Protein 9FN0 (pdb70)

Foldseek 3Di:
DFQCQAEEEFAEALFAQQLVLVSLQLPYAYEYEAALVARNLLQDDDFDPPDRDSQTHPVLFQSQFSYHYWHFHLVDPLRVVLVLLVLLSHQEYEHADQQPPCVVSVNDPCSSCVNPQNYAYEYEYAAKNDDDCSNDHDFLVRLCVLLQNQQQQDDDPDHHDDDPSSVLRVLQSVVSSVQRVVQSVVCVVPVHGDYHMGHSSVSSNVVNPCQVVCCVPPVDGHHYDAQQQQQQHWADAQAAIKTFRQDDALPVVSPVLVLVLCVVVVFPPSVVSVDSLSSDRVQRNDPCNSVVSRVRVRVPRHHDDQVVCVVSCVVSVTPMHGPDDPVCVVVPVVCVVVVQWDWDQDPVVRGIDIHGHDPDDDPPTGGDSHHGRYDHQACNVVVSVVSPDDPVSVVVCCVVSRIPHDD/DDAAAPCAQAEEAQAAADFQRLQLVLQVLLRHYAYEYEAAPVHHRPQLQPDDFQVNDSPDRATHPSVFQSFFNYHFWHFDLVDLVRLVVVLLRLLSHQEYEHEDDPCPCVVSVNPPVNSCVSHQNHEYEYEAQADCDDDCNPPDDFLVVLCVVLPNQQQADAPPDRTDGPVDSPLRNDLVSVVRNVQSVVQVVVCVPVVGYYYDYYNSSVSVNVVVVCQVVCCVVPVDGDGHHHQCDPAWFPFGWAAADDDPKIKTWTHHFQLLLVLVCVLLVVDVVCVDPCNNGSVSSVVCVVVVRVVVNVRRHHHDQVVSCVSSVVSVTDMDIPDDPVCVVVPPVCVVVQQWDWAQDVPSGTDIYGHPPDQDPRNGGDRDHIGDDHRNCNVVCCVPPSPDDPVRSCVCPVVPSID/DFQCLAEEEFAEALFAQQLVLVNLQQPHAYAYEAAPVAGCLLQDDDFQPPDRDSQTHPVLFQSQFSYHYWHFDLVDPVSVVLVLLVLLSHQEYEHADQQPPCVVSVNDPCSSCVNPFNYAYEYEYAAKNDDDCSNDDDALVRLCVLLVNQQQQDDDPDHHDDDPSSVLRVLQSVVSSVQSVVQSVVCVVPVGGDYHMGHSSVSSNVVNPCQVVCCVPPVDHHHYPAQQQQDQHWADAQPGIKGFHQDDDQPPPRPVLVLVLCVVVPQPPSVVSVDCLSNDRVSSNDPVNRVVSRVRVRVPRHHDDQVVCVVSCVVSPTPMHGPDDPVCVVVPVVCVVVVQKDWDQDPVVRGIDIDGHDPDDDPPTGGDSHHGRYDHQACNVVVSVVSVDDPVNVVVCVVVVRIDHDD/DAQAPLAQAEEAQAAAQFQRLQLVQQVLLRHYAYEYAAAPVHHRCQLQDDDFQVNDSPDRPGHPSVFQSFFNYHFWHFPLPPPPRLVVSLLRLLSHQEYEYEDQQPPCVVSVNPPVSSCVSHQNHAYEYEFQADNDDPCRRPDDFLVVLCVVLCNQQQADAPPDRTDGPVDSPLRNDQRSVVRNVQSVVQVVVCVPVVGHDYHYHHSNVSVNVVVVCQVVCCVVPVDGDGHHHQCDPQWFPFGWAAADDDPKIKTWTHHFQQLLVLVCVLLVVDVVCVDPCNNGSVSRVVCVVVVRVVVNVSRHHHDQVVSCVSSVVSVTDMDIPDDPVCVVVPPVCVVVQQWDWAQDVPSGTDIYGHDPDQDPRNGGDRDHIGDDHRNCNVVCCVPSSPDDPVRSVVCVVSVSID

Secondary structure (DSSP, 8-state):
-GGGG-EEEEE-SSSSHHHHHHHHHTT-EEEEEE-TT--GGGG-SSBSTT--STT-BHHHHHHHTT-EEEEE-TTSHHHHHHHHHHHHT-SEEEE-PPTTHHHHTT--HHHHTTT-TT-EEEEEESS-SSSTTTTS---HHHHHHHHTTGGGSS-TTPPP-PPSS-HHHHHHHHHHHHHHHHHHHHHHHHS---EEEEEHHHHHHTT-TTHHHHHHHH------S--STTEEEEEEETTEEEEEES--TT-HHHHHHHHHHHHHTT-TTGGGGSSGGGG-HHHHHSHHHHHHHHHHHHHHHTTS-HHHHHHHHHHTT-EEEE---HHHHHH-HHHHHTT--EEEEETTTTEEEEE---S-EESS------SPPPPTTTTHHHHHHHTT--HHHHHHHHHTTSEE---/-----TTTT-EEEE---STHHHHHHHHHHHTT-EEEEE--TTS--GGGGSS-BGGG---SSS-BHHHHTT-TT-EEE-B-TTSHHHHHHHHHHHHT-SEEE--PPTTHHHHTT-SHHHHHHH-TT-EEEEEESS-SSSTTTT----HHHHHHHTTTGGGSS-TTS---TTSS-GGGTTHHHHHHHHHHHHHHHHHHHHS---EEEEEHHHHHHHT--HHHHHHHHHSS-----TT--SS-SSEEEEE-SSTT-EEEEE--SHHHHHHHHHHTT--GGGGSGGGSSHHHHHHTHHHHHHHHHHHHTTS-HHHHHHHHHTTT--EEE---HHHHHH-HHHHHTT-EEEE--TTT-SEEEE--S-EESSS------PPPPTTTTHHHHHHHTS---HHHHHHHHHTTSB-/--STT-EEEEE-SSSSHHHHHHHHHTT-EEEEEE-TT--GGGG-SSBSTT--STT-BHHHHHHTTT-EEEEE-TTSHHHHHHHHHHHHT-SEEEE-PPTTHHHHTT--HHHHTTT-TT-EEEEEESS-SSSTTTTS---HHHHHHHHTTGGGSS-TTPPP-PPSS-HHHHHHHHHHHHHHHHHHHHHHHHS---EEEEEHHHHHHTT-TTHHHHHHHH------SS-STTEEEEEEETTEEEEEES--TT-GGGHHHHHHHHHHTT-TTGGGGSSGGGG-HHHHTSHHHHHHHHHHHHHHHTTS-HHHHHHHHHHTT-EEEE---HHHHHH-HHHHHTT--EEEEETTTTEEEEE---SEEESS------SPPPPTTTTHHHHHHHTT--HHHHHHHHHTTSEE---/----TTTT-EEEE---SSHHHHHHHHHHHTT-EEEEE--TTS--GGGGSS-BGGG---SSS-BHHHHTT-TT-EEE-B-TTSTTHHHHHHHHHHT-SEEEE-PPTTHHHHTT-SHHHHHHH-TT-EEEEEESS-SSSTTTT----HHHHHHHTTTGGGSS-TTS---TTSS-GGGTTHHHHHHHHHHHHHHHHHHHHS---EEEEEHHHHHHHT--HHHHHHHHHSS-----TT--SS-SSEEEEE-SSTT-EEEEE--SHHHHHHHHHHTT--GGGGSGGGSSHHHHHHTHHHHHHHHHHHHTTS-HHHHHHHHHHTT--EEE---HHHHHH-HHHHHTT-EEEE--TTT-SEEEE--S-EESSS------PPPPTTTTHHHHHHTTT---HHHHHHHHHTTSB-

Nearest PDB structures (foldseek):
  9br6-assembly1_A  TM=9.072E-01  e=2.722E-32  Homo sapiens
  9br7-assembly1_A  TM=9.094E-01  e=4.378E-32  Homo sapiens
  1pt8-assembly1_B  TM=8.802E-01  e=7.436E-28  unclassified
  4ed9-assembly1_A-2  TM=8.774E-01  e=7.007E-28  Brucella suis 1330
  4hl6-assembly3_E  TM=8.865E-01  e=5.944E-27  Escherichia coli K-12

Solvent-accessible surface area: 56634 Å² total; per-residue (Å²): 184,36,0,53,91,5,50,0,0,0,23,10,9,49,19,0,0,4,0,0,14,6,0,4,3,0,16,9,42,4,0,0,4,6,54,52,79,5,3,64,0,4,123,13,9,22,38,30,40,136,91,136,59,55,7,0,0,1,13,0,0,1,0,0,0,13,0,37,0,0,0,4,35,9,121,36,112,14,0,57,64,0,0,104,94,2,0,57,42,0,12,0,0,0,5,29,21,155,25,51,86,10,74,66,45,42,2,25,29,126,34,1,15,161,112,6,65,93,0,0,4,0,2,0,2,25,2,0,71,81,32,64,17,11,66,55,41,21,3,9,0,0,0,9,0,0,0,2,10,5,12,3,6,3,14,93,43,78,44,0,5,20,15,11,15,24,2,0,20,0,0,0,0,0,0,0,0,0,0,0,0,0,0,1,0,8,4,79,120,38,40,106,5,3,15,0,6,0,0,0,0,0,0,0,7,37,0,7,21,3,0,6,10,21,62,42,11,34,44,102,65,30,22,16,66,7,100,20,0,0,6,7,1,37,0,21,13,66,82,26,39,0,0,0,4,2,0,74,47,173,63,95,105,32,6,48,18,0,12,130,0,0,88,68,48,60,10,104,53,44,108,46,0,90,66,88,75,0,5,59,105,63,39,1,53,39,162,96,0,54,58,8,0,17,108,0,0,30,91,12,0,145,92,70,31,18,36,31,0,14,38,12,0,11,123,57,99,3,0,0,0,11,8,2,32,1,125,41,1,49,67,12,26,0,1,56,101,62,44,5,40,56,42,52,27,2,96,48,17,9,19,54,3,27,1,1,2,23,5,5,93,24,52,94,7,128,40,86,13,25,126,33,5,0,82,41,0,52,15,0,98,95,2,0,56,67,29,59,20,56,68,75,78,5,72,78,17,53,179,110,35,0,4,99,16,55,209,190,119,110,58,65,9,0,92,58,3,15,0,0,0,1,0,76,63,15,2,0,2,17,0,0,10,1,0,5,5,2,6,7,38,1,0,0,10,4,9,68,127,94,35,1,88,22,0,130,19,61,0,22,55,94,43,88,20,82,47,49,39,28,3,4,32,5,18,29,26,1,1,25,3,50,0,0,2,2,22,8,88,57,115,44,0,75,81,0,1,35,75,1,0,52,109,2,19,0,0,0,8,44,56,173,119,35,13,6,106,140,25,111,0,4,55,107,40,0,74,148,46,16,76,102,0,0,13,0,39,27,22,22,2,3,72,82,20,78,20,19,196,40,68,26,76,0,16,0,5,2,0,1,0,2,0,3,19,26,0,1,74,79,96,44,95,18,31,3,3,5,2,22,0,0,24,5,0,0,0,0,0,0,0,0,1,0,0,0,0,0,0,1,16,2,68,101,53,34,113,3,6,34,1,41,2,4,28,0,7,0,0,0,0,0,3,1,5,5,1,4,4,32,39,34,54,38,127,62,56,38,38,77,5,39,22,36,59,46,5,5,4,12,0,0,2,43,8,78,58,170,79,48,10,0,0,0,0,1,80,68,81,73,36,5,35,4,0,50,139,21,18,60,70,28,116,55,2,101,83,120,13,6,61,34,21,99,56,1,87,182,42,42,76,81,0,38,126,102,0,47,71,48,0,40,87,59,115,2,80,176,4,14,43,92,0,8,146,29,32,0,5,0,0,11,4,30,26,6,108,45,0,8,80,12,96,2,0,123,178,20,39,0,23,20,108,17,103,17,142,90,16,28,91,8,3,3,25,21,0,0,1,50,4,65,122,3,77,21,31,38,132,77,13,7,2,37,32,12,104,27,5,129,96,0,0,32,73,40,9,58,16,53,147,108,79,14,78,80,22,23,74,131,109,4,0,82,113,48,0,70,99,6,51,1,0,0,24,9,10,48,21,0,0,5,0,0,14,7,0,5,3,0,13,9,40,4,0,0,5,6,58,58,79,5,3,62,1,5,123,14,10,23,40,30,37,139,90,141,60,54,8,0,0,2,13,0,0,2,0,0,1,11,0,38,0,0,0,5,41,7,110,40,132,28,0,50,73,0,0,92,81,1,0,65,53,4,39,0,0,0,4,29,21,155,36,50,68,10,77,67,34,41,2,26,29,126,31,2,14,146,119,24,65,116,0,0,3,0,2,0,2,25,2,0,75,82,29,60,16,10,94,64,42,22,3,8,1,0,0,9,0,0,0,3,9,4,11,2,6,4,17,88,43,80,44,0,4,20,14,11,16,24,2,0,20,0,0,0,0,0,0,0,0,0,0,0,0,0,0,2,0,7,0,53,118,38,23,104,5,3,13,0,6,0,0,0,0,0,0,0,7,32,0,6,10,2,0,5,9,16,63,42,10,32,44,108,66,29,22,15,54,10,106,17,0,0,4,6,0,35,0,41,14,64,82,25,43,0,0,0,5,1,0,36,10,103,11,100,123,33,14,71,24,0,11,141,0,0,76,67,52,53,10,129,67,54,109,46,0,96,69,107,73,0,53,72,74,65,37,0,59,29,150,87,0,39,60,15,0,16,95,0,0,39,97,12,0,138,84,70,26,24,29,34,0,15,50,20,0,13,164,34,97,4,3,0,0,12,8,3,34,2,119,43,0,47,69,13,17,0,0,56,106,69,42,5,42,56,48,53,22,2,89,48,18,18,20,57,3,28,1,0,2,27,5,6,108,16,50,59,9,123,32,79,13,25,119,45,5,0,85,43,1,55,17,0,108,90,2,0,57,69,28,56,21,53,78,76,79,6,74,91,20,51,182,100,37,0,3,80,6,62,201,161,117,57,60,5,0,92,58,4,24,0,0,0,5,0,62,32,7,4,0,0,14,0,0,9,2,0,4,5,3,8,7,44,1,0,3,13,6,14,75,138,152,18,1,42,8,1,74,6,42,0,10,56,93,44,84,19,85,48,45,37,28,4,3,16,4,17,22,16,0,1,23,5,53,0,0,2,1,19,17,116,39,134,51,0,78,86,0,0,39,78,0,0,51,118,2,23,0,1,0,8,26,29,130,30,26,46,6,103,162,36,147,0,10,53,97,60,0,81,158,42,18,79,102,0,0,8,0,40,4,15,25,0,2,78,79,20,75,16,6,136,36,48,30,65,0,14,0,6,1,0,1,0,2,0,3,22,26,0,1,76,78,94,49,93,19,37,4,2,5,2,7,0,0,23,4,0,0,0,0,0,0,0,0,1,0,0,0,1,0,0,1,1,4,70,84,31,36,116,3,5,30,0,30,3,0,20,0,3,0,0,0,1,0,3,1,4,7,2,3,4,32,40,39,61,45,130,61,57,39,35,78,6,40,23,39,61,48,5,5,4,12,0,0,2,42,9,78,60,175,78,47,10,0,0,0,0,1,83,66,77,73,35,4,33,5,0,51,139,27,18,59,75,26,119,46,1,113,82,121,14,6,58,43,32,75,65,1,86,156,42,42,78,82,0,40,125,107,0,46,72,42,0,41,86,54,117,2,78,172,2,15,38,90,0,8,147,34,29,0,4,0,0,11,2,30,26,4,106,47,0,8,83,12,94,2,0,123,178,23,38,0,26,20,108,18,101,16,141,88,17,28,90,8,4,2,22,20,1,0,1,50,4,66,127,4,79,22,33,40,129,77,13,7,3,38,33,13,105,26,1,117,100,0,0,38,49,39,8,54,15,56,129,110,80,13,65,83,16,35,88,108,121,1,1,72

InterPro domains:
  IPR003673 CoA-transferase family III [PF02515] (8-382)
  IPR023606 CoA-transferase family III domain 1 superfamily [G3DSA:3.40.50.10540] (5-410)
  IPR023606 CoA-transferase family III domain 1 superfamily [SSF89796] (6-405)
  IPR044855 CoA-transferase family III domain 3 superfamily [G3DSA:3.30.1540.10] (228-323)
  IPR050483 CoA-transferase III domain-containing protein [PTHR48207] (6-407)

Radius of gyration: 37.23 Å; Cα contacts (8 Å, |Δi|>4): 3859; chains: 4; bounding box: 82×99×105 Å

Structure (mmCIF, N/CA/C/O backbone):
data_9FN0
#
_entry.id   9FN0
#
_cell.length_a   92.400
_cell.length_b   101.300
_cell.length_c   192.600
_cell.angle_alpha   90.00
_cell.angle_beta   90.00
_cell.angle_gamma   90.00
#
_symmetry.space_group_name_H-M   'P 21 21 21'
#
loop_
_entity.id
_entity.type
_entity.pdbx_description
1 polymer 'Subunit of Benzylsuccinate CoA-transferase'
2 polymer 'Subunit of Benzylsuccinate CoA-transferase'
3 non-polymer GLYCEROL
4 non-polymer 2-AMINO-2-HYDROXYMETHYL-PROPANE-1,3-DIOL
5 non-polymer 'COENZYME A'
6 water water
#
loop_
_atom_site.group_PDB
_atom_site.id
_atom_site.type_symbol
_atom_site.label_atom_id
_atom_site.label_alt_id
_atom_site.label_comp_id
_atom_site.label_asym_id
_atom_site.label_entity_id
_atom_site.label_seq_id
_atom_site.pdbx_PDB_ins_code
_atom_site.Cartn_x
_atom_site.Cartn_y
_atom_site.Cartn_z
_atom_site.occupancy
_atom_site.B_iso_or_equiv
_atom_site.auth_seq_id
_atom_site.auth_comp_id
_atom_site.auth_asym_id
_atom_site.auth_atom_id
_atom_site.pdbx_PDB_model_num
ATOM 1 N N . GLN A 1 3 ? 7.946 -23.420 5.233 1.00 83.35 3 GLN A N 1
ATOM 2 C CA . GLN A 1 3 ? 7.403 -22.497 4.235 1.00 83.86 3 GLN A CA 1
ATOM 3 C C . GLN A 1 3 ? 6.152 -21.844 4.816 1.00 80.34 3 GLN A C 1
ATOM 4 O O . GLN A 1 3 ? 5.020 -22.266 4.549 1.00 77.55 3 GLN A O 1
ATOM 17 N N . ASP A 1 4 ? 6.385 -20.795 5.615 1.00 73.12 4 ASP A N 1
ATOM 18 C CA . ASP A 1 4 ? 5.351 -20.250 6.493 1.00 61.57 4 ASP A CA 1
ATOM 19 C C . ASP A 1 4 ? 4.805 -21.406 7.324 1.00 57.70 4 ASP A C 1
ATOM 20 O O . ASP A 1 4 ? 5.581 -22.252 7.773 1.00 56.60 4 ASP A O 1
ATOM 29 N N . PHE A 1 5 ? 3.498 -21.465 7.554 1.00 51.49 5 PHE A N 1
ATOM 30 C CA . PHE A 1 5 ? 2.941 -22.506 8.407 1.00 45.57 5 PHE A CA 1
ATOM 31 C C . PHE A 1 5 ? 2.581 -23.780 7.639 1.00 41.40 5 PHE A C 1
ATOM 32 O O . PHE A 1 5 ? 1.926 -24.654 8.207 1.00 39.55 5 PHE A O 1
ATOM 49 N N . SER A 1 6 ? 3.017 -23.922 6.381 1.00 41.41 6 SER A N 1
ATOM 50 C CA . SER A 1 6 ? 2.567 -25.056 5.571 1.00 43.47 6 SER A CA 1
ATOM 51 C C . SER A 1 6 ? 2.928 -26.397 6.202 1.00 43.45 6 SER A C 1
ATOM 52 O O . SER A 1 6 ? 2.267 -27.404 5.942 1.00 46.81 6 SER A O 1
ATOM 60 N N . ARG A 1 7 ? 3.970 -26.434 7.025 1.00 42.13 7 ARG A N 1
ATOM 61 C CA . ARG A 1 7 ? 4.391 -27.684 7.642 1.00 43.94 7 ARG A CA 1
ATOM 62 C C . ARG A 1 7 ? 3.454 -28.161 8.749 1.00 43.94 7 ARG A C 1
ATOM 63 O O . ARG A 1 7 ? 3.621 -29.298 9.215 1.00 43.97 7 ARG A O 1
ATOM 84 N N . PHE A 1 8 ? 2.493 -27.346 9.183 1.00 41.90 8 PHE A N 1
ATOM 85 C CA . PHE A 1 8 ? 1.586 -27.723 10.264 1.00 38.58 8 PHE A CA 1
ATOM 86 C C . PHE A 1 8 ? 0.236 -28.163 9.707 1.00 39.40 8 PHE A C 1
ATOM 87 O O . PHE A 1 8 ? -0.380 -27.446 8.916 1.00 42.04 8 PHE A O 1
ATOM 104 N N . ARG A 1 9 ? -0.237 -29.316 10.157 1.00 40.03 9 ARG A N 1
ATOM 105 C CA . ARG A 1 9 ? -1.543 -29.834 9.787 1.00 37.52 9 ARG A CA 1
ATOM 106 C C . ARG A 1 9 ? -2.498 -29.628 10.951 1.00 37.33 9 ARG A C 1
ATOM 107 O O . ARG A 1 9 ? -2.216 -30.053 12.071 1.00 40.51 9 ARG A O 1
ATOM 128 N N . VAL A 1 10 ? -3.625 -28.982 10.679 1.00 36.95 10 VAL A N 1
ATOM 129 C CA . VAL A 1 10 ? -4.596 -28.631 11.703 1.00 35.57 10 VAL A CA 1
ATOM 130 C C . VAL A 1 10 ? -5.927 -29.246 11.307 1.00 34.12 10 VAL A C 1
ATOM 131 O O . VAL A 1 10 ? -6.437 -28.970 10.213 1.00 40.68 10 VAL A O 1
ATOM 144 N N . LEU A 1 11 ? -6.486 -30.078 12.183 1.00 34.14 11 LEU A N 1
ATOM 145 C CA . LEU A 1 11 ? -7.847 -30.566 12.019 1.00 35.68 11 LEU A CA 1
ATOM 146 C C . LEU A 1 11 ? -8.765 -29.651 12.800 1.00 30.32 11 LEU A C 1
ATOM 147 O O . LEU A 1 11 ? -8.464 -29.295 13.948 1.00 35.45 11 LEU A O 1
ATOM 163 N N . ASP A 1 12 ? -9.893 -29.279 12.192 1.00 29.57 12 ASP A N 1
ATOM 164 C CA . ASP A 1 12 ? -10.769 -28.236 12.716 1.00 30.74 12 ASP A CA 1
ATOM 165 C C . ASP A 1 12 ? -12.217 -28.709 12.729 1.00 34.86 12 ASP A C 1
ATOM 166 O O . ASP A 1 12 ? -12.955 -28.508 11.757 1.00 33.63 12 ASP A O 1
ATOM 175 N N . MET A 1 13 ? -12.625 -29.302 13.857 1.00 31.39 13 MET A N 1
ATOM 176 C CA . MET A 1 13 ? -13.945 -29.923 13.999 1.00 33.35 13 MET A CA 1
ATOM 177 C C . MET A 1 13 ? -14.826 -28.971 14.807 1.00 31.70 13 MET A C 1
ATOM 178 O O . MET A 1 13 ? -15.097 -29.179 15.997 1.00 33.19 13 MET A O 1
ATOM 192 N N . THR A 1 14 ? -15.274 -27.902 14.142 1.00 28.14 14 THR A N 1
ATOM 193 C CA . THR A 1 14 ? -15.978 -26.811 14.801 1.00 29.87 14 THR A CA 1
ATOM 194 C C . THR A 1 14 ? -17.263 -26.443 14.071 1.00 31.23 14 THR A C 1
ATOM 195 O O . THR A 1 14 ? -17.506 -26.849 12.930 1.00 30.98 14 THR A O 1
ATOM 206 N N . GLY A 1 15 ? -18.088 -25.649 14.761 1.00 30.74 15 GLY A N 1
ATOM 207 C CA . GLY A 1 15 ? -19.393 -25.258 14.264 1.00 31.69 15 GLY A CA 1
ATOM 208 C C . GLY A 1 15 ? -19.642 -23.773 14.420 1.00 30.13 15 GLY A C 1
ATOM 209 O O . GLY A 1 15 ? -18.812 -22.959 13.977 1.00 28.11 15 GLY A O 1
ATOM 213 N N . GLU A 1 16 ? -20.796 -23.393 14.985 1.00 27.84 16 GLU A N 1
ATOM 214 C CA . GLU A 1 16 ? -21.030 -21.983 15.262 1.00 25.74 16 GLU A CA 1
ATOM 215 C C . GLU A 1 16 ? -19.982 -21.458 16.231 1.00 26.54 16 GLU A C 1
ATOM 216 O O . GLU A 1 16 ? -19.605 -20.278 16.177 1.00 26.96 16 GLU A O 1
ATOM 228 N N . LEU A 1 17 ? -19.550 -22.330 17.144 1.00 29.44 17 LEU A N 1
ATOM 229 C CA . LEU A 1 17 ? -18.470 -22.059 18.080 1.00 24.04 17 LEU A CA 1
ATOM 230 C C . LEU A 1 17 ? -17.225 -22.789 17.594 1.00 28.26 17 LEU A C 1
ATOM 231 O O . LEU A 1 17 ? -17.288 -23.978 17.241 1.00 27.65 17 LEU A O 1
ATOM 247 N N . GLY A 1 18 ? -16.098 -22.074 17.599 1.00 25.52 18 GLY A N 1
ATOM 248 C CA . GLY A 1 18 ? -14.816 -22.668 17.309 1.00 25.94 18 GLY A CA 1
ATOM 249 C C . GLY A 1 18 ? -14.001 -22.142 16.138 1.00 29.25 18 GLY A C 1
ATOM 250 O O . GLY A 1 18 ? -12.770 -22.153 16.208 1.00 26.71 18 GLY A O 1
ATOM 254 N N . PRO A 1 19 ? -14.621 -21.732 15.019 1.00 25.32 19 PRO A N 1
ATOM 255 C CA . PRO A 1 19 ? -13.857 -21.764 13.758 1.00 27.14 19 PRO A CA 1
ATOM 256 C C . PRO A 1 19 ? -12.834 -20.666 13.547 1.00 26.20 19 PRO A C 1
ATOM 257 O O . PRO A 1 19 ? -11.925 -20.869 12.713 1.00 27.18 19 PRO A O 1
ATOM 268 N N . TYR A 1 20 ? -12.928 -19.530 14.236 1.00 25.90 20 TYR A N 1
ATOM 269 C CA . TYR A 1 20 ? -11.942 -18.474 14.003 1.00 25.36 20 TYR A CA 1
ATOM 270 C C . TYR A 1 20 ? -10.539 -18.937 14.407 1.00 24.34 20 TYR A C 1
ATOM 271 O O . TYR A 1 20 ? -9.550 -18.460 13.852 1.00 25.84 20 TYR A O 1
ATOM 289 N N . ALA A 1 21 ? -10.433 -19.870 15.351 1.00 24.30 21 ALA A N 1
ATOM 290 C CA . ALA A 1 21 ? -9.117 -20.293 15.821 1.00 24.78 21 ALA A CA 1
ATOM 291 C C . ALA A 1 21 ? -8.325 -20.980 14.710 1.00 26.41 21 ALA A C 1
ATOM 292 O O . ALA A 1 21 ? -7.149 -20.664 14.491 1.00 28.47 21 ALA A O 1
ATOM 299 N N . ALA A 1 22 ? -8.946 -21.953 14.016 1.00 24.68 22 ALA A N 1
ATOM 300 C CA . ALA A 1 22 ? -8.282 -22.598 12.881 1.00 26.71 22 ALA A CA 1
ATOM 301 C C . ALA A 1 22 ? -8.108 -21.641 11.700 1.00 27.19 22 ALA A C 1
ATOM 302 O O . ALA A 1 22 ? -7.150 -21.776 10.923 1.00 30.11 22 ALA A O 1
ATOM 309 N N . LYS A 1 23 ? -9.028 -20.676 11.532 1.00 26.39 23 LYS A N 1
ATOM 310 C CA . LYS A 1 23 ? -8.841 -19.662 10.497 1.00 29.40 23 LYS A CA 1
ATOM 311 C C . LYS A 1 23 ? -7.534 -18.893 10.692 1.00 27.42 23 LYS A C 1
ATOM 312 O O . LYS A 1 23 ? -6.836 -18.601 9.713 1.00 29.29 23 LYS A O 1
ATOM 331 N N . MET A 1 24 ? -7.177 -18.564 11.932 1.00 27.31 24 MET A N 1
ATOM 332 C CA . MET A 1 24 ? -5.928 -17.841 12.176 1.00 26.38 24 MET A CA 1
ATOM 333 C C . MET A 1 24 ? -4.725 -18.657 11.722 1.00 29.06 24 MET A C 1
ATOM 334 O O . MET A 1 24 ? -3.779 -18.115 11.125 1.00 28.67 24 MET A O 1
ATOM 348 N N . PHE A 1 25 ? -4.749 -19.969 11.964 1.00 29.82 25 PHE A N 1
ATOM 349 C CA . PHE A 1 25 ? -3.689 -20.818 11.429 1.00 29.93 25 PHE A CA 1
ATOM 350 C C . PHE A 1 25 ? -3.724 -20.848 9.904 1.00 30.83 25 PHE A C 1
ATOM 351 O O . PHE A 1 25 ? -2.672 -20.816 9.247 1.00 32.81 25 PHE A O 1
ATOM 368 N N . ALA A 1 26 ? -4.922 -20.948 9.318 1.00 31.56 26 ALA A N 1
ATOM 369 C CA . ALA A 1 26 ? -5.018 -20.987 7.868 1.00 29.41 26 ALA A CA 1
ATOM 370 C C . ALA A 1 26 ? -4.463 -19.719 7.240 1.00 30.42 26 ALA A C 1
ATOM 371 O O . ALA A 1 26 ? -3.839 -19.773 6.171 1.00 32.91 26 ALA A O 1
ATOM 378 N N . GLY A 1 27 ? -4.708 -18.567 7.877 1.00 30.99 27 GLY A N 1
ATOM 379 C CA . GLY A 1 27 ? -4.295 -17.292 7.325 1.00 33.45 27 GLY A CA 1
ATOM 380 C C . GLY A 1 27 ? -2.799 -17.139 7.200 1.00 32.57 27 GLY A C 1
ATOM 381 O O . GLY A 1 27 ? -2.339 -16.295 6.434 1.00 36.72 27 GLY A O 1
ATOM 385 N N . LEU A 1 28 ? -2.028 -17.933 7.933 1.00 33.71 28 LEU A N 1
ATOM 386 C CA . LEU A 1 28 ? -0.578 -17.925 7.798 1.00 34.65 28 LEU A CA 1
ATOM 387 C C . LEU A 1 28 ? -0.075 -19.133 7.028 1.00 39.34 28 LEU A C 1
ATOM 388 O O . LEU A 1 28 ? 1.135 -19.393 7.020 1.00 39.78 28 LEU A O 1
ATOM 404 N N . GLY A 1 29 ? -0.979 -19.880 6.390 1.00 37.09 29 GLY A N 1
ATOM 405 C CA . GLY A 1 29 ? -0.609 -20.899 5.427 1.00 39.32 29 GLY A CA 1
ATOM 406 C C . GLY A 1 29 ? -0.634 -22.328 5.917 1.00 35.05 29 GLY A C 1
ATOM 407 O O . GLY A 1 29 ? -0.154 -23.217 5.204 1.00 37.44 29 GLY A O 1
ATOM 411 N N . ALA A 1 30 ? -1.174 -22.583 7.103 1.00 34.03 30 ALA A N 1
ATOM 412 C CA . ALA A 1 30 ? -1.234 -23.955 7.588 1.00 35.74 30 ALA A CA 1
ATOM 413 C C . ALA A 1 30 ? -2.199 -24.788 6.749 1.00 36.49 30 ALA A C 1
ATOM 414 O O . ALA A 1 30 ? -3.131 -24.270 6.130 1.00 38.25 30 ALA A O 1
ATOM 421 N N . ASP A 1 31 ? -1.972 -26.112 6.749 1.00 36.52 31 ASP A N 1
ATOM 422 C CA . ASP A 1 31 ? -2.837 -27.089 6.080 1.00 38.58 31 ASP A CA 1
ATOM 423 C C . ASP A 1 31 ? -3.985 -27.421 7.025 1.00 38.53 31 ASP A C 1
ATOM 424 O O . ASP A 1 31 ? -3.854 -28.282 7.902 1.00 37.88 31 ASP A O 1
ATOM 433 N N . VAL A 1 32 ? -5.117 -26.741 6.844 1.00 37.85 32 VAL A N 1
ATOM 434 C CA . VAL A 1 32 ? -6.246 -26.802 7.762 1.00 33.96 32 VAL A CA 1
ATOM 435 C C . VAL A 1 32 ? -7.380 -27.555 7.089 1.00 36.84 32 VAL A C 1
ATOM 436 O O . VAL A 1 32 ? -7.746 -27.242 5.949 1.00 39.04 32 VAL A O 1
ATOM 449 N N . ILE A 1 33 ? -7.925 -28.542 7.788 1.00 35.57 33 ILE A N 1
ATOM 450 C CA . ILE A 1 33 ? -9.003 -29.394 7.290 1.00 37.28 33 ILE A CA 1
ATOM 451 C C . ILE A 1 33 ? -10.197 -29.245 8.226 1.00 36.94 33 ILE A C 1
ATOM 452 O O . ILE A 1 33 ? -10.139 -29.656 9.390 1.00 37.78 33 ILE A O 1
ATOM 468 N N . HIS A 1 34 ? -11.277 -28.649 7.723 1.00 35.42 34 HIS A N 1
ATOM 469 C CA . HIS A 1 34 ? -12.507 -28.480 8.493 1.00 34.71 34 HIS A CA 1
ATOM 470 C C . HIS A 1 34 ? -13.278 -29.791 8.472 1.00 38.21 34 HIS A C 1
ATOM 471 O O . HIS A 1 34 ? -13.553 -30.329 7.398 1.00 36.21 34 HIS A O 1
ATOM 486 N N . VAL A 1 35 ? -13.579 -30.340 9.652 1.00 35.77 35 VAL A N 1
ATOM 487 C CA . VAL A 1 35 ? -14.230 -31.650 9.762 1.00 35.17 35 VAL A CA 1
ATOM 488 C C . VAL A 1 35 ? -15.686 -31.422 10.150 1.00 35.24 35 VAL A C 1
ATOM 489 O O . VAL A 1 35 ? -15.971 -30.838 11.203 1.00 35.11 35 VAL A O 1
ATOM 502 N N . GLU A 1 36 ? -16.602 -31.857 9.291 1.00 35.51 36 GLU A N 1
ATOM 503 C CA . GLU A 1 36 ? -18.027 -31.782 9.563 1.00 40.24 36 GLU A CA 1
ATOM 504 C C . GLU A 1 36 ? -18.601 -33.189 9.703 1.00 41.67 36 GLU A C 1
ATOM 505 O O . GLU A 1 36 ? -18.023 -34.177 9.233 1.00 40.88 36 GLU A O 1
ATOM 517 N N . SER A 1 37 ? -19.744 -33.278 10.370 1.00 41.57 37 SER A N 1
ATOM 518 C CA . SER A 1 37 ? -20.563 -34.479 10.270 1.00 44.70 37 SER A CA 1
ATOM 519 C C . SER A 1 37 ? -21.302 -34.453 8.940 1.00 45.01 37 SER A C 1
ATOM 520 O O . SER A 1 37 ? -21.384 -33.412 8.287 1.00 42.47 37 SER A O 1
ATOM 528 N N . PRO A 1 38 ? -21.866 -35.590 8.514 1.00 46.99 38 PRO A N 1
ATOM 529 C CA . PRO A 1 38 ? -22.664 -35.590 7.277 1.00 45.92 38 PRO A CA 1
ATOM 530 C C . PRO A 1 38 ? -23.866 -34.657 7.330 1.00 45.82 38 PRO A C 1
ATOM 531 O O . PRO A 1 38 ? -24.384 -34.266 6.281 1.00 46.35 38 PRO A O 1
ATOM 542 N N . ALA A 1 39 ? -24.328 -34.289 8.527 1.00 40.19 39 ALA A N 1
ATOM 543 C CA . ALA A 1 39 ? -25.433 -33.357 8.674 1.00 42.79 39 ALA A CA 1
ATOM 544 C C . ALA A 1 39 ? -25.021 -31.921 8.380 1.00 43.50 39 ALA A C 1
ATOM 545 O O . ALA A 1 39 ? -25.889 -31.048 8.292 1.00 42.60 39 ALA A O 1
ATOM 552 N N . GLY A 1 40 ? -23.723 -31.662 8.265 1.00 38.27 40 GLY A N 1
ATOM 553 C CA . GLY A 1 40 ? -23.227 -30.340 7.948 1.00 36.77 40 GLY A CA 1
ATOM 554 C C . GLY A 1 40 ? -22.977 -29.460 9.168 1.00 36.03 40 GLY A C 1
ATOM 555 O O . GLY A 1 40 ? -23.708 -29.511 10.156 1.00 35.98 40 GLY A O 1
ATOM 559 N N . ASP A 1 41 ? -21.916 -28.671 9.108 1.00 33.70 41 ASP A N 1
ATOM 560 C CA . ASP A 1 41 ? -21.590 -27.647 10.091 1.00 31.58 41 ASP A CA 1
ATOM 561 C C . ASP A 1 41 ? -22.798 -26.740 10.349 1.00 33.48 41 ASP A C 1
ATOM 562 O O . ASP A 1 41 ? -23.319 -26.126 9.404 1.00 32.37 41 ASP A O 1
ATOM 571 N N . PRO A 1 42 ? -23.269 -26.629 11.600 1.00 29.46 42 PRO A N 1
ATOM 572 C CA . PRO A 1 42 ? -24.443 -25.785 11.881 1.00 27.80 42 PRO A CA 1
ATOM 573 C C . PRO A 1 42 ? -24.260 -24.331 11.515 1.00 31.46 42 PRO A C 1
ATOM 574 O O . PRO A 1 42 ? -25.253 -23.602 11.360 1.00 30.16 42 PRO A O 1
ATOM 585 N N . LEU A 1 43 ? -23.021 -23.849 11.440 1.00 26.29 43 LEU A N 1
ATOM 586 C CA . LEU A 1 43 ? -22.803 -22.465 11.036 1.00 28.18 43 LEU A CA 1
ATOM 587 C C . LEU A 1 43 ? -23.283 -22.222 9.612 1.00 29.88 43 LEU A C 1
ATOM 588 O O . LEU A 1 43 ? -23.522 -21.068 9.235 1.00 28.99 43 LEU A O 1
ATOM 604 N N . ARG A 1 44 ? -23.453 -23.279 8.821 1.00 29.09 44 ARG A N 1
ATOM 605 C CA . ARG A 1 44 ? -24.002 -23.131 7.474 1.00 28.61 44 ARG A CA 1
ATOM 606 C C . ARG A 1 44 ? -25.454 -22.662 7.503 1.00 30.76 44 ARG A C 1
ATOM 607 O O . ARG A 1 44 ? -25.978 -22.218 6.474 1.00 31.95 44 ARG A O 1
ATOM 628 N N . ARG A 1 45 ? -26.127 -22.799 8.643 1.00 29.21 45 ARG A N 1
ATOM 629 C CA . ARG A 1 45 ? -27.554 -22.533 8.731 1.00 33.30 45 ARG A CA 1
ATOM 630 C C . ARG A 1 45 ? -27.881 -21.289 9.540 1.00 32.23 45 ARG A C 1
ATOM 631 O O . ARG A 1 45 ? -29.029 -21.110 9.959 1.00 30.88 45 ARG A O 1
ATOM 652 N N . VAL A 1 46 ? -26.927 -20.371 9.708 1.00 29.68 46 VAL A N 1
ATOM 653 C CA . VAL A 1 46 ? -27.201 -19.105 10.381 1.00 26.14 46 VAL A CA 1
ATOM 654 C C . VAL A 1 46 ? -26.745 -17.942 9.507 1.00 32.00 46 VAL A C 1
ATOM 655 O O . VAL A 1 46 ? -25.772 -18.046 8.752 1.00 32.43 46 VAL A O 1
ATOM 668 N N . GLY A 1 47 ? -27.474 -16.832 9.608 1.00 28.59 47 GLY A N 1
ATOM 669 C CA . GLY A 1 47 ? -27.217 -15.655 8.808 1.00 29.49 47 GLY A CA 1
ATOM 670 C C . GLY A 1 47 ? -26.316 -14.681 9.529 1.00 30.95 47 GLY A C 1
ATOM 671 O O . GLY A 1 47 ? -25.942 -14.893 10.684 1.00 29.23 47 GLY A O 1
ATOM 675 N N . PRO A 1 48 ? -25.994 -13.559 8.888 1.00 27.34 48 PRO A N 1
ATOM 676 C CA . PRO A 1 48 ? -26.588 -13.042 7.649 1.00 29.30 48 PRO A CA 1
ATOM 677 C C . PRO A 1 48 ? -26.176 -13.804 6.415 1.00 28.92 48 PRO A C 1
ATOM 678 O O . PRO A 1 48 ? -25.260 -14.628 6.419 1.00 30.32 48 PRO A O 1
ATOM 689 N N . TRP A 1 49 ? -26.876 -13.519 5.308 1.00 30.46 49 TRP A N 1
ATOM 690 C CA . TRP A 1 49 ? -26.870 -14.373 4.139 1.00 30.78 49 TRP A CA 1
ATOM 691 C C . TRP A 1 49 ? -26.437 -13.623 2.884 1.00 35.13 49 TRP A C 1
ATOM 692 O O . TRP A 1 49 ? -26.535 -12.394 2.792 1.00 35.99 49 TRP A O 1
ATOM 713 N N . PHE A 1 50 ? -25.966 -14.390 1.909 1.00 35.69 50 PHE A N 1
ATOM 714 C CA . PHE A 1 50 ? -25.664 -13.862 0.579 1.00 43.73 50 PHE A CA 1
ATOM 715 C C . PHE A 1 50 ? -26.989 -13.719 -0.159 1.00 41.89 50 PHE A C 1
ATOM 716 O O . PHE A 1 50 ? -27.588 -14.708 -0.591 1.00 43.10 50 PHE A O 1
ATOM 733 N N . GLY A 1 51 ? -27.475 -12.484 -0.263 1.00 42.08 51 GLY A N 1
ATOM 734 C CA . GLY A 1 51 ? -28.719 -12.244 -0.980 1.00 42.37 51 GLY A CA 1
ATOM 735 C C . GLY A 1 51 ? -29.899 -12.925 -0.319 1.00 44.18 51 GLY A C 1
ATOM 736 O O . GLY A 1 51 ? -30.057 -12.916 0.910 1.00 40.10 51 GLY A O 1
ATOM 740 N N . ASP A 1 52 ? -30.753 -13.518 -1.143 1.00 46.27 52 ASP A N 1
ATOM 741 C CA . ASP A 1 52 ? -31.897 -14.274 -0.649 1.00 50.17 52 ASP A CA 1
ATOM 742 C C . ASP A 1 52 ? -31.612 -15.767 -0.560 1.00 46.92 52 ASP A C 1
ATOM 743 O O . ASP A 1 52 ? -32.516 -16.540 -0.224 1.00 49.91 52 ASP A O 1
ATOM 752 N N . ARG A 1 53 ? -30.381 -16.191 -0.847 1.00 41.34 53 ARG A N 1
ATOM 753 C CA . ARG A 1 53 ? -30.025 -17.600 -0.724 1.00 43.58 53 ARG A CA 1
ATOM 754 C C . ARG A 1 53 ? -30.047 -18.006 0.742 1.00 41.19 53 ARG A C 1
ATOM 755 O O . ARG A 1 53 ? -29.641 -17.237 1.611 1.00 36.92 53 ARG A O 1
ATOM 776 N N . ARG A 1 54 ? -30.523 -19.228 1.011 1.00 40.12 54 ARG A N 1
ATOM 777 C CA . ARG A 1 54 ? -30.527 -19.773 2.365 1.00 39.43 54 ARG A CA 1
ATOM 778 C C . ARG A 1 54 ? -29.932 -21.175 2.386 1.00 42.67 54 ARG A C 1
ATOM 779 O O . ARG A 1 54 ? -30.125 -21.917 3.354 1.00 46.63 54 ARG A O 1
ATOM 800 N N . ASP A 1 55 ? -29.221 -21.544 1.330 1.00 42.63 55 ASP A N 1
ATOM 801 C CA . ASP A 1 55 ? -28.676 -22.882 1.167 1.00 43.46 55 ASP A CA 1
ATOM 802 C C . ASP A 1 55 ? -27.375 -23.032 1.953 1.00 42.61 55 ASP A C 1
ATOM 803 O O . ASP A 1 55 ? -26.933 -22.116 2.653 1.00 39.41 55 ASP A O 1
ATOM 812 N N . ALA A 1 56 ? -26.709 -24.181 1.770 1.00 43.06 56 ALA A N 1
ATOM 813 C CA . ALA A 1 56 ? -25.600 -24.579 2.636 1.00 42.24 56 ALA A CA 1
ATOM 814 C C . ALA A 1 56 ? -24.322 -23.782 2.397 1.00 38.86 56 ALA A C 1
ATOM 815 O O . ALA A 1 56 ? -23.399 -23.857 3.221 1.00 36.66 56 ALA A O 1
ATOM 822 N N . GLN A 1 57 ? -24.236 -23.019 1.306 1.00 38.51 57 GLN A N 1
ATOM 823 C CA . GLN A 1 57 ? -23.066 -22.203 1.034 1.00 35.70 57 GLN A CA 1
ATOM 824 C C . GLN A 1 57 ? -23.350 -20.708 1.158 1.00 36.92 57 GLN A C 1
ATOM 825 O O . GLN A 1 57 ? -22.499 -19.896 0.782 1.00 40.84 57 GLN A O 1
ATOM 839 N N . ALA A 1 58 ? -24.507 -20.324 1.701 1.00 34.44 58 ALA A N 1
ATOM 840 C CA . ALA A 1 58 ? -24.960 -18.933 1.656 1.00 33.36 58 ALA A CA 1
ATOM 841 C C . ALA A 1 58 ? -24.704 -18.149 2.941 1.00 32.24 58 ALA A C 1
ATOM 842 O O . ALA A 1 58 ? -24.919 -16.926 2.959 1.00 33.19 58 ALA A O 1
ATOM 849 N N . SER A 1 59 ? -24.264 -18.811 4.010 1.00 29.72 59 SER A N 1
ATOM 850 C CA . SER A 1 59 ? -24.017 -18.150 5.287 1.00 30.09 59 SER A CA 1
ATOM 851 C C . SER A 1 59 ? -22.720 -17.348 5.209 1.00 27.36 59 SER A C 1
ATOM 852 O O . SER A 1 59 ? -21.645 -17.920 5.003 1.00 29.97 59 SER A O 1
ATOM 860 N N . LEU A 1 60 ? -22.814 -16.037 5.359 1.00 29.14 60 LEU A N 1
ATOM 861 C CA . LEU A 1 60 ? -21.612 -15.214 5.265 1.00 29.29 60 LEU A CA 1
ATOM 862 C C . LEU A 1 60 ? -20.626 -15.570 6.365 1.00 29.63 60 LEU A C 1
ATOM 863 O O . LEU A 1 60 ? -19.413 -15.531 6.146 1.00 27.34 60 LEU A O 1
ATOM 879 N N . GLN A 1 61 ? -21.121 -15.932 7.549 1.00 26.09 61 GLN A N 1
ATOM 880 C CA . GLN A 1 61 ? -20.219 -16.357 8.605 1.00 26.25 61 GLN A CA 1
ATOM 881 C C . GLN A 1 61 ? -19.500 -17.640 8.231 1.00 26.83 61 GLN A C 1
ATOM 882 O O . GLN A 1 61 ? -18.283 -17.748 8.422 1.00 26.62 61 GLN A O 1
ATOM 896 N N . TYR A 1 62 ? -20.233 -18.635 7.715 1.00 27.56 62 TYR A N 1
ATOM 897 C CA . TYR A 1 62 ? -19.575 -19.853 7.283 1.00 27.26 62 TYR A CA 1
ATOM 898 C C . TYR A 1 62 ? -18.457 -19.527 6.293 1.00 30.39 62 TYR A C 1
ATOM 899 O O . TYR A 1 62 ? -17.312 -19.982 6.434 1.00 29.18 62 TYR A O 1
ATOM 917 N N . LEU A 1 63 ? -18.773 -18.720 5.277 1.00 28.85 63 LEU A N 1
ATOM 918 C CA . LEU A 1 63 ? -17.778 -18.422 4.257 1.00 30.78 63 LEU A CA 1
ATOM 919 C C . LEU A 1 63 ? -16.553 -17.748 4.862 1.00 28.93 63 LEU A C 1
ATOM 920 O O . LEU A 1 63 ? -15.425 -18.041 4.446 1.00 31.46 63 LEU A O 1
ATOM 936 N N . TYR A 1 64 ? -16.758 -16.857 5.851 1.00 29.01 64 TYR A N 1
ATOM 937 C CA . TYR A 1 64 ? -15.648 -16.096 6.432 1.00 25.51 64 TYR A CA 1
ATOM 938 C C . TYR A 1 64 ? -14.788 -16.963 7.338 1.00 27.03 64 TYR A C 1
ATOM 939 O O . TYR A 1 64 ? -13.558 -16.944 7.241 1.00 27.50 64 TYR A O 1
ATOM 957 N N . TYR A 1 65 ? -15.411 -17.663 8.296 1.00 25.57 65 TYR A N 1
ATOM 958 C CA . TYR A 1 65 ? -14.617 -18.376 9.289 1.00 27.60 65 TYR A CA 1
ATOM 959 C C . TYR A 1 65 ? -13.945 -19.610 8.704 1.00 28.34 65 TYR A C 1
ATOM 960 O O . TYR A 1 65 ? -12.992 -20.124 9.297 1.00 27.52 65 TYR A O 1
ATOM 978 N N . ASN A 1 66 ? -14.380 -20.073 7.547 1.00 27.49 66 ASN A N 1
ATOM 979 C CA . ASN A 1 66 ? -13.869 -21.331 7.013 1.00 29.02 66 ASN A CA 1
ATOM 980 C C . ASN A 1 66 ? -13.204 -21.176 5.662 1.00 29.71 66 ASN A C 1
ATOM 981 O O . ASN A 1 66 ? -12.758 -22.175 5.081 1.00 31.19 66 ASN A O 1
ATOM 992 N N . ALA A 1 67 ? -13.000 -19.932 5.221 1.00 30.56 67 ALA A N 1
ATOM 993 C CA . ALA A 1 67 ? -12.047 -19.664 4.160 1.00 30.96 67 ALA A CA 1
ATOM 994 C C . ALA A 1 67 ? -10.657 -20.123 4.590 1.00 31.72 67 ALA A C 1
ATOM 995 O O . ALA A 1 67 ? -10.301 -20.082 5.775 1.00 30.60 67 ALA A O 1
ATOM 1002 N N . GLY A 1 68 ? -9.879 -20.594 3.627 1.00 33.07 68 GLY A N 1
ATOM 1003 C CA . GLY A 1 68 ? -8.549 -21.089 3.902 1.00 34.58 68 GLY A CA 1
ATOM 1004 C C . GLY A 1 68 ? -8.484 -22.522 4.388 1.00 35.36 68 GLY A C 1
ATOM 1005 O O . GLY A 1 68 ? -7.394 -22.992 4.747 1.00 36.37 68 GLY A O 1
ATOM 1009 N N . LYS A 1 69 ? -9.608 -23.237 4.391 1.00 34.43 69 LYS A N 1
ATOM 1010 C CA . LYS A 1 69 ? -9.668 -24.608 4.868 1.00 36.23 69 LYS A CA 1
ATOM 1011 C C . LYS A 1 69 ? -10.196 -25.524 3.779 1.00 37.74 69 LYS A C 1
ATOM 1012 O O . LYS A 1 69 ? -11.040 -25.116 2.975 1.00 34.63 69 LYS A O 1
ATOM 1031 N N . ARG A 1 70 ? -9.708 -26.773 3.781 1.00 38.53 70 ARG A N 1
ATOM 1032 C CA . ARG A 1 70 ? -10.374 -27.861 3.070 1.00 37.20 70 ARG A CA 1
ATOM 1033 C C . ARG A 1 70 ? -11.472 -28.454 3.954 1.00 37.17 70 ARG A C 1
ATOM 1034 O O . ARG A 1 70 ? -11.547 -28.193 5.165 1.00 38.18 70 ARG A O 1
ATOM 1055 N N . GLY A 1 71 ? -12.365 -29.215 3.333 1.00 41.11 71 GLY A N 1
ATOM 1056 C CA . GLY A 1 71 ? -13.511 -29.734 4.055 1.00 38.02 71 GLY A CA 1
ATOM 1057 C C . GLY A 1 71 ? -13.750 -31.204 3.826 1.00 42.81 71 GLY A C 1
ATOM 1058 O O . GLY A 1 71 ? -13.777 -31.661 2.679 1.00 41.72 71 GLY A O 1
ATOM 1062 N N . ILE A 1 72 ? -13.926 -31.956 4.914 1.00 39.91 72 ILE A N 1
ATOM 1063 C CA . ILE A 1 72 ? -14.255 -33.376 4.861 1.00 41.40 72 ILE A CA 1
ATOM 1064 C C . ILE A 1 72 ? -15.481 -33.584 5.747 1.00 41.37 72 ILE A C 1
ATOM 1065 O O . ILE A 1 72 ? -15.769 -32.784 6.634 1.00 36.58 72 ILE A O 1
ATOM 1081 N N . ALA A 1 73 ? -16.211 -34.663 5.488 1.00 41.68 73 ALA A N 1
ATOM 1082 C CA . ALA A 1 73 ? -17.358 -35.059 6.296 1.00 40.79 73 ALA A CA 1
ATOM 1083 C C . ALA A 1 73 ? -17.138 -36.483 6.786 1.00 42.00 73 ALA A C 1
ATOM 1084 O O . ALA A 1 73 ? -16.957 -37.402 5.975 1.00 46.14 73 ALA A O 1
ATOM 1091 N N . VAL A 1 74 ? -17.160 -36.658 8.105 1.00 44.40 74 VAL A N 1
ATOM 1092 C CA . VAL A 1 74 ? -16.940 -37.946 8.754 1.00 46.24 74 VAL A CA 1
ATOM 1093 C C . VAL A 1 74 ? -18.012 -38.122 9.819 1.00 47.05 74 VAL A C 1
ATOM 1094 O O . VAL A 1 74 ? -18.298 -37.187 10.576 1.00 44.90 74 VAL A O 1
ATOM 1107 N N . ASP A 1 75 ? -18.586 -39.319 9.893 1.00 46.94 75 ASP A N 1
ATOM 1108 C CA . ASP A 1 75 ? -19.556 -39.676 10.926 1.00 48.05 75 ASP A CA 1
ATOM 1109 C C . ASP A 1 75 ? -18.827 -40.422 12.042 1.00 48.11 75 ASP A C 1
ATOM 1110 O O . ASP A 1 75 ? -18.504 -41.609 11.907 1.00 47.90 75 ASP A O 1
ATOM 1119 N N . LEU A 1 76 ? -18.571 -39.728 13.152 1.00 45.21 76 LEU A N 1
ATOM 1120 C CA . LEU A 1 76 ? -17.878 -40.340 14.280 1.00 44.16 76 LEU A CA 1
ATOM 1121 C C . LEU A 1 76 ? -18.770 -41.272 15.085 1.00 43.32 76 LEU A C 1
ATOM 1122 O O . LEU A 1 76 ? -18.268 -41.971 15.978 1.00 44.73 76 LEU A O 1
ATOM 1138 N N . GLU A 1 77 ? -20.069 -41.315 14.784 1.00 48.94 77 GLU A N 1
ATOM 1139 C CA . GLU A 1 77 ? -20.965 -42.317 15.344 1.00 46.96 77 GLU A CA 1
ATOM 1140 C C . GLU A 1 77 ? -20.769 -43.685 14.712 1.00 50.10 77 GLU A C 1
ATOM 1141 O O . GLU A 1 77 ? -21.389 -44.654 15.155 1.00 50.89 77 GLU A O 1
ATOM 1153 N N . HIS A 1 78 ? -19.942 -43.773 13.677 1.00 47.52 78 HIS A N 1
ATOM 1154 C CA . HIS A 1 78 ? -19.705 -44.991 12.913 1.00 52.02 78 HIS A CA 1
ATOM 1155 C C . HIS A 1 78 ? -18.293 -45.482 13.210 1.00 52.06 78 HIS A C 1
ATOM 1156 O O . HIS A 1 78 ? -17.335 -44.698 13.123 1.00 47.24 78 HIS A O 1
ATOM 1170 N N . GLU A 1 79 ? -18.172 -46.761 13.580 1.00 53.26 79 GLU A N 1
ATOM 1171 C CA . GLU A 1 79 ? -16.872 -47.323 13.934 1.00 55.25 79 GLU A CA 1
ATOM 1172 C C . GLU A 1 79 ? -15.827 -47.004 12.878 1.00 55.18 79 GLU A C 1
ATOM 1173 O O . GLU A 1 79 ? -14.685 -46.644 13.202 1.00 52.72 79 GLU A O 1
ATOM 1185 N N . ALA A 1 80 ? -16.208 -47.136 11.606 1.00 49.61 80 ALA A N 1
ATOM 1186 C CA . ALA A 1 80 ? -15.285 -46.874 10.514 1.00 50.99 80 ALA A CA 1
ATOM 1187 C C . ALA A 1 80 ? -14.858 -45.420 10.503 1.00 50.13 80 ALA A C 1
ATOM 1188 O O . ALA A 1 80 ? -13.698 -45.108 10.201 1.00 49.10 80 ALA A O 1
ATOM 1195 N N . GLY A 1 81 ? -15.789 -44.513 10.815 1.00 50.69 81 GLY A N 1
ATOM 1196 C CA . GLY A 1 81 ? -15.446 -43.103 10.866 1.00 48.52 81 GLY A CA 1
ATOM 1197 C C . GLY A 1 81 ? -14.429 -42.803 11.948 1.00 50.08 81 GLY A C 1
ATOM 1198 O O . GLY A 1 81 ? -13.462 -42.076 11.719 1.00 51.53 81 GLY A O 1
ATOM 1202 N N . ARG A 1 82 ? -14.622 -43.380 13.136 1.00 47.80 82 ARG A N 1
ATOM 1203 C CA . ARG A 1 82 ? -13.662 -43.195 14.214 1.00 48.61 82 ARG A CA 1
ATOM 1204 C C . ARG A 1 82 ? -12.277 -43.684 13.820 1.00 49.33 82 ARG A C 1
ATOM 1205 O O . ARG A 1 82 ? -11.271 -43.116 14.267 1.00 48.42 82 ARG A O 1
ATOM 1226 N N . THR A 1 83 ? -12.205 -44.724 12.983 1.00 52.45 83 THR A N 1
ATOM 1227 C CA . THR A 1 83 ? -10.915 -45.229 12.527 1.00 46.09 83 THR A CA 1
ATOM 1228 C C . THR A 1 83 ? -10.255 -44.258 11.554 1.00 48.93 83 THR A C 1
ATOM 1229 O O . THR A 1 83 ? -9.051 -43.996 11.645 1.00 47.27 83 THR A O 1
ATOM 1240 N N . ALA A 1 84 ? -11.020 -43.722 10.608 1.00 46.26 84 ALA A N 1
ATOM 1241 C CA . ALA A 1 84 ? -10.472 -42.694 9.728 1.00 47.37 84 ALA A CA 1
ATOM 1242 C C . ALA A 1 84 ? -10.018 -41.477 10.529 1.00 47.01 84 ALA A C 1
ATOM 1243 O O . ALA A 1 84 ? -8.961 -40.896 10.252 1.00 47.14 84 ALA A O 1
ATOM 1250 N N . PHE A 1 85 ? -10.799 -41.090 11.535 1.00 43.51 85 PHE A N 1
ATOM 1251 C CA . PHE A 1 85 ? -10.446 -39.926 12.347 1.00 48.24 85 PHE A CA 1
ATOM 1252 C C . PHE A 1 85 ? -9.160 -40.180 13.125 1.00 49.57 85 PHE A C 1
ATOM 1253 O O . PHE A 1 85 ? -8.309 -39.289 13.246 1.00 44.20 85 PHE A O 1
ATOM 1270 N N . ARG A 1 86 ? -8.999 -41.391 13.651 1.00 51.21 86 ARG A N 1
ATOM 1271 C CA . ARG A 1 86 ? -7.762 -41.726 14.344 1.00 52.95 86 ARG A CA 1
ATOM 1272 C C . ARG A 1 86 ? -6.561 -41.630 13.409 1.00 51.99 86 ARG A C 1
ATOM 1273 O O . ARG A 1 86 ? -5.500 -41.134 13.803 1.00 49.29 86 ARG A O 1
ATOM 1294 N N . ARG A 1 87 ? -6.698 -42.109 12.170 1.00 50.05 87 ARG A N 1
ATOM 1295 C CA . ARG A 1 87 ? -5.586 -42.009 11.231 1.00 48.84 87 ARG A CA 1
ATOM 1296 C C . ARG A 1 87 ? -5.266 -40.553 10.912 1.00 50.71 87 ARG A C 1
ATOM 1297 O O . ARG A 1 87 ? -4.094 -40.170 10.814 1.00 49.07 87 ARG A O 1
ATOM 1318 N N . LEU A 1 88 ? -6.301 -39.727 10.721 1.00 47.14 88 LEU A N 1
ATOM 1319 C CA . LEU A 1 88 ? -6.074 -38.301 10.504 1.00 49.29 88 LEU A CA 1
ATOM 1320 C C . LEU A 1 88 ? -5.316 -37.683 11.666 1.00 47.41 88 LEU A C 1
ATOM 1321 O O . LEU A 1 88 ? -4.384 -36.894 11.464 1.00 47.38 88 LEU A O 1
ATOM 1337 N N . CYS A 1 89 ? -5.700 -38.026 12.896 1.00 45.88 89 CYS A N 1
ATOM 1338 C CA . CYS A 1 89 ? -5.020 -37.450 14.051 1.00 47.14 89 CYS A CA 1
ATOM 1339 C C . CYS A 1 89 ? -3.570 -37.925 14.151 1.00 46.35 89 CYS A C 1
ATOM 1340 O O . CYS A 1 89 ? -2.713 -37.172 14.626 1.00 42.94 89 CYS A O 1
ATOM 1348 N N . ASP A 1 90 ? -3.263 -39.143 13.688 1.00 46.60 90 ASP A N 1
ATOM 1349 C CA . ASP A 1 90 ? -1.883 -39.603 13.743 1.00 46.37 90 ASP A CA 1
ATOM 1350 C C . ASP A 1 90 ? -0.953 -38.684 12.956 1.00 45.68 90 ASP A C 1
ATOM 1351 O O . ASP A 1 90 ? 0.254 -38.641 13.221 1.00 47.87 90 ASP A O 1
ATOM 1360 N N . GLY A 1 91 ? -1.480 -38.007 11.938 1.00 42.58 91 GLY A N 1
ATOM 1361 C CA . GLY A 1 91 ? -0.688 -37.134 11.102 1.00 45.25 91 GLY A CA 1
ATOM 1362 C C . GLY A 1 91 ? -0.923 -35.663 11.346 1.00 42.44 91 GLY A C 1
ATOM 1363 O O . GLY A 1 91 ? -0.468 -34.835 10.542 1.00 45.69 91 GLY A O 1
ATOM 1367 N N . ALA A 1 92 ? -1.624 -35.296 12.416 1.00 43.28 92 ALA A N 1
ATOM 1368 C CA . ALA A 1 92 ? -1.977 -33.912 12.676 1.00 40.82 92 ALA A CA 1
ATOM 1369 C C . ALA A 1 92 ? -1.062 -33.325 13.740 1.00 43.35 92 ALA A C 1
ATOM 1370 O O . ALA A 1 92 ? -0.669 -34.023 14.679 1.00 43.03 92 ALA A O 1
ATOM 1377 N N . ASP A 1 93 ? -0.719 -32.038 13.580 1.00 38.27 93 ASP A N 1
ATOM 1378 C CA . ASP A 1 93 ? -0.026 -31.311 14.641 1.00 40.13 93 ASP A CA 1
ATOM 1379 C C . ASP A 1 93 ? -1.006 -30.805 15.680 1.00 36.32 93 ASP A C 1
ATOM 1380 O O . ASP A 1 93 ? -0.663 -30.649 16.862 1.00 36.73 93 ASP A O 1
ATOM 1389 N N . LEU A 1 94 ? -2.237 -30.568 15.257 1.00 33.95 94 LEU A N 1
ATOM 1390 C CA . LEU A 1 94 ? -3.197 -29.836 16.053 1.00 30.96 94 LEU A CA 1
ATOM 1391 C C . LEU A 1 94 ? -4.594 -30.274 15.675 1.00 35.32 94 LEU A C 1
ATOM 1392 O O . LEU A 1 94 ? -4.925 -30.332 14.491 1.00 35.32 94 LEU A O 1
ATOM 1408 N N . LEU A 1 95 ? -5.401 -30.574 16.693 1.00 32.45 95 LEU A N 1
ATOM 1409 C CA . LEU A 1 95 ? -6.838 -30.800 16.562 1.00 33.16 95 LEU A CA 1
ATOM 1410 C C . LEU A 1 95 ? -7.548 -29.743 17.388 1.00 30.95 95 LEU A C 1
ATOM 1411 O O . LEU A 1 95 ? -7.319 -29.662 18.598 1.00 32.33 95 LEU A O 1
ATOM 1427 N N . ILE A 1 96 ? -8.409 -28.949 16.748 1.00 29.29 96 ILE A N 1
ATOM 1428 C CA . ILE A 1 96 ? -9.252 -27.960 17.422 1.00 30.67 96 ILE A CA 1
ATOM 1429 C C . ILE A 1 96 ? -10.680 -28.441 17.264 1.00 32.37 96 ILE A C 1
ATOM 1430 O O . ILE A 1 96 ? -11.098 -28.788 16.160 1.00 33.76 96 ILE A O 1
ATOM 1446 N N . GLU A 1 97 ? -11.432 -28.471 18.353 1.00 29.54 97 GLU A N 1
ATOM 1447 C CA . GLU A 1 97 ? -12.774 -29.021 18.274 1.00 33.52 97 GLU A CA 1
ATOM 1448 C C . GLU A 1 97 ? -13.620 -28.340 19.321 1.00 29.30 97 GLU A C 1
ATOM 1449 O O . GLU A 1 97 ? -13.112 -27.849 20.320 1.00 31.81 97 GLU A O 1
ATOM 1461 N N . SER A 1 98 ? -14.931 -28.329 19.072 1.00 30.88 98 SER A N 1
ATOM 1462 C CA . SER A 1 98 ? -15.879 -27.690 19.977 1.00 29.84 98 SER A CA 1
ATOM 1463 C C . SER A 1 98 ? -16.975 -28.674 20.362 1.00 32.40 98 SER A C 1
ATOM 1464 O O . SER A 1 98 ? -18.119 -28.299 20.593 1.00 33.82 98 SER A O 1
ATOM 1472 N N . CYS A 1 99 ? -16.620 -29.951 20.458 1.00 34.03 99 CYS A N 1
ATOM 1473 C CA . CYS A 1 99 ? -17.591 -30.961 20.827 1.00 36.87 99 CYS A CA 1
ATOM 1474 C C . CYS A 1 99 ? -18.091 -30.746 22.250 1.00 32.20 99 CYS A C 1
ATOM 1475 O O . CYS A 1 99 ? -17.448 -30.084 23.065 1.00 33.57 99 CYS A O 1
ATOM 1483 N N . ARG A 1 100 ? -19.245 -31.336 22.553 1.00 34.49 100 ARG A N 1
ATOM 1484 C CA . ARG A 1 100 ? -19.734 -31.383 23.924 1.00 31.56 100 ARG A CA 1
ATOM 1485 C C . ARG A 1 100 ? -18.708 -32.076 24.821 1.00 32.68 100 ARG A C 1
ATOM 1486 O O . ARG A 1 100 ? -18.125 -33.105 24.425 1.00 34.87 100 ARG A O 1
ATOM 1507 N N . PRO A 1 101 ? -18.446 -31.545 26.017 1.00 31.49 101 PRO A N 1
ATOM 1508 C CA . PRO A 1 101 ? -17.591 -32.251 26.974 1.00 31.79 101 PRO A CA 1
ATOM 1509 C C . PRO A 1 101 ? -18.031 -33.688 27.171 1.00 36.01 101 PRO A C 1
ATOM 1510 O O . PRO A 1 101 ? -19.217 -33.982 27.359 1.00 36.68 101 PRO A O 1
ATOM 1521 N N . GLY A 1 102 ? -17.063 -34.594 27.110 1.00 37.01 102 GLY A N 1
ATOM 1522 C CA . GLY A 1 102 ? -17.319 -35.994 27.310 1.00 36.02 102 GLY A CA 1
ATOM 1523 C C . GLY A 1 102 ? -17.688 -36.763 26.066 1.00 38.93 102 GLY A C 1
ATOM 1524 O O . GLY A 1 102 ? -17.696 -37.991 26.105 1.00 38.07 102 GLY A O 1
ATOM 1528 N N . TRP A 1 103 ? -18.009 -36.089 24.963 1.00 35.56 103 TRP A N 1
ATOM 1529 C CA . TRP A 1 103 ? -18.511 -36.816 23.808 1.00 40.12 103 TRP A CA 1
ATOM 1530 C C . TRP A 1 103 ? -17.417 -37.659 23.162 1.00 41.74 103 TRP A C 1
ATOM 1531 O O . TRP A 1 103 ? -17.608 -38.855 22.923 1.00 40.59 103 TRP A O 1
ATOM 1552 N N . LEU A 1 104 ? -16.271 -37.046 22.845 1.00 39.98 104 LEU A N 1
ATOM 1553 C CA . LEU A 1 104 ? -15.194 -37.811 22.215 1.00 38.08 104 LEU A CA 1
ATOM 1554 C C . LEU A 1 104 ? -14.685 -38.915 23.136 1.00 41.19 104 LEU A C 1
ATOM 1555 O O . LEU A 1 104 ? -14.388 -40.027 22.674 1.00 43.72 104 LEU A O 1
ATOM 1571 N N . ASP A 1 105 ? -14.536 -38.616 24.433 1.00 41.46 105 ASP A N 1
ATOM 1572 C CA . ASP A 1 105 ? -14.127 -39.650 25.379 1.00 41.13 105 ASP A CA 1
ATOM 1573 C C . ASP A 1 105 ? -15.103 -40.819 25.340 1.00 45.15 105 ASP A C 1
ATOM 1574 O O . ASP A 1 105 ? -14.698 -41.984 25.300 1.00 44.30 105 ASP A O 1
ATOM 1583 N N . GLY A 1 106 ? -16.405 -40.517 25.336 1.00 43.47 106 GLY A N 1
ATOM 1584 C CA . GLY A 1 106 ? -17.408 -41.573 25.291 1.00 46.61 106 GLY A CA 1
ATOM 1585 C C . GLY A 1 106 ? -17.393 -42.396 24.024 1.00 46.31 106 GLY A C 1
ATOM 1586 O O . GLY A 1 106 ? -17.897 -43.530 24.025 1.00 49.46 106 GLY A O 1
ATOM 1590 N N . LEU A 1 107 ? -16.843 -41.868 22.939 1.00 44.19 107 LEU A N 1
ATOM 1591 C CA . LEU A 1 107 ? -16.721 -42.634 21.706 1.00 46.23 107 LEU A CA 1
ATOM 1592 C C . LEU A 1 107 ? -15.412 -43.413 21.642 1.00 46.97 107 LEU A C 1
ATOM 1593 O O . LEU A 1 107 ? -15.136 -44.055 20.628 1.00 48.21 107 LEU A O 1
ATOM 1609 N N . GLY A 1 108 ? -14.622 -43.397 22.713 1.00 48.35 108 GLY A N 1
ATOM 1610 C CA . GLY A 1 108 ? -13.330 -44.040 22.700 1.00 45.14 108 GLY A CA 1
ATOM 1611 C C . GLY A 1 108 ? -12.254 -43.245 22.014 1.00 48.19 108 GLY A C 1
ATOM 1612 O O . GLY A 1 108 ? -11.251 -43.822 21.582 1.00 45.23 108 GLY A O 1
ATOM 1616 N N . LEU A 1 109 ? -12.435 -41.922 21.910 1.00 45.12 109 LEU A N 1
ATOM 1617 C CA . LEU A 1 109 ? -11.539 -41.012 21.213 1.00 43.50 109 LEU A CA 1
ATOM 1618 C C . LEU A 1 109 ? -10.973 -39.977 22.183 1.00 40.66 109 LEU A C 1
ATOM 1619 O O . LEU A 1 109 ? -10.884 -38.791 21.871 1.00 40.92 109 LEU A O 1
ATOM 1635 N N . SER A 1 110 ? -10.588 -40.415 23.381 1.00 41.28 110 SER A N 1
ATOM 1636 C CA . SER A 1 110 ? -9.940 -39.517 24.322 1.00 41.03 110 SER A CA 1
ATOM 1637 C C . SER A 1 110 ? -8.621 -39.002 23.737 1.00 39.06 110 SER A C 1
ATOM 1638 O O . SER A 1 110 ? -8.113 -39.508 22.730 1.00 41.37 110 SER A O 1
ATOM 1646 N N . TYR A 1 111 ? -8.053 -37.994 24.410 1.00 40.30 111 TYR A N 1
ATOM 1647 C CA . TYR A 1 111 ? -6.753 -37.476 24.002 1.00 37.50 111 TYR A CA 1
ATOM 1648 C C . TYR A 1 111 ? -5.701 -38.581 24.023 1.00 40.78 111 TYR A C 1
ATOM 1649 O O . TYR A 1 111 ? -4.870 -38.682 23.110 1.00 40.49 111 TYR A O 1
ATOM 1667 N N . GLU A 1 112 ? -5.717 -39.410 25.070 1.00 43.14 112 GLU A N 1
ATOM 1668 C CA . GLU A 1 112 ? -4.751 -40.504 25.162 1.00 42.55 112 GLU A CA 1
ATOM 1669 C C . GLU A 1 112 ? -4.850 -41.443 23.968 1.00 41.13 112 GLU A C 1
ATOM 1670 O O . GLU A 1 112 ? -3.836 -41.975 23.498 1.00 47.15 112 GLU A O 1
ATOM 1682 N N . VAL A 1 113 ? -6.070 -41.708 23.496 1.00 38.06 113 VAL A N 1
ATOM 1683 C CA . VAL A 1 113 ? -6.227 -42.555 22.316 1.00 42.28 113 VAL A CA 1
ATOM 1684 C C . VAL A 1 113 ? -5.727 -41.817 21.076 1.00 42.65 113 VAL A C 1
ATOM 1685 O O . VAL A 1 113 ? -4.975 -42.373 20.265 1.00 43.90 113 VAL A O 1
ATOM 1698 N N . LEU A 1 114 ? -6.129 -40.546 20.919 1.00 41.15 114 LEU A N 1
ATOM 1699 C CA . LEU A 1 114 ? -5.798 -39.808 19.703 1.00 40.36 114 LEU A CA 1
ATOM 1700 C C . LEU A 1 114 ? -4.296 -39.588 19.561 1.00 42.23 114 LEU A C 1
ATOM 1701 O O . LEU A 1 114 ? -3.784 -39.537 18.440 1.00 45.49 114 LEU A O 1
ATOM 1717 N N . SER A 1 115 ? -3.574 -39.453 20.671 1.00 43.22 115 SER A N 1
ATOM 1718 C CA . SER A 1 115 ? -2.143 -39.196 20.633 1.00 44.21 115 SER A CA 1
ATOM 1719 C C . SER A 1 115 ? -1.295 -40.447 20.849 1.00 46.25 115 SER A C 1
ATOM 1720 O O . SER A 1 115 ? -0.086 -40.334 21.076 1.00 42.98 115 SER A O 1
ATOM 1728 N N . ARG A 1 116 ? -1.890 -41.638 20.772 1.00 44.34 116 ARG A N 1
ATOM 1729 C CA . ARG A 1 116 ? -1.143 -42.849 21.109 1.00 45.74 116 ARG A CA 1
ATOM 1730 C C . ARG A 1 116 ? 0.088 -43.017 20.220 1.00 48.36 116 ARG A C 1
ATOM 1731 O O . ARG A 1 116 ? 1.177 -43.355 20.701 1.00 52.39 116 ARG A O 1
ATOM 1752 N N . ASP A 1 117 ? -0.069 -42.814 18.913 1.00 49.80 117 ASP A N 1
ATOM 1753 C CA . ASP A 1 117 ? 1.044 -42.902 17.976 1.00 50.15 117 ASP A CA 1
ATOM 1754 C C . ASP A 1 117 ? 1.414 -41.521 17.426 1.00 48.02 117 ASP A C 1
ATOM 1755 O O . ASP A 1 117 ? 1.890 -41.400 16.293 1.00 49.37 117 ASP A O 1
ATOM 1764 N N . ASN A 1 118 ? 1.201 -40.475 18.221 1.00 47.04 118 ASN A N 1
ATOM 1765 C CA . ASN A 1 118 ? 1.484 -39.103 17.819 1.00 44.24 118 ASN A CA 1
ATOM 1766 C C . ASN A 1 118 ? 1.679 -38.261 19.071 1.00 43.89 118 ASN A C 1
ATOM 1767 O O . ASN A 1 118 ? 0.825 -37.442 19.408 1.00 42.35 118 ASN A O 1
ATOM 1778 N N . ALA A 1 119 ? 2.792 -38.464 19.776 1.00 44.29 119 ALA A N 1
ATOM 1779 C CA . ALA A 1 119 ? 2.948 -37.861 21.093 1.00 41.28 119 ALA A CA 1
ATOM 1780 C C . ALA A 1 119 ? 2.877 -36.343 21.054 1.00 42.57 119 ALA A C 1
ATOM 1781 O O . ALA A 1 119 ? 2.563 -35.725 22.072 1.00 39.60 119 ALA A O 1
ATOM 1788 N N . ARG A 1 120 ? 3.182 -35.731 19.923 1.00 43.29 120 ARG A N 1
ATOM 1789 C CA . ARG A 1 120 ? 3.231 -34.282 19.887 1.00 36.95 120 ARG A CA 1
ATOM 1790 C C . ARG A 1 120 ? 1.866 -33.652 19.672 1.00 41.94 120 ARG A C 1
ATOM 1791 O O . ARG A 1 120 ? 1.780 -32.424 19.669 1.00 40.57 120 ARG A O 1
ATOM 1812 N N . LEU A 1 121 ? 0.811 -34.447 19.482 1.00 38.82 121 LEU A N 1
ATOM 1813 C CA . LEU A 1 121 ? -0.492 -33.878 19.158 1.00 35.49 121 LEU A CA 1
ATOM 1814 C C . LEU A 1 121 ? -0.947 -32.905 20.225 1.00 37.92 121 LEU A C 1
ATOM 1815 O O . LEU A 1 121 ? -0.959 -33.233 21.417 1.00 39.06 121 LEU A O 1
ATOM 1831 N N . VAL A 1 122 ? -1.366 -31.726 19.783 1.00 34.83 122 VAL A N 1
ATOM 1832 C CA . VAL A 1 122 ? -2.082 -30.778 20.624 1.00 29.84 122 VAL A CA 1
ATOM 1833 C C . VAL A 1 122 ? -3.569 -30.899 20.313 1.00 36.61 122 VAL A C 1
ATOM 1834 O O . VAL A 1 122 ? -3.965 -30.877 19.139 1.00 35.28 122 VAL A O 1
ATOM 1847 N N . GLN A 1 123 ? -4.389 -31.019 21.354 1.00 32.95 123 GLN A N 1
ATOM 1848 C CA . GLN A 1 123 ? -5.833 -31.031 21.210 1.00 30.22 123 GLN A CA 1
ATOM 1849 C C . GLN A 1 123 ? -6.384 -29.844 21.963 1.00 31.44 123 GLN A C 1
ATOM 1850 O O . GLN A 1 123 ? -6.195 -29.734 23.181 1.00 31.06 123 GLN A O 1
ATOM 1864 N N . THR A 1 124 ? -7.068 -28.960 21.245 1.00 28.59 124 THR A N 1
ATOM 1865 C CA . THR A 1 124 ? -7.689 -27.794 21.837 1.00 25.50 124 THR A CA 1
ATOM 1866 C C . THR A 1 124 ? -9.198 -27.935 21.831 1.00 31.12 124 THR A C 1
ATOM 1867 O O . THR A 1 124 ? -9.794 -28.156 20.784 1.00 30.66 124 THR A O 1
ATOM 1878 N N . SER A 1 125 ? -9.810 -27.778 23.003 1.00 27.23 125 SER A N 1
ATOM 1879 C CA . SER A 1 125 ? -11.255 -27.889 23.177 1.00 27.44 125 SER A CA 1
ATOM 1880 C C . SER A 1 125 ? -11.835 -26.513 23.434 1.00 28.19 125 SER A C 1
ATOM 1881 O O . SER A 1 125 ? -11.378 -25.826 24.339 1.00 27.37 125 SER A O 1
ATOM 1889 N N . ILE A 1 126 ? -12.838 -26.123 22.655 1.00 27.17 126 ILE A N 1
ATOM 1890 C CA . ILE A 1 126 ? -13.486 -24.820 22.800 1.00 27.60 126 ILE A CA 1
ATOM 1891 C C . ILE A 1 126 ? -14.939 -25.079 23.148 1.00 24.63 126 ILE A C 1
ATOM 1892 O O . ILE A 1 126 ? -15.674 -25.642 22.331 1.00 27.90 126 ILE A O 1
ATOM 1908 N N . THR A 1 127 ? -15.347 -24.690 24.346 1.00 25.25 127 THR A N 1
ATOM 1909 C CA . THR A 1 127 ? -16.640 -25.076 24.876 1.00 26.24 127 THR A CA 1
ATOM 1910 C C . THR A 1 127 ? -17.206 -23.911 25.649 1.00 24.44 127 THR A C 1
ATOM 1911 O O . THR A 1 127 ? -16.468 -22.988 26.033 1.00 24.02 127 THR A O 1
ATOM 1922 N N . PRO A 1 128 ? -18.509 -23.913 25.932 1.00 22.73 128 PRO A N 1
ATOM 1923 C CA . PRO A 1 128 ? -19.078 -22.756 26.661 1.00 22.63 128 PRO A CA 1
ATOM 1924 C C . PRO A 1 128 ? -18.505 -22.575 28.061 1.00 20.85 128 PRO A C 1
ATOM 1925 O O . PRO A 1 128 ? -18.303 -21.434 28.524 1.00 21.45 128 PRO A O 1
ATOM 1936 N N . PHE A 1 129 ? -18.238 -23.711 28.757 1.00 24.67 129 PHE A N 1
ATOM 1937 C CA . PHE A 1 129 ? -17.885 -23.645 30.165 1.00 22.63 129 PHE A CA 1
ATOM 1938 C C . PHE A 1 129 ? -16.610 -24.394 30.512 1.00 23.08 129 PHE A C 1
ATOM 1939 O O . PHE A 1 129 ? -16.146 -24.267 31.641 1.00 24.20 129 PHE A O 1
ATOM 1956 N N . GLY A 1 130 ? -16.012 -25.104 29.580 1.00 22.53 130 GLY A N 1
ATOM 1957 C CA . GLY A 1 130 ? -14.831 -25.897 29.838 1.00 24.80 130 GLY A CA 1
ATOM 1958 C C . GLY A 1 130 ? -15.124 -27.381 29.760 1.00 25.90 130 GLY A C 1
ATOM 1959 O O . GLY A 1 130 ? -16.270 -27.824 29.676 1.00 26.10 130 GLY A O 1
ATOM 1963 N N . ARG A 1 131 ? -14.044 -28.151 29.744 1.00 27.51 131 ARG A N 1
ATOM 1964 C CA . ARG A 1 131 ? -14.156 -29.612 29.751 1.00 30.79 131 ARG A CA 1
ATOM 1965 C C . ARG A 1 131 ? -14.530 -30.166 31.120 1.00 27.30 131 ARG A C 1
ATOM 1966 O O . ARG A 1 131 ? -14.886 -31.348 31.217 1.00 31.04 131 ARG A O 1
ATOM 1987 N N . THR A 1 132 ? -14.459 -29.333 32.164 1.00 28.18 132 THR A N 1
ATOM 1988 C CA . THR A 1 132 ? -14.592 -29.803 33.535 1.00 25.99 132 THR A CA 1
ATOM 1989 C C . THR A 1 132 ? -15.309 -28.733 34.354 1.00 27.69 132 THR A C 1
ATOM 1990 O O . THR A 1 132 ? -15.481 -27.594 33.905 1.00 26.28 132 THR A O 1
ATOM 2001 N N . GLY A 1 133 ? -15.698 -29.110 35.580 1.00 29.56 133 GLY A N 1
ATOM 2002 C CA . GLY A 1 133 ? -16.370 -28.194 36.480 1.00 28.02 133 GLY A CA 1
ATOM 2003 C C . GLY A 1 133 ? -17.875 -28.379 36.482 1.00 27.35 133 GLY A C 1
ATOM 2004 O O . GLY A 1 133 ? -18.437 -29.090 35.639 1.00 27.15 133 GLY A O 1
ATOM 2008 N N . PRO A 1 134 ? -18.568 -27.711 37.406 1.00 26.41 134 PRO A N 1
ATOM 2009 C CA . PRO A 1 134 ? -20.007 -27.990 37.587 1.00 28.51 134 PRO A CA 1
ATOM 2010 C C . PRO A 1 134 ? -20.912 -27.545 36.452 1.00 22.81 134 PRO A C 1
ATOM 2011 O O . PRO A 1 134 ? -22.022 -28.092 36.332 1.00 25.97 134 PRO A O 1
ATOM 2022 N N . LEU A 1 135 ? -20.480 -26.622 35.589 1.00 22.06 135 LEU A N 1
ATOM 2023 C CA . LEU A 1 135 ? -21.283 -26.264 34.419 1.00 24.82 135 LEU A CA 1
ATOM 2024 C C . LEU A 1 135 ? -20.960 -27.107 33.184 1.00 23.39 135 LEU A C 1
ATOM 2025 O O . LEU A 1 135 ? -21.702 -27.031 32.202 1.00 24.91 135 LEU A O 1
ATOM 2041 N N . ALA A 1 136 ? -19.896 -27.909 33.212 1.00 24.75 136 ALA A N 1
ATOM 2042 C CA . ALA A 1 136 ? -19.504 -28.644 32.012 1.00 26.61 136 ALA A CA 1
ATOM 2043 C C . ALA A 1 136 ? -20.600 -29.534 31.432 1.00 28.47 136 ALA A C 1
ATOM 2044 O O . ALA A 1 136 ? -20.603 -29.729 30.205 1.00 27.80 136 ALA A O 1
ATOM 2051 N N . PRO A 1 137 ? -21.488 -30.144 32.217 1.00 25.63 137 PRO A N 1
ATOM 2052 C CA . PRO A 1 137 ? -22.529 -30.994 31.615 1.00 23.53 137 PRO A CA 1
ATOM 2053 C C . PRO A 1 137 ? -23.556 -30.225 30.804 1.00 24.13 137 PRO A C 1
ATOM 2054 O O . PRO A 1 137 ? -24.317 -30.862 30.072 1.00 25.00 137 PRO A O 1
ATOM 2065 N N . TYR A 1 138 ? -23.608 -28.895 30.921 1.00 22.70 138 TYR A N 1
ATOM 2066 C CA . TYR A 1 138 ? -24.805 -28.134 30.562 1.00 23.21 138 TYR A CA 1
ATOM 2067 C C . TYR A 1 138 ? -24.609 -27.237 29.337 1.00 23.67 138 TYR A C 1
ATOM 2068 O O . TYR A 1 138 ? -23.498 -26.794 29.038 1.00 24.45 138 TYR A O 1
ATOM 2086 N N . PRO A 1 139 ? -25.694 -26.989 28.601 1.00 22.85 139 PRO A N 1
ATOM 2087 C CA . PRO A 1 139 ? -25.591 -26.262 27.333 1.00 26.02 139 PRO A CA 1
ATOM 2088 C C . PRO A 1 139 ? -25.418 -24.780 27.577 1.00 23.42 139 PRO A C 1
ATOM 2089 O O . PRO A 1 139 ? -25.884 -24.222 28.571 1.00 22.97 139 PRO A O 1
ATOM 2100 N N . GLY A 1 140 ? -24.742 -24.131 26.632 1.00 24.24 140 GLY A N 1
ATOM 2101 C CA . GLY A 1 140 ? -24.574 -22.707 26.675 1.00 21.80 140 GLY A CA 1
ATOM 2102 C C . GLY A 1 140 ? -24.649 -22.166 25.265 1.00 23.38 140 GLY A C 1
ATOM 2103 O O . GLY A 1 140 ? -24.435 -22.889 24.297 1.00 26.12 140 GLY A O 1
ATOM 2107 N N . SER A 1 141 ? -24.967 -20.881 25.171 1.00 22.73 141 SER A N 1
ATOM 2108 C CA . SER A 1 141 ? -24.985 -20.184 23.890 1.00 22.24 141 SER A CA 1
ATOM 2109 C C . SER A 1 141 ? -24.265 -18.855 24.048 1.00 22.07 141 SER A C 1
ATOM 2110 O O . SER A 1 141 ? -23.837 -18.472 25.150 1.00 20.93 141 SER A O 1
ATOM 2118 N N . ASP A 1 142 ? -24.174 -18.106 22.953 1.00 19.69 142 ASP A N 1
ATOM 2119 C CA . ASP A 1 142 ? -23.492 -16.817 23.057 1.00 19.58 142 ASP A CA 1
ATOM 2120 C C . ASP A 1 142 ? -24.119 -15.959 24.148 1.00 19.13 142 ASP A C 1
ATOM 2121 O O . ASP A 1 142 ? -23.408 -15.422 25.010 1.00 21.15 142 ASP A O 1
ATOM 2130 N N . LEU A 1 143 ? -25.456 -15.799 24.123 1.00 19.83 143 LEU A N 1
ATOM 2131 C CA . LEU A 1 143 ? -26.127 -14.946 25.106 1.00 18.40 143 LEU A CA 1
ATOM 2132 C C . LEU A 1 143 ? -25.911 -15.471 26.513 1.00 19.33 143 LEU A C 1
ATOM 2133 O O . LEU A 1 143 ? -25.593 -14.700 27.431 1.00 19.47 143 LEU A O 1
ATOM 2149 N N . THR A 1 144 ? -26.064 -16.793 26.713 1.00 19.83 144 THR A N 1
ATOM 2150 C CA . THR A 1 144 ? -26.052 -17.289 28.090 1.00 20.72 144 THR A CA 1
ATOM 2151 C C . THR A 1 144 ? -24.647 -17.317 28.668 1.00 19.60 144 THR A C 1
ATOM 2152 O O . THR A 1 144 ? -24.491 -17.080 29.874 1.00 21.96 144 THR A O 1
ATOM 2163 N N . CYS A 1 145 ? -23.625 -17.625 27.859 1.00 19.96 145 CYS A N 1
ATOM 2164 C CA . CYS A 1 145 ? -22.239 -17.409 28.294 1.00 19.02 145 CYS A CA 1
ATOM 2165 C C . CYS A 1 145 ? -21.982 -15.949 28.644 1.00 20.04 145 CYS A C 1
ATOM 2166 O O . CYS A 1 145 ? -21.309 -15.644 29.635 1.00 20.71 145 CYS A O 1
ATOM 2174 N N . SER A 1 146 ? -22.412 -15.035 27.774 1.00 19.61 146 SER A N 1
ATOM 2175 C CA A SER A 1 146 ? -22.229 -13.610 28.041 0.53 19.29 146 SER A CA 1
ATOM 2176 C CA B SER A 1 146 ? -22.242 -13.608 28.038 0.47 19.21 146 SER A CA 1
ATOM 2177 C C . SER A 1 146 ? -22.871 -13.229 29.368 1.00 19.03 146 SER A C 1
ATOM 2178 O O . SER A 1 146 ? -22.289 -12.471 30.151 1.00 20.76 146 SER A O 1
ATOM 2193 N N . ALA A 1 147 ? -24.056 -13.768 29.641 1.00 18.95 147 ALA A N 1
ATOM 2194 C CA . ALA A 1 147 ? -24.741 -13.528 30.909 1.00 19.21 147 ALA A CA 1
ATOM 2195 C C . ALA A 1 147 ? -23.932 -14.052 32.089 1.00 18.05 147 ALA A C 1
ATOM 2196 O O . ALA A 1 147 ? -23.717 -13.330 33.076 1.00 18.30 147 ALA A O 1
ATOM 2203 N N . LEU A 1 148 ? -23.468 -15.297 32.001 1.00 18.58 148 LEU A N 1
ATOM 2204 C CA . LEU A 1 148 ? -22.841 -15.960 33.147 1.00 19.36 148 LEU A CA 1
ATOM 2205 C C . LEU A 1 148 ? -21.437 -15.443 33.425 1.00 20.50 148 LEU A C 1
ATOM 2206 O O . LEU A 1 148 ? -20.948 -15.558 34.564 1.00 21.54 148 LEU A O 1
ATOM 2222 N N . SER A 1 149 ? -20.782 -14.863 32.413 1.00 18.52 149 SER A N 1
ATOM 2223 C CA . SER A 1 149 ? -19.404 -14.432 32.573 1.00 17.13 149 SER A CA 1
ATOM 2224 C C . SER A 1 149 ? -19.278 -13.100 33.295 1.00 19.15 149 SER A C 1
ATOM 2225 O O . SER A 1 149 ? -18.177 -12.745 33.718 1.00 18.70 149 SER A O 1
ATOM 2233 N N . GLY A 1 150 ? -20.370 -12.325 33.387 1.00 18.56 150 GLY A N 1
ATOM 2234 C CA . GLY A 1 150 ? -20.343 -10.951 33.808 1.00 18.61 150 GLY A CA 1
ATOM 2235 C C . GLY A 1 150 ? -20.324 -9.933 32.680 1.00 18.80 150 GLY A C 1
ATOM 2236 O O . GLY A 1 150 ? -20.498 -8.751 32.933 1.00 20.25 150 GLY A O 1
ATOM 2240 N N . PHE A 1 151 ? -20.006 -10.355 31.453 1.00 19.92 151 PHE A N 1
ATOM 2241 C CA . PHE A 1 151 ? -19.795 -9.401 30.363 1.00 19.42 151 PHE A CA 1
ATOM 2242 C C . PHE A 1 151 ? -21.090 -8.731 29.926 1.00 17.01 151 PHE A C 1
ATOM 2243 O O . PHE A 1 151 ? -21.118 -7.497 29.730 1.00 18.54 151 PHE A O 1
ATOM 2260 N N . LEU A 1 152 ? -22.166 -9.512 29.776 1.00 17.27 152 LEU A N 1
ATOM 2261 C CA . LEU A 1 152 ? -23.406 -8.952 29.249 1.00 18.21 152 LEU A CA 1
ATOM 2262 C C . LEU A 1 152 ? -23.945 -7.842 30.136 1.00 18.02 152 LEU A C 1
ATOM 2263 O O . LEU A 1 152 ? -24.471 -6.858 29.622 1.00 18.75 152 LEU A O 1
ATOM 2279 N N . TYR A 1 153 ? -23.860 -8.006 31.461 1.00 16.57 153 TYR A N 1
ATOM 2280 C CA . TYR A 1 153 ? -24.381 -7.044 32.420 1.00 15.59 153 TYR A CA 1
ATOM 2281 C C . TYR A 1 153 ? -23.794 -5.659 32.211 1.00 17.38 153 TYR A C 1
ATOM 2282 O O . TYR A 1 153 ? -24.428 -4.653 32.551 1.00 17.77 153 TYR A O 1
ATOM 2300 N N . LEU A 1 154 ? -22.584 -5.570 31.689 1.00 17.27 154 LEU A N 1
ATOM 2301 C CA . LEU A 1 154 ? -21.949 -4.259 31.524 1.00 18.49 154 LEU A CA 1
ATOM 2302 C C . LEU A 1 154 ? -22.514 -3.426 30.359 1.00 15.13 154 LEU A C 1
ATOM 2303 O O . LEU A 1 154 ? -22.211 -2.218 30.274 1.00 18.58 154 LEU A O 1
ATOM 2319 N N . ALA A 1 155 ? -23.309 -4.038 29.475 1.00 16.97 155 ALA A N 1
ATOM 2320 C CA . ALA A 1 155 ? -23.812 -3.350 28.287 1.00 18.24 155 ALA A CA 1
ATOM 2321 C C . ALA A 1 155 ? -25.125 -2.624 28.563 1.00 19.36 155 ALA A C 1
ATOM 2322 O O . ALA A 1 155 ? -26.091 -2.693 27.794 1.00 17.97 155 ALA A O 1
ATOM 2329 N N . GLY A 1 156 ? -25.139 -1.914 29.688 1.00 18.02 156 GLY A N 1
ATOM 2330 C CA . GLY A 1 156 ? -26.229 -1.020 30.028 1.00 18.24 156 GLY A CA 1
ATOM 2331 C C . GLY A 1 156 ? -25.872 -0.197 31.240 1.00 16.90 156 GLY A C 1
ATOM 2332 O O . GLY A 1 156 ? -24.797 -0.353 31.816 1.00 18.06 156 GLY A O 1
ATOM 2336 N N . VAL A 1 157 ? -26.772 0.736 31.576 1.00 17.80 157 VAL A N 1
ATOM 2337 C CA . VAL A 1 157 ? -26.649 1.548 32.783 1.00 17.18 157 VAL A CA 1
ATOM 2338 C C . VAL A 1 157 ? -27.897 1.388 33.634 1.00 17.78 157 VAL A C 1
ATOM 2339 O O . VAL A 1 157 ? -28.998 1.071 33.161 1.00 18.60 157 VAL A O 1
ATOM 2352 N N . ASP A 1 158 ? -27.706 1.689 34.920 1.00 19.56 158 ASP A N 1
ATOM 2353 C CA . ASP A 1 158 ? -28.776 1.782 35.905 1.00 19.80 158 ASP A CA 1
ATOM 2354 C C . ASP A 1 158 ? -29.592 0.491 35.854 1.00 17.74 158 ASP A C 1
ATOM 2355 O O . ASP A 1 158 ? -29.017 -0.604 35.938 1.00 19.72 158 ASP A O 1
ATOM 2364 N N . GLY A 1 159 ? -30.913 0.564 35.763 1.00 19.05 159 GLY A N 1
ATOM 2365 C CA . GLY A 1 159 ? -31.758 -0.601 35.725 1.00 19.68 159 GLY A CA 1
ATOM 2366 C C . GLY A 1 159 ? -32.108 -1.077 34.342 1.00 20.45 159 GLY A C 1
ATOM 2367 O O . GLY A 1 159 ? -32.992 -1.939 34.207 1.00 21.03 159 GLY A O 1
ATOM 2371 N N . ASP A 1 160 ? -31.439 -0.557 33.312 1.00 18.44 160 ASP A N 1
ATOM 2372 C CA . ASP A 1 160 ? -31.759 -0.940 31.937 1.00 20.32 160 ASP A CA 1
ATOM 2373 C C . ASP A 1 160 ? -31.268 -2.361 31.609 1.00 18.45 160 ASP A C 1
ATOM 2374 O O . ASP A 1 160 ? -30.124 -2.724 31.926 1.00 19.66 160 ASP A O 1
ATOM 2383 N N . LYS A 1 161 ? -32.079 -3.136 30.902 1.00 18.10 161 LYS A N 1
ATOM 2384 C CA . LYS A 1 161 ? -31.575 -4.405 30.387 1.00 19.06 161 LYS A CA 1
ATOM 2385 C C . LYS A 1 161 ? -30.398 -4.192 29.450 1.00 19.19 161 LYS A C 1
ATOM 2386 O O . LYS A 1 161 ? -30.388 -3.205 28.683 1.00 19.34 161 LYS A O 1
ATOM 2405 N N . PRO A 1 162 ? -29.415 -5.089 29.450 1.00 18.00 162 PRO A N 1
ATOM 2406 C CA . PRO A 1 162 ? -28.246 -4.968 28.577 1.00 18.47 162 PRO A CA 1
ATOM 2407 C C . PRO A 1 162 ? -28.550 -5.406 27.142 1.00 19.39 162 PRO A C 1
ATOM 2408 O O . PRO A 1 162 ? -29.505 -6.138 26.873 1.00 20.25 162 PRO A O 1
ATOM 2419 N N . VAL A 1 163 ? -27.693 -4.939 26.225 1.00 18.70 163 VAL A N 1
ATOM 2420 C CA . VAL A 1 163 ? -27.711 -5.337 24.822 1.00 17.73 163 VAL A CA 1
ATOM 2421 C C . VAL A 1 163 ? -26.554 -6.281 24.544 1.00 18.99 163 VAL A C 1
ATOM 2422 O O . VAL A 1 163 ? -25.528 -6.261 25.229 1.00 19.20 163 VAL A O 1
ATOM 2435 N N . ARG A 1 164 ? -26.709 -7.082 23.481 1.00 18.74 164 ARG A N 1
ATOM 2436 C CA . ARG A 1 164 ? -25.692 -7.996 23.021 1.00 19.67 164 ARG A CA 1
ATOM 2437 C C . ARG A 1 164 ? -24.654 -7.325 22.145 1.00 20.06 164 ARG A C 1
ATOM 2438 O O . ARG A 1 164 ? -24.937 -6.439 21.332 1.00 22.73 164 ARG A O 1
ATOM 2459 N N . ALA A 1 165 ? -23.426 -7.815 22.263 1.00 19.02 165 ALA A N 1
ATOM 2460 C CA . ALA A 1 165 ? -22.443 -7.531 21.255 1.00 20.11 165 ALA A CA 1
ATOM 2461 C C . ALA A 1 165 ? -22.732 -8.364 20.013 1.00 22.21 165 ALA A C 1
ATOM 2462 O O . ALA A 1 165 ? -23.291 -9.460 20.111 1.00 20.04 165 ALA A O 1
ATOM 2469 N N . PRO A 1 166 ? -22.411 -7.846 18.831 1.00 19.66 166 PRO A N 1
ATOM 2470 C CA . PRO A 1 166 ? -22.637 -8.579 17.593 1.00 17.40 166 PRO A CA 1
ATOM 2471 C C . PRO A 1 166 ? -21.597 -9.664 17.358 1.00 20.51 166 PRO A C 1
ATOM 2472 O O . PRO A 1 166 ? -20.518 -9.671 17.958 1.00 20.90 166 PRO A O 1
ATOM 2483 N N . ASP A 1 167 ? -21.945 -10.593 16.454 1.00 20.16 167 ASP A N 1
ATOM 2484 C CA . ASP A 1 167 ? -21.012 -11.594 15.938 1.00 22.70 167 ASP A CA 1
ATOM 2485 C C . ASP A 1 167 ? -20.509 -12.519 17.042 1.00 21.59 167 ASP A C 1
ATOM 2486 O O . ASP A 1 167 ? -19.374 -13.006 17.004 1.00 21.57 167 ASP A O 1
ATOM 2495 N N . ASN A 1 168 ? -21.410 -12.849 17.961 1.00 18.92 168 ASN A N 1
ATOM 2496 C CA . ASN A 1 168 ? -21.185 -13.918 18.940 1.00 18.79 168 ASN A CA 1
ATOM 2497 C C . ASN A 1 168 ? -19.814 -13.753 19.607 1.00 21.23 168 ASN A C 1
ATOM 2498 O O . ASN A 1 168 ? -18.933 -14.614 19.514 1.00 20.54 168 ASN A O 1
ATOM 2509 N N . GLN A 1 169 ? -19.651 -12.638 20.320 1.00 20.51 169 GLN A N 1
ATOM 2510 C CA . GLN A 1 169 ? -18.351 -12.371 20.944 1.00 19.38 169 GLN A CA 1
ATOM 2511 C C . GLN A 1 169 ? -17.968 -13.384 22.037 1.00 20.26 169 GLN A C 1
ATOM 2512 O O . GLN A 1 169 ? -16.770 -13.573 22.292 1.00 19.86 169 GLN A O 1
ATOM 2526 N N . ALA A 1 170 ? -18.915 -14.051 22.687 1.00 19.93 170 ALA A N 1
ATOM 2527 C CA . ALA A 1 170 ? -18.523 -15.152 23.575 1.00 19.81 170 ALA A CA 1
ATOM 2528 C C . ALA A 1 170 ? -17.704 -16.183 22.816 1.00 20.52 170 ALA A C 1
ATOM 2529 O O . ALA A 1 170 ? -16.674 -16.669 23.290 1.00 21.05 170 ALA A O 1
ATOM 2536 N N . TYR A 1 171 ? -18.180 -16.553 21.634 1.00 21.16 171 TYR A N 1
ATOM 2537 C CA . TYR A 1 171 ? -17.493 -17.523 20.801 1.00 22.46 171 TYR A CA 1
ATOM 2538 C C . TYR A 1 171 ? -16.161 -16.966 20.297 1.00 21.80 171 TYR A C 1
ATOM 2539 O O . TYR A 1 171 ? -15.111 -17.634 20.368 1.00 21.25 171 TYR A O 1
ATOM 2557 N N . ARG A 1 172 ? -16.180 -15.729 19.800 1.00 21.76 172 ARG A N 1
ATOM 2558 C CA . ARG A 1 172 ? -14.968 -15.163 19.216 1.00 21.34 172 ARG A CA 1
ATOM 2559 C C . ARG A 1 172 ? -13.879 -14.999 20.266 1.00 20.22 172 ARG A C 1
ATOM 2560 O O . ARG A 1 172 ? -12.704 -15.258 19.972 1.00 22.51 172 ARG A O 1
ATOM 2581 N N . MET A 1 173 ? -14.237 -14.538 21.489 1.00 21.51 173 MET A N 1
ATOM 2582 C CA . MET A 1 173 ? -13.207 -14.403 22.518 1.00 21.06 173 MET A CA 1
ATOM 2583 C C . MET A 1 173 ? -12.594 -15.757 22.864 1.00 22.19 173 MET A C 1
ATOM 2584 O O . MET A 1 173 ? -11.374 -15.893 22.986 1.00 20.81 173 MET A O 1
ATOM 2598 N N . ALA A 1 174 ? -13.415 -16.791 23.018 1.00 21.56 174 ALA A N 1
ATOM 2599 C CA . ALA A 1 174 ? -12.858 -18.121 23.264 1.00 22.59 174 ALA A CA 1
ATOM 2600 C C . ALA A 1 174 ? -11.983 -18.571 22.101 1.00 21.76 174 ALA A C 1
ATOM 2601 O O . ALA A 1 174 ? -10.914 -19.168 22.305 1.00 24.67 174 ALA A O 1
ATOM 2608 N N . GLU A 1 175 ? -12.447 -18.347 20.869 1.00 22.30 175 GLU A N 1
ATOM 2609 C CA . GLU A 1 175 ? -11.685 -18.816 19.718 1.00 24.89 175 GLU A CA 1
ATOM 2610 C C . GLU A 1 175 ? -10.337 -18.112 19.624 1.00 22.45 175 GLU A C 1
ATOM 2611 O O . GLU A 1 175 ? -9.323 -18.749 19.292 1.00 22.58 175 GLU A O 1
ATOM 2623 N N . ALA A 1 176 ? -10.306 -16.801 19.881 1.00 22.33 176 ALA A N 1
ATOM 2624 C CA . ALA A 1 176 ? -9.037 -16.076 19.809 1.00 22.11 176 ALA A CA 1
ATOM 2625 C C . ALA A 1 176 ? -8.059 -16.598 20.861 1.00 23.12 176 ALA A C 1
ATOM 2626 O O . ALA A 1 176 ? -6.884 -16.847 20.577 1.00 25.23 176 ALA A O 1
ATOM 2633 N N . TYR A 1 177 ? -8.531 -16.771 22.095 1.00 20.40 177 TYR A N 1
ATOM 2634 C CA . TYR A 1 177 ? -7.657 -17.348 23.112 1.00 22.51 177 TYR A CA 1
ATOM 2635 C C . TYR A 1 177 ? -7.310 -18.796 22.832 1.00 23.59 177 TYR A C 1
ATOM 2636 O O . TYR A 1 177 ? -6.207 -19.249 23.176 1.00 24.54 177 TYR A O 1
ATOM 2654 N N . ALA A 1 178 ? -8.212 -19.544 22.182 1.00 24.56 178 ALA A N 1
ATOM 2655 C CA . ALA A 1 178 ? -7.884 -20.914 21.796 1.00 22.79 178 ALA A CA 1
ATOM 2656 C C . ALA A 1 178 ? -6.809 -20.971 20.714 1.00 24.26 178 ALA A C 1
ATOM 2657 O O . ALA A 1 178 ? -5.997 -21.896 20.694 1.00 26.36 178 ALA A O 1
ATOM 2664 N N . ALA A 1 179 ? -6.780 -19.997 19.800 1.00 24.32 179 ALA A N 1
ATOM 2665 C CA . ALA A 1 179 ? -5.699 -19.993 18.817 1.00 25.28 179 ALA A CA 1
ATOM 2666 C C . ALA A 1 179 ? -4.375 -19.709 19.520 1.00 23.86 179 ALA A C 1
ATOM 2667 O O . ALA A 1 179 ? -3.359 -20.346 19.247 1.00 26.35 179 ALA A O 1
ATOM 2674 N N . VAL A 1 180 ? -4.400 -18.775 20.474 1.00 25.65 180 VAL A N 1
ATOM 2675 C CA . VAL A 1 180 ? -3.209 -18.458 21.258 1.00 25.44 180 VAL A CA 1
ATOM 2676 C C . VAL A 1 180 ? -2.748 -19.665 22.079 1.00 25.68 180 VAL A C 1
ATOM 2677 O O . VAL A 1 180 ? -1.572 -20.044 22.054 1.00 25.84 180 VAL A O 1
ATOM 2690 N N . GLY A 1 181 ? -3.653 -20.279 22.839 1.00 24.35 181 GLY A N 1
ATOM 2691 C CA . GLY A 1 181 ? -3.266 -21.474 23.582 1.00 23.94 181 GLY A CA 1
ATOM 2692 C C . GLY A 1 181 ? -2.774 -22.595 22.692 1.00 27.22 181 GLY A C 1
ATOM 2693 O O . GLY A 1 181 ? -1.821 -23.301 23.031 1.00 29.52 181 GLY A O 1
ATOM 2697 N N . SER A 1 182 ? -3.415 -22.771 21.536 1.00 25.56 182 SER A N 1
ATOM 2698 C CA . SER A 1 182 ? -2.963 -23.777 20.587 1.00 26.76 182 SER A CA 1
ATOM 2699 C C . SER A 1 182 ? -1.537 -23.491 20.153 1.00 27.00 182 SER A C 1
ATOM 2700 O O . SER A 1 182 ? -0.680 -24.381 20.145 1.00 30.98 182 SER A O 1
ATOM 2708 N N . ALA A 1 183 ? -1.262 -22.244 19.804 1.00 27.13 183 ALA A N 1
ATOM 2709 C CA . ALA A 1 183 ? 0.068 -21.903 19.323 1.00 29.35 183 ALA A CA 1
ATOM 2710 C C . ALA A 1 183 ? 1.107 -22.063 20.430 1.00 29.76 183 ALA A C 1
ATOM 2711 O O . ALA A 1 183 ? 2.223 -22.529 20.174 1.00 30.53 183 ALA A O 1
ATOM 2718 N N . ILE A 1 184 ? 0.749 -21.703 21.665 1.00 28.05 184 ILE A N 1
ATOM 2719 C CA . ILE A 1 184 ? 1.680 -21.867 22.784 1.00 29.59 184 ILE A CA 1
ATOM 2720 C C . ILE A 1 184 ? 1.988 -23.340 23.029 1.00 29.29 184 ILE A C 1
ATOM 2721 O O . ILE A 1 184 ? 3.153 -23.738 23.203 1.00 30.40 184 ILE A O 1
ATOM 2737 N N . ALA A 1 185 ? 0.950 -24.185 23.043 1.00 29.42 185 ALA A N 1
ATOM 2738 C CA . ALA A 1 185 ? 1.185 -25.616 23.213 1.00 29.36 185 ALA A CA 1
ATOM 2739 C C . ALA A 1 185 ? 1.934 -26.224 22.029 1.00 32.89 185 ALA A C 1
ATOM 2740 O O . ALA A 1 185 ? 2.788 -27.097 22.216 1.00 33.68 185 ALA A O 1
ATOM 2747 N N . LEU A 1 186 ? 1.630 -25.783 20.800 1.00 30.54 186 LEU A N 1
ATOM 2748 C CA . LEU A 1 186 ? 2.388 -26.237 19.632 1.00 32.86 186 LEU A CA 1
ATOM 2749 C C . LEU A 1 186 ? 3.870 -25.892 19.764 1.00 31.09 186 LEU A C 1
ATOM 2750 O O . LEU A 1 186 ? 4.747 -26.728 19.505 1.00 34.76 186 LEU A O 1
ATOM 2766 N N . PHE A 1 187 ? 4.157 -24.638 20.143 1.00 34.23 187 PHE A N 1
ATOM 2767 C CA . PHE A 1 187 ? 5.535 -24.220 20.394 1.00 33.32 187 PHE A CA 1
ATOM 2768 C C . PHE A 1 187 ? 6.191 -25.137 21.408 1.00 34.66 187 PHE A C 1
ATOM 2769 O O . PHE A 1 187 ? 7.279 -25.688 21.166 1.00 37.39 187 PHE A O 1
ATOM 2786 N N . SER A 1 188 ? 5.524 -25.326 22.553 1.00 31.36 188 SER A N 1
ATOM 2787 C CA . SER A 1 188 ? 6.060 -26.215 23.581 1.00 35.00 188 SER A CA 1
ATOM 2788 C C . SER A 1 188 ? 6.275 -27.615 23.029 1.00 38.24 188 SER A C 1
ATOM 2789 O O . SER A 1 188 ? 7.276 -28.272 23.337 1.00 37.90 188 SER A O 1
ATOM 2797 N N . ALA A 1 189 ? 5.356 -28.091 22.191 1.00 36.06 189 ALA A N 1
ATOM 2798 C CA . ALA A 1 189 ? 5.525 -29.438 21.643 1.00 38.08 189 ALA A CA 1
ATOM 2799 C C . ALA A 1 189 ? 6.710 -29.509 20.693 1.00 36.26 189 ALA A C 1
ATOM 2800 O O . ALA A 1 189 ? 7.405 -30.531 20.641 1.00 39.99 189 ALA A O 1
ATOM 2807 N N . GLN A 1 190 ? 6.962 -28.436 19.926 1.00 35.46 190 GLN A N 1
ATOM 2808 C CA . GLN A 1 190 ? 8.147 -28.434 19.070 1.00 40.25 190 GLN A CA 1
ATOM 2809 C C . GLN A 1 190 ? 9.398 -28.730 19.886 1.00 39.80 190 GLN A C 1
ATOM 2810 O O . GLN A 1 190 ? 10.330 -29.366 19.406 1.00 42.33 190 GLN A O 1
ATOM 2824 N N . ARG A 1 191 ? 9.440 -28.231 21.127 1.00 40.28 191 ARG A N 1
ATOM 2825 C CA . ARG A 1 191 ? 10.654 -28.350 21.934 1.00 39.37 191 ARG A CA 1
ATOM 2826 C C . ARG A 1 191 ? 10.678 -29.605 22.795 1.00 40.27 191 ARG A C 1
ATOM 2827 O O . ARG A 1 191 ? 11.734 -30.206 22.973 1.00 44.75 191 ARG A O 1
ATOM 2848 N N . SER A 1 192 ? 9.530 -30.042 23.300 1.00 40.00 192 SER A N 1
ATOM 2849 C CA . SER A 1 192 ? 9.493 -31.163 24.223 1.00 41.73 192 SER A CA 1
ATOM 2850 C C . SER A 1 192 ? 9.203 -32.498 23.556 1.00 40.81 192 SER A C 1
ATOM 2851 O O . SER A 1 192 ? 9.499 -33.545 24.143 1.00 48.77 192 SER A O 1
ATOM 2859 N N . GLY A 1 193 ? 8.638 -32.485 22.356 1.00 43.48 193 GLY A N 1
ATOM 2860 C CA . GLY A 1 193 ? 8.098 -33.687 21.754 1.00 41.59 193 GLY A CA 1
ATOM 2861 C C . GLY A 1 193 ? 6.768 -34.139 22.312 1.00 41.82 193 GLY A C 1
ATOM 2862 O O . GLY A 1 193 ? 6.298 -35.224 21.945 1.00 43.76 193 GLY A O 1
ATOM 2866 N N . ARG A 1 194 ? 6.141 -33.352 23.189 1.00 40.80 194 ARG A N 1
ATOM 2867 C CA . ARG A 1 194 ? 4.874 -33.737 23.808 1.00 41.03 194 ARG A CA 1
ATOM 2868 C C . ARG A 1 194 ? 3.856 -32.621 23.665 1.00 39.06 194 ARG A C 1
ATOM 2869 O O . ARG A 1 194 ? 4.112 -31.479 24.072 1.00 37.31 194 ARG A O 1
ATOM 2890 N N . GLY A 1 195 ? 2.699 -32.958 23.088 1.00 37.39 195 GLY A N 1
ATOM 2891 C CA . GLY A 1 195 ? 1.545 -32.089 23.095 1.00 37.51 195 GLY A CA 1
ATOM 2892 C C . GLY A 1 195 ? 0.791 -32.239 24.398 1.00 37.47 195 GLY A C 1
ATOM 2893 O O . GLY A 1 195 ? 1.286 -32.796 25.383 1.00 38.24 195 GLY A O 1
ATOM 2897 N N . GLN A 1 196 ? -0.447 -31.773 24.384 1.00 33.26 196 GLN A N 1
ATOM 2898 C CA . GLN A 1 196 ? -1.278 -31.730 25.580 1.00 31.69 196 GLN A CA 1
ATOM 2899 C C . GLN A 1 196 ? -2.676 -31.312 25.160 1.00 34.37 196 GLN A C 1
ATOM 2900 O O . GLN A 1 196 ? -2.941 -31.062 23.978 1.00 34.26 196 GLN A O 1
ATOM 2914 N N . VAL A 1 197 ? -3.568 -31.204 26.145 1.00 31.15 197 VAL A N 1
ATOM 2915 C CA . VAL A 1 197 ? -4.905 -30.650 25.944 1.00 31.81 197 VAL A CA 1
ATOM 2916 C C . VAL A 1 197 ? -4.904 -29.178 26.319 1.00 31.67 197 VAL A C 1
ATOM 2917 O O . VAL A 1 197 ? -4.286 -28.768 27.315 1.00 30.40 197 VAL A O 1
ATOM 2930 N N . VAL A 1 198 ? -5.595 -28.371 25.512 1.00 29.09 198 VAL A N 1
ATOM 2931 C CA . VAL A 1 198 ? -5.741 -26.933 25.714 1.00 29.15 198 VAL A CA 1
ATOM 2932 C C . VAL A 1 198 ? -7.240 -26.694 25.849 1.00 27.92 198 VAL A C 1
ATOM 2933 O O . VAL A 1 198 ? -7.993 -26.909 24.890 1.00 31.22 198 VAL A O 1
ATOM 2946 N N . ASP A 1 199 ? -7.683 -26.273 27.041 1.00 27.15 199 ASP A N 1
ATOM 2947 C CA . ASP A 1 199 ? -9.098 -26.177 27.384 1.00 26.29 199 ASP A CA 1
ATOM 2948 C C . ASP A 1 199 ? -9.449 -24.697 27.538 1.00 24.95 199 ASP A C 1
ATOM 2949 O O . ASP A 1 199 ? -9.013 -24.050 28.497 1.00 26.11 199 ASP A O 1
ATOM 2958 N N . VAL A 1 200 ? -10.230 -24.166 26.599 1.00 25.63 200 VAL A N 1
ATOM 2959 C CA . VAL A 1 200 ? -10.643 -22.770 26.610 1.00 22.01 200 VAL A CA 1
ATOM 2960 C C . VAL A 1 200 ? -12.165 -22.703 26.658 1.00 25.68 200 VAL A C 1
ATOM 2961 O O . VAL A 1 200 ? -12.848 -23.204 25.757 1.00 25.01 200 VAL A O 1
ATOM 2974 N N . ALA A 1 201 ? -12.681 -22.084 27.711 1.00 21.86 201 ALA A N 1
ATOM 2975 C CA . ALA A 1 201 ? -14.105 -21.955 27.968 1.00 22.13 201 ALA A CA 1
ATOM 2976 C C . ALA A 1 201 ? -14.559 -20.530 27.650 1.00 22.21 201 ALA A C 1
ATOM 2977 O O . ALA A 1 201 ? -13.897 -19.548 28.029 1.00 20.69 201 ALA A O 1
ATOM 2984 N N . CYS A 1 202 ? -15.716 -20.403 26.987 1.00 21.74 202 CYS A N 1
ATOM 2985 C CA . CYS A 1 202 ? -16.269 -19.074 26.728 1.00 21.38 202 CYS A CA 1
ATOM 2986 C C . CYS A 1 202 ? -16.454 -18.262 28.003 1.00 20.41 202 CYS A C 1
ATOM 2987 O O . CYS A 1 202 ? -16.138 -17.073 28.023 1.00 21.94 202 CYS A O 1
ATOM 2995 N N . ILE A 1 203 ? -16.972 -18.877 29.072 1.00 20.69 203 ILE A N 1
ATOM 2996 C CA . ILE A 1 203 ? -17.257 -18.105 30.283 1.00 20.14 203 ILE A CA 1
ATOM 2997 C C . ILE A 1 203 ? -15.982 -17.500 30.863 1.00 19.62 203 ILE A C 1
ATOM 2998 O O . ILE A 1 203 ? -16.008 -16.366 31.370 1.00 20.61 203 ILE A O 1
ATOM 3014 N N . GLU A 1 204 ? -14.836 -18.212 30.760 1.00 20.65 204 GLU A N 1
ATOM 3015 C CA . GLU A 1 204 ? -13.586 -17.636 31.235 1.00 20.02 204 GLU A CA 1
ATOM 3016 C C . GLU A 1 204 ? -13.071 -16.570 30.282 1.00 20.22 204 GLU A C 1
ATOM 3017 O O . GLU A 1 204 ? -12.562 -15.531 30.719 1.00 21.29 204 GLU A O 1
ATOM 3029 N N . ALA A 1 205 ? -13.132 -16.847 28.968 1.00 19.34 205 ALA A N 1
ATOM 3030 C CA . ALA A 1 205 ? -12.618 -15.889 28.006 1.00 21.59 205 ALA A CA 1
ATOM 3031 C C . ALA A 1 205 ? -13.337 -14.554 28.121 1.00 19.48 205 ALA A C 1
ATOM 3032 O O . ALA A 1 205 ? -12.707 -13.503 28.034 1.00 20.83 205 ALA A O 1
ATOM 3039 N N . GLN A 1 206 ? -14.652 -14.579 28.370 1.00 19.04 206 GLN A N 1
ATOM 3040 C CA . GLN A 1 206 ? -15.386 -13.323 28.490 1.00 19.53 206 GLN A CA 1
ATOM 3041 C C . GLN A 1 206 ? -15.117 -12.618 29.812 1.00 19.31 206 GLN A C 1
ATOM 3042 O O . GLN A 1 206 ? -15.252 -11.386 29.888 1.00 22.06 206 GLN A O 1
ATOM 3056 N N . ALA A 1 207 ? -14.816 -13.387 30.878 1.00 20.26 207 ALA A N 1
ATOM 3057 C CA . ALA A 1 207 ? -14.407 -12.767 32.129 1.00 22.92 207 ALA A CA 1
ATOM 3058 C C . ALA A 1 207 ? -13.108 -11.990 31.964 1.00 21.23 207 ALA A C 1
ATOM 3059 O O . ALA A 1 207 ? -12.790 -11.145 32.795 1.00 23.33 207 ALA A O 1
ATOM 3066 N N . MET A 1 208 ? -12.351 -12.240 30.903 1.00 20.11 208 MET A N 1
ATOM 3067 C CA . MET A 1 208 ? -11.216 -11.387 30.564 1.00 19.73 208 MET A CA 1
ATOM 3068 C C . MET A 1 208 ? -11.619 -9.998 30.080 1.00 20.66 208 MET A C 1
ATOM 3069 O O . MET A 1 208 ? -10.735 -9.145 29.863 1.00 22.63 208 MET A O 1
ATOM 3083 N N . ALA A 1 209 ? -12.904 -9.788 29.815 1.00 20.77 209 ALA A N 1
ATOM 3084 C CA . ALA A 1 209 ? -13.381 -8.570 29.204 1.00 20.01 209 ALA A CA 1
ATOM 3085 C C . ALA A 1 209 ? -14.277 -7.781 30.147 1.00 20.61 209 ALA A C 1
ATOM 3086 O O . ALA A 1 209 ? -15.074 -6.949 29.708 1.00 20.14 209 ALA A O 1
ATOM 3093 N N . LEU A 1 210 ? -14.106 -7.972 31.450 1.00 20.61 210 LEU A N 1
ATOM 3094 C CA . LEU A 1 210 ? -14.885 -7.210 32.424 1.00 18.08 210 LEU A CA 1
ATOM 3095 C C . LEU A 1 210 ? -14.265 -5.851 32.730 1.00 18.83 210 LEU A C 1
ATOM 3096 O O . LEU A 1 210 ? -14.821 -5.103 33.539 1.00 18.41 210 LEU A O 1
ATOM 3112 N N . GLU A 1 211 ? -13.182 -5.491 32.042 1.00 20.51 211 GLU A N 1
ATOM 3113 C CA . GLU A 1 211 ? -12.485 -4.224 32.214 1.00 19.00 211 GLU A CA 1
ATOM 3114 C C . GLU A 1 211 ? -11.925 -4.100 33.619 1.00 25.17 211 GLU A C 1
ATOM 3115 O O . GLU A 1 211 ? -10.825 -4.593 33.865 1.00 31.87 211 GLU A O 1
ATOM 3127 N N . ASN A 1 212 ? -12.578 -3.406 34.535 1.00 20.71 212 ASN A N 1
ATOM 3128 C CA . ASN A 1 212 ? -12.116 -3.446 35.917 1.00 20.07 212 ASN A CA 1
ATOM 3129 C C . ASN A 1 212 ? -13.259 -3.808 36.865 1.00 19.29 212 ASN A C 1
ATOM 3130 O O . ASN A 1 212 ? -13.175 -3.544 38.072 1.00 19.45 212 ASN A O 1
ATOM 3141 N N . ALA A 1 213 ? -14.337 -4.416 36.358 1.00 19.18 213 ALA A N 1
ATOM 3142 C CA . ALA A 1 213 ? -15.490 -4.657 37.221 1.00 17.66 213 ALA A CA 1
ATOM 3143 C C . ALA A 1 213 ? -15.157 -5.612 38.363 1.00 18.78 213 ALA A C 1
ATOM 3144 O O . ALA A 1 213 ? -15.664 -5.447 39.480 1.00 18.20 213 ALA A O 1
ATOM 3151 N N . ALA A 1 214 ? -14.327 -6.627 38.127 1.00 18.90 214 ALA A N 1
ATOM 3152 C CA . ALA A 1 214 ? -14.056 -7.571 39.223 1.00 18.89 214 ALA A CA 1
ATOM 3153 C C . ALA A 1 214 ? -13.256 -6.885 40.329 1.00 18.53 214 ALA A C 1
ATOM 3154 O O . ALA A 1 214 ? -13.530 -7.071 41.518 1.00 18.60 214 ALA A O 1
ATOM 3161 N N . GLN A 1 215 ? -12.317 -6.012 39.939 1.00 18.59 215 GLN A N 1
ATOM 3162 C CA . GLN A 1 215 ? -11.525 -5.293 40.938 1.00 18.08 215 GLN A CA 1
ATOM 3163 C C . GLN A 1 215 ? -12.348 -4.247 41.668 1.00 18.05 215 GLN A C 1
ATOM 3164 O O . GLN A 1 215 ? -12.093 -3.994 42.866 1.00 18.74 215 GLN A O 1
ATOM 3178 N N . PHE A 1 216 ? -13.349 -3.654 41.009 1.00 17.31 216 PHE A N 1
ATOM 3179 C CA . PHE A 1 216 ? -14.232 -2.734 41.730 1.00 16.79 216 PHE A CA 1
ATOM 3180 C C . PHE A 1 216 ? -14.909 -3.456 42.888 1.00 17.09 216 PHE A C 1
ATOM 3181 O O . PHE A 1 216 ? -15.080 -2.873 43.959 1.00 17.88 216 PHE A O 1
ATOM 3198 N N . TRP A 1 217 ? -15.312 -4.709 42.688 1.00 17.83 217 TRP A N 1
ATOM 3199 C CA . TRP A 1 217 ? -15.967 -5.457 43.770 1.00 17.53 217 TRP A CA 1
ATOM 3200 C C . TRP A 1 217 ? -14.921 -5.845 44.837 1.00 17.86 217 TRP A C 1
ATOM 3201 O O . TRP A 1 217 ? -15.071 -5.544 46.023 1.00 18.03 217 TRP A O 1
ATOM 3222 N N . ASP A 1 218 ? -13.840 -6.510 44.428 1.00 17.38 218 ASP A N 1
ATOM 3223 C CA . ASP A 1 218 ? -12.851 -6.985 45.401 1.00 18.32 218 ASP A CA 1
ATOM 3224 C C . ASP A 1 218 ? -12.277 -5.858 46.264 1.00 19.09 218 ASP A C 1
ATOM 3225 O O . ASP A 1 218 ? -12.043 -6.030 47.468 1.00 20.15 218 ASP A O 1
ATOM 3234 N N . LEU A 1 219 ? -11.999 -4.704 45.646 1.00 18.44 219 LEU A N 1
ATOM 3235 C CA . LEU A 1 219 ? -11.257 -3.628 46.312 1.00 19.29 219 LEU A CA 1
ATOM 3236 C C . LEU A 1 219 ? -12.167 -2.645 47.022 1.00 17.82 219 LEU A C 1
ATOM 3237 O O . LEU A 1 219 ? -11.785 -2.101 48.080 1.00 19.97 219 LEU A O 1
ATOM 3253 N N . GLU A 1 220 ? -13.362 -2.403 46.492 1.00 19.21 220 GLU A N 1
ATOM 3254 C CA . GLU A 1 220 ? -14.216 -1.323 46.971 1.00 20.65 220 GLU A CA 1
ATOM 3255 C C . GLU A 1 220 ? -15.657 -1.738 47.245 1.00 20.04 220 GLU A C 1
ATOM 3256 O O . GLU A 1 220 ? -16.471 -0.888 47.662 1.00 20.82 220 GLU A O 1
ATOM 3268 N N . GLY A 1 221 ? -16.029 -2.984 47.012 1.00 17.33 221 GLY A N 1
ATOM 3269 C CA . GLY A 1 221 ? -17.419 -3.360 47.242 1.00 17.17 221 GLY A CA 1
ATOM 3270 C C . GLY A 1 221 ? -18.397 -2.618 46.364 1.00 17.02 221 GLY A C 1
ATOM 3271 O O . GLY A 1 221 ? -19.552 -2.378 46.757 1.00 19.83 221 GLY A O 1
ATOM 3275 N N . LYS A 1 222 ? -17.975 -2.307 45.129 1.00 17.32 222 LYS A N 1
ATOM 3276 C CA . LYS A 1 222 ? -18.799 -1.610 44.155 1.00 18.10 222 LYS A CA 1
ATOM 3277 C C . LYS A 1 222 ? -19.136 -2.505 42.973 1.00 15.82 222 LYS A C 1
ATOM 3278 O O . LYS A 1 222 ? -18.263 -3.189 42.424 1.00 19.34 222 LYS A O 1
ATOM 3297 N N . ILE A 1 223 ? -20.402 -2.462 42.569 1.00 18.49 223 ILE A N 1
ATOM 3298 C CA . ILE A 1 223 ? -20.873 -3.094 41.345 1.00 16.76 223 ILE A CA 1
ATOM 3299 C C . ILE A 1 223 ? -20.944 -2.021 40.265 1.00 17.48 223 ILE A C 1
ATOM 3300 O O . ILE A 1 223 ? -21.697 -1.040 40.406 1.00 19.31 223 ILE A O 1
ATOM 3316 N N . ARG A 1 224 ? -20.186 -2.201 39.186 1.00 17.59 224 ARG A N 1
ATOM 3317 C CA . ARG A 1 224 ? -20.266 -1.274 38.062 1.00 17.85 224 ARG A CA 1
ATOM 3318 C C . ARG A 1 224 ? -21.065 -1.892 36.921 1.00 18.58 224 ARG A C 1
ATOM 3319 O O . ARG A 1 224 ? -21.194 -3.120 36.798 1.00 18.23 224 ARG A O 1
ATOM 3340 N N . ARG A 1 225 ? -21.579 -1.012 36.056 1.00 20.34 225 ARG A N 1
ATOM 3341 C CA . ARG A 1 225 ? -22.152 -1.449 34.782 1.00 18.21 225 ARG A CA 1
ATOM 3342 C C . ARG A 1 225 ? -21.360 -0.743 33.671 1.00 18.85 225 ARG A C 1
ATOM 3343 O O . ARG A 1 225 ? -20.124 -0.648 33.730 1.00 18.94 225 ARG A O 1
ATOM 3364 N N . GLY A 1 226 ? -22.040 -0.270 32.644 1.00 17.01 226 GLY A N 1
ATOM 3365 C CA . GLY A 1 226 ? -21.358 0.241 31.469 1.00 16.55 226 GLY A CA 1
ATOM 3366 C C . GLY A 1 226 ? -20.938 1.694 31.550 1.00 18.33 226 GLY A C 1
ATOM 3367 O O . GLY A 1 226 ? -21.571 2.531 32.230 1.00 18.78 226 GLY A O 1
ATOM 3371 N N . ARG A 1 227 ? -19.891 1.992 30.768 1.00 16.81 227 ARG A N 1
ATOM 3372 C CA . ARG A 1 227 ? -19.590 3.389 30.441 1.00 17.72 227 ARG A CA 1
ATOM 3373 C C . ARG A 1 227 ? -20.708 3.973 29.571 1.00 17.50 227 ARG A C 1
ATOM 3374 O O . ARG A 1 227 ? -21.489 3.235 28.949 1.00 18.59 227 ARG A O 1
ATOM 3395 N N . GLY A 1 228 ? -20.751 5.304 29.528 1.00 16.74 228 GLY A N 1
ATOM 3396 C CA . GLY A 1 228 ? -21.677 6.057 28.721 1.00 15.60 228 GLY A CA 1
ATOM 3397 C C . GLY A 1 228 ? -22.335 7.210 29.419 1.00 18.27 228 GLY A C 1
ATOM 3398 O O . GLY A 1 228 ? -22.949 8.027 28.730 1.00 20.17 228 GLY A O 1
ATOM 3402 N N . ARG A 1 229 ? -22.165 7.367 30.741 1.00 18.68 229 ARG A N 1
ATOM 3403 C CA . ARG A 1 229 ? -22.792 8.492 31.433 1.00 18.86 229 ARG A CA 1
ATOM 3404 C C . ARG A 1 229 ? -21.805 9.356 32.214 1.00 18.15 229 ARG A C 1
ATOM 3405 O O . ARG A 1 229 ? -22.224 10.185 33.040 1.00 20.02 229 ARG A O 1
ATOM 3426 N N . GLU A 1 230 ? -20.505 9.262 31.877 1.00 17.19 230 GLU A N 1
ATOM 3427 C CA . GLU A 1 230 ? -19.488 10.172 32.395 1.00 16.97 230 GLU A CA 1
ATOM 3428 C C . GLU A 1 230 ? -19.282 11.237 31.320 1.00 19.37 230 GLU A C 1
ATOM 3429 O O . GLU A 1 230 ? -18.698 10.941 30.275 1.00 19.14 230 GLU A O 1
ATOM 3441 N N . ALA A 1 231 ? -19.718 12.452 31.565 1.00 19.08 231 ALA A N 1
ATOM 3442 C CA . ALA A 1 231 ? -19.664 13.518 30.558 1.00 18.21 231 ALA A CA 1
ATOM 3443 C C . ALA A 1 231 ? -18.328 13.585 29.825 1.00 19.16 231 ALA A C 1
ATOM 3444 O O . ALA A 1 231 ? -17.285 13.770 30.446 1.00 19.88 231 ALA A O 1
ATOM 3451 N N . GLY A 1 232 ? -18.378 13.466 28.503 1.00 19.05 232 GLY A N 1
ATOM 3452 C CA . GLY A 1 232 ? -17.203 13.620 27.668 1.00 22.05 232 GLY A CA 1
ATOM 3453 C C . GLY A 1 232 ? -16.178 12.518 27.763 1.00 19.88 232 GLY A C 1
ATOM 3454 O O . GLY A 1 232 ? -15.071 12.696 27.229 1.00 20.44 232 GLY A O 1
ATOM 3458 N N . SER A 1 233 ? -16.479 11.406 28.410 1.00 17.53 233 SER A N 1
ATOM 3459 C CA . SER A 1 233 ? -15.519 10.337 28.634 1.00 17.63 233 SER A CA 1
ATOM 3460 C C . SER A 1 233 ? -16.165 9.025 28.265 1.00 19.94 233 SER A C 1
ATOM 3461 O O . SER A 1 233 ? -16.872 8.413 29.069 1.00 18.98 233 SER A O 1
ATOM 3469 N N . ALA A 1 234 ? -15.907 8.568 27.042 1.00 18.82 234 ALA A N 1
ATOM 3470 C CA . ALA A 1 234 ? -16.516 7.350 26.507 1.00 18.13 234 ALA A CA 1
ATOM 3471 C C . ALA A 1 234 ? -18.027 7.491 26.398 1.00 17.61 234 ALA A C 1
ATOM 3472 O O . ALA A 1 234 ? -18.785 6.562 26.729 1.00 19.41 234 ALA A O 1
ATOM 3479 N N . THR A 1 235 ? -18.475 8.655 25.927 1.00 18.88 235 THR A N 1
ATOM 3480 C CA . THR A 1 235 ? -19.876 8.951 25.722 1.00 19.44 235 THR A CA 1
ATOM 3481 C C . THR A 1 235 ? -20.184 8.916 24.234 1.00 21.05 235 THR A C 1
ATOM 3482 O O . THR A 1 235 ? -19.323 9.225 23.400 1.00 20.83 235 THR A O 1
ATOM 3493 N N . LEU A 1 236 ? -21.407 8.500 23.911 1.00 18.78 236 LEU A N 1
ATOM 3494 C CA . LEU A 1 236 ? -21.914 8.458 22.550 1.00 18.17 236 LEU A CA 1
ATOM 3495 C C . LEU A 1 236 ? -22.921 9.576 22.338 1.00 20.56 236 LEU A C 1
ATOM 3496 O O . LEU A 1 236 ? -23.761 9.836 23.211 1.00 19.98 236 LEU A O 1
ATOM 3512 N N . HIS A 1 237 ? -22.909 10.173 21.145 1.00 18.29 237 HIS A N 1
ATOM 3513 C CA . HIS A 1 237 ? -23.736 11.350 20.894 1.00 16.29 237 HIS A CA 1
ATOM 3514 C C . HIS A 1 237 ? -24.398 11.279 19.531 1.00 21.38 237 HIS A C 1
ATOM 3515 O O . HIS A 1 237 ? -23.742 10.917 18.545 1.00 22.18 237 HIS A O 1
ATOM 3529 N N . PRO A 1 238 ? -25.682 11.657 19.436 1.00 19.23 238 PRO A N 1
ATOM 3530 C CA . PRO A 1 238 ? -26.355 11.677 18.132 1.00 19.63 238 PRO A CA 1
ATOM 3531 C C . PRO A 1 238 ? -25.824 12.807 17.270 1.00 21.25 238 PRO A C 1
ATOM 3532 O O . PRO A 1 238 ? -25.549 13.909 17.743 1.00 21.05 238 PRO A O 1
ATOM 3543 N N . CYS A 1 239 ? -25.688 12.533 15.969 1.00 21.24 239 CYS A N 1
ATOM 3544 C CA . CYS A 1 239 ? -25.332 13.565 15.011 1.00 21.20 239 CYS A CA 1
ATOM 3545 C C . CYS A 1 239 ? -26.318 13.474 13.843 1.00 25.01 239 CYS A C 1
ATOM 3546 O O . CYS A 1 239 ? -27.324 12.763 13.938 1.00 24.71 239 CYS A O 1
ATOM 3554 N N . ALA A 1 240 ? -26.064 14.193 12.756 1.00 23.82 240 ALA A N 1
ATOM 3555 C CA . ALA A 1 240 ? -27.081 14.341 11.717 1.00 23.61 240 ALA A CA 1
ATOM 3556 C C . ALA A 1 240 ? -27.449 13.012 11.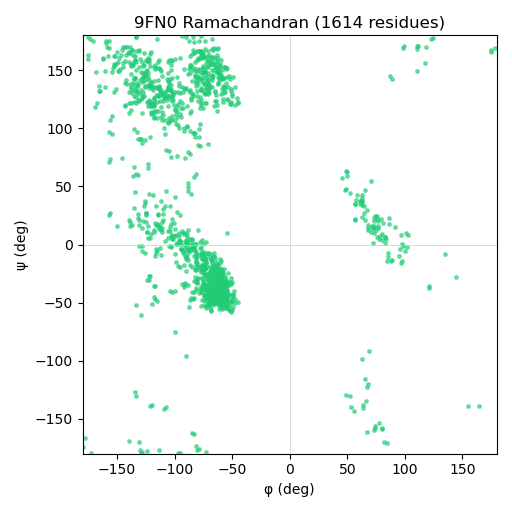071 1.00 29.22 240 ALA A C 1
ATOM 3557 O O . ALA A 1 240 ? -28.610 12.815 10.691 1.00 28.73 240 ALA A O 1
ATOM 3564 N N . ASP A 1 241 ? -26.489 12.081 10.946 1.00 24.16 241 ASP A N 1
ATOM 3565 C CA . ASP A 1 241 ? -26.730 10.844 10.215 1.00 24.41 241 ASP A CA 1
ATOM 3566 C C . ASP A 1 241 ? -26.302 9.595 10.986 1.00 26.82 241 ASP A C 1
ATOM 3567 O O . ASP A 1 241 ? -26.119 8.524 10.395 1.00 28.59 241 ASP A O 1
ATOM 3576 N N . GLY A 1 242 ? -26.177 9.683 12.301 1.00 22.53 242 GLY A N 1
ATOM 3577 C CA . GLY A 1 242 ? -25.812 8.533 13.078 1.00 21.07 242 GLY A CA 1
ATOM 3578 C C . GLY A 1 242 ? -25.363 8.972 14.457 1.00 24.19 242 GLY A C 1
ATOM 3579 O O . GLY A 1 242 ? -26.000 9.845 15.058 1.00 22.85 242 GLY A O 1
ATOM 3583 N N . PHE A 1 243 ? -24.304 8.342 14.972 1.00 20.38 243 PHE A N 1
ATOM 3584 C CA . PHE A 1 243 ? -23.732 8.628 16.286 1.00 19.14 243 PHE A CA 1
ATOM 3585 C C . PHE A 1 243 ? -22.220 8.745 16.168 1.00 19.41 243 PHE A C 1
ATOM 3586 O O . PHE A 1 243 ? -21.610 8.246 15.217 1.00 19.26 243 PHE A O 1
ATOM 3603 N N . ILE A 1 244 ? -21.614 9.448 17.122 1.00 18.87 244 ILE A N 1
ATOM 3604 C CA . ILE A 1 244 ? -20.177 9.477 17.315 1.00 17.13 244 ILE A CA 1
ATOM 3605 C C . ILE A 1 244 ? -19.849 9.035 18.750 1.00 18.56 244 ILE A C 1
ATOM 3606 O O . ILE A 1 244 ? -20.678 9.110 19.658 1.00 18.16 244 ILE A O 1
ATOM 3622 N N . ALA A 1 245 ? -18.602 8.625 18.940 1.00 17.39 245 ALA A N 1
ATOM 3623 C CA . ALA A 1 245 ? -18.005 8.250 20.214 1.00 17.68 245 ALA A CA 1
ATOM 3624 C C . ALA A 1 245 ? -16.925 9.251 20.573 1.00 17.00 245 ALA A C 1
ATOM 3625 O O . ALA A 1 245 ? -16.072 9.572 19.735 1.00 17.25 245 ALA A O 1
ATOM 3632 N N . LEU A 1 246 ? -16.933 9.706 21.831 1.00 17.40 246 LEU A N 1
ATOM 3633 C CA . LEU A 1 246 ? -16.068 10.778 22.271 1.00 16.20 246 LEU A CA 1
ATOM 3634 C C . LEU A 1 246 ? -15.299 10.402 23.527 1.00 17.69 246 LEU A C 1
ATOM 3635 O O . LEU A 1 246 ? -15.904 9.943 24.516 1.00 18.11 246 LEU A O 1
ATOM 3651 N N . VAL A 1 247 ? -14.004 10.666 23.523 1.00 17.87 247 VAL A N 1
ATOM 3652 C CA . VAL A 1 247 ? -13.195 10.656 24.741 1.00 17.09 247 VAL A CA 1
ATOM 3653 C C . VAL A 1 247 ? -12.422 11.977 24.786 1.00 19.42 247 VAL A C 1
ATOM 3654 O O . VAL A 1 247 ? -11.309 12.090 24.246 1.00 19.88 247 VAL A O 1
ATOM 3667 N N . ALA A 1 248 ? -13.021 12.995 25.423 1.00 19.40 248 ALA A N 1
ATOM 3668 C CA . ALA A 1 248 ? -12.422 14.309 25.569 1.00 19.62 248 ALA A CA 1
ATOM 3669 C C . ALA A 1 248 ? -11.624 14.442 26.847 1.00 20.42 248 ALA A C 1
ATOM 3670 O O . ALA A 1 248 ? -10.843 15.398 26.975 1.00 21.93 248 ALA A O 1
ATOM 3677 N N . ILE A 1 249 ? -11.853 13.538 27.807 1.00 21.21 249 ILE A N 1
ATOM 3678 C CA . ILE A 1 249 ? -11.112 13.583 29.064 1.00 22.02 249 ILE A CA 1
ATOM 3679 C C . ILE A 1 249 ? -11.224 12.218 29.703 1.00 23.66 249 ILE A C 1
ATOM 3680 O O . ILE A 1 249 ? -12.218 11.502 29.512 1.00 22.28 249 ILE A O 1
ATOM 3696 N N . MET A 1 250 ? -10.182 11.854 30.454 1.00 25.25 250 MET A N 1
ATOM 3697 C CA . MET A 1 250 ? -10.192 10.756 31.412 1.00 25.52 250 MET A CA 1
ATOM 3698 C C . MET A 1 250 ? -9.452 11.228 32.653 1.00 27.13 250 MET A C 1
ATOM 3699 O O . MET A 1 250 ? -8.505 12.016 32.565 1.00 27.10 250 MET A O 1
ATOM 3713 N N . GLY A 1 251 ? -9.879 10.748 33.815 1.00 25.57 251 GLY A N 1
ATOM 3714 C CA . GLY A 1 251 ? -9.160 11.097 35.048 1.00 24.94 251 GLY A CA 1
ATOM 3715 C C . GLY A 1 251 ? -9.277 12.577 35.348 1.00 27.37 251 GLY A C 1
ATOM 3716 O O . GLY A 1 251 ? -10.363 13.163 35.310 1.00 28.36 251 GLY A O 1
ATOM 3720 N N . ARG A 1 252 ? -8.139 13.184 35.699 1.00 25.46 252 ARG A N 1
ATOM 3721 C CA . ARG A 1 252 ? -8.010 14.625 35.854 1.00 24.79 252 ARG A CA 1
ATOM 3722 C C . ARG A 1 252 ? -7.119 15.195 34.755 1.00 27.29 252 ARG A C 1
ATOM 3723 O O . ARG A 1 252 ? -6.333 16.114 34.993 1.00 30.19 252 ARG A O 1
ATOM 3744 N N . ASN A 1 253 ? -7.226 14.664 33.540 1.00 26.49 253 ASN A N 1
ATOM 3745 C CA . ASN A 1 253 ? -6.299 15.005 32.460 1.00 27.96 253 ASN A CA 1
ATOM 3746 C C . ASN A 1 253 ? -6.783 16.250 31.726 1.00 25.11 253 ASN A C 1
ATOM 3747 O O . ASN A 1 253 ? -7.314 16.185 30.616 1.00 23.54 253 ASN A O 1
ATOM 3758 N N . LYS A 1 254 ? -6.561 17.411 32.334 1.00 26.54 254 LYS A N 1
ATOM 3759 C CA . LYS A 1 254 ? -6.972 18.653 31.688 1.00 24.60 254 LYS A CA 1
ATOM 3760 C C . LYS A 1 254 ? -6.318 18.875 30.325 1.00 23.92 254 LYS A C 1
ATOM 3761 O O . LYS A 1 254 ? -6.989 19.439 29.442 1.00 24.38 254 LYS A O 1
ATOM 3780 N N . PRO A 1 255 ? -5.077 18.464 30.072 1.00 24.98 255 PRO A N 1
ATOM 3781 C CA . PRO A 1 255 ? -4.534 18.621 28.704 1.00 24.88 255 PRO A CA 1
ATOM 3782 C C . PRO A 1 255 ? -5.355 17.907 27.633 1.00 24.87 255 PRO A C 1
ATOM 3783 O O . PRO A 1 255 ? -5.281 18.306 26.466 1.00 26.49 255 PRO A O 1
ATOM 3794 N N . MET A 1 256 ? -6.137 16.873 27.977 1.00 23.07 256 MET A N 1
ATOM 3795 C CA . MET A 1 256 ? -7.043 16.281 26.997 1.00 22.94 256 MET A CA 1
ATOM 3796 C C . MET A 1 256 ? -8.212 17.210 26.726 1.00 22.91 256 MET A C 1
ATOM 3797 O O . MET A 1 256 ? -8.697 17.310 25.593 1.00 22.51 256 MET A O 1
ATOM 3811 N N . TRP A 1 257 ? -8.694 17.872 27.770 1.00 21.21 257 TRP A N 1
ATOM 3812 C CA . TRP A 1 257 ? -9.923 18.648 27.706 1.00 21.73 257 TRP A CA 1
ATOM 3813 C C . TRP A 1 257 ? -9.729 19.960 26.969 1.00 23.10 257 TRP A C 1
ATOM 3814 O O . TRP A 1 257 ? -10.615 20.392 26.222 1.00 21.34 257 TRP A O 1
ATOM 3835 N N . THR A 1 258 ? -8.598 20.610 27.165 1.00 22.17 258 THR A N 1
ATOM 3836 C CA . THR A 1 258 ? -8.397 21.926 26.543 1.00 22.66 258 THR A CA 1
ATOM 3837 C C . THR A 1 258 ? -8.557 21.891 25.034 1.00 23.85 258 THR A C 1
ATOM 3838 O O . THR A 1 258 ? -9.217 22.797 24.490 1.00 25.27 258 THR A O 1
ATOM 3849 N N . PRO A 1 259 ? -7.971 20.935 24.294 1.00 22.28 259 PRO A N 1
ATOM 3850 C CA . PRO A 1 259 ? -8.248 20.867 22.843 1.00 23.70 259 PRO A CA 1
ATOM 3851 C C . PRO A 1 259 ? -9.711 20.741 22.517 1.00 25.05 259 PRO A C 1
ATOM 3852 O O . PRO A 1 259 ? -10.155 21.276 21.488 1.00 23.81 259 PRO A O 1
ATOM 3863 N N . PHE A 1 260 ? -10.472 20.011 23.349 1.00 21.58 260 PHE A N 1
ATOM 3864 C CA . PHE A 1 260 ? -11.903 19.890 23.123 1.00 19.42 260 PHE A CA 1
ATOM 3865 C C . PHE A 1 260 ? -12.598 21.245 23.273 1.00 20.78 260 PHE A C 1
ATOM 3866 O O . PHE A 1 260 ? -13.457 21.611 22.453 1.00 21.26 260 PHE A O 1
ATOM 3883 N N . VAL A 1 261 ? -12.239 22.024 24.307 1.00 20.09 261 VAL A N 1
ATOM 3884 C CA . VAL A 1 261 ? -12.826 23.354 24.458 1.00 22.61 261 VAL A CA 1
ATOM 3885 C C . VAL A 1 261 ? -12.475 24.213 23.243 1.00 21.61 261 VAL A C 1
ATOM 3886 O O . VAL A 1 261 ? -13.314 24.956 22.743 1.00 23.14 261 VAL A O 1
ATOM 3899 N N . ARG A 1 262 ? -11.244 24.087 22.727 1.00 22.47 262 ARG A N 1
ATOM 3900 C CA . ARG A 1 262 ? -10.851 24.904 21.587 1.00 22.45 262 ARG A CA 1
ATOM 3901 C C . ARG A 1 262 ? -11.667 24.543 20.344 1.00 24.79 262 ARG A C 1
ATOM 3902 O O . ARG A 1 262 ? -12.014 25.426 19.545 1.00 24.93 262 ARG A O 1
ATOM 3923 N N . TRP A 1 263 ? -11.926 23.253 20.140 1.00 24.06 263 TRP A N 1
ATOM 3924 C CA . TRP A 1 263 ? -12.806 22.815 19.065 1.00 22.82 263 TRP A CA 1
ATOM 3925 C C . TRP A 1 263 ? -14.161 23.498 19.190 1.00 24.58 263 TRP A C 1
ATOM 3926 O O . TRP A 1 263 ? -14.672 24.092 18.232 1.00 24.15 263 TRP A O 1
ATOM 3947 N N . MET A 1 264 ? -14.765 23.438 20.384 1.00 21.21 264 MET A N 1
ATOM 3948 C CA . MET A 1 264 ? -16.080 24.053 20.572 1.00 22.82 264 MET A CA 1
ATOM 3949 C C . MET A 1 264 ? -16.032 25.558 20.313 1.00 25.78 264 MET A C 1
ATOM 3950 O O . MET A 1 264 ? -16.893 26.116 19.617 1.00 25.19 264 MET A O 1
ATOM 3964 N N . GLU A 1 265 ? -15.019 26.239 20.840 1.00 22.26 265 GLU A N 1
ATOM 3965 C CA . GLU A 1 265 ? -14.886 27.668 20.590 1.00 24.57 265 GLU A CA 1
ATOM 3966 C C . GLU A 1 265 ? -14.730 27.969 19.096 1.00 26.33 265 GLU A C 1
ATOM 3967 O O . GLU A 1 265 ? -15.381 28.876 18.559 1.00 25.33 265 GLU A O 1
ATOM 3979 N N . ALA A 1 266 ? -13.839 27.228 18.420 1.00 25.04 266 ALA A N 1
ATOM 3980 C CA . ALA A 1 266 ? -13.556 27.484 17.015 1.00 26.18 266 ALA A CA 1
ATOM 3981 C C . ALA A 1 266 ? -14.796 27.326 16.147 1.00 27.25 266 ALA A C 1
ATOM 3982 O O . ALA A 1 266 ? -15.000 28.084 15.183 1.00 28.72 266 ALA A O 1
ATOM 3989 N N . GLU A 1 267 ? -15.639 26.359 16.478 1.00 23.68 267 GLU A N 1
ATOM 3990 C CA . GLU A 1 267 ? -16.879 26.131 15.754 1.00 24.55 267 GLU A CA 1
ATOM 3991 C C . GLU A 1 267 ? -18.010 27.051 16.192 1.00 27.19 267 GLU A C 1
ATOM 3992 O O . GLU A 1 267 ? -19.118 26.910 15.670 1.00 27.54 267 GLU A O 1
ATOM 4004 N N . GLY A 1 268 ? -17.784 27.954 17.140 1.00 26.34 268 GLY A N 1
ATOM 4005 C CA . GLY A 1 268 ? -18.844 28.864 17.549 1.00 27.15 268 GLY A CA 1
ATOM 4006 C C . GLY A 1 268 ? -20.016 28.206 18.247 1.00 25.08 268 GLY A C 1
ATOM 4007 O O . GLY A 1 268 ? -21.153 28.719 18.184 1.00 27.61 268 GLY A O 1
ATOM 4011 N N . VAL A 1 269 ? -19.769 27.105 18.946 1.00 24.41 269 VAL A N 1
ATOM 4012 C CA . VAL A 1 269 ? -20.830 26.345 19.594 1.00 23.90 269 VAL A CA 1
ATOM 4013 C C . VAL A 1 269 ? -21.473 27.186 20.690 1.00 23.58 269 VAL A C 1
ATOM 4014 O O . VAL A 1 269 ? -20.791 27.800 21.520 1.00 24.75 269 VAL A O 1
ATOM 4027 N N . GLU A 1 270 ? -22.802 27.240 20.681 1.00 24.26 270 GLU A N 1
ATOM 4028 C CA . GLU A 1 270 ? -23.547 27.968 21.698 1.00 25.64 270 GLU A CA 1
ATOM 4029 C C . GLU A 1 270 ? -23.201 27.451 23.096 1.00 26.49 270 GLU A C 1
ATOM 4030 O O . GLU A 1 270 ? -23.160 26.246 23.347 1.00 23.86 270 GLU A O 1
ATOM 4042 N N . GLU A 1 271 ? -22.930 28.380 24.017 1.00 27.79 271 GLU A N 1
ATOM 4043 C CA . GLU A 1 271 ? -22.569 28.062 25.392 1.00 27.40 271 GLU A CA 1
ATOM 4044 C C . GLU A 1 271 ? -21.239 27.336 25.527 1.00 26.73 271 GLU A C 1
ATOM 4045 O O . GLU A 1 271 ? -21.032 26.637 26.524 1.00 24.86 271 GLU A O 1
ATOM 4057 N N . TRP A 1 272 ? -20.329 27.418 24.549 1.00 24.94 272 TRP A N 1
ATOM 4058 C CA . TRP A 1 272 ? -19.070 26.692 24.702 1.00 24.93 272 TRP A CA 1
ATOM 4059 C C . TRP A 1 272 ? -18.353 27.102 25.986 1.00 23.88 272 TRP A C 1
ATOM 4060 O O . TRP A 1 272 ? -17.620 26.286 26.572 1.00 24.18 272 TRP A O 1
ATOM 4081 N N . GLN A 1 273 ? -18.577 28.340 26.451 1.00 24.90 273 GLN A N 1
ATOM 4082 C CA . GLN A 1 273 ? -17.895 28.815 27.656 1.00 25.28 273 GLN A CA 1
ATOM 4083 C C . GLN A 1 273 ? -18.284 27.993 28.881 1.00 23.90 273 GLN A C 1
ATOM 4084 O O . GLN A 1 273 ? -17.512 27.927 29.846 1.00 26.43 273 GLN A O 1
ATOM 4098 N N . VAL A 1 274 ? -19.464 27.383 28.869 1.00 22.54 274 VAL A N 1
ATOM 4099 C CA . VAL A 1 274 ? -19.849 26.498 29.960 1.00 23.73 274 VAL A CA 1
ATOM 4100 C C . VAL A 1 274 ? -18.818 25.397 30.155 1.00 24.33 274 VAL A C 1
ATOM 4101 O O . VAL A 1 274 ? -18.592 24.943 31.283 1.00 25.80 274 VAL A O 1
ATOM 4114 N N . LEU A 1 275 ? -18.194 24.938 29.070 1.00 22.67 275 LEU A N 1
ATOM 4115 C CA . LEU A 1 275 ? -17.233 23.849 29.107 1.00 23.52 275 LEU A CA 1
ATOM 4116 C C . LEU A 1 275 ? -15.854 24.324 29.538 1.00 26.91 275 LEU A C 1
ATOM 4117 O O . LEU A 1 275 ? -15.013 23.496 29.897 1.00 24.38 275 LEU A O 1
ATOM 4133 N N . ASP A 1 276 ? -15.618 25.640 29.525 1.00 24.74 276 ASP A N 1
ATOM 4134 C CA . ASP A 1 276 ? -14.315 26.221 29.840 1.00 27.11 276 ASP A CA 1
ATOM 4135 C C . ASP A 1 276 ? -14.275 26.509 31.342 1.00 29.90 276 ASP A C 1
ATOM 4136 O O . ASP A 1 276 ? -14.367 27.650 31.792 1.00 29.95 276 ASP A O 1
ATOM 4145 N N . ASP A 1 277 ? -14.137 25.433 32.117 1.00 25.66 277 ASP A N 1
ATOM 4146 C CA . ASP A 1 277 ? -14.333 25.466 33.560 1.00 28.55 277 ASP A CA 1
ATOM 4147 C C . ASP A 1 277 ? -13.638 24.251 34.152 1.00 27.72 277 ASP A C 1
ATOM 4148 O O . ASP A 1 277 ? -13.738 23.145 33.618 1.00 28.60 277 ASP A O 1
ATOM 4157 N N . ASP A 1 278 ? -12.905 24.464 35.247 1.00 28.40 278 ASP A N 1
ATOM 4158 C CA . ASP A 1 278 ? -12.204 23.322 35.815 1.00 27.28 278 ASP A CA 1
ATOM 4159 C C . ASP A 1 278 ? -13.137 22.313 36.482 1.00 27.51 278 ASP A C 1
ATOM 4160 O O . ASP A 1 278 ? -12.671 21.209 36.821 1.00 26.01 278 ASP A O 1
ATOM 4169 N N . LYS A 1 279 ? -14.436 22.610 36.631 1.00 26.68 279 LYS A N 1
ATOM 4170 C CA . LYS A 1 279 ? -15.312 21.607 37.228 1.00 26.55 279 LYS A CA 1
ATOM 4171 C C . LYS A 1 279 ? -15.342 20.336 36.383 1.00 25.05 279 LYS A C 1
ATOM 4172 O O . LYS A 1 279 ? -15.547 19.243 36.922 1.00 25.68 279 LYS A O 1
ATOM 4191 N N . TRP A 1 280 ? -15.103 20.444 35.058 1.00 23.39 280 TRP A N 1
ATOM 4192 C CA . TRP A 1 280 ? -15.167 19.264 34.196 1.00 21.75 280 TRP A CA 1
ATOM 4193 C C . TRP A 1 280 ? -13.995 18.325 34.402 1.00 22.39 280 TRP A C 1
ATOM 4194 O O . TRP A 1 280 ? -14.021 17.187 33.900 1.00 22.88 280 TRP A O 1
ATOM 4215 N N . ILE A 1 281 ? -12.928 18.794 35.058 1.00 24.10 281 ILE A N 1
ATOM 4216 C CA . ILE A 1 281 ? -11.794 17.940 35.362 1.00 25.12 281 ILE A CA 1
ATOM 4217 C C . ILE A 1 281 ? -12.098 16.951 36.490 1.00 24.93 281 ILE A C 1
ATOM 4218 O O . ILE A 1 281 ? -11.359 15.973 36.651 1.00 25.69 281 ILE A O 1
ATOM 4234 N N . ASP A 1 282 ? -13.208 17.146 37.210 1.00 26.95 282 ASP A N 1
ATOM 4235 C CA . ASP A 1 282 ? -13.592 16.287 38.330 1.00 30.33 282 ASP A CA 1
ATOM 4236 C C . ASP A 1 282 ? -14.541 15.171 37.888 1.00 27.22 282 ASP A C 1
ATOM 4237 O O . ASP A 1 282 ? -15.641 15.444 37.396 1.00 24.74 282 ASP A O 1
ATOM 4246 N N . TYR A 1 283 ? -14.133 13.916 38.110 1.00 28.82 283 TYR A N 1
ATOM 4247 C CA . TYR A 1 283 ? -14.965 12.760 37.760 1.00 29.39 283 TYR A CA 1
ATOM 4248 C C . TYR A 1 283 ? -16.342 12.847 38.397 1.00 25.52 283 TYR A C 1
ATOM 4249 O O . TYR A 1 283 ? -17.359 12.550 37.754 1.00 25.43 283 TYR A O 1
ATOM 4267 N N . ALA A 1 284 ? -16.396 13.256 39.667 1.00 28.64 284 ALA A N 1
ATOM 4268 C CA . ALA A 1 284 ? -17.672 13.320 40.372 1.00 29.81 284 ALA A CA 1
ATOM 4269 C C . ALA A 1 284 ? -18.629 14.287 39.703 1.00 26.18 284 ALA A C 1
ATOM 4270 O O . ALA A 1 284 ? -19.844 14.032 39.630 1.00 27.72 284 ALA A O 1
ATOM 4277 N N . TYR A 1 285 ? -18.107 15.396 39.182 1.00 23.53 285 TYR A N 1
ATOM 4278 C CA . TYR A 1 285 ? -18.974 16.305 38.445 1.00 25.31 285 TYR A CA 1
ATOM 4279 C C . TYR A 1 285 ? -19.372 15.715 37.095 1.00 22.61 285 TYR A C 1
ATOM 4280 O O . TYR A 1 285 ? -20.521 15.830 36.681 1.00 22.18 285 TYR A O 1
ATOM 4298 N N . ARG A 1 286 ? -18.442 15.100 36.391 1.00 22.10 286 ARG A N 1
ATOM 4299 C CA . ARG A 1 286 ? -18.775 14.564 35.081 1.00 20.80 286 ARG A CA 1
ATOM 4300 C C . ARG A 1 286 ? -19.859 13.499 35.153 1.00 20.99 286 ARG A C 1
ATOM 4301 O O . ARG A 1 286 ? -20.611 13.334 34.186 1.00 19.98 286 ARG A O 1
ATOM 4322 N N . THR A 1 287 ? -19.940 12.738 36.250 1.00 21.45 287 THR A N 1
ATOM 4323 C CA . THR A 1 287 ? -20.924 11.669 36.404 1.00 23.98 287 THR A CA 1
ATOM 4324 C C . THR A 1 287 ? -22.173 12.120 37.128 1.00 24.70 287 THR A C 1
ATOM 4325 O O . THR A 1 287 ? -23.139 11.351 37.215 1.00 26.44 287 THR A O 1
ATOM 4336 N N . SER A 1 288 ? -22.192 13.365 37.598 1.00 23.21 288 SER A N 1
ATOM 4337 C CA . SER A 1 288 ? -23.381 13.906 38.244 1.00 23.77 288 SER A CA 1
ATOM 4338 C C . SER A 1 288 ? -24.490 14.087 37.212 1.00 25.41 288 SER A C 1
ATOM 4339 O O . SER A 1 288 ? -24.239 14.236 36.006 1.00 24.14 288 SER A O 1
ATOM 4347 N N . GLU A 1 289 ? -25.727 14.070 37.686 1.00 26.80 289 GLU A N 1
ATOM 4348 C CA . GLU A 1 289 ? -26.839 14.180 36.754 1.00 25.37 289 GLU A CA 1
ATOM 4349 C C . GLU A 1 289 ? -26.800 15.514 36.020 1.00 27.06 289 GLU A C 1
ATOM 4350 O O . GLU A 1 289 ? -26.988 15.553 34.797 1.00 26.13 289 GLU A O 1
ATOM 4362 N N . GLU A 1 290 ? -26.480 16.598 36.720 1.00 26.35 290 GLU A N 1
ATOM 4363 C CA . GLU A 1 290 ? -26.446 17.907 36.064 1.00 24.45 290 GLU A CA 1
ATOM 4364 C C . GLU A 1 290 ? -25.232 18.026 35.146 1.00 24.11 290 GLU A C 1
ATOM 4365 O O . GLU A 1 290 ? -25.330 18.630 34.073 1.00 24.69 290 GLU A O 1
ATOM 4377 N N . GLY A 1 291 ? -24.084 17.468 35.538 1.00 23.34 291 GLY A N 1
ATOM 4378 C CA . GLY A 1 291 ? -22.908 17.543 34.681 1.00 23.18 291 GLY A CA 1
ATOM 4379 C C . GLY A 1 291 ? -23.114 16.804 33.375 1.00 21.48 291 GLY A C 1
ATOM 4380 O O . GLY A 1 291 ? -22.831 17.320 32.280 1.00 19.93 291 GLY A O 1
ATOM 4384 N N . TYR A 1 292 ? -23.584 15.570 33.466 1.00 19.87 292 TYR A N 1
ATOM 4385 C CA . TYR A 1 292 ? -23.839 14.804 32.247 1.00 19.58 292 TYR A CA 1
ATOM 4386 C C . TYR A 1 292 ? -24.909 15.482 31.399 1.00 18.98 292 TYR A C 1
ATOM 4387 O O . TYR A 1 292 ? -24.757 15.619 30.174 1.00 19.39 292 TYR A O 1
ATOM 4405 N N . ALA A 1 293 ? -25.982 15.958 32.020 1.00 21.52 293 ALA A N 1
ATOM 4406 C CA . ALA A 1 293 ? -27.045 16.559 31.228 1.00 18.88 293 ALA A CA 1
ATOM 4407 C C . ALA A 1 293 ? -26.574 17.833 30.549 1.00 19.92 293 ALA A C 1
ATOM 4408 O O . ALA A 1 293 ? -26.895 18.072 29.380 1.00 21.01 293 ALA A O 1
ATOM 4415 N N . THR A 1 294 ? -25.796 18.653 31.261 1.00 19.62 294 THR A N 1
ATOM 4416 C CA . THR A 1 294 ? -25.306 19.912 30.699 1.00 18.47 294 THR A CA 1
ATOM 4417 C C . THR A 1 294 ? -24.330 19.644 29.570 1.00 17.67 294 THR A C 1
ATOM 4418 O O . THR A 1 294 ? -24.373 20.299 28.524 1.00 20.48 294 THR A O 1
ATOM 4429 N N . PHE A 1 295 ? -23.438 18.680 29.762 1.00 19.03 295 PHE A N 1
ATOM 4430 C CA . PHE A 1 295 ? -22.499 18.340 28.688 1.00 17.47 295 PHE A CA 1
ATOM 4431 C C . PHE A 1 295 ? -23.254 17.964 27.418 1.00 19.10 295 PHE A C 1
ATOM 4432 O O . PHE A 1 295 ? -22.974 18.491 26.328 1.00 20.12 295 PHE A O 1
ATOM 4449 N N . CYS A 1 296 ? -24.248 17.074 27.547 1.00 19.07 296 CYS A N 1
ATOM 4450 C CA . CYS A 1 296 ? -25.018 16.648 26.391 1.00 17.51 296 CYS A CA 1
ATOM 4451 C C . CYS A 1 296 ? -25.769 17.811 25.771 1.00 19.99 296 CYS A C 1
ATOM 4452 O O . CYS A 1 296 ? -25.862 17.913 24.549 1.00 20.12 296 CYS A O 1
ATOM 4460 N N . ARG A 1 297 ? -26.326 18.687 26.592 1.00 20.03 297 ARG A N 1
ATOM 4461 C CA . ARG A 1 297 ? -27.040 19.840 26.055 1.00 20.49 297 ARG A CA 1
ATOM 4462 C C . ARG A 1 297 ? -26.136 20.676 25.157 1.00 19.99 297 ARG A C 1
ATOM 4463 O O . ARG A 1 297 ? -26.505 21.025 24.027 1.00 22.20 297 ARG A O 1
ATOM 4484 N N . VAL A 1 298 ? -24.944 21.003 25.641 1.00 20.03 298 VAL A N 1
ATOM 4485 C CA . VAL A 1 298 ? -24.073 21.900 24.878 1.00 18.36 298 VAL A CA 1
ATOM 4486 C C . VAL A 1 298 ? -23.534 21.181 23.636 1.00 19.75 298 VAL A C 1
ATOM 4487 O O . VAL A 1 298 ? -23.538 21.723 22.512 1.00 20.13 298 VAL A O 1
ATOM 4500 N N . PHE A 1 299 ? -22.996 19.983 23.831 1.00 18.83 299 PHE A N 1
ATOM 4501 C CA . PHE A 1 299 ? -22.318 19.286 22.732 1.00 17.89 299 PHE A CA 1
ATOM 4502 C C . PHE A 1 299 ? -23.293 18.839 21.654 1.00 19.21 299 PHE A C 1
ATOM 4503 O O . PHE A 1 299 ? -22.978 18.934 20.453 1.00 19.59 299 PHE A O 1
ATOM 4520 N N . GLU A 1 300 ? -24.470 18.355 22.034 1.00 19.67 300 GLU A N 1
ATOM 4521 C CA . GLU A 1 300 ? -25.382 17.784 21.036 1.00 19.80 300 GLU A CA 1
ATOM 4522 C C . GLU A 1 300 ? -26.128 18.836 20.235 1.00 22.99 300 GLU A C 1
ATOM 4523 O O . GLU A 1 300 ? -26.583 18.544 19.126 1.00 21.49 300 GLU A O 1
ATOM 4535 N N . ARG A 1 301 ? -26.267 20.062 20.740 1.00 21.11 301 ARG A N 1
ATOM 4536 C CA . ARG A 1 301 ? -26.763 21.142 19.890 1.00 22.10 301 ARG A CA 1
ATOM 4537 C C . ARG A 1 301 ? -25.881 21.259 18.662 1.00 23.58 301 ARG A C 1
ATOM 4538 O O . ARG A 1 301 ? -26.363 21.497 17.553 1.00 26.71 301 ARG A O 1
ATOM 4559 N N . TYR A 1 302 ? -24.577 21.059 18.851 1.00 21.22 302 TYR A N 1
ATOM 4560 C CA . TYR A 1 302 ? -23.612 21.074 17.756 1.00 22.73 302 TYR A CA 1
ATOM 4561 C C . TYR A 1 302 ? -23.652 19.775 16.946 1.00 23.88 302 TYR A C 1
ATOM 4562 O O . TYR A 1 302 ? -23.783 19.811 15.711 1.00 23.39 302 TYR A O 1
ATOM 4580 N N . THR A 1 303 ? -23.527 18.616 17.604 1.00 20.63 303 THR A N 1
ATOM 4581 C CA . THR A 1 303 ? -23.369 17.387 16.833 1.00 19.40 303 THR A CA 1
ATOM 4582 C C . THR A 1 303 ? -24.585 17.090 15.975 1.00 22.12 303 THR A C 1
ATOM 4583 O O . THR A 1 303 ? -24.428 16.539 14.886 1.00 21.83 303 THR A O 1
ATOM 4594 N N . ARG A 1 304 ? -25.787 17.427 16.440 1.00 21.71 304 ARG A N 1
ATOM 4595 C CA . ARG A 1 304 ? -26.984 17.093 15.674 1.00 22.78 304 ARG A CA 1
ATOM 4596 C C . ARG A 1 304 ? -26.999 17.791 14.327 1.00 24.63 304 ARG A C 1
ATOM 4597 O O . ARG A 1 304 ? -27.760 17.377 13.449 1.00 28.35 304 ARG A O 1
ATOM 4618 N N . THR A 1 305 ? -26.214 18.847 14.150 1.00 25.95 305 THR A N 1
ATOM 4619 C CA . THR A 1 305 ? -26.189 19.585 12.895 1.00 26.22 305 THR A CA 1
ATOM 4620 C C . THR A 1 305 ? -25.132 19.079 11.918 1.00 27.55 305 THR A C 1
ATOM 4621 O O . THR A 1 305 ? -25.046 19.609 10.802 1.00 27.94 305 THR A O 1
ATOM 4632 N N . ARG A 1 306 ? -24.356 18.056 12.282 1.00 25.15 306 ARG A N 1
ATOM 4633 C CA . ARG A 1 306 ? -23.196 17.664 11.485 1.00 24.71 306 ARG A CA 1
ATOM 4634 C C . ARG A 1 306 ? -23.163 16.157 11.270 1.00 27.24 306 ARG A C 1
ATOM 4635 O O . ARG A 1 306 ? -23.567 15.370 12.131 1.00 23.74 306 ARG A O 1
ATOM 4656 N N . SER A 1 307 ? -22.599 15.755 10.143 1.00 25.78 307 SER A N 1
ATOM 4657 C CA . SER A 1 307 ? -22.500 14.343 9.846 1.00 24.39 307 SER A CA 1
ATOM 4658 C C . SER A 1 307 ? -21.360 13.666 10.608 1.00 22.32 307 SER A C 1
ATOM 4659 O O . SER A 1 307 ? -20.425 14.314 11.109 1.00 21.90 307 SER A O 1
ATOM 4667 N N . LYS A 1 308 ? -21.464 12.338 10.707 1.00 22.90 308 LYS A N 1
ATOM 4668 C CA . LYS A 1 308 ? -20.376 11.530 11.252 1.00 23.21 308 LYS A CA 1
ATOM 4669 C C . LYS A 1 308 ? -19.041 11.913 10.624 1.00 21.97 308 LYS A C 1
ATOM 4670 O O . LYS A 1 308 ? -18.024 12.047 11.319 1.00 23.90 308 LYS A O 1
ATOM 4689 N N . ALA A 1 309 ? -18.997 11.970 9.308 1.00 22.84 309 ALA A N 1
ATOM 4690 C CA . ALA A 1 309 ? -17.726 12.193 8.643 1.00 23.64 309 ALA A CA 1
ATOM 4691 C C . ALA A 1 309 ? -17.173 13.565 8.974 1.00 24.84 309 ALA A C 1
ATOM 4692 O O . ALA A 1 309 ? -15.959 13.729 9.126 1.00 24.87 309 ALA A O 1
ATOM 4699 N N . TYR A 1 310 ? -18.046 14.570 9.059 1.00 25.64 310 TYR A N 1
ATOM 4700 C CA . TYR A 1 310 ? -17.594 15.912 9.395 1.00 24.10 310 TYR A CA 1
ATOM 4701 C C . TYR A 1 310 ? -17.010 15.946 10.805 1.00 22.32 310 TYR A C 1
ATOM 4702 O O . TYR A 1 310 ? -15.934 16.501 11.025 1.00 22.84 310 TYR A O 1
ATOM 4720 N N . LEU A 1 311 ? -17.723 15.377 11.769 1.00 21.90 311 LEU A N 1
ATOM 4721 C CA . LEU A 1 311 ? -17.245 15.416 13.158 1.00 20.43 311 LEU A CA 1
ATOM 4722 C C . LEU A 1 311 ? -15.939 14.658 13.337 1.00 22.68 311 LEU A C 1
ATOM 4723 O O . LEU A 1 311 ? -15.060 15.073 14.112 1.00 20.37 311 LEU A O 1
ATOM 4739 N N . TYR A 1 312 ? -15.803 13.520 12.659 1.00 21.93 312 TYR A N 1
ATOM 4740 C CA . TYR A 1 312 ? -14.555 12.754 12.684 1.00 22.10 312 TYR A CA 1
ATOM 4741 C C . TYR A 1 312 ? -13.410 13.598 12.176 1.00 23.04 312 TYR A C 1
ATOM 4742 O O . TYR A 1 312 ? -12.354 13.706 12.820 1.00 21.12 312 TYR A O 1
ATOM 4760 N N . GLU A 1 313 ? -13.596 14.201 11.002 1.00 20.22 313 GLU A N 1
ATOM 4761 C CA . GLU A 1 313 ? -12.552 15.007 10.388 1.00 21.27 313 GLU A CA 1
ATOM 4762 C C . GLU A 1 313 ? -12.168 16.155 11.305 1.00 23.78 313 GLU A C 1
ATOM 4763 O O . GLU A 1 313 ? -10.978 16.391 11.575 1.00 24.31 313 GLU A O 1
ATOM 4775 N N . ILE A 1 314 ? -13.176 16.883 11.799 1.00 22.33 314 ILE A N 1
ATOM 4776 C CA . ILE A 1 314 ? -12.875 18.150 12.460 1.00 23.20 314 ILE A CA 1
ATOM 4777 C C . ILE A 1 314 ? -12.440 17.880 13.885 1.00 22.79 314 ILE A C 1
ATOM 4778 O O . ILE A 1 314 ? -11.491 18.489 14.380 1.00 24.93 314 ILE A O 1
ATOM 4794 N N . GLY A 1 315 ? -13.068 16.923 14.550 1.00 21.55 315 GLY A N 1
ATOM 4795 C CA . GLY A 1 315 ? -12.633 16.597 15.891 1.00 22.74 315 GLY A CA 1
ATOM 4796 C C . GLY A 1 315 ? -11.194 16.124 15.931 1.00 22.69 315 GLY A C 1
ATOM 4797 O O . GLY A 1 315 ? -10.402 16.537 16.784 1.00 20.71 315 GLY A O 1
ATOM 4801 N N . GLN A 1 316 ? -10.813 15.280 14.973 1.00 22.05 316 GLN A N 1
ATOM 4802 C CA . GLN A 1 316 ? -9.436 14.823 14.944 1.00 20.63 316 GLN A CA 1
ATOM 4803 C C . GLN A 1 316 ? -8.495 15.943 14.555 1.00 23.11 316 GLN A C 1
ATOM 4804 O O . GLN A 1 316 ? -7.364 15.977 15.035 1.00 23.33 316 GLN A O 1
ATOM 4818 N N . ARG A 1 317 ? -8.937 16.885 13.696 1.00 22.72 317 ARG A N 1
ATOM 4819 C CA . ARG A 1 317 ? -8.114 18.046 13.367 1.00 25.73 317 ARG A CA 1
ATOM 4820 C C . ARG A 1 317 ? -7.739 18.825 14.628 1.00 25.69 317 ARG A C 1
ATOM 4821 O O . ARG A 1 317 ? -6.639 19.395 14.704 1.00 28.88 317 ARG A O 1
ATOM 4842 N N . PHE A 1 318 ? -8.639 18.848 15.620 1.00 26.22 318 PHE A N 1
ATOM 4843 C CA . PHE A 1 318 ? -8.386 19.522 16.884 1.00 25.44 318 PHE A CA 1
ATOM 4844 C C . PHE A 1 318 ? -7.735 18.630 17.919 1.00 28.74 318 PHE A C 1
ATOM 4845 O O . PHE A 1 318 ? -7.615 19.030 19.083 1.00 29.19 318 PHE A O 1
ATOM 4862 N N . ASN A 1 319 ? -7.323 17.423 17.543 1.00 24.30 319 ASN A N 1
ATOM 4863 C CA . ASN A 1 319 ? -6.617 16.533 18.456 1.00 24.97 319 ASN A CA 1
ATOM 4864 C C . ASN A 1 319 ? -7.520 16.094 19.612 1.00 26.79 319 ASN A C 1
ATOM 4865 O O . ASN A 1 319 ? -7.125 16.085 20.785 1.00 27.69 319 ASN A O 1
ATOM 4876 N N . VAL A 1 320 ? -8.736 15.678 19.258 1.00 20.74 320 VAL A N 1
ATOM 4877 C CA . VAL A 1 320 ? -9.685 15.085 20.181 1.00 20.39 320 VAL A CA 1
ATOM 4878 C C . VAL A 1 320 ? -10.017 13.681 19.686 1.00 20.51 320 VAL A C 1
ATOM 4879 O O . VAL A 1 320 ? -10.223 13.481 18.483 1.00 22.16 320 VAL A O 1
ATOM 4892 N N . ALA A 1 321 ? -10.125 12.733 20.615 1.00 20.44 321 ALA A N 1
ATOM 4893 C CA . ALA A 1 321 ? -10.445 11.341 20.301 1.00 18.66 321 ALA A CA 1
ATOM 4894 C C . ALA A 1 321 ? -11.938 11.185 20.031 1.00 19.93 321 ALA A C 1
ATOM 4895 O O . ALA A 1 321 ? -12.748 10.808 20.890 1.00 19.38 321 ALA A O 1
ATOM 4902 N N . VAL A 1 322 ? -12.308 11.455 18.787 1.00 19.31 322 VAL A N 1
ATOM 4903 C CA . VAL A 1 322 ? -13.663 11.278 18.277 1.00 16.59 322 VAL A CA 1
ATOM 4904 C C . VAL A 1 322 ? -13.631 10.254 17.150 1.00 18.25 322 VAL A C 1
ATOM 4905 O O . VAL A 1 322 ? -12.777 10.340 16.264 1.00 18.76 322 VAL A O 1
ATOM 4918 N N . THR A 1 323 ? -14.575 9.325 17.146 1.00 17.85 323 THR A N 1
ATOM 4919 C CA . THR A 1 323 ? -14.759 8.418 16.008 1.00 17.94 323 THR A CA 1
ATOM 4920 C C . THR A 1 323 ? -16.230 8.252 15.684 1.00 17.81 323 THR A C 1
ATOM 4921 O O . THR A 1 323 ? -17.100 8.387 16.567 1.00 18.66 323 THR A O 1
ATOM 4932 N N . PRO A 1 324 ? -16.551 7.920 14.452 1.00 17.98 324 PRO A N 1
ATOM 4933 C CA . PRO A 1 324 ? -17.922 7.604 14.093 1.00 18.48 324 PRO A CA 1
ATOM 4934 C C . PRO A 1 324 ? -18.319 6.247 14.619 1.00 20.13 324 PRO A C 1
ATOM 4935 O O . PRO A 1 324 ? -17.506 5.317 14.737 1.00 20.46 324 PRO A O 1
ATOM 4946 N N . VAL A 1 325 ? -19.596 6.131 14.937 1.00 20.23 325 VAL A N 1
ATOM 4947 C CA . VAL A 1 325 ? -20.209 4.826 15.158 1.00 19.73 325 VAL A CA 1
ATOM 4948 C C . VAL A 1 325 ? -20.501 4.270 13.764 1.00 20.83 325 VAL A C 1
ATOM 4949 O O . VAL A 1 325 ? -21.563 4.504 13.174 1.00 22.38 325 VAL A O 1
ATOM 4962 N N . SER A 1 326 ? -19.493 3.619 13.175 1.00 19.59 326 SER A N 1
ATOM 4963 C CA . SER A 1 326 ? -19.531 3.236 11.784 1.00 21.50 326 SER A CA 1
ATOM 4964 C C . SER A 1 326 ? -20.548 2.139 11.524 1.00 21.19 326 SER A C 1
ATOM 4965 O O . SER A 1 326 ? -20.636 1.171 12.278 1.00 23.89 326 SER A O 1
ATOM 4973 N N . ASP A 1 327 ? -21.319 2.284 10.455 1.00 21.85 327 ASP A N 1
ATOM 4974 C CA . ASP A 1 327 ? -22.164 1.205 9.968 1.00 24.18 327 ASP A CA 1
ATOM 4975 C C . ASP A 1 327 ? -21.424 0.501 8.830 1.00 26.18 327 ASP A C 1
ATOM 4976 O O . ASP A 1 327 ? -20.287 0.840 8.508 1.00 24.52 327 ASP A O 1
ATOM 4985 N N . GLY A 1 328 ? -22.058 -0.524 8.236 1.00 25.70 328 GLY A N 1
ATOM 4986 C CA . GLY A 1 328 ? -21.368 -1.317 7.237 1.00 27.29 328 GLY A CA 1
ATOM 4987 C C . GLY A 1 328 ? -20.969 -0.509 6.026 1.00 28.25 328 GLY A C 1
ATOM 4988 O O . GLY A 1 328 ? -19.935 -0.773 5.400 1.00 30.26 328 GLY A O 1
ATOM 4992 N N . ARG A 1 329 ? -21.810 0.461 5.647 1.00 28.18 329 ARG A N 1
ATOM 4993 C CA . ARG A 1 329 ? -21.496 1.326 4.519 1.00 27.19 329 ARG A CA 1
ATOM 4994 C C . ARG A 1 329 ? -20.292 2.209 4.830 1.00 27.46 329 ARG A C 1
ATOM 4995 O O . ARG A 1 329 ? -19.393 2.350 3.988 1.00 29.87 329 ARG A O 1
ATOM 5016 N N . ASP A 1 330 ? -20.260 2.814 6.026 1.00 26.51 330 ASP A N 1
ATOM 5017 C CA . ASP A 1 330 ? -19.090 3.569 6.483 1.00 26.46 330 ASP A CA 1
ATOM 5018 C C . ASP A 1 330 ? -17.826 2.717 6.401 1.00 26.51 330 ASP A C 1
ATOM 5019 O O . ASP A 1 330 ? -16.772 3.184 5.951 1.00 27.72 330 ASP A O 1
ATOM 5028 N N . LEU A 1 331 ? -17.911 1.457 6.842 1.00 26.16 331 LEU A N 1
ATOM 5029 C CA . LEU A 1 331 ? -16.728 0.598 6.859 1.00 24.65 331 LEU A CA 1
ATOM 5030 C C . LEU A 1 331 ? -16.183 0.359 5.455 1.00 26.41 331 LEU A C 1
ATOM 5031 O O . LEU A 1 331 ? -14.969 0.439 5.229 1.00 26.49 331 LEU A O 1
ATOM 5047 N N . LEU A 1 332 ? -17.060 0.022 4.495 1.00 26.23 332 LEU A N 1
ATOM 5048 C CA . LEU A 1 332 ? -16.585 -0.236 3.146 1.00 25.93 332 LEU A CA 1
ATOM 5049 C C . LEU A 1 332 ? -16.050 1.031 2.485 1.00 28.42 332 LEU A C 1
ATOM 5050 O O . LEU A 1 332 ? -15.191 0.947 1.597 1.00 30.11 332 LEU A O 1
ATOM 5066 N N . ALA A 1 333 ? -16.549 2.202 2.884 1.00 28.75 333 ALA A N 1
ATOM 5067 C CA . ALA A 1 333 ? -16.099 3.484 2.352 1.00 28.94 333 ALA A CA 1
ATOM 5068 C C . ALA A 1 333 ? -14.897 4.080 3.088 1.00 28.66 333 ALA A C 1
ATOM 5069 O O . ALA A 1 333 ? -14.370 5.111 2.648 1.00 31.88 333 ALA A O 1
ATOM 5076 N N . ASN A 1 334 ? -14.436 3.462 4.156 1.00 27.72 334 ASN A N 1
ATOM 5077 C CA . ASN A 1 334 ? -13.409 4.060 5.017 1.00 26.41 334 ASN A CA 1
ATOM 5078 C C . ASN A 1 334 ? -12.115 4.243 4.227 1.00 26.66 334 ASN A C 1
ATOM 5079 O O . ASN A 1 334 ? -11.575 3.262 3.690 1.00 28.34 334 ASN A O 1
ATOM 5090 N N . PRO A 1 335 ? -11.610 5.475 4.091 1.00 25.89 335 PRO A N 1
ATOM 5091 C CA . PRO A 1 335 ? -10.428 5.686 3.240 1.00 27.88 335 PRO A CA 1
ATOM 5092 C C . PRO A 1 335 ? -9.122 5.177 3.835 1.00 24.68 335 PRO A C 1
ATOM 5093 O O . PRO A 1 335 ? -8.163 4.979 3.057 1.00 30.42 335 PRO A O 1
ATOM 5104 N N . GLN A 1 336 ? -9.057 4.986 5.153 1.00 25.22 336 GLN A N 1
ATOM 5105 C CA . GLN A 1 336 ? -7.874 4.389 5.756 1.00 25.51 336 GLN A CA 1
ATOM 5106 C C . GLN A 1 336 ? -7.813 2.900 5.467 1.00 25.28 336 GLN A C 1
ATOM 5107 O O . GLN A 1 336 ? -6.747 2.364 5.106 1.00 26.74 336 GLN A O 1
ATOM 5121 N N . LEU A 1 337 ? -8.952 2.209 5.595 1.00 27.40 337 LEU A N 1
ATOM 5122 C CA . LEU A 1 337 ? -8.986 0.793 5.241 1.00 24.40 337 LEU A CA 1
ATOM 5123 C C . LEU A 1 337 ? -8.742 0.596 3.757 1.00 28.72 337 LEU A C 1
ATOM 5124 O O . LEU A 1 337 ? -8.161 -0.412 3.359 1.00 29.74 337 LEU A O 1
ATOM 5140 N N . ALA A 1 338 ? -9.184 1.534 2.928 1.00 26.80 338 ALA A N 1
ATOM 5141 C CA . ALA A 1 338 ? -8.893 1.466 1.503 1.00 27.98 338 ALA A CA 1
ATOM 5142 C C . ALA A 1 338 ? -7.395 1.633 1.231 1.00 31.01 338 ALA A C 1
ATOM 5143 O O . ALA A 1 338 ? -6.804 0.905 0.414 1.00 30.91 338 ALA A O 1
ATOM 5150 N N . HIS A 1 339 ? -6.774 2.631 1.874 1.00 31.16 339 HIS A N 1
ATOM 5151 C CA . HIS A 1 339 ? -5.332 2.833 1.756 1.00 29.40 339 HIS A CA 1
ATOM 5152 C C . HIS A 1 339 ? -4.562 1.582 2.154 1.00 30.40 339 HIS A C 1
ATOM 5153 O O . HIS A 1 339 ? -3.546 1.251 1.527 1.00 34.82 339 HIS A O 1
ATOM 5167 N N . ARG A 1 340 ? -5.036 0.873 3.185 1.00 32.39 340 ARG A N 1
ATOM 5168 C CA . ARG A 1 340 ? -4.342 -0.294 3.714 1.00 33.38 340 ARG A CA 1
ATOM 5169 C C . ARG A 1 340 ? -4.642 -1.565 2.932 1.00 35.53 340 ARG A C 1
ATOM 5170 O O . ARG A 1 340 ? -4.055 -2.614 3.230 1.00 38.10 340 ARG A O 1
ATOM 5191 N N . GLY A 1 341 ? -5.543 -1.504 1.957 1.00 33.15 341 GLY A N 1
ATOM 5192 C CA . GLY A 1 341 ? -5.915 -2.725 1.238 1.00 32.66 341 GLY A CA 1
ATOM 5193 C C . GLY A 1 341 ? -6.525 -3.786 2.133 1.00 32.61 341 GLY A C 1
ATOM 5194 O O . GLY A 1 341 ? -6.267 -4.987 1.947 1.00 35.21 341 GLY A O 1
ATOM 5198 N N . PHE A 1 342 ? -7.336 -3.379 3.109 1.00 31.51 342 PHE A N 1
ATOM 5199 C CA . PHE A 1 342 ? -7.812 -4.337 4.100 1.00 30.83 342 PHE A CA 1
ATOM 5200 C C . PHE A 1 342 ? -8.845 -5.293 3.518 1.00 32.36 342 PHE A C 1
ATOM 5201 O O . PHE A 1 342 ? -8.786 -6.499 3.771 1.00 32.06 342 PHE A O 1
ATOM 5218 N N . TRP A 1 343 ? -9.822 -4.773 2.773 1.00 27.23 343 TRP A N 1
ATOM 5219 C CA . TRP A 1 343 ? -10.915 -5.603 2.290 1.00 30.28 343 TRP A CA 1
ATOM 5220 C C . TRP A 1 343 ? -10.399 -6.555 1.218 1.00 34.95 343 TRP A C 1
ATOM 5221 O O . TRP A 1 343 ? -9.708 -6.152 0.276 1.00 32.88 343 TRP A O 1
ATOM 5242 N N . GLN A 1 344 ? -10.747 -7.826 1.358 1.00 31.12 344 GLN A N 1
ATOM 5243 C CA . GLN A 1 344 ? -10.326 -8.877 0.451 1.00 30.01 344 GLN A CA 1
ATOM 5244 C C . GLN A 1 344 ? -11.547 -9.395 -0.294 1.00 32.51 344 GLN A C 1
ATOM 5245 O O . GLN A 1 344 ? -12.511 -9.850 0.330 1.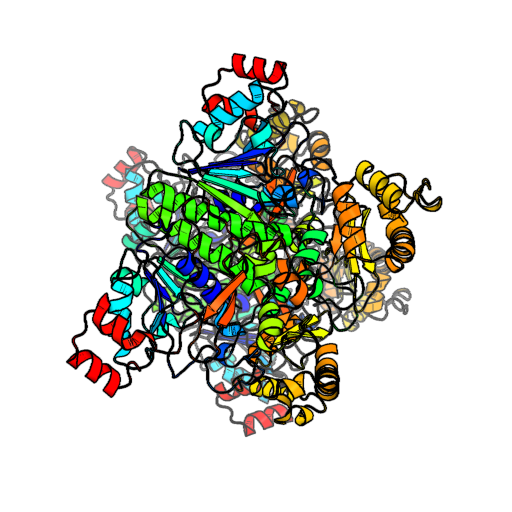00 34.81 344 GLN A O 1
ATOM 5259 N N . THR A 1 345 ? -11.498 -9.348 -1.621 1.00 34.91 345 THR A N 1
ATOM 5260 C CA . THR A 1 345 ? -12.600 -9.833 -2.438 1.00 39.80 345 THR A CA 1
ATOM 5261 C C . THR A 1 345 ? -12.136 -11.043 -3.235 1.00 42.88 345 THR A C 1
ATOM 5262 O O . THR A 1 345 ? -11.103 -10.997 -3.913 1.00 45.72 345 THR A O 1
ATOM 5273 N N . GLN A 1 346 ? -12.892 -12.125 -3.138 1.00 35.97 346 GLN A N 1
ATOM 5274 C CA . GLN A 1 346 ? -12.524 -13.364 -3.797 1.00 37.66 346 GLN A CA 1
ATOM 5275 C C . GLN A 1 346 ? -13.748 -13.948 -4.480 1.00 38.14 346 GLN A C 1
ATOM 5276 O O . GLN A 1 346 ? -14.802 -14.082 -3.849 1.00 39.47 346 GLN A O 1
ATOM 5290 N N . PHE A 1 347 ? -13.619 -14.270 -5.767 1.00 38.21 347 PHE A N 1
ATOM 5291 C CA . PHE A 1 347 ? -14.736 -14.877 -6.471 1.00 44.56 347 PHE A CA 1
ATOM 5292 C C . PHE A 1 347 ? -15.082 -16.217 -5.837 1.00 41.47 347 PHE A C 1
ATOM 5293 O O . PHE A 1 347 ? -14.202 -17.025 -5.528 1.00 41.36 347 PHE A O 1
ATOM 5310 N N . ASN A 1 348 ? -16.378 -16.478 -5.716 1.00 45.01 348 ASN A N 1
ATOM 5311 C CA . ASN A 1 348 ? -16.891 -17.729 -5.167 1.00 41.99 348 ASN A CA 1
ATOM 5312 C C . ASN A 1 348 ? -17.628 -18.479 -6.268 1.00 47.23 348 ASN A C 1
ATOM 5313 O O . ASN A 1 348 ? -18.673 -18.023 -6.744 1.00 47.23 348 ASN A O 1
ATOM 5324 N N . ASP A 1 349 ? -17.099 -19.641 -6.642 1.00 55.65 349 ASP A N 1
ATOM 5325 C CA . ASP A 1 349 ? -17.683 -20.394 -7.749 1.00 64.57 349 ASP A CA 1
ATOM 5326 C C . ASP A 1 349 ? -19.025 -20.997 -7.363 1.00 63.73 349 ASP A C 1
ATOM 5327 O O . ASP A 1 349 ? -19.950 -21.042 -8.180 1.00 62.85 349 ASP A O 1
ATOM 5336 N N . THR A 1 350 ? -19.148 -21.483 -6.127 1.00 50.62 350 THR A N 1
ATOM 5337 C CA . THR A 1 350 ? -20.422 -22.039 -5.701 1.00 51.61 350 THR A CA 1
ATOM 5338 C C . THR A 1 350 ? -21.515 -20.989 -5.799 1.00 53.10 350 THR A C 1
ATOM 5339 O O . THR A 1 350 ? -22.630 -21.278 -6.248 1.00 54.77 350 THR A O 1
ATOM 5350 N N . LEU A 1 351 ? -21.210 -19.758 -5.377 1.00 51.99 351 LEU A N 1
ATOM 5351 C CA . LEU A 1 351 ? -22.170 -18.668 -5.410 1.00 45.90 351 LEU A CA 1
ATOM 5352 C C . LEU A 1 351 ? -22.228 -17.956 -6.760 1.00 49.44 351 LEU A C 1
ATOM 5353 O O . LEU A 1 351 ? -23.214 -17.265 -7.030 1.00 52.91 351 LEU A O 1
ATOM 5369 N N . GLY A 1 352 ? -21.203 -18.096 -7.591 1.00 50.91 352 GLY A N 1
ATOM 5370 C CA . GLY A 1 352 ? -21.163 -17.365 -8.854 1.00 47.48 352 GLY A CA 1
ATOM 5371 C C . GLY A 1 352 ? -21.126 -15.868 -8.643 1.00 53.96 352 GLY A C 1
ATOM 5372 O O . GLY A 1 352 ? -21.821 -15.128 -9.350 1.00 56.23 352 GLY A O 1
ATOM 5376 N N . ALA A 1 353 ? -20.362 -15.406 -7.651 1.00 45.74 353 ALA A N 1
ATOM 5377 C CA . ALA A 1 353 ? -20.278 -13.987 -7.363 1.00 42.54 353 ALA A CA 1
ATOM 5378 C C . ALA A 1 353 ? -19.041 -13.713 -6.524 1.00 46.22 353 ALA A C 1
ATOM 5379 O O . ALA A 1 353 ? -18.484 -14.612 -5.894 1.00 44.03 353 ALA A O 1
ATOM 5386 N N . ASN A 1 354 ? -18.603 -12.464 -6.538 1.00 41.81 354 ASN A N 1
ATOM 5387 C CA . ASN A 1 354 ? -17.518 -12.060 -5.654 1.00 40.03 354 ASN A CA 1
ATOM 5388 C C . ASN A 1 354 ? -18.042 -11.897 -4.243 1.00 43.67 354 ASN A C 1
ATOM 5389 O O . ASN A 1 354 ? -19.178 -11.457 -4.029 1.00 44.18 354 ASN A O 1
ATOM 5400 N N . VAL A 1 355 ? -17.220 -12.284 -3.271 1.00 37.13 355 VAL A N 1
ATOM 5401 C CA . VAL A 1 355 ? -17.517 -12.052 -1.872 1.00 34.30 355 VAL A CA 1
ATOM 5402 C C . VAL A 1 355 ? -16.395 -11.212 -1.268 1.00 34.70 355 VAL A C 1
ATOM 5403 O O . VAL A 1 355 ? -15.208 -11.486 -1.494 1.00 35.39 355 VAL A O 1
ATOM 5416 N N . THR A 1 356 ? -16.773 -10.224 -0.469 1.00 33.60 356 THR A N 1
ATOM 5417 C CA . THR A 1 356 ? -15.828 -9.343 0.210 1.00 30.38 356 THR A CA 1
ATOM 5418 C C . THR A 1 356 ? -15.773 -9.709 1.685 1.00 30.85 356 THR A C 1
ATOM 5419 O O . THR A 1 356 ? -16.816 -9.904 2.327 1.00 30.85 356 THR A O 1
ATOM 5430 N N . TYR A 1 357 ? -14.550 -9.799 2.214 1.00 29.35 357 TYR A N 1
ATOM 5431 C CA . TYR A 1 357 ? -14.248 -10.277 3.548 1.00 28.53 357 TYR A CA 1
ATOM 5432 C C . TYR A 1 357 ? -13.322 -9.295 4.251 1.00 28.48 357 TYR A C 1
ATOM 5433 O O . TYR A 1 357 ? -12.497 -8.641 3.593 1.00 29.91 357 TYR A O 1
ATOM 5451 N N . PRO A 1 358 ? -13.375 -9.232 5.580 1.00 26.84 358 PRO A N 1
ATOM 5452 C CA . PRO A 1 358 ? -12.270 -8.607 6.314 1.00 24.71 358 PRO A CA 1
ATOM 5453 C C . PRO A 1 358 ? -10.954 -9.270 5.925 1.00 26.78 358 PRO A C 1
ATOM 5454 O O . PRO A 1 358 ? -10.919 -10.439 5.549 1.00 28.16 358 PRO A O 1
ATOM 5465 N N . GLY A 1 359 ? -9.869 -8.499 6.016 1.00 27.39 359 GLY A N 1
ATOM 5466 C CA . GLY A 1 359 ? -8.550 -8.985 5.673 1.00 28.63 359 GLY A CA 1
ATOM 5467 C C . GLY A 1 359 ? -7.634 -9.231 6.866 1.00 32.52 359 GLY A C 1
ATOM 5468 O O . GLY A 1 359 ? -8.065 -9.724 7.911 1.00 27.82 359 GLY A O 1
ATOM 5472 N N . ALA A 1 360 ? -6.365 -8.878 6.725 1.00 32.27 360 ALA A N 1
ATOM 5473 C CA . ALA A 1 360 ? -5.355 -9.297 7.696 1.00 34.51 360 ALA A CA 1
ATOM 5474 C C . ALA A 1 360 ? -5.458 -8.536 9.012 1.00 31.24 360 ALA A C 1
ATOM 5475 O O . ALA A 1 360 ? -5.477 -7.304 9.014 1.00 29.80 360 ALA A O 1
ATOM 5482 N N . PRO A 1 361 ? -5.484 -9.230 10.158 1.00 31.53 361 PRO A N 1
ATOM 5483 C CA . PRO A 1 361 ? -5.438 -8.533 11.443 1.00 31.51 361 PRO A CA 1
ATOM 5484 C C . PRO A 1 361 ? -4.043 -8.156 11.917 1.00 31.80 361 PRO A C 1
ATOM 5485 O O . PRO A 1 361 ? -3.914 -7.514 12.970 1.00 38.31 361 PRO A O 1
ATOM 5496 N N . TYR A 1 362 ? -3.005 -8.512 11.175 1.00 30.08 362 TYR A N 1
ATOM 5497 C CA . TYR A 1 362 ? -1.620 -8.273 11.560 1.00 33.33 362 TYR A CA 1
ATOM 5498 C C . TYR A 1 362 ? -0.738 -8.400 10.321 1.00 32.93 362 TYR A C 1
ATOM 5499 O O . TYR A 1 362 ? -1.111 -9.030 9.314 1.00 31.95 362 TYR A O 1
ATOM 5517 N N . GLU A 1 363 ? 0.466 -7.823 10.437 1.00 32.87 363 GLU A N 1
ATOM 5518 C CA . GLU A 1 363 ? 1.499 -7.856 9.409 1.00 34.67 363 GLU A CA 1
ATOM 5519 C C . GLU A 1 363 ? 2.813 -8.370 9.988 1.00 34.79 363 GLU A C 1
ATOM 5520 O O . GLU A 1 363 ? 3.149 -8.061 11.141 1.00 33.37 363 GLU A O 1
ATOM 5532 N N . PHE A 1 364 ? 3.555 -9.121 9.179 1.00 35.35 364 PHE A N 1
ATOM 5533 C CA . PHE A 1 364 ? 4.830 -9.702 9.573 1.00 36.96 364 PHE A CA 1
ATOM 5534 C C . PHE A 1 364 ? 5.929 -9.301 8.596 1.00 39.53 364 PHE A C 1
ATOM 5535 O O . PHE A 1 364 ? 5.697 -9.157 7.390 1.00 41.73 364 PHE A O 1
ATOM 5552 N N . GLY A 1 365 ? 7.151 -9.199 9.118 1.00 36.40 365 GLY A N 1
ATOM 5553 C CA . GLY A 1 365 ? 8.292 -8.964 8.248 1.00 37.92 365 GLY A CA 1
ATOM 5554 C C . GLY A 1 365 ? 8.539 -10.069 7.247 1.00 42.95 365 GLY A C 1
ATOM 5555 O O . GLY A 1 365 ? 9.020 -9.811 6.137 1.00 43.50 365 GLY A O 1
ATOM 5559 N N . GLU A 1 366 ? 8.257 -11.318 7.618 1.00 39.37 366 GLU A N 1
ATOM 5560 C CA . GLU A 1 366 ? 8.588 -12.433 6.738 1.00 41.70 366 GLU A CA 1
ATOM 5561 C C . GLU A 1 366 ? 7.405 -13.311 6.379 1.00 43.90 366 GLU A C 1
ATOM 5562 O O . GLU A 1 366 ? 7.377 -13.853 5.278 1.00 56.94 366 GLU A O 1
ATOM 5574 N N . MET A 1 367 ? 6.416 -13.440 7.245 1.00 42.45 367 MET A N 1
ATOM 5575 C CA . MET A 1 367 ? 5.270 -14.261 6.908 1.00 44.34 367 MET A CA 1
ATOM 5576 C C . MET A 1 367 ? 4.253 -13.422 6.149 1.00 38.71 367 MET A C 1
ATOM 5577 O O . MET A 1 367 ? 4.176 -12.205 6.304 1.00 40.45 367 MET A O 1
ATOM 5591 N N . GLN A 1 368 ? 3.472 -14.096 5.320 1.00 50.41 368 GLN A N 1
ATOM 5592 C CA . GLN A 1 368 ? 2.419 -13.461 4.544 1.00 50.10 368 GLN A CA 1
ATOM 5593 C C . GLN A 1 368 ? 1.072 -13.996 5.006 1.00 44.73 368 GLN A C 1
ATOM 5594 O O . GLN A 1 368 ? 0.842 -15.212 4.978 1.00 41.45 368 GLN A O 1
ATOM 5608 N N . TRP A 1 369 ? 0.201 -13.090 5.430 1.00 42.65 369 TRP A N 1
ATOM 5609 C CA . TRP A 1 369 ? -1.196 -13.414 5.678 1.00 35.88 369 TRP A CA 1
ATOM 5610 C C . TRP A 1 369 ? -1.903 -13.652 4.348 1.00 39.23 369 TRP A C 1
ATOM 5611 O O . TRP A 1 369 ? -1.569 -13.037 3.335 1.00 42.20 369 TRP A O 1
ATOM 5632 N N . ARG A 1 370 ? -2.882 -14.550 4.343 1.00 34.93 370 ARG A N 1
ATOM 5633 C CA . ARG A 1 370 ? -3.718 -14.687 3.156 1.00 35.02 370 ARG A CA 1
ATOM 5634 C C . ARG A 1 370 ? -5.099 -15.196 3.545 1.00 35.87 370 ARG A C 1
ATOM 5635 O O . ARG A 1 370 ? -5.282 -15.839 4.585 1.00 35.80 370 ARG A O 1
ATOM 5656 N N . LEU A 1 371 ? -6.079 -14.859 2.710 1.00 34.57 371 LEU A N 1
ATOM 5657 C CA . LEU A 1 371 ? -7.434 -15.352 2.903 1.00 34.32 371 LEU A CA 1
ATOM 5658 C C . LEU A 1 371 ? -7.493 -16.860 2.724 1.00 34.82 371 LEU A C 1
ATOM 5659 O O . LEU A 1 371 ? -8.139 -17.565 3.511 1.00 35.23 371 LEU A O 1
ATOM 5675 N N . GLY A 1 372 ? -6.833 -17.363 1.672 1.00 34.88 372 GLY A N 1
ATOM 5676 C CA . GLY A 1 372 ? -6.867 -18.766 1.335 1.00 36.78 372 GLY A CA 1
ATOM 5677 C C . GLY A 1 372 ? -8.091 -19.094 0.497 1.00 37.51 372 GLY A C 1
ATOM 5678 O O . GLY A 1 372 ? -8.823 -18.222 0.045 1.00 38.54 372 GLY A O 1
ATOM 5682 N N . ARG A 1 373 ? -8.306 -20.394 0.306 1.00 37.51 373 ARG A N 1
ATOM 5683 C CA . ARG A 1 373 ? -9.329 -20.848 -0.622 1.00 40.39 373 ARG A CA 1
ATOM 5684 C C . ARG A 1 373 ? -10.725 -20.575 -0.077 1.00 40.52 373 ARG A C 1
ATOM 5685 O O . ARG A 1 373 ? -10.946 -20.460 1.137 1.00 36.95 373 ARG A O 1
ATOM 5706 N N . ASN A 1 374 ? -11.687 -20.512 -0.998 1.00 38.89 374 ASN A N 1
ATOM 5707 C CA . ASN A 1 374 ? -13.083 -20.411 -0.602 1.00 37.48 374 ASN A CA 1
ATOM 5708 C C . ASN A 1 374 ? -13.441 -21.545 0.342 1.00 34.61 374 ASN A C 1
ATOM 5709 O O . ASN A 1 374 ? -12.918 -22.661 0.220 1.00 37.13 374 ASN A O 1
ATOM 5720 N N . ALA A 1 375 ? -14.299 -21.239 1.308 1.00 37.12 375 ALA A N 1
ATOM 5721 C CA . ALA A 1 375 ? -14.736 -22.234 2.279 1.00 37.57 375 ALA A CA 1
ATOM 5722 C C . ALA A 1 375 ? -15.257 -23.474 1.569 1.00 36.62 375 ALA A C 1
ATOM 5723 O O . ALA A 1 375 ? -15.862 -23.372 0.492 1.00 39.59 375 ALA A O 1
ATOM 5730 N N . PRO A 1 376 ? -15.040 -24.668 2.116 1.00 36.21 376 PRO A N 1
ATOM 5731 C CA . PRO A 1 376 ? -15.366 -25.886 1.372 1.00 37.39 376 PRO A CA 1
ATOM 5732 C C . PRO A 1 376 ? -16.856 -26.151 1.325 1.00 36.92 376 PRO A C 1
ATOM 5733 O O . PRO A 1 376 ? -17.623 -25.750 2.202 1.00 36.34 376 PRO A O 1
ATOM 5744 N N . ARG A 1 377 ? -17.259 -26.851 0.276 1.00 39.86 377 ARG A N 1
ATOM 5745 C CA . ARG A 1 377 ? -18.577 -27.458 0.264 1.00 41.21 377 ARG A CA 1
ATOM 5746 C C . ARG A 1 377 ? -18.543 -28.708 1.140 1.00 40.05 377 ARG A C 1
ATOM 5747 O O . ARG A 1 377 ? -17.472 -29.221 1.491 1.00 40.91 377 ARG A O 1
ATOM 5768 N N . LEU A 1 378 ? -19.728 -29.220 1.484 1.00 43.32 378 LEU A N 1
ATOM 5769 C CA . LEU A 1 378 ? -19.813 -30.371 2.378 1.00 44.73 378 LEU A CA 1
ATOM 5770 C C . LEU A 1 378 ? -19.162 -31.595 1.743 1.00 49.36 378 LEU A C 1
ATOM 5771 O O . LEU A 1 378 ? -19.634 -32.104 0.715 1.00 45.85 378 LEU A O 1
ATOM 5787 N N . GLY A 1 379 ? -18.068 -32.068 2.340 1.00 44.34 379 GLY A N 1
ATOM 5788 C CA . GLY A 1 379 ? -17.368 -33.213 1.789 1.00 46.42 379 GLY A CA 1
ATOM 5789 C C . GLY A 1 379 ? -16.581 -32.919 0.537 1.00 45.27 379 GLY A C 1
ATOM 5790 O O . GLY A 1 379 ? -16.260 -33.848 -0.220 1.00 49.88 379 GLY A O 1
ATOM 5794 N N . GLU A 1 380 ? -16.251 -31.643 0.296 1.00 44.59 380 GLU A N 1
ATOM 5795 C CA . GLU A 1 380 ? -15.588 -31.291 -0.960 1.00 45.10 380 GLU A CA 1
ATOM 5796 C C . GLU A 1 380 ? -14.270 -32.046 -1.114 1.00 48.16 380 GLU A C 1
ATOM 5797 O O . GLU A 1 380 ? -13.946 -32.518 -2.201 1.00 46.19 380 GLU A O 1
ATOM 5809 N N . HIS A 1 381 ? -13.518 -32.209 -0.026 1.00 43.75 381 HIS A N 1
ATOM 5810 C CA . HIS A 1 381 ? -12.184 -32.792 -0.091 1.00 45.61 381 HIS A CA 1
ATOM 5811 C C . HIS A 1 381 ? -12.077 -34.107 0.677 1.00 46.42 381 HIS A C 1
ATOM 5812 O O . HIS A 1 381 ? -10.964 -34.561 0.972 1.00 45.49 381 HIS A O 1
ATOM 5826 N N . THR A 1 382 ? -13.211 -34.749 0.978 1.00 46.22 382 THR A N 1
ATOM 5827 C CA . THR A 1 382 ? -13.176 -36.023 1.688 1.00 46.79 382 THR A CA 1
ATOM 5828 C C . THR A 1 382 ? -12.295 -37.035 0.957 1.00 49.63 382 THR A C 1
ATOM 5829 O O . THR A 1 382 ? -11.465 -37.715 1.573 1.00 48.93 382 THR A O 1
ATOM 5840 N N . ARG A 1 383 ? -12.459 -37.141 -0.366 1.00 49.89 383 ARG A N 1
ATOM 5841 C CA . ARG A 1 383 ? -11.733 -38.171 -1.111 1.00 53.23 383 ARG A CA 1
ATOM 5842 C C . ARG A 1 383 ? -10.235 -37.896 -1.078 1.00 53.08 383 ARG A C 1
ATOM 5843 O O . ARG A 1 383 ? -9.438 -38.772 -0.721 1.00 54.33 383 ARG A O 1
ATOM 5864 N N . GLU A 1 384 ? -9.838 -36.660 -1.410 1.00 50.65 384 GLU A N 1
ATOM 5865 C CA . GLU A 1 384 ? -8.416 -36.394 -1.584 1.00 51.46 384 GLU A CA 1
ATOM 5866 C C . GLU A 1 384 ? -7.692 -36.436 -0.250 1.00 52.00 384 GLU A C 1
ATOM 5867 O O . GLU A 1 384 ? -6.507 -36.776 -0.202 1.00 51.25 384 GLU A O 1
ATOM 5879 N N . VAL A 1 385 ? -8.389 -36.128 0.849 1.00 51.03 385 VAL A N 1
ATOM 5880 C CA . VAL A 1 385 ? -7.763 -36.150 2.170 1.00 46.66 385 VAL A CA 1
ATOM 5881 C C . VAL A 1 385 ? -7.595 -37.579 2.688 1.00 52.44 385 VAL A C 1
ATOM 5882 O O . VAL A 1 385 ? -6.563 -37.916 3.280 1.00 52.49 385 VAL A O 1
ATOM 5895 N N . LEU A 1 386 ? -8.595 -38.439 2.486 1.00 53.72 386 LEU A N 1
ATOM 5896 C CA . LEU A 1 386 ? -8.445 -39.835 2.890 1.00 53.71 386 LEU A CA 1
ATOM 5897 C C . LEU A 1 386 ? -7.370 -40.535 2.064 1.00 52.81 386 LEU A C 1
ATOM 5898 O O . LEU A 1 386 ? -6.577 -41.312 2.605 1.00 54.37 386 LEU A O 1
ATOM 5914 N N . ALA A 1 387 ? -7.326 -40.268 0.753 1.00 53.29 387 ALA A N 1
ATOM 5915 C CA . ALA A 1 387 ? -6.231 -40.785 -0.067 1.00 55.48 387 ALA A CA 1
ATOM 5916 C C . ALA A 1 387 ? -4.889 -40.356 0.508 1.00 54.55 387 ALA A C 1
ATOM 5917 O O . ALA A 1 387 ? -3.929 -41.139 0.525 1.00 56.68 387 ALA A O 1
ATOM 5924 N N . GLY A 1 388 ? -4.814 -39.117 1.000 1.00 52.05 388 GLY A N 1
ATOM 5925 C CA . GLY A 1 388 ? -3.592 -38.648 1.615 1.00 52.76 388 GLY A CA 1
ATOM 5926 C C . GLY A 1 388 ? -3.190 -39.448 2.837 1.00 57.19 388 GLY A C 1
ATOM 5927 O O . GLY A 1 388 ? -2.000 -39.557 3.143 1.00 61.17 388 GLY A O 1
ATOM 5931 N N . CYS A 1 389 ? -4.160 -40.009 3.554 1.00 56.34 389 CYS A N 1
ATOM 5932 C CA . CYS A 1 389 ? -3.870 -40.814 4.731 1.00 58.32 389 CYS A CA 1
ATOM 5933 C C . CYS A 1 389 ? -3.680 -42.292 4.406 1.00 60.12 389 CYS A C 1
ATOM 5934 O O . CYS A 1 389 ? -3.648 -43.114 5.328 1.00 64.59 389 CYS A O 1
ATOM 5942 N N . GLY A 1 390 ? -3.588 -42.649 3.127 1.00 57.65 390 GLY A N 1
ATOM 5943 C CA . GLY A 1 390 ? -3.266 -44.005 2.727 1.00 59.87 390 GLY A CA 1
ATOM 5944 C C . GLY A 1 390 ? -4.439 -44.889 2.347 1.00 61.48 390 GLY A C 1
ATOM 5945 O O . GLY A 1 390 ? -4.226 -46.052 1.991 1.00 66.30 390 GLY A O 1
ATOM 5949 N N . TYR A 1 391 ? -5.666 -44.383 2.423 1.00 63.62 391 TYR A N 1
ATOM 5950 C CA . TYR A 1 391 ? -6.805 -45.153 1.950 1.00 64.43 391 TYR A CA 1
ATOM 5951 C C . TYR A 1 391 ? -6.782 -45.247 0.432 1.00 63.87 391 TYR A C 1
ATOM 5952 O O . TYR A 1 391 ? -6.429 -44.288 -0.260 1.00 64.36 391 TYR A O 1
ATOM 5970 N N . SER A 1 392 ? -7.152 -46.416 -0.087 1.00 63.94 392 SER A N 1
ATOM 5971 C CA . SER A 1 392 ? -7.344 -46.587 -1.511 1.00 64.52 392 SER A CA 1
ATOM 5972 C C . SER A 1 392 ? -8.769 -46.213 -1.893 1.00 64.11 392 SER A C 1
ATOM 5973 O O . SER A 1 392 ? -9.613 -45.928 -1.044 1.00 70.82 392 SER A O 1
ATOM 5981 N N . ALA A 1 393 ? -9.057 -46.223 -3.191 1.00 71.96 393 ALA A N 1
ATOM 5982 C CA . ALA A 1 393 ? -10.426 -45.989 -3.639 1.00 73.94 393 ALA A CA 1
ATOM 5983 C C . ALA A 1 393 ? -11.403 -46.949 -2.973 1.00 77.62 393 ALA A C 1
ATOM 5984 O O . ALA A 1 393 ? -12.408 -46.524 -2.394 1.00 79.49 393 ALA A O 1
ATOM 5991 N N . SER A 1 394 ? -11.130 -48.258 -3.064 1.00 70.73 394 SER A N 1
ATOM 5992 C CA . SER A 1 394 ? -12.097 -49.251 -2.607 1.00 71.13 394 SER A CA 1
ATOM 5993 C C . SER A 1 394 ? -12.394 -49.104 -1.120 1.00 70.18 394 SER A C 1
ATOM 5994 O O . SER A 1 394 ? -13.543 -49.274 -0.693 1.00 70.11 394 SER A O 1
ATOM 6002 N N . GLU A 1 395 ? -11.378 -48.796 -0.310 1.00 68.80 395 GLU A N 1
ATOM 6003 C CA . GLU A 1 395 ? -11.647 -48.568 1.101 1.00 68.77 395 GLU A CA 1
ATOM 6004 C C . GLU A 1 395 ? -12.509 -47.331 1.281 1.00 63.58 395 GLU A C 1
ATOM 6005 O O . GLU A 1 395 ? -13.437 -47.329 2.101 1.00 66.45 395 GLU A O 1
ATOM 6017 N N . ILE A 1 396 ? -12.239 -46.292 0.479 1.00 62.45 396 ILE A N 1
ATOM 6018 C CA . ILE A 1 396 ? -13.010 -45.046 0.541 1.00 65.62 396 ILE A CA 1
ATOM 6019 C C . ILE A 1 396 ? -14.426 -45.285 0.037 1.00 67.33 396 ILE A C 1
ATOM 6020 O O . ILE A 1 396 ? -15.400 -44.839 0.643 1.00 61.41 396 ILE A O 1
ATOM 6036 N N . ASP A 1 397 ? -14.565 -46.010 -1.080 1.00 63.04 397 ASP A N 1
ATOM 6037 C CA . ASP A 1 397 ? -15.907 -46.324 -1.555 1.00 64.16 397 ASP A CA 1
ATOM 6038 C C . ASP A 1 397 ? -16.672 -47.139 -0.518 1.00 64.61 397 ASP A C 1
ATOM 6039 O O . ASP A 1 397 ? -17.885 -46.959 -0.349 1.00 65.34 397 ASP A O 1
ATOM 6048 N N . ASN A 1 398 ? -15.978 -48.030 0.193 1.00 67.98 398 ASN A N 1
ATOM 6049 C CA . ASN A 1 398 ? -16.591 -48.733 1.319 1.00 69.07 398 ASN A CA 1
ATOM 6050 C C . ASN A 1 398 ? -17.122 -47.737 2.340 1.00 67.03 398 ASN A C 1
ATOM 6051 O O . ASN A 1 398 ? -18.264 -47.839 2.810 1.00 63.90 398 ASN A O 1
ATOM 6062 N N . LEU A 1 399 ? -16.306 -46.747 2.683 1.00 64.12 399 LEU A N 1
ATOM 6063 C CA . LEU A 1 399 ? -16.687 -45.817 3.732 1.00 60.25 399 LEU A CA 1
ATOM 6064 C C . LEU A 1 399 ? -17.889 -44.979 3.321 1.00 60.87 399 LEU A C 1
ATOM 6065 O O . LEU A 1 399 ? -18.759 -44.691 4.151 1.00 61.35 399 LEU A O 1
ATOM 6081 N N . VAL A 1 400 ? -17.951 -44.568 2.052 1.00 58.94 400 VAL A N 1
ATOM 6082 C CA . VAL A 1 400 ? -19.095 -43.792 1.589 1.00 58.62 400 VAL A CA 1
ATOM 6083 C C . VAL A 1 400 ? -20.351 -44.650 1.608 1.00 60.18 400 VAL A C 1
ATOM 6084 O O . VAL A 1 400 ? -21.379 -44.263 2.183 1.00 59.58 400 VAL A O 1
ATOM 6097 N N . ARG A 1 401 ? -20.285 -45.829 0.985 1.00 62.39 401 ARG A N 1
ATOM 6098 C CA . ARG A 1 401 ? -21.471 -46.671 0.884 1.00 64.21 401 ARG A CA 1
ATOM 6099 C C . ARG A 1 401 ? -22.015 -47.028 2.262 1.00 63.92 401 ARG A C 1
ATOM 6100 O O . ARG A 1 401 ? -23.235 -47.095 2.453 1.00 66.41 401 ARG A O 1
ATOM 6121 N N . GLU A 1 402 ? -21.136 -47.246 3.242 1.00 64.48 402 GLU A N 1
ATOM 6122 C CA . GLU A 1 402 ? -21.610 -47.535 4.594 1.00 64.95 402 GLU A CA 1
ATOM 6123 C C . GLU A 1 402 ? -21.959 -46.281 5.393 1.00 67.53 402 GLU A C 1
ATOM 6124 O O . GLU A 1 402 ? -22.413 -46.396 6.539 1.00 66.55 402 GLU A O 1
ATOM 6136 N N . GLY A 1 403 ? -21.773 -45.091 4.831 1.00 61.23 403 GLY A N 1
ATOM 6137 C CA . GLY A 1 403 ? -22.132 -43.881 5.545 1.00 57.12 403 GLY A CA 1
ATOM 6138 C C . GLY A 1 403 ? -21.172 -43.485 6.638 1.00 56.86 403 GLY A C 1
ATOM 6139 O O . GLY A 1 403 ? -21.555 -42.739 7.552 1.00 58.77 403 GLY A O 1
ATOM 6143 N N . ALA A 1 404 ? -19.925 -43.959 6.573 1.00 55.73 404 ALA A N 1
ATOM 6144 C CA . ALA A 1 404 ? -18.918 -43.525 7.541 1.00 54.23 404 ALA A CA 1
ATOM 6145 C C . ALA A 1 404 ? -18.311 -42.184 7.178 1.00 52.31 404 ALA A C 1
ATOM 6146 O O . ALA A 1 404 ? -17.756 -41.509 8.052 1.00 53.35 404 ALA A O 1
ATOM 6153 N N . VAL A 1 405 ? -18.390 -41.801 5.904 1.00 53.39 405 VAL A N 1
ATOM 6154 C CA . VAL A 1 405 ? -17.947 -40.496 5.430 1.00 51.92 405 VAL A CA 1
ATOM 6155 C C . VAL A 1 405 ? -18.879 -40.105 4.293 1.00 53.76 405 VAL A C 1
ATOM 6156 O O . VAL A 1 405 ? -19.564 -40.947 3.708 1.00 53.12 405 VAL A O 1
ATOM 6169 N N . TYR A 1 406 ? -18.878 -38.820 3.959 1.00 50.48 406 TYR A N 1
ATOM 6170 C CA . TYR A 1 406 ? -19.644 -38.297 2.838 1.00 50.54 406 TYR A CA 1
ATOM 6171 C C . TYR A 1 406 ? -18.716 -37.476 1.948 1.00 57.43 406 TYR A C 1
ATOM 6172 O O . TYR A 1 406 ? -18.031 -36.568 2.422 1.00 51.29 406 TYR A O 1
ATOM 6190 N N . ALA A 1 407 ? -18.678 -37.812 0.665 1.00 54.17 407 ALA A N 1
ATOM 6191 C CA . ALA A 1 407 ? -17.914 -37.068 -0.330 1.00 51.73 407 ALA A CA 1
ATOM 6192 C C . ALA A 1 407 ? -18.867 -36.361 -1.283 1.00 58.02 407 ALA A C 1
ATOM 6193 O O . ALA A 1 407 ? -19.894 -36.928 -1.684 1.00 66.35 407 ALA A O 1
ATOM 6200 N N . GLU A 1 408 ? -18.497 -35.184 -1.728 1.00 58.82 408 GLU A N 1
ATOM 6201 C CA . GLU A 1 408 ? -19.452 -34.482 -2.570 1.00 62.20 408 GLU A CA 1
ATOM 6202 C C . GLU A 1 408 ? -19.424 -35.116 -3.958 1.00 66.57 408 GLU A C 1
ATOM 6203 O O . GLU A 1 408 ? -18.439 -35.769 -4.347 1.00 57.91 408 GLU A O 1
ATOM 6215 N N . GLN A 1 409 ? -20.481 -34.830 -4.689 1.00 75.49 409 GLN A N 1
ATOM 6216 C CA . GLN A 1 409 ? -20.646 -35.272 -6.074 1.00 79.03 409 GLN A CA 1
ATOM 6217 C C . GLN A 1 409 ? -19.379 -35.005 -6.881 1.00 82.84 409 GLN A C 1
ATOM 6218 O O . GLN A 1 409 ? -19.430 -34.845 -8.104 1.00 90.35 409 GLN A O 1
ATOM 6232 N N . ASN B 2 3 ? 10.649 -31.850 42.348 1.00 123.16 3 ASN B N 1
ATOM 6233 C CA . ASN B 2 3 ? 9.347 -31.162 42.109 1.00 119.95 3 ASN B CA 1
ATOM 6234 C C . ASN B 2 3 ? 9.577 -30.357 40.824 1.00 119.39 3 ASN B C 1
ATOM 6235 O O . ASN B 2 3 ? 10.057 -29.207 40.928 1.00 120.66 3 ASN B O 1
ATOM 6246 N N . SER B 2 4 ? 9.349 -30.968 39.657 1.00 114.92 4 SER B N 1
ATOM 6247 C CA . SER B 2 4 ? 9.720 -30.364 38.350 1.00 104.54 4 SER B CA 1
ATOM 6248 C C . SER B 2 4 ? 8.489 -29.721 37.699 1.00 92.88 4 SER B C 1
ATOM 6249 O O . SER B 2 4 ? 7.665 -30.481 37.196 1.00 85.81 4 SER B O 1
ATOM 6257 N N . VAL B 2 5 ? 8.381 -28.387 37.667 1.00 86.13 5 VAL B N 1
ATOM 6258 C CA . VAL B 2 5 ? 7.233 -27.676 37.043 1.00 75.03 5 VAL B CA 1
ATOM 6259 C C . VAL B 2 5 ? 7.605 -27.437 35.569 1.00 67.09 5 VAL B C 1
ATOM 6260 O O . VAL B 2 5 ? 8.773 -27.096 35.329 1.00 68.44 5 VAL B O 1
ATOM 6273 N N . GLU B 2 6 ? 6.702 -27.687 34.626 1.00 51.25 6 GLU B N 1
ATOM 6274 C CA . GLU B 2 6 ? 6.903 -27.471 33.197 1.00 46.73 6 GLU B CA 1
ATOM 6275 C C . GLU B 2 6 ? 6.104 -26.248 32.755 1.00 39.55 6 GLU B C 1
ATOM 6276 O O . GLU B 2 6 ? 4.883 -26.202 32.947 1.00 38.76 6 GLU B O 1
ATOM 6288 N N . ARG B 2 7 ? 6.786 -25.276 32.144 1.00 33.04 7 ARG B N 1
ATOM 6289 C CA . ARG B 2 7 ? 6.176 -24.034 31.693 1.00 33.00 7 ARG B CA 1
ATOM 6290 C C . ARG B 2 7 ? 6.389 -23.866 30.194 1.00 31.55 7 ARG B C 1
ATOM 6291 O O . ARG B 2 7 ? 7.504 -24.043 29.700 1.00 35.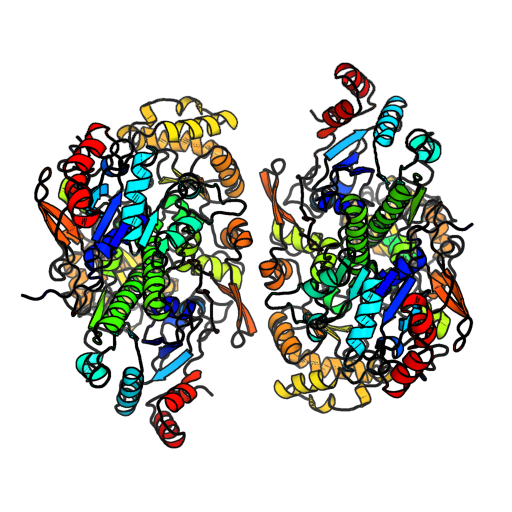03 7 ARG B O 1
ATOM 6312 N N . ALA B 2 8 ? 5.320 -23.481 29.476 1.00 32.85 8 ALA B N 1
ATOM 6313 C CA . ALA B 2 8 ? 5.353 -23.600 28.019 1.00 31.00 8 ALA B CA 1
ATOM 6314 C C . ALA B 2 8 ? 6.371 -22.663 27.396 1.00 32.11 8 ALA B C 1
ATOM 6315 O O . ALA B 2 8 ? 6.992 -23.009 26.382 1.00 32.14 8 ALA B O 1
ATOM 6322 N N . LEU B 2 9 ? 6.542 -21.472 27.975 1.00 30.40 9 LEU B N 1
ATOM 6323 C CA . LEU B 2 9 ? 7.468 -20.462 27.476 1.00 31.70 9 LEU B CA 1
ATOM 6324 C C . LEU B 2 9 ? 8.687 -20.311 28.391 1.00 32.18 9 LEU B C 1
ATOM 6325 O O . LEU B 2 9 ? 9.252 -19.224 28.509 1.00 30.06 9 LEU B O 1
ATOM 6341 N N . GLU B 2 10 ? 9.117 -21.405 29.022 1.00 31.31 10 GLU B N 1
ATOM 6342 C CA . GLU B 2 10 ? 10.324 -21.388 29.838 1.00 32.52 10 GLU B CA 1
ATOM 6343 C C . GLU B 2 10 ? 11.486 -20.784 29.063 1.00 35.62 10 GLU B C 1
ATOM 6344 O O . GLU B 2 10 ? 11.712 -21.129 27.899 1.00 33.20 10 GLU B O 1
ATOM 6356 N N . GLY B 2 11 ? 12.227 -19.873 29.712 1.00 34.05 11 GLY B N 1
ATOM 6357 C CA . GLY B 2 11 ? 13.403 -19.274 29.117 1.00 34.44 11 GLY B CA 1
ATOM 6358 C C . GLY B 2 11 ? 13.150 -18.078 28.225 1.00 33.55 11 GLY B C 1
ATOM 6359 O O . GLY B 2 11 ? 14.106 -17.387 27.861 1.00 35.07 11 GLY B O 1
ATOM 6363 N N . ILE B 2 12 ? 11.900 -17.838 27.824 1.00 32.26 12 ILE B N 1
ATOM 6364 C CA . ILE B 2 12 ? 11.586 -16.714 26.961 1.00 30.05 12 ILE B CA 1
ATOM 6365 C C . ILE B 2 12 ? 11.692 -15.427 27.767 1.00 33.61 12 ILE B C 1
ATOM 6366 O O . ILE B 2 12 ? 11.223 -15.352 28.911 1.00 33.25 12 ILE B O 1
ATOM 6382 N N . VAL B 2 13 ? 12.316 -14.410 27.184 1.00 32.08 13 VAL B N 1
ATOM 6383 C CA . VAL B 2 13 ? 12.525 -13.121 27.839 1.00 29.49 13 VAL B CA 1
ATOM 6384 C C . VAL B 2 13 ? 11.834 -12.047 27.002 1.00 30.66 13 VAL B C 1
ATOM 6385 O O . VAL B 2 13 ? 11.950 -12.037 25.770 1.00 30.39 13 VAL B O 1
ATOM 6398 N N . VAL B 2 14 ? 11.098 -11.158 27.666 1.00 26.68 14 VAL B N 1
ATOM 6399 C CA . VAL B 2 14 ? 10.320 -10.116 27.002 1.00 26.52 14 VAL B CA 1
ATOM 6400 C C . VAL B 2 14 ? 10.813 -8.773 27.514 1.00 30.24 14 VAL B C 1
ATOM 6401 O O . VAL B 2 14 ? 10.752 -8.493 28.723 1.00 28.71 14 VAL B O 1
ATOM 6414 N N . CYS B 2 15 ? 11.297 -7.951 26.602 1.00 32.38 15 CYS B N 1
ATOM 6415 C CA . CYS B 2 15 ? 11.654 -6.558 26.866 1.00 32.04 15 CYS B CA 1
ATOM 6416 C C . CYS B 2 15 ? 10.393 -5.735 26.615 1.00 29.69 15 CYS B C 1
ATOM 6417 O O . CYS B 2 15 ? 10.031 -5.461 25.469 1.00 30.11 15 CYS B O 1
ATOM 6425 N N . ASP B 2 16 ? 9.707 -5.350 27.688 1.00 31.61 16 ASP B N 1
ATOM 6426 C CA . ASP B 2 16 ? 8.352 -4.805 27.605 1.00 29.35 16 ASP B CA 1
ATOM 6427 C C . ASP B 2 16 ? 8.338 -3.303 27.896 1.00 28.50 16 ASP B C 1
ATOM 6428 O O . ASP B 2 16 ? 8.249 -2.867 29.042 1.00 30.44 16 ASP B O 1
ATOM 6437 N N . PHE B 2 17 ? 8.384 -2.508 26.828 1.00 29.84 17 PHE B N 1
ATOM 6438 C CA . PHE B 2 17 ? 8.208 -1.066 26.923 1.00 30.63 17 PHE B CA 1
ATOM 6439 C C . PHE B 2 17 ? 6.734 -0.640 26.951 1.00 35.30 17 PHE B C 1
ATOM 6440 O O . PHE B 2 17 ? 6.450 0.532 27.209 1.00 36.12 17 PHE B O 1
ATOM 6457 N N . SER B 2 18 ? 5.792 -1.555 26.697 1.00 33.29 18 SER B N 1
ATOM 6458 C CA . SER B 2 18 ? 4.389 -1.182 26.570 1.00 38.24 18 SER B CA 1
ATOM 6459 C C . SER B 2 18 ? 3.855 -0.719 27.917 1.00 37.06 18 SER B C 1
ATOM 6460 O O . SER B 2 18 ? 4.270 -1.210 28.967 1.00 37.72 18 SER B O 1
ATOM 6468 N N . TRP B 2 19 ? 2.944 0.268 27.899 1.00 49.50 19 TRP B N 1
ATOM 6469 C CA . TRP B 2 19 ? 2.583 0.861 29.185 1.00 55.83 19 TRP B CA 1
ATOM 6470 C C . TRP B 2 19 ? 1.162 1.403 29.301 1.00 61.44 19 TRP B C 1
ATOM 6471 O O . TRP B 2 19 ? 0.887 2.173 30.231 1.00 63.56 19 TRP B O 1
ATOM 6492 N N . VAL B 2 20 ? 0.260 1.039 28.401 1.00 58.96 20 VAL B N 1
ATOM 6493 C CA . VAL B 2 20 ? -1.176 1.207 28.609 1.00 62.86 20 VAL B CA 1
ATOM 6494 C C . VAL B 2 20 ? -1.796 0.539 27.391 1.00 56.28 20 VAL B C 1
ATOM 6495 O O . VAL B 2 20 ? -1.111 0.281 26.390 1.00 52.54 20 VAL B O 1
ATOM 6508 N N . GLY B 2 21 ? -3.073 0.237 27.475 1.00 45.07 21 GLY B N 1
ATOM 6509 C CA . GLY B 2 21 ? -3.740 -0.416 26.377 1.00 40.58 21 GLY B CA 1
ATOM 6510 C C . GLY B 2 21 ? -3.415 -1.897 26.331 1.00 32.28 21 GLY B C 1
ATOM 6511 O O . GLY B 2 21 ? -3.070 -2.529 27.327 1.00 33.26 21 GLY B O 1
ATOM 6515 N N . ALA B 2 22 ? -3.502 -2.442 25.126 1.00 30.22 22 ALA B N 1
ATOM 6516 C CA . ALA B 2 22 ? -3.468 -3.886 24.943 1.00 30.01 22 ALA B CA 1
ATOM 6517 C C . ALA B 2 22 ? -2.098 -4.506 25.178 1.00 27.51 22 ALA B C 1
ATOM 6518 O O . ALA B 2 22 ? -2.006 -5.699 25.456 1.00 26.28 22 ALA B O 1
ATOM 6525 N N . GLY B 2 23 ? -1.021 -3.751 25.016 1.00 26.58 23 GLY B N 1
ATOM 6526 C CA . GLY B 2 23 ? 0.298 -4.325 25.122 1.00 29.11 23 GLY B CA 1
ATOM 6527 C C . GLY B 2 23 ? 0.527 -5.055 26.434 1.00 24.55 23 GLY B C 1
ATOM 6528 O O . GLY B 2 23 ? 0.906 -6.233 26.474 1.00 24.20 23 GLY B O 1
ATOM 6532 N N . PRO B 2 24 ? 0.298 -4.363 27.543 1.00 26.99 24 PRO B N 1
ATOM 6533 C CA . PRO B 2 24 ? 0.474 -5.019 28.844 1.00 24.58 24 PRO B CA 1
ATOM 6534 C C . PRO B 2 24 ? -0.459 -6.201 29.077 1.00 22.44 24 PRO B C 1
ATOM 6535 O O . PRO B 2 24 ? -0.072 -7.159 29.757 1.00 23.67 24 PRO B O 1
ATOM 6546 N N . ILE B 2 25 ? -1.678 -6.163 28.534 1.00 23.77 25 ILE B N 1
ATOM 6547 C CA . ILE B 2 25 ? -2.555 -7.324 28.640 1.00 23.75 25 ILE B CA 1
ATOM 6548 C C . ILE B 2 25 ? -1.941 -8.526 27.932 1.00 25.63 25 ILE B C 1
ATOM 6549 O O . ILE B 2 25 ? -1.932 -9.643 28.462 1.00 24.51 25 ILE B O 1
ATOM 6565 N N . ALA B 2 26 ? -1.397 -8.320 26.721 1.00 25.14 26 ALA B N 1
ATOM 6566 C CA . ALA B 2 26 ? -0.734 -9.425 26.044 1.00 24.67 26 ALA B CA 1
ATOM 6567 C C . ALA B 2 26 ? 0.430 -9.968 26.864 1.00 26.00 26 ALA B C 1
ATOM 6568 O O . ALA B 2 26 ? 0.554 -11.182 27.057 1.00 26.32 26 ALA B O 1
ATOM 6575 N N . THR B 2 27 ? 1.325 -9.098 27.338 1.00 23.66 27 THR B N 1
ATOM 6576 C CA . THR B 2 27 ? 2.487 -9.637 28.023 1.00 24.70 27 THR B CA 1
ATOM 6577 C C . THR B 2 27 ? 2.121 -10.271 29.367 1.00 24.02 27 THR B C 1
ATOM 6578 O O . THR B 2 27 ? 2.871 -11.136 29.841 1.00 24.55 27 THR B O 1
ATOM 6589 N N . SER B 2 28 ? 0.993 -9.883 29.975 1.00 23.20 28 SER B N 1
ATOM 6590 C CA . SER B 2 28 ? 0.513 -10.586 31.157 1.00 25.15 28 SER B CA 1
ATOM 6591 C C . SER B 2 28 ? 0.364 -12.076 30.891 1.00 23.91 28 SER B C 1
ATOM 6592 O O . SER B 2 28 ? 0.695 -12.915 31.737 1.00 27.01 28 SER B O 1
ATOM 6600 N N . VAL B 2 29 ? -0.194 -12.424 29.726 1.00 25.15 29 VAL B N 1
ATOM 6601 C CA . VAL B 2 29 ? -0.380 -13.832 29.399 1.00 25.63 29 VAL B CA 1
ATOM 6602 C C . VAL B 2 29 ? 0.961 -14.536 29.240 1.00 25.76 29 VAL B C 1
ATOM 6603 O O . VAL B 2 29 ? 1.148 -15.656 29.734 1.00 25.51 29 VAL B O 1
ATOM 6616 N N . LEU B 2 30 ? 1.917 -13.899 28.557 1.00 25.66 30 LEU B N 1
ATOM 6617 C CA . LEU B 2 30 ? 3.246 -14.495 28.410 1.00 24.20 30 LEU B CA 1
ATOM 6618 C C . LEU B 2 30 ? 3.865 -14.793 29.769 1.00 25.17 30 LEU B C 1
ATOM 6619 O O . LEU B 2 30 ? 4.473 -15.838 29.971 1.00 27.57 30 LEU B O 1
ATOM 6635 N N . ALA B 2 31 ? 3.708 -13.867 30.719 1.00 24.77 31 ALA B N 1
ATOM 6636 C CA . ALA B 2 31 ? 4.284 -14.071 32.045 1.00 27.42 31 ALA B CA 1
ATOM 6637 C C . ALA B 2 31 ? 3.668 -15.264 32.758 1.00 27.46 31 ALA B C 1
ATOM 6638 O O . ALA B 2 31 ? 4.351 -15.944 33.519 1.00 30.66 31 ALA B O 1
ATOM 6645 N N . GLN B 2 32 ? 2.391 -15.561 32.512 1.00 23.46 32 GLN B N 1
ATOM 6646 C CA . GLN B 2 32 ? 1.793 -16.727 33.146 1.00 23.56 32 GLN B CA 1
ATOM 6647 C C . GLN B 2 32 ? 2.292 -18.055 32.574 1.00 26.26 32 GLN B C 1
ATOM 6648 O O . GLN B 2 32 ? 2.167 -19.091 33.241 1.00 26.94 32 GLN B O 1
ATOM 6662 N N . CYS B 2 33 ? 2.878 -18.040 31.386 1.00 26.00 33 CYS B N 1
ATOM 6663 C CA . CYS B 2 33 ? 3.433 -19.211 30.726 1.00 27.65 33 CYS B CA 1
ATOM 6664 C C . CYS B 2 33 ? 4.906 -19.428 31.039 1.00 29.86 33 CYS B C 1
ATOM 6665 O O . CYS B 2 33 ? 5.563 -20.259 30.398 1.00 29.28 33 CYS B O 1
ATOM 6673 N N . GLY B 2 34 ? 5.462 -18.681 31.978 1.00 28.91 34 GLY B N 1
ATOM 6674 C CA . GLY B 2 34 ? 6.842 -18.863 32.356 1.00 27.99 34 GLY B CA 1
ATOM 6675 C C . GLY B 2 34 ? 7.819 -17.909 31.700 1.00 29.95 34 GLY B C 1
ATOM 6676 O O . GLY B 2 34 ? 9.022 -17.996 31.976 1.00 32.86 34 GLY B O 1
ATOM 6680 N N . ALA B 2 35 ? 7.349 -17.003 30.860 1.00 27.16 35 ALA B N 1
ATOM 6681 C CA . ALA B 2 35 ? 8.251 -16.019 30.282 1.00 28.82 35 ALA B CA 1
ATOM 6682 C C . ALA B 2 35 ? 8.635 -14.991 31.338 1.00 31.33 35 ALA B C 1
ATOM 6683 O O . ALA B 2 35 ? 7.849 -14.657 32.231 1.00 28.89 35 ALA B O 1
ATOM 6690 N N . ASP B 2 36 ? 9.847 -14.473 31.209 1.00 30.25 36 ASP B N 1
ATOM 6691 C CA . ASP B 2 36 ? 10.368 -13.429 32.093 1.00 28.68 36 ASP B CA 1
ATOM 6692 C C . ASP B 2 36 ? 10.016 -12.107 31.426 1.00 28.67 36 ASP B C 1
ATOM 6693 O O . ASP B 2 36 ? 10.682 -11.674 30.486 1.00 29.44 36 ASP B O 1
ATOM 6702 N N . VAL B 2 37 ? 8.926 -11.501 31.860 1.00 27.90 37 VAL B N 1
ATOM 6703 C CA . VAL B 2 37 ? 8.483 -10.242 31.287 1.00 28.55 37 VAL B CA 1
ATOM 6704 C C . VAL B 2 37 ? 9.050 -9.126 32.143 1.00 29.49 37 VAL B C 1
ATOM 6705 O O . VAL B 2 37 ? 8.735 -9.029 33.334 1.00 30.39 37 VAL B O 1
ATOM 6718 N N . ILE B 2 38 ? 9.892 -8.297 31.542 1.00 28.14 38 ILE B N 1
ATOM 6719 C CA . ILE B 2 38 ? 10.558 -7.202 32.241 1.00 26.37 38 ILE B CA 1
ATOM 6720 C C . ILE B 2 38 ? 9.966 -5.909 31.694 1.00 30.62 38 ILE B C 1
ATOM 6721 O O . ILE B 2 38 ? 10.236 -5.535 30.546 1.00 29.24 38 ILE B O 1
ATOM 6737 N N . ARG B 2 39 ? 9.138 -5.245 32.508 1.00 28.52 39 ARG B N 1
ATOM 6738 C CA . ARG B 2 39 ? 8.568 -3.954 32.171 1.00 29.75 39 ARG B CA 1
ATOM 6739 C C . ARG B 2 39 ? 9.586 -2.848 32.364 1.00 31.72 39 ARG B C 1
ATOM 6740 O O . ARG B 2 39 ? 10.240 -2.779 33.406 1.00 35.01 39 ARG B O 1
ATOM 6761 N N . ILE B 2 40 ? 9.690 -1.970 31.375 1.00 30.71 40 ILE B N 1
ATOM 6762 C CA . ILE B 2 40 ? 10.485 -0.753 31.455 1.00 32.42 40 ILE B CA 1
ATOM 6763 C C . ILE B 2 40 ? 9.522 0.381 31.777 1.00 35.10 40 ILE B C 1
ATOM 6764 O O . ILE B 2 40 ? 8.677 0.738 30.946 1.00 34.59 40 ILE B O 1
ATOM 6780 N N . GLU B 2 41 ? 9.634 0.952 32.978 1.00 33.30 41 GLU B N 1
ATOM 6781 C CA . GLU B 2 41 ? 8.687 1.955 33.439 1.00 35.71 41 GLU B CA 1
ATOM 6782 C C . GLU B 2 41 ? 9.432 3.083 34.128 1.00 41.65 41 GLU B C 1
ATOM 6783 O O . GLU B 2 41 ? 10.028 2.870 35.187 1.00 46.62 41 GLU B O 1
ATOM 6795 N N . SER B 2 42 ? 9.367 4.282 33.566 1.00 42.91 42 SER B N 1
ATOM 6796 C CA . SER B 2 42 ? 10.055 5.410 34.173 1.00 43.72 42 SER B CA 1
ATOM 6797 C C . SER B 2 42 ? 9.250 6.015 35.313 1.00 44.55 42 SER B C 1
ATOM 6798 O O . SER B 2 42 ? 8.035 6.227 35.210 1.00 42.52 42 SER B O 1
ATOM 6806 N N . VAL B 2 43 ? 9.942 6.326 36.410 1.00 48.41 43 VAL B N 1
ATOM 6807 C CA . VAL B 2 43 ? 9.272 6.952 37.542 1.00 48.16 43 VAL B CA 1
ATOM 6808 C C . VAL B 2 43 ? 8.766 8.344 37.178 1.00 48.96 43 VAL B C 1
ATOM 6809 O O . VAL B 2 43 ? 7.860 8.865 37.834 1.00 46.52 43 VAL B O 1
ATOM 6822 N N . LYS B 2 44 ? 9.315 8.957 36.128 1.00 47.75 44 LYS B N 1
ATOM 6823 C CA . LYS B 2 44 ? 8.804 10.237 35.661 1.00 48.08 44 LYS B CA 1
ATOM 6824 C C . LYS B 2 44 ? 7.548 10.090 34.812 1.00 47.84 44 LYS B C 1
ATOM 6825 O O . LYS B 2 44 ? 6.806 11.069 34.655 1.00 44.95 44 LYS B O 1
ATOM 6844 N N . ARG B 2 45 ? 7.296 8.895 34.281 1.00 46.79 45 ARG B N 1
ATOM 6845 C CA . ARG B 2 45 ? 6.224 8.654 33.314 1.00 45.70 45 ARG B CA 1
ATOM 6846 C C . ARG B 2 45 ? 5.497 7.365 33.680 1.00 42.81 45 ARG B C 1
ATOM 6847 O O . ARG B 2 45 ? 5.437 6.423 32.891 1.00 43.63 45 ARG B O 1
ATOM 6868 N N . PRO B 2 46 ? 4.932 7.295 34.882 1.00 37.06 46 PRO B N 1
ATOM 6869 C CA . PRO B 2 46 ? 4.288 6.047 35.311 1.00 40.17 46 PRO B CA 1
ATOM 6870 C C . PRO B 2 46 ? 3.080 5.692 34.456 1.00 39.60 46 PRO B C 1
ATOM 6871 O O . PRO B 2 46 ? 2.371 6.562 33.948 1.00 37.65 46 PRO B O 1
ATOM 6882 N N . ASP B 2 47 ? 2.844 4.391 34.314 1.00 35.87 47 ASP B N 1
ATOM 6883 C CA . ASP B 2 47 ? 1.617 3.899 33.699 1.00 36.50 47 ASP B CA 1
ATOM 6884 C C . ASP B 2 47 ? 0.424 4.651 34.271 1.00 37.25 47 ASP B C 1
ATOM 6885 O O . ASP B 2 47 ? 0.256 4.715 35.489 1.00 33.28 47 ASP B O 1
ATOM 6894 N N . THR B 2 48 ? -0.396 5.243 33.387 1.00 38.27 48 THR B N 1
ATOM 6895 C CA . THR B 2 48 ? -1.517 6.045 33.854 1.00 35.76 48 THR B CA 1
ATOM 6896 C C . THR B 2 48 ? -2.553 5.236 34.633 1.00 32.00 48 THR B C 1
ATOM 6897 O O . THR B 2 48 ? -3.310 5.829 35.411 1.00 32.48 48 THR B O 1
ATOM 6908 N N . LEU B 2 49 ? -2.633 3.915 34.429 1.00 29.07 49 LEU B N 1
ATOM 6909 C CA . LEU B 2 49 ? -3.619 3.133 35.176 1.00 30.39 49 LEU B CA 1
ATOM 6910 C C . LEU B 2 49 ? -3.289 3.084 36.653 1.00 30.34 49 LEU B C 1
ATOM 6911 O O . LEU B 2 49 ? -4.184 2.838 37.472 1.00 29.45 49 LEU B O 1
ATOM 6927 N N . ARG B 2 50 ? -2.021 3.314 37.013 1.00 30.02 50 ARG B N 1
ATOM 6928 C CA . ARG B 2 50 ? -1.646 3.349 38.422 1.00 29.29 50 ARG B CA 1
ATOM 6929 C C . ARG B 2 50 ? -2.432 4.386 39.193 1.00 28.99 50 ARG B C 1
ATOM 6930 O O . ARG B 2 50 ? -2.551 4.265 40.421 1.00 31.72 50 ARG B O 1
ATOM 6951 N N . ARG B 2 51 ? -2.945 5.421 38.517 1.00 28.14 51 ARG B N 1
ATOM 6952 C CA . ARG B 2 51 ? -3.742 6.445 39.153 1.00 31.16 51 ARG B CA 1
ATOM 6953 C C . ARG B 2 51 ? -5.234 6.301 38.854 1.00 29.36 51 ARG B C 1
ATOM 6954 O O . ARG B 2 51 ? -5.987 7.256 39.093 1.00 29.34 51 ARG B O 1
ATOM 6975 N N . GLY B 2 52 ? -5.654 5.143 38.343 1.00 29.05 52 GLY B N 1
ATOM 6976 C CA . GLY B 2 52 ? -7.047 4.906 37.976 1.00 29.29 52 GLY B CA 1
ATOM 6977 C C . GLY B 2 52 ? -7.761 4.000 38.982 1.00 26.11 52 GLY B C 1
ATOM 6978 O O . GLY B 2 52 ? -7.228 2.963 39.369 1.00 25.58 52 GLY B O 1
ATOM 6982 N N . GLU B 2 53 ? -8.965 4.410 39.347 1.00 27.00 53 GLU B N 1
ATOM 6983 C CA . GLU B 2 53 ? -9.788 3.547 40.183 1.00 27.73 53 GLU B CA 1
ATOM 6984 C C . GLU B 2 53 ? -10.168 2.291 39.403 1.00 28.41 53 GLU B C 1
ATOM 6985 O O . GLU B 2 53 ? -10.185 2.280 38.161 1.00 24.99 53 GLU B O 1
ATOM 6997 N N . PRO B 2 54 ? -10.470 1.187 40.115 1.00 24.25 54 PRO B N 1
ATOM 6998 C CA . PRO B 2 54 ? -10.593 1.077 41.581 1.00 24.30 54 PRO B CA 1
ATOM 6999 C C . PRO B 2 54 ? -9.294 0.974 42.340 1.00 24.25 54 PRO B C 1
ATOM 7000 O O . PRO B 2 54 ? -8.326 0.424 41.866 1.00 23.84 54 PRO B O 1
ATOM 7011 N N . PHE B 2 55 ? -9.319 1.468 43.574 1.00 24.88 55 PHE B N 1
ATOM 7012 C CA . PHE B 2 55 ? -8.192 1.377 44.483 1.00 27.29 55 PHE B CA 1
ATOM 7013 C C . PHE B 2 55 ? -8.600 0.542 45.689 1.00 25.39 55 PHE B C 1
ATOM 7014 O O . PHE B 2 55 ? -9.757 0.567 46.095 1.00 25.04 55 PHE B O 1
ATOM 7031 N N . LYS B 2 56 ? -7.627 -0.138 46.299 1.00 25.22 56 LYS B N 1
ATOM 7032 C CA . LYS B 2 56 ? -7.884 -0.776 47.591 1.00 26.23 56 LYS B CA 1
ATOM 7033 C C . LYS B 2 56 ? -8.592 0.190 48.553 1.00 26.40 56 LYS B C 1
ATOM 7034 O O . LYS B 2 56 ? -8.092 1.273 48.879 1.00 26.73 56 LYS B O 1
ATOM 7053 N N . ASP B 2 57 ? -9.795 -0.197 48.991 1.00 26.75 57 ASP B N 1
ATOM 7054 C CA . ASP B 2 57 ? -10.605 0.587 49.925 1.00 28.18 57 ASP B CA 1
ATOM 7055 C C . ASP B 2 57 ? -10.902 2.015 49.440 1.00 28.45 57 ASP B C 1
ATOM 7056 O O . ASP B 2 57 ? -11.247 2.900 50.245 1.00 28.76 57 ASP B O 1
ATOM 7065 N N . GLY B 2 58 ? -10.818 2.225 48.127 1.00 28.18 58 GLY B N 1
ATOM 7066 C CA . GLY B 2 58 ? -11.062 3.519 47.544 1.00 29.83 58 GLY B CA 1
ATOM 7067 C C . GLY B 2 58 ? -10.025 4.572 47.885 1.00 34.51 58 GLY B C 1
ATOM 7068 O O . GLY B 2 58 ? -10.290 5.760 47.711 1.00 34.40 58 GLY B O 1
ATOM 7072 N N . ILE B 2 59 ? -8.852 4.163 48.370 1.00 30.31 59 ILE B N 1
ATOM 7073 C CA . ILE B 2 59 ? -7.782 5.078 48.767 1.00 31.34 59 ILE B CA 1
ATOM 7074 C C . ILE B 2 59 ? -6.742 5.091 47.659 1.00 33.67 59 ILE B C 1
ATOM 7075 O O . ILE B 2 59 ? -6.001 4.117 47.472 1.00 29.42 59 ILE B O 1
ATOM 7091 N N . GLY B 2 60 ? -6.692 6.187 46.911 1.00 31.05 60 GLY B N 1
ATOM 7092 C CA . GLY B 2 60 ? -5.858 6.246 45.724 1.00 35.55 60 GLY B CA 1
ATOM 7093 C C . GLY B 2 60 ? -4.541 6.956 45.936 1.00 40.20 60 GLY B C 1
ATOM 7094 O O . GLY B 2 60 ? -4.082 7.698 45.066 1.00 46.59 60 GLY B O 1
ATOM 7098 N N . THR B 2 61 ? -3.905 6.701 47.074 1.00 38.28 61 THR B N 1
ATOM 7099 C CA . THR B 2 61 ? -2.610 7.288 47.372 1.00 39.07 61 THR B CA 1
ATOM 7100 C C . THR B 2 61 ? -1.495 6.499 46.699 1.00 38.65 61 THR B C 1
ATOM 7101 O O . THR B 2 61 ? -1.549 5.269 46.595 1.00 40.27 61 THR B O 1
ATOM 7112 N N . GLY B 2 62 ? -0.466 7.217 46.250 1.00 37.98 62 GLY B N 1
ATOM 7113 C CA . GLY B 2 62 ? 0.634 6.521 45.644 1.00 32.75 62 GLY B CA 1
ATOM 7114 C C . GLY B 2 62 ? 0.260 5.865 44.323 1.00 34.73 62 GLY B C 1
ATOM 7115 O O . GLY B 2 62 ? -0.745 6.191 43.671 1.00 35.88 62 GLY B O 1
ATOM 7119 N N . LEU B 2 63 ? 1.096 4.902 43.934 1.00 29.91 63 LEU B N 1
ATOM 7120 C CA . LEU B 2 63 ? 1.049 4.316 42.603 1.00 29.36 63 LEU B CA 1
ATOM 7121 C C . LEU B 2 63 ? 0.861 2.802 42.596 1.00 28.87 63 LEU B C 1
ATOM 7122 O O . LEU B 2 63 ? 0.880 2.186 41.524 1.00 27.84 63 LEU B O 1
ATOM 7138 N N . ASP B 2 64 ? 0.646 2.179 43.759 1.00 29.04 64 ASP B N 1
ATOM 7139 C CA . ASP B 2 64 ? 0.597 0.731 43.866 1.00 31.11 64 ASP B CA 1
ATOM 7140 C C . ASP B 2 64 ? -0.696 0.243 44.499 1.00 26.40 64 ASP B C 1
ATOM 7141 O O . ASP B 2 64 ? -0.736 -0.859 45.038 1.00 26.13 64 ASP B O 1
ATOM 7150 N N . ARG B 2 65 ? -1.769 1.011 44.369 1.00 26.02 65 ARG B N 1
ATOM 7151 C CA . ARG B 2 65 ? -3.052 0.637 44.954 1.00 25.63 65 ARG B CA 1
ATOM 7152 C C . ARG B 2 65 ? -4.155 0.379 43.937 1.00 27.17 65 ARG B C 1
ATOM 7153 O O . ARG B 2 65 ? -5.238 -0.066 44.321 1.00 25.61 65 ARG B O 1
ATOM 7174 N N . SER B 2 66 ? -3.899 0.583 42.651 1.00 25.40 66 SER B N 1
ATOM 7175 C CA . SER B 2 66 ? -4.957 0.448 41.652 1.00 25.11 66 SER B CA 1
ATOM 7176 C C . SER B 2 66 ? -5.127 -0.978 41.175 1.00 23.21 66 SER B C 1
ATOM 7177 O O . SER B 2 66 ? -4.188 -1.591 40.636 1.00 22.96 66 SER B O 1
ATOM 7185 N N . GLY B 2 67 ? -6.362 -1.485 41.273 1.00 23.30 67 GLY B N 1
ATOM 7186 C CA . GLY B 2 67 ? -6.667 -2.751 40.643 1.00 24.01 67 GLY B CA 1
ATOM 7187 C C . GLY B 2 67 ? -6.796 -2.662 39.137 1.00 22.08 67 GLY B C 1
ATOM 7188 O O . GLY B 2 67 ? -6.686 -3.687 38.446 1.00 22.87 67 GLY B O 1
ATOM 7192 N N . TYR B 2 68 ? -7.032 -1.450 38.612 1.00 24.79 68 TYR B N 1
ATOM 7193 C CA . TYR B 2 68 ? -7.031 -1.272 37.153 1.00 22.96 68 TYR B CA 1
ATOM 7194 C C . TYR B 2 68 ? -5.648 -1.580 36.593 1.00 25.47 68 TYR B C 1
ATOM 7195 O O . TYR B 2 68 ? -5.486 -2.372 35.647 1.00 24.43 68 TYR B O 1
ATOM 7213 N N . PHE B 2 69 ? -4.613 -1.035 37.225 1.00 24.20 69 PHE B N 1
ATOM 7214 C CA . PHE B 2 69 ? -3.248 -1.380 36.844 1.00 24.27 69 PHE B CA 1
ATOM 7215 C C . PHE B 2 69 ? -2.911 -2.818 37.223 1.00 24.54 69 PHE B C 1
ATOM 7216 O O . PHE B 2 69 ? -2.380 -3.584 36.421 1.00 23.14 69 PHE B O 1
ATOM 7233 N N . ALA B 2 70 ? -3.222 -3.207 38.455 1.00 22.12 70 ALA B N 1
ATOM 7234 C CA . ALA B 2 70 ? -2.657 -4.433 38.987 1.00 22.82 70 ALA B CA 1
ATOM 7235 C C . ALA B 2 70 ? -3.071 -5.651 38.181 1.00 21.60 70 ALA B C 1
ATOM 7236 O O . ALA B 2 70 ? -2.239 -6.522 37.896 1.00 23.81 70 ALA B O 1
ATOM 7243 N N . ALA B 2 71 ? -4.351 -5.724 37.790 1.00 22.81 71 ALA B N 1
ATOM 7244 C CA . ALA B 2 71 ? -4.876 -6.959 37.215 1.00 23.45 71 ALA B CA 1
ATOM 7245 C C . ALA B 2 71 ? -4.216 -7.309 35.894 1.00 21.81 71 ALA B C 1
ATOM 7246 O O . ALA B 2 71 ? -4.267 -8.484 35.484 1.00 24.32 71 ALA B O 1
ATOM 7253 N N . ARG B 2 72 ? -3.602 -6.337 35.222 1.00 22.29 72 ARG B N 1
ATOM 7254 C CA . ARG B 2 72 ? -2.908 -6.565 33.956 1.00 25.93 72 ARG B CA 1
ATOM 7255 C C . ARG B 2 72 ? -1.423 -6.771 34.112 1.00 23.76 72 ARG B C 1
ATOM 7256 O O . ARG B 2 72 ? -0.697 -6.822 33.105 1.00 24.95 72 ARG B O 1
ATOM 7277 N N . ASN B 2 73 ? -0.923 -6.873 35.338 1.00 23.17 73 ASN B N 1
ATOM 7278 C CA . ASN B 2 73 ? 0.522 -6.830 35.520 1.00 24.19 73 ASN B CA 1
ATOM 7279 C C . ASN B 2 73 ? 1.046 -7.830 36.537 1.00 24.39 73 ASN B C 1
ATOM 7280 O O . ASN B 2 73 ? 2.179 -7.684 37.018 1.00 24.39 73 ASN B O 1
ATOM 7291 N N . ALA B 2 74 ? 0.279 -8.866 36.856 1.00 24.28 74 ALA B N 1
ATOM 7292 C CA . ALA B 2 74 ? 0.821 -9.907 37.705 1.00 22.08 74 ALA B CA 1
ATOM 7293 C C . ALA B 2 74 ? 2.021 -10.567 37.035 1.00 24.86 74 ALA B C 1
ATOM 7294 O O . ALA B 2 74 ? 2.136 -10.609 35.800 1.00 24.30 74 ALA B O 1
ATOM 7301 N N . ASN B 2 75 ? 2.922 -11.089 37.866 1.00 25.15 75 ASN B N 1
ATOM 7302 C CA . ASN B 2 75 ? 4.025 -11.958 37.468 1.00 25.19 75 ASN B CA 1
ATOM 7303 C C . ASN B 2 75 ? 5.128 -11.213 36.728 1.00 25.74 75 ASN B C 1
ATOM 7304 O O . ASN B 2 75 ? 6.122 -11.841 36.357 1.00 29.66 75 ASN B O 1
ATOM 7315 N N . LYS B 2 76 ? 5.015 -9.910 36.538 1.00 24.70 76 LYS B N 1
ATOM 7316 C CA . LYS B 2 76 ? 5.996 -9.161 35.778 1.00 24.11 76 LYS B CA 1
ATOM 7317 C C . LYS B 2 76 ? 7.071 -8.604 36.699 1.00 25.97 76 LYS B C 1
ATOM 7318 O O . LYS B 2 76 ? 6.828 -8.346 37.885 1.00 28.73 76 LYS B O 1
ATOM 7337 N N . ARG B 2 77 ? 8.276 -8.450 36.146 1.00 28.89 77 ARG B N 1
ATOM 7338 C CA . ARG B 2 77 ? 9.330 -7.666 36.770 1.00 26.20 77 ARG B CA 1
ATOM 7339 C C . ARG B 2 77 ? 9.299 -6.254 36.196 1.00 26.72 77 ARG B C 1
ATOM 7340 O O . ARG B 2 77 ? 8.717 -6.000 35.139 1.00 28.35 77 ARG B O 1
ATOM 7361 N N . ASP B 2 78 ? 9.906 -5.324 36.924 1.00 29.50 78 ASP B N 1
ATOM 7362 C CA . ASP B 2 78 ? 9.772 -3.904 36.604 1.00 29.25 78 ASP B CA 1
ATOM 7363 C C . ASP B 2 78 ? 11.086 -3.201 36.877 1.00 31.25 78 ASP B C 1
ATOM 7364 O O . ASP B 2 78 ? 11.569 -3.199 38.011 1.00 31.94 78 ASP B O 1
ATOM 7373 N N . ILE B 2 79 ? 11.690 -2.608 35.847 1.00 31.71 79 ILE B N 1
ATOM 7374 C CA . ILE B 2 79 ? 12.901 -1.821 36.034 1.00 30.91 79 ILE B CA 1
ATOM 7375 C C . ILE B 2 79 ? 12.593 -0.389 35.617 1.00 32.99 79 ILE B C 1
ATOM 7376 O O . ILE B 2 79 ? 11.845 -0.159 34.658 1.00 35.34 79 ILE B O 1
ATOM 7392 N N . ALA B 2 80 ? 13.125 0.569 36.372 1.00 33.73 80 ALA B N 1
ATOM 7393 C CA . ALA B 2 80 ? 12.822 1.983 36.167 1.00 38.39 80 ALA B CA 1
ATOM 7394 C C . ALA B 2 80 ? 13.964 2.586 35.354 1.00 43.42 80 ALA B C 1
ATOM 7395 O O . ALA B 2 80 ? 15.042 2.850 35.884 1.00 47.15 80 ALA B O 1
ATOM 7402 N N . LEU B 2 81 ? 13.713 2.803 34.065 1.00 41.50 81 LEU B N 1
ATOM 7403 C CA . LEU B 2 81 ? 14.683 3.374 33.135 1.00 42.50 81 LEU B CA 1
ATOM 7404 C C . LEU B 2 81 ? 14.116 4.670 32.585 1.00 49.59 81 LEU B C 1
ATOM 7405 O O . LEU B 2 81 ? 12.953 4.707 32.159 1.00 45.85 81 LEU B O 1
ATOM 7421 N N . ASP B 2 82 ? 14.927 5.715 32.582 1.00 48.51 82 ASP B N 1
ATOM 7422 C CA . ASP B 2 82 ? 14.595 6.974 31.927 1.00 54.21 82 ASP B CA 1
ATOM 7423 C C . ASP B 2 82 ? 15.249 6.945 30.544 1.00 56.14 82 ASP B C 1
ATOM 7424 O O . ASP B 2 82 ? 16.445 7.204 30.405 1.00 55.54 82 ASP B O 1
ATOM 7433 N N . MET B 2 83 ? 14.456 6.632 29.522 1.00 52.26 83 MET B N 1
ATOM 7434 C CA . MET B 2 83 ? 15.014 6.333 28.209 1.00 54.68 83 MET B CA 1
ATOM 7435 C C . MET B 2 83 ? 15.471 7.564 27.445 1.00 58.34 83 MET B C 1
ATOM 7436 O O . MET B 2 83 ? 16.157 7.420 26.422 1.00 60.97 83 MET B O 1
ATOM 7450 N N . ASN B 2 84 ? 15.129 8.761 27.894 1.00 61.64 84 ASN B N 1
ATOM 7451 C CA . ASN B 2 84 ? 15.675 9.953 27.261 1.00 65.38 84 ASN B CA 1
ATOM 7452 C C . ASN B 2 84 ? 16.977 10.409 27.909 1.00 68.35 84 ASN B C 1
ATOM 7453 O O . ASN B 2 84 ? 17.537 11.427 27.491 1.00 69.10 84 ASN B O 1
ATOM 7464 N N . HIS B 2 85 ? 17.482 9.663 28.910 1.00 66.07 85 HIS B N 1
ATOM 7465 C CA . HIS B 2 85 ? 18.844 9.830 29.416 1.00 68.03 85 HIS B CA 1
ATOM 7466 C C . HIS B 2 85 ? 19.800 8.988 28.574 1.00 68.05 85 HIS B C 1
ATOM 7467 O O . HIS B 2 85 ? 19.508 7.815 28.309 1.00 65.36 85 HIS B O 1
ATOM 7481 N N . PRO B 2 86 ? 20.939 9.535 28.130 1.00 74.05 86 PRO B N 1
ATOM 7482 C CA . PRO B 2 86 ? 21.803 8.751 27.226 1.00 73.19 86 PRO B CA 1
ATOM 7483 C C . PRO B 2 86 ? 22.209 7.401 27.796 1.00 74.58 86 PRO B C 1
ATOM 7484 O O . PRO B 2 86 ? 22.118 6.380 27.100 1.00 73.33 86 PRO B O 1
ATOM 7495 N N . SER B 2 87 ? 22.648 7.362 29.054 1.00 68.52 87 SER B N 1
ATOM 7496 C CA . SER B 2 87 ? 23.143 6.113 29.620 1.00 65.93 87 SER B CA 1
ATOM 7497 C C . SER B 2 87 ? 22.064 5.044 29.689 1.00 61.45 87 SER B C 1
ATOM 7498 O O . SER B 2 87 ? 22.390 3.860 29.829 1.00 62.93 87 SER B O 1
ATOM 7506 N N . ALA B 2 88 ? 20.789 5.430 29.577 1.00 62.93 88 ALA B N 1
ATOM 7507 C CA . ALA B 2 88 ? 19.709 4.452 29.648 1.00 60.24 88 ALA B CA 1
ATOM 7508 C C . ALA B 2 88 ? 19.647 3.584 28.397 1.00 57.20 88 ALA B C 1
ATOM 7509 O O . ALA B 2 88 ? 19.281 2.404 28.475 1.00 58.30 88 ALA B O 1
ATOM 7516 N N . ARG B 2 89 ? 19.966 4.159 27.231 1.00 62.33 89 ARG B N 1
ATOM 7517 C CA . ARG B 2 89 ? 19.980 3.380 25.997 1.00 60.74 89 ARG B CA 1
ATOM 7518 C C . ARG B 2 89 ? 20.896 2.171 26.123 1.00 57.30 89 ARG B C 1
ATOM 7519 O O . ARG B 2 89 ? 20.533 1.058 25.727 1.00 59.16 89 ARG B O 1
ATOM 7540 N N . GLU B 2 90 ? 22.108 2.378 26.638 1.00 57.84 90 GLU B N 1
ATOM 7541 C CA . GLU B 2 90 ? 23.056 1.274 26.743 1.00 56.03 90 GLU B CA 1
ATOM 7542 C C . GLU B 2 90 ? 22.478 0.150 27.588 1.00 53.07 90 GLU B C 1
ATOM 7543 O O . GLU B 2 90 ? 22.712 -1.030 27.308 1.00 52.53 90 GLU B O 1
ATOM 7555 N N . VAL B 2 91 ? 21.710 0.498 28.619 1.00 52.26 91 VAL B N 1
ATOM 7556 C CA . VAL B 2 91 ? 21.068 -0.519 29.440 1.00 48.61 91 VAL B CA 1
ATOM 7557 C C . VAL B 2 91 ? 20.025 -1.276 28.627 1.00 48.71 91 VAL B C 1
ATOM 7558 O O . VAL B 2 91 ? 19.970 -2.513 28.651 1.00 44.38 91 VAL B O 1
ATOM 7571 N N . ALA B 2 92 ? 19.165 -0.544 27.913 1.00 47.19 92 ALA B N 1
ATOM 7572 C CA . ALA B 2 92 ? 18.164 -1.195 27.074 1.00 45.07 92 ALA B CA 1
ATOM 7573 C C . ALA B 2 92 ? 18.824 -2.106 26.045 1.00 43.51 92 ALA B C 1
ATOM 7574 O O . ALA B 2 92 ? 18.311 -3.184 25.727 1.00 41.34 92 ALA B O 1
ATOM 7581 N N . VAL B 2 93 ? 19.958 -1.684 25.502 1.00 42.73 93 VAL B N 1
ATOM 7582 C CA . VAL B 2 93 ? 20.649 -2.499 24.508 1.00 45.07 93 VAL B CA 1
ATOM 7583 C C . VAL B 2 93 ? 21.051 -3.838 25.114 1.00 43.68 93 VAL B C 1
ATOM 7584 O O . VAL B 2 93 ? 20.844 -4.898 24.512 1.00 44.20 93 VAL B O 1
ATOM 7597 N N . ARG B 2 94 ? 21.624 -3.816 26.319 1.00 44.01 94 ARG B N 1
ATOM 7598 C CA . ARG B 2 94 ? 21.970 -5.069 26.983 1.00 44.91 94 ARG B CA 1
ATOM 7599 C C . ARG B 2 94 ? 20.740 -5.949 27.153 1.00 39.36 94 ARG B C 1
ATOM 7600 O O . ARG B 2 94 ? 20.799 -7.173 26.966 1.00 39.26 94 ARG B O 1
ATOM 7621 N N . LEU B 2 95 ? 19.614 -5.341 27.515 1.00 38.37 95 LEU B N 1
ATOM 7622 C CA . LEU B 2 95 ? 18.395 -6.122 27.701 1.00 38.10 95 LEU B CA 1
ATOM 7623 C C . LEU B 2 95 ? 17.891 -6.670 26.367 1.00 39.68 95 LEU B C 1
ATOM 7624 O O . LEU B 2 95 ? 17.528 -7.848 26.265 1.00 35.47 95 LEU B O 1
ATOM 7640 N N . ILE B 2 96 ? 17.897 -5.846 25.321 1.00 37.28 96 ILE B N 1
ATOM 7641 C CA . ILE B 2 96 ? 17.437 -6.323 24.025 1.00 38.73 96 ILE B CA 1
ATOM 7642 C C . ILE B 2 96 ? 18.315 -7.475 23.554 1.00 36.20 96 ILE B C 1
ATOM 7643 O O . ILE B 2 96 ? 17.823 -8.454 22.969 1.00 34.58 96 ILE B O 1
ATOM 7659 N N . ALA B 2 97 ? 19.612 -7.405 23.850 1.00 37.15 97 ALA B N 1
ATOM 7660 C CA . ALA B 2 97 ? 20.529 -8.478 23.481 1.00 39.09 97 ALA B CA 1
ATOM 7661 C C . ALA B 2 97 ? 20.143 -9.809 24.109 1.00 41.69 97 ALA B C 1
ATOM 7662 O O . ALA B 2 97 ? 20.517 -10.860 23.576 1.00 43.42 97 ALA B O 1
ATOM 7669 N N . LYS B 2 98 ? 19.393 -9.786 25.214 1.00 38.66 98 LYS B N 1
ATOM 7670 C CA . LYS B 2 98 ? 18.999 -10.987 25.943 1.00 39.21 98 LYS B CA 1
ATOM 7671 C C . LYS B 2 98 ? 17.528 -11.329 25.794 1.00 38.23 98 LYS B C 1
ATOM 7672 O O . LYS B 2 98 ? 17.059 -12.281 26.434 1.00 37.02 98 LYS B O 1
ATOM 7691 N N . SER B 2 99 ? 16.783 -10.575 24.989 1.00 35.79 99 SER B N 1
ATOM 7692 C CA . SER B 2 99 ? 15.333 -10.679 24.913 1.00 34.01 99 SER B CA 1
ATOM 7693 C C . SER B 2 99 ? 14.907 -11.404 23.644 1.00 32.73 99 SER B C 1
ATOM 7694 O O . SER B 2 99 ? 15.486 -11.199 22.574 1.00 39.13 99 SER B O 1
ATOM 7702 N N . ASP B 2 100 ? 13.900 -12.262 23.775 1.00 33.89 100 ASP B N 1
ATOM 7703 C CA . ASP B 2 100 ? 13.287 -12.882 22.608 1.00 32.09 100 ASP B CA 1
ATOM 7704 C C . ASP B 2 100 ? 12.282 -11.965 21.946 1.00 33.46 100 ASP B C 1
ATOM 7705 O O . ASP B 2 100 ? 12.105 -12.019 20.722 1.00 31.60 100 ASP B O 1
ATOM 7714 N N . ILE B 2 101 ? 11.625 -11.121 22.736 1.00 31.18 101 ILE B N 1
ATOM 7715 C CA . ILE B 2 101 ? 10.533 -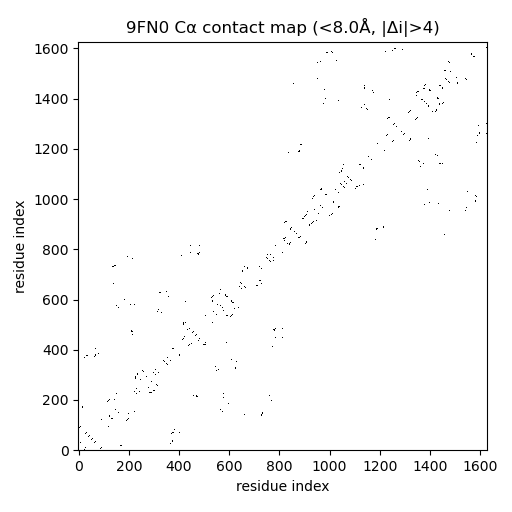10.276 22.280 1.00 29.11 101 ILE B CA 1
ATOM 7716 C C . ILE B 2 101 ? 10.775 -8.866 22.796 1.00 28.87 101 ILE B C 1
ATOM 7717 O O . ILE B 2 101 ? 11.096 -8.681 23.974 1.00 30.55 101 ILE B O 1
ATOM 7733 N N . VAL B 2 102 ? 10.649 -7.896 21.907 1.00 28.22 102 VAL B N 1
ATOM 7734 C CA . VAL B 2 102 ? 10.668 -6.474 22.217 1.00 30.70 102 VAL B CA 1
ATOM 7735 C C . VAL B 2 102 ? 9.309 -5.944 21.795 1.00 31.11 102 VAL B C 1
ATOM 7736 O O . VAL B 2 102 ? 8.886 -6.169 20.660 1.00 29.50 102 VAL B O 1
ATOM 7749 N N . ILE B 2 103 ? 8.609 -5.276 22.701 1.00 29.33 103 ILE B N 1
ATOM 7750 C CA . ILE B 2 103 ? 7.287 -4.738 22.400 1.00 28.58 103 ILE B CA 1
ATOM 7751 C C . ILE B 2 103 ? 7.216 -3.319 22.947 1.00 29.07 103 ILE B C 1
ATOM 7752 O O . ILE B 2 103 ? 7.772 -3.025 24.009 1.00 30.66 103 ILE B O 1
ATOM 7768 N N . ASN B 2 104 ? 6.556 -2.431 22.215 1.00 30.94 104 ASN B N 1
ATOM 7769 C CA . ASN B 2 104 ? 6.501 -1.040 22.659 1.00 35.50 104 ASN B CA 1
ATOM 7770 C C . ASN B 2 104 ? 5.251 -0.356 22.139 1.00 40.65 104 ASN B C 1
ATOM 7771 O O . ASN B 2 104 ? 4.629 -0.819 21.175 1.00 36.10 104 ASN B O 1
ATOM 7782 N N . ASN B 2 105 ? 4.916 0.786 22.797 1.00 44.79 105 ASN B N 1
ATOM 7783 C CA . ASN B 2 105 ? 3.842 1.695 22.398 1.00 46.17 105 ASN B CA 1
ATOM 7784 C C . ASN B 2 105 ? 4.301 3.135 22.170 1.00 47.57 105 ASN B C 1
ATOM 7785 O O . ASN B 2 105 ? 3.470 4.044 22.168 1.00 55.43 105 ASN B O 1
ATOM 7796 N N . PHE B 2 106 ? 5.593 3.393 22.028 1.00 55.40 106 PHE B N 1
ATOM 7797 C CA . PHE B 2 106 ? 6.027 4.782 21.948 1.00 57.41 106 PHE B CA 1
ATOM 7798 C C . PHE B 2 106 ? 5.540 5.430 20.652 1.00 64.90 106 PHE B C 1
ATOM 7799 O O . PHE B 2 106 ? 5.217 4.754 19.672 1.00 62.56 106 PHE B O 1
ATOM 7816 N N . ARG B 2 107 ? 5.464 6.768 20.672 1.00 65.04 107 ARG B N 1
ATOM 7817 C CA . ARG B 2 107 ? 5.029 7.529 19.505 1.00 63.97 107 ARG B CA 1
ATOM 7818 C C . ARG B 2 107 ? 5.844 7.118 18.285 1.00 65.42 107 ARG B C 1
ATOM 7819 O O . ARG B 2 107 ? 7.049 6.868 18.387 1.00 66.46 107 ARG B O 1
ATOM 7840 N N . VAL B 2 108 ? 5.181 7.053 17.123 1.00 63.42 108 VAL B N 1
ATOM 7841 C CA . VAL B 2 108 ? 5.865 6.649 15.899 1.00 63.39 108 VAL B CA 1
ATOM 7842 C C . VAL B 2 108 ? 7.175 7.427 15.782 1.00 65.40 108 VAL B C 1
ATOM 7843 O O . VAL B 2 108 ? 7.228 8.637 16.028 1.00 64.23 108 VAL B O 1
ATOM 7856 N N . GLY B 2 109 ? 8.248 6.718 15.431 1.00 63.89 109 GLY B N 1
ATOM 7857 C CA . GLY B 2 109 ? 9.539 7.333 15.216 1.00 65.21 109 GLY B CA 1
ATOM 7858 C C . GLY B 2 109 ? 10.380 7.524 16.459 1.00 66.45 109 GLY B C 1
ATOM 7859 O O . GLY B 2 109 ? 11.551 7.918 16.340 1.00 68.47 109 GLY B O 1
ATOM 7863 N N . GLN B 2 110 ? 9.831 7.254 17.642 1.00 69.43 110 GLN B N 1
ATOM 7864 C CA . GLN B 2 110 ? 10.585 7.453 18.877 1.00 73.64 110 GLN B CA 1
ATOM 7865 C C . GLN B 2 110 ? 11.695 6.416 19.025 1.00 73.43 110 GLN B C 1
ATOM 7866 O O . GLN B 2 110 ? 12.859 6.770 19.250 1.00 75.15 110 GLN B O 1
ATOM 7880 N N . MET B 2 111 ? 11.360 5.127 18.909 1.00 67.46 111 MET B N 1
ATOM 7881 C CA . MET B 2 111 ? 12.394 4.097 18.961 1.00 60.41 111 MET B CA 1
ATOM 7882 C C . MET B 2 111 ? 13.470 4.357 17.915 1.00 64.83 111 MET B C 1
ATOM 7883 O O . MET B 2 111 ? 14.658 4.104 18.153 1.00 62.36 111 MET B O 1
ATOM 7897 N N . GLU B 2 112 ? 13.072 4.850 16.738 1.00 63.23 112 GLU B N 1
ATOM 7898 C CA . GLU B 2 112 ? 14.048 5.180 15.709 1.00 67.45 112 GLU B CA 1
ATOM 7899 C C . GLU B 2 112 ? 14.936 6.335 16.157 1.00 68.36 112 GLU B C 1
ATOM 7900 O O . GLU B 2 112 ? 16.138 6.354 15.869 1.00 68.77 112 GLU B O 1
ATOM 7912 N N . LYS B 2 113 ? 14.355 7.302 16.868 1.00 76.17 113 LYS B N 1
ATOM 7913 C CA . LYS B 2 113 ? 15.135 8.414 17.401 1.00 81.32 113 LYS B CA 1
ATOM 7914 C C . LYS B 2 113 ? 16.145 7.924 18.431 1.00 78.46 113 LYS B C 1
ATOM 7915 O O . LYS B 2 113 ? 17.267 8.442 18.506 1.00 81.13 113 LYS B O 1
ATOM 7934 N N . TRP B 2 114 ? 15.763 6.931 19.235 1.00 71.66 114 TRP B N 1
ATOM 7935 C CA . TRP B 2 114 ? 16.673 6.301 20.178 1.00 68.64 114 TRP B CA 1
ATOM 7936 C C . TRP B 2 114 ? 17.609 5.307 19.511 1.00 70.50 114 TRP B C 1
ATOM 7937 O O . TRP B 2 114 ? 18.404 4.661 20.207 1.00 70.99 114 TRP B O 1
ATOM 7958 N N . LYS B 2 115 ? 17.533 5.167 18.187 1.00 63.10 115 LYS B N 1
ATOM 7959 C CA . LYS B 2 115 ? 18.321 4.179 17.456 1.00 60.28 115 LYS B CA 1
ATOM 7960 C C . LYS B 2 115 ? 17.980 2.765 17.917 1.00 59.15 115 LYS B C 1
ATOM 7961 O O . LYS B 2 115 ? 18.842 1.884 17.956 1.00 54.53 115 LYS B O 1
ATOM 7980 N N . LEU B 2 116 ? 16.700 2.547 18.253 1.00 58.69 116 LEU B N 1
ATOM 7981 C CA . LEU B 2 116 ? 16.195 1.261 18.724 1.00 53.73 116 LEU B CA 1
ATOM 7982 C C . LEU B 2 116 ? 15.019 0.770 17.879 1.00 54.42 116 LEU B C 1
ATOM 7983 O O . LEU B 2 116 ? 14.162 0.022 18.363 1.00 51.15 116 LEU B O 1
ATOM 7999 N N . GLY B 2 117 ? 14.966 1.185 16.617 1.00 52.73 117 GLY B N 1
ATOM 8000 C CA . GLY B 2 117 ? 14.034 0.607 15.673 1.00 50.73 117 GLY B CA 1
ATOM 8001 C C . GLY B 2 117 ? 14.454 -0.792 15.258 1.00 46.44 117 GLY B C 1
ATOM 8002 O O . GLY B 2 117 ? 15.459 -1.346 15.708 1.00 48.56 117 GLY B O 1
ATOM 8006 N N . TRP B 2 118 ? 13.660 -1.375 14.360 1.00 44.71 118 TRP B N 1
ATOM 8007 C CA . TRP B 2 118 ? 13.934 -2.737 13.909 1.00 44.98 118 TRP B CA 1
ATOM 8008 C C . TRP B 2 118 ? 15.319 -2.861 13.291 1.00 49.09 118 TRP B C 1
ATOM 8009 O O . TRP B 2 118 ? 16.025 -3.844 13.536 1.00 46.06 118 TRP B O 1
ATOM 8030 N N . ASP B 2 119 ? 15.716 -1.889 12.470 1.00 50.65 119 ASP B N 1
ATOM 8031 C CA . ASP B 2 119 ? 17.045 -1.937 11.868 1.00 53.91 119 ASP B CA 1
ATOM 8032 C C . ASP B 2 119 ? 18.111 -2.157 12.930 1.00 51.28 119 ASP B C 1
ATOM 8033 O O . ASP B 2 119 ? 18.961 -3.044 12.803 1.00 52.74 119 ASP B O 1
ATOM 8042 N N . GLU B 2 120 ? 18.059 -1.381 14.011 1.00 48.58 120 GLU B N 1
ATOM 8043 C CA . GLU B 2 120 ? 19.098 -1.489 15.027 1.00 49.25 120 GLU B CA 1
ATOM 8044 C C . GLU B 2 120 ? 18.886 -2.707 15.914 1.00 47.43 120 GLU B C 1
ATOM 8045 O O . GLU B 2 120 ? 19.855 -3.369 16.298 1.00 44.20 120 GLU B O 1
ATOM 8057 N N . VAL B 2 121 ? 17.628 -3.024 16.244 1.00 45.46 121 VAL B N 1
ATOM 8058 C CA . VAL B 2 121 ? 17.352 -4.185 17.090 1.00 38.86 121 VAL B CA 1
ATOM 8059 C C . VAL B 2 121 ? 17.781 -5.474 16.403 1.00 41.63 121 VAL B C 1
ATOM 8060 O O . VAL B 2 121 ? 18.324 -6.379 17.044 1.00 44.17 121 VAL B O 1
ATOM 8073 N N . GLN B 2 122 ? 17.557 -5.577 15.087 1.00 42.66 122 GLN B N 1
ATOM 8074 C CA . GLN B 2 122 ? 17.960 -6.783 14.368 1.00 42.73 122 GLN B CA 1
ATOM 8075 C C . GLN B 2 122 ? 19.466 -7.014 14.463 1.00 46.37 122 GLN B C 1
ATOM 8076 O O . GLN B 2 122 ? 19.918 -8.160 14.485 1.00 45.24 122 GLN B O 1
ATOM 8090 N N . LYS B 2 123 ? 20.251 -5.943 14.543 1.00 46.35 123 LYS B N 1
ATOM 8091 C CA . LYS B 2 123 ? 21.693 -6.082 14.685 1.00 51.09 123 LYS B CA 1
ATOM 8092 C C . LYS B 2 123 ? 22.099 -6.373 16.121 1.00 50.46 123 LYS B C 1
ATOM 8093 O O . LYS B 2 123 ? 23.087 -7.077 16.348 1.00 50.96 123 LYS B O 1
ATOM 8112 N N . ILE B 2 124 ? 21.367 -5.830 17.096 1.00 43.22 124 ILE B N 1
ATOM 8113 C CA . ILE B 2 124 ? 21.649 -6.136 18.493 1.00 46.25 124 ILE B CA 1
ATOM 8114 C C . ILE B 2 124 ? 21.354 -7.601 18.769 1.00 41.66 124 ILE B C 1
ATOM 8115 O O . ILE B 2 124 ? 22.080 -8.274 19.510 1.00 42.38 124 ILE B O 1
ATOM 8131 N N . ASN B 2 125 ? 20.289 -8.117 18.176 1.00 40.84 125 ASN B N 1
ATOM 8132 C CA . ASN B 2 125 ? 19.861 -9.479 18.454 1.00 37.99 125 ASN B CA 1
ATOM 8133 C C . ASN B 2 125 ? 19.022 -9.993 17.293 1.00 39.03 125 ASN B C 1
ATOM 8134 O O . ASN B 2 125 ? 17.820 -9.709 17.207 1.00 37.33 125 ASN B O 1
ATOM 8145 N N . PRO B 2 126 ? 19.634 -10.731 16.361 1.00 38.69 126 PRO B N 1
ATOM 8146 C CA . PRO B 2 126 ? 18.869 -11.240 15.213 1.00 39.01 126 PRO B CA 1
ATOM 8147 C C . PRO B 2 126 ? 17.792 -12.246 15.579 1.00 40.13 126 PRO B C 1
ATOM 8148 O O . PRO B 2 126 ? 16.965 -12.561 14.712 1.00 40.09 126 PRO B O 1
ATOM 8159 N N . ARG B 2 127 ? 17.761 -12.762 16.820 1.00 36.37 127 ARG B N 1
ATOM 8160 C CA . ARG B 2 127 ? 16.665 -13.610 17.274 1.00 36.63 127 ARG B CA 1
ATOM 8161 C C . ARG B 2 127 ? 15.490 -12.825 17.837 1.00 34.33 127 ARG B C 1
ATOM 8162 O O . ARG B 2 127 ? 14.435 -13.418 18.111 1.00 36.27 127 ARG B O 1
ATOM 8183 N N . ALA B 2 128 ? 15.616 -11.501 17.963 1.00 35.98 128 ALA B N 1
ATOM 8184 C CA . ALA B 2 128 ? 14.558 -10.717 18.598 1.00 32.98 128 ALA B CA 1
ATOM 8185 C C . ALA B 2 128 ? 13.341 -10.562 17.689 1.00 34.60 128 ALA B C 1
ATOM 8186 O O . ALA B 2 128 ? 13.475 -10.303 16.487 1.00 36.11 128 ALA B O 1
ATOM 8193 N N . ILE B 2 129 ? 12.152 -10.697 18.283 1.00 32.98 129 ILE B N 1
ATOM 8194 C CA . ILE B 2 129 ? 10.869 -10.445 17.628 1.00 34.16 129 ILE B CA 1
ATOM 8195 C C . ILE B 2 129 ? 10.379 -9.075 18.099 1.00 31.23 129 ILE B C 1
ATOM 8196 O O . ILE B 2 129 ? 10.230 -8.833 19.305 1.00 34.57 129 ILE B O 1
ATOM 8212 N N . TYR B 2 130 ? 10.126 -8.186 17.137 1.00 32.86 130 TYR B N 1
ATOM 8213 C CA . TYR B 2 130 ? 9.913 -6.761 17.379 1.00 30.38 130 TYR B CA 1
ATOM 8214 C C . TYR B 2 130 ? 8.446 -6.443 17.108 1.00 30.02 130 TYR B C 1
ATOM 8215 O O . TYR B 2 130 ? 7.992 -6.516 15.961 1.00 30.97 130 TYR B O 1
ATOM 8233 N N . VAL B 2 131 ? 7.706 -6.118 18.159 1.00 26.60 131 VAL B N 1
ATOM 8234 C CA . VAL B 2 131 ? 6.255 -6.012 18.100 1.00 27.92 131 VAL B CA 1
ATOM 8235 C C . VAL B 2 131 ? 5.866 -4.550 18.269 1.00 30.64 131 VAL B C 1
ATOM 8236 O O . VAL B 2 131 ? 6.304 -3.897 19.222 1.00 29.26 131 VAL B O 1
ATOM 8249 N N . THR B 2 132 ? 4.998 -4.056 17.383 1.00 27.89 132 THR B N 1
ATOM 8250 C CA . THR B 2 132 ? 4.417 -2.728 17.518 1.00 31.13 132 THR B CA 1
ATOM 8251 C C . THR B 2 132 ? 2.940 -2.760 17.158 1.00 29.41 132 THR B C 1
ATOM 8252 O O . THR B 2 132 ? 2.448 -3.699 16.516 1.00 30.67 132 THR B O 1
ATOM 8263 N N . MET B 2 133 ? 2.233 -1.703 17.542 1.00 27.43 133 MET B N 1
ATOM 8264 C CA . MET B 2 133 ? 0.821 -1.600 17.194 1.00 28.52 133 MET B CA 1
ATOM 8265 C C . MET B 2 133 ? 0.456 -0.140 17.019 1.00 28.74 133 MET B C 1
ATOM 8266 O O . MET B 2 133 ? 1.186 0.763 17.445 1.00 29.76 133 MET B O 1
ATOM 8280 N N . SER B 2 134 ? -0.653 0.082 16.313 1.00 26.93 134 SER B N 1
ATOM 8281 C CA . SER B 2 134 ? -1.168 1.426 16.090 1.00 25.10 134 SER B CA 1
ATOM 8282 C C . SER B 2 134 ? -2.681 1.341 16.061 1.00 24.89 134 SER B C 1
ATOM 8283 O O . SER B 2 134 ? -3.253 0.245 15.999 1.00 25.86 134 SER B O 1
ATOM 8291 N N . MET B 2 135 ? -3.330 2.506 16.121 1.00 24.74 135 MET B N 1
ATOM 8292 C CA . MET B 2 135 ? -4.784 2.529 16.064 1.00 23.17 135 MET B CA 1
ATOM 8293 C C . MET B 2 135 ? -5.291 1.892 14.783 1.00 22.57 135 MET B C 1
ATOM 8294 O O . MET B 2 135 ? -6.221 1.076 14.813 1.00 24.88 135 MET B O 1
ATOM 8308 N N . GLN B 2 136 ? -4.700 2.279 13.650 1.00 24.82 136 GLN B N 1
ATOM 8309 C CA . GLN B 2 136 ? -5.236 1.863 12.361 1.00 24.38 136 GLN B CA 1
ATOM 8310 C C . GLN B 2 136 ? -4.190 1.890 11.253 1.00 27.43 136 GLN B C 1
ATOM 8311 O O . GLN B 2 136 ? -4.534 1.983 10.078 1.00 27.96 136 GLN B O 1
ATOM 8325 N N . GLY B 2 137 ? -2.929 1.757 11.624 1.00 27.30 137 GLY B N 1
ATOM 8326 C CA . GLY B 2 137 ? -1.863 1.736 10.647 1.00 26.45 137 GLY B CA 1
ATOM 8327 C C . GLY B 2 137 ? -1.020 2.991 10.746 1.00 28.94 137 GLY B C 1
ATOM 8328 O O . GLY B 2 137 ? -1.508 4.070 11.116 1.00 28.70 137 GLY B O 1
ATOM 8332 N N . THR B 2 138 ? 0.270 2.853 10.420 1.00 31.98 138 THR B N 1
ATOM 8333 C CA . THR B 2 138 ? 1.189 3.975 10.592 1.00 31.19 138 THR B CA 1
ATOM 8334 C C . THR B 2 138 ? 1.308 4.860 9.365 1.00 32.92 138 THR B C 1
ATOM 8335 O O . THR B 2 138 ? 1.998 5.880 9.433 1.00 35.47 138 THR B O 1
ATOM 8346 N N . ASP B 2 139 ? 0.662 4.517 8.244 1.00 30.46 139 ASP B N 1
ATOM 8347 C CA . ASP B 2 139 ? 0.580 5.442 7.120 1.00 31.16 139 ASP B CA 1
ATOM 8348 C C . ASP B 2 139 ? -0.852 5.424 6.578 1.00 32.70 139 ASP B C 1
ATOM 8349 O O . ASP B 2 139 ? -1.659 4.552 6.911 1.00 32.69 139 ASP B O 1
ATOM 8358 N N . GLY B 2 140 ? -1.185 6.454 5.794 1.00 31.23 140 GLY B N 1
ATOM 8359 C CA . GLY B 2 140 ? -2.540 6.607 5.309 1.00 30.48 140 GLY B CA 1
ATOM 8360 C C . GLY B 2 140 ? -3.252 7.804 5.909 1.00 28.82 140 GLY B C 1
ATOM 8361 O O . GLY B 2 140 ? -2.750 8.459 6.829 1.00 29.94 140 GLY B O 1
ATOM 8365 N N . PRO B 2 141 ? -4.432 8.131 5.384 1.00 30.72 141 PRO B N 1
ATOM 8366 C CA . PRO B 2 141 ? -5.040 9.434 5.710 1.00 28.22 141 PRO B CA 1
ATOM 8367 C C . PRO B 2 141 ? -5.454 9.575 7.154 1.00 27.52 141 PRO B C 1
ATOM 8368 O O . PRO B 2 141 ? -5.558 10.713 7.635 1.00 27.38 141 PRO B O 1
ATOM 8379 N N . HIS B 2 142 ? -5.707 8.482 7.861 1.00 24.82 142 HIS B N 1
ATOM 8380 C CA . HIS B 2 142 ? -6.145 8.541 9.249 1.00 23.82 142 HIS B CA 1
ATOM 8381 C C . HIS B 2 142 ? -5.057 8.011 10.188 1.00 24.33 142 HIS B C 1
ATOM 8382 O O . HIS B 2 142 ? -5.344 7.663 11.332 1.00 24.28 142 HIS B O 1
ATOM 8396 N N . SER B 2 143 ? -3.802 7.972 9.719 1.00 28.69 143 SER B N 1
ATOM 8397 C CA . SER B 2 143 ? -2.762 7.301 10.490 1.00 26.22 143 SER B CA 1
ATOM 8398 C C . SER B 2 143 ? -2.300 8.114 11.690 1.00 26.85 143 SER B C 1
ATOM 8399 O O . SER B 2 143 ? -1.742 7.520 12.630 1.00 29.36 143 SER B O 1
ATOM 8407 N N . ARG B 2 144 ? -2.581 9.422 11.730 1.00 28.30 144 ARG B N 1
ATOM 8408 C CA . ARG B 2 144 ? -2.290 10.205 12.922 1.00 27.33 144 ARG B CA 1
ATOM 8409 C C . ARG B 2 144 ? -3.489 10.341 13.861 1.00 28.29 144 ARG B C 1
ATOM 8410 O O . ARG B 2 144 ? -3.356 10.965 14.908 1.00 28.67 144 ARG B O 1
ATOM 8431 N N . TYR B 2 145 ? -4.619 9.718 13.557 1.00 24.75 145 TYR B N 1
ATOM 8432 C CA . TYR B 2 145 ? -5.792 9.882 14.406 1.00 22.31 145 TYR B CA 1
ATOM 8433 C C . TYR B 2 145 ? -5.577 9.202 15.764 1.00 24.36 145 TYR B C 1
ATOM 8434 O O . TYR B 2 145 ? -4.776 8.266 15.919 1.00 26.79 145 TYR B O 1
ATOM 8452 N N . MET B 2 146 ? -6.326 9.698 16.763 1.00 22.20 146 MET B N 1
ATOM 8453 C CA . MET B 2 146 ? -6.249 9.271 18.153 1.00 25.31 146 MET B CA 1
ATOM 8454 C C . MET B 2 146 ? -7.529 8.545 18.562 1.00 23.05 146 MET B C 1
ATOM 8455 O O . MET B 2 146 ? -8.623 8.883 18.081 1.00 23.22 146 MET B O 1
ATOM 8469 N N . GLY B 2 147 ? -7.426 7.599 19.480 1.00 23.15 147 GLY B N 1
ATOM 8470 C CA . GLY B 2 147 ? -8.604 6.897 19.935 1.00 24.59 147 GLY B CA 1
ATOM 8471 C C . GLY B 2 147 ? -8.266 5.942 21.061 1.00 22.66 147 GLY B C 1
ATOM 8472 O O . GLY B 2 147 ? -7.108 5.548 21.241 1.00 27.80 147 GLY B O 1
ATOM 8476 N N . TYR B 2 148 ? -9.295 5.588 21.815 1.00 21.18 148 TYR B N 1
ATOM 8477 C CA . TYR B 2 148 ? -9.226 4.571 22.850 1.00 21.51 148 TYR B CA 1
ATOM 8478 C C . TYR B 2 148 ? -10.078 3.372 22.475 1.00 20.62 148 TYR B C 1
ATOM 8479 O O . TYR B 2 148 ? -10.672 3.300 21.396 1.00 21.11 148 TYR B O 1
ATOM 8497 N N . GLY B 2 149 ? -10.168 2.385 23.372 1.00 21.45 149 GLY B N 1
ATOM 8498 C CA . GLY B 2 149 ? -10.940 1.191 23.055 1.00 21.72 149 GLY B CA 1
ATOM 8499 C C . GLY B 2 149 ? -12.373 1.500 22.657 1.00 19.25 149 GLY B C 1
ATOM 8500 O O . GLY B 2 149 ? -12.900 0.943 21.698 1.00 21.66 149 GLY B O 1
ATOM 8504 N N . VAL B 2 150 ? -13.029 2.370 23.398 1.00 19.90 150 VAL B N 1
ATOM 8505 C CA . VAL B 2 150 ? -14.408 2.734 23.079 1.00 21.13 150 VAL B CA 1
ATOM 8506 C C . VAL B 2 150 ? -14.501 3.381 21.701 1.00 19.60 150 VAL B C 1
ATOM 8507 O O . VAL B 2 150 ? -15.493 3.169 20.970 1.00 20.16 150 VAL B O 1
ATOM 8520 N N . ASN B 2 151 ? -13.467 4.131 21.300 1.00 19.01 151 ASN B N 1
ATOM 8521 C CA . ASN B 2 151 ? -13.460 4.732 19.959 1.00 17.96 151 ASN B CA 1
ATOM 8522 C C . ASN B 2 151 ? -13.363 3.650 18.889 1.00 20.68 151 ASN B C 1
ATOM 8523 O O . ASN B 2 151 ? -13.917 3.807 17.792 1.00 22.13 151 ASN B O 1
ATOM 8534 N N . LEU B 2 152 ? -12.611 2.582 19.162 1.00 21.48 152 LEU B N 1
ATOM 8535 C CA . LEU B 2 152 ? -12.436 1.521 18.178 1.00 20.16 152 LEU B CA 1
ATOM 8536 C C . LEU B 2 152 ? -13.666 0.622 18.107 1.00 20.08 152 LEU B C 1
ATOM 8537 O O . LEU B 2 152 ? -14.002 0.102 17.026 1.00 22.87 152 LEU B O 1
ATOM 8553 N N . ASN B 2 153 ? -14.325 0.376 19.245 1.00 18.94 153 ASN B N 1
ATOM 8554 C CA . ASN B 2 153 ? -15.626 -0.275 19.207 1.00 21.30 153 ASN B CA 1
ATOM 8555 C C . ASN B 2 153 ? -16.525 0.426 18.200 1.00 19.20 153 ASN B C 1
ATOM 8556 O O . ASN B 2 153 ? -17.272 -0.225 17.445 1.00 21.38 153 ASN B O 1
ATOM 8567 N N . ALA B 2 154 ? -16.532 1.770 18.249 1.00 18.45 154 ALA B N 1
ATOM 8568 C CA . ALA B 2 154 ? -17.351 2.543 17.322 1.00 19.80 154 ALA B CA 1
ATOM 8569 C C . ALA B 2 154 ? -16.820 2.448 15.883 1.00 20.40 154 ALA B C 1
ATOM 8570 O O . ALA B 2 154 ? -17.565 2.127 14.944 1.00 20.90 154 ALA B O 1
ATOM 8577 N N . LEU B 2 155 ? -15.526 2.717 15.687 1.00 20.04 155 LEU B N 1
ATOM 8578 C CA . LEU B 2 155 ? -14.946 2.747 14.340 1.00 21.38 155 LEU B CA 1
ATOM 8579 C C . LEU B 2 155 ? -14.987 1.391 13.636 1.00 23.40 155 LEU B C 1
ATOM 8580 O O . LEU B 2 155 ? -15.116 1.353 12.398 1.00 23.92 155 LEU B O 1
ATOM 8596 N N . CYS B 2 156 ? -14.866 0.284 14.381 1.00 21.20 156 CYS B N 1
ATOM 8597 C CA . CYS B 2 156 ? -14.806 -1.036 13.761 1.00 22.83 156 CYS B CA 1
ATOM 8598 C C . CYS B 2 156 ? -16.177 -1.573 13.401 1.00 22.12 156 CYS B C 1
ATOM 8599 O O . CYS B 2 156 ? -16.262 -2.650 12.799 1.00 22.85 156 CYS B O 1
ATOM 8607 N N . GLY B 2 157 ? -17.243 -0.887 13.782 1.00 21.08 157 GLY B N 1
ATOM 8608 C CA . GLY B 2 157 ? -18.590 -1.308 13.455 1.00 22.46 157 GLY B CA 1
ATOM 8609 C C . GLY B 2 157 ? -19.320 -2.025 14.571 1.00 21.40 157 GLY B C 1
ATOM 8610 O O . GLY B 2 157 ? -20.503 -2.330 14.419 1.00 21.99 157 GLY B O 1
ATOM 8614 N N . LEU B 2 158 ? -18.654 -2.305 15.683 1.00 21.15 158 LEU B N 1
ATOM 8615 C CA . LEU B 2 158 ? -19.286 -3.058 16.755 1.00 19.73 158 LEU B CA 1
ATOM 8616 C C . LEU B 2 158 ? -20.412 -2.258 17.384 1.00 19.78 158 LEU B C 1
ATOM 8617 O O . LEU B 2 158 ? -21.528 -2.764 17.535 1.00 20.62 158 LEU B O 1
ATOM 8633 N N . THR B 2 159 ? -20.141 -1.001 17.767 1.00 17.57 159 THR B N 1
ATOM 8634 C CA . THR B 2 159 ? -21.119 -0.236 18.559 1.00 19.57 159 THR B CA 1
ATOM 8635 C C . THR B 2 159 ? -22.441 -0.067 17.818 1.00 21.68 159 THR B C 1
ATOM 8636 O O . THR B 2 159 ? -23.525 -0.189 18.424 1.00 21.02 159 THR B O 1
ATOM 8647 N N . ALA B 2 160 ? -22.382 0.180 16.502 1.00 21.01 160 ALA B N 1
ATOM 8648 C CA . ALA B 2 160 ? -23.620 0.395 15.759 1.00 21.13 160 ALA B CA 1
ATOM 8649 C C . ALA B 2 160 ? -24.515 -0.840 15.808 1.00 21.23 160 ALA B C 1
ATOM 8650 O O . ALA B 2 160 ? -25.751 -0.727 15.727 1.00 24.13 160 ALA B O 1
ATOM 8657 N N . ARG B 2 161 ? -23.911 -2.021 15.950 1.00 21.00 161 ARG B N 1
ATOM 8658 C CA . ARG B 2 161 ? -24.641 -3.277 16.041 1.00 22.71 161 ARG B CA 1
ATOM 8659 C C . ARG B 2 161 ? -24.735 -3.793 17.470 1.00 26.07 161 ARG B C 1
ATOM 8660 O O . ARG B 2 161 ? -24.997 -4.991 17.673 1.00 24.76 161 ARG B O 1
ATOM 8681 N N . ALA B 2 162 ? -24.581 -2.913 18.475 1.00 20.28 162 ALA B N 1
ATOM 8682 C CA . ALA B 2 162 ? -24.709 -3.303 19.877 1.00 21.62 162 ALA B CA 1
ATOM 8683 C C . ALA B 2 162 ? -25.691 -2.318 20.515 1.00 21.20 162 ALA B C 1
ATOM 8684 O O . ALA B 2 162 ? -25.297 -1.272 21.053 1.00 19.29 162 ALA B O 1
ATOM 8691 N N . GLY B 2 163 ? -26.984 -2.642 20.427 1.00 20.75 163 GLY B N 1
ATOM 8692 C CA . GLY B 2 163 ? -28.004 -1.679 20.809 1.00 20.09 163 GLY B CA 1
ATOM 8693 C C . GLY B 2 163 ? -29.374 -2.240 20.492 1.00 20.19 163 GLY B C 1
ATOM 8694 O O . GLY B 2 163 ? -29.496 -3.237 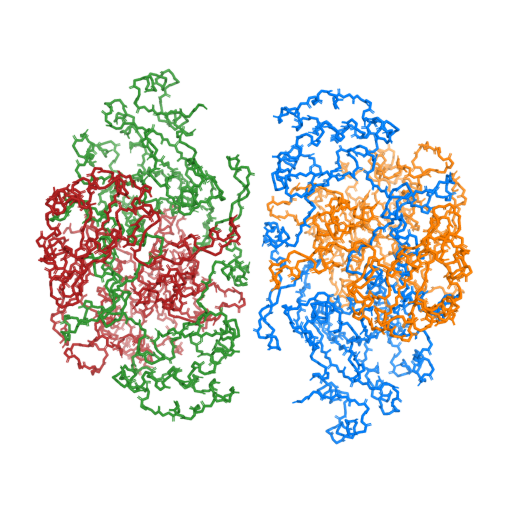19.784 1.00 22.46 163 GLY B O 1
ATOM 8698 N N . PHE B 2 164 ? -30.389 -1.597 21.069 1.00 21.72 164 PHE B N 1
ATOM 8699 C CA . PHE B 2 164 ? -31.769 -1.900 20.736 1.00 23.82 164 PHE B CA 1
ATOM 8700 C C . PHE B 2 164 ? -32.153 -1.254 19.418 1.00 23.85 164 PHE B C 1
ATOM 8701 O O . PHE B 2 164 ? -31.743 -0.140 19.091 1.00 23.58 164 PHE B O 1
ATOM 8718 N N . ALA B 2 165 ? -32.961 -1.964 18.649 1.00 25.52 165 ALA B N 1
ATOM 8719 C CA . ALA B 2 165 ? -33.431 -1.387 17.400 1.00 27.25 165 ALA B CA 1
ATOM 8720 C C . ALA B 2 165 ? -34.186 -0.090 17.681 1.00 24.38 165 ALA B C 1
ATOM 8721 O O . ALA B 2 165 ? -34.993 -0.027 18.601 1.00 27.01 165 ALA B O 1
ATOM 8728 N N . GLY B 2 166 ? -33.898 0.951 16.920 1.00 26.94 166 GLY B N 1
ATOM 8729 C CA . GLY B 2 166 ? -34.614 2.208 17.082 1.00 26.04 166 GLY B CA 1
ATOM 8730 C C . GLY B 2 166 ? -34.161 3.085 18.227 1.00 30.76 166 GLY B C 1
ATOM 8731 O O . GLY B 2 166 ? -34.759 4.151 18.454 1.00 32.72 166 GLY B O 1
ATOM 8735 N N . ALA B 2 167 ? -33.121 2.692 18.938 1.00 27.46 167 ALA B N 1
ATOM 8736 C CA . ALA B 2 167 ? -32.657 3.423 20.103 1.00 24.50 167 ALA B CA 1
ATOM 8737 C C . ALA B 2 167 ? -31.212 3.855 19.872 1.00 22.70 167 ALA B C 1
ATOM 8738 O O . ALA B 2 167 ? -30.541 3.309 18.995 1.00 22.23 167 ALA B O 1
ATOM 8745 N N . PRO B 2 168 ? -30.675 4.769 20.670 1.00 25.75 168 PRO B N 1
ATOM 8746 C CA . PRO B 2 168 ? -29.234 5.024 20.617 1.00 23.20 168 PRO B CA 1
ATOM 8747 C C . PRO B 2 168 ? -28.460 3.747 20.863 1.00 23.52 168 PRO B C 1
ATOM 8748 O O . PRO B 2 168 ? -28.790 2.977 21.783 1.00 21.52 168 PRO B O 1
ATOM 8759 N N . PRO B 2 169 ? -27.424 3.486 20.086 1.00 20.17 169 PRO B N 1
ATOM 8760 C CA . PRO B 2 169 ? -26.608 2.300 20.348 1.00 18.77 169 PRO B CA 1
ATOM 8761 C C . PRO B 2 169 ? -25.838 2.472 21.644 1.00 19.44 169 PRO B C 1
ATOM 8762 O O . PRO B 2 169 ? -25.660 3.597 22.159 1.00 20.29 169 PRO B O 1
ATOM 8773 N N . PHE B 2 170 ? -25.377 1.331 22.176 1.00 17.36 170 PHE B N 1
ATOM 8774 C CA . PHE B 2 170 ? -24.684 1.344 23.467 1.00 18.02 170 PHE B CA 1
ATOM 8775 C C . PHE B 2 170 ? -23.234 0.886 23.397 1.00 18.02 170 PHE B C 1
ATOM 8776 O O . PHE B 2 170 ? -22.377 1.408 24.138 1.00 20.60 170 PHE B O 1
ATOM 8793 N N . GLY B 2 171 ? -22.912 -0.077 22.554 1.00 18.53 171 GLY B N 1
ATOM 8794 C CA . GLY B 2 171 ? -21.627 -0.733 22.638 1.00 19.52 171 GLY B CA 1
ATOM 8795 C C . GLY B 2 171 ? -21.635 -1.780 23.731 1.00 19.08 171 GLY B C 1
ATOM 8796 O O . GLY B 2 171 ? -22.676 -2.313 24.118 1.00 18.80 171 GLY B O 1
ATOM 8800 N N . THR B 2 172 ? -20.427 -2.119 24.208 1.00 19.05 172 THR B N 1
ATOM 8801 C CA . THR B 2 172 ? -20.269 -3.097 25.267 1.00 19.05 172 THR B CA 1
ATOM 8802 C C . THR B 2 172 ? -20.294 -2.507 26.656 1.00 19.18 172 THR B C 1
ATOM 8803 O O . THR B 2 172 ? -20.400 -3.287 27.613 1.00 19.95 172 THR B O 1
ATOM 8814 N N . GLY B 2 173 ? -20.196 -1.171 26.790 1.00 18.11 173 GLY B N 1
ATOM 8815 C CA . GLY B 2 173 ? -19.999 -0.518 28.069 1.00 16.49 173 GLY B CA 1
ATOM 8816 C C . GLY B 2 173 ? -18.557 -0.478 28.519 1.00 18.23 173 GLY B C 1
ATOM 8817 O O . GLY B 2 173 ? -18.277 -0.030 29.636 1.00 19.62 173 GLY B O 1
ATOM 8821 N N . THR B 2 174 ? -17.630 -0.918 27.665 1.00 19.50 174 THR B N 1
ATOM 8822 C CA . THR B 2 174 ? -16.227 -1.049 28.011 1.00 20.05 174 THR B CA 1
ATOM 8823 C C . THR B 2 174 ? -15.369 -0.631 26.825 1.00 22.27 174 THR B C 1
ATOM 8824 O O . THR B 2 174 ? -15.859 -0.438 25.705 1.00 19.48 174 THR B O 1
ATOM 8835 N N . ASN B 2 175 ? -14.073 -0.505 27.082 1.00 19.64 175 ASN B N 1
ATOM 8836 C CA . ASN B 2 175 ? -13.067 -0.284 26.025 1.00 21.81 175 ASN B CA 1
ATOM 8837 C C . ASN B 2 175 ? -12.669 -1.610 25.385 1.00 21.12 175 ASN B C 1
ATOM 8838 O O . ASN B 2 175 ? -11.507 -1.988 25.362 1.00 20.95 175 ASN B O 1
ATOM 8849 N N . TYR B 2 176 ? -13.664 -2.307 24.838 1.00 22.75 176 TYR B N 1
ATOM 8850 C CA . TYR B 2 176 ? -13.553 -3.746 24.578 1.00 21.11 176 TYR B CA 1
ATOM 8851 C C . TYR B 2 176 ? -12.382 -4.133 23.687 1.00 19.98 176 TYR B C 1
ATOM 8852 O O . TYR B 2 176 ? -11.747 -5.160 23.934 1.00 21.25 176 TYR B O 1
ATOM 8870 N N . THR B 2 177 ? -12.096 -3.363 22.629 1.00 20.05 177 THR B N 1
ATOM 8871 C CA . THR B 2 177 ? -11.103 -3.837 21.675 1.00 20.32 177 THR B CA 1
ATOM 8872 C C . THR B 2 177 ? -9.739 -4.068 22.336 1.00 22.12 177 THR B C 1
ATOM 8873 O O . THR B 2 177 ? -8.957 -4.930 21.886 1.00 23.17 177 THR B O 1
ATOM 8884 N N . ASP B 2 178 ? -9.431 -3.292 23.382 1.00 20.96 178 ASP B N 1
ATOM 8885 C CA . ASP B 2 178 ? -8.181 -3.412 24.124 1.00 22.63 178 ASP B CA 1
ATOM 8886 C C . ASP B 2 178 ? -8.030 -4.752 24.818 1.00 24.50 178 ASP B C 1
ATOM 8887 O O . ASP B 2 178 ? -6.896 -5.150 25.140 1.00 24.63 178 ASP B O 1
ATOM 8896 N N . HIS B 2 179 ? -9.147 -5.419 25.155 1.00 22.73 179 HIS B N 1
ATOM 8897 C CA . HIS B 2 179 ? -9.104 -6.444 26.194 1.00 22.14 179 HIS B CA 1
ATOM 8898 C C . HIS B 2 179 ? -8.852 -7.834 25.652 1.00 23.30 179 HIS B C 1
ATOM 8899 O O . HIS B 2 179 ? -8.172 -8.633 26.306 1.00 24.70 179 HIS B O 1
ATOM 8913 N N . VAL B 2 180 ? -9.404 -8.164 24.489 1.00 22.45 180 VAL B N 1
ATOM 8914 C CA . VAL B 2 180 ? -9.260 -9.508 23.969 1.00 23.47 180 VAL B CA 1
ATOM 8915 C C . VAL B 2 180 ? -8.862 -9.442 22.497 1.00 22.04 180 VAL B C 1
ATOM 8916 O O . VAL B 2 180 ? -7.902 -10.083 22.081 1.00 23.04 180 VAL B O 1
ATOM 8929 N N . MET B 2 181 ? -9.612 -8.684 21.697 1.00 22.48 181 MET B N 1
ATOM 8930 C CA . MET B 2 181 ? -9.342 -8.618 20.265 1.00 22.52 181 MET B CA 1
ATOM 8931 C C . MET B 2 181 ? -7.872 -8.320 19.966 1.00 25.02 181 MET B C 1
ATOM 8932 O O . MET B 2 181 ? -7.201 -9.057 19.229 1.00 23.73 181 MET B O 1
ATOM 8946 N N . VAL B 2 182 ? -7.365 -7.216 20.499 1.00 21.49 182 VAL B N 1
ATOM 8947 C CA . VAL B 2 182 ? -6.009 -6.789 20.182 1.00 22.29 182 VAL B CA 1
ATOM 8948 C C . VAL B 2 182 ? -5.008 -7.685 20.901 1.00 23.06 182 VAL B C 1
ATOM 8949 O O . VAL B 2 182 ? -4.061 -8.173 20.253 1.00 24.41 182 VAL B O 1
ATOM 8962 N N . PRO B 2 183 ? -5.145 -7.975 22.192 1.00 21.26 183 PRO B N 1
ATOM 8963 C CA . PRO B 2 183 ? -4.093 -8.787 22.826 1.00 22.49 183 PRO B CA 1
ATOM 8964 C C . PRO B 2 183 ? -3.983 -10.197 22.278 1.00 21.60 183 PRO B C 1
ATOM 8965 O O . PRO B 2 183 ? -2.863 -10.724 22.179 1.00 23.65 183 PRO B O 1
ATOM 8976 N N . THR B 2 184 ? -5.103 -10.843 21.908 1.00 23.87 184 THR B N 1
ATOM 8977 C CA . THR B 2 184 ? -4.991 -12.205 21.362 1.00 23.21 184 THR B CA 1
ATOM 8978 C C . THR B 2 184 ? -4.321 -12.218 19.979 1.00 22.77 184 THR B C 1
ATOM 8979 O O . THR B 2 184 ? -3.511 -13.102 19.670 1.00 25.27 184 THR B O 1
ATOM 8990 N N . HIS B 2 185 ? -4.625 -11.243 19.128 1.00 22.77 185 HIS B N 1
ATOM 8991 C CA . HIS B 2 185 ? -3.932 -11.197 17.855 1.00 24.21 185 HIS B CA 1
ATOM 8992 C C . HIS B 2 185 ? -2.449 -10.861 18.042 1.00 25.59 185 HIS B C 1
ATOM 8993 O O . HIS B 2 185 ? -1.600 -11.340 17.284 1.00 26.86 185 HIS B O 1
ATOM 9007 N N . THR B 2 186 ? -2.129 -10.001 19.015 1.00 25.73 186 THR B N 1
ATOM 9008 C CA . THR B 2 186 ? -0.731 -9.703 19.292 1.00 23.60 186 THR B CA 1
ATOM 9009 C C . THR B 2 186 ? -0.005 -10.956 19.737 1.00 23.42 186 THR B C 1
ATOM 9010 O O . THR B 2 186 ? 1.107 -11.247 19.284 1.00 26.64 186 THR B O 1
ATOM 9021 N N . LEU B 2 187 ? -0.632 -11.703 20.648 1.00 24.16 187 LEU B N 1
ATOM 9022 C CA . LEU B 2 187 ? -0.037 -12.932 21.153 1.00 25.55 187 LEU B CA 1
ATOM 9023 C C . LEU B 2 187 ? 0.103 -13.969 20.059 1.00 25.60 187 LEU B C 1
ATOM 9024 O O . LEU B 2 187 ? 1.106 -14.688 19.999 1.00 26.74 187 LEU B O 1
ATOM 9040 N N . PHE B 2 188 ? -0.910 -14.099 19.200 1.00 27.40 188 PHE B N 1
ATOM 9041 C CA . PHE B 2 188 ? -0.799 -15.096 18.138 1.00 26.18 188 PHE B CA 1
ATOM 9042 C C . PHE B 2 188 ? 0.319 -14.733 17.176 1.00 29.03 188 PHE B C 1
ATOM 9043 O O . PHE B 2 188 ? 1.096 -15.599 16.759 1.00 30.17 188 PHE B O 1
ATOM 9060 N N . GLY B 2 189 ? 0.425 -13.446 16.826 1.00 27.28 189 GLY B N 1
ATOM 9061 C CA . GLY B 2 189 ? 1.530 -13.010 15.996 1.00 26.91 189 GLY B CA 1
ATOM 9062 C C . GLY B 2 189 ? 2.881 -13.285 16.628 1.00 28.47 189 GLY B C 1
ATOM 9063 O O . GLY B 2 189 ? 3.818 -13.720 15.949 1.00 30.46 189 GLY B O 1
ATOM 9067 N N . ILE B 2 190 ? 3.013 -12.997 17.924 1.00 27.07 190 ILE B N 1
ATOM 9068 C CA . ILE B 2 190 ? 4.248 -13.306 18.631 1.00 27.40 190 ILE B CA 1
ATOM 9069 C C . ILE B 2 190 ? 4.553 -14.798 18.543 1.00 29.46 190 ILE B C 1
ATOM 9070 O O . ILE B 2 190 ? 5.685 -15.202 18.254 1.00 28.91 190 ILE B O 1
ATOM 9086 N N . MET B 2 191 ? 3.558 -15.642 18.822 1.00 29.50 191 MET B N 1
ATOM 9087 C CA . MET B 2 191 ? 3.801 -17.085 18.815 1.00 29.22 191 MET B CA 1
ATOM 9088 C C . MET B 2 191 ? 4.114 -17.585 17.411 1.00 31.94 191 MET B C 1
ATOM 9089 O O . MET B 2 191 ? 4.956 -18.480 17.232 1.00 31.09 191 MET B O 1
ATOM 9103 N N . ALA B 2 192 ? 3.443 -17.025 16.403 1.00 29.45 192 ALA B N 1
ATOM 9104 C CA . ALA B 2 192 ? 3.781 -17.398 15.034 1.00 30.95 192 ALA B CA 1
ATOM 9105 C C . ALA B 2 192 ? 5.240 -17.085 14.725 1.00 31.38 192 ALA B C 1
ATOM 9106 O O . ALA B 2 192 ? 5.950 -17.905 14.124 1.00 34.53 192 ALA B O 1
ATOM 9113 N N . ALA B 2 193 ? 5.704 -15.898 15.126 1.00 33.76 193 ALA B N 1
ATOM 9114 C CA . ALA B 2 193 ? 7.096 -15.542 14.920 1.00 32.34 193 ALA B CA 1
ATOM 9115 C C . ALA B 2 193 ? 8.021 -16.456 15.709 1.00 31.50 193 ALA B C 1
ATOM 9116 O O . ALA B 2 193 ? 9.108 -16.804 15.238 1.00 33.86 193 ALA B O 1
ATOM 9123 N N . LEU B 2 194 ? 7.626 -16.833 16.918 1.00 29.92 194 LEU B N 1
ATOM 9124 C CA . LEU B 2 194 ? 8.458 -17.756 17.680 1.00 31.45 194 LEU B CA 1
ATOM 9125 C C . LEU B 2 194 ? 8.514 -19.118 17.005 1.00 34.88 194 LEU B C 1
ATOM 9126 O O . LEU B 2 194 ? 9.564 -19.759 16.976 1.00 35.56 194 LEU B O 1
ATOM 9142 N N . LEU B 2 195 ? 7.385 -19.579 16.463 1.00 32.14 195 LEU B N 1
ATOM 9143 C CA . LEU B 2 195 ? 7.389 -20.870 15.776 1.00 32.57 195 LEU B CA 1
ATOM 9144 C C . LEU B 2 195 ? 8.276 -20.828 14.543 1.00 35.21 195 LEU B C 1
ATOM 9145 O O . LEU B 2 195 ? 9.097 -21.728 14.309 1.00 37.83 195 LEU B O 1
ATOM 9161 N N . GLU B 2 196 ? 8.137 -19.771 13.745 1.00 33.76 196 GLU B N 1
ATOM 9162 C CA . GLU B 2 196 ? 8.971 -19.641 12.556 1.00 40.26 196 GLU B CA 1
ATOM 9163 C C . GLU B 2 196 ? 10.449 -19.580 12.931 1.00 39.44 196 GLU B C 1
ATOM 9164 O O . GLU B 2 196 ? 11.302 -20.130 12.233 1.00 37.47 196 GLU B O 1
ATOM 9176 N N . ARG B 2 197 ? 10.767 -18.912 14.043 1.00 34.52 197 ARG B N 1
ATOM 9177 C CA . ARG B 2 197 ? 12.160 -18.765 14.435 1.00 33.89 197 ARG B CA 1
ATOM 9178 C C . ARG B 2 197 ? 12.796 -20.104 14.818 1.00 39.34 197 ARG B C 1
ATOM 9179 O O . ARG B 2 197 ? 14.011 -20.273 14.664 1.00 40.50 197 ARG B O 1
ATOM 9200 N N . GLU B 2 198 ? 12.007 -21.054 15.332 1.00 38.39 198 GLU B N 1
ATOM 9201 C CA . GLU B 2 198 ? 12.548 -22.396 15.572 1.00 36.71 198 GLU B CA 1
ATOM 9202 C C . GLU B 2 198 ? 13.174 -22.971 14.309 1.00 40.98 198 GLU B C 1
ATOM 9203 O O . GLU B 2 198 ? 14.165 -23.707 14.380 1.00 43.42 198 GLU B O 1
ATOM 9215 N N . VAL B 2 199 ? 12.622 -22.635 13.148 1.00 38.34 199 VAL B N 1
ATOM 9216 C CA . VAL B 2 199 ? 13.155 -23.131 11.880 1.00 40.41 199 VAL B CA 1
ATOM 9217 C C . VAL B 2 199 ? 14.251 -22.241 11.337 1.00 44.14 199 VAL B C 1
ATOM 9218 O O . VAL B 2 199 ? 15.344 -22.706 11.005 1.00 46.96 199 VAL B O 1
ATOM 9231 N N . THR B 2 200 ? 13.959 -20.945 11.197 1.00 40.90 200 THR B N 1
ATOM 9232 C CA . THR B 2 200 ? 14.872 -20.044 10.513 1.00 40.90 200 THR B CA 1
ATOM 9233 C C . THR B 2 200 ? 16.002 -19.540 11.401 1.00 38.44 200 THR B C 1
ATOM 9234 O O . THR B 2 200 ? 17.016 -19.066 10.877 1.00 42.77 200 THR B O 1
ATOM 9245 N N . GLY B 2 201 ? 15.829 -19.567 12.716 1.00 39.86 201 GLY B N 1
ATOM 9246 C CA . GLY B 2 201 ? 16.799 -18.925 13.583 1.00 41.48 201 GLY B CA 1
ATOM 9247 C C . GLY B 2 201 ? 16.753 -17.414 13.578 1.00 41.69 201 GLY B C 1
ATOM 9248 O O . GLY B 2 201 ? 17.653 -16.774 14.131 1.00 42.08 201 GLY B O 1
ATOM 9252 N N . ARG B 2 202 ? 15.738 -16.813 12.966 1.00 40.43 202 ARG B N 1
ATOM 9253 C CA . ARG B 2 202 ? 15.657 -15.368 12.863 1.00 37.94 202 ARG B CA 1
ATOM 9254 C C . ARG B 2 202 ? 14.370 -14.874 13.485 1.00 37.21 202 ARG B C 1
ATOM 9255 O O . ARG B 2 202 ? 13.305 -15.498 13.347 1.00 34.42 202 ARG B O 1
ATOM 9276 N N . GLY B 2 203 ? 14.453 -13.738 14.169 1.00 37.05 203 GLY B N 1
ATOM 9277 C CA . GLY B 2 203 ? 13.263 -13.010 14.550 1.00 35.18 203 GLY B CA 1
ATOM 9278 C C . GLY B 2 203 ? 12.756 -12.239 13.351 1.00 36.12 203 GLY B C 1
ATOM 9279 O O . GLY B 2 203 ? 13.365 -12.224 12.280 1.00 36.96 203 GLY B O 1
ATOM 9283 N N . GLN B 2 204 ? 11.603 -11.595 13.528 1.00 35.55 204 GLN B N 1
ATOM 9284 C CA . GLN B 2 204 ? 11.003 -10.742 12.504 1.00 35.11 204 GLN B CA 1
ATOM 9285 C C . GLN B 2 204 ? 10.077 -9.750 13.203 1.00 34.05 204 GLN B C 1
ATOM 9286 O O . GLN B 2 204 ? 9.781 -9.885 14.392 1.00 34.38 204 GLN B O 1
ATOM 9300 N N . THR B 2 205 ? 9.618 -8.750 12.452 1.00 34.15 205 THR B N 1
ATOM 9301 C CA . THR B 2 205 ? 8.662 -7.792 12.980 1.00 28.04 205 THR B CA 1
ATOM 9302 C C . THR B 2 205 ? 7.253 -8.366 12.973 1.00 31.51 205 THR B C 1
ATOM 9303 O O . THR B 2 205 ? 6.902 -9.193 12.112 1.00 32.58 205 THR B O 1
ATOM 9314 N N . VAL B 2 206 ? 6.454 -7.923 13.945 1.00 29.55 206 VAL B N 1
ATOM 9315 C CA . VAL B 2 206 ? 5.031 -8.207 14.053 1.00 30.53 206 VAL B CA 1
ATOM 9316 C C . VAL B 2 206 ? 4.367 -6.864 14.300 1.00 30.72 206 VAL B C 1
ATOM 9317 O O . VAL B 2 206 ? 4.712 -6.177 15.269 1.00 31.65 206 VAL B O 1
ATOM 9330 N N . SER B 2 207 ? 3.412 -6.491 13.443 1.00 28.82 207 SER B N 1
ATOM 9331 C CA A SER B 2 207 ? 2.767 -5.185 13.516 0.41 29.72 207 SER B CA 1
ATOM 9332 C CA B SER B 2 207 ? 2.768 -5.183 13.501 0.59 29.70 207 SER B CA 1
ATOM 9333 C C . SER B 2 207 ? 1.261 -5.371 13.444 1.00 27.74 207 SER B C 1
ATOM 9334 O O . SER B 2 207 ? 0.762 -6.175 12.650 1.00 31.94 207 SER B O 1
ATOM 9349 N N . LEU B 2 208 ? 0.533 -4.640 14.273 1.00 27.02 208 LEU B N 1
ATOM 9350 C CA . LEU B 2 208 ? -0.921 -4.778 14.325 1.00 29.52 208 LEU B CA 1
ATOM 9351 C C . LEU B 2 208 ? -1.587 -3.418 14.159 1.00 26.97 208 LEU B C 1
ATOM 9352 O O . LEU B 2 208 ? -1.196 -2.464 14.820 1.00 29.36 208 LEU B O 1
ATOM 9368 N N . SER B 2 209 ? -2.580 -3.334 13.273 1.00 29.71 209 SER B N 1
ATOM 9369 C CA . SER B 2 209 ? -3.570 -2.262 13.305 1.00 27.06 209 SER B CA 1
ATOM 9370 C C . SER B 2 209 ? -4.724 -2.705 14.193 1.00 27.93 209 SER B C 1
ATOM 9371 O O . SER B 2 209 ? -5.369 -3.722 13.925 1.00 25.50 209 SER B O 1
ATOM 9379 N N . GLN B 2 210 ? -4.983 -1.960 15.271 1.00 23.76 210 GLN B N 1
ATOM 9380 C CA . GLN B 2 210 ? -6.014 -2.372 16.208 1.00 21.50 210 GLN B CA 1
ATOM 9381 C C . GLN B 2 210 ? -7.391 -2.375 15.547 1.00 23.38 210 GLN B C 1
ATOM 9382 O O . GLN B 2 210 ? -8.222 -3.256 15.805 1.00 24.28 210 GLN B O 1
ATOM 9396 N N . LEU B 2 211 ? -7.638 -1.417 14.645 1.00 22.13 211 LEU B N 1
ATOM 9397 C CA . LEU B 2 211 ? -8.915 -1.402 13.938 1.00 22.58 211 LEU B CA 1
ATOM 9398 C C . LEU B 2 211 ? -9.128 -2.682 13.131 1.00 22.01 211 LEU B C 1
ATOM 9399 O O . LEU B 2 211 ? -10.218 -3.269 13.151 1.00 23.18 211 LEU B O 1
ATOM 9415 N N . GLU B 2 212 ? -8.095 -3.136 12.418 1.00 23.95 212 GLU B N 1
ATOM 9416 C CA . GLU B 2 212 ? -8.221 -4.325 11.576 1.00 24.17 212 GLU B CA 1
ATOM 9417 C C . GLU B 2 212 ? -8.340 -5.589 12.410 1.00 23.64 212 GLU B C 1
ATOM 9418 O O . GLU B 2 212 ? -9.099 -6.495 12.053 1.00 25.76 212 GLU B O 1
ATOM 9430 N N . SER B 2 213 ? -7.671 -5.660 13.552 1.00 23.91 213 SER B N 1
ATOM 9431 C CA . SER B 2 213 ? -7.898 -6.794 14.439 1.00 25.83 213 SER B CA 1
ATOM 9432 C C . SER B 2 213 ? -9.340 -6.836 14.927 1.00 27.23 213 SER B C 1
ATOM 9433 O O . SER B 2 213 ? -9.928 -7.915 15.045 1.00 24.01 213 SER B O 1
ATOM 9441 N N . ALA B 2 214 ? -9.920 -5.670 15.236 1.00 23.69 214 ALA B N 1
ATOM 9442 C CA . ALA B 2 214 ? -11.291 -5.621 15.728 1.00 22.87 214 ALA B CA 1
ATOM 9443 C C . ALA B 2 214 ? -12.288 -6.023 14.643 1.00 21.27 214 ALA B C 1
ATOM 9444 O O . ALA B 2 214 ? -13.248 -6.755 14.908 1.00 21.25 214 ALA B O 1
ATOM 9451 N N . ILE B 2 215 ? -12.130 -5.484 13.427 1.00 22.13 215 ILE B N 1
ATOM 9452 C CA . ILE B 2 215 ? -13.097 -5.828 12.384 1.00 23.69 215 ILE B CA 1
ATOM 9453 C C . ILE B 2 215 ? -13.047 -7.318 12.104 1.00 24.06 215 ILE B C 1
ATOM 9454 O O . ILE B 2 215 ? -14.056 -7.936 11.761 1.00 22.85 215 ILE B O 1
ATOM 9470 N N . SER B 2 216 ? -11.883 -7.919 12.246 1.00 21.49 216 SER B N 1
ATOM 9471 C CA . SER B 2 216 ? -11.731 -9.337 11.935 1.00 23.65 216 SER B CA 1
ATOM 9472 C C . SER B 2 216 ? -12.584 -10.227 12.829 1.00 24.13 216 SER B C 1
ATOM 9473 O O . SER B 2 216 ? -12.893 -11.365 12.443 1.00 23.03 216 SER B O 1
ATOM 9481 N N . MET B 2 217 ? -12.970 -9.768 14.021 1.00 22.18 217 MET B N 1
ATOM 9482 C CA . MET B 2 217 ? -13.858 -10.527 14.914 1.00 20.00 217 MET B CA 1
ATOM 9483 C C . MET B 2 217 ? -15.286 -10.004 14.872 1.00 22.20 217 MET B C 1
ATOM 9484 O O . MET B 2 217 ? -16.124 -10.475 15.624 1.00 22.11 217 MET B O 1
ATOM 9498 N N . THR B 2 218 ? -15.584 -9.030 14.011 1.00 21.94 218 THR B N 1
ATOM 9499 C CA . THR B 2 218 ? -16.945 -8.505 13.849 1.00 22.97 218 THR B CA 1
ATOM 9500 C C . THR B 2 218 ? -17.288 -8.446 12.353 1.00 22.87 218 THR B C 1
ATOM 9501 O O . THR B 2 218 ? -17.536 -7.370 11.791 1.00 23.23 218 THR B O 1
ATOM 9512 N N . PRO B 2 219 ? -17.269 -9.601 11.656 1.00 24.05 219 PRO B N 1
ATOM 9513 C CA . PRO B 2 219 ? -17.388 -9.568 10.181 1.00 22.45 219 PRO B CA 1
ATOM 9514 C C . PRO B 2 219 ? -18.764 -9.244 9.632 1.00 26.20 219 PRO B C 1
ATOM 9515 O O . PRO B 2 219 ? -18.840 -8.849 8.448 1.00 25.46 219 PRO B O 1
ATOM 9526 N N . SER B 2 220 ? -19.846 -9.420 10.396 1.00 22.95 220 SER B N 1
ATOM 9527 C CA . SER B 2 220 ? -21.180 -9.397 9.783 1.00 26.29 220 SER B CA 1
ATOM 9528 C C . SER B 2 220 ? -21.533 -8.014 9.243 1.00 27.57 220 SER B C 1
ATOM 9529 O O . SER B 2 220 ? -22.012 -7.883 8.113 1.00 28.16 220 SER B O 1
ATOM 9537 N N . ALA B 2 221 ? -21.283 -6.965 10.018 1.00 24.87 221 ALA B N 1
ATOM 9538 C CA . ALA B 2 221 ? -21.634 -5.620 9.558 1.00 23.97 221 ALA B CA 1
ATOM 9539 C C . ALA B 2 221 ? -21.078 -5.330 8.163 1.00 27.14 221 ALA B C 1
ATOM 9540 O O . ALA B 2 221 ? -21.856 -5.022 7.245 1.00 27.27 221 ALA B O 1
ATOM 9547 N N . PRO B 2 222 ? -19.760 -5.437 7.927 1.00 25.82 222 PRO B N 1
ATOM 9548 C CA . PRO B 2 222 ? -19.254 -5.128 6.581 1.00 25.67 222 PRO B CA 1
ATOM 9549 C C . PRO B 2 222 ? -19.592 -6.197 5.539 1.00 23.77 222 PRO B C 1
ATOM 9550 O O . PRO B 2 222 ? -19.850 -5.858 4.375 1.00 26.55 222 PRO B O 1
ATOM 9561 N N . MET B 2 223 ? -19.610 -7.472 5.917 1.00 25.30 223 MET B N 1
ATOM 9562 C CA . MET B 2 223 ? -19.887 -8.499 4.919 1.00 25.84 223 MET B CA 1
ATOM 9563 C C . MET B 2 223 ? -21.317 -8.408 4.399 1.00 25.48 223 MET B C 1
ATOM 9564 O O . MET B 2 223 ? -21.546 -8.583 3.193 1.00 28.83 223 MET B O 1
ATOM 9578 N N . ALA B 2 224 ? -22.275 -8.139 5.283 1.00 27.86 224 ALA B N 1
ATOM 9579 C CA . ALA B 2 224 ? -23.668 -8.046 4.858 1.00 28.11 224 ALA B CA 1
ATOM 9580 C C . ALA B 2 224 ? -23.878 -6.818 3.994 1.00 29.15 224 ALA B C 1
ATOM 9581 O O . ALA B 2 224 ? -24.619 -6.862 3.013 1.00 30.50 224 ALA B O 1
ATOM 9588 N N . PHE B 2 225 ? -23.222 -5.709 4.325 1.00 26.85 225 PHE B N 1
ATOM 9589 C CA . PHE B 2 225 ? -23.379 -4.538 3.462 1.00 27.66 225 PHE B CA 1
ATOM 9590 C C . PHE B 2 225 ? -22.708 -4.759 2.108 1.00 30.14 225 PHE B C 1
ATOM 9591 O O . PHE B 2 225 ? -23.257 -4.386 1.053 1.00 33.44 225 PHE B O 1
ATOM 9608 N N . ALA B 2 226 ? -21.508 -5.343 2.103 1.00 31.43 226 ALA B N 1
ATOM 9609 C CA . ALA B 2 226 ? -20.826 -5.583 0.838 1.00 28.31 226 ALA B CA 1
ATOM 9610 C C . ALA B 2 226 ? -21.619 -6.550 -0.029 1.00 33.96 226 ALA B C 1
ATOM 9611 O O . ALA B 2 226 ? -21.698 -6.381 -1.255 1.00 32.45 226 ALA B O 1
ATOM 9618 N N . ALA B 2 227 ? -22.207 -7.576 0.582 1.00 30.72 227 ALA B N 1
ATOM 9619 C CA . ALA B 2 227 ? -22.905 -8.577 -0.213 1.00 31.66 227 ALA B CA 1
ATOM 9620 C C . ALA B 2 227 ? -24.260 -8.078 -0.699 1.00 30.84 227 ALA B C 1
ATOM 9621 O O . ALA B 2 227 ? -24.646 -8.345 -1.844 1.00 34.03 227 ALA B O 1
ATOM 9628 N N . ASN B 2 228 ? -24.995 -7.374 0.172 1.00 31.94 228 ASN B N 1
ATOM 9629 C CA . ASN B 2 228 ? -26.412 -7.118 -0.030 1.00 36.04 228 ASN B CA 1
ATOM 9630 C C . ASN B 2 228 ? -26.766 -5.653 -0.181 1.00 34.45 228 ASN B C 1
ATOM 9631 O O . ASN B 2 228 ? -27.913 -5.357 -0.535 1.00 33.79 228 ASN B O 1
ATOM 9642 N N . GLY B 2 229 ? -25.832 -4.734 0.071 1.00 31.60 229 GLY B N 1
ATOM 9643 C CA . GLY B 2 229 ? -26.081 -3.319 -0.128 1.00 32.44 229 GLY B CA 1
ATOM 9644 C C . GLY B 2 229 ? -27.001 -2.693 0.889 1.00 30.63 229 GLY B C 1
ATOM 9645 O O . GLY B 2 229 ? -27.529 -1.607 0.630 1.00 36.90 229 GLY B O 1
ATOM 9649 N N . GLU B 2 230 ? -27.241 -3.361 1.987 1.00 32.62 230 GLU B N 1
ATOM 9650 C CA . GLU B 2 230 ? -28.096 -2.910 3.074 1.00 33.39 230 GLU B CA 1
ATOM 9651 C C . GLU B 2 230 ? -27.3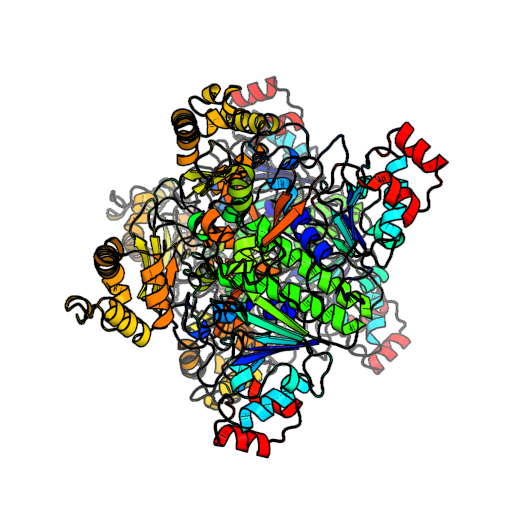43 -3.016 4.387 1.00 29.70 230 GLU B C 1
ATOM 9652 O O . GLU B 2 230 ? -26.641 -4.011 4.649 1.00 28.79 230 GLU B O 1
ATOM 9664 N N . VAL B 2 231 ? -27.535 -2.010 5.246 1.00 29.44 231 VAL B N 1
ATOM 9665 C CA . VAL B 2 231 ? -26.914 -2.021 6.559 1.00 27.60 231 VAL B CA 1
ATOM 9666 C C . VAL B 2 231 ? -27.640 -3.015 7.440 1.00 25.60 231 VAL B C 1
ATOM 9667 O O . VAL B 2 231 ? -28.875 -3.017 7.514 1.00 32.58 231 VAL B O 1
ATOM 9680 N N . LEU B 2 232 ? -26.876 -3.854 8.131 1.00 27.72 232 LEU B N 1
ATOM 9681 C CA . LEU B 2 232 ? -27.421 -4.822 9.052 1.00 24.47 232 LEU B CA 1
ATOM 9682 C C . LEU B 2 232 ? -27.620 -4.151 10.410 1.00 27.69 232 LEU B C 1
ATOM 9683 O O . LEU B 2 232 ? -26.641 -3.770 11.068 1.00 26.93 232 LEU B O 1
ATOM 9699 N N . GLY B 2 233 ? -28.873 -4.034 10.843 1.00 28.12 233 GLY B N 1
ATOM 9700 C CA . GLY B 2 233 ? -29.175 -3.309 12.069 1.00 24.85 233 GLY B CA 1
ATOM 9701 C C . GLY B 2 233 ? -28.890 -4.114 13.317 1.00 30.16 233 GLY B C 1
ATOM 9702 O O . GLY B 2 233 ? -28.715 -5.348 13.293 1.00 28.18 233 GLY B O 1
ATOM 9706 N N . PRO B 2 234 ? -28.877 -3.416 14.452 1.00 24.16 234 PRO B N 1
ATOM 9707 C CA . PRO B 2 234 ? -28.725 -4.098 15.746 1.00 24.87 234 PRO B CA 1
ATOM 9708 C C . PRO B 2 234 ? -30.009 -4.797 16.142 1.00 25.40 234 PRO B C 1
ATOM 9709 O O . PRO B 2 234 ? -31.088 -4.465 15.662 1.00 27.36 234 PRO B O 1
ATOM 9720 N N . GLN B 2 235 ? -29.888 -5.758 17.055 1.00 23.84 235 GLN B N 1
ATOM 9721 C CA . GLN B 2 235 ? -31.079 -6.504 17.435 1.00 26.56 235 GLN B CA 1
ATOM 9722 C C . GLN B 2 235 ? -31.248 -6.633 18.944 1.00 24.60 235 GLN B C 1
ATOM 9723 O O . GLN B 2 235 ? -31.939 -7.534 19.410 1.00 23.31 235 GLN B O 1
ATOM 9737 N N . GLY B 2 236 ? -30.709 -5.702 19.722 1.00 21.03 236 GLY B N 1
ATOM 9738 C CA . GLY B 2 236 ? -31.030 -5.724 21.149 1.00 20.71 236 GLY B CA 1
ATOM 9739 C C . GLY B 2 236 ? -30.457 -6.939 21.856 1.00 22.16 236 GLY B C 1
ATOM 9740 O O . GLY B 2 236 ? -29.245 -7.186 21.822 1.00 20.76 236 GLY B O 1
ATOM 9744 N N . TYR B 2 237 ? -31.318 -7.738 22.492 1.00 20.18 237 TYR B N 1
ATOM 9745 C CA . TYR B 2 237 ? -30.881 -9.023 23.044 1.00 20.28 237 TYR B CA 1
ATOM 9746 C C . TYR B 2 237 ? -31.583 -10.182 22.347 1.00 22.15 237 TYR B C 1
ATOM 9747 O O . TYR B 2 237 ? -31.559 -11.314 22.835 1.00 21.04 237 TYR B O 1
ATOM 9765 N N . GLY B 2 238 ? -32.175 -9.913 21.191 1.00 20.21 238 GLY B N 1
ATOM 9766 C CA . GLY B 2 238 ? -32.716 -10.966 20.347 1.00 22.92 238 GLY B CA 1
ATOM 9767 C C . GLY B 2 238 ? -31.651 -11.671 19.540 1.00 23.66 238 GLY B C 1
ATOM 9768 O O . GLY B 2 238 ? -30.443 -11.396 19.653 1.00 20.79 238 GLY B O 1
ATOM 9772 N N . ASP B 2 239 ? -32.115 -12.585 18.694 1.00 23.13 239 ASP B N 1
ATOM 9773 C CA . ASP B 2 239 ? -31.260 -13.371 17.823 1.00 23.07 239 ASP B CA 1
ATOM 9774 C C . ASP B 2 239 ? -31.981 -13.602 16.503 1.00 24.16 239 ASP B C 1
ATOM 9775 O O . ASP B 2 239 ? -33.212 -13.617 16.442 1.00 25.68 239 ASP B O 1
ATOM 9784 N N . ALA B 2 240 ? -31.205 -13.791 15.442 1.00 24.94 240 ALA B N 1
ATOM 9785 C CA . ALA B 2 240 ? -31.807 -13.964 14.131 1.00 25.13 240 ALA B CA 1
ATOM 9786 C C . ALA B 2 240 ? -32.383 -15.361 13.931 1.00 26.85 240 ALA B C 1
ATOM 9787 O O . ALA B 2 240 ? -33.294 -15.545 13.107 1.00 28.77 240 ALA B O 1
ATOM 9794 N N . GLU B 2 241 ? -31.896 -16.346 14.675 1.00 26.60 241 GLU B N 1
ATOM 9795 C CA . GLU B 2 241 ? -32.369 -17.714 14.522 1.00 25.66 241 GLU B CA 1
ATOM 9796 C C . GLU B 2 241 ? -33.081 -18.236 15.757 1.00 25.59 241 GLU B C 1
ATOM 9797 O O . GLU B 2 241 ? -34.200 -18.768 15.642 1.00 30.39 241 GLU B O 1
ATOM 9809 N N . ALA B 2 242 ? -32.493 -18.071 16.937 1.00 23.85 242 ALA B N 1
ATOM 9810 C CA . ALA B 2 242 ? -33.070 -18.603 18.159 1.00 23.24 242 ALA B CA 1
ATOM 9811 C C . ALA B 2 242 ? -34.388 -17.914 18.472 1.00 25.33 242 ALA B C 1
ATOM 9812 O O . ALA B 2 242 ? -34.591 -16.733 18.169 1.00 26.64 242 ALA B O 1
ATOM 9819 N N . ALA B 2 243 ? -35.288 -18.660 19.128 1.00 23.25 243 ALA B N 1
ATOM 9820 C CA . ALA B 2 243 ? -36.612 -18.142 19.422 1.00 23.65 243 ALA B CA 1
ATOM 9821 C C . ALA B 2 243 ? -37.320 -19.067 20.395 1.00 22.87 243 ALA B C 1
ATOM 9822 O O . ALA B 2 243 ? -37.542 -20.231 20.051 1.00 24.76 243 ALA B O 1
ATOM 9829 N N . PRO B 2 244 ? -37.691 -18.601 21.601 1.00 23.23 244 PRO B N 1
ATOM 9830 C CA . PRO B 2 244 ? -37.382 -17.299 22.204 1.00 22.91 244 PRO B CA 1
ATOM 9831 C C . PRO B 2 244 ? -35.891 -17.129 22.426 1.00 22.12 244 PRO B C 1
ATOM 9832 O O . PRO B 2 244 ? -35.152 -18.099 22.564 1.00 22.76 244 PRO B O 1
ATOM 9843 N N . HIS B 2 245 ? -35.443 -15.890 22.522 1.00 21.66 245 HIS B N 1
ATOM 9844 C CA . HIS B 2 245 ? -34.042 -15.600 22.797 1.00 21.61 245 HIS B CA 1
ATOM 9845 C C . HIS B 2 245 ? -34.032 -14.233 23.456 1.00 21.44 245 HIS B C 1
ATOM 9846 O O . HIS B 2 245 ? -34.369 -13.245 22.803 1.00 20.75 245 HIS B O 1
ATOM 9860 N N . GLY B 2 246 ? -33.709 -14.151 24.747 1.00 20.05 246 GLY B N 1
ATOM 9861 C CA . GLY B 2 246 ? -33.802 -12.845 25.366 1.00 20.29 246 GLY B CA 1
ATOM 9862 C C . GLY B 2 246 ? -33.408 -12.830 26.832 1.00 19.02 246 GLY B C 1
ATOM 9863 O O . GLY B 2 246 ? -32.891 -13.804 27.378 1.00 20.82 246 GLY B O 1
ATOM 9867 N N . VAL B 2 247 ? -33.623 -11.651 27.409 1.00 19.14 247 VAL B N 1
ATOM 9868 C CA . VAL B 2 247 ? -33.267 -11.276 28.783 1.00 18.41 247 VAL B CA 1
ATOM 9869 C C . VAL B 2 247 ? -34.572 -10.954 29.499 1.00 19.44 247 VAL B C 1
ATOM 9870 O O . VAL B 2 247 ? -35.347 -10.111 29.036 1.00 20.57 247 VAL B O 1
ATOM 9883 N N . TYR B 2 248 ? -34.827 -11.644 30.619 1.00 19.83 248 TYR B N 1
ATOM 9884 C CA . TYR B 2 248 ? -36.126 -11.628 31.283 1.00 20.48 248 TYR B CA 1
ATOM 9885 C C . TYR B 2 248 ? -35.957 -11.400 32.774 1.00 18.74 248 TYR B C 1
ATOM 9886 O O . TYR B 2 248 ? -35.077 -11.999 33.394 1.00 19.37 248 TYR B O 1
ATOM 9904 N N . THR B 2 249 ? -36.832 -10.586 33.357 1.00 19.55 249 THR B N 1
ATOM 9905 C CA . THR B 2 249 ? -36.716 -10.292 34.776 1.00 17.94 249 THR B CA 1
ATOM 9906 C C . THR B 2 249 ? -36.993 -11.514 35.652 1.00 19.46 249 THR B C 1
ATOM 9907 O O . THR B 2 249 ? -37.871 -12.326 35.376 1.00 21.22 249 THR B O 1
ATOM 9918 N N . THR B 2 250 ? -36.254 -11.620 36.758 1.00 18.14 250 THR B N 1
ATOM 9919 C CA . THR B 2 250 ? -36.542 -12.607 37.803 1.00 18.00 250 THR B CA 1
ATOM 9920 C C . THR B 2 250 ? -36.588 -11.835 39.121 1.00 20.13 250 THR B C 1
ATOM 9921 O O . THR B 2 250 ? -36.412 -10.614 39.143 1.00 19.62 250 THR B O 1
ATOM 9932 N N . LEU B 2 251 ? -36.832 -12.544 40.221 1.00 17.71 251 LEU B N 1
ATOM 9933 C CA . LEU B 2 251 ? -37.001 -11.862 41.510 1.00 18.58 251 LEU B CA 1
ATOM 9934 C C . LEU B 2 251 ? -35.710 -11.278 42.080 1.00 18.94 251 LEU B C 1
ATOM 9935 O O . LEU B 2 251 ? -34.686 -11.965 42.213 1.00 18.23 251 LEU B O 1
ATOM 9951 N N . GLY B 2 252 ? -35.774 -10.015 42.463 1.00 17.47 252 GLY B N 1
ATOM 9952 C CA . GLY B 2 252 ? -34.650 -9.369 43.121 1.00 18.63 252 GLY B CA 1
ATOM 9953 C C . GLY B 2 252 ? -34.226 -8.113 42.388 1.00 20.37 252 GLY B C 1
ATOM 9954 O O . GLY B 2 252 ? -34.815 -7.723 41.382 1.00 20.26 252 GLY B O 1
ATOM 9958 N N . TYR B 2 253 ? -33.232 -7.439 42.957 1.00 18.05 253 TYR B N 1
ATOM 9959 C CA . TYR B 2 253 ? -32.787 -6.150 42.444 1.00 16.07 253 TYR B CA 1
ATOM 9960 C C . TYR B 2 253 ? -32.006 -6.301 41.162 1.00 17.48 253 TYR B C 1
ATOM 9961 O O . TYR B 2 253 ? -30.974 -6.957 41.148 1.00 18.35 253 TYR B O 1
ATOM 9979 N N . ARG B 2 254 ? -32.482 -5.646 40.081 1.00 17.59 254 ARG B N 1
ATOM 9980 C CA . ARG B 2 254 ? -31.798 -5.692 38.780 1.00 19.03 254 ARG B CA 1
ATOM 9981 C C . ARG B 2 254 ? -31.431 -7.127 38.405 1.00 19.24 254 ARG B C 1
ATOM 9982 O O . ARG B 2 254 ? -30.299 -7.430 38.027 1.00 18.37 254 ARG B O 1
ATOM 10003 N N . LYS B 2 255 ? -32.399 -8.032 38.558 1.00 17.95 255 LYS B N 1
ATOM 10004 C CA . LYS B 2 255 ? -32.206 -9.450 38.296 1.00 17.33 255 LYS B CA 1
ATOM 10005 C C . LYS B 2 255 ? -32.824 -9.821 36.959 1.00 18.56 255 LYS B C 1
ATOM 10006 O O . LYS B 2 255 ? -34.020 -9.569 36.720 1.00 18.42 255 LYS B O 1
ATOM 10025 N N . TRP B 2 256 ? -32.014 -10.449 36.113 1.00 17.92 256 TRP B N 1
ATOM 10026 C CA . TRP B 2 256 ? -32.460 -10.976 34.844 1.00 18.22 256 TRP B CA 1
ATOM 10027 C C . TRP B 2 256 ? -31.855 -12.350 34.590 1.00 18.53 256 TRP B C 1
ATOM 10028 O O . TRP B 2 256 ? -30.786 -12.700 35.110 1.00 19.64 256 TRP B O 1
ATOM 10049 N N . ILE B 2 257 ? -32.552 -13.115 33.768 1.00 18.27 257 ILE B N 1
ATOM 10050 C CA . ILE B 2 257 ? -32.089 -14.391 33.270 1.00 18.46 257 ILE B CA 1
ATOM 10051 C C . ILE B 2 257 ? -32.100 -14.333 31.741 1.00 19.05 257 ILE B C 1
ATOM 10052 O O . ILE B 2 257 ? -33.051 -13.841 31.129 1.00 19.79 257 ILE B O 1
ATOM 10068 N N . ALA B 2 258 ? -31.044 -14.853 31.153 1.00 17.28 258 ALA B N 1
ATOM 10069 C CA . ALA B 2 258 ? -30.945 -15.046 29.713 1.00 18.17 258 ALA B CA 1
ATOM 10070 C C . ALA B 2 258 ? -31.420 -16.444 29.385 1.00 18.78 258 ALA B C 1
ATOM 10071 O O . ALA B 2 258 ? -30.997 -17.409 30.040 1.00 19.13 258 ALA B O 1
ATOM 10078 N N . ILE B 2 259 ? -32.304 -16.566 28.386 1.00 17.74 259 ILE B N 1
ATOM 10079 C CA . ILE B 2 259 ? -32.824 -17.846 27.934 1.00 18.72 259 ILE B CA 1
ATOM 10080 C C . ILE B 2 259 ? -32.752 -17.841 26.414 1.00 20.13 259 ILE B C 1
ATOM 10081 O O . ILE B 2 259 ? -33.202 -16.879 25.780 1.00 21.15 259 ILE B O 1
ATOM 10097 N N . ALA B 2 260 ? -32.228 -18.910 25.842 1.00 21.68 260 ALA B N 1
ATOM 10098 C CA . ALA B 2 260 ? -32.046 -18.978 24.392 1.00 21.66 260 ALA B CA 1
ATOM 10099 C C . ALA B 2 260 ? -32.455 -20.360 23.906 1.00 21.90 260 ALA B C 1
ATOM 10100 O O . ALA B 2 260 ? -31.865 -21.354 24.329 1.00 23.63 260 ALA B O 1
ATOM 10107 N N . VAL B 2 261 ? -33.433 -20.411 22.995 1.00 23.01 261 VAL B N 1
ATOM 10108 C CA . VAL B 2 261 ? -34.021 -21.659 22.513 1.00 23.12 261 VAL B CA 1
ATOM 10109 C C . VAL B 2 261 ? -33.758 -21.777 21.022 1.00 22.97 261 VAL B C 1
ATOM 10110 O O . VAL B 2 261 ? -34.123 -20.877 20.258 1.00 24.24 261 VAL B O 1
ATOM 10123 N N . PHE B 2 262 ? -33.163 -22.898 20.615 1.00 25.24 262 PHE B N 1
ATOM 10124 C CA . PHE B 2 262 ? -32.671 -23.063 19.250 1.00 25.85 262 PHE B CA 1
ATOM 10125 C C . PHE B 2 262 ? -33.425 -24.089 18.416 1.00 27.54 262 PHE B C 1
ATOM 10126 O O . PHE B 2 262 ? -33.197 -24.167 17.201 1.00 29.03 262 PHE B O 1
ATOM 10143 N N . ASP B 2 263 ? -34.310 -24.867 19.018 1.00 27.45 263 ASP B N 1
ATOM 10144 C CA . ASP B 2 263 ? -35.072 -25.823 18.227 1.00 28.26 263 ASP B CA 1
ATOM 10145 C C . ASP B 2 263 ? -36.332 -26.223 18.977 1.00 28.04 263 ASP B C 1
ATOM 10146 O O . ASP B 2 263 ? -36.579 -25.777 20.086 1.00 28.51 263 ASP B O 1
ATOM 10155 N N . ASP B 2 264 ? -37.186 -26.990 18.279 1.00 31.18 264 ASP B N 1
ATOM 10156 C CA . ASP B 2 264 ? -38.479 -27.352 18.853 1.00 29.86 264 ASP B CA 1
ATOM 10157 C C . ASP B 2 264 ? -38.323 -28.190 20.112 1.00 29.32 264 ASP B C 1
ATOM 10158 O O . ASP B 2 264 ? -39.131 -28.070 21.035 1.00 31.65 264 ASP B O 1
ATOM 10167 N N . ALA B 2 265 ? -37.272 -29.013 20.197 1.00 30.22 265 ALA B N 1
ATOM 10168 C CA . ALA B 2 265 ? -37.058 -29.805 21.408 1.00 30.09 265 ALA B CA 1
ATOM 10169 C C . ALA B 2 265 ? -36.762 -28.901 22.608 1.00 28.38 265 ALA B C 1
ATOM 10170 O O . ALA B 2 265 ? -37.267 -29.129 23.720 1.00 27.88 265 ALA B O 1
ATOM 10177 N N . GLN B 2 266 ? -35.932 -27.869 22.414 1.00 25.75 266 GLN B N 1
ATOM 10178 C CA . GLN B 2 266 ? -35.672 -26.948 23.506 1.00 25.61 266 GLN B CA 1
ATOM 10179 C C . GLN B 2 266 ? -36.905 -26.132 23.848 1.00 24.41 266 GLN B C 1
ATOM 10180 O O . GLN B 2 266 ? -37.102 -25.776 25.012 1.00 26.16 266 GLN B O 1
ATOM 10194 N N . TRP B 2 267 ? -37.727 -25.807 22.859 1.00 25.65 267 TRP B N 1
ATOM 10195 C CA . TRP B 2 267 ? -38.985 -25.115 23.148 1.00 25.95 267 TRP B CA 1
ATOM 10196 C C . TRP B 2 267 ? -39.933 -26.014 23.938 1.00 25.20 267 TRP B C 1
ATOM 10197 O O . TRP B 2 267 ? -40.536 -25.563 24.921 1.00 26.87 267 TRP B O 1
ATOM 10218 N N . ALA B 2 268 ? -39.997 -27.303 23.607 1.00 26.62 268 ALA B N 1
ATOM 10219 C CA . ALA B 2 268 ? -40.805 -28.222 24.409 1.00 27.92 268 ALA B CA 1
ATOM 10220 C C . ALA B 2 268 ? -40.278 -28.301 25.831 1.00 28.06 268 ALA B C 1
ATOM 10221 O O . ALA B 2 268 ? -41.045 -28.373 26.795 1.00 27.34 268 ALA B O 1
ATOM 10228 N N . ALA B 2 269 ? -38.960 -28.266 25.987 1.00 24.90 269 ALA B N 1
ATOM 10229 C CA . ALA B 2 269 ? -38.385 -28.309 27.325 1.00 25.51 269 ALA B CA 1
ATOM 10230 C C . ALA B 2 269 ? -38.725 -27.054 28.117 1.00 25.92 269 ALA B C 1
ATOM 10231 O O . ALA B 2 269 ? -38.990 -27.120 29.329 1.00 24.49 269 ALA B O 1
ATOM 10238 N N . LEU B 2 270 ? -38.646 -25.881 27.473 1.00 22.72 270 LEU B N 1
ATOM 10239 C CA . LEU B 2 270 ? -39.024 -24.649 28.151 1.00 23.76 270 LEU B CA 1
ATOM 10240 C C . LEU B 2 270 ? -40.495 -24.687 28.549 1.00 24.26 270 LEU B C 1
ATOM 10241 O O . LEU B 2 270 ? -40.851 -24.299 29.670 1.00 26.15 270 LEU B O 1
ATOM 10257 N N . ARG B 2 271 ? -41.355 -25.139 27.634 1.00 27.10 271 ARG B N 1
ATOM 10258 C CA . ARG B 2 271 ? -42.770 -25.319 27.965 1.00 28.71 271 ARG B CA 1
ATOM 10259 C C . ARG B 2 271 ? -42.921 -26.231 29.174 1.00 29.42 271 ARG B C 1
ATOM 10260 O O . ARG B 2 271 ? -43.649 -25.900 30.120 1.00 27.53 271 ARG B O 1
ATOM 10281 N N . ARG B 2 272 ? -42.179 -27.339 29.197 1.00 26.63 272 ARG B N 1
ATOM 10282 C CA . ARG B 2 272 ? -42.255 -28.264 30.333 1.00 25.90 272 ARG B CA 1
ATOM 10283 C C . ARG B 2 272 ? -41.900 -27.566 31.637 1.00 28.68 272 ARG B C 1
ATOM 10284 O O . ARG B 2 272 ? -42.603 -27.702 32.653 1.00 27.82 272 ARG B O 1
ATOM 10305 N N . VAL B 2 273 ? -40.774 -26.847 31.649 1.00 26.54 273 VAL B N 1
ATOM 10306 C CA . VAL B 2 273 ? -40.326 -26.157 32.848 1.00 24.35 273 VAL B CA 1
ATOM 10307 C C . VAL B 2 273 ? -41.334 -25.101 33.269 1.00 27.22 273 VAL B C 1
ATOM 10308 O O . VAL B 2 273 ? -41.479 -24.836 34.463 1.00 29.53 273 VAL B O 1
ATOM 10321 N N . MET B 2 274 ? -42.062 -24.513 32.312 1.00 27.74 274 MET B N 1
ATOM 10322 C CA . MET B 2 274 ? -43.081 -23.506 32.617 1.00 29.45 274 MET B CA 1
ATOM 10323 C C . MET B 2 274 ? -44.378 -24.122 33.137 1.00 31.98 274 MET B C 1
ATOM 10324 O O . MET B 2 274 ? -45.304 -23.380 33.481 1.00 32.56 274 MET B O 1
ATOM 10338 N N . GLY B 2 275 ? -44.476 -25.443 33.202 1.00 29.52 275 GLY B N 1
ATOM 10339 C CA . GLY B 2 275 ? -45.721 -26.074 33.579 1.00 32.34 275 GLY B CA 1
ATOM 10340 C C . GLY B 2 275 ? -46.689 -26.316 32.447 1.00 34.43 275 GLY B C 1
ATOM 10341 O O . GLY B 2 275 ? -47.881 -26.556 32.705 1.00 35.12 275 GLY B O 1
ATOM 10345 N N . ASN B 2 276 ? -46.215 -26.281 31.198 1.00 32.86 276 ASN B N 1
ATOM 10346 C CA . ASN B 2 276 ? -47.028 -26.480 30.012 1.00 32.13 276 ASN B CA 1
ATOM 10347 C C . ASN B 2 276 ? -48.293 -25.608 30.042 1.00 29.69 276 ASN B C 1
ATOM 10348 O O . ASN B 2 276 ? -49.400 -26.116 29.972 1.00 33.42 276 ASN B O 1
ATOM 10359 N N . PRO B 2 277 ? -48.125 -24.293 30.129 1.00 33.69 277 PRO B N 1
ATOM 10360 C CA . PRO B 2 277 ? -49.296 -23.404 30.093 1.00 32.97 277 PRO B CA 1
ATOM 10361 C C . PRO B 2 277 ? -49.953 -23.445 28.730 1.00 34.68 277 PRO B C 1
ATOM 10362 O O . PRO B 2 277 ? -49.258 -23.418 27.706 1.00 35.93 277 PRO B O 1
ATOM 10373 N N . PRO B 2 278 ? -51.290 -23.525 28.670 1.00 34.73 278 PRO B N 1
ATOM 10374 C CA . PRO B 2 278 ? -51.957 -23.576 27.358 1.00 35.03 278 PRO B CA 1
ATOM 10375 C C . PRO B 2 278 ? -51.547 -22.489 26.379 1.00 31.92 278 PRO B C 1
ATOM 10376 O O . PRO B 2 278 ? -51.530 -22.749 25.171 1.00 35.88 278 PRO B O 1
ATOM 10387 N N . TRP B 2 279 ? -51.244 -21.271 26.832 1.00 33.29 279 TRP B N 1
ATOM 10388 C CA . TRP B 2 279 ? -50.911 -20.221 25.873 1.00 34.39 279 TRP B CA 1
ATOM 10389 C C . TRP B 2 279 ? -49.746 -20.633 24.972 1.00 32.62 279 TRP B C 1
ATOM 10390 O O . TRP B 2 279 ? -49.722 -20.303 23.784 1.00 35.12 279 TRP B O 1
ATOM 10411 N N . ALA B 2 280 ? -48.781 -21.364 25.510 1.00 32.66 280 ALA B N 1
ATOM 10412 C CA . ALA B 2 280 ? -47.583 -21.716 24.760 1.00 32.56 280 ALA B CA 1
ATOM 10413 C C . ALA B 2 280 ? -47.836 -22.803 23.727 1.00 37.31 280 ALA B C 1
ATOM 10414 O O . ALA B 2 280 ? -46.945 -23.090 22.917 1.00 36.47 280 ALA B O 1
ATOM 10421 N N . GLU B 2 281 ? -49.026 -23.407 23.737 1.00 40.67 281 GLU B N 1
ATOM 10422 C CA . GLU B 2 281 ? -49.408 -24.419 22.765 1.00 43.02 281 GLU B CA 1
ATOM 10423 C C . GLU B 2 281 ? -49.999 -23.809 21.502 1.00 43.54 281 GLU B C 1
ATOM 10424 O O . GLU B 2 281 ? -50.310 -24.538 20.558 1.00 47.30 281 GLU B O 1
ATOM 10436 N N . ASP B 2 282 ? -50.167 -22.497 21.463 1.00 42.52 282 ASP B N 1
ATOM 10437 C CA . ASP B 2 282 ? -50.773 -21.868 20.300 1.00 45.09 282 ASP B CA 1
ATOM 10438 C C . ASP B 2 282 ? -49.932 -22.100 19.054 1.00 47.76 282 ASP B C 1
ATOM 10439 O O . ASP B 2 282 ? -48.696 -22.134 19.117 1.00 45.93 282 ASP B O 1
ATOM 10448 N N . ASP B 2 283 ? -50.621 -22.269 17.917 1.00 46.11 283 ASP B N 1
ATOM 10449 C CA . ASP B 2 283 ? -49.953 -22.395 16.629 1.00 46.39 283 ASP B CA 1
ATOM 10450 C C . ASP B 2 283 ? -48.945 -21.276 16.403 1.00 44.07 283 ASP B C 1
ATOM 10451 O O . ASP B 2 283 ? -47.935 -21.472 15.716 1.00 42.57 283 ASP B O 1
ATOM 10460 N N . GLY B 2 284 ? -49.221 -20.089 16.938 1.00 41.21 284 GLY B N 1
ATOM 10461 C CA . GLY B 2 284 ? -48.315 -18.971 16.793 1.00 38.91 284 GLY B CA 1
ATOM 10462 C C . GLY B 2 284 ? -46.933 -19.201 17.376 1.00 36.45 284 GLY B C 1
ATOM 10463 O O . GLY B 2 284 ? -46.031 -18.403 17.096 1.00 37.29 284 GLY B O 1
ATOM 10467 N N . PHE B 2 285 ? -46.737 -20.263 18.169 1.00 39.13 285 PHE B N 1
ATOM 10468 C CA . PHE B 2 285 ? -45.422 -20.546 18.737 1.00 34.39 285 PHE B CA 1
ATOM 10469 C C . PHE B 2 285 ? -44.908 -21.936 18.391 1.00 37.28 285 PHE B C 1
ATOM 10470 O O . PHE B 2 285 ? -43.904 -22.368 18.960 1.00 35.91 285 PHE B O 1
ATOM 10487 N N . ALA B 2 286 ? -45.567 -22.646 17.462 1.00 37.73 286 ALA B N 1
ATOM 10488 C CA . ALA B 2 286 ? -45.263 -24.057 17.253 1.00 37.79 286 ALA B CA 1
ATOM 10489 C C . ALA B 2 286 ? -43.950 -24.274 16.509 1.00 39.51 286 ALA B C 1
ATOM 10490 O O . ALA B 2 286 ? -43.304 -25.309 16.693 1.00 42.18 286 ALA B O 1
ATOM 10497 N N . SER B 2 287 ? -43.523 -23.311 15.697 1.00 33.80 287 SER B N 1
ATOM 10498 C CA . SER B 2 287 ? -42.340 -23.434 14.859 1.00 35.30 287 SER B CA 1
ATOM 10499 C C . SER B 2 287 ? -41.367 -22.323 15.212 1.00 32.97 287 SER B C 1
ATOM 10500 O O . SER B 2 287 ? -41.771 -21.262 15.693 1.00 33.60 287 SER B O 1
ATOM 10508 N N . ALA B 2 288 ? -40.077 -22.564 14.971 1.00 33.39 288 ALA B N 1
ATOM 10509 C CA . ALA B 2 288 ? -39.103 -21.493 15.152 1.00 33.46 288 ALA B CA 1
ATOM 10510 C C . ALA B 2 288 ? -39.513 -20.270 14.346 1.00 31.79 288 ALA B C 1
ATOM 10511 O O . ALA B 2 288 ? -39.409 -19.126 14.815 1.00 32.58 288 ALA B O 1
ATOM 10518 N N . GLU B 2 289 ? -40.026 -20.495 13.140 1.00 33.87 289 GLU B N 1
ATOM 10519 C CA . GLU B 2 289 ? -40.383 -19.368 12.294 1.00 35.36 289 GLU B CA 1
ATOM 10520 C C . GLU B 2 289 ? -41.523 -18.562 12.909 1.00 34.64 289 GLU B C 1
ATOM 10521 O O . GLU B 2 289 ? -41.488 -17.325 12.885 1.00 34.96 289 GLU B O 1
ATOM 10533 N N . MET B 2 290 ? -42.523 -19.235 13.498 1.00 32.36 290 MET B N 1
ATOM 10534 C CA . MET B 2 290 ? -43.626 -18.504 14.127 1.00 34.50 290 MET B CA 1
ATOM 10535 C C . MET B 2 290 ? -43.198 -17.839 15.440 1.00 34.02 290 MET B C 1
ATOM 10536 O O . MET B 2 290 ? -43.632 -16.726 15.745 1.00 35.68 290 MET B O 1
ATOM 10550 N N . ARG B 2 291 ? -42.327 -18.493 16.213 1.00 34.14 291 ARG B N 1
ATOM 10551 C CA . ARG B 2 291 ? -41.806 -17.862 17.428 1.00 30.33 291 ARG B CA 1
ATOM 10552 C C . ARG B 2 291 ? -40.989 -16.610 17.111 1.00 32.97 291 ARG B C 1
ATOM 10553 O O . ARG B 2 291 ? -40.988 -15.650 17.897 1.00 30.95 291 ARG B O 1
ATOM 10574 N N . ARG B 2 292 ? -40.274 -16.598 15.977 1.00 32.29 292 ARG B N 1
ATOM 10575 C CA . ARG B 2 292 ? -39.593 -15.383 15.543 1.00 36.23 292 ARG B CA 1
ATOM 10576 C C . ARG B 2 292 ? -40.604 -14.319 15.162 1.00 34.22 292 ARG B C 1
ATOM 10577 O O . ARG B 2 292 ? -40.493 -13.157 15.572 1.00 33.57 292 ARG B O 1
ATOM 10598 N N . ARG B 2 293 ? -41.622 -14.711 14.395 1.00 33.71 293 ARG B N 1
ATOM 10599 C CA . ARG B 2 293 ? -42.636 -13.759 13.953 1.00 41.61 293 ARG B CA 1
ATOM 10600 C C . ARG B 2 293 ? -43.368 -13.148 15.138 1.00 41.77 293 ARG B C 1
ATOM 10601 O O . ARG B 2 293 ? -43.605 -11.934 15.179 1.00 40.41 293 ARG B O 1
ATOM 10622 N N . ASN B 2 294 ? -43.718 -13.975 16.124 1.00 40.46 294 ASN B N 1
ATOM 10623 C CA . ASN B 2 294 ? -44.473 -13.548 17.294 1.00 35.23 294 ASN B CA 1
ATOM 10624 C C . ASN B 2 294 ? -43.571 -13.262 18.496 1.00 34.26 294 ASN B C 1
ATOM 10625 O O . ASN B 2 294 ? -44.027 -13.347 19.638 1.00 36.88 294 ASN B O 1
ATOM 10636 N N . ALA B 2 295 ? -42.318 -12.863 18.251 1.00 32.82 295 ALA B N 1
ATOM 10637 C CA . ALA B 2 295 ? -41.335 -12.744 19.324 1.00 32.21 295 ALA B CA 1
ATOM 10638 C C . ALA B 2 295 ? -41.770 -11.769 20.418 1.00 33.08 295 ALA B C 1
ATOM 10639 O O . ALA B 2 295 ? -41.489 -11.992 21.603 1.00 30.93 295 ALA B O 1
ATOM 10646 N N . ALA B 2 296 ? -42.407 -10.660 20.044 1.00 35.25 296 ALA B N 1
ATOM 10647 C CA . ALA B 2 296 ? -42.738 -9.636 21.026 1.00 34.35 296 ALA B CA 1
ATOM 10648 C C . ALA B 2 296 ? -43.739 -10.166 22.044 1.00 35.30 296 ALA B C 1
ATOM 10649 O O . ALA B 2 296 ? -43.552 -10.016 23.260 1.00 34.35 296 ALA B O 1
ATOM 10656 N N . GLU B 2 297 ? -44.800 -10.803 21.567 1.00 33.32 297 GLU B N 1
ATOM 10657 C CA . GLU B 2 297 ? -45.757 -11.417 22.472 1.00 32.42 297 GLU B CA 1
ATOM 10658 C C . GLU B 2 297 ? -45.102 -12.533 23.276 1.00 32.04 297 GLU B C 1
ATOM 10659 O O . GLU B 2 297 ? -45.321 -12.654 24.483 1.00 30.48 297 GLU B O 1
ATOM 10671 N N . LEU B 2 298 ? -44.332 -13.388 22.607 1.00 28.76 298 LEU B N 1
ATOM 10672 C CA . LEU B 2 298 ? -43.658 -14.484 23.288 1.00 27.74 298 LEU B CA 1
ATOM 10673 C C . LEU B 2 298 ? -42.811 -13.980 24.458 1.00 26.86 298 LEU B C 1
ATOM 10674 O O . LEU B 2 298 ? -42.860 -14.542 25.560 1.00 26.87 298 LEU B O 1
ATOM 10690 N N . ASP B 2 299 ? -42.032 -12.910 24.235 1.00 26.71 299 ASP B N 1
ATOM 10691 C CA . ASP B 2 299 ? -41.181 -12.350 25.287 1.00 23.85 299 ASP B CA 1
ATOM 10692 C C . ASP B 2 299 ? -42.013 -11.832 26.458 1.00 25.82 299 ASP B C 1
ATOM 10693 O O . ASP B 2 299 ? -41.632 -12.020 27.622 1.00 25.35 299 ASP B O 1
ATOM 10702 N N . GLU B 2 300 ? -43.140 -11.161 26.164 1.00 28.80 300 GLU B N 1
ATOM 10703 C CA . GLU B 2 300 ? -44.013 -10.650 27.219 1.00 27.47 300 GLU B CA 1
ATOM 10704 C C . GLU B 2 300 ? -44.546 -11.788 28.075 1.00 25.74 300 GLU B C 1
ATOM 10705 O O . GLU B 2 300 ? -44.578 -11.702 29.316 1.00 25.12 300 GLU B O 1
ATOM 10717 N N . ARG B 2 301 ? -45.001 -12.861 27.427 1.00 24.21 301 ARG B N 1
ATOM 10718 C CA . ARG B 2 301 ? -45.533 -13.988 28.172 1.00 22.55 301 ARG B CA 1
ATOM 10719 C C . ARG B 2 301 ? -44.436 -14.694 28.961 1.00 25.04 301 ARG B C 1
ATOM 10720 O O . ARG B 2 301 ? -44.655 -15.089 30.116 1.00 25.18 301 ARG B O 1
ATOM 10741 N N . ILE B 2 302 ? -43.238 -14.837 28.385 1.00 23.23 302 ILE B N 1
ATOM 10742 C CA . ILE B 2 302 ? -42.167 -15.473 29.152 1.00 21.82 302 ILE B CA 1
ATOM 10743 C C . ILE B 2 302 ? -41.811 -14.633 30.364 1.00 22.07 302 ILE B C 1
ATOM 10744 O O . ILE B 2 302 ? -41.688 -15.158 31.481 1.00 21.72 302 ILE B O 1
ATOM 10760 N N . GLU B 2 303 ? -41.673 -13.327 30.181 1.00 20.45 303 GLU B N 1
ATOM 10761 C CA . GLU B 2 303 ? -41.266 -12.462 31.297 1.00 20.70 303 GLU B CA 1
ATOM 10762 C C . GLU B 2 303 ? -42.332 -12.424 32.392 1.00 23.40 303 GLU B C 1
ATOM 10763 O O . GLU B 2 303 ? -41.983 -12.417 33.582 1.00 23.98 303 GLU B O 1
ATOM 10775 N N . ALA B 2 304 ? -43.623 -12.496 32.030 1.00 22.61 304 ALA B N 1
ATOM 10776 C CA . ALA B 2 304 ? -44.647 -12.519 33.067 1.00 24.59 304 ALA B CA 1
ATOM 10777 C C . ALA B 2 304 ? -44.451 -13.706 34.001 1.00 24.05 304 ALA B C 1
ATOM 10778 O O . ALA B 2 304 ? -44.791 -13.630 35.187 1.00 26.29 304 ALA B O 1
ATOM 10785 N N . TRP B 2 305 ? -43.921 -14.818 33.485 1.00 21.21 305 TRP B N 1
ATOM 10786 C CA . TRP B 2 305 ? -43.680 -16.013 34.276 1.00 23.00 305 TRP B CA 1
ATOM 10787 C C . TRP B 2 305 ? -42.319 -15.942 34.986 1.00 24.26 305 TRP B C 1
ATOM 10788 O O . TRP B 2 305 ? -42.229 -16.251 36.181 1.00 23.96 305 TRP B O 1
ATOM 10809 N N . THR B 2 306 ? -41.253 -15.549 34.277 1.00 22.11 306 THR B N 1
ATOM 10810 C CA . THR B 2 306 ? -39.940 -15.525 34.945 1.00 19.36 306 THR B CA 1
ATOM 10811 C C . THR B 2 306 ? -39.945 -14.550 36.116 1.00 20.15 306 THR B C 1
ATOM 10812 O O . THR B 2 306 ? -39.225 -14.765 37.100 1.00 19.43 306 THR B O 1
ATOM 10823 N N . ALA B 2 307 ? -40.722 -13.452 36.001 1.00 22.17 307 ALA B N 1
ATOM 10824 C CA . ALA B 2 307 ? -40.779 -12.430 37.044 1.00 20.77 307 ALA B CA 1
ATOM 10825 C C . ALA B 2 307 ? -41.266 -12.985 38.372 1.00 22.85 307 ALA B C 1
ATOM 10826 O O . ALA B 2 307 ? -41.071 -12.319 39.405 1.00 24.97 307 ALA B O 1
ATOM 10833 N N . THR B 2 308 ? -41.881 -14.178 38.379 1.00 22.24 308 THR B N 1
ATOM 10834 C CA . THR B 2 308 ? -42.361 -14.820 39.596 1.00 23.32 308 THR B CA 1
ATOM 10835 C C . THR B 2 308 ? -41.367 -15.822 40.180 1.00 22.93 308 THR B C 1
ATOM 10836 O O . THR B 2 308 ? -41.684 -16.490 41.174 1.00 23.93 308 THR B O 1
ATOM 10847 N N . GLN B 2 309 ? -40.200 -15.965 39.564 1.00 20.63 309 GLN B N 1
ATOM 10848 C CA . GLN B 2 309 ? -39.278 -17.057 39.852 1.00 21.35 309 GLN B CA 1
ATOM 10849 C C . GLN B 2 309 ? -37.966 -16.506 40.393 1.00 21.57 309 GLN B C 1
ATOM 10850 O O . GLN B 2 309 ? -37.537 -15.409 40.022 1.00 19.78 309 GLN B O 1
ATOM 10864 N N . TYR B 2 310 ? -37.289 -17.332 41.191 1.00 19.34 310 TYR B N 1
ATOM 10865 C CA . TYR B 2 310 ? -35.879 -17.121 41.501 1.00 19.85 310 TYR B CA 1
ATOM 10866 C C . TYR B 2 310 ? -35.004 -17.551 40.337 1.00 20.04 310 TYR B C 1
ATOM 10867 O O . TYR B 2 310 ? -35.120 -18.673 39.842 1.00 20.05 310 TYR B O 1
ATOM 10885 N N . GLY B 2 311 ? -34.156 -16.621 39.857 1.00 18.63 311 GLY B N 1
ATOM 10886 C CA . GLY B 2 311 ? -33.348 -16.935 38.679 1.00 20.46 311 GLY B CA 1
ATOM 10887 C C . GLY B 2 311 ? -32.336 -18.044 38.864 1.00 20.12 311 GLY B C 1
ATOM 10888 O O . GLY B 2 311 ? -32.028 -18.770 37.907 1.00 19.49 311 GLY B O 1
ATOM 10892 N N . ASP B 2 312 ? -31.758 -18.180 40.054 1.00 19.06 312 ASP B N 1
ATOM 10893 C CA . ASP B 2 312 ? -30.811 -19.274 40.199 1.00 20.61 312 ASP B CA 1
ATOM 10894 C C . ASP B 2 312 ? -31.527 -20.616 40.113 1.00 19.88 312 ASP B C 1
ATOM 10895 O O . ASP B 2 312 ? -31.056 -21.540 39.430 1.00 19.99 312 ASP B O 1
ATOM 10904 N N . TRP B 2 313 ? -32.669 -20.743 40.774 1.00 21.30 313 TRP B N 1
ATOM 10905 C CA . TRP B 2 313 ? -33.423 -21.995 40.665 1.00 21.07 313 TRP B CA 1
ATOM 10906 C C . TRP B 2 313 ? -33.883 -22.249 39.227 1.00 20.18 313 TRP B C 1
ATOM 10907 O O . TRP B 2 313 ? -33.862 -23.394 38.735 1.00 21.99 313 TRP B O 1
ATOM 10928 N N . LEU B 2 314 ? -34.357 -21.203 38.551 1.00 18.20 314 LEU B N 1
ATOM 10929 C CA . LEU B 2 314 ? -34.856 -21.376 37.192 1.00 18.96 314 LEU B CA 1
ATOM 10930 C C . LEU B 2 314 ? -33.720 -21.722 36.228 1.00 20.35 314 LEU B C 1
ATOM 10931 O O . LEU B 2 314 ? -33.867 -22.592 35.360 1.00 20.76 314 LEU B O 1
ATOM 10947 N N . MET B 2 315 ? -32.577 -21.040 36.348 1.00 19.68 315 MET B N 1
ATOM 10948 C CA . MET B 2 315 ? -31.431 -21.388 35.529 1.00 20.23 315 MET B CA 1
ATOM 10949 C C . MET B 2 315 ? -31.082 -22.863 35.695 1.00 21.09 315 MET B C 1
ATOM 10950 O O . MET B 2 315 ? -30.866 -23.591 34.726 1.00 20.93 315 MET B O 1
ATOM 10964 N N . ALA B 2 316 ? -30.994 -23.325 36.938 1.00 18.88 316 ALA B N 1
ATOM 10965 C CA . ALA B 2 316 ? -30.635 -24.726 37.155 1.00 21.14 316 ALA B CA 1
ATOM 10966 C C . ALA B 2 316 ? -31.651 -25.681 36.528 1.00 20.17 316 ALA B C 1
ATOM 10967 O O . ALA B 2 316 ? -31.278 -26.692 35.903 1.00 22.59 316 ALA B O 1
ATOM 10974 N N . GLU B 2 317 ? -32.940 -25.371 36.675 1.00 21.38 317 GLU B N 1
ATOM 10975 C CA . GLU B 2 317 ? -33.958 -26.265 36.110 1.00 20.56 317 GLU B CA 1
ATOM 10976 C C . GLU B 2 317 ? -33.913 -26.294 34.587 1.00 21.73 317 GLU B C 1
ATOM 10977 O O . GLU B 2 317 ? -34.134 -27.350 33.957 1.00 22.79 317 GLU B O 1
ATOM 10989 N N . LEU B 2 318 ? -33.651 -25.137 33.963 1.00 21.81 318 LEU B N 1
ATOM 10990 C CA . LEU B 2 318 ? -33.591 -25.088 32.506 1.00 21.11 318 LEU B CA 1
ATOM 10991 C C . LEU B 2 318 ? -32.359 -25.815 31.982 1.00 20.46 318 LEU B C 1
ATOM 10992 O O . LEU B 2 318 ? -32.453 -26.610 31.034 1.00 21.93 318 LEU B O 1
ATOM 11008 N N . LEU B 2 319 ? -31.202 -25.587 32.609 1.00 19.72 319 LEU B N 1
ATOM 11009 C CA . LEU B 2 319 ? -29.999 -26.287 32.186 1.00 19.17 319 LEU B CA 1
ATOM 11010 C C . LEU B 2 319 ? -30.198 -27.797 32.303 1.00 21.37 319 LEU B C 1
ATOM 11011 O O . LEU B 2 319 ? -29.771 -28.566 31.431 1.00 22.25 319 LEU B O 1
ATOM 11027 N N . LYS B 2 320 ? -30.790 -28.244 33.416 1.00 22.27 320 LYS B N 1
ATOM 11028 C CA . LYS B 2 320 ? -31.055 -29.673 33.605 1.00 23.77 320 LYS B CA 1
ATOM 11029 C C . LYS B 2 320 ? -32.089 -30.231 32.641 1.00 24.93 320 LYS B C 1
ATOM 11030 O O . LYS B 2 320 ? -32.234 -31.462 32.576 1.00 24.36 320 LYS B O 1
ATOM 11049 N N . ALA B 2 321 ? -32.801 -29.369 31.904 1.00 23.47 321 ALA B N 1
ATOM 11050 C CA . ALA B 2 321 ? -33.680 -29.748 30.804 1.00 24.18 321 ALA B CA 1
ATOM 11051 C C . ALA B 2 321 ? -33.037 -29.516 29.444 1.00 24.75 321 ALA B C 1
ATOM 11052 O O . ALA B 2 321 ? -33.677 -29.739 28.411 1.00 25.37 321 ALA B O 1
ATOM 11059 N N . GLY B 2 322 ? -31.774 -29.117 29.423 1.00 22.49 322 GLY B N 1
ATOM 11060 C CA . GLY B 2 322 ? -31.084 -28.973 28.162 1.00 24.36 322 GLY B CA 1
ATOM 11061 C C . GLY B 2 322 ? -31.379 -27.685 27.457 1.00 24.63 322 GLY B C 1
ATOM 11062 O O . GLY B 2 322 ? -31.117 -27.593 26.245 1.00 25.59 322 GLY B O 1
ATOM 11066 N N . VAL B 2 323 ? -31.892 -26.686 28.173 1.00 21.58 323 VAL B N 1
ATOM 11067 C CA . VAL B 2 323 ? -32.223 -25.385 27.586 1.00 21.41 323 VAL B CA 1
ATOM 11068 C C . VAL B 2 323 ? -31.108 -24.437 27.951 1.00 22.92 323 VAL B C 1
ATOM 11069 O O . VAL B 2 323 ? -30.846 -24.227 29.152 1.00 23.54 323 VAL B O 1
ATOM 11082 N N . PRO B 2 324 ? -30.443 -23.779 26.989 1.00 22.20 324 PRO B N 1
ATOM 11083 C CA . PRO B 2 324 ? -29.458 -22.755 27.340 1.00 22.09 324 PRO B CA 1
ATOM 11084 C C . PRO B 2 324 ? -30.082 -21.651 28.176 1.00 22.04 324 PRO B C 1
ATOM 11085 O O . PRO B 2 324 ? -31.072 -21.032 27.780 1.00 21.86 324 PRO B O 1
ATOM 11096 N N . ALA B 2 325 ? -29.486 -21.408 29.344 1.00 22.11 325 ALA B N 1
ATOM 11097 C CA . ALA B 2 325 ? -29.978 -20.424 30.294 1.00 19.95 325 ALA B CA 1
ATOM 11098 C C . ALA B 2 325 ? -28.834 -19.932 31.173 1.00 19.18 325 ALA B C 1
ATOM 11099 O O . ALA B 2 325 ? -27.889 -20.664 31.453 1.00 20.18 325 ALA B O 1
ATOM 11106 N N . GLY B 2 326 ? -28.918 -18.687 31.591 1.00 19.36 326 GLY B N 1
ATOM 11107 C CA . GLY B 2 326 ? -27.901 -18.216 32.508 1.00 19.05 326 GLY B CA 1
ATOM 11108 C C . GLY B 2 326 ? -28.348 -16.917 33.154 1.00 20.22 326 GLY B C 1
ATOM 11109 O O . GLY B 2 326 ? -28.829 -16.008 32.472 1.00 19.36 326 GLY B O 1
ATOM 11113 N N . GLU B 2 327 ? -28.218 -16.825 34.464 1.00 17.79 327 GLU B N 1
ATOM 11114 C CA . GLU B 2 327 ? -28.423 -15.543 35.130 1.00 17.42 327 GLU B CA 1
ATOM 11115 C C . GLU B 2 327 ? -27.477 -14.460 34.593 1.00 18.39 327 GLU B C 1
ATOM 11116 O O . GLU B 2 327 ? -26.330 -14.732 34.246 1.00 18.13 327 GLU B O 1
ATOM 11128 N N . VAL B 2 328 ? -27.980 -13.234 34.503 1.00 18.56 328 VAL B N 1
ATOM 11129 C CA . VAL B 2 328 ? -27.182 -12.108 34.046 1.00 17.58 328 VAL B CA 1
ATOM 11130 C C . VAL B 2 328 ? -26.379 -11.602 35.237 1.00 19.34 328 VAL B C 1
ATOM 11131 O O . VAL B 2 328 ? -26.854 -10.784 36.035 1.00 19.67 328 VAL B O 1
ATOM 11144 N N . ARG B 2 329 ? -25.163 -12.115 35.375 1.00 18.43 329 ARG B N 1
ATOM 11145 C CA . ARG B 2 329 ? -24.360 -11.920 36.588 1.00 18.64 329 ARG B CA 1
ATOM 11146 C C . ARG B 2 329 ? -23.633 -10.587 36.646 1.00 18.49 329 ARG B C 1
ATOM 11147 O O . ARG B 2 329 ? -23.037 -10.122 35.658 1.00 19.09 329 ARG B O 1
ATOM 11168 N N . ASP B 2 330 ? -23.626 -9.989 37.827 1.00 18.00 330 ASP B N 1
ATOM 11169 C CA . ASP B 2 330 ? -22.744 -8.869 38.145 1.00 17.83 330 ASP B CA 1
ATOM 11170 C C . ASP B 2 330 ? -21.368 -9.416 38.546 1.00 16.41 330 ASP B C 1
ATOM 11171 O O . ASP B 2 330 ? -21.137 -10.619 38.547 1.00 17.17 330 ASP B O 1
ATOM 11180 N N . ALA B 2 331 ? -20.422 -8.484 38.753 1.00 18.92 331 ALA B N 1
ATOM 11181 C CA . ALA B 2 331 ? -19.035 -8.877 38.975 1.00 18.54 331 ALA B CA 1
ATOM 11182 C C . ALA B 2 331 ? -18.901 -9.683 40.255 1.00 17.37 331 ALA B C 1
ATOM 11183 O O . ALA B 2 331 ? -18.084 -10.602 40.337 1.00 18.32 331 ALA B O 1
ATOM 11190 N N . ARG B 2 332 ? -19.686 -9.341 41.279 1.00 18.31 332 ARG B N 1
ATOM 11191 C CA . ARG B 2 332 ? -19.648 -10.106 42.517 1.00 18.94 332 ARG B CA 1
ATOM 11192 C C . ARG B 2 332 ? -20.057 -11.547 42.263 1.00 18.38 332 ARG B C 1
ATOM 11193 O O . ARG B 2 332 ? -19.402 -12.488 42.740 1.00 19.23 332 ARG B O 1
ATOM 11214 N N . GLU B 2 333 ? -21.127 -11.753 41.483 1.00 18.01 333 GLU B N 1
ATOM 11215 C CA . GLU B 2 333 ? -21.595 -13.089 41.197 1.00 18.29 333 GLU B CA 1
ATOM 11216 C C . GLU B 2 333 ? -20.574 -13.891 40.388 1.00 18.93 333 GLU B C 1
ATOM 11217 O O . GLU B 2 333 ? -20.450 -15.099 40.584 1.00 19.89 333 GLU B O 1
ATOM 11229 N N . ALA B 2 334 ? -19.836 -13.231 39.503 1.00 18.52 334 ALA B N 1
ATOM 11230 C CA . ALA B 2 334 ? -18.805 -13.926 38.758 1.00 20.30 334 ALA B CA 1
ATOM 11231 C C . ALA B 2 334 ? -17.648 -14.326 39.661 1.00 18.98 334 ALA B C 1
ATOM 11232 O O . ALA B 2 334 ? -17.132 -15.449 39.554 1.00 19.65 334 ALA B O 1
ATOM 11239 N N . ILE B 2 335 ? -17.256 -13.433 40.572 1.00 18.37 335 ILE B N 1
ATOM 11240 C CA . ILE B 2 335 ? -16.182 -13.698 41.524 1.00 17.67 335 ILE B CA 1
ATOM 11241 C C . ILE B 2 335 ? -16.543 -14.875 42.413 1.00 20.52 335 ILE B C 1
ATOM 11242 O O . ILE B 2 335 ? -15.676 -15.676 42.796 1.00 20.02 335 ILE B O 1
ATOM 11258 N N . GLU B 2 336 ? -17.806 -14.934 42.835 1.00 20.16 336 GLU B N 1
ATOM 11259 C CA . GLU B 2 336 ? -18.292 -15.929 43.792 1.00 20.08 336 GLU B CA 1
ATOM 11260 C C . GLU B 2 336 ? -18.786 -17.197 43.126 1.00 21.63 336 GLU B C 1
ATOM 11261 O O . GLU B 2 336 ? -19.181 -18.143 43.826 1.00 21.52 336 GLU B O 1
ATOM 11273 N N . ASP B 2 337 ? -18.759 -17.249 41.805 1.00 18.47 337 ASP B N 1
ATOM 11274 C CA . ASP B 2 337 ? -19.284 -18.391 41.069 1.00 22.24 337 ASP B CA 1
ATOM 11275 C C . ASP B 2 337 ? -18.572 -19.688 41.449 1.00 22.39 337 ASP B C 1
ATOM 11276 O O . ASP B 2 337 ? -17.340 -19.780 41.428 1.00 20.04 337 ASP B O 1
ATOM 11285 N N . GLU B 2 338 ? -19.361 -20.719 41.773 1.00 22.47 338 GLU B N 1
ATOM 11286 C CA . GLU B 2 338 ? -18.775 -22.034 42.030 1.00 22.50 338 GLU B CA 1
ATOM 11287 C C . GLU B 2 338 ? -17.971 -22.549 40.844 1.00 21.10 338 GLU B C 1
ATOM 11288 O O . GLU B 2 338 ? -16.933 -23.185 41.023 1.00 22.63 338 GLU B O 1
ATOM 11300 N N . HIS B 2 339 ? -18.459 -22.312 39.623 1.00 21.04 339 HIS B N 1
ATOM 11301 C CA . HIS B 2 339 ? -17.793 -22.873 38.463 1.00 22.65 339 HIS B CA 1
ATOM 11302 C C . HIS B 2 339 ? -16.423 -22.232 38.232 1.00 21.53 339 HIS B C 1
ATOM 11303 O O . HIS B 2 339 ? -15.397 -22.936 38.169 1.00 21.10 339 HIS B O 1
ATOM 11317 N N . LEU B 2 340 ? -16.378 -20.899 38.092 1.00 21.89 340 LEU B N 1
ATOM 11318 C CA . LEU B 2 340 ? -15.090 -20.242 37.888 1.00 19.63 340 LEU B CA 1
ATOM 11319 C C . LEU B 2 340 ? -14.109 -20.520 39.034 1.00 20.53 340 LEU B C 1
ATOM 11320 O O . LEU B 2 340 ? -12.908 -20.642 38.801 1.00 22.11 340 LEU B O 1
ATOM 11336 N N . ARG B 2 341 ? -14.614 -20.680 40.257 1.00 21.17 341 ARG B N 1
ATOM 11337 C CA A ARG B 2 341 ? -13.745 -20.983 41.391 0.44 20.68 341 ARG B CA 1
ATOM 11338 C CA B ARG B 2 341 ? -13.704 -20.966 41.357 0.56 20.65 341 ARG B CA 1
ATOM 11339 C C . ARG B 2 341 ? -13.215 -22.411 41.308 1.00 23.26 341 ARG B C 1
ATOM 11340 O O . ARG B 2 341 ? -12.025 -22.665 41.521 1.00 21.59 341 ARG B O 1
ATOM 11381 N N . ARG B 2 342 ? -14.100 -23.369 41.043 1.00 22.26 342 ARG B N 1
ATOM 11382 C CA . ARG B 2 342 ? -13.642 -24.756 40.896 1.00 21.88 342 ARG B CA 1
ATOM 11383 C C . ARG B 2 342 ? -12.658 -24.899 39.743 1.00 23.06 342 ARG B C 1
ATOM 11384 O O . ARG B 2 342 ? -11.757 -25.743 39.801 1.00 24.74 342 ARG B O 1
ATOM 11405 N N . ARG B 2 343 ? -12.795 -24.056 38.705 1.00 22.10 343 ARG B N 1
ATOM 11406 C CA . ARG B 2 343 ? -11.863 -24.078 37.591 1.00 25.02 343 ARG B CA 1
ATOM 11407 C C . ARG B 2 343 ? -10.532 -23.420 37.927 1.00 22.51 343 ARG B C 1
ATOM 11408 O O . ARG B 2 343 ? -9.581 -23.545 37.151 1.00 25.16 343 ARG B O 1
ATOM 11429 N N . GLY B 2 344 ? -10.439 -22.703 39.043 1.00 24.34 344 GLY B N 1
ATOM 11430 C CA . GLY B 2 344 ? -9.206 -22.024 39.388 1.00 22.51 344 GLY B CA 1
ATOM 11431 C C . GLY B 2 344 ? -8.970 -20.751 38.604 1.00 21.79 344 GLY B C 1
ATOM 11432 O O . GLY B 2 344 ? -7.819 -20.309 38.492 1.00 24.22 344 GLY B O 1
ATOM 11436 N N . PHE B 2 345 ? -10.021 -20.172 38.020 1.00 21.89 345 PHE B N 1
ATOM 11437 C CA . PHE B 2 345 ? -9.861 -18.969 37.191 1.00 20.93 345 PHE B CA 1
ATOM 11438 C C . PHE B 2 345 ? -9.386 -17.792 38.042 1.00 21.84 345 PHE B C 1
ATOM 11439 O O . PHE B 2 345 ? -8.436 -17.074 37.678 1.00 22.38 345 PHE B O 1
ATOM 11456 N N . TRP B 2 346 ? -10.065 -17.564 39.160 1.00 19.89 346 TRP B N 1
ATOM 11457 C CA . TRP B 2 346 ? -9.707 -16.506 40.081 1.00 19.49 346 TRP B CA 1
ATOM 11458 C C . TRP B 2 346 ? -8.503 -16.917 40.919 1.00 21.22 346 TRP B C 1
ATOM 11459 O O . TRP B 2 346 ? -8.389 -18.065 41.370 1.00 21.63 346 TRP B O 1
ATOM 11480 N N . ALA B 2 347 ? -7.619 -15.948 41.163 1.00 20.09 347 ALA B N 1
ATOM 11481 C CA . ALA B 2 347 ? -6.417 -16.173 41.949 1.00 20.68 347 ALA B CA 1
ATOM 11482 C C . ALA B 2 347 ? -6.246 -14.973 42.856 1.00 22.99 347 ALA B C 1
ATOM 11483 O O . ALA B 2 347 ? -6.282 -13.841 42.373 1.00 25.65 347 ALA B O 1
ATOM 11490 N N . TYR B 2 348 ? -5.964 -15.210 44.132 1.00 22.73 348 TYR B N 1
ATOM 11491 C CA . TYR B 2 348 ? -5.667 -14.148 45.082 1.00 20.31 348 TYR B CA 1
ATOM 11492 C C . TYR B 2 348 ? -4.172 -14.107 45.360 1.00 23.24 348 TYR B C 1
ATOM 11493 O O . TYR B 2 348 ? -3.543 -15.146 45.625 1.00 25.05 348 TYR B O 1
ATOM 11511 N N . LEU B 2 349 ? -3.610 -12.912 45.313 1.00 24.55 349 LEU B N 1
ATOM 11512 C CA . LEU B 2 349 ? -2.182 -12.718 45.478 1.00 22.59 349 LEU B CA 1
ATOM 11513 C C . LEU B 2 349 ? -1.937 -11.664 46.536 1.00 24.36 349 LEU B C 1
ATOM 11514 O O . LEU B 2 349 ? -2.664 -10.667 46.604 1.00 25.20 349 LEU B O 1
ATOM 11530 N N . ASP B 2 350 ? -0.886 -11.870 47.328 1.00 24.31 350 ASP B N 1
ATOM 11531 C CA . ASP B 2 350 ? -0.503 -10.958 48.390 1.00 25.64 350 ASP B CA 1
ATOM 11532 C C . ASP B 2 350 ? 0.403 -9.873 47.808 1.00 31.09 350 ASP B C 1
ATOM 11533 O O . ASP B 2 350 ? 1.143 -10.106 46.854 1.00 35.95 350 ASP B O 1
ATOM 11542 N N . HIS B 2 351 ? 0.310 -8.675 48.371 1.00 33.39 351 HIS B N 1
ATOM 11543 C CA . HIS B 2 351 ? 0.977 -7.473 47.867 1.00 30.26 351 HIS B CA 1
ATOM 11544 C C . HIS B 2 351 ? 1.401 -6.675 49.087 1.00 33.23 351 HIS B C 1
ATOM 11545 O O . HIS B 2 351 ? 0.663 -6.622 50.078 1.00 30.73 351 HIS B O 1
ATOM 11559 N N . PRO B 2 352 ? 2.600 -6.090 49.091 1.00 31.69 352 PRO B N 1
ATOM 11560 C CA . PRO B 2 352 ? 3.089 -5.497 50.333 1.00 33.86 352 PRO B CA 1
ATOM 11561 C C . PRO B 2 352 ? 2.298 -4.278 50.767 1.00 35.84 352 PRO B C 1
ATOM 11562 O O . PRO B 2 352 ? 2.301 -3.966 51.968 1.00 38.56 352 PRO B O 1
ATOM 11573 N N . GLU B 2 353 ? 1.599 -3.597 49.857 1.00 32.70 353 GLU B N 1
ATOM 11574 C CA . GLU B 2 353 ? 0.837 -2.436 50.281 1.00 35.28 353 GLU B CA 1
ATOM 11575 C C . GLU B 2 353 ? -0.655 -2.691 50.426 1.00 35.26 353 GLU B C 1
ATOM 11576 O O . GLU B 2 353 ? -1.262 -2.182 51.378 1.00 34.93 353 GLU B O 1
ATOM 11588 N N . VAL B 2 354 ? -1.275 -3.446 49.515 1.00 27.86 354 VAL B N 1
ATOM 11589 C CA . VAL B 2 354 ? -2.722 -3.618 49.565 1.00 27.60 354 VAL B CA 1
ATOM 11590 C C . VAL B 2 354 ? -3.147 -4.962 50.131 1.00 26.82 354 VAL B C 1
ATOM 11591 O O . VAL B 2 354 ? -4.362 -5.228 50.226 1.00 25.32 354 VAL B O 1
ATOM 11604 N N . GLY B 2 355 ? -2.200 -5.832 50.481 1.00 27.26 355 GLY B N 1
ATOM 11605 C CA . GLY B 2 355 ? -2.560 -7.127 51.002 1.00 25.03 355 GLY B CA 1
ATOM 11606 C C . GLY B 2 355 ? -3.076 -8.055 49.904 1.00 25.06 355 GLY B C 1
ATOM 11607 O O . GLY B 2 355 ? -2.790 -7.881 48.722 1.00 27.39 355 GLY B O 1
ATOM 11611 N N . VAL B 2 356 ? -3.870 -9.038 50.320 1.00 24.25 356 VAL B N 1
ATOM 11612 C CA . VAL B 2 356 ? -4.371 -10.067 49.412 1.00 21.75 356 VAL B CA 1
ATOM 11613 C C . VAL B 2 356 ? -5.521 -9.527 48.569 1.00 23.65 356 VAL B C 1
ATOM 11614 O O . VAL B 2 356 ? -6.582 -9.152 49.091 1.00 22.12 356 VAL B O 1
ATOM 11627 N N . THR B 2 357 ? -5.346 -9.536 47.246 1.00 22.11 357 THR B N 1
ATOM 11628 C CA . THR B 2 357 ? -6.377 -9.033 46.366 1.00 21.77 357 THR B CA 1
ATOM 11629 C C . THR B 2 357 ? -6.564 -9.949 45.148 1.00 19.73 357 THR B C 1
ATOM 11630 O O . THR B 2 357 ? -5.756 -10.858 44.862 1.00 22.33 357 THR B O 1
ATOM 11641 N N . LEU B 2 358 ? -7.658 -9.683 44.452 1.00 21.07 358 LEU B N 1
ATOM 11642 C CA . LEU B 2 358 ? -8.138 -10.552 43.391 1.00 22.03 358 LEU B CA 1
ATOM 11643 C C . LEU B 2 358 ? -7.471 -10.290 42.046 1.00 21.82 358 LEU B C 1
ATOM 11644 O O . LEU B 2 358 ? -7.496 -9.171 41.528 1.00 21.76 358 LEU B O 1
ATOM 11660 N N . TYR B 2 359 ? -6.986 -11.375 41.450 1.00 19.83 359 TYR B N 1
ATOM 11661 C CA . TYR B 2 359 ? -6.469 -11.456 40.088 1.00 20.91 359 TYR B CA 1
ATOM 11662 C C . TYR B 2 359 ? -7.186 -12.625 39.391 1.00 23.69 359 TYR B C 1
ATOM 11663 O O . TYR B 2 359 ? -8.021 -13.317 39.981 1.00 21.57 359 TYR B O 1
ATOM 11681 N N . ASN B 2 360 ? -6.827 -12.888 38.136 1.00 23.42 360 ASN B N 1
ATOM 11682 C CA . ASN B 2 360 ? -7.288 -14.080 37.455 1.00 21.82 360 ASN B CA 1
ATOM 11683 C C . ASN B 2 360 ? -6.238 -14.525 36.455 1.00 21.87 360 ASN B C 1
ATOM 11684 O O . ASN B 2 360 ? -5.528 -13.697 35.864 1.00 22.04 360 ASN B O 1
ATOM 11695 N N . ARG B 2 361 ? -6.178 -15.848 36.228 1.00 21.39 361 ARG B N 1
ATOM 11696 C CA . ARG B 2 361 ? -5.338 -16.367 35.156 1.00 21.90 361 ARG B CA 1
ATOM 11697 C C . ARG B 2 361 ? -6.017 -16.110 33.808 1.00 21.61 361 ARG B C 1
ATOM 11698 O O . ARG B 2 361 ? -7.210 -15.824 33.725 1.00 22.17 361 ARG B O 1
ATOM 11719 N N . ALA B 2 362 ? -5.222 -16.191 32.722 1.00 22.67 362 ALA B N 1
ATOM 11720 C CA . ALA B 2 362 ? -5.801 -16.196 31.392 1.00 23.78 362 ALA B CA 1
ATOM 11721 C C . ALA B 2 362 ? -6.681 -17.438 31.201 1.00 22.57 362 ALA B C 1
ATOM 11722 O O . ALA B 2 362 ? -6.583 -18.409 31.966 1.00 21.87 362 ALA B O 1
ATOM 11729 N N . PRO B 2 363 ? -7.569 -17.433 30.177 1.00 20.74 363 PRO B N 1
ATOM 11730 C CA . PRO B 2 363 ? -8.673 -18.403 30.104 1.00 20.93 363 PRO B CA 1
ATOM 11731 C C . PRO B 2 363 ? -8.258 -19.680 29.389 1.00 23.46 363 PRO B C 1
ATOM 11732 O O . PRO B 2 363 ? -8.932 -20.132 28.447 1.00 25.73 363 PRO B O 1
ATOM 11743 N N . ILE B 2 364 ? -7.121 -20.265 29.793 1.00 21.86 364 ILE B N 1
ATOM 11744 C CA . ILE B 2 364 ? -6.558 -21.448 29.162 1.00 21.85 364 ILE B CA 1
ATOM 11745 C C . ILE B 2 364 ? -6.156 -22.427 30.250 1.00 25.90 364 ILE B C 1
ATOM 11746 O O . ILE B 2 364 ? -5.301 -22.110 31.077 1.00 26.01 364 ILE B O 1
ATOM 11762 N N . VAL B 2 365 ? -6.718 -23.643 30.220 1.00 24.95 365 VAL B N 1
ATOM 11763 C CA . VAL B 2 365 ? -6.309 -24.695 31.151 1.00 27.36 365 VAL B CA 1
ATOM 11764 C C . VAL B 2 365 ? -5.479 -25.684 30.328 1.00 28.34 365 VAL B C 1
ATOM 11765 O O . VAL B 2 365 ? -6.011 -26.446 29.510 1.00 28.69 365 VAL B O 1
ATOM 11778 N N . PHE B 2 366 ? -4.158 -25.625 30.516 1.00 27.17 366 PHE B N 1
ATOM 11779 C CA . PHE B 2 366 ? -3.214 -26.536 29.876 1.00 29.47 366 PHE B CA 1
ATOM 11780 C C . PHE B 2 366 ? -3.070 -27.800 30.710 1.00 30.01 366 PHE B C 1
ATOM 11781 O O . PHE B 2 366 ? -2.819 -27.717 31.912 1.00 31.50 366 PHE B O 1
ATOM 11798 N N . SER B 2 367 ? -3.181 -28.971 30.078 1.00 31.67 367 SER B N 1
ATOM 11799 C CA . SER B 2 367 ? -3.142 -30.193 30.871 1.00 33.33 367 SER B CA 1
ATOM 11800 C C . SER B 2 367 ? -1.735 -30.551 31.345 1.00 34.60 367 SER B C 1
ATOM 11801 O O . SER B 2 367 ? -1.602 -31.316 32.307 1.00 35.58 367 SER B O 1
ATOM 11809 N N . ARG B 2 368 ? -0.682 -30.041 30.698 1.00 33.89 368 ARG B N 1
ATOM 11810 C CA . ARG B 2 368 ? 0.680 -30.386 31.100 1.00 37.45 368 ARG B CA 1
ATOM 11811 C C . ARG B 2 368 ? 1.546 -29.191 31.483 1.00 37.75 368 ARG B C 1
ATOM 11812 O O . ARG B 2 368 ? 2.452 -29.355 32.316 1.00 35.30 368 ARG B O 1
ATOM 11833 N N . THR B 2 369 ? 1.321 -28.014 30.898 1.00 34.00 369 THR B N 1
ATOM 11834 C CA . THR B 2 369 ? 2.081 -26.811 31.226 1.00 30.53 369 THR B CA 1
ATOM 11835 C C . THR B 2 369 ? 1.127 -25.700 31.684 1.00 31.70 369 THR B C 1
ATOM 11836 O O . THR B 2 369 ? 0.958 -24.682 31.001 1.00 30.30 369 THR B O 1
ATOM 11847 N N . PRO B 2 370 ? 0.509 -25.849 32.862 1.00 28.96 370 PRO B N 1
ATOM 11848 C CA . PRO B 2 370 ? -0.535 -24.913 33.279 1.00 27.93 370 PRO B CA 1
ATOM 11849 C C . PRO B 2 370 ? -0.010 -23.511 33.567 1.00 29.08 370 PRO B C 1
ATOM 11850 O O . PRO B 2 370 ? 1.136 -23.304 33.976 1.00 27.38 370 PRO B O 1
ATOM 11861 N N . LEU B 2 371 ? -0.876 -22.541 33.333 1.00 27.90 371 LEU B N 1
ATOM 11862 C CA . LEU B 2 371 ? -0.563 -21.164 33.686 1.00 26.56 371 LEU B CA 1
ATOM 11863 C C . LEU B 2 371 ? -0.288 -21.067 35.179 1.00 30.47 371 LEU B C 1
ATOM 11864 O O . LEU B 2 371 ? -0.817 -21.839 35.982 1.00 30.03 371 LEU B O 1
ATOM 11880 N N . GLU B 2 372 ? 0.570 -20.123 35.551 1.00 26.32 372 GLU B N 1
ATOM 11881 C CA . GLU B 2 372 ? 0.866 -19.910 36.960 1.00 30.16 372 GLU B CA 1
ATOM 11882 C C . GLU B 2 372 ? 0.606 -18.458 37.337 1.00 28.10 372 GLU B C 1
ATOM 11883 O O . GLU B 2 372 ? 0.838 -17.533 36.543 1.00 27.94 372 GLU B O 1
ATOM 11895 N N . MET B 2 373 ? 0.085 -18.271 38.548 1.00 27.31 373 MET B N 1
ATOM 11896 C CA . MET B 2 373 ? -0.103 -16.953 39.156 1.00 27.04 373 MET B CA 1
ATOM 11897 C C . MET B 2 373 ? 0.763 -16.945 40.416 1.00 29.95 373 MET B C 1
ATOM 11898 O O . MET B 2 373 ? 0.455 -17.645 41.390 1.00 29.82 373 MET B O 1
ATOM 11912 N N . LYS B 2 374 ? 1.849 -16.171 40.383 1.00 27.47 374 LYS B N 1
ATOM 11913 C CA . LYS B 2 374 ? 2.892 -16.230 41.402 1.00 27.91 374 LYS B CA 1
ATOM 11914 C C . LYS B 2 374 ? 3.058 -14.945 42.192 1.00 29.83 374 LYS B C 1
ATOM 11915 O O . LYS B 2 374 ? 3.127 -14.992 43.433 1.00 30.38 374 LYS B O 1
ATOM 11934 N N . THR B 2 375 ? 3.111 -13.785 41.519 1.00 25.57 375 THR B N 1
ATOM 11935 C CA . THR B 2 375 ? 3.393 -12.531 42.199 1.00 27.64 375 THR B CA 1
ATOM 11936 C C . THR B 2 375 ? 2.449 -11.431 41.750 1.00 26.62 375 THR B C 1
ATOM 11937 O O . THR B 2 375 ? 2.052 -11.354 40.574 1.00 26.06 375 THR B O 1
ATOM 11948 N N . ALA B 2 376 ? 2.081 -10.583 42.708 1.00 25.47 376 ALA B N 1
ATOM 11949 C CA . ALA B 2 376 ? 1.241 -9.424 42.448 1.00 25.06 376 ALA B CA 1
ATOM 11950 C C . ALA B 2 376 ? 1.998 -8.418 41.576 1.00 24.46 376 ALA B C 1
ATOM 11951 O O . ALA B 2 376 ? 3.215 -8.520 41.350 1.00 27.19 376 ALA B O 1
ATOM 11958 N N . ALA B 2 377 ? 1.251 -7.455 41.064 1.00 24.01 377 ALA B N 1
ATOM 11959 C CA . ALA B 2 377 ? 1.836 -6.481 40.161 1.00 24.72 377 ALA B CA 1
ATOM 11960 C C . ALA B 2 377 ? 3.011 -5.771 40.844 1.00 26.02 377 ALA B C 1
ATOM 11961 O O . ALA B 2 377 ? 2.940 -5.458 42.048 1.00 26.63 377 ALA B O 1
ATOM 11968 N N . PRO B 2 378 ? 4.061 -5.455 40.104 1.00 27.12 378 PRO B N 1
ATOM 11969 C CA . PRO B 2 378 ? 5.262 -4.860 40.703 1.00 27.87 378 PRO B CA 1
ATOM 11970 C C . PRO B 2 378 ? 5.113 -3.358 40.905 1.00 30.01 378 PRO B C 1
ATOM 11971 O O . PRO B 2 378 ? 4.320 -2.685 40.247 1.00 29.72 378 PRO B O 1
ATOM 11982 N N . SER B 2 379 ? 5.906 -2.837 41.835 1.00 29.93 379 SER B N 1
ATOM 11983 C CA . SER B 2 379 ? 6.076 -1.398 41.965 1.00 31.27 379 SER B CA 1
ATOM 11984 C C . SER B 2 379 ? 7.131 -0.915 40.974 1.00 31.85 379 SER B C 1
ATOM 11985 O O . SER B 2 379 ? 7.880 -1.712 40.394 1.00 31.41 379 SER B O 1
ATOM 11993 N N . ILE B 2 380 ? 7.151 0.408 40.762 1.00 32.95 380 ILE B N 1
ATOM 11994 C CA . ILE B 2 380 ? 8.077 0.987 39.788 1.00 33.67 380 ILE B CA 1
ATOM 11995 C C . ILE B 2 380 ? 9.496 0.762 40.268 1.00 34.96 380 ILE B C 1
ATOM 11996 O O . ILE B 2 380 ? 9.880 1.188 41.368 1.00 36.48 380 ILE B O 1
ATOM 12012 N N . GLY B 2 381 ? 10.298 0.123 39.427 1.00 34.53 381 GLY B N 1
ATOM 12013 C CA . GLY B 2 381 ? 11.683 -0.102 39.795 1.00 35.82 381 GLY B CA 1
ATOM 12014 C C . GLY B 2 381 ? 11.880 -1.182 40.823 1.00 35.67 381 GLY B C 1
ATOM 12015 O O . GLY B 2 381 ? 12.977 -1.307 41.363 1.00 36.99 381 GLY B O 1
ATOM 12019 N N . GLN B 2 382 ? 10.852 -1.990 41.098 1.00 35.73 382 GLN B N 1
ATOM 12020 C CA . GLN B 2 382 ? 11.000 -3.037 42.104 1.00 34.19 382 GLN B CA 1
ATOM 12021 C C . GLN B 2 382 ? 12.167 -3.969 41.813 1.00 34.80 382 GLN B C 1
ATOM 12022 O O . GLN B 2 382 ? 12.811 -4.458 42.747 1.00 36.75 382 GLN B O 1
ATOM 12036 N N . HIS B 2 383 ? 12.472 -4.221 40.537 1.00 34.62 383 HIS B N 1
ATOM 12037 C CA . HIS B 2 383 ? 13.497 -5.190 40.166 1.00 35.37 383 HIS B CA 1
ATOM 12038 C C . HIS B 2 383 ? 14.704 -4.559 39.484 1.00 36.31 383 HIS B C 1
ATOM 12039 O O . HIS B 2 383 ? 15.505 -5.268 38.865 1.00 36.61 383 HIS B O 1
ATOM 12053 N N . THR B 2 384 ? 14.874 -3.245 39.615 1.00 36.21 384 THR B N 1
ATOM 12054 C CA . THR B 2 384 ? 15.958 -2.571 38.903 1.00 37.46 384 THR B CA 1
ATOM 12055 C C . THR B 2 384 ? 17.308 -3.192 39.236 1.00 40.59 384 THR B C 1
ATOM 12056 O O . THR B 2 384 ? 18.074 -3.570 38.337 1.00 39.28 384 THR B O 1
ATOM 12067 N N . ARG B 2 385 ? 17.635 -3.272 40.528 1.00 42.15 385 ARG B N 1
ATOM 12068 C CA . ARG B 2 385 ? 18.945 -3.783 40.928 1.00 45.08 385 ARG B CA 1
ATOM 12069 C C . ARG B 2 385 ? 19.100 -5.259 40.587 1.00 41.54 385 ARG B C 1
ATOM 12070 O O . ARG B 2 385 ? 20.164 -5.689 40.123 1.00 43.51 385 ARG B O 1
ATOM 12091 N N . GLU B 2 386 ? 18.050 -6.044 40.828 1.00 40.46 386 GLU B N 1
ATOM 12092 C CA . GLU B 2 386 ? 18.055 -7.465 40.508 1.00 38.89 386 GLU B CA 1
ATOM 12093 C C . GLU B 2 386 ? 18.360 -7.709 39.035 1.00 39.04 386 GLU B C 1
ATOM 12094 O O . GLU B 2 386 ? 19.202 -8.547 38.694 1.00 43.77 386 GLU B O 1
ATOM 12106 N N . VAL B 2 387 ? 17.675 -6.988 38.145 1.00 36.36 387 VAL B N 1
ATOM 12107 C CA . VAL B 2 387 ? 17.874 -7.196 36.713 1.00 38.53 387 VAL B CA 1
ATOM 12108 C C . VAL B 2 387 ? 19.249 -6.702 36.281 1.00 41.52 387 VAL B C 1
ATOM 12109 O O . VAL B 2 387 ? 19.992 -7.408 35.584 1.00 40.19 387 VAL B O 1
ATOM 12122 N N . LEU B 2 388 ? 19.603 -5.468 36.656 1.00 39.48 388 LEU B N 1
ATOM 12123 C CA . LEU B 2 388 ? 20.870 -4.906 36.200 1.00 42.81 388 LEU B CA 1
ATOM 12124 C C . LEU B 2 388 ? 22.037 -5.790 36.623 1.00 44.04 388 LEU B C 1
ATOM 12125 O O . LEU B 2 388 ? 22.957 -6.044 35.832 1.00 45.71 388 LEU B O 1
ATOM 12141 N N . GLY B 2 389 ? 22.005 -6.293 37.857 1.00 45.62 389 GLY B N 1
ATOM 12142 C CA . GLY B 2 389 ? 23.109 -7.077 38.375 1.00 46.01 389 GLY B CA 1
ATOM 12143 C C . GLY B 2 389 ? 23.087 -8.536 37.970 1.00 46.88 389 GLY B C 1
ATOM 12144 O O . GLY B 2 389 ? 24.129 -9.110 37.645 1.00 52.71 389 GLY B O 1
ATOM 12148 N N . GLY B 2 390 ? 21.908 -9.147 37.973 1.00 46.35 390 GLY B N 1
ATOM 12149 C CA . GLY B 2 390 ? 21.806 -10.582 37.794 1.00 51.93 390 GLY B CA 1
ATOM 12150 C C . GLY B 2 390 ? 21.699 -11.045 36.357 1.00 53.09 390 GLY B C 1
ATOM 12151 O O . GLY B 2 390 ? 22.228 -12.100 35.997 1.00 60.71 390 GLY B O 1
ATOM 12155 N N . MET B 2 391 ? 21.022 -10.262 35.524 1.00 51.24 391 MET B N 1
ATOM 12156 C CA . MET B 2 391 ? 20.809 -10.589 34.122 1.00 46.63 391 MET B CA 1
ATOM 12157 C C . MET B 2 391 ? 21.690 -9.789 33.178 1.00 47.26 391 MET B C 1
ATOM 12158 O O . MET B 2 391 ? 22.186 -10.335 32.183 1.00 48.76 391 MET B O 1
ATOM 12172 N N . LEU B 2 392 ? 21.898 -8.504 33.446 1.00 44.20 392 LEU B N 1
ATOM 12173 C CA . LEU B 2 392 ? 22.602 -7.642 32.501 1.00 43.49 392 LEU B CA 1
ATOM 12174 C C . LEU B 2 392 ? 24.075 -7.439 32.832 1.00 47.40 392 LEU B C 1
ATOM 12175 O O . LEU B 2 392 ? 24.760 -6.712 32.105 1.00 49.59 392 LEU B O 1
ATOM 12191 N N . GLY B 2 393 ? 24.578 -8.053 33.903 1.00 50.09 393 GLY B N 1
ATOM 12192 C CA . GLY B 2 393 ? 26.004 -8.103 34.148 1.00 52.42 393 GLY B CA 1
ATOM 12193 C C . GLY B 2 393 ? 26.662 -6.824 34.610 1.00 51.42 393 GLY B C 1
ATOM 12194 O O . GLY B 2 393 ? 27.868 -6.673 34.442 1.00 54.06 393 GLY B O 1
ATOM 12198 N N . TYR B 2 394 ? 25.920 -5.895 35.201 1.00 49.69 394 TYR B N 1
ATOM 12199 C CA . TYR B 2 394 ? 26.544 -4.679 35.707 1.00 51.58 394 TYR B CA 1
ATOM 12200 C C . TYR B 2 394 ? 27.158 -4.921 37.079 1.00 54.18 394 TYR B C 1
ATOM 12201 O O . TYR B 2 394 ? 26.610 -5.666 37.899 1.00 55.18 394 TYR B O 1
ATOM 12219 N N . SER B 2 395 ? 28.289 -4.266 37.329 1.00 57.38 395 SER B N 1
ATOM 12220 C CA . SER B 2 395 ? 28.953 -4.346 38.622 1.00 63.74 395 SER B CA 1
ATOM 12221 C C . SER B 2 395 ? 28.146 -3.603 39.680 1.00 66.37 395 SER B C 1
ATOM 12222 O O . SER B 2 395 ? 27.416 -2.654 39.379 1.00 65.00 395 SER B O 1
ATOM 12230 N N . HIS B 2 396 ? 28.291 -4.036 40.936 1.00 74.60 396 HIS B N 1
ATOM 12231 C CA . HIS B 2 396 ? 27.658 -3.313 42.034 1.00 78.17 396 HIS B CA 1
ATOM 12232 C C . HIS B 2 396 ? 27.933 -1.820 41.910 1.00 77.89 396 HIS B C 1
ATOM 12233 O O . HIS B 2 396 ? 27.027 -0.987 42.030 1.00 76.01 396 HIS B O 1
ATOM 12247 N N . ASP B 2 397 ? 29.194 -1.468 41.653 1.00 77.89 397 ASP B N 1
ATOM 12248 C CA . ASP B 2 397 ? 29.562 -0.066 41.508 1.00 79.66 397 ASP B CA 1
ATOM 12249 C C . ASP B 2 397 ? 28.833 0.571 40.332 1.00 77.29 397 ASP B C 1
ATOM 12250 O O . ASP B 2 397 ? 28.248 1.654 40.461 1.00 77.32 397 ASP B O 1
ATOM 12259 N N . GLU B 2 398 ? 28.836 -0.097 39.176 1.00 73.12 398 GLU B N 1
ATOM 12260 C CA . GLU B 2 398 ? 28.159 0.463 38.011 1.00 71.84 398 GLU B CA 1
ATOM 12261 C C . GLU B 2 398 ? 26.668 0.634 38.269 1.00 72.05 398 GLU B C 1
ATOM 12262 O O . GLU B 2 398 ? 26.069 1.625 37.838 1.00 72.22 398 GLU B O 1
ATOM 12274 N N . ILE B 2 399 ? 26.044 -0.321 38.963 1.00 69.06 399 ILE B N 1
ATOM 12275 C CA . ILE B 2 399 ? 24.625 -0.177 39.278 1.00 69.19 399 ILE B CA 1
ATOM 12276 C C . ILE B 2 399 ? 24.406 1.094 40.092 1.00 74.62 399 ILE B C 1
ATOM 12277 O O . ILE B 2 399 ? 23.637 1.976 39.704 1.00 73.42 399 ILE B O 1
ATOM 12293 N N . GLU B 2 400 ? 25.111 1.225 41.219 1.00 77.93 400 GLU B N 1
ATOM 12294 C CA . GLU B 2 400 ? 24.872 2.387 42.069 1.00 81.24 400 GLU B CA 1
ATOM 12295 C C . GLU B 2 400 ? 25.228 3.685 41.351 1.00 79.10 400 GLU B C 1
ATOM 12296 O O . GLU B 2 400 ? 24.639 4.733 41.640 1.00 79.21 400 GLU B O 1
ATOM 12308 N N . ASN B 2 401 ? 26.176 3.640 40.410 1.00 75.27 401 ASN B N 1
ATOM 12309 C CA . ASN B 2 401 ? 26.453 4.821 39.595 1.00 76.80 401 ASN B CA 1
ATOM 12310 C C . ASN B 2 401 ? 25.273 5.137 38.681 1.00 76.53 401 ASN B C 1
ATOM 12311 O O . ASN B 2 401 ? 24.857 6.296 38.560 1.00 77.94 401 ASN B O 1
ATOM 12322 N N . LEU B 2 402 ? 24.718 4.111 38.029 1.00 74.48 402 LEU B N 1
ATOM 12323 C CA . LEU B 2 402 ? 23.584 4.332 37.138 1.00 75.96 402 LEU B CA 1
ATOM 12324 C C . LEU B 2 402 ? 22.388 4.907 37.889 1.00 74.85 402 LEU B C 1
ATOM 12325 O O . LEU B 2 402 ? 21.650 5.734 37.345 1.00 74.05 402 LEU B O 1
ATOM 12341 N N . VAL B 2 403 ? 22.172 4.483 39.139 1.00 77.09 403 VAL B N 1
ATOM 12342 C CA . VAL B 2 403 ? 20.979 4.912 39.865 1.00 81.42 403 VAL B CA 1
ATOM 12343 C C . VAL B 2 403 ? 21.251 6.066 40.827 1.00 81.06 403 VAL B C 1
ATOM 12344 O O . VAL B 2 403 ? 20.292 6.723 41.264 1.00 84.31 403 VAL B O 1
ATOM 12357 N N . SER B 2 404 ? 22.515 6.365 41.143 1.00 82.77 404 SER B N 1
ATOM 12358 C CA . SER B 2 404 ? 22.795 7.609 41.858 1.00 87.21 404 SER B CA 1
ATOM 12359 C C . SER B 2 404 ? 22.705 8.804 40.916 1.00 88.96 404 SER B C 1
ATOM 12360 O O . SER B 2 404 ? 22.226 9.874 41.305 1.00 88.70 404 SER B O 1
ATOM 12368 N N . HIS B 2 405 ? 23.173 8.638 39.680 1.00 90.63 405 HIS B N 1
ATOM 12369 C CA . HIS B 2 405 ? 22.930 9.610 38.622 1.00 91.24 405 HIS B CA 1
ATOM 12370 C C . HIS B 2 405 ? 21.511 9.516 38.079 1.00 92.67 405 HIS B C 1
ATOM 12371 O O . HIS B 2 405 ? 21.178 10.231 37.127 1.00 92.76 405 HIS B O 1
ATOM 12385 N N . GLU B 2 406 ? 20.685 8.645 38.671 1.00 94.31 406 GLU B N 1
ATOM 12386 C CA . GLU B 2 406 ? 19.242 8.569 38.410 1.00 93.35 406 GLU B CA 1
ATOM 12387 C C . GLU B 2 406 ? 18.948 8.347 36.927 1.00 88.09 406 GLU B C 1
ATOM 12388 O O . GLU B 2 406 ? 17.955 8.838 36.383 1.00 86.70 406 GLU B O 1
ATOM 12400 N N . VAL B 2 407 ? 19.825 7.578 36.275 1.00 80.93 407 VAL B N 1
ATOM 12401 C CA . VAL B 2 407 ? 19.485 6.950 35.003 1.00 76.55 407 VAL B CA 1
ATOM 12402 C C . VAL B 2 407 ? 18.441 5.863 35.232 1.00 75.13 407 VAL B C 1
ATOM 12403 O O . VAL B 2 407 ? 17.514 5.680 34.430 1.00 65.46 407 VAL B O 1
ATOM 12416 N N . LEU B 2 408 ? 18.596 5.116 36.324 1.00 80.37 408 LEU B N 1
ATOM 12417 C CA . LEU B 2 408 ? 17.674 4.082 36.762 1.00 73.35 408 LEU B CA 1
ATOM 12418 C C . LEU B 2 408 ? 17.309 4.353 38.214 1.00 75.07 408 LEU B C 1
ATOM 12419 O O . LEU B 2 408 ? 18.153 4.809 38.989 1.00 76.56 408 LEU B O 1
ATOM 12435 N N . VAL B 2 409 ? 16.060 4.077 38.585 1.00 64.70 409 VAL B N 1
ATOM 12436 C CA . VAL B 2 409 ? 15.650 4.241 39.979 1.00 65.39 409 VAL B CA 1
ATOM 12437 C C . VAL B 2 409 ? 15.247 2.887 40.577 1.00 58.36 409 VAL B C 1
ATOM 12438 O O . VAL B 2 409 ? 14.786 1.963 39.886 1.00 53.82 409 VAL B O 1
ATOM 12452 N N . GLN C 1 3 ? 10.695 13.822 -8.618 1.00 63.65 3 GLN C N 1
ATOM 12453 C CA . GLN C 1 3 ? 10.610 15.135 -9.252 1.00 65.56 3 GLN C CA 1
ATOM 12454 C C . GLN C 1 3 ? 9.175 15.408 -9.696 1.00 64.56 3 GLN C C 1
ATOM 12455 O O . GLN C 1 3 ? 8.324 14.516 -9.649 1.00 59.54 3 GLN C O 1
ATOM 12468 N N . ASP C 1 4 ? 8.897 16.638 -10.130 1.00 58.49 4 ASP C N 1
ATOM 12469 C CA . ASP C 1 4 ? 7.547 16.993 -10.536 1.00 52.50 4 ASP C CA 1
ATOM 12470 C C . ASP C 1 4 ? 7.574 18.225 -11.436 1.00 47.82 4 ASP C C 1
ATOM 12471 O O . ASP C 1 4 ? 8.612 18.856 -11.661 1.00 40.25 4 ASP C O 1
ATOM 12480 N N . PHE C 1 5 ? 6.394 18.562 -11.935 1.00 39.32 5 PHE C N 1
ATOM 12481 C CA . PHE C 1 5 ? 6.174 19.679 -12.824 1.00 38.66 5 PHE C CA 1
ATOM 12482 C C . PHE C 1 5 ? 6.095 21.023 -12.132 1.00 31.38 5 PHE C C 1
ATOM 12483 O O . PHE C 1 5 ? 5.662 21.973 -12.785 1.00 31.48 5 PHE C O 1
ATOM 12500 N N . SER C 1 6 ? 6.468 21.148 -10.848 1.00 31.07 6 SER C N 1
ATOM 12501 C CA . SER C 1 6 ? 6.135 22.376 -10.127 1.00 31.10 6 SER C CA 1
ATOM 12502 C C . SER C 1 6 ? 6.738 23.616 -10.795 1.00 34.80 6 SER C C 1
ATOM 12503 O O . SER C 1 6 ? 6.217 24.725 -10.648 1.00 36.37 6 SER C O 1
ATOM 12511 N N . ARG C 1 7 ? 7.835 23.446 -11.524 1.00 30.24 7 ARG C N 1
ATOM 12512 C CA . ARG C 1 7 ? 8.462 24.566 -12.211 1.00 30.15 7 ARG C CA 1
ATOM 12513 C C . ARG C 1 7 ? 7.592 25.112 -13.340 1.00 28.77 7 ARG C C 1
ATOM 12514 O O . ARG C 1 7 ? 7.870 26.203 -13.833 1.00 31.93 7 ARG C O 1
ATOM 12535 N N . PHE C 1 8 ? 6.576 24.378 -13.790 1.00 26.74 8 PHE C N 1
ATOM 12536 C CA . PHE C 1 8 ? 5.733 24.846 -14.876 1.00 24.71 8 PHE C CA 1
ATOM 12537 C C . PHE C 1 8 ? 4.481 25.534 -14.343 1.00 30.92 8 PHE C C 1
ATOM 12538 O O . PHE C 1 8 ? 3.764 24.972 -13.509 1.00 31.19 8 PHE C O 1
ATOM 12555 N N . ARG C 1 9 ? 4.198 26.729 -14.855 1.00 25.42 9 ARG C N 1
ATOM 12556 C CA . ARG C 1 9 ? 2.993 27.455 -14.516 1.00 26.13 9 ARG C CA 1
ATOM 12557 C C . ARG C 1 9 ? 2.028 27.382 -15.690 1.00 27.39 9 ARG C C 1
ATOM 12558 O O . ARG C 1 9 ? 2.402 27.691 -16.828 1.00 26.32 9 ARG C O 1
ATOM 12579 N N . VAL C 1 10 ? 0.793 26.966 -15.406 1.00 24.34 10 VAL C N 1
ATOM 12580 C CA . VAL C 1 10 ? -0.233 26.714 -16.416 1.00 23.76 10 VAL C CA 1
ATOM 12581 C C . VAL C 1 10 ? -1.427 27.580 -16.065 1.00 26.53 10 VAL C C 1
ATOM 12582 O O . VAL C 1 10 ? -1.977 27.455 -14.965 1.00 27.74 10 VAL C O 1
ATOM 12595 N N . LEU C 1 11 ? -1.793 28.485 -16.971 1.00 23.43 11 LEU C N 1
ATOM 12596 C CA . LEU C 1 11 ? -3.036 29.229 -16.863 1.00 23.26 11 LEU C CA 1
ATOM 12597 C C . LEU C 1 11 ? -4.094 28.442 -17.621 1.00 25.33 11 LEU C C 1
ATOM 12598 O O . LEU C 1 11 ? -3.849 27.993 -18.746 1.00 25.44 11 LEU C O 1
ATOM 12614 N N . ASP C 1 12 ? -5.269 28.289 -17.014 1.00 25.62 12 ASP C N 1
ATOM 12615 C CA . ASP C 1 12 ? -6.306 27.370 -17.480 1.00 24.32 12 ASP C CA 1
ATOM 12616 C C . ASP C 1 12 ? -7.626 28.105 -17.571 1.00 23.40 12 ASP C C 1
ATOM 12617 O O . ASP C 1 12 ? -8.384 28.134 -16.603 1.00 23.60 12 ASP C O 1
ATOM 12626 N N . MET C 1 13 ? -7.942 28.688 -18.735 1.00 23.20 13 MET C N 1
ATOM 12627 C CA . MET C 1 13 ? -9.141 29.525 -18.870 1.00 23.45 13 MET C CA 1
ATOM 12628 C C . MET C 1 13 ? -10.190 28.731 -19.642 1.00 24.81 13 MET C C 1
ATOM 12629 O O . MET C 1 13 ? -10.420 28.933 -20.833 1.00 24.24 13 MET C O 1
ATOM 12643 N N . THR C 1 14 ? -10.882 27.840 -18.914 1.00 21.26 14 THR C N 1
ATOM 12644 C CA . THR C 1 14 ? -11.752 26.840 -19.529 1.00 22.51 14 THR C CA 1
ATOM 12645 C C . THR C 1 14 ? -13.054 26.741 -18.752 1.00 26.88 14 THR C C 1
ATOM 12646 O O . THR C 1 14 ? -13.176 27.267 -17.631 1.00 25.50 14 THR C O 1
ATOM 12657 N N . GLY C 1 15 ? -14.027 26.062 -19.359 1.00 23.75 15 GLY C N 1
ATOM 12658 C CA . GLY C 1 15 ? -15.375 25.972 -18.813 1.00 25.78 15 GLY C CA 1
ATOM 12659 C C . GLY C 1 15 ? -15.905 24.555 -18.868 1.00 22.00 15 GLY C C 1
ATOM 12660 O O . GLY C 1 15 ? -15.231 23.617 -18.387 1.00 22.57 15 GLY C O 1
ATOM 12664 N N . GLU C 1 16 ? -17.087 24.372 -19.462 1.00 23.11 16 GLU C N 1
ATOM 12665 C CA . GLU C 1 16 ? -17.560 23.009 -19.714 1.00 20.90 16 GLU C CA 1
ATOM 12666 C C . GLU C 1 16 ? -16.639 22.273 -20.666 1.00 20.38 16 GLU C C 1
ATOM 12667 O O . GLU C 1 16 ? -16.484 21.061 -20.554 1.00 21.54 16 GLU C O 1
ATOM 12679 N N . LEU C 1 17 ? -16.054 23.001 -21.603 1.00 22.22 17 LEU C N 1
ATOM 12680 C CA . LEU C 1 17 ? -15.034 22.497 -22.520 1.00 20.55 17 LEU C CA 1
ATOM 12681 C C . LEU C 1 17 ? -13.669 23.006 -22.060 1.00 23.12 17 LEU C C 1
ATOM 12682 O O . LEU C 1 17 ? -13.519 24.200 -21.757 1.00 21.71 17 LEU C O 1
ATOM 12698 N N . GLY C 1 18 ? -12.685 22.101 -22.004 1.00 20.61 18 GLY C N 1
ATOM 12699 C CA . GLY C 1 18 ? -11.328 22.461 -21.713 1.00 19.72 18 GLY C CA 1
ATOM 12700 C C . GLY C 1 18 ? -10.605 21.863 -20.522 1.00 20.77 18 GLY C C 1
ATOM 12701 O O . GLY C 1 18 ? -9.400 21.654 -20.582 1.00 20.46 18 GLY C O 1
ATOM 12705 N N . PRO C 1 19 ? -11.282 21.641 -19.386 1.00 19.52 19 PRO C N 1
ATOM 12706 C CA . PRO C 1 19 ? -10.523 21.588 -18.129 1.00 19.73 19 PRO C CA 1
ATOM 12707 C C . PRO C 1 19 ? -9.725 20.334 -17.868 1.00 19.40 19 PRO C C 1
ATOM 12708 O O . PRO C 1 19 ? -8.804 20.386 -17.034 1.00 19.35 19 PRO C O 1
ATOM 12719 N N . TYR C 1 20 ? -9.991 19.211 -18.544 1.00 19.28 20 TYR C N 1
ATOM 12720 C CA . TYR C 1 20 ? -9.230 17.997 -18.252 1.00 19.04 20 TYR C CA 1
ATOM 12721 C C . TYR C 1 20 ? -7.762 18.160 -18.674 1.00 18.75 20 TYR C C 1
ATOM 12722 O O . TYR C 1 20 ? -6.855 17.587 -18.044 1.00 19.93 20 TYR C O 1
ATOM 12740 N N . ALA C 1 21 ? -7.493 18.986 -19.676 1.00 19.24 21 ALA C N 1
ATOM 12741 C CA . ALA C 1 21 ? -6.108 19.128 -20.123 1.00 20.18 21 ALA C CA 1
ATOM 12742 C C . ALA C 1 21 ? -5.238 19.694 -19.015 1.00 18.92 21 ALA C C 1
ATOM 12743 O O . ALA C 1 21 ? -4.155 19.167 -18.715 1.00 20.38 21 ALA C O 1
ATOM 12750 N N . ALA C 1 22 ? -5.693 20.787 -18.376 1.00 19.24 22 ALA C N 1
ATOM 12751 C CA . ALA C 1 22 ? -4.883 21.374 -17.303 1.00 20.67 22 ALA C CA 1
ATOM 12752 C C . ALA C 1 22 ? -4.900 20.486 -16.059 1.00 21.12 22 ALA C C 1
ATOM 12753 O O . ALA C 1 22 ? -3.943 20.499 -15.279 1.00 22.38 22 ALA C O 1
ATOM 12760 N N . LYS C 1 23 ? -5.974 19.700 -15.861 1.00 20.30 23 LYS C N 1
ATOM 12761 C CA . LYS C 1 23 ? -5.961 18.731 -14.769 1.00 23.14 23 LYS C CA 1
ATOM 12762 C C . LYS C 1 23 ? -4.799 17.747 -14.917 1.00 22.40 23 LYS C C 1
ATOM 12763 O O . LYS C 1 23 ? -4.155 17.397 -13.914 1.00 21.49 23 LYS C O 1
ATOM 12782 N N . MET C 1 24 ? -4.509 17.305 -16.136 1.00 21.87 24 MET C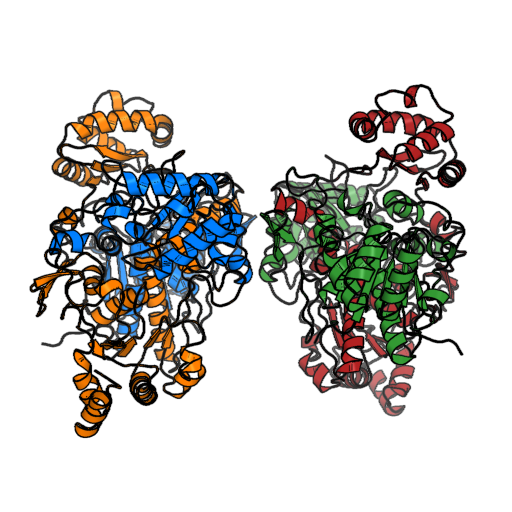 N 1
ATOM 12783 C CA . MET C 1 24 ? -3.422 16.355 -16.350 1.00 19.58 24 MET C CA 1
ATOM 12784 C C . MET C 1 24 ? -2.082 16.966 -15.948 1.00 20.40 24 MET C C 1
ATOM 12785 O O . MET C 1 24 ? -1.259 16.308 -15.306 1.00 21.54 24 MET C O 1
ATOM 12799 N N . PHE C 1 25 ? -1.887 18.255 -16.240 1.00 19.80 25 PHE C N 1
ATOM 12800 C CA . PHE C 1 25 ? -0.707 18.964 -15.734 1.00 19.39 25 PHE C CA 1
ATOM 12801 C C . PHE C 1 25 ? -0.704 19.052 -14.205 1.00 21.75 25 PHE C C 1
ATOM 12802 O O . PHE C 1 25 ? 0.343 18.832 -13.556 1.00 23.77 25 PHE C O 1
ATOM 12819 N N . ALA C 1 26 ? -1.848 19.369 -13.610 1.00 21.60 26 ALA C N 1
ATOM 12820 C CA . ALA C 1 26 ? -1.924 19.496 -12.165 1.00 23.58 26 ALA C CA 1
ATOM 12821 C C . ALA C 1 26 ? -1.588 18.173 -11.489 1.00 21.35 26 ALA C C 1
ATOM 12822 O O . ALA C 1 26 ? -1.001 18.173 -10.396 1.00 23.78 26 ALA C O 1
ATOM 12829 N N . GLY C 1 27 ? -2.013 17.052 -12.098 1.00 23.31 27 GLY C N 1
ATOM 12830 C CA . GLY C 1 27 ? -1.812 15.736 -11.519 1.00 24.34 27 GLY C CA 1
ATOM 12831 C C . GLY C 1 27 ? -0.361 15.371 -11.375 1.00 23.42 27 GLY C C 1
ATOM 12832 O O . GLY C 1 27 ? -0.014 14.516 -10.543 1.00 26.37 27 GLY C O 1
ATOM 12836 N N . LEU C 1 28 ? 0.515 16.002 -12.166 1.00 23.85 28 LEU C N 1
ATOM 12837 C CA . LEU C 1 28 ? 1.948 15.769 -12.017 1.00 27.40 28 LEU C CA 1
ATOM 12838 C C . LEU C 1 28 ? 2.647 16.906 -11.282 1.00 29.42 28 LEU C C 1
ATOM 12839 O O . LEU C 1 28 ? 3.880 16.904 -11.200 1.00 30.85 28 LEU C O 1
ATOM 12855 N N . GLY C 1 29 ? 1.897 17.867 -10.733 1.00 26.54 29 GLY C N 1
ATOM 12856 C CA . GLY C 1 29 ? 2.473 18.860 -9.855 1.00 28.91 29 GLY C CA 1
ATOM 12857 C C . GLY C 1 29 ? 2.717 20.224 -10.454 1.00 27.91 29 GLY C C 1
ATOM 12858 O O . GLY C 1 29 ? 3.333 21.067 -9.793 1.00 26.97 29 GLY C O 1
ATOM 12862 N N . ALA C 1 30 ? 2.246 20.479 -11.665 1.00 26.38 30 ALA C N 1
ATOM 12863 C CA . ALA C 1 30 ? 2.354 21.822 -12.194 1.00 26.96 30 ALA C CA 1
ATOM 12864 C C . ALA C 1 30 ? 1.550 22.785 -11.331 1.00 28.58 30 ALA C C 1
ATOM 12865 O O . ALA C 1 30 ? 0.609 22.407 -10.638 1.00 28.26 30 ALA C O 1
ATOM 12872 N N . ASP C 1 31 ? 1.947 24.053 -11.396 1.00 25.08 31 ASP C N 1
ATOM 12873 C CA . ASP C 1 31 ? 1.274 25.178 -10.740 1.00 25.90 31 ASP C CA 1
ATOM 12874 C C . ASP C 1 31 ? 0.199 25.641 -11.700 1.00 27.83 31 ASP C C 1
ATOM 12875 O O . ASP C 1 31 ? 0.480 26.391 -12.634 1.00 26.33 31 ASP C O 1
ATOM 12884 N N . VAL C 1 32 ? -1.037 25.187 -11.476 1.00 26.64 32 VAL C N 1
ATOM 12885 C CA . VAL C 1 32 ? -2.137 25.372 -12.421 1.00 23.92 32 VAL C CA 1
ATOM 12886 C C . VAL C 1 32 ? -3.111 26.368 -11.814 1.00 25.44 32 VAL C C 1
ATOM 12887 O O . VAL C 1 32 ? -3.557 26.194 -10.671 1.00 27.36 32 VAL C O 1
ATOM 12900 N N . ILE C 1 33 ? -3.464 27.397 -12.580 1.00 23.74 33 ILE C N 1
ATOM 12901 C CA . ILE C 1 33 ? -4.342 28.457 -12.110 1.00 24.46 33 ILE C CA 1
ATOM 12902 C C . ILE C 1 33 ? -5.563 28.453 -13.017 1.00 29.18 33 ILE C C 1
ATOM 12903 O O . ILE C 1 33 ? -5.448 28.753 -14.210 1.00 28.27 33 ILE C O 1
ATOM 12919 N N . HIS C 1 34 ? -6.720 28.097 -12.463 1.00 25.56 34 HIS C N 1
ATOM 12920 C CA . HIS C 1 34 ? -7.968 28.105 -13.220 1.00 27.02 34 HIS C CA 1
ATOM 12921 C C . HIS C 1 34 ? -8.466 29.538 -13.267 1.00 28.01 34 HIS C C 1
ATOM 12922 O O . HIS C 1 34 ? -8.560 30.188 -12.228 1.00 28.72 34 HIS C O 1
ATOM 12937 N N . VAL C 1 35 ? -8.758 30.045 -14.473 1.00 26.20 35 VAL C N 1
ATOM 12938 C CA . VAL C 1 35 ? -9.127 31.451 -14.672 1.00 27.08 35 VAL C CA 1
ATOM 12939 C C . VAL C 1 35 ? -10.590 31.507 -15.073 1.00 27.78 35 VAL C C 1
ATOM 12940 O O . VAL C 1 35 ? -10.971 30.966 -16.118 1.00 27.86 35 VAL C O 1
ATOM 12953 N N . GLU C 1 36 ? -11.399 32.165 -14.244 1.00 28.68 36 GLU C N 1
ATOM 12954 C CA . GLU C 1 36 ? -12.830 32.284 -14.452 1.00 31.11 36 GLU C CA 1
ATOM 12955 C C . GLU C 1 36 ? -13.188 33.740 -14.700 1.00 30.22 36 GLU C C 1
ATOM 12956 O O . GLU C 1 36 ? -12.475 34.653 -14.275 1.00 32.04 36 GLU C O 1
ATOM 12968 N N . SER C 1 37 ? -14.318 33.962 -15.351 1.00 31.48 37 SER C N 1
ATOM 12969 C CA . SER C 1 37 ? -14.899 35.299 -15.372 1.00 34.90 37 SER C CA 1
ATOM 12970 C C . SER C 1 37 ? -15.653 35.548 -14.070 1.00 35.14 37 SER C C 1
ATOM 12971 O O . SER C 1 37 ? -15.925 34.623 -13.300 1.00 35.40 37 SER C O 1
ATOM 12979 N N . PRO C 1 38 ? -16.017 36.801 -13.788 1.00 39.29 38 PRO C N 1
ATOM 12980 C CA . PRO C 1 38 ? -16.825 37.067 -12.584 1.00 37.90 38 PRO C CA 1
ATOM 12981 C C . PRO C 1 38 ? -18.150 36.335 -12.576 1.00 35.04 38 PRO C C 1
ATOM 12982 O O . PRO C 1 38 ? -18.740 36.147 -11.507 1.00 37.04 38 PRO C O 1
ATOM 12993 N N . ALA C 1 39 ? -18.653 35.930 -13.733 1.00 36.87 39 ALA C N 1
ATOM 12994 C CA . ALA C 1 39 ? -19.897 35.172 -13.773 1.00 37.41 39 ALA C CA 1
ATOM 12995 C C . ALA C 1 39 ? -19.688 33.706 -13.399 1.00 37.03 39 ALA C C 1
ATOM 12996 O O . ALA C 1 39 ? -20.675 32.984 -13.217 1.00 37.73 39 ALA C O 1
ATOM 13003 N N . GLY C 1 40 ? -18.451 33.264 -13.257 1.00 33.89 40 GLY C N 1
ATOM 13004 C CA . GLY C 1 40 ? -18.184 31.905 -12.831 1.00 31.30 40 GLY C CA 1
ATOM 13005 C C . GLY C 1 40 ? -18.131 30.922 -13.982 1.00 29.65 40 GLY C C 1
ATOM 13006 O O . GLY C 1 40 ? -18.828 31.054 -14.988 1.00 31.85 40 GLY C O 1
ATOM 13010 N N . ASP C 1 41 ? -17.255 29.939 -13.838 1.00 27.48 41 ASP C N 1
ATOM 13011 C CA . ASP C 1 41 ? -17.125 28.802 -14.748 1.00 27.25 41 ASP C CA 1
ATOM 13012 C C . ASP C 1 41 ? -18.470 28.112 -14.976 1.00 27.17 41 ASP C C 1
ATOM 13013 O O . ASP C 1 41 ? -19.081 27.631 -14.017 1.00 28.10 41 ASP C O 1
ATOM 13022 N N . PRO C 1 42 ? -18.956 28.028 -16.221 1.00 26.34 42 PRO C N 1
ATOM 13023 C CA . PRO C 1 42 ? -20.256 27.370 -16.452 1.00 30.57 42 PRO C CA 1
ATOM 13024 C C . PRO C 1 42 ? -20.303 25.911 -16.030 1.00 25.82 42 PRO C C 1
ATOM 13025 O O . PRO C 1 42 ? -21.409 25.377 -15.848 1.00 28.42 42 PRO C O 1
ATOM 13036 N N . LEU C 1 43 ? -19.148 25.253 -15.896 1.00 25.19 43 LEU C N 1
ATOM 13037 C CA . LEU C 1 43 ? -19.135 23.869 -15.422 1.00 23.81 43 LEU C CA 1
ATOM 13038 C C . LEU C 1 43 ? -19.672 23.756 -13.998 1.00 26.71 43 LEU C C 1
ATOM 13039 O O . LEU C 1 43 ? -20.175 22.685 -13.624 1.00 24.25 43 LEU C O 1
ATOM 13055 N N . ARG C 1 44 ? -19.638 24.854 -13.221 1.00 27.18 44 ARG C N 1
ATOM 13056 C CA . ARG C 1 44 ? -20.230 24.858 -11.888 1.00 26.38 44 ARG C CA 1
ATOM 13057 C C . ARG C 1 44 ? -21.743 24.665 -11.907 1.00 27.64 44 ARG C C 1
ATOM 13058 O O . ARG C 1 44 ? -22.347 24.423 -10.851 1.00 30.51 44 ARG C O 1
ATOM 13079 N N . ARG C 1 45 ? -22.384 24.818 -13.075 1.00 26.37 45 ARG C N 1
ATOM 13080 C CA . ARG C 1 45 ? -23.828 24.878 -13.198 1.00 27.27 45 ARG C CA 1
ATOM 13081 C C . ARG C 1 45 ? -24.392 23.664 -13.938 1.00 26.55 45 ARG C C 1
ATOM 13082 O O . ARG C 1 45 ? -25.558 23.689 -14.356 1.00 29.22 45 ARG C O 1
ATOM 13103 N N . VAL C 1 46 ? -23.615 22.600 -14.086 1.00 25.89 46 VAL C N 1
ATOM 13104 C CA . VAL C 1 46 ? -24.123 21.386 -14.720 1.00 27.56 46 VAL C CA 1
ATOM 13105 C C . VAL C 1 46 ? -23.918 20.217 -13.761 1.00 27.04 46 VAL C C 1
ATOM 13106 O O . VAL C 1 46 ? -22.940 20.180 -13.016 1.00 27.86 46 VAL C O 1
ATOM 13119 N N . GLY C 1 47 ? -24.849 19.262 -13.789 1.00 25.43 47 GLY C N 1
ATOM 13120 C CA . GLY C 1 47 ? -24.775 18.062 -12.979 1.00 28.91 47 GLY C CA 1
ATOM 13121 C C . GLY C 1 47 ? -24.042 16.920 -13.667 1.00 24.45 47 GLY C C 1
ATOM 13122 O O . GLY C 1 47 ? -23.591 17.027 -14.825 1.00 26.08 47 GLY C O 1
ATOM 13126 N N . PRO C 1 48 ? -23.897 15.760 -12.967 1.00 24.53 48 PRO C N 1
ATOM 13127 C CA . PRO C 1 48 ? -24.512 15.399 -11.694 1.00 25.99 48 PRO C CA 1
ATOM 13128 C C . PRO C 1 48 ? -23.960 16.162 -10.507 1.00 24.90 48 PRO C C 1
ATOM 13129 O O . PRO C 1 48 ? -22.900 16.800 -10.577 1.00 26.51 48 PRO C O 1
ATOM 13140 N N . TRP C 1 49 ? -24.685 16.054 -9.402 1.00 27.00 49 TRP C N 1
ATOM 13141 C CA . TRP C 1 49 ? -24.541 16.950 -8.269 1.00 28.31 49 TRP C CA 1
ATOM 13142 C C . TRP C 1 49 ? -24.202 16.192 -7.001 1.00 31.90 49 TRP C C 1
ATOM 13143 O O . TRP C 1 49 ? -24.533 15.011 -6.843 1.00 29.27 49 TRP C O 1
ATOM 13164 N N . PHE C 1 50 ? -23.601 16.919 -6.058 1.00 29.13 50 PHE C N 1
ATOM 13165 C CA . PHE C 1 50 ? -23.372 16.396 -4.706 1.00 32.17 50 PHE C CA 1
ATOM 13166 C C . PHE C 1 50 ? -24.664 16.479 -3.901 1.00 31.40 50 PHE C C 1
ATOM 13167 O O . PHE C 1 50 ? -25.014 17.534 -3.366 1.00 33.22 50 PHE C O 1
ATOM 13184 N N . GLY C 1 51 ? -25.385 15.358 -3.795 1.00 31.03 51 GLY C N 1
ATOM 13185 C CA . GLY C 1 51 ? -26.630 15.342 -3.053 1.00 34.90 51 GLY C CA 1
ATOM 13186 C C . GLY C 1 51 ? -27.661 16.248 -3.696 1.00 34.36 51 GLY C C 1
ATOM 13187 O O . GLY C 1 51 ? -27.772 16.337 -4.933 1.00 35.89 51 GLY C O 1
ATOM 13191 N N . ASP C 1 52 ? -28.408 16.945 -2.854 1.00 38.58 52 ASP C N 1
ATOM 13192 C CA . ASP C 1 52 ? -29.436 17.864 -3.315 1.00 37.00 52 ASP C CA 1
ATOM 13193 C C . ASP C 1 52 ? -28.925 19.280 -3.515 1.00 38.31 52 ASP C C 1
ATOM 13194 O O . ASP C 1 52 ? -29.715 20.161 -3.872 1.00 38.99 52 ASP C O 1
ATOM 13203 N N . ARG C 1 53 ? -27.632 19.511 -3.321 1.00 35.40 53 ARG C N 1
ATOM 13204 C CA . ARG C 1 53 ? -27.052 20.825 -3.547 1.00 36.87 53 ARG C CA 1
ATOM 13205 C C . ARG C 1 53 ? -26.969 21.140 -5.035 1.00 33.07 53 ARG C C 1
ATOM 13206 O O . ARG C 1 53 ? -26.656 20.269 -5.870 1.00 33.68 53 ARG C O 1
ATOM 13227 N N . ARG C 1 54 ? -27.269 22.415 -5.350 1.00 35.01 54 ARG C N 1
ATOM 13228 C CA . ARG C 1 54 ? -27.191 22.944 -6.712 1.00 33.75 54 ARG C CA 1
ATOM 13229 C C . ARG C 1 54 ? -26.361 24.223 -6.783 1.00 34.53 54 ARG C C 1
ATOM 13230 O O . ARG C 1 54 ? -26.396 24.919 -7.801 1.00 38.98 54 ARG C O 1
ATOM 13251 N N . ASP C 1 55 ? -25.606 24.536 -5.741 1.00 36.50 55 ASP C N 1
ATOM 13252 C CA . ASP C 1 55 ? -24.835 25.761 -5.683 1.00 38.25 55 ASP C CA 1
ATOM 13253 C C . ASP C 1 55 ? -23.534 25.637 -6.464 1.00 33.42 55 ASP C C 1
ATOM 13254 O O . ASP C 1 55 ? -23.217 24.590 -7.024 1.00 31.61 55 ASP C O 1
ATOM 13263 N N . ALA C 1 56 ? -22.725 26.703 -6.407 1.00 38.10 56 ALA C N 1
ATOM 13264 C CA . ALA C 1 56 ? -21.542 26.825 -7.243 1.00 32.24 56 ALA C CA 1
ATOM 13265 C C . ALA C 1 56 ? -20.442 25.817 -6.912 1.00 30.42 56 ALA C C 1
ATOM 13266 O O . ALA C 1 56 ? -19.517 25.688 -7.696 1.00 30.89 56 ALA C O 1
ATOM 13273 N N . GLN C 1 57 ? -20.498 25.127 -5.763 1.00 30.81 57 GLN C N 1
ATOM 13274 C CA . GLN C 1 57 ? -19.475 24.149 -5.420 1.00 30.27 57 GLN C CA 1
ATOM 13275 C C . GLN C 1 57 ? -19.998 22.713 -5.426 1.00 30.96 57 GLN C C 1
ATOM 13276 O O . GLN C 1 57 ? -19.290 21.812 -4.970 1.00 33.48 57 GLN C O 1
ATOM 13290 N N . ALA C 1 58 ? -21.192 22.469 -5.970 1.00 29.63 58 ALA C N 1
ATOM 13291 C CA . ALA C 1 58 ? -21.834 21.160 -5.890 1.00 28.94 58 ALA C CA 1
ATOM 13292 C C . ALA C 1 58 ? -21.757 20.338 -7.172 1.00 28.01 58 ALA C C 1
ATOM 13293 O O . ALA C 1 58 ? -22.204 19.192 -7.172 1.00 28.04 58 ALA C O 1
ATOM 13300 N N . SER C 1 59 ? -21.178 20.856 -8.261 1.00 27.89 59 SER C N 1
ATOM 13301 C CA . SER C 1 59 ? -21.098 20.100 -9.504 1.00 25.65 59 SER C CA 1
ATOM 13302 C C . SER C 1 59 ? -19.978 19.081 -9.394 1.00 24.43 59 SER C C 1
ATOM 13303 O O . SER C 1 59 ? -18.801 19.448 -9.223 1.00 24.13 59 SER C O 1
ATOM 13311 N N . LEU C 1 60 ? -20.331 17.792 -9.468 1.00 24.56 60 LEU C N 1
ATOM 13312 C CA . LEU C 1 60 ? -19.292 16.762 -9.394 1.00 24.28 60 LEU C CA 1
ATOM 13313 C C . LEU C 1 60 ? -18.251 16.922 -10.490 1.00 23.19 60 LEU C C 1
ATOM 13314 O O . LEU C 1 60 ? -17.063 16.674 -10.269 1.00 26.01 60 LEU C O 1
ATOM 13330 N N . GLN C 1 61 ? -18.674 17.317 -11.690 1.00 22.99 61 GLN C N 1
ATOM 13331 C CA . GLN C 1 61 ? -17.697 17.539 -12.755 1.00 22.56 61 GLN C CA 1
ATOM 13332 C C . GLN C 1 61 ? -16.770 18.696 -12.422 1.00 23.73 61 GLN C C 1
ATOM 13333 O O . GLN C 1 61 ? -15.555 18.606 -12.649 1.00 21.40 61 GLN C O 1
ATOM 13347 N N . TYR C 1 62 ? -17.328 19.819 -11.959 1.00 22.28 62 TYR C N 1
ATOM 13348 C CA . TYR C 1 62 ? -16.474 20.946 -11.588 1.00 22.29 62 TYR C CA 1
ATOM 13349 C C . TYR C 1 62 ? -15.442 20.502 -10.557 1.00 25.36 62 TYR C C 1
ATOM 13350 O O . TYR C 1 62 ? -14.253 20.806 -10.682 1.00 24.51 62 TYR C O 1
ATOM 13368 N N . LEU C 1 63 ? -15.886 19.758 -9.539 1.00 23.49 63 LEU C N 1
ATOM 13369 C CA . LEU C 1 63 ? -14.967 19.319 -8.483 1.00 23.49 63 LEU C CA 1
ATOM 13370 C C . LEU C 1 63 ? -13.877 18.405 -9.035 1.00 23.59 63 LEU C C 1
ATOM 13371 O O . LEU C 1 63 ? -12.732 18.457 -8.586 1.00 25.28 63 LEU C O 1
ATOM 13387 N N . TYR C 1 64 ? -14.228 17.531 -9.962 1.00 22.20 64 TYR C N 1
ATOM 13388 C CA . TYR C 1 64 ? -13.240 16.608 -10.513 1.00 21.50 64 TYR C CA 1
ATOM 13389 C C . TYR C 1 64 ? -12.246 17.284 -11.454 1.00 22.41 64 TYR C C 1
ATOM 13390 O O . TYR C 1 64 ? -11.025 17.093 -11.334 1.00 22.97 64 TYR C O 1
ATOM 13408 N N . TYR C 1 65 ? -12.752 18.007 -12.449 1.00 20.47 65 TYR C N 1
ATOM 13409 C CA . TYR C 1 65 ? -11.859 18.521 -13.470 1.00 19.76 65 TYR C CA 1
ATOM 13410 C C . TYR C 1 65 ? -11.014 19.680 -12.952 1.00 21.27 65 TYR C C 1
ATOM 13411 O O . TYR C 1 65 ? -9.990 19.986 -13.568 1.00 22.03 65 TYR C O 1
ATOM 13429 N N . ASN C 1 66 ? -11.386 20.302 -11.838 1.00 22.52 66 ASN C N 1
ATOM 13430 C CA . ASN C 1 66 ? -10.641 21.465 -11.355 1.00 22.42 66 ASN C CA 1
ATOM 13431 C C . ASN C 1 66 ? -10.013 21.250 -9.990 1.00 24.95 66 ASN C C 1
ATOM 13432 O O . ASN C 1 66 ? -9.442 22.190 -9.405 1.00 24.42 66 ASN C O 1
ATOM 13443 N N . ALA C 1 67 ? -10.012 20.016 -9.511 1.00 23.35 67 ALA C N 1
ATOM 13444 C CA . ALA C 1 67 ? -9.132 19.674 -8.407 1.00 26.20 67 ALA C CA 1
ATOM 13445 C C . ALA C 1 67 ? -7.688 19.883 -8.847 1.00 25.35 67 ALA C C 1
ATOM 13446 O O . ALA C 1 67 ? -7.337 19.689 -10.014 1.00 24.79 67 ALA C O 1
ATOM 13453 N N . GLY C 1 68 ? -6.836 20.226 -7.888 1.00 24.25 68 GLY C N 1
ATOM 13454 C CA . GLY C 1 68 ? -5.430 20.451 -8.175 1.00 25.42 68 GLY C CA 1
ATOM 13455 C C . GLY C 1 68 ? -5.094 21.804 -8.762 1.00 28.78 68 GLY C C 1
ATOM 13456 O O . GLY C 1 68 ? -3.946 22.009 -9.199 1.00 27.57 68 GLY C O 1
ATOM 13460 N N . LYS C 1 69 ? -6.051 22.722 -8.789 1.00 25.23 69 LYS C N 1
ATOM 13461 C CA . LYS C 1 69 ? -5.885 24.053 -9.349 1.00 25.64 69 LYS C CA 1
ATOM 13462 C C . LYS C 1 69 ? -6.254 25.130 -8.341 1.00 28.04 69 LYS C C 1
ATOM 13463 O O . LYS C 1 69 ? -7.163 24.958 -7.527 1.00 27.46 69 LYS C O 1
ATOM 13482 N N . ARG C 1 70 ? -5.552 26.263 -8.417 1.00 26.49 70 ARG C N 1
ATOM 13483 C CA . ARG C 1 70 ? -6.027 27.469 -7.770 1.00 26.49 70 ARG C CA 1
ATOM 13484 C C . ARG C 1 70 ? -7.030 28.163 -8.693 1.00 28.62 70 ARG C C 1
ATOM 13485 O O . ARG C 1 70 ? -7.160 27.822 -9.864 1.00 27.67 70 ARG C O 1
ATOM 13506 N N . GLY C 1 71 ? -7.746 29.140 -8.135 1.00 28.18 71 GLY C N 1
ATOM 13507 C CA . GLY C 1 71 ? -8.783 29.846 -8.872 1.00 28.81 71 GLY C CA 1
ATOM 13508 C C . GLY C 1 71 ? -8.638 31.348 -8.773 1.00 28.88 71 GLY C C 1
ATOM 13509 O O . GLY C 1 71 ? -8.513 31.898 -7.672 1.00 31.23 71 GLY C O 1
ATOM 13513 N N . ILE C 1 72 ? -8.664 32.037 -9.912 1.00 30.38 72 ILE C N 1
ATOM 13514 C CA . ILE C 1 72 ? -8.757 33.488 -9.930 1.00 29.92 72 ILE C CA 1
ATOM 13515 C C . ILE C 1 72 ? -9.928 33.862 -10.818 1.00 32.31 72 ILE C C 1
ATOM 13516 O O . ILE C 1 72 ? -10.441 33.036 -11.574 1.00 29.58 72 ILE C O 1
ATOM 13532 N N . ALA C 1 73 ? -10.366 35.112 -10.709 1.00 30.55 73 ALA C N 1
ATOM 13533 C CA . ALA C 1 73 ? -11.469 35.627 -11.513 1.00 30.82 73 ALA C CA 1
ATOM 13534 C C . ALA C 1 73 ? -11.079 36.978 -12.087 1.00 32.12 73 ALA C C 1
ATOM 13535 O O . ALA C 1 73 ? -10.679 37.880 -11.346 1.00 34.45 73 ALA C O 1
ATOM 13542 N N . VAL C 1 74 ? -11.210 37.128 -13.405 1.00 33.93 74 VAL C N 1
ATOM 13543 C CA . VAL C 1 74 ? -10.723 38.327 -14.091 1.00 35.19 74 VAL C CA 1
ATOM 13544 C C . VAL C 1 74 ? -11.708 38.689 -15.191 1.00 37.83 74 VAL C C 1
ATOM 13545 O O . VAL C 1 74 ? -12.249 37.805 -15.853 1.00 36.41 74 VAL C O 1
ATOM 13558 N N . ASP C 1 75 ? -11.950 39.980 -15.395 1.00 36.88 75 ASP C N 1
ATOM 13559 C CA . ASP C 1 75 ? -12.843 40.414 -16.470 1.00 39.05 75 ASP C CA 1
ATOM 13560 C C . ASP C 1 75 ? -11.987 40.983 -17.596 1.00 39.67 75 ASP C C 1
ATOM 13561 O O . ASP C 1 75 ? -11.428 42.072 -17.459 1.00 37.92 75 ASP C O 1
ATOM 13570 N N . LEU C 1 76 ? -11.845 40.219 -18.690 1.00 38.26 76 LEU C N 1
ATOM 13571 C CA . LEU C 1 76 ? -11.029 40.659 -19.819 1.00 34.96 76 LEU C CA 1
ATOM 13572 C C . LEU C 1 76 ? -11.719 41.722 -20.676 1.00 39.45 76 LEU C C 1
ATOM 13573 O O . LEU C 1 76 ? -11.087 42.249 -21.602 1.00 39.34 76 LEU C O 1
ATOM 13589 N N . GLU C 1 77 ? -12.989 42.027 -20.413 1.00 41.87 77 GLU C N 1
ATOM 13590 C CA . GLU C 1 77 ? -13.654 43.150 -21.065 1.00 43.83 77 GLU C CA 1
ATOM 13591 C C . GLU C 1 77 ? -13.232 44.483 -20.464 1.00 45.59 77 GLU C C 1
ATOM 13592 O O . GLU C 1 77 ? -13.553 45.543 -21.018 1.00 45.63 77 GLU C O 1
ATOM 13604 N N . HIS C 1 78 ? -12.503 44.440 -19.360 1.00 40.20 78 HIS C N 1
ATOM 13605 C CA . HIS C 1 78 ? -11.966 45.622 -18.712 1.00 42.05 78 HIS C CA 1
ATOM 13606 C C . HIS C 1 78 ? -10.487 45.778 -19.050 1.00 42.59 78 HIS C C 1
ATOM 13607 O O . HIS C 1 78 ? -9.704 44.832 -18.888 1.00 39.70 78 HIS C O 1
ATOM 13621 N N . GLU C 1 79 ? -10.108 46.972 -19.512 1.00 44.72 79 GLU C N 1
ATOM 13622 C CA . GLU C 1 79 ? -8.719 47.236 -19.874 1.00 48.14 79 GLU C CA 1
ATOM 13623 C C . GLU C 1 79 ? -7.746 46.786 -18.787 1.00 45.23 79 GLU C C 1
ATOM 13624 O O . GLU C 1 79 ? -6.661 46.264 -19.090 1.00 41.24 79 GLU C O 1
ATOM 13636 N N . ALA C 1 80 ? -8.100 47.006 -17.515 1.00 41.43 80 ALA C N 1
ATOM 13637 C CA . ALA C 1 80 ? -7.188 46.673 -16.421 1.00 41.06 80 ALA C CA 1
ATOM 13638 C C . ALA C 1 80 ? -7.169 45.176 -16.131 1.00 39.85 80 ALA C C 1
ATOM 13639 O O . ALA C 1 80 ? -6.156 44.649 -15.633 1.00 39.86 80 ALA C O 1
ATOM 13646 N N . GLY C 1 81 ? -8.275 44.477 -16.402 1.00 38.66 81 GLY C N 1
ATOM 13647 C CA . GLY C 1 81 ? -8.244 43.029 -16.360 1.00 38.55 81 GLY C CA 1
ATOM 13648 C C . GLY C 1 81 ? -7.334 42.465 -17.426 1.00 36.71 81 GLY C C 1
ATOM 13649 O O . GLY C 1 81 ? -6.610 41.498 -17.187 1.00 36.74 81 GLY C O 1
ATOM 13653 N N . ARG C 1 82 ? -7.365 43.061 -18.618 1.00 37.84 82 ARG C N 1
ATOM 13654 C CA . ARG C 1 82 ? -6.467 42.639 -19.679 1.00 36.63 82 ARG C CA 1
ATOM 13655 C C . ARG C 1 82 ? -5.012 42.847 -19.269 1.00 34.77 82 ARG C C 1
ATOM 13656 O O . ARG C 1 82 ? -4.166 41.976 -19.502 1.00 35.28 82 ARG C O 1
ATOM 13677 N N . THR C 1 83 ? -4.695 43.994 -18.661 1.00 35.76 83 THR C N 1
ATOM 13678 C CA . THR C 1 83 ? -3.331 44.237 -18.213 1.00 37.06 83 THR C CA 1
ATOM 13679 C C . THR C 1 83 ? -2.877 43.189 -17.205 1.00 37.75 83 THR C C 1
ATOM 13680 O O . THR C 1 83 ? -1.740 42.708 -17.265 1.00 40.01 83 THR C O 1
ATOM 13691 N N . ALA C 1 84 ? -3.741 42.841 -16.248 1.00 36.33 84 ALA C N 1
ATOM 13692 C CA . ALA C 1 84 ? -3.372 41.801 -15.287 1.00 33.53 84 ALA C CA 1
ATOM 13693 C C . ALA C 1 84 ? -3.191 40.448 -15.970 1.00 35.72 84 ALA C C 1
ATOM 13694 O O . ALA C 1 84 ? -2.292 39.685 -15.620 1.00 37.23 84 ALA C O 1
ATOM 13701 N N . PHE C 1 85 ? -4.052 40.129 -16.935 1.00 34.09 85 PHE C N 1
ATOM 13702 C CA . PHE C 1 85 ? -3.928 38.866 -17.656 1.00 32.81 85 PHE C CA 1
ATOM 13703 C C . PHE C 1 85 ? -2.607 38.796 -18.408 1.00 31.74 85 PHE C C 1
ATOM 13704 O O . PHE C 1 85 ? -1.965 37.733 -18.470 1.00 33.97 85 PHE C O 1
ATOM 13721 N N . ARG C 1 86 ? -2.187 39.922 -18.993 1.00 35.61 86 ARG C N 1
ATOM 13722 C CA . ARG C 1 86 ? -0.914 39.946 -19.701 1.00 35.95 86 ARG C CA 1
ATOM 13723 C C . ARG C 1 86 ? 0.243 39.758 -18.732 1.00 33.38 86 ARG C C 1
ATOM 13724 O O . ARG C 1 86 ? 1.234 39.087 -19.062 1.00 35.95 86 ARG C O 1
ATOM 13745 N N . ARG C 1 87 ? 0.140 40.322 -17.527 1.00 35.01 87 ARG C N 1
ATOM 13746 C CA . ARG C 1 87 ? 1.199 40.089 -16.541 1.00 34.34 87 ARG C CA 1
ATOM 13747 C C . ARG C 1 87 ? 1.236 38.623 -16.109 1.00 36.43 87 ARG C C 1
ATOM 13748 O O . ARG C 1 87 ? 2.318 38.059 -15.913 1.00 34.89 87 ARG C O 1
ATOM 13769 N N . LEU C 1 88 ? 0.076 37.974 -15.989 1.00 33.20 88 LEU C N 1
ATOM 13770 C CA . LEU C 1 88 ? 0.073 36.543 -15.687 1.00 34.79 88 LEU C CA 1
ATOM 13771 C C . LEU C 1 88 ? 0.712 35.743 -16.823 1.00 31.29 88 LEU C C 1
ATOM 13772 O O . LEU C 1 88 ? 1.465 34.786 -16.589 1.00 32.06 88 LEU C O 1
ATOM 13788 N N . CYS C 1 89 ? 0.399 36.104 -18.067 1.00 30.62 89 CYS C N 1
ATOM 13789 C CA . CYS C 1 89 ? 0.932 35.380 -19.206 1.00 30.41 89 CYS C CA 1
ATOM 13790 C C . CYS C 1 89 ? 2.438 35.565 -19.347 1.00 29.19 89 CYS C C 1
ATOM 13791 O O . CYS C 1 89 ? 3.134 34.646 -19.807 1.00 28.18 89 CYS C O 1
ATOM 13799 N N . ASP C 1 90 ? 2.960 36.728 -18.927 1.00 28.72 90 ASP C N 1
ATOM 13800 C CA . ASP C 1 90 ? 4.399 36.956 -18.901 1.00 30.17 90 ASP C CA 1
ATOM 13801 C C . ASP C 1 90 ? 5.134 35.902 -18.087 1.00 31.21 90 ASP C C 1
ATOM 13802 O O . ASP C 1 90 ? 6.296 35.596 -18.379 1.00 32.70 90 ASP C O 1
ATOM 13811 N N . GLY C 1 91 ? 4.515 35.386 -17.030 1.00 29.22 91 GLY C N 1
ATOM 13812 C CA . GLY C 1 91 ? 5.157 34.401 -16.179 1.00 30.96 91 GLY C CA 1
ATOM 13813 C C . GLY C 1 91 ? 4.716 32.966 -16.404 1.00 30.04 91 GLY C C 1
ATOM 13814 O O . GLY C 1 91 ? 5.142 32.078 -15.656 1.00 32.34 91 GLY C O 1
ATOM 13818 N N . ALA C 1 92 ? 3.902 32.704 -17.419 1.00 27.20 92 ALA C N 1
ATOM 13819 C CA . ALA C 1 92 ? 3.310 31.388 -17.616 1.00 28.51 92 ALA C CA 1
ATOM 13820 C C . ALA C 1 92 ? 4.111 30.611 -18.640 1.00 28.67 92 ALA C C 1
ATOM 13821 O O . ALA C 1 92 ? 4.625 31.186 -19.608 1.00 30.26 92 ALA C O 1
ATOM 13828 N N . ASP C 1 93 ? 4.223 29.300 -18.422 1.00 25.33 93 ASP C N 1
ATOM 13829 C CA . ASP C 1 93 ? 4.753 28.436 -19.465 1.00 24.32 93 ASP C CA 1
ATOM 13830 C C . ASP C 1 93 ? 3.704 28.099 -20.502 1.00 24.75 93 ASP C C 1
ATOM 13831 O O . ASP C 1 93 ? 4.031 27.832 -21.665 1.00 24.25 93 ASP C O 1
ATOM 13840 N N . LEU C 1 94 ? 2.444 28.061 -20.091 1.00 24.47 94 LEU C N 1
ATOM 13841 C CA . LEU C 1 94 ? 1.382 27.489 -20.889 1.00 21.86 94 LEU C CA 1
ATOM 13842 C C . LEU C 1 94 ? 0.084 28.179 -20.546 1.00 24.61 94 LEU C C 1
ATOM 13843 O O . LEU C 1 94 ? -0.252 28.308 -19.368 1.00 24.31 94 LEU C O 1
ATOM 13859 N N . LEU C 1 95 ? -0.660 28.558 -21.579 1.00 22.28 95 LEU C N 1
ATOM 13860 C CA . LEU C 1 95 ? -2.023 29.053 -21.449 1.00 22.43 95 LEU C CA 1
ATOM 13861 C C . LEU C 1 95 ? -2.918 28.087 -22.195 1.00 22.26 95 LEU C C 1
ATOM 13862 O O . LEU C 1 95 ? -2.723 27.890 -23.393 1.00 22.77 95 LEU C O 1
ATOM 13878 N N . ILE C 1 96 ? -3.860 27.449 -21.488 1.00 20.38 96 ILE C N 1
ATOM 13879 C CA . ILE C 1 96 ? -4.886 26.625 -22.113 1.00 20.95 96 ILE C CA 1
ATOM 13880 C C . ILE C 1 96 ? -6.198 27.370 -21.994 1.00 21.71 96 ILE C C 1
ATOM 13881 O O . ILE C 1 96 ? -6.559 27.814 -20.904 1.00 24.79 96 ILE C O 1
ATOM 13897 N N . GLU C 1 97 ? -6.937 27.477 -23.097 1.00 20.81 97 GLU C N 1
ATOM 13898 C CA . GLU C 1 97 ? -8.175 28.235 -23.059 1.00 23.68 97 GLU C CA 1
ATOM 13899 C C . GLU C 1 97 ? -9.127 27.695 -24.105 1.00 24.47 97 GLU C C 1
ATOM 13900 O O . GLU C 1 97 ? -8.700 27.122 -25.111 1.00 22.94 97 GLU C O 1
ATOM 13912 N N . SER C 1 98 ? -10.412 27.907 -23.859 1.00 22.91 98 SER C N 1
ATOM 13913 C CA . SER C 1 98 ? -11.498 27.440 -24.712 1.00 21.72 98 SER C CA 1
ATOM 13914 C C . SER C 1 98 ? -12.413 28.595 -25.114 1.00 25.72 98 SER C C 1
ATOM 13915 O O . SER C 1 98 ? -13.626 28.435 -25.282 1.00 25.53 98 SER C O 1
ATOM 13923 N N . CYS C 1 99 ? -11.834 29.769 -25.330 1.00 23.84 99 CYS C N 1
ATOM 13924 C CA . CYS C 1 99 ? -12.623 30.915 -25.744 1.00 27.48 99 CYS C CA 1
ATOM 13925 C C . CYS C 1 99 ? -13.159 30.721 -27.155 1.00 26.51 99 CYS C C 1
ATOM 13926 O O . CYS C 1 99 ? -12.644 29.906 -27.933 1.00 25.47 99 CYS C O 1
ATOM 13934 N N . ARG C 1 100 ? -14.202 31.490 -27.485 1.00 29.50 100 ARG C N 1
ATOM 13935 C CA . ARG C 1 100 ? -14.685 31.508 -28.859 1.00 28.81 100 ARG C CA 1
ATOM 13936 C C . ARG C 1 100 ? -13.586 32.013 -29.796 1.00 26.20 100 ARG C C 1
ATOM 13937 O O . ARG C 1 100 ? -12.854 32.959 -29.447 1.00 28.73 100 ARG C O 1
ATOM 13958 N N . PRO C 1 101 ? -13.449 31.425 -30.986 1.00 27.74 101 PRO C N 1
ATOM 13959 C CA . PRO C 1 101 ? -12.458 31.911 -31.952 1.00 27.66 101 PRO C CA 1
ATOM 13960 C C . PRO C 1 101 ? -12.625 33.391 -32.221 1.00 31.40 101 PRO C C 1
ATOM 13961 O O . PRO C 1 101 ? -13.743 33.895 -32.406 1.00 32.41 101 PRO C O 1
ATOM 13972 N N . GLY C 1 102 ? -11.500 34.101 -32.238 1.00 30.57 102 GLY C N 1
ATOM 13973 C CA . GLY C 1 102 ? -11.506 35.516 -32.498 1.00 30.67 102 GLY C CA 1
ATOM 13974 C C . GLY C 1 102 ? -11.696 36.410 -31.285 1.00 32.95 102 GLY C C 1
ATOM 13975 O O . GLY C 1 102 ? -11.466 37.626 -31.388 1.00 33.12 102 GLY C O 1
ATOM 13979 N N . TRP C 1 103 ? -12.129 35.864 -30.148 1.00 31.50 103 TRP C N 1
ATOM 13980 C CA . TRP C 1 103 ? -12.476 36.721 -29.022 1.00 30.62 103 TRP C CA 1
ATOM 13981 C C . TRP C 1 103 ? -11.242 37.379 -28.430 1.00 32.47 103 TRP C C 1
ATOM 13982 O O . TRP C 1 103 ? -11.175 38.616 -28.329 1.00 32.06 103 TRP C O 1
ATOM 14003 N N . LEU C 1 104 ? -10.240 36.571 -28.053 1.00 32.03 104 LEU C N 1
ATOM 14004 C CA . LEU C 1 104 ? -9.025 37.147 -27.484 1.00 29.55 104 LEU C CA 1
ATOM 14005 C C . LEU C 1 104 ? -8.354 38.093 -28.479 1.00 27.61 104 LEU C C 1
ATOM 14006 O O . LEU C 1 104 ? -7.878 39.169 -28.094 1.00 32.28 104 LEU C O 1
ATOM 14022 N N . ASP C 1 105 ? -8.239 37.667 -29.748 1.00 31.99 105 ASP C N 1
ATOM 14023 C CA . ASP C 1 105 ? -7.683 38.533 -30.789 1.00 28.32 105 ASP C CA 1
ATOM 14024 C C . ASP C 1 105 ? -8.388 39.881 -30.838 1.00 36.51 105 ASP C C 1
ATOM 14025 O O . ASP C 1 105 ? -7.737 40.928 -30.984 1.00 37.14 105 ASP C O 1
ATOM 14034 N N . GLY C 1 106 ? -9.720 39.871 -30.735 1.00 34.85 106 GLY C N 1
ATOM 14035 C CA . GLY C 1 106 ? -10.497 41.098 -30.806 1.00 33.75 106 GLY C CA 1
ATOM 14036 C C . GLY C 1 106 ? -10.312 42.014 -29.616 1.00 37.56 106 GLY C C 1
ATOM 14037 O O . GLY C 1 106 ? -10.545 43.228 -29.732 1.00 38.47 106 GLY C O 1
ATOM 14041 N N . LEU C 1 107 ? -9.910 41.464 -28.473 1.00 34.73 107 LEU C N 1
ATOM 14042 C CA . LEU C 1 107 ? -9.588 42.233 -27.281 1.00 36.25 107 LEU C CA 1
ATOM 14043 C C . LEU C 1 107 ? -8.151 42.752 -27.281 1.00 36.24 107 LEU C C 1
ATOM 14044 O O . LEU C 1 107 ? -7.726 43.376 -26.298 1.00 39.72 107 LEU C O 1
ATOM 14060 N N . GLY C 1 108 ? -7.404 42.552 -28.365 1.00 37.82 108 GLY C N 1
ATOM 14061 C CA . GLY C 1 108 ? -6.012 42.943 -28.384 1.00 33.49 108 GLY C CA 1
ATOM 14062 C C . GLY C 1 108 ? -5.114 42.018 -27.604 1.00 34.77 108 GLY C C 1
ATOM 14063 O O . GLY C 1 108 ? -4.045 42.440 -27.145 1.00 35.46 108 GLY C O 1
ATOM 14067 N N . LEU C 1 109 ? -5.520 40.768 -27.430 1.00 33.18 109 LEU C N 1
ATOM 14068 C CA . LEU C 1 109 ? -4.778 39.782 -26.663 1.00 31.74 109 LEU C CA 1
ATOM 14069 C C . LEU C 1 109 ? -4.441 38.563 -27.518 1.00 30.38 109 LEU C C 1
ATOM 14070 O O . LEU C 1 109 ? -4.548 37.406 -27.075 1.00 31.16 109 LEU C O 1
ATOM 14086 N N . SER C 1 110 ? -4.008 38.805 -28.756 1.00 30.88 110 SER C N 1
ATOM 14087 C CA . SER C 1 110 ? -3.561 37.730 -29.631 1.00 28.58 110 SER C CA 1
ATOM 14088 C C . SER C 1 110 ? -2.326 37.044 -29.052 1.00 29.14 110 SER C C 1
ATOM 14089 O O . SER C 1 110 ? -1.661 37.563 -28.140 1.00 28.86 110 SER C O 1
ATOM 14097 N N . TYR C 1 111 ? -1.979 35.896 -29.640 1.00 27.85 111 TYR C N 1
ATOM 14098 C CA . TYR C 1 111 ? -0.788 35.183 -29.201 1.00 26.99 111 TYR C CA 1
ATOM 14099 C C . TYR C 1 111 ? 0.458 36.070 -29.264 1.00 27.90 111 TYR C C 1
ATOM 14100 O O . TYR C 1 111 ? 1.300 36.035 -28.359 1.00 29.02 111 TYR C O 1
ATOM 14118 N N . GLU C 1 112 ? 0.578 36.894 -30.307 1.00 31.07 112 GLU C N 1
ATOM 14119 C CA . GLU C 1 112 ? 1.753 37.753 -30.439 1.00 32.89 112 GLU C CA 1
ATOM 14120 C C . GLU C 1 112 ? 1.835 38.768 -29.299 1.00 28.91 112 GLU C C 1
ATOM 14121 O O . GLU C 1 112 ? 2.930 39.147 -28.869 1.00 33.97 112 GLU C O 1
ATOM 14133 N N . VAL C 1 113 ? 0.686 39.256 -28.826 1.00 30.58 113 VAL C N 1
ATOM 14134 C CA . VAL C 1 113 ? 0.695 40.171 -27.683 1.00 30.49 113 VAL C CA 1
ATOM 14135 C C . VAL C 1 113 ? 1.062 39.412 -26.408 1.00 32.48 113 VAL C C 1
ATOM 14136 O O . VAL C 1 113 ? 1.916 39.850 -25.623 1.00 32.00 113 VAL C O 1
ATOM 14149 N N . LEU C 1 114 ? 0.443 38.245 -26.198 1.00 31.27 114 LEU C N 1
ATOM 14150 C CA . LEU C 1 114 ? 0.626 37.528 -24.937 1.00 28.73 114 LEU C CA 1
ATOM 14151 C C . LEU C 1 114 ? 2.064 37.046 -24.764 1.00 29.59 114 LEU C C 1
ATOM 14152 O O . LEU C 1 114 ? 2.569 36.995 -23.630 1.00 32.50 114 LEU C O 1
ATOM 14168 N N . SER C 1 115 ? 2.746 36.722 -25.866 1.00 30.94 115 SER C N 1
ATOM 14169 C CA . SER C 1 115 ? 4.103 36.202 -25.836 1.00 30.14 115 SER C CA 1
ATOM 14170 C C . SER C 1 115 ? 5.164 37.259 -26.107 1.00 31.03 115 SER C C 1
ATOM 14171 O O . SER C 1 115 ? 6.342 36.911 -26.256 1.00 31.56 115 SER C O 1
ATOM 14179 N N . ARG C 1 116 ? 4.782 38.528 -26.176 1.00 33.58 116 ARG C N 1
ATOM 14180 C CA . ARG C 1 116 ? 5.737 39.573 -26.550 1.00 35.67 116 ARG C CA 1
ATOM 14181 C C . ARG C 1 116 ? 6.956 39.589 -25.638 1.00 33.27 116 ARG C C 1
ATOM 14182 O O . ARG C 1 116 ? 8.088 39.753 -26.109 1.00 36.82 116 ARG C O 1
ATOM 14203 N N . ASP C 1 117 ? 6.757 39.438 -24.329 1.00 34.26 117 ASP C N 1
ATOM 14204 C CA . ASP C 1 117 ? 7.867 39.346 -23.390 1.00 36.34 117 ASP C CA 1
ATOM 14205 C C . ASP C 1 117 ? 8.016 37.946 -22.793 1.00 35.10 117 ASP C C 1
ATOM 14206 O O . ASP C 1 117 ? 8.615 37.770 -21.726 1.00 35.56 117 ASP C O 1
ATOM 14215 N N . ASN C 1 118 ? 7.555 36.930 -23.521 1.00 31.73 118 ASN C N 1
ATOM 14216 C CA . ASN C 1 118 ? 7.636 35.567 -23.023 1.00 30.00 118 ASN C CA 1
ATOM 14217 C C . ASN C 1 118 ? 7.610 34.644 -24.248 1.00 29.58 118 ASN C C 1
ATOM 14218 O O . ASN C 1 118 ? 6.588 34.027 -24.565 1.00 29.26 118 ASN C O 1
ATOM 14229 N N . ALA C 1 119 ? 8.735 34.618 -24.971 1.00 29.24 119 ALA C N 1
ATOM 14230 C CA . ALA C 1 119 ? 8.770 33.951 -26.268 1.00 28.84 119 ALA C CA 1
ATOM 14231 C C . ALA C 1 119 ? 8.496 32.455 -26.175 1.00 26.20 119 ALA C C 1
ATOM 14232 O O . ALA C 1 119 ? 8.053 31.848 -27.159 1.00 27.27 119 ALA C O 1
ATOM 14239 N N . ARG C 1 120 ? 8.789 31.829 -25.028 1.00 26.05 120 ARG C N 1
ATOM 14240 C CA . ARG C 1 120 ? 8.515 30.399 -24.867 1.00 26.52 120 ARG C CA 1
ATOM 14241 C C . ARG C 1 120 ? 7.045 30.073 -24.643 1.00 24.78 120 ARG C C 1
ATOM 14242 O O . ARG C 1 120 ? 6.696 28.877 -24.684 1.00 24.17 120 ARG C O 1
ATOM 14263 N N . LEU C 1 121 ? 6.174 31.084 -24.414 1.00 25.44 121 LEU C N 1
ATOM 14264 C CA . LEU C 1 121 ? 4.765 30.811 -24.124 1.00 24.93 121 LEU C CA 1
ATOM 14265 C C . LEU C 1 121 ? 4.140 29.854 -25.130 1.00 24.96 121 LEU C C 1
ATOM 14266 O O . LEU C 1 121 ? 4.192 30.084 -26.341 1.00 24.16 121 LEU C O 1
ATOM 14282 N N . VAL C 1 122 ? 3.485 28.813 -24.614 1.00 22.12 122 VAL C N 1
ATOM 14283 C CA . VAL C 1 122 ? 2.624 27.955 -25.428 1.00 21.52 122 VAL C CA 1
ATOM 14284 C C . VAL C 1 122 ? 1.185 28.351 -25.140 1.00 22.71 122 VAL C C 1
ATOM 14285 O O . VAL C 1 122 ? 0.796 28.498 -23.973 1.00 23.61 122 VAL C O 1
ATOM 14298 N N . GLN C 1 123 ? 0.397 28.569 -26.192 1.00 21.32 123 GLN C N 1
ATOM 14299 C CA . GLN C 1 123 ? -1.013 28.881 -26.042 1.00 21.99 123 GLN C CA 1
ATOM 14300 C C . GLN C 1 123 ? -1.782 27.781 -26.758 1.00 22.31 123 GLN C C 1
ATOM 14301 O O . GLN C 1 123 ? -1.598 27.579 -27.962 1.00 21.77 123 GLN C O 1
ATOM 14315 N N . THR C 1 124 ? -2.604 27.056 -26.013 1.00 20.17 124 THR C N 1
ATOM 14316 C CA . THR C 1 124 ? -3.422 25.969 -26.552 1.00 18.91 124 THR C CA 1
ATOM 14317 C C . THR C 1 124 ? -4.881 26.376 -26.537 1.00 21.09 124 THR C C 1
ATOM 14318 O O . THR C 1 124 ? -5.411 26.769 -25.495 1.00 22.45 124 THR C O 1
ATOM 14329 N N . SER C 1 125 ? -5.507 26.339 -27.702 1.00 18.13 125 SER C N 1
ATOM 14330 C CA . SER C 1 125 ? -6.909 26.688 -27.872 1.00 20.64 125 SER C CA 1
ATOM 14331 C C . SER C 1 125 ? -7.683 25.409 -28.077 1.00 20.72 125 SER C C 1
ATOM 14332 O O . SER C 1 125 ? -7.308 24.599 -28.937 1.00 20.17 125 SER C O 1
ATOM 14340 N N . ILE C 1 126 ? -8.733 25.225 -27.281 1.00 19.56 126 ILE C N 1
ATOM 14341 C CA . ILE C 1 126 ? -9.603 24.038 -27.352 1.00 19.83 126 ILE C CA 1
ATOM 14342 C C . ILE C 1 126 ? -10.979 24.558 -27.719 1.00 20.35 126 ILE C C 1
ATOM 14343 O O . ILE C 1 126 ? -11.601 25.287 -26.935 1.00 20.17 126 ILE C O 1
ATOM 14359 N N . THR C 1 127 ? -11.453 24.207 -28.922 1.00 20.38 127 THR C N 1
ATOM 14360 C CA . THR C 1 127 ? -12.679 24.753 -29.477 1.00 20.37 127 THR C CA 1
ATOM 14361 C C . THR C 1 127 ? -13.477 23.652 -30.177 1.00 18.29 127 THR C C 1
ATOM 14362 O O . THR C 1 127 ? -12.904 22.600 -30.514 1.00 17.53 127 THR C O 1
ATOM 14373 N N . PRO C 1 128 ? -14.748 23.906 -30.490 1.00 18.34 128 PRO C N 1
ATOM 14374 C CA . PRO C 1 128 ? -15.515 22.831 -31.148 1.00 18.98 128 PRO C CA 1
ATOM 14375 C C . PRO C 1 128 ? -14.997 22.490 -32.532 1.00 17.38 128 PRO C C 1
ATOM 14376 O O . PRO C 1 128 ? -15.021 21.308 -32.914 1.00 19.02 128 PRO C O 1
ATOM 14387 N N . PHE C 1 129 ? -14.559 23.503 -33.290 1.00 17.88 129 PHE C N 1
ATOM 14388 C CA . PHE C 1 129 ? -14.216 23.329 -34.702 1.00 16.64 129 PHE C CA 1
ATOM 14389 C C . PHE C 1 129 ? -12.827 23.796 -35.064 1.00 19.60 129 PHE C C 1
ATOM 14390 O O . PHE C 1 129 ? -12.382 23.519 -36.180 1.00 19.85 129 PHE C O 1
ATOM 14407 N N . GLY C 1 130 ? -12.112 24.437 -34.156 1.00 17.76 130 GLY C N 1
ATOM 14408 C CA . GLY C 1 130 ? -10.813 24.988 -34.438 1.00 19.16 130 GLY C CA 1
ATOM 14409 C C . GLY C 1 130 ? -10.839 26.509 -34.451 1.00 19.62 130 GLY C C 1
ATOM 14410 O O . GLY C 1 130 ? -11.889 27.171 -34.412 1.00 19.91 130 GLY C O 1
ATOM 14414 N N . ARG C 1 131 ? -9.613 27.066 -34.512 1.00 20.55 131 ARG C N 1
ATOM 14415 C CA . ARG C 1 131 ? -9.471 28.512 -34.594 1.00 21.91 131 ARG C CA 1
ATOM 14416 C C . ARG C 1 131 ? -9.760 29.057 -35.992 1.00 23.18 131 ARG C C 1
ATOM 14417 O O . ARG C 1 131 ? -9.938 30.279 -36.153 1.00 25.19 131 ARG C O 1
ATOM 14438 N N . THR C 1 132 ? -9.725 28.182 -36.998 1.00 24.19 132 THR C N 1
ATOM 14439 C CA . THR C 1 132 ? -9.812 28.549 -38.393 1.00 23.73 132 THR C CA 1
ATOM 14440 C C . THR C 1 132 ? -10.702 27.547 -39.124 1.00 21.48 132 THR C C 1
ATOM 14441 O O . THR C 1 132 ? -11.072 26.489 -38.592 1.00 21.91 132 THR C O 1
ATOM 14452 N N . GLY C 1 133 ? -11.038 27.881 -40.379 1.00 22.43 133 GLY C N 1
ATOM 14453 C CA . GLY C 1 133 ? -11.853 27.028 -41.201 1.00 24.15 133 GLY C CA 1
ATOM 14454 C C . GLY C 1 133 ? -13.317 27.444 -41.226 1.00 21.73 133 GLY C C 1
ATOM 14455 O O . GLY C 1 133 ? -13.765 28.252 -40.413 1.00 22.77 133 GLY C O 1
ATOM 14459 N N . PRO C 1 134 ? -14.095 26.852 -42.139 1.00 19.87 134 PRO C N 1
ATOM 14460 C CA . PRO C 1 134 ? -15.456 27.347 -42.384 1.00 23.17 134 PRO C CA 1
ATOM 14461 C C . PRO C 1 134 ? -16.402 27.217 -41.213 1.00 21.49 134 PRO C C 1
ATOM 14462 O O . PRO C 1 134 ? -17.328 28.033 -41.105 1.00 23.86 134 PRO C O 1
ATOM 14473 N N . LEU C 1 135 ? -16.182 26.257 -40.298 1.00 19.43 135 LEU C N 1
ATOM 14474 C CA . LEU C 1 135 ? -17.063 26.173 -39.125 1.00 20.60 135 LEU C CA 1
ATOM 14475 C C . LEU C 1 135 ? -16.589 27.015 -37.939 1.00 20.72 135 LEU C C 1
ATOM 14476 O O . LEU C 1 135 ? -17.342 27.179 -36.972 1.00 20.92 135 LEU C O 1
ATOM 14492 N N . ALA C 1 136 ? -15.381 27.549 -37.962 1.00 21.01 136 ALA C N 1
ATOM 14493 C CA . ALA C 1 136 ? -14.860 28.278 -36.822 1.00 23.06 136 ALA C CA 1
ATOM 14494 C C . ALA C 1 136 ? -15.742 29.425 -36.323 1.00 25.02 136 ALA C C 1
ATOM 14495 O O . ALA C 1 136 ? -15.738 29.725 -35.134 1.00 23.78 136 ALA C O 1
ATOM 14502 N N . PRO C 1 137 ? -16.495 30.125 -37.188 1.00 22.54 137 PRO C N 1
ATOM 14503 C CA . PRO C 1 137 ? -17.356 31.201 -36.667 1.00 22.66 137 PRO C CA 1
ATOM 14504 C C . PRO C 1 137 ? -18.560 30.727 -35.864 1.00 24.06 137 PRO C C 1
ATOM 14505 O O . PRO C 1 137 ? -19.269 31.598 -35.300 1.00 26.38 137 PRO C O 1
ATOM 14516 N N . TYR C 1 138 ? -18.829 29.416 -35.821 1.00 20.81 138 TYR C N 1
ATOM 14517 C CA . TYR C 1 138 ? -20.165 28.962 -35.436 1.00 22.80 138 TYR C CA 1
ATOM 14518 C C . TYR C 1 138 ? -20.153 28.170 -34.140 1.00 20.47 138 TYR C C 1
ATOM 14519 O O . TYR C 1 138 ? -19.159 27.526 -33.796 1.00 22.67 138 TYR C O 1
ATOM 14537 N N . PRO C 1 139 ? -21.265 28.197 -33.396 1.00 22.95 139 PRO C N 1
ATOM 14538 C CA . PRO C 1 139 ? -21.292 27.493 -32.106 1.00 22.42 139 PRO C CA 1
ATOM 14539 C C . PRO C 1 139 ? -21.416 25.993 -32.232 1.00 22.31 139 PRO C C 1
ATOM 14540 O O . PRO C 1 139 ? -22.017 25.463 -33.174 1.00 22.90 139 PRO C O 1
ATOM 14551 N N . GLY C 1 140 ? -20.885 25.307 -31.228 1.00 21.43 140 GLY C N 1
ATOM 14552 C CA . GLY C 1 140 ? -20.962 23.860 -31.167 1.00 20.24 140 GLY C CA 1
ATOM 14553 C C . GLY C 1 140 ? -21.110 23.410 -29.739 1.00 25.27 140 GLY C C 1
ATOM 14554 O O . GLY C 1 140 ? -20.742 24.126 -28.803 1.00 27.94 140 GLY C O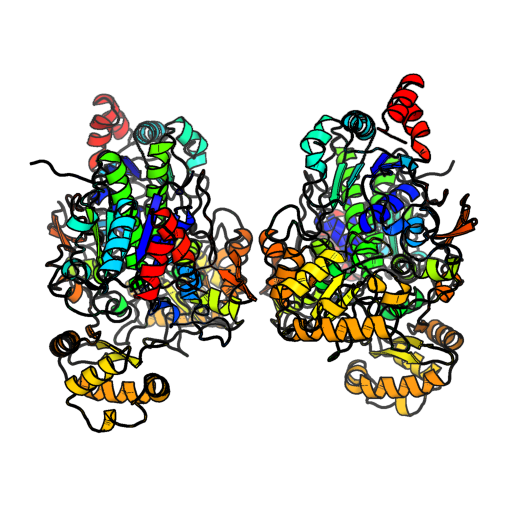 1
ATOM 14558 N N . SER C 1 141 ? -21.664 22.221 -29.579 1.00 20.08 141 SER C N 1
ATOM 14559 C CA . SER C 1 141 ? -21.830 21.583 -28.283 1.00 20.52 141 SER C CA 1
ATOM 14560 C C . SER C 1 141 ? -21.373 20.141 -28.384 1.00 19.10 141 SER C C 1
ATOM 14561 O O . SER C 1 141 ? -20.980 19.656 -29.447 1.00 18.72 141 SER C O 1
ATOM 14569 N N . ASP C 1 142 ? -21.435 19.414 -27.261 1.00 18.10 142 ASP C N 1
ATOM 14570 C CA . ASP C 1 142 ? -20.934 18.047 -27.292 1.00 17.75 142 ASP C CA 1
ATOM 14571 C C . ASP C 1 142 ? -21.677 17.228 -28.340 1.00 17.06 142 ASP C C 1
ATOM 14572 O O . ASP C 1 142 ? -21.061 16.534 -29.172 1.00 17.76 142 ASP C O 1
ATOM 14581 N N . LEU C 1 143 ? -23.013 17.322 -28.330 1.00 19.21 143 LEU C N 1
ATOM 14582 C CA . LEU C 1 143 ? -23.837 16.567 -29.275 1.00 18.31 143 LEU C CA 1
ATOM 14583 C C . LEU C 1 143 ? -23.570 16.972 -30.721 1.00 19.26 143 LEU C C 1
ATOM 14584 O O . LEU C 1 143 ? -23.464 16.096 -31.593 1.00 18.62 143 LEU C O 1
ATOM 14600 N N . THR C 1 144 ? -23.488 18.293 -31.005 1.00 20.24 144 THR C N 1
ATOM 14601 C CA . THR C 1 144 ? -23.389 18.722 -32.397 1.00 16.87 144 THR C CA 1
ATOM 14602 C C . THR C 1 144 ? -21.994 18.483 -32.956 1.00 19.35 144 THR C C 1
ATOM 14603 O O . THR C 1 144 ? -21.859 18.124 -34.136 1.00 19.35 144 THR C O 1
ATOM 14614 N N . CYS C 1 145 ? -20.937 18.586 -32.132 1.00 16.74 145 CYS C N 1
ATOM 14615 C CA . CYS C 1 145 ? -19.616 18.142 -32.564 1.00 19.64 145 CYS C CA 1
ATOM 14616 C C . CYS C 1 145 ? -19.628 16.650 -32.847 1.00 18.71 145 CYS C C 1
ATOM 14617 O O . CYS C 1 145 ? -19.074 16.179 -33.857 1.00 18.93 145 CYS C O 1
ATOM 14625 N N . SER C 1 146 ? -20.218 15.870 -31.946 1.00 18.86 146 SER C N 1
ATOM 14626 C CA . SER C 1 146 ? -20.282 14.426 -32.148 1.00 17.76 146 SER C CA 1
ATOM 14627 C C . SER C 1 146 ? -20.985 14.096 -33.464 1.00 18.23 146 SER C C 1
ATOM 14628 O O . SER C 1 146 ? -20.536 13.235 -34.225 1.00 18.34 146 SER C O 1
ATOM 14636 N N . ALA C 1 147 ? -22.060 14.834 -33.767 1.00 18.11 147 ALA C N 1
ATOM 14637 C CA . ALA C 1 147 ? -22.787 14.650 -35.024 1.00 16.86 147 ALA C CA 1
ATOM 14638 C C . ALA C 1 147 ? -21.893 14.942 -36.219 1.00 17.96 147 ALA C C 1
ATOM 14639 O O . ALA C 1 147 ? -21.810 14.150 -37.172 1.00 16.86 147 ALA C O 1
ATOM 14646 N N . LEU C 1 148 ? -21.245 16.093 -36.199 1.00 17.08 148 LEU C N 1
ATOM 14647 C CA . LEU C 1 148 ? -20.519 16.555 -37.387 1.00 15.72 148 LEU C CA 1
ATOM 14648 C C . LEU C 1 148 ? -19.237 15.782 -37.631 1.00 17.63 148 LEU C C 1
ATOM 14649 O O . LEU C 1 148 ? -18.719 15.767 -38.764 1.00 18.26 148 LEU C O 1
ATOM 14665 N N . SER C 1 149 ? -18.632 15.211 -36.585 1.00 17.41 149 SER C N 1
ATOM 14666 C CA . SER C 1 149 ? -17.368 14.494 -36.718 1.00 16.20 149 SER C CA 1
ATOM 14667 C C . SER C 1 149 ? -17.504 13.132 -37.361 1.00 19.04 149 SER C C 1
ATOM 14668 O O . SER C 1 149 ? -16.490 12.547 -37.778 1.00 18.53 149 SER C O 1
ATOM 14676 N N . GLY C 1 150 ? -18.730 12.585 -37.375 1.00 17.73 150 GLY C N 1
ATOM 14677 C CA . GLY C 1 150 ? -18.989 11.213 -37.751 1.00 16.48 150 GLY C CA 1
ATOM 14678 C C . GLY C 1 150 ? -19.064 10.254 -36.584 1.00 17.70 150 GLY C C 1
ATOM 14679 O O . GLY C 1 150 ? -19.435 9.104 -36.784 1.00 17.87 150 GLY C O 1
ATOM 14683 N N . PHE C 1 151 ? -18.697 10.702 -35.374 1.00 16.85 151 PHE C N 1
ATOM 14684 C CA . PHE C 1 151 ? -18.648 9.810 -34.221 1.00 15.77 151 PHE C CA 1
ATOM 14685 C C . PHE C 1 151 ? -20.039 9.383 -33.783 1.00 16.39 151 PHE C C 1
ATOM 14686 O O . PHE C 1 151 ? -20.274 8.197 -33.520 1.00 17.46 151 PHE C O 1
ATOM 14703 N N . LEU C 1 152 ? -20.972 10.343 -33.658 1.00 16.90 152 LEU C N 1
ATOM 14704 C CA . LEU C 1 152 ? -22.294 10.017 -33.117 1.00 16.86 152 LEU C CA 1
ATOM 14705 C C . LEU C 1 152 ? -22.981 8.951 -33.946 1.00 16.71 152 LEU C C 1
ATOM 14706 O O . LEU C 1 152 ? -23.641 8.065 -33.399 1.00 19.06 152 LEU C O 1
ATOM 14722 N N . TYR C 1 153 ? -22.828 9.015 -35.272 1.00 17.01 153 TYR C N 1
ATOM 14723 C CA . TYR C 1 153 ? -23.559 8.105 -36.156 1.00 17.35 153 TYR C CA 1
ATOM 14724 C C . TYR C 1 153 ? -23.208 6.652 -35.905 1.00 18.15 153 TYR C C 1
ATOM 14725 O O . TYR C 1 153 ? -24.030 5.748 -36.182 1.00 17.64 153 TYR C O 1
ATOM 14743 N N . LEU C 1 154 ? -22.012 6.394 -35.376 1.00 16.29 154 LEU C N 1
ATOM 14744 C CA . LEU C 1 154 ? -21.609 5.020 -35.143 1.00 16.32 154 LEU C CA 1
ATOM 14745 C C . LEU C 1 154 ? -22.288 4.380 -33.927 1.00 17.93 154 LEU C C 1
ATOM 14746 O O . LEU C 1 154 ? -22.232 3.149 -33.777 1.00 18.73 154 LEU C O 1
ATOM 14762 N N . ALA C 1 155 ? -22.953 5.155 -33.079 1.00 18.23 155 ALA C N 1
ATOM 14763 C CA . ALA C 1 155 ? -23.573 4.660 -31.855 1.00 19.47 155 ALA C CA 1
ATOM 14764 C C . ALA C 1 155 ? -24.971 4.114 -32.111 1.00 19.45 155 ALA C C 1
ATOM 14765 O O . ALA C 1 155 ? -25.919 4.302 -31.332 1.00 20.58 155 ALA C O 1
ATOM 14772 N N . GLY C 1 156 ? -25.125 3.354 -33.195 1.00 19.17 156 GLY C N 1
ATOM 14773 C CA . GLY C 1 156 ? -26.336 2.602 -33.431 1.00 19.65 156 GLY C CA 1
ATOM 14774 C C . GLY C 1 156 ? -26.153 1.716 -34.647 1.00 17.86 156 GLY C C 1
ATOM 14775 O O . GLY C 1 156 ? -25.098 1.744 -35.292 1.00 18.56 156 GLY C O 1
ATOM 14779 N N . VAL C 1 157 ? -27.179 0.924 -34.923 1.00 18.46 157 VAL C N 1
ATOM 14780 C CA . VAL C 1 157 ? -27.211 0.039 -36.091 1.00 18.42 157 VAL C CA 1
ATOM 14781 C C . VAL C 1 157 ? -28.411 0.332 -36.970 1.00 21.78 157 VAL C C 1
ATOM 14782 O O . VAL C 1 157 ? -29.440 0.852 -36.543 1.00 21.72 157 VAL C O 1
ATOM 14795 N N . ASP C 1 158 ? -28.291 -0.114 -38.218 1.00 22.09 158 ASP C N 1
ATOM 14796 C CA . ASP C 1 158 ? -29.383 -0.069 -39.204 1.00 20.51 158 ASP C CA 1
ATOM 14797 C C . ASP C 1 158 ? -29.971 1.340 -39.201 1.00 20.56 158 ASP C C 1
ATOM 14798 O O . ASP C 1 158 ? -29.201 2.304 -39.347 1.00 21.68 158 ASP C O 1
ATOM 14807 N N . GLY C 1 159 ? -31.288 1.496 -39.081 1.00 21.89 159 GLY C N 1
ATOM 14808 C CA . GLY C 1 159 ? -31.949 2.780 -39.115 1.00 23.33 159 GLY C CA 1
ATOM 14809 C C . GLY C 1 159 ? -32.161 3.434 -37.760 1.00 21.72 159 GLY C C 1
ATOM 14810 O O . GLY C 1 159 ? -32.862 4.449 -37.678 1.00 22.17 159 GLY C O 1
ATOM 14814 N N . ASP C 1 160 ? -31.559 2.888 -36.704 1.00 22.07 160 ASP C N 1
ATOM 14815 C CA . ASP C 1 160 ? -31.825 3.355 -35.354 1.00 22.28 160 ASP C CA 1
ATOM 14816 C C . ASP C 1 160 ? -31.136 4.688 -35.083 1.00 20.20 160 ASP C C 1
ATOM 14817 O O . ASP C 1 160 ? -29.963 4.880 -35.454 1.00 19.77 160 ASP C O 1
ATOM 14826 N N . LYS C 1 161 ? -31.817 5.595 -34.386 1.00 21.67 161 LYS C N 1
ATOM 14827 C CA . LYS C 1 161 ? -31.092 6.803 -33.973 1.00 21.76 161 LYS C CA 1
ATOM 14828 C C . LYS C 1 161 ? -29.941 6.429 -33.046 1.00 20.34 161 LYS C C 1
ATOM 14829 O O . LYS C 1 161 ? -30.073 5.499 -32.231 1.00 21.14 161 LYS C O 1
ATOM 14848 N N . PRO C 1 162 ? -28.852 7.197 -33.090 1.00 19.78 162 PRO C N 1
ATOM 14849 C CA . PRO C 1 162 ? -27.693 6.922 -32.235 1.00 17.90 162 PRO C CA 1
ATOM 14850 C C . PRO C 1 162 ? -27.881 7.447 -30.821 1.00 20.23 162 PRO C C 1
ATOM 14851 O O . PRO C 1 162 ? -28.681 8.350 -30.565 1.00 21.31 162 PRO C O 1
ATOM 14862 N N . VAL C 1 163 ? -27.097 6.872 -29.901 1.00 19.86 163 VAL C N 1
ATOM 14863 C CA . VAL C 1 163 ? -27.060 7.319 -28.512 1.00 19.07 163 VAL C CA 1
ATOM 14864 C C . VAL C 1 163 ? -25.763 8.093 -28.291 1.00 19.58 163 VAL C C 1
ATOM 14865 O O . VAL C 1 163 ? -24.770 7.945 -29.000 1.00 19.18 163 VAL C O 1
ATOM 14878 N N . ARG C 1 164 ? -25.742 8.922 -27.254 1.00 19.98 164 ARG C N 1
ATOM 14879 C CA . ARG C 1 164 ? -24.567 9.677 -26.884 1.00 20.02 164 ARG C CA 1
ATOM 14880 C C . ARG C 1 164 ? -23.646 8.903 -25.956 1.00 17.10 164 ARG C C 1
ATOM 14881 O O . ARG C 1 164 ? -24.094 8.145 -25.103 1.00 20.86 164 ARG C O 1
ATOM 14902 N N . ALA C 1 165 ? -22.355 9.208 -26.048 1.00 18.60 165 ALA C N 1
ATOM 14903 C CA . ALA C 1 165 ? -21.415 8.770 -25.040 1.00 19.90 165 ALA C CA 1
ATOM 14904 C C . ALA C 1 165 ? -21.573 9.669 -23.820 1.00 20.16 165 ALA C C 1
ATOM 14905 O O . ALA C 1 165 ? -21.898 10.845 -23.948 1.00 19.88 165 ALA C O 1
ATOM 14912 N N . PRO C 1 166 ? -21.355 9.130 -22.627 1.00 19.71 166 PRO C N 1
ATOM 14913 C CA . PRO C 1 166 ? -21.475 9.949 -21.415 1.00 18.35 166 PRO C CA 1
ATOM 14914 C C . PRO C 1 166 ? -20.287 10.878 -21.240 1.00 18.67 166 PRO C C 1
ATOM 14915 O O . PRO C 1 166 ? -19.216 10.716 -21.839 1.00 18.63 166 PRO C O 1
ATOM 14926 N N . ASP C 1 167 ? -20.498 11.865 -20.372 1.00 19.43 167 ASP C N 1
ATOM 14927 C CA . ASP C 1 167 ? -19.404 12.729 -19.894 1.00 18.33 167 ASP C CA 1
ATOM 14928 C C . ASP C 1 167 ? -18.746 13.542 -21.009 1.00 18.85 167 ASP C C 1
ATOM 14929 O O . ASP C 1 167 ? -17.542 13.820 -20.986 1.00 19.58 167 ASP C O 1
ATOM 14938 N N . ASN C 1 168 ? -19.557 13.986 -21.967 1.00 18.82 168 ASN C N 1
ATOM 14939 C CA . ASN C 1 168 ? -19.134 14.957 -22.976 1.00 16.75 168 ASN C CA 1
ATOM 14940 C C . ASN C 1 168 ? -17.816 14.546 -23.634 1.00 16.87 168 ASN C C 1
ATOM 14941 O O . ASN C 1 168 ? -16.804 15.257 -23.606 1.00 17.89 168 ASN C O 1
ATOM 14952 N N . GLN C 1 169 ? -17.859 13.397 -24.308 1.00 18.57 169 GLN C N 1
ATOM 14953 C CA . GLN C 1 169 ? -16.626 12.902 -24.912 1.00 17.42 169 GLN C CA 1
ATOM 14954 C C . GLN C 1 169 ? -16.117 13.763 -26.063 1.00 18.13 169 GLN C C 1
ATOM 14955 O O . GLN C 1 169 ? -14.920 13.726 -26.334 1.00 17.52 169 GLN C O 1
ATOM 14969 N N . ALA C 1 170 ? -16.967 14.548 -26.743 1.00 17.27 170 ALA C N 1
ATOM 14970 C CA . ALA C 1 170 ? -16.396 15.499 -27.703 1.00 16.29 170 ALA C CA 1
ATOM 14971 C C . ALA C 1 170 ? -15.394 16.405 -26.997 1.00 16.93 170 ALA C C 1
ATOM 14972 O O . ALA C 1 170 ? -14.296 16.680 -27.494 1.00 18.40 170 ALA C O 1
ATOM 14979 N N . TYR C 1 171 ? -15.798 16.908 -25.831 1.00 17.45 171 TYR C N 1
ATOM 14980 C CA . TYR C 1 171 ? -14.933 17.782 -25.059 1.00 16.20 171 TYR C CA 1
ATOM 14981 C C . TYR C 1 171 ? -13.742 17.011 -24.505 1.00 18.42 171 TYR C C 1
ATOM 14982 O O . TYR C 1 171 ? -12.600 17.460 -24.599 1.00 17.73 171 TYR C O 1
ATOM 15000 N N . ARG C 1 172 ? -13.990 15.842 -23.925 1.00 16.20 172 ARG C N 1
ATOM 15001 C CA . ARG C 1 172 ? -12.873 15.106 -23.341 1.00 16.23 172 ARG C CA 1
ATOM 15002 C C . ARG C 1 172 ? -11.826 14.725 -24.388 1.00 17.61 172 ARG C C 1
ATOM 15003 O O . ARG C 1 172 ? -10.621 14.737 -24.092 1.00 17.97 172 ARG C O 1
ATOM 15024 N N . MET C 1 173 ? -12.256 14.302 -25.588 1.00 15.04 173 MET C N 1
ATOM 15025 C CA . MET C 1 173 ? -11.288 13.902 -26.603 1.00 15.52 173 MET C CA 1
ATOM 15026 C C . MET C 1 173 ? -10.414 15.097 -26.984 1.00 15.76 173 MET C C 1
ATOM 15027 O O . MET C 1 173 ? -9.187 14.974 -27.132 1.00 16.61 173 MET C O 1
ATOM 15041 N N . ALA C 1 174 ? -11.044 16.274 -27.176 1.00 16.29 174 ALA C N 1
ATOM 15042 C CA . ALA C 1 174 ? -10.270 17.465 -27.519 1.00 17.48 174 ALA C CA 1
ATOM 15043 C C . ALA C 1 174 ? -9.312 17.813 -26.388 1.00 16.89 174 ALA C C 1
ATOM 15044 O O . ALA C 1 174 ? -8.141 18.132 -26.614 1.00 17.20 174 ALA C O 1
ATOM 15051 N N . GLU C 1 175 ? -9.784 17.712 -25.154 1.00 16.98 175 GLU C N 1
ATOM 15052 C CA . GLU C 1 175 ? -8.935 18.070 -24.012 1.00 17.13 175 GLU C CA 1
ATOM 15053 C C . GLU C 1 175 ? -7.748 17.135 -23.894 1.00 18.00 175 GLU C C 1
ATOM 15054 O O . GLU C 1 175 ? -6.620 17.579 -23.587 1.00 18.48 175 GLU C O 1
ATOM 15066 N N . ALA C 1 176 ? -7.980 15.838 -24.084 1.00 16.71 176 ALA C N 1
ATOM 15067 C CA . ALA C 1 176 ? -6.893 14.863 -23.972 1.00 16.64 176 ALA C CA 1
ATOM 15068 C C . ALA C 1 176 ? -5.813 15.108 -25.030 1.00 16.54 176 ALA C C 1
ATOM 15069 O O . ALA C 1 176 ? -4.608 15.140 -24.724 1.00 18.78 176 ALA C O 1
ATOM 15076 N N . TYR C 1 177 ? -6.222 15.305 -26.283 1.00 16.73 177 TYR C N 1
ATOM 15077 C CA . TYR C 1 177 ? -5.244 15.646 -27.326 1.00 17.23 177 TYR C CA 1
ATOM 15078 C C . TYR C 1 177 ? -4.644 17.037 -27.117 1.00 18.07 177 TYR C C 1
ATOM 15079 O O . TYR C 1 177 ? -3.473 17.274 -27.483 1.00 17.83 177 TYR C O 1
ATOM 15097 N N . ALA C 1 178 ? -5.389 17.964 -26.502 1.00 16.88 178 ALA C N 1
ATOM 15098 C CA . ALA C 1 178 ? -4.838 19.275 -26.186 1.00 17.90 178 ALA C CA 1
ATOM 15099 C C . ALA C 1 178 ? -3.759 19.165 -25.129 1.00 19.79 178 ALA C C 1
ATOM 15100 O O . ALA C 1 178 ? -2.777 19.914 -25.158 1.00 18.16 178 ALA C O 1
ATOM 15107 N N . ALA C 1 179 ? -3.933 18.271 -24.157 1.00 16.41 179 ALA C N 1
ATOM 15108 C CA . ALA C 1 179 ? -2.875 18.098 -23.160 1.00 17.18 179 ALA C CA 1
ATOM 15109 C C . ALA C 1 179 ? -1.622 17.568 -23.819 1.00 17.42 179 ALA C C 1
ATOM 15110 O O . ALA C 1 179 ? -0.503 17.992 -23.505 1.00 19.85 179 ALA C O 1
ATOM 15117 N N . VAL C 1 180 ? -1.798 16.603 -24.722 1.00 17.93 180 VAL C N 1
ATOM 15118 C CA . VAL C 1 180 ? -0.671 16.063 -25.478 1.00 16.62 180 VAL C CA 1
ATOM 15119 C C . VAL C 1 180 ? -0.002 17.142 -26.315 1.00 17.17 180 VAL C C 1
ATOM 15120 O O . VAL C 1 180 ? 1.228 17.332 -26.270 1.00 18.23 180 VAL C O 1
ATOM 15133 N N . GLY C 1 181 ? -0.788 17.864 -27.105 1.00 17.59 181 GLY C N 1
ATOM 15134 C CA . GLY C 1 181 ? -0.212 18.939 -27.914 1.00 18.18 181 GLY C CA 1
ATOM 15135 C C . GLY C 1 181 ? 0.507 19.988 -27.088 1.00 17.59 181 GLY C C 1
ATOM 15136 O O . GLY C 1 181 ? 1.576 20.471 -27.464 1.00 18.32 181 GLY C O 1
ATOM 15140 N N . SER C 1 182 ? -0.093 20.372 -25.960 1.00 18.79 182 SER C N 1
ATOM 15141 C CA . SER C 1 182 ? 0.544 21.307 -25.043 1.00 18.85 182 SER C CA 1
ATOM 15142 C C . SER C 1 182 ? 1.912 20.798 -24.592 1.00 19.84 182 SER C C 1
ATOM 15143 O O . SER C 1 182 ? 2.909 21.547 -24.574 1.00 20.22 182 SER C O 1
ATOM 15151 N N . ALA C 1 183 ? 1.968 19.533 -24.169 1.00 18.03 183 ALA C N 1
ATOM 15152 C CA . ALA C 1 183 ? 3.215 18.968 -23.661 1.00 17.34 183 ALA C CA 1
ATOM 15153 C C . ALA C 1 183 ? 4.287 18.862 -24.754 1.00 20.23 183 ALA C C 1
ATOM 15154 O O . ALA C 1 183 ? 5.474 19.074 -24.486 1.00 20.19 183 ALA C O 1
ATOM 15161 N N . ILE C 1 184 ? 3.881 18.482 -25.968 1.00 19.17 184 ILE C N 1
ATOM 15162 C CA . ILE C 1 184 ? 4.807 18.415 -27.091 1.00 17.51 184 ILE C CA 1
ATOM 15163 C C . ILE C 1 184 ? 5.357 19.813 -27.385 1.00 19.19 184 ILE C C 1
ATOM 15164 O O . ILE C 1 184 ? 6.556 20.008 -27.619 1.00 20.21 184 ILE C O 1
ATOM 15180 N N . ALA C 1 185 ? 4.466 20.802 -27.433 1.00 19.45 185 ALA C N 1
ATOM 15181 C CA . ALA C 1 185 ? 4.926 22.158 -27.720 1.00 19.73 185 ALA C CA 1
ATOM 15182 C C . ALA C 1 185 ? 5.770 22.716 -26.574 1.00 21.88 185 ALA C C 1
ATOM 15183 O O . ALA C 1 185 ? 6.723 23.477 -26.811 1.00 22.36 185 ALA C O 1
ATOM 15190 N N . LEU C 1 186 ? 5.445 22.338 -25.329 1.00 19.12 186 LEU C N 1
ATOM 15191 C CA . LEU C 1 186 ? 6.258 22.790 -24.201 1.00 20.50 186 LEU C CA 1
ATOM 15192 C C . LEU C 1 186 ? 7.660 22.192 -24.273 1.00 21.28 186 LEU C C 1
ATOM 15193 O O . LEU C 1 186 ? 8.652 22.872 -24.006 1.00 21.68 186 LEU C O 1
ATOM 15209 N N . PHE C 1 187 ? 7.761 20.902 -24.607 1.00 20.03 187 PHE C N 1
ATOM 15210 C CA . PHE C 1 187 ? 9.065 20.271 -24.826 1.00 20.60 187 PHE C CA 1
ATOM 15211 C C . PHE C 1 187 ? 9.843 20.970 -25.935 1.00 20.13 187 PHE C C 1
ATOM 15212 O O . PHE C 1 187 ? 11.018 21.331 -25.757 1.00 22.96 187 PHE C O 1
ATOM 15229 N N . SER C 1 188 ? 9.189 21.214 -27.072 1.00 20.25 188 SER C N 1
ATOM 15230 C CA . SER C 1 188 ? 9.837 21.904 -28.165 1.00 21.62 188 SER C CA 1
ATOM 15231 C C . SER C 1 188 ? 10.308 23.285 -27.736 1.00 23.82 188 SER C C 1
ATOM 15232 O O . SER C 1 188 ? 11.417 23.694 -28.078 1.00 25.08 188 SER C O 1
ATOM 15240 N N . ALA C 1 189 ? 9.487 23.990 -26.968 1.00 22.72 189 ALA C N 1
ATOM 15241 C CA . ALA C 1 189 ? 9.854 25.320 -26.489 1.00 23.45 189 ALA C CA 1
ATOM 15242 C C . ALA C 1 189 ? 11.043 25.274 -25.540 1.00 25.14 189 ALA C C 1
ATOM 15243 O O . ALA C 1 189 ? 11.875 26.198 -25.544 1.00 27.04 189 ALA C O 1
ATOM 15250 N N . GLN C 1 190 ? 11.156 24.223 -24.704 1.00 23.59 190 GLN C N 1
ATOM 15251 C CA . GLN C 1 190 ? 12.337 24.152 -23.831 1.00 23.33 190 GLN C CA 1
ATOM 15252 C C . GLN C 1 190 ? 13.605 24.145 -24.668 1.00 26.50 190 GLN C C 1
ATOM 15253 O O . GLN C 1 190 ? 14.601 24.817 -24.340 1.00 27.56 190 GLN C O 1
ATOM 15267 N N . ARG C 1 191 ? 13.574 23.395 -25.769 1.00 24.80 191 ARG C N 1
ATOM 15268 C CA . ARG C 1 191 ? 14.761 23.186 -26.584 1.00 25.39 191 ARG C CA 1
ATOM 15269 C C . ARG C 1 191 ? 15.022 24.340 -27.538 1.00 29.58 191 ARG C C 1
ATOM 15270 O O . ARG C 1 191 ? 16.187 24.657 -27.806 1.00 29.74 191 ARG C O 1
ATOM 15291 N N . SER C 1 192 ? 13.968 24.933 -28.111 1.00 24.73 192 SER C N 1
ATOM 15292 C CA . SER C 1 192 ? 14.128 25.936 -29.155 1.00 26.78 192 SER C CA 1
ATOM 15293 C C . SER C 1 192 ? 14.057 27.365 -28.658 1.00 28.26 192 SER C C 1
ATOM 15294 O O . SER C 1 192 ? 14.482 28.266 -29.386 1.00 28.24 192 SER C O 1
ATOM 15302 N N . GLY C 1 193 ? 13.509 27.583 -27.472 1.00 26.15 193 GLY C N 1
ATOM 15303 C CA . GLY C 1 193 ? 13.267 28.913 -26.964 1.00 29.05 193 GLY C CA 1
ATOM 15304 C C . GLY C 1 193 ? 11.992 29.554 -27.464 1.00 28.24 193 GLY C C 1
ATOM 15305 O O . GLY C 1 193 ? 11.739 30.738 -27.132 1.00 29.07 193 GLY C O 1
ATOM 15309 N N . ARG C 1 194 ? 11.217 28.850 -28.282 1.00 27.77 194 ARG C N 1
ATOM 15310 C CA . ARG C 1 194 ? 10.041 29.429 -28.928 1.00 28.19 194 ARG C CA 1
ATOM 15311 C C . ARG C 1 194 ? 8.818 28.571 -28.657 1.00 26.31 194 ARG C C 1
ATOM 15312 O O . ARG C 1 194 ? 8.804 27.360 -28.940 1.00 23.76 194 ARG C O 1
ATOM 15333 N N . GLY C 1 195 ? 7.764 29.186 -28.168 1.00 23.24 195 GLY C N 1
ATOM 15334 C CA . GLY C 1 195 ? 6.476 28.551 -28.126 1.00 22.38 195 GLY C CA 1
ATOM 15335 C C . GLY C 1 195 ? 5.729 28.716 -29.426 1.00 24.50 195 GLY C C 1
ATOM 15336 O O . GLY C 1 195 ? 6.289 29.061 -30.471 1.00 25.06 195 GLY C O 1
ATOM 15340 N N . GLN C 1 196 ? 4.427 28.497 -29.340 1.00 22.24 196 GLN C N 1
ATOM 15341 C CA . GLN C 1 196 ? 3.559 28.502 -30.510 1.00 21.33 196 GLN C CA 1
ATOM 15342 C C . GLN C 1 196 ? 2.130 28.333 -30.051 1.00 21.85 196 GLN C C 1
ATOM 15343 O O . GLN C 1 196 ? 1.862 28.153 -28.847 1.00 22.38 196 GLN C O 1
ATOM 15357 N N . VAL C 1 197 ? 1.206 28.345 -31.021 1.00 21.10 197 VAL C N 1
ATOM 15358 C CA . VAL C 1 197 ? -0.207 28.072 -30.791 1.00 21.73 197 VAL C CA 1
ATOM 15359 C C . VAL C 1 197 ? -0.470 26.614 -31.114 1.00 21.08 197 VAL C C 1
ATOM 15360 O O . VAL C 1 197 ? 0.033 26.078 -32.123 1.00 20.40 197 VAL C O 1
ATOM 15373 N N . VAL C 1 198 ? -1.241 25.959 -30.243 1.00 19.73 198 VAL C N 1
ATOM 15374 C CA . VAL C 1 198 ? -1.657 24.557 -30.356 1.00 20.54 198 VAL C CA 1
ATOM 15375 C C . VAL C 1 198 ? -3.176 24.587 -30.494 1.00 20.98 198 VAL C C 1
ATOM 15376 O O . VAL C 1 198 ? -3.882 24.996 -29.570 1.00 21.16 198 VAL C O 1
ATOM 15389 N N . ASP C 1 199 ? -3.695 24.158 -31.635 1.00 18.11 199 ASP C N 1
ATOM 15390 C CA . ASP C 1 199 ? -5.106 24.324 -31.985 1.00 19.02 199 ASP C CA 1
ATOM 15391 C C . ASP C 1 199 ? -5.709 22.934 -32.068 1.00 18.25 199 ASP C C 1
ATOM 15392 O O . ASP C 1 199 ? -5.367 22.168 -32.965 1.00 18.59 199 ASP C O 1
ATOM 15401 N N . VAL C 1 200 ? -6.566 22.586 -31.096 1.00 18.48 200 VAL C N 1
ATOM 15402 C CA . VAL C 1 200 ? -7.231 21.290 -31.041 1.00 16.35 200 VAL C CA 1
ATOM 15403 C C . VAL C 1 200 ? -8.741 21.519 -31.076 1.00 17.75 200 VAL C C 1
ATOM 15404 O O . VAL C 1 200 ? -9.327 22.153 -30.175 1.00 18.41 200 VAL C O 1
ATOM 15417 N N . ALA C 1 201 ? -9.378 20.967 -32.103 1.00 16.06 201 ALA C N 1
ATOM 15418 C CA . ALA C 1 201 ? -10.784 21.085 -32.352 1.00 17.58 201 ALA C CA 1
ATOM 15419 C C . ALA C 1 201 ? -11.483 19.780 -32.001 1.00 17.54 201 ALA C C 1
ATOM 15420 O O . ALA C 1 201 ? -11.028 18.688 -32.373 1.00 17.33 201 ALA C O 1
ATOM 15427 N N . CYS C 1 202 ? -12.617 19.894 -31.304 1.00 17.50 202 CYS C N 1
ATOM 15428 C CA . CYS C 1 202 ? -13.418 18.697 -31.016 1.00 17.71 202 CYS C CA 1
ATOM 15429 C C . CYS C 1 202 ? -13.732 17.885 -32.275 1.00 16.36 202 CYS C C 1
ATOM 15430 O O . CYS C 1 202 ? -13.685 16.664 -32.243 1.00 17.90 202 CYS C O 1
ATOM 15438 N N . ILE C 1 203 ? -14.101 18.567 -33.359 1.00 16.14 203 ILE C N 1
ATOM 15439 C CA . ILE C 1 203 ? -14.542 17.842 -34.553 1.00 17.60 203 ILE C CA 1
ATOM 15440 C C . ILE C 1 203 ? -13.411 16.962 -35.084 1.00 16.06 203 ILE C C 1
ATOM 15441 O O . ILE C 1 203 ? -13.649 15.823 -35.538 1.00 17.26 203 ILE C O 1
ATOM 15457 N N . GLU C 1 204 ? -12.170 17.446 -35.008 1.00 15.87 204 GLU C N 1
ATOM 15458 C CA . GLU C 1 204 ? -11.041 16.627 -35.424 1.00 16.52 204 GLU C CA 1
ATOM 15459 C C . GLU C 1 204 ? -10.729 15.522 -34.423 1.00 15.59 204 GLU C C 1
ATOM 15460 O O . GLU C 1 204 ? -10.402 14.388 -34.817 1.00 17.36 204 GLU C O 1
ATOM 15472 N N . ALA C 1 205 ? -10.732 15.865 -33.129 1.00 16.46 205 ALA C N 1
ATOM 15473 C CA . ALA C 1 205 ? -10.424 14.879 -32.104 1.00 17.42 205 ALA C CA 1
ATOM 15474 C C . ALA C 1 205 ? -11.392 13.707 -32.179 1.00 17.19 205 ALA C C 1
ATOM 15475 O O . ALA C 1 205 ? -10.999 12.564 -31.959 1.00 17.93 205 ALA C O 1
ATOM 15482 N N . GLN C 1 206 ? -12.661 13.977 -32.505 1.00 17.20 206 GLN C N 1
ATOM 15483 C CA . GLN C 1 206 ? -13.641 12.901 -32.636 1.00 15.01 206 GLN C CA 1
ATOM 15484 C C . GLN C 1 206 ? -13.514 12.181 -33.976 1.00 16.49 206 GLN C C 1
ATOM 15485 O O . GLN C 1 206 ? -13.798 10.977 -34.059 1.00 16.93 206 GLN C O 1
ATOM 15499 N N . ALA C 1 207 ? -13.058 12.862 -35.027 1.00 17.91 207 ALA C N 1
ATOM 15500 C CA . ALA C 1 207 ? -12.783 12.123 -36.267 1.00 18.03 207 ALA C CA 1
ATOM 15501 C C . ALA C 1 207 ? -11.615 11.151 -36.111 1.00 18.64 207 ALA C C 1
ATOM 15502 O O . ALA C 1 207 ? -11.512 10.177 -36.878 1.00 20.17 207 ALA C O 1
ATOM 15509 N N . MET C 1 208 ? -10.783 11.345 -35.076 1.00 17.01 208 MET C N 1
ATOM 15510 C CA . MET C 1 208 ? -9.786 10.337 -34.695 1.00 21.35 208 MET C CA 1
ATOM 15511 C C . MET C 1 208 ? -10.385 9.076 -34.122 1.00 22.40 208 MET C C 1
ATOM 15512 O O . MET C 1 208 ? -9.659 8.093 -33.910 1.00 24.06 208 MET C O 1
ATOM 15526 N N . ALA C 1 209 ? -11.678 9.100 -33.788 1.00 18.11 209 ALA C N 1
ATOM 15527 C CA . ALA C 1 209 ? -12.345 8.024 -33.123 1.00 17.49 209 ALA C CA 1
ATOM 15528 C C . ALA C 1 209 ? -13.414 7.393 -34.014 1.00 16.98 209 ALA C C 1
ATOM 15529 O O . ALA C 1 209 ? -14.305 6.701 -33.545 1.00 18.36 209 ALA C O 1
ATOM 15536 N N . LEU C 1 210 ? -13.235 7.503 -35.336 1.00 17.57 210 LEU C N 1
ATOM 15537 C CA . LEU C 1 210 ? -14.124 6.799 -36.262 1.00 17.62 210 LEU C CA 1
ATOM 15538 C C . LEU C 1 210 ? -13.743 5.332 -36.466 1.00 15.85 210 LEU C C 1
ATOM 15539 O O . LEU C 1 210 ? -14.427 4.609 -37.191 1.00 16.90 210 LEU C O 1
ATOM 15555 N N . GLU C 1 211 ? -12.683 4.873 -35.789 1.00 19.43 211 GLU C N 1
ATOM 15556 C CA . GLU C 1 211 ? -12.254 3.480 -35.790 1.00 16.14 211 GLU C CA 1
ATOM 15557 C C . GLU C 1 211 ? -11.720 3.130 -37.178 1.00 19.06 211 GLU C C 1
ATOM 15558 O O . GLU C 1 211 ? -10.526 3.306 -37.417 1.00 21.38 211 GLU C O 1
ATOM 15570 N N . ASN C 1 212 ? -12.549 2.626 -38.072 1.00 18.77 212 ASN C N 1
ATOM 15571 C CA . ASN C 1 212 ? -12.119 2.409 -39.449 1.00 18.29 212 ASN C CA 1
ATOM 15572 C C . ASN C 1 212 ? -13.206 2.864 -40.417 1.00 16.46 212 ASN C C 1
ATOM 15573 O O . ASN C 1 212 ? -13.162 2.480 -41.594 1.00 17.27 212 ASN C O 1
ATOM 15584 N N . ALA C 1 213 ? -14.168 3.662 -39.973 1.00 17.05 213 ALA C N 1
ATOM 15585 C CA . ALA C 1 213 ? -15.283 3.985 -40.851 1.00 15.11 213 ALA C CA 1
ATOM 15586 C C . ALA C 1 213 ? -14.826 4.784 -42.060 1.00 16.84 213 ALA C C 1
ATOM 15587 O O . ALA C 1 213 ? -15.357 4.618 -43.155 1.00 16.58 213 ALA C O 1
ATOM 15594 N N . ALA C 1 214 ? -13.853 5.688 -41.886 1.00 16.02 214 ALA C N 1
ATOM 15595 C CA . ALA C 1 214 ? -13.368 6.445 -43.044 1.00 14.98 214 ALA C CA 1
ATOM 15596 C C . ALA C 1 214 ? -12.705 5.511 -44.063 1.00 15.39 214 ALA C C 1
ATOM 15597 O O . ALA C 1 214 ? -12.914 5.662 -45.273 1.00 16.58 214 ALA C O 1
ATOM 15604 N N . GLN C 1 215 ? -11.878 4.556 -43.609 1.00 16.15 215 GLN C N 1
ATOM 15605 C CA . GLN C 1 215 ? -11.248 3.611 -44.513 1.00 14.14 215 GLN C CA 1
ATOM 15606 C C . GLN C 1 215 ? -12.278 2.713 -45.186 1.00 16.21 215 GLN C C 1
ATOM 15607 O O . GLN C 1 215 ? -12.077 2.258 -46.334 1.00 17.36 215 GLN C O 1
ATOM 15621 N N . PHE C 1 216 ? -13.369 2.404 -44.509 1.00 16.59 216 PHE C N 1
ATOM 15622 C CA . PHE C 1 216 ? -14.421 1.568 -45.137 1.00 16.63 216 PHE C CA 1
ATOM 15623 C C . PHE C 1 216 ? -14.937 2.298 -46.379 1.00 15.65 216 PHE C C 1
ATOM 15624 O O . PHE C 1 216 ? -15.188 1.656 -47.370 1.00 16.99 216 PHE C O 1
ATOM 15641 N N . TRP C 1 217 ? -15.182 3.595 -46.272 1.00 16.61 217 TRP C N 1
ATOM 15642 C CA . TRP C 1 217 ? -15.671 4.368 -47.437 1.00 16.34 217 TRP C CA 1
ATOM 15643 C C . TRP C 1 217 ? -14.580 4.483 -48.510 1.00 17.02 217 TRP C C 1
ATOM 15644 O O . TRP C 1 217 ? -14.807 4.123 -49.641 1.00 17.81 217 TRP C O 1
ATOM 15665 N N . ASP C 1 218 ? -13.393 4.889 -48.110 1.00 15.34 218 ASP C N 1
ATOM 15666 C CA . ASP C 1 218 ? -12.302 5.148 -49.067 1.00 16.20 218 ASP C CA 1
ATOM 15667 C C . ASP C 1 218 ? -11.901 3.875 -49.804 1.00 17.65 218 ASP C C 1
ATOM 15668 O O . ASP C 1 218 ? -11.606 3.960 -50.959 1.00 18.20 218 ASP C O 1
ATOM 15677 N N . LEU C 1 219 ? -11.884 2.747 -49.117 1.00 15.93 219 LEU C N 1
ATOM 15678 C CA . LEU C 1 219 ? -11.366 1.516 -49.718 1.00 15.05 219 LEU C CA 1
ATOM 15679 C C . LEU C 1 219 ? -12.436 0.655 -50.373 1.00 17.88 219 LEU C C 1
ATOM 15680 O O . LEU C 1 219 ? -12.146 -0.047 -51.352 1.00 17.93 219 LEU C O 1
ATOM 15696 N N . GLU C 1 220 ? -13.651 0.645 -49.821 1.00 19.19 220 GLU C N 1
ATOM 15697 C CA . GLU C 1 220 ? -14.688 -0.298 -50.244 1.00 19.65 220 GLU C CA 1
ATOM 15698 C C . GLU C 1 220 ? -16.018 0.386 -50.590 1.00 16.82 220 GLU C C 1
ATOM 15699 O O . GLU C 1 220 ? -16.982 -0.318 -50.956 1.00 18.44 220 GLU C O 1
ATOM 15711 N N . GLY C 1 221 ? -16.128 1.695 -50.462 1.00 16.44 221 GLY C N 1
ATOM 15712 C CA . GLY C 1 221 ? -17.418 2.338 -50.695 1.00 15.72 221 GLY C CA 1
ATOM 15713 C C . GLY C 1 221 ? -18.542 1.819 -49.813 1.00 16.85 221 GLY C C 1
ATOM 15714 O O . GLY C 1 221 ? -19.707 1.729 -50.249 1.00 18.37 221 GLY C O 1
ATOM 15718 N N . LYS C 1 222 ? -18.221 1.530 -48.566 1.00 17.48 222 LYS C N 1
ATOM 15719 C CA . LYS C 1 222 ? -19.194 1.073 -47.586 1.00 18.53 222 LYS C CA 1
ATOM 15720 C C . LYS C 1 222 ? -19.335 2.116 -46.483 1.00 16.31 222 LYS C C 1
ATOM 15721 O O . LYS C 1 222 ? -18.333 2.607 -45.954 1.00 18.06 222 LYS C O 1
ATOM 15740 N N . ILE C 1 223 ? -20.585 2.402 -46.126 1.00 17.36 223 ILE C N 1
ATOM 15741 C CA . ILE C 1 223 ? -20.938 3.171 -44.932 1.00 17.09 223 ILE C CA 1
ATOM 15742 C C . ILE C 1 223 ? -21.178 2.180 -43.797 1.00 17.63 223 ILE C C 1
ATOM 15743 O O . ILE C 1 223 ? -22.097 1.355 -43.866 1.00 18.91 223 ILE C O 1
ATOM 15759 N N . ARG C 1 224 ? -20.360 2.255 -42.748 1.00 17.82 224 ARG C N 1
ATOM 15760 C CA . ARG C 1 224 ? -20.607 1.431 -41.575 1.00 17.24 224 ARG C CA 1
ATOM 15761 C C . ARG C 1 224 ? -21.243 2.258 -40.463 1.00 16.37 224 ARG C C 1
ATOM 15762 O O . ARG C 1 224 ? -21.145 3.490 -40.410 1.00 18.08 224 ARG C O 1
ATOM 15783 N N . ARG C 1 225 ? -21.915 1.529 -39.573 1.00 18.34 225 ARG C N 1
ATOM 15784 C CA . ARG C 1 225 ? -22.365 2.133 -38.322 1.00 18.73 225 ARG C CA 1
ATOM 15785 C C . ARG C 1 225 ? -21.696 1.366 -37.181 1.00 20.56 225 ARG C C 1
ATOM 15786 O O . ARG C 1 225 ? -20.501 1.028 -37.258 1.00 20.96 225 ARG C O 1
ATOM 15807 N N . GLY C 1 226 ? -22.449 1.087 -36.125 1.00 17.03 226 GLY C N 1
ATOM 15808 C CA . GLY C 1 226 ? -21.832 0.545 -34.924 1.00 18.27 226 GLY C CA 1
ATOM 15809 C C . GLY C 1 226 ? -21.623 -0.952 -34.967 1.00 20.39 226 GLY C C 1
ATOM 15810 O O . GLY C 1 226 ? -22.374 -1.701 -35.598 1.00 21.44 226 GLY C O 1
ATOM 15814 N N . ARG C 1 227 ? -20.594 -1.385 -34.227 1.00 19.10 227 ARG C N 1
ATOM 15815 C CA . ARG C 1 227 ? -20.481 -2.762 -33.790 1.00 19.50 227 ARG C CA 1
ATOM 15816 C C . ARG C 1 227 ? -21.667 -3.128 -32.916 1.00 23.77 227 ARG C C 1
ATOM 15817 O O . ARG C 1 227 ? -22.318 -2.264 -32.320 1.00 23.46 227 ARG C O 1
ATOM 15838 N N . GLY C 1 228 ? -21.956 -4.410 -32.868 1.00 21.86 228 GLY C N 1
ATOM 15839 C CA . GLY C 1 228 ? -23.106 -4.885 -32.131 1.00 23.04 228 GLY C CA 1
ATOM 15840 C C . GLY C 1 228 ? -23.836 -6.063 -32.727 1.00 27.47 228 GLY C C 1
ATOM 15841 O O . GLY C 1 228 ? -24.536 -6.773 -32.007 1.00 27.10 228 GLY C O 1
ATOM 15845 N N . ARG C 1 229 ? -23.796 -6.223 -34.058 1.00 23.01 229 ARG C N 1
ATOM 15846 C CA . ARG C 1 229 ? -24.544 -7.280 -34.779 1.00 27.09 229 ARG C CA 1
ATOM 15847 C C . ARG C 1 229 ? -23.624 -8.263 -35.514 1.00 29.42 229 ARG C C 1
ATOM 15848 O O . ARG C 1 229 ? -24.144 -8.995 -36.335 1.00 33.32 229 ARG C O 1
ATOM 15869 N N . GLU C 1 230 ? -22.324 -8.265 -35.255 1.00 25.98 230 GLU C N 1
ATOM 15870 C CA . GLU C 1 230 ? -21.394 -9.255 -35.838 1.00 29.12 230 GLU C CA 1
ATOM 15871 C C . GLU C 1 230 ? -21.292 -10.376 -34.793 1.00 32.31 230 GLU C C 1
ATOM 15872 O O . GLU C 1 230 ? -20.701 -10.101 -33.787 1.00 31.16 230 GLU C O 1
ATOM 15884 N N . ALA C 1 231 ? -21.835 -11.570 -35.050 1.00 32.57 231 ALA C N 1
ATOM 15885 C CA . ALA C 1 231 ? -21.931 -12.672 -34.098 1.00 33.83 231 ALA C CA 1
ATOM 15886 C C . ALA C 1 231 ? -20.623 -12.843 -33.358 1.00 36.31 231 ALA C C 1
ATOM 15887 O O . ALA C 1 231 ? -19.554 -12.952 -33.968 1.00 36.93 231 ALA C O 1
ATOM 15894 N N . GLY C 1 232 ? -20.694 -12.744 -32.030 1.00 38.20 232 GLY C N 1
ATOM 15895 C CA . GLY C 1 232 ? -19.539 -13.038 -31.228 1.00 40.06 232 GLY C CA 1
ATOM 15896 C C . GLY C 1 232 ? -18.377 -12.086 -31.342 1.00 34.29 232 GLY C C 1
ATOM 15897 O O . GLY C 1 232 ? -17.284 -12.423 -30.898 1.00 40.42 232 GLY C O 1
ATOM 15901 N N . SER C 1 233 ? -18.546 -10.891 -31.924 1.00 40.46 233 SER C N 1
ATOM 15902 C CA . SER C 1 233 ? -17.421 -9.977 -32.146 1.00 38.97 233 SER C CA 1
ATOM 15903 C C . SER C 1 233 ? -17.835 -8.571 -31.732 1.00 36.63 233 SER C C 1
ATOM 15904 O O . SER C 1 233 ? -18.507 -7.865 -32.491 1.00 35.00 233 SER C O 1
ATOM 15912 N N . ALA C 1 234 ? -17.426 -8.165 -30.523 1.00 35.44 234 ALA C N 1
ATOM 15913 C CA . ALA C 1 234 ? -17.848 -6.885 -29.944 1.00 34.42 234 ALA C CA 1
ATOM 15914 C C . ALA C 1 234 ? -19.369 -6.828 -29.834 1.00 35.56 234 ALA C C 1
ATOM 15915 O O . ALA C 1 234 ? -20.000 -5.814 -30.158 1.00 33.90 234 ALA C O 1
ATOM 15922 N N . THR C 1 235 ? -19.971 -7.930 -29.392 1.00 34.74 235 THR C N 1
ATOM 15923 C CA . THR C 1 235 ? -21.404 -7.990 -29.175 1.00 35.49 235 THR C CA 1
ATOM 15924 C C . THR C 1 235 ? -21.682 -7.885 -27.678 1.00 36.44 235 THR C C 1
ATOM 15925 O O . THR C 1 235 ? -20.838 -8.224 -26.842 1.00 37.65 235 THR C O 1
ATOM 15936 N N . LEU C 1 236 ? -22.837 -7.318 -27.352 1.00 33.33 236 LEU C N 1
ATOM 15937 C CA . LEU C 1 236 ? -23.309 -7.198 -25.986 1.00 33.12 236 LEU C CA 1
ATOM 15938 C C . LEU C 1 236 ? -24.430 -8.197 -25.762 1.00 35.01 236 LEU C C 1
ATOM 15939 O O . LEU C 1 236 ? -25.272 -8.391 -26.634 1.00 36.73 236 LEU C O 1
ATOM 15955 N N . HIS C 1 237 ? -24.453 -8.815 -24.582 1.00 36.19 237 HIS C N 1
ATOM 15956 C CA . HIS C 1 237 ? -25.452 -9.837 -24.306 1.00 38.22 237 HIS C CA 1
ATOM 15957 C C . HIS C 1 237 ? -26.065 -9.695 -22.927 1.00 38.47 237 HIS C C 1
ATOM 15958 O O . HIS C 1 237 ? -25.342 -9.419 -21.964 1.00 40.50 237 HIS C O 1
ATOM 15972 N N . PRO C 1 238 ? -27.383 -9.889 -22.804 1.00 41.71 238 PRO C N 1
ATOM 15973 C CA . PRO C 1 238 ? -28.016 -9.806 -21.482 1.00 42.79 238 PRO C CA 1
ATOM 15974 C C . PRO C 1 238 ? -27.687 -11.017 -20.623 1.00 44.35 238 PRO C C 1
ATOM 15975 O O . PRO C 1 238 ? -27.498 -12.135 -21.116 1.00 47.54 238 PRO C O 1
ATOM 15986 N N . CYS C 1 239 ? -27.638 -10.799 -19.310 1.00 45.31 239 CYS C N 1
ATOM 15987 C CA . CYS C 1 239 ? -27.433 -11.902 -18.376 1.00 49.82 239 CYS C CA 1
ATOM 15988 C C . CYS C 1 239 ? -28.344 -11.680 -17.169 1.00 49.99 239 CYS C C 1
ATOM 15989 O O . CYS C 1 239 ? -29.227 -10.811 -17.187 1.00 50.33 239 CYS C O 1
ATOM 15997 N N . ALA C 1 240 ? -28.121 -12.466 -16.112 1.00 55.81 240 ALA C N 1
ATOM 15998 C CA . ALA C 1 240 ? -29.045 -12.475 -14.981 1.00 52.66 240 ALA C CA 1
ATOM 15999 C C . ALA C 1 240 ? -29.232 -11.092 -14.385 1.00 54.54 240 ALA C C 1
ATOM 16000 O O . ALA C 1 240 ? -30.345 -10.727 -13.986 1.00 56.07 240 ALA C O 1
ATOM 16007 N N . ASP C 1 241 ? -28.156 -10.307 -14.308 1.00 48.40 241 ASP C N 1
ATOM 16008 C CA . ASP C 1 241 ? -28.211 -9.046 -13.600 1.00 47.80 241 ASP C CA 1
ATOM 16009 C C . ASP C 1 241 ? -27.553 -7.923 -14.382 1.00 43.94 241 ASP C C 1
ATOM 16010 O O . ASP C 1 241 ? -27.014 -6.995 -13.781 1.00 43.71 241 ASP C O 1
ATOM 16019 N N . GLY C 1 242 ? -27.596 -7.980 -15.702 1.00 40.92 242 GLY C N 1
ATOM 16020 C CA . GLY C 1 242 ? -27.076 -6.899 -16.515 1.00 38.84 242 GLY C CA 1
ATOM 16021 C C . GLY C 1 242 ? -26.662 -7.400 -17.896 1.00 40.59 242 GLY C C 1
ATOM 16022 O O . GLY C 1 242 ? -27.373 -8.189 -18.529 1.00 39.97 242 GLY C O 1
ATOM 16026 N N . PHE C 1 243 ? -25.516 -6.887 -18.363 1.00 37.30 243 PHE C N 1
ATOM 16027 C CA . PHE C 1 243 ? -24.984 -7.216 -19.681 1.00 37.53 243 PHE C CA 1
ATOM 16028 C C . PHE C 1 243 ? -23.488 -7.495 -19.600 1.00 34.85 243 PHE C C 1
ATOM 16029 O O . PHE C 1 243 ? -22.795 -7.006 -18.698 1.00 33.90 243 PHE C O 1
ATOM 16046 N N . ILE C 1 244 ? -22.995 -8.256 -20.600 1.00 36.11 244 ILE C N 1
ATOM 16047 C CA . ILE C 1 244 ? -21.572 -8.480 -20.815 1.00 35.60 244 ILE C CA 1
ATOM 16048 C C . ILE C 1 244 ? -21.186 -8.091 -22.242 1.00 34.77 244 ILE C C 1
ATOM 16049 O O . ILE C 1 244 ? -22.010 -8.095 -23.158 1.00 34.77 244 ILE C O 1
ATOM 16065 N N . ALA C 1 245 ? -19.897 -7.823 -22.418 1.00 34.25 245 ALA C N 1
ATOM 16066 C CA . ALA C 1 245 ? -19.294 -7.528 -23.717 1.00 33.70 245 ALA C CA 1
ATOM 16067 C C . ALA C 1 245 ? -18.354 -8.647 -24.131 1.00 35.81 245 ALA C C 1
ATOM 16068 O O . ALA C 1 245 ? -17.484 -9.054 -23.359 1.00 36.62 245 ALA C O 1
ATOM 16075 N N . LEU C 1 246 ? -18.483 -9.095 -25.375 1.00 36.65 246 LEU C N 1
ATOM 16076 C CA . LEU C 1 246 ? -17.779 -10.277 -25.859 1.00 38.95 246 LEU C CA 1
ATOM 16077 C C . LEU C 1 246 ? -17.017 -9.990 -27.143 1.00 38.55 246 LEU C C 1
ATOM 16078 O O . LEU C 1 246 ? -17.603 -9.503 -28.127 1.00 37.64 246 LEU C O 1
ATOM 16094 N N . VAL C 1 247 ? -15.730 -10.328 -27.152 1.00 39.38 247 VAL C N 1
ATOM 16095 C CA . VAL C 1 247 ? -14.959 -10.443 -28.400 1.00 39.85 247 VAL C CA 1
ATOM 16096 C C . VAL C 1 247 ? -14.413 -11.871 -28.459 1.00 42.68 247 VAL C C 1
ATOM 16097 O O . VAL C 1 247 ? -13.334 -12.157 -27.930 1.00 43.42 247 VAL C O 1
ATOM 16110 N N . ALA C 1 248 ? -15.160 -12.773 -29.102 1.00 44.33 248 ALA C N 1
ATOM 16111 C CA . ALA C 1 248 ? -14.715 -14.144 -29.298 1.00 47.12 248 ALA C CA 1
ATOM 16112 C C . ALA C 1 248 ? -13.937 -14.314 -30.599 1.00 49.82 248 ALA C C 1
ATOM 16113 O O . ALA C 1 248 ? -13.296 -15.353 -30.777 1.00 50.03 248 ALA C O 1
ATOM 16120 N N . ILE C 1 249 ? -13.939 -13.303 -31.483 1.00 45.95 249 ILE C N 1
ATOM 16121 C CA . ILE C 1 249 ? -13.215 -13.372 -32.754 1.00 52.41 249 ILE C CA 1
ATOM 16122 C C . ILE C 1 249 ? -13.141 -12.008 -33.441 1.00 49.79 249 ILE C C 1
ATOM 16123 O O . ILE C 1 249 ? -14.039 -11.178 -33.282 1.00 42.15 249 ILE C O 1
ATOM 16139 N N . MET C 1 250 ? -12.039 -11.762 -34.182 1.00 48.30 250 MET C N 1
ATOM 16140 C CA . MET C 1 250 ? -11.816 -10.563 -34.975 1.00 46.63 250 MET C CA 1
ATOM 16141 C C . MET C 1 250 ? -11.202 -10.904 -36.332 1.00 46.31 250 MET C C 1
ATOM 16142 O O . MET C 1 250 ? -10.244 -11.669 -36.402 1.00 51.40 250 MET C O 1
ATOM 16156 N N . GLY C 1 251 ? -11.713 -10.292 -37.403 1.00 47.33 251 GLY C N 1
ATOM 16157 C CA . GLY C 1 251 ? -11.113 -10.508 -38.718 1.00 48.18 251 GLY C CA 1
ATOM 16158 C C . GLY C 1 251 ? -11.053 -11.981 -39.086 1.00 49.80 251 GLY C C 1
ATOM 16159 O O . GLY C 1 251 ? -11.962 -12.759 -38.784 1.00 49.98 251 GLY C O 1
ATOM 16163 N N . ARG C 1 252 ? -9.955 -12.370 -39.767 1.00 47.51 252 ARG C N 1
ATOM 16164 C CA . ARG C 1 252 ? -9.730 -13.773 -40.104 1.00 50.37 252 ARG C CA 1
ATOM 16165 C C . ARG C 1 252 ? -8.613 -14.333 -39.231 1.00 51.69 252 ARG C C 1
ATOM 16166 O O . ARG C 1 252 ? -7.712 -15.040 -39.715 1.00 55.73 252 ARG C O 1
ATOM 16187 N N . ASN C 1 253 ? -8.686 -14.049 -37.938 1.00 50.71 253 ASN C N 1
ATOM 16188 C CA . ASN C 1 253 ? -7.672 -14.459 -36.972 1.00 51.69 253 ASN C CA 1
ATOM 16189 C C . ASN C 1 253 ? -8.228 -15.591 -36.109 1.00 54.71 253 ASN C C 1
ATOM 16190 O O . ASN C 1 253 ? -8.649 -15.392 -34.979 1.00 52.54 253 ASN C O 1
ATOM 16201 N N . LYS C 1 254 ? -8.172 -16.819 -36.653 1.00 59.05 254 LYS C N 1
ATOM 16202 C CA . LYS C 1 254 ? -8.670 -18.052 -36.039 1.00 58.14 254 LYS C CA 1
ATOM 16203 C C . LYS C 1 254 ? -8.150 -18.353 -34.631 1.00 63.96 254 LYS C C 1
ATOM 16204 O O . LYS C 1 254 ? -8.826 -19.052 -33.858 1.00 59.63 254 LYS C O 1
ATOM 16223 N N . PRO C 1 255 ? -6.990 -17.848 -34.232 1.00 73.67 255 PRO C N 1
ATOM 16224 C CA . PRO C 1 255 ? -6.559 -18.073 -32.842 1.00 77.85 255 PRO C CA 1
ATOM 16225 C C . PRO C 1 255 ? -7.505 -17.669 -31.702 1.00 77.60 255 PRO C C 1
ATOM 16226 O O . PRO C 1 255 ? -7.056 -17.725 -30.551 1.00 80.75 255 PRO C O 1
ATOM 16237 N N . MET C 1 256 ? -8.789 -17.302 -31.949 1.00 58.99 256 MET C N 1
ATOM 16238 C CA . MET C 1 256 ? -9.653 -16.796 -30.874 1.00 54.21 256 MET C CA 1
ATOM 16239 C C . MET C 1 256 ? -10.949 -17.576 -30.633 1.00 62.39 256 MET C C 1
ATOM 16240 O O . MET C 1 256 ? -11.470 -17.535 -29.511 1.00 55.19 256 MET C O 1
ATOM 16254 N N . TRP C 1 257 ? -11.508 -18.246 -31.643 1.00 58.57 257 TRP C N 1
ATOM 16255 C CA . TRP C 1 257 ? -12.872 -18.777 -31.524 1.00 62.66 257 TRP C CA 1
ATOM 16256 C C . TRP C 1 257 ? -12.930 -20.097 -30.750 1.00 59.89 257 TRP C C 1
ATOM 16257 O O . TRP C 1 257 ? -13.918 -20.353 -30.049 1.00 60.10 257 TRP C O 1
ATOM 16278 N N . THR C 1 258 ? -11.903 -20.941 -30.822 1.00 66.89 258 THR C N 1
ATOM 16279 C CA . THR C 1 258 ? -12.025 -22.291 -30.265 1.00 65.86 258 THR C CA 1
ATOM 16280 C C . THR C 1 258 ? -12.188 -22.292 -28.746 1.00 64.64 258 THR C C 1
ATOM 16281 O O . THR C 1 258 ? -12.905 -23.148 -28.199 1.00 66.29 258 THR C O 1
ATOM 16292 N N . PRO C 1 259 ? -11.538 -21.382 -28.021 1.00 70.89 259 PRO C N 1
ATOM 16293 C CA . PRO C 1 259 ? -11.820 -21.308 -26.574 1.00 67.53 259 PRO C CA 1
ATOM 16294 C C . PRO C 1 259 ? -13.269 -20.982 -26.266 1.00 63.29 259 PRO C C 1
ATOM 16295 O O . PRO C 1 259 ? -13.799 -21.463 -25.259 1.00 64.79 259 PRO C O 1
ATOM 16306 N N . PHE C 1 260 ? -13.925 -20.172 -27.097 1.00 59.53 260 PHE C N 1
ATOM 16307 C CA . PHE C 1 260 ? -15.333 -19.876 -26.857 1.00 61.23 260 PHE C CA 1
ATOM 16308 C C . PHE C 1 260 ? -16.168 -21.153 -26.940 1.00 61.93 260 PHE C C 1
ATOM 16309 O O . PHE C 1 260 ? -17.077 -21.365 -26.126 1.00 61.54 260 PHE C O 1
ATOM 16325 N N . VAL C 1 261 ? -15.866 -22.024 -27.912 1.00 63.16 261 VAL C N 1
ATOM 16326 C CA . VAL C 1 261 ? -16.567 -23.297 -27.977 1.00 65.84 261 VAL C CA 1
ATOM 16327 C C . VAL C 1 261 ? -16.202 -24.168 -26.777 1.00 67.84 261 VAL C C 1
ATOM 16328 O O . VAL C 1 261 ? -17.081 -24.791 -26.174 1.00 69.13 261 VAL C O 1
ATOM 16341 N N . ARG C 1 262 ? -14.909 -24.228 -26.415 1.00 68.21 262 ARG C N 1
ATOM 16342 C CA . ARG C 1 262 ? -14.498 -24.905 -25.180 1.00 77.00 262 ARG C CA 1
ATOM 16343 C C . ARG C 1 262 ? -15.399 -24.520 -24.008 1.00 76.42 262 ARG C C 1
ATOM 16344 O O . ARG C 1 262 ? -15.873 -25.378 -23.255 1.00 73.81 262 ARG C O 1
ATOM 16365 N N . TRP C 1 263 ? -15.614 -23.215 -23.829 1.00 65.89 263 TRP C N 1
ATOM 16366 C CA . TRP C 1 263 ? -16.404 -22.716 -22.702 1.00 64.74 263 TRP C CA 1
ATOM 16367 C C . TRP C 1 263 ? -17.856 -23.180 -22.794 1.00 66.09 263 TRP C C 1
ATOM 16368 O O . TRP C 1 263 ? -18.426 -23.668 -21.811 1.00 66.79 263 TRP C O 1
ATOM 16389 N N . MET C 1 264 ? -18.465 -23.071 -23.984 1.00 65.25 264 MET C N 1
ATOM 16390 C CA . MET C 1 264 ? -19.868 -23.458 -24.129 1.00 66.02 264 MET C CA 1
ATOM 16391 C C . MET C 1 264 ? -20.080 -24.951 -23.841 1.00 69.41 264 MET C C 1
ATOM 16392 O O . MET C 1 264 ? -21.074 -25.345 -23.213 1.00 70.36 264 MET C O 1
ATOM 16406 N N . GLU C 1 265 ? -19.159 -25.800 -24.290 1.00 71.34 265 GLU C N 1
ATOM 16407 C CA . GLU C 1 265 ? -19.360 -27.232 -24.079 1.00 74.66 265 GLU C CA 1
ATOM 16408 C C . GLU C 1 265 ? -19.169 -27.594 -22.611 1.00 75.69 265 GLU C C 1
ATOM 16409 O O . GLU C 1 265 ? -19.973 -28.334 -22.035 1.00 77.49 265 GLU C O 1
ATOM 16421 N N . ALA C 1 266 ? -18.132 -27.036 -21.994 1.00 74.52 266 ALA C N 1
ATOM 16422 C CA . ALA C 1 266 ? -17.838 -27.315 -20.598 1.00 75.38 266 ALA C CA 1
ATOM 16423 C C . ALA C 1 266 ? -18.997 -26.957 -19.682 1.00 74.64 266 ALA C C 1
ATOM 16424 O O . ALA C 1 266 ? -19.124 -27.526 -18.590 1.00 76.18 266 ALA C O 1
ATOM 16431 N N . GLU C 1 267 ? -19.849 -26.025 -20.092 1.00 72.39 267 GLU C N 1
ATOM 16432 C CA . GLU C 1 267 ? -20.991 -25.595 -19.297 1.00 71.56 267 GLU C CA 1
ATOM 16433 C C . GLU C 1 267 ? -22.283 -26.281 -19.709 1.00 73.14 267 GLU C C 1
ATOM 16434 O O . GLU C 1 267 ? -23.336 -25.995 -19.129 1.00 72.69 267 GLU C O 1
ATOM 16446 N N . GLY C 1 268 ? -22.224 -27.175 -20.697 1.00 75.03 268 GLY C N 1
ATOM 16447 C CA . GLY C 1 268 ? -23.402 -27.895 -21.139 1.00 76.72 268 GLY C CA 1
ATOM 16448 C C . GLY C 1 268 ? -24.468 -27.028 -21.754 1.00 74.66 268 GLY C C 1
ATOM 16449 O O . GLY C 1 268 ? -25.660 -27.325 -21.613 1.00 75.52 268 GLY C O 1
ATOM 16453 N N . VAL C 1 269 ? -24.077 -25.955 -22.442 1.00 72.01 269 VAL C N 1
ATOM 16454 C CA . VAL C 1 269 ? -25.049 -25.081 -23.079 1.00 69.99 269 VAL C CA 1
ATOM 16455 C C . VAL C 1 269 ? -25.770 -25.859 -24.165 1.00 71.66 269 VAL C C 1
ATOM 16456 O O . VAL C 1 269 ? -25.142 -26.549 -24.980 1.00 73.05 269 VAL C O 1
ATOM 16469 N N . GLU C 1 270 ? -27.096 -25.760 -24.166 1.00 71.60 270 GLU C N 1
ATOM 16470 C CA . GLU C 1 270 ? -27.907 -26.427 -25.174 1.00 73.07 270 GLU C CA 1
ATOM 16471 C C . GLU C 1 270 ? -27.582 -25.885 -26.561 1.00 72.46 270 GLU C C 1
ATOM 16472 O O . GLU C 1 270 ? -27.408 -24.673 -26.752 1.00 68.77 270 GLU C O 1
ATOM 16484 N N . GLU C 1 271 ? -27.501 -26.799 -27.529 1.00 73.49 271 GLU C N 1
ATOM 16485 C CA . GLU C 1 271 ? -27.121 -26.522 -28.912 1.00 72.65 271 GLU C CA 1
ATOM 16486 C C . GLU C 1 271 ? -25.700 -25.979 -29.023 1.00 71.78 271 GLU C C 1
ATOM 16487 O O . GLU C 1 271 ? -25.370 -25.302 -30.012 1.00 69.68 271 GLU C O 1
ATOM 16499 N N . TRP C 1 272 ? -24.831 -26.250 -28.039 1.00 74.89 272 TRP C N 1
ATOM 16500 C CA . TRP C 1 272 ? -23.464 -25.750 -28.152 1.00 70.79 272 TRP C CA 1
ATOM 16501 C C . TRP C 1 272 ? -22.804 -26.285 -29.412 1.00 72.22 272 TRP C C 1
ATOM 16502 O O . TRP C 1 272 ? -22.006 -25.591 -30.049 1.00 70.35 272 TRP C O 1
ATOM 16523 N N . GLN C 1 273 ? -23.188 -27.488 -29.826 1.00 74.64 273 GLN C N 1
ATOM 16524 C CA . GLN C 1 273 ? -22.641 -28.073 -31.043 1.00 75.95 273 GLN C CA 1
ATOM 16525 C C . GLN C 1 273 ? -22.871 -27.177 -32.262 1.00 73.84 273 GLN C C 1
ATOM 16526 O O . GLN C 1 273 ? -21.999 -27.075 -33.132 1.00 73.67 273 GLN C O 1
ATOM 16540 N N . VAL C 1 274 ? -24.017 -26.482 -32.320 1.00 72.22 274 VAL C N 1
ATOM 16541 C CA . VAL C 1 274 ? -24.282 -25.540 -33.415 1.00 70.09 274 VAL C CA 1
ATOM 16542 C C . VAL C 1 274 ? -23.128 -24.558 -33.587 1.00 67.96 274 VAL C C 1
ATOM 16543 O O . VAL C 1 274 ? -22.859 -24.083 -34.698 1.00 66.96 274 VAL C O 1
ATOM 16556 N N . LEU C 1 275 ? -22.449 -24.208 -32.495 1.00 67.21 275 LEU C N 1
ATOM 16557 C CA . LEU C 1 275 ? -21.322 -23.279 -32.540 1.00 65.27 275 LEU C CA 1
ATOM 16558 C C . LEU C 1 275 ? -20.014 -23.944 -32.959 1.00 66.88 275 LEU C C 1
ATOM 16559 O O . LEU C 1 275 ? -19.050 -23.233 -33.275 1.00 65.48 275 LEU C O 1
ATOM 16575 N N . ASP C 1 276 ? -19.952 -25.280 -32.947 1.00 72.07 276 ASP C N 1
ATOM 16576 C CA . ASP C 1 276 ? -18.747 -26.014 -33.337 1.00 75.76 276 ASP C CA 1
ATOM 16577 C C . ASP C 1 276 ? -18.811 -26.257 -34.839 1.00 72.32 276 ASP C C 1
ATOM 16578 O O . ASP C 1 276 ? -19.147 -27.342 -35.315 1.00 75.35 276 ASP C O 1
ATOM 16587 N N . ASP C 1 277 ? -18.470 -25.217 -35.593 1.00 70.13 277 ASP C N 1
ATOM 16588 C CA . ASP C 1 277 ? -18.641 -25.233 -37.039 1.00 70.28 277 ASP C CA 1
ATOM 16589 C C . ASP C 1 277 ? -17.851 -24.069 -37.609 1.00 67.98 277 ASP C C 1
ATOM 16590 O O . ASP C 1 277 ? -17.890 -22.962 -37.060 1.00 65.50 277 ASP C O 1
ATOM 16599 N N . ASP C 1 278 ? -17.136 -24.312 -38.699 1.00 68.85 278 ASP C N 1
ATOM 16600 C CA . ASP C 1 278 ? -16.306 -23.250 -39.252 1.00 67.56 278 ASP C CA 1
ATOM 16601 C C . ASP C 1 278 ? -17.087 -22.174 -40.007 1.00 64.51 278 ASP C C 1
ATOM 16602 O O . ASP C 1 278 ? -16.457 -21.256 -40.532 1.00 62.87 278 ASP C O 1
ATOM 16611 N N . LYS C 1 279 ? -18.418 -22.267 -40.105 1.00 64.38 279 LYS C N 1
ATOM 16612 C CA . LYS C 1 279 ? -19.177 -21.165 -40.695 1.00 61.99 279 LYS C CA 1
ATOM 16613 C C . LYS C 1 279 ? -18.944 -19.866 -39.916 1.00 59.21 279 LYS C C 1
ATOM 16614 O O . LYS C 1 279 ? -19.027 -18.768 -40.483 1.00 57.06 279 LYS C O 1
ATOM 16633 N N . TRP C 1 280 ? -18.568 -19.964 -38.644 1.00 59.27 280 TRP C N 1
ATOM 16634 C CA . TRP C 1 280 ? -18.432 -18.778 -37.801 1.00 56.73 280 TRP C CA 1
ATOM 16635 C C . TRP C 1 280 ? -17.106 -18.033 -37.984 1.00 55.56 280 TRP C C 1
ATOM 16636 O O . TRP C 1 280 ? -16.965 -16.920 -37.452 1.00 53.26 280 TRP C O 1
ATOM 16657 N N . ILE C 1 281 ? -16.145 -18.588 -38.734 1.00 57.09 281 ILE C N 1
ATOM 16658 C CA . ILE C 1 281 ? -14.871 -17.905 -38.976 1.00 56.15 281 ILE C CA 1
ATOM 16659 C C . ILE C 1 281 ? -14.947 -16.846 -40.069 1.00 56.59 281 ILE C C 1
ATOM 16660 O O . ILE C 1 281 ? -14.010 -16.048 -40.240 1.00 53.06 281 ILE C O 1
ATOM 16676 N N . ASP C 1 282 ? -16.017 -16.787 -40.819 1.00 54.00 282 ASP C N 1
ATOM 16677 C CA . ASP C 1 282 ? -16.087 -15.842 -41.922 1.00 55.64 282 ASP C CA 1
ATOM 16678 C C . ASP C 1 282 ? -16.796 -14.577 -41.466 1.00 49.63 282 ASP C C 1
ATOM 16679 O O . ASP C 1 282 ? -17.932 -14.645 -41.000 1.00 49.33 282 ASP C O 1
ATOM 16688 N N . TYR C 1 283 ? -16.121 -13.430 -41.610 1.00 47.70 283 TYR C N 1
ATOM 16689 C CA . TYR C 1 283 ? -16.724 -12.146 -41.258 1.00 47.22 283 TYR C CA 1
ATOM 16690 C C . TYR C 1 283 ? -18.105 -11.987 -41.884 1.00 45.83 283 TYR C C 1
ATOM 16691 O O . TYR C 1 283 ? -19.066 -11.605 -41.202 1.00 44.25 283 TYR C O 1
ATOM 16709 N N . ALA C 1 284 ? -18.223 -12.260 -43.182 1.00 50.94 284 ALA C N 1
ATOM 16710 C CA . ALA C 1 284 ? -19.520 -12.132 -43.845 1.00 51.10 284 ALA C CA 1
ATOM 16711 C C . ALA C 1 284 ? -20.555 -13.084 -43.252 1.00 46.32 284 ALA C C 1
ATOM 16712 O O . ALA C 1 284 ? -21.741 -12.745 -43.176 1.00 49.29 284 ALA C O 1
ATOM 16719 N N . TYR C 1 285 ? -20.148 -14.273 -42.813 1.00 48.66 285 TYR C N 1
ATOM 16720 C CA . TYR C 1 285 ? -21.120 -15.121 -42.135 1.00 49.78 285 TYR C CA 1
ATOM 16721 C C . TYR C 1 285 ? -21.465 -14.603 -40.725 1.00 48.43 285 TYR C C 1
ATOM 16722 O O . TYR C 1 285 ? -22.626 -14.680 -40.306 1.00 48.32 285 TYR C O 1
ATOM 16740 N N . ARG C 1 286 ? -20.471 -14.101 -39.970 1.00 47.49 286 ARG C N 1
ATOM 16741 C CA . ARG C 1 286 ? -20.733 -13.603 -38.617 1.00 46.24 286 ARG C CA 1
ATOM 16742 C C . ARG C 1 286 ? -21.729 -12.445 -38.624 1.00 43.91 286 ARG C C 1
ATOM 16743 O O . ARG C 1 286 ? -22.488 -12.260 -37.657 1.00 43.31 286 ARG C O 1
ATOM 16764 N N . THR C 1 287 ? -21.738 -11.652 -39.698 1.00 43.80 287 THR C N 1
ATOM 16765 C CA . THR C 1 287 ? -22.644 -10.512 -39.800 1.00 41.87 287 THR C CA 1
ATOM 16766 C C . THR C 1 287 ? -23.939 -10.885 -40.504 1.00 45.12 287 THR C C 1
ATOM 16767 O O . THR C 1 287 ? -24.869 -10.072 -40.543 1.00 42.07 287 THR C O 1
ATOM 16778 N N . SER C 1 288 ? -24.016 -12.094 -41.051 1.00 43.43 288 SER C N 1
ATOM 16779 C CA . SER C 1 288 ? -25.244 -12.524 -41.708 1.00 48.00 288 SER C CA 1
ATOM 16780 C C . SER C 1 288 ? -26.363 -12.629 -40.676 1.00 46.27 288 SER C C 1
ATOM 16781 O O . SER C 1 288 ? -26.131 -12.820 -39.473 1.00 44.39 288 SER C O 1
ATOM 16789 N N . GLU C 1 289 ? -27.596 -12.463 -41.151 1.00 53.25 289 GLU C N 1
ATOM 16790 C CA . GLU C 1 289 ? -28.737 -12.481 -40.246 1.00 53.78 289 GLU C CA 1
ATOM 16791 C C . GLU C 1 289 ? -28.798 -13.806 -39.495 1.00 55.12 289 GLU C C 1
ATOM 16792 O O . GLU C 1 289 ? -28.955 -13.841 -38.267 1.00 53.22 289 GLU C O 1
ATOM 16804 N N . GLU C 1 290 ? -28.650 -14.910 -40.219 1.00 48.44 290 GLU C N 1
ATOM 16805 C CA . GLU C 1 290 ? -28.741 -16.219 -39.585 1.00 50.87 290 GLU C CA 1
ATOM 16806 C C . GLU C 1 290 ? -27.569 -16.456 -38.646 1.00 52.53 290 GLU C C 1
ATOM 16807 O O . GLU C 1 290 ? -27.740 -17.002 -37.545 1.00 54.05 290 GLU C O 1
ATOM 16819 N N . GLY C 1 291 ? -26.367 -16.065 -39.058 1.00 50.69 291 GLY C N 1
ATOM 16820 C CA . GLY C 1 291 ? -25.236 -16.197 -38.160 1.00 51.13 291 GLY C CA 1
ATOM 16821 C C . GLY C 1 291 ? -25.493 -15.502 -36.839 1.00 50.16 291 GLY C C 1
ATOM 16822 O O . GLY C 1 291 ? -25.336 -16.097 -35.767 1.00 50.29 291 GLY C O 1
ATOM 16826 N N . TYR C 1 292 ? -25.958 -14.248 -36.899 1.00 46.77 292 TYR C N 1
ATOM 16827 C CA . TYR C 1 292 ? -26.121 -13.455 -35.679 1.00 45.15 292 TYR C CA 1
ATOM 16828 C C . TYR C 1 292 ? -27.259 -13.995 -34.808 1.00 50.01 292 TYR C C 1
ATOM 16829 O O . TYR C 1 292 ? -27.100 -14.144 -33.589 1.00 46.39 292 TYR C O 1
ATOM 16847 N N . ALA C 1 293 ? -28.418 -14.296 -35.413 1.00 47.62 293 ALA C N 1
ATOM 16848 C CA . ALA C 1 293 ? -29.581 -14.699 -34.616 1.00 48.02 293 ALA C CA 1
ATOM 16849 C C . ALA C 1 293 ? -29.351 -16.034 -33.920 1.00 55.40 293 ALA C C 1
ATOM 16850 O O . ALA C 1 293 ? -29.774 -16.239 -32.769 1.00 50.74 293 ALA C O 1
ATOM 16857 N N . THR C 1 294 ? -28.719 -16.965 -34.623 1.00 52.07 294 THR C N 1
ATOM 16858 C CA . THR C 1 294 ? -28.419 -18.261 -34.036 1.00 56.84 294 THR C CA 1
ATOM 16859 C C . THR C 1 294 ? -27.319 -18.132 -32.991 1.00 54.95 294 THR C C 1
ATOM 16860 O O . THR C 1 294 ? -27.315 -18.875 -32.002 1.00 55.90 294 THR C O 1
ATOM 16871 N N . PHE C 1 295 ? -26.411 -17.164 -33.147 1.00 52.31 295 PHE C N 1
ATOM 16872 C CA . PHE C 1 295 ? -25.445 -16.910 -32.077 1.00 51.76 295 PHE C CA 1
ATOM 16873 C C . PHE C 1 295 ? -26.163 -16.507 -30.796 1.00 50.98 295 PHE C C 1
ATOM 16874 O O . PHE C 1 295 ? -25.946 -17.095 -29.731 1.00 52.18 295 PHE C O 1
ATOM 16891 N N . CYS C 1 296 ? -27.048 -15.516 -30.888 1.00 49.06 296 CYS C N 1
ATOM 16892 C CA . CYS C 1 296 ? -27.675 -14.995 -29.674 1.00 48.12 296 CYS C CA 1
ATOM 16893 C C . CYS C 1 296 ? -28.635 -16.011 -29.046 1.00 51.20 296 CYS C C 1
ATOM 16894 O O . CYS C 1 296 ? -28.662 -16.163 -27.824 1.00 52.20 296 CYS C O 1
ATOM 16902 N N . ARG C 1 297 ? -29.429 -16.718 -29.858 1.00 51.78 297 ARG C N 1
ATOM 16903 C CA . ARG C 1 297 ? -30.324 -17.726 -29.298 1.00 57.03 297 ARG C CA 1
ATOM 16904 C C . ARG C 1 297 ? -29.545 -18.689 -28.412 1.00 56.69 297 ARG C C 1
ATOM 16905 O O . ARG C 1 297 ? -29.928 -18.962 -27.265 1.00 58.08 297 ARG C O 1
ATOM 16926 N N . VAL C 1 298 ? -28.425 -19.191 -28.926 1.00 56.79 298 VAL C N 1
ATOM 16927 C CA . VAL C 1 298 ? -27.641 -20.177 -28.196 1.00 58.83 298 VAL C CA 1
ATOM 16928 C C . VAL C 1 298 ? -26.969 -19.554 -26.981 1.00 57.55 298 VAL C C 1
ATOM 16929 O O . VAL C 1 298 ? -26.968 -20.137 -25.888 1.00 58.91 298 VAL C O 1
ATOM 16942 N N . PHE C 1 299 ? -26.327 -18.398 -27.170 1.00 55.04 299 PHE C N 1
ATOM 16943 C CA . PHE C 1 299 ? -25.508 -17.818 -26.103 1.00 53.85 299 PHE C CA 1
ATOM 16944 C C . PHE C 1 299 ? -26.374 -17.213 -25.008 1.00 52.80 299 PHE C C 1
ATOM 16945 O O . PHE C 1 299 ? -26.112 -17.426 -23.823 1.00 53.35 299 PHE C O 1
ATOM 16962 N N . GLU C 1 300 ? -27.420 -16.473 -25.380 1.00 51.39 300 GLU C N 1
ATOM 16963 C CA . GLU C 1 300 ? -28.226 -15.778 -24.376 1.00 50.23 300 GLU C CA 1
ATOM 16964 C C . GLU C 1 300 ? -29.109 -16.734 -23.566 1.00 56.06 300 GLU C C 1
ATOM 16965 O O . GLU C 1 300 ? -29.404 -16.446 -22.402 1.00 54.52 300 GLU C O 1
ATOM 16977 N N . ARG C 1 301 ? -29.528 -17.871 -24.131 1.00 56.68 301 ARG C N 1
ATOM 16978 C CA . ARG C 1 301 ? -30.192 -18.871 -23.298 1.00 59.78 301 ARG C CA 1
ATOM 16979 C C . ARG C 1 301 ? -29.316 -19.266 -22.112 1.00 63.17 301 ARG C C 1
ATOM 16980 O O . ARG C 1 301 ? -29.825 -19.634 -21.042 1.00 62.96 301 ARG C O 1
ATOM 17001 N N . TYR C 1 302 ? -27.995 -19.225 -22.304 1.00 57.84 302 TYR C N 1
ATOM 17002 C CA . TYR C 1 302 ? -27.032 -19.505 -21.245 1.00 59.12 302 TYR C CA 1
ATOM 17003 C C . TYR C 1 302 ? -26.767 -18.273 -20.380 1.00 55.79 302 TYR C C 1
ATOM 17004 O O . TYR C 1 302 ? -26.767 -18.362 -19.142 1.00 56.68 302 TYR C O 1
ATOM 17022 N N . THR C 1 303 ? -26.524 -17.108 -21.000 1.00 53.18 303 THR C N 1
ATOM 17023 C CA . THR C 1 303 ? -26.170 -15.952 -20.191 1.00 50.87 303 THR C CA 1
ATOM 17024 C C . THR C 1 303 ? -27.356 -15.455 -19.374 1.00 50.89 303 THR C C 1
ATOM 17025 O O . THR C 1 303 ? -27.160 -14.876 -18.293 1.00 51.26 303 THR C O 1
ATOM 17036 N N . ARG C 1 304 ? -28.582 -15.636 -19.874 1.00 53.92 304 ARG C N 1
ATOM 17037 C CA . ARG C 1 304 ? -29.746 -15.135 -19.153 1.00 59.35 304 ARG C CA 1
ATOM 17038 C C . ARG C 1 304 ? -29.813 -15.704 -17.742 1.00 52.90 304 ARG C C 1
ATOM 17039 O O . ARG C 1 304 ? -30.423 -15.074 -16.869 1.00 53.73 304 ARG C O 1
ATOM 17060 N N . THR C 1 305 ? -29.140 -16.840 -17.487 1.00 53.97 305 THR C N 1
ATOM 17061 C CA . THR C 1 305 ? -29.199 -17.528 -16.205 1.00 58.98 305 THR C CA 1
ATOM 17062 C C . THR C 1 305 ? -28.058 -17.167 -15.264 1.00 62.23 305 THR C C 1
ATOM 17063 O O . THR C 1 305 ? -28.006 -17.700 -14.149 1.00 63.79 305 THR C O 1
ATOM 17074 N N . ARG C 1 306 ? -27.144 -16.279 -15.671 1.00 59.04 306 ARG C N 1
ATOM 17075 C CA . ARG C 1 306 ? -25.903 -16.088 -14.936 1.00 58.08 306 ARG C CA 1
ATOM 17076 C C . ARG C 1 306 ? -25.577 -14.622 -14.748 1.00 56.18 306 ARG C C 1
ATOM 17077 O O . ARG C 1 306 ? -26.043 -13.757 -15.498 1.00 52.90 306 ARG C O 1
ATOM 17098 N N . SER C 1 307 ? -24.731 -14.379 -13.735 1.00 52.37 307 SER C N 1
ATOM 17099 C CA . SER C 1 307 ? -24.337 -13.049 -13.317 1.00 52.35 307 SER C CA 1
ATOM 17100 C C . SER C 1 307 ? -23.148 -12.543 -14.125 1.00 47.95 307 SER C C 1
ATOM 17101 O O . SER C 1 307 ? -22.339 -13.327 -14.647 1.00 45.99 307 SER C O 1
ATOM 17109 N N . LYS C 1 308 ? -23.061 -11.211 -14.211 1.00 47.68 308 LYS C N 1
ATOM 17110 C CA . LYS C 1 308 ? -21.921 -10.547 -14.846 1.00 52.77 308 LYS C CA 1
ATOM 17111 C C . LYS C 1 308 ? -20.597 -11.078 -14.303 1.00 46.71 308 LYS C C 1
ATOM 17112 O O . LYS C 1 308 ? -19.672 -11.388 -15.063 1.00 41.76 308 LYS C O 1
ATOM 17131 N N . ALA C 1 309 ? -20.487 -11.180 -12.980 1.00 43.44 309 ALA C N 1
ATOM 17132 C CA . ALA C 1 309 ? -19.219 -11.584 -12.378 1.00 42.60 309 ALA C CA 1
ATOM 17133 C C . ALA C 1 309 ? -18.895 -13.032 -12.685 1.00 45.43 309 ALA C C 1
ATOM 17134 O O . ALA C 1 309 ? -17.723 -13.388 -12.871 1.00 46.09 309 ALA C O 1
ATOM 17141 N N . TYR C 1 310 ? -19.928 -13.892 -12.689 1.00 48.10 310 TYR C N 1
ATOM 17142 C CA . TYR C 1 310 ? -19.787 -15.271 -13.145 1.00 50.02 310 TYR C CA 1
ATOM 17143 C C . TYR C 1 310 ? -19.254 -15.295 -14.571 1.00 50.19 310 TYR C C 1
ATOM 17144 O O . TYR C 1 310 ? -18.193 -15.869 -14.845 1.00 50.84 310 TYR C O 1
ATOM 17162 N N . LEU C 1 311 ? -19.915 -14.577 -15.470 1.00 48.14 311 LEU C N 1
ATOM 17163 C CA . LEU C 1 311 ? -19.531 -14.663 -16.881 1.00 48.06 311 LEU C CA 1
ATOM 17164 C C . LEU C 1 311 ? -18.129 -14.093 -17.115 1.00 47.78 311 LEU C C 1
ATOM 17165 O O . LEU C 1 311 ? -17.345 -14.662 -17.881 1.00 47.91 311 LEU C O 1
ATOM 17181 N N . TYR C 1 312 ? -17.793 -12.981 -16.437 1.00 44.67 312 TYR C N 1
ATOM 17182 C CA . TYR C 1 312 ? -16.445 -12.407 -16.477 1.00 43.53 312 TYR C CA 1
ATOM 17183 C C . TYR C 1 312 ? -15.399 -13.412 -16.027 1.00 45.65 312 TYR C C 1
ATOM 17184 O O . TYR C 1 312 ? -14.356 -13.586 -16.665 1.00 46.01 312 TYR C O 1
ATOM 17202 N N . GLU C 1 313 ? -15.625 -14.015 -14.856 1.00 47.02 313 GLU C N 1
ATOM 17203 C CA . GLU C 1 313 ? -14.671 -14.960 -14.304 1.00 50.17 313 GLU C CA 1
ATOM 17204 C C . GLU C 1 313 ? -14.490 -16.160 -15.223 1.00 51.48 313 GLU C C 1
ATOM 17205 O O . GLU C 1 313 ? -13.367 -16.470 -15.638 1.00 52.18 313 GLU C O 1
ATOM 17217 N N . ILE C 1 314 ? -15.591 -16.850 -15.557 1.00 52.83 314 ILE C N 1
ATOM 17218 C CA . ILE C 1 314 ? -15.492 -18.080 -16.346 1.00 55.34 314 ILE C CA 1
ATOM 17219 C C . ILE C 1 314 ? -15.024 -17.760 -17.757 1.00 56.57 314 ILE C C 1
ATOM 17220 O O . ILE C 1 314 ? -14.127 -18.411 -18.301 1.00 55.95 314 ILE C O 1
ATOM 17236 N N . GLY C 1 315 ? -15.622 -16.741 -18.372 1.00 52.26 315 GLY C N 1
ATOM 17237 C CA . GLY C 1 315 ? -15.133 -16.301 -19.666 1.00 51.74 315 GLY C CA 1
ATOM 17238 C C . GLY C 1 315 ? -13.639 -16.048 -19.667 1.00 50.94 315 GLY C C 1
ATOM 17239 O O . GLY C 1 315 ? -12.916 -16.531 -20.535 1.00 52.02 315 GLY C O 1
ATOM 17243 N N . GLN C 1 316 ? -13.144 -15.267 -18.700 1.00 49.44 316 GLN C N 1
ATOM 17244 C CA . GLN C 1 316 ? -11.702 -15.029 -18.685 1.00 49.19 316 GLN C CA 1
ATOM 17245 C C . GLN C 1 316 ? -10.958 -16.311 -18.301 1.00 53.93 316 GLN C C 1
ATOM 17246 O O . GLN C 1 316 ? -9.810 -16.504 -18.713 1.00 52.63 316 GLN C O 1
ATOM 17260 N N . ARG C 1 317 ? -11.615 -17.210 -17.543 1.00 54.34 317 ARG C N 1
ATOM 17261 C CA . ARG C 1 317 ? -11.022 -18.499 -17.184 1.00 57.23 317 ARG C CA 1
ATOM 17262 C C . ARG C 1 317 ? -10.832 -19.374 -18.416 1.00 61.14 317 ARG C C 1
ATOM 17263 O O . ARG C 1 317 ? -9.813 -20.065 -18.545 1.00 60.27 317 ARG C O 1
ATOM 17284 N N . PHE C 1 318 ? -11.797 -19.362 -19.335 1.00 58.72 318 PHE C N 1
ATOM 17285 C CA . PHE C 1 318 ? -11.678 -20.116 -20.576 1.00 59.88 318 PHE C CA 1
ATOM 17286 C C . PHE C 1 318 ? -10.959 -19.314 -21.647 1.00 58.28 318 PHE C C 1
ATOM 17287 O O . PHE C 1 318 ? -10.883 -19.752 -22.798 1.00 59.24 318 PHE C O 1
ATOM 17304 N N . ASN C 1 319 ? -10.462 -18.122 -21.292 1.00 57.23 319 ASN C N 1
ATOM 17305 C CA . ASN C 1 319 ? -9.606 -17.314 -22.169 1.00 56.64 319 ASN C CA 1
ATOM 17306 C C . ASN C 1 319 ? -10.407 -16.734 -23.345 1.00 52.99 319 ASN C C 1
ATOM 17307 O O . ASN C 1 319 ? -10.073 -16.903 -24.518 1.00 54.60 319 ASN C O 1
ATOM 17318 N N . VAL C 1 320 ? -11.482 -16.043 -22.998 1.00 51.28 320 VAL C N 1
ATOM 17319 C CA . VAL C 1 320 ? -12.335 -15.327 -23.948 1.00 49.65 320 VAL C CA 1
ATOM 17320 C C . VAL C 1 320 ? -12.428 -13.886 -23.454 1.00 46.71 320 VAL C C 1
ATOM 17321 O O . VAL C 1 320 ? -12.567 -13.655 -22.249 1.00 46.19 320 VAL C O 1
ATOM 17334 N N . ALA C 1 321 ? -12.292 -12.910 -24.372 1.00 44.84 321 ALA C N 1
ATOM 17335 C CA . ALA C 1 321 ? -12.369 -11.495 -23.993 1.00 42.04 321 ALA C CA 1
ATOM 17336 C C . ALA C 1 321 ? -13.801 -11.150 -23.627 1.00 42.41 321 ALA C C 1
ATOM 17337 O O . ALA C 1 321 ? -14.588 -10.731 -24.495 1.00 40.17 321 ALA C O 1
ATOM 17344 N N . VAL C 1 322 ? -14.132 -11.382 -22.357 1.00 41.44 322 VAL C N 1
ATOM 17345 C CA . VAL C 1 322 ? -15.423 -11.060 -21.771 1.00 40.64 322 VAL C CA 1
ATOM 17346 C C . VAL C 1 322 ? -15.157 -9.989 -20.727 1.00 38.62 322 VAL C C 1
ATOM 17347 O O . VAL C 1 322 ? -14.228 -10.125 -19.917 1.00 39.01 322 VAL C O 1
ATOM 17360 N N . THR C 1 323 ? -15.972 -8.952 -20.722 1.00 36.58 323 THR C N 1
ATOM 17361 C CA . THR C 1 323 ? -16.015 -8.059 -19.584 1.00 34.93 323 THR C CA 1
ATOM 17362 C C . THR C 1 323 ? -17.458 -7.735 -19.251 1.00 34.26 323 THR C C 1
ATOM 17363 O O . THR C 1 323 ? -18.344 -7.793 -20.106 1.00 34.31 323 THR C O 1
ATOM 17374 N N . PRO C 1 324 ? -17.718 -7.394 -18.011 1.00 33.70 324 PRO C N 1
ATOM 17375 C CA . PRO C 1 324 ? -19.045 -6.927 -17.629 1.00 32.88 324 PRO C CA 1
ATOM 17376 C C . PRO C 1 324 ? -19.289 -5.502 -18.086 1.00 30.24 324 PRO C C 1
ATOM 17377 O O . PRO C 1 324 ? -18.381 -4.674 -18.145 1.00 30.01 324 PRO C O 1
ATOM 17388 N N . VAL C 1 325 ? -20.544 -5.222 -18.408 1.00 29.76 325 VAL C N 1
ATOM 17389 C CA . VAL C 1 325 ? -20.988 -3.839 -18.550 1.00 27.72 325 VAL C CA 1
ATOM 17390 C C . VAL C 1 325 ? -21.216 -3.250 -17.153 1.00 30.33 325 VAL C C 1
ATOM 17391 O O . VAL C 1 325 ? -22.291 -3.402 -16.561 1.00 31.16 325 VAL C O 1
ATOM 17404 N N . SER C 1 326 ? -20.182 -2.604 -16.606 1.00 25.71 326 SER C N 1
ATOM 17405 C CA . SER C 1 326 ? -20.164 -2.166 -15.223 1.00 27.42 326 SER C CA 1
ATOM 17406 C C . SER C 1 326 ? -21.001 -0.920 -15.030 1.00 28.95 326 SER C C 1
ATOM 17407 O O . SER C 1 326 ? -20.893 0.024 -15.815 1.00 28.19 326 SER C O 1
ATOM 17415 N N . ASP C 1 327 ? -21.822 -0.904 -13.979 1.00 27.50 327 ASP C N 1
ATOM 17416 C CA . ASP C 1 327 ? -22.454 0.334 -13.544 1.00 30.21 327 ASP C CA 1
ATOM 17417 C C . ASP C 1 327 ? -21.614 0.954 -12.423 1.00 28.77 327 ASP C C 1
ATOM 17418 O O . ASP C 1 327 ? -20.559 0.443 -12.049 1.00 28.05 327 ASP C O 1
ATOM 17427 N N . GLY C 1 328 ? -22.065 2.097 -11.901 1.00 28.79 328 GLY C N 1
ATOM 17428 C CA . GLY C 1 328 ? -21.258 2.816 -10.929 1.00 28.70 328 GLY C CA 1
ATOM 17429 C C . GLY C 1 328 ? -20.987 2.009 -9.669 1.00 29.22 328 GLY C C 1
ATOM 17430 O O . GLY C 1 328 ? -19.905 2.125 -9.079 1.00 28.95 328 GLY C O 1
ATOM 17434 N N . ARG C 1 329 ? -21.973 1.229 -9.220 1.00 32.59 329 ARG C N 1
ATOM 17435 C CA . ARG C 1 329 ? -21.781 0.345 -8.068 1.00 32.13 329 ARG C CA 1
ATOM 17436 C C . ARG C 1 329 ? -20.702 -0.689 -8.354 1.00 34.09 329 ARG C C 1
ATOM 17437 O O . ARG C 1 329 ? -19.803 -0.901 -7.537 1.00 33.24 329 ARG C O 1
ATOM 17458 N N . ASP C 1 330 ? -20.782 -1.346 -9.526 1.00 31.48 330 ASP C N 1
ATOM 17459 C CA . ASP C 1 330 ? -19.739 -2.284 -9.933 1.00 30.26 330 ASP C CA 1
ATOM 17460 C C . ASP C 1 330 ? -18.362 -1.615 -9.934 1.00 27.32 330 ASP C C 1
ATOM 17461 O O . ASP C 1 330 ? -17.376 -2.192 -9.456 1.00 29.69 330 ASP C O 1
ATOM 17470 N N . LEU C 1 331 ? -18.271 -0.389 -10.447 1.00 29.27 331 LEU C N 1
ATOM 17471 C CA . LEU C 1 331 ? -16.972 0.275 -10.471 1.00 25.12 331 LEU C CA 1
ATOM 17472 C C . LEU C 1 331 ? -16.386 0.432 -9.068 1.00 27.63 331 LEU C C 1
ATOM 17473 O O . LEU C 1 331 ? -15.198 0.153 -8.836 1.00 25.13 331 LEU C O 1
ATOM 17489 N N . LEU C 1 332 ? -17.176 0.940 -8.122 1.00 27.25 332 LEU C N 1
ATOM 17490 C CA . LEU C 1 332 ? -16.629 1.144 -6.783 1.00 26.27 332 LEU C CA 1
ATOM 17491 C C . LEU C 1 332 ? -16.292 -0.175 -6.085 1.00 29.93 332 LEU C C 1
ATOM 17492 O O . LEU C 1 332 ? -15.453 -0.174 -5.178 1.00 30.82 332 LEU C O 1
ATOM 17508 N N . ALA C 1 333 ? -16.919 -1.274 -6.468 1.00 25.31 333 ALA C N 1
ATOM 17509 C CA . ALA C 1 333 ? -16.659 -2.577 -5.874 1.00 28.63 333 ALA C CA 1
ATOM 17510 C C . ALA C 1 333 ? -15.610 -3.377 -6.635 1.00 28.73 333 ALA C C 1
ATOM 17511 O O . ALA C 1 333 ? -15.203 -4.439 -6.154 1.00 33.43 333 ALA C O 1
ATOM 17518 N N . ASN C 1 334 ? -15.138 -2.878 -7.770 1.00 28.32 334 ASN C N 1
ATOM 17519 C CA . ASN C 1 334 ? -14.222 -3.660 -8.584 1.00 31.15 334 ASN C CA 1
ATOM 17520 C C . ASN C 1 334 ? -12.983 -4.029 -7.779 1.00 29.02 334 ASN C C 1
ATOM 17521 O O . ASN C 1 334 ? -12.322 -3.136 -7.210 1.00 26.81 334 ASN C O 1
ATOM 17532 N N . PRO C 1 335 ? -12.665 -5.320 -7.648 1.00 30.60 335 PRO C N 1
ATOM 17533 C CA . PRO C 1 335 ? -11.547 -5.708 -6.778 1.00 27.36 335 PRO C CA 1
ATOM 17534 C C . PRO C 1 335 ? -10.195 -5.405 -7.386 1.00 27.82 335 PRO C C 1
ATOM 17535 O O . PRO C 1 335 ? -9.202 -5.391 -6.641 1.00 29.77 335 PRO C O 1
ATOM 17546 N N . GLN C 1 336 ? -10.104 -5.232 -8.698 1.00 26.83 336 GLN C N 1
ATOM 17547 C CA . GLN C 1 336 ? -8.830 -4.825 -9.270 1.00 26.21 336 GLN C CA 1
ATOM 17548 C C . GLN C 1 336 ? -8.535 -3.371 -8.959 1.00 26.46 336 GLN C C 1
ATOM 17549 O O . GLN C 1 336 ? -7.411 -3.032 -8.584 1.00 25.76 336 GLN C O 1
ATOM 17563 N N . LEU C 1 337 ? -9.534 -2.503 -9.095 1.00 26.65 337 LEU C N 1
ATOM 17564 C CA . LEU C 1 337 ? -9.353 -1.104 -8.741 1.00 25.70 337 LEU C CA 1
ATOM 17565 C C . LEU C 1 337 ? -9.094 -0.946 -7.250 1.00 28.97 337 LEU C C 1
ATOM 17566 O O . LEU C 1 337 ? -8.334 -0.060 -6.838 1.00 27.74 337 LEU C O 1
ATOM 17582 N N . ALA C 1 338 ? -9.705 -1.800 -6.424 1.00 26.15 338 ALA C N 1
ATOM 17583 C CA . ALA C 1 338 ? -9.408 -1.776 -5.002 1.00 26.31 338 ALA C CA 1
ATOM 17584 C C . ALA C 1 338 ? -7.954 -2.143 -4.746 1.00 31.17 338 ALA C C 1
ATOM 17585 O O . ALA C 1 338 ? -7.249 -1.468 -3.988 1.00 30.54 338 ALA C O 1
ATOM 17592 N N . HIS C 1 339 ? -7.477 -3.218 -5.384 1.00 29.67 339 HIS C N 1
ATOM 17593 C CA . HIS C 1 339 ? -6.083 -3.616 -5.238 1.00 32.80 339 HIS C CA 1
ATOM 17594 C C . HIS C 1 339 ? -5.130 -2.501 -5.653 1.00 32.27 339 HIS C C 1
ATOM 17595 O O . HIS C 1 339 ? -4.066 -2.332 -5.041 1.00 36.95 339 HIS C O 1
ATOM 17609 N N . ARG C 1 340 ? -5.490 -1.742 -6.687 1.00 29.64 340 ARG C N 1
ATOM 17610 C CA . ARG C 1 340 ? -4.680 -0.660 -7.226 1.00 31.48 340 ARG C CA 1
ATOM 17611 C C . ARG C 1 340 ? -4.812 0.650 -6.453 1.00 32.98 340 ARG C C 1
ATOM 17612 O O . ARG C 1 340 ? -4.127 1.617 -6.804 1.00 33.64 340 ARG C O 1
ATOM 17633 N N . GLY C 1 341 ? -5.689 0.719 -5.457 1.00 30.14 341 GLY C N 1
ATOM 17634 C CA . GLY C 1 341 ? -5.919 1.976 -4.744 1.00 31.04 341 GLY C CA 1
ATOM 17635 C C . GLY C 1 341 ? -6.343 3.109 -5.655 1.00 28.65 341 GLY C C 1
ATOM 17636 O O . GLY C 1 341 ? -5.940 4.259 -5.445 1.00 30.61 341 GLY C O 1
ATOM 17640 N N . PHE C 1 342 ? -7.125 2.800 -6.702 1.00 27.76 342 PHE C N 1
ATOM 17641 C CA . PHE C 1 342 ? -7.501 3.803 -7.689 1.00 26.56 342 PHE C CA 1
ATOM 17642 C C . PHE C 1 342 ? -8.361 4.914 -7.106 1.00 27.53 342 PHE C C 1
ATOM 17643 O O . PHE C 1 342 ? -8.119 6.098 -7.369 1.00 27.14 342 PHE C O 1
ATOM 17660 N N . TRP C 1 343 ? -9.399 4.559 -6.352 1.00 25.19 343 TRP C N 1
ATOM 17661 C CA . TRP C 1 343 ? -10.363 5.563 -5.924 1.00 24.64 343 TRP C CA 1
ATOM 17662 C C . TRP C 1 343 ? -9.735 6.473 -4.878 1.00 27.26 343 TRP C C 1
ATOM 17663 O O . TRP C 1 343 ? -9.132 6.001 -3.906 1.00 28.83 343 TRP C O 1
ATOM 17684 N N . GLN C 1 344 ? -9.913 7.784 -5.047 1.00 27.30 344 GLN C N 1
ATOM 17685 C CA . GLN C 1 344 ? -9.322 8.768 -4.148 1.00 28.44 344 GLN C CA 1
ATOM 17686 C C . GLN C 1 344 ? -10.413 9.492 -3.376 1.00 28.91 344 GLN C C 1
ATOM 17687 O O . GLN C 1 344 ? -11.355 10.028 -3.975 1.00 28.65 344 GLN C O 1
ATOM 17701 N N . THR C 1 345 ? -10.283 9.530 -2.064 1.00 30.66 345 THR C N 1
ATOM 17702 C CA . THR C 1 345 ? -11.233 10.213 -1.205 1.00 30.25 345 THR C CA 1
ATOM 17703 C C . THR C 1 345 ? -10.548 11.392 -0.527 1.00 32.51 345 THR C C 1
ATOM 17704 O O . THR C 1 345 ? -9.473 11.243 0.056 1.00 34.42 345 THR C O 1
ATOM 17715 N N . GLN C 1 346 ? -11.162 12.566 -0.615 1.00 30.77 346 GLN C N 1
ATOM 17716 C CA . GLN C 1 346 ? -10.580 13.772 -0.036 1.00 28.43 346 GLN C CA 1
ATOM 17717 C C . GLN C 1 346 ? -11.688 14.576 0.616 1.00 29.21 346 GLN C C 1
ATOM 17718 O O . GLN C 1 346 ? -12.752 14.769 0.027 1.00 30.25 346 GLN C O 1
ATOM 17732 N N . PHE C 1 347 ? -11.464 14.997 1.850 1.00 30.00 347 PHE C N 1
ATOM 17733 C CA . PHE C 1 347 ? -12.464 15.802 2.522 1.00 30.96 347 PHE C CA 1
ATOM 17734 C C . PHE C 1 347 ? -12.533 17.182 1.888 1.00 34.33 347 PHE C C 1
ATOM 17735 O O . PHE C 1 347 ? -11.509 17.817 1.627 1.00 31.36 347 PHE C O 1
ATOM 17752 N N . ASN C 1 348 ? -13.763 17.665 1.683 1.00 31.25 348 ASN C N 1
ATOM 17753 C CA . ASN C 1 348 ? -14.015 18.965 1.074 1.00 32.45 348 ASN C CA 1
ATOM 17754 C C . ASN C 1 348 ? -14.576 19.902 2.134 1.00 35.21 348 ASN C C 1
ATOM 17755 O O . ASN C 1 348 ? -15.688 19.681 2.628 1.00 33.12 348 ASN C O 1
ATOM 17766 N N . ASP C 1 349 ? -13.813 20.950 2.474 1.00 37.82 349 ASP C N 1
ATOM 17767 C CA . ASP C 1 349 ? -14.231 21.849 3.548 1.00 40.83 349 ASP C CA 1
ATOM 17768 C C . ASP C 1 349 ? -15.406 22.723 3.128 1.00 39.38 349 ASP C C 1
ATOM 17769 O O . ASP C 1 349 ? -16.177 23.182 3.979 1.00 38.61 349 ASP C O 1
ATOM 17778 N N . THR C 1 350 ? -15.570 22.976 1.825 1.00 33.74 350 THR C N 1
ATOM 17779 C CA . THR C 1 350 ? -16.721 23.771 1.404 1.00 34.05 350 THR C CA 1
ATOM 17780 C C . THR C 1 350 ? -18.011 22.973 1.529 1.00 34.10 350 THR C C 1
ATOM 17781 O O . THR C 1 350 ? -19.039 23.502 1.975 1.00 37.68 350 THR C O 1
ATOM 17792 N N . LEU C 1 351 ? -17.977 21.703 1.126 1.00 34.73 351 LEU C N 1
ATOM 17793 C CA . LEU C 1 351 ? -19.133 20.823 1.249 1.00 34.95 351 LEU C CA 1
ATOM 17794 C C . LEU C 1 351 ? -19.274 20.237 2.650 1.00 36.89 351 LEU C C 1
ATOM 17795 O O . LEU C 1 351 ? -20.328 19.683 2.976 1.00 37.64 351 LEU C O 1
ATOM 17811 N N . GLY C 1 352 ? -18.220 20.290 3.454 1.00 34.79 352 GLY C N 1
ATOM 17812 C CA . GLY C 1 352 ? -18.262 19.626 4.757 1.00 36.99 352 GLY C CA 1
ATOM 17813 C C . GLY C 1 352 ? -18.445 18.122 4.646 1.00 35.24 352 GLY C C 1
ATOM 17814 O O . GLY C 1 352 ? -19.136 17.517 5.478 1.00 36.17 352 GLY C O 1
ATOM 17818 N N . ALA C 1 353 ? -17.823 17.505 3.651 1.00 34.13 353 ALA C N 1
ATOM 17819 C CA . ALA C 1 353 ? -18.023 16.087 3.393 1.00 33.03 353 ALA C CA 1
ATOM 17820 C C . ALA C 1 353 ? -16.858 15.518 2.607 1.00 32.40 353 ALA C C 1
ATOM 17821 O O . ALA C 1 353 ? -16.088 16.239 1.961 1.00 33.17 353 ALA C O 1
ATOM 17828 N N . ASN C 1 354 ? -16.744 14.195 2.640 1.00 31.38 354 ASN C N 1
ATOM 17829 C CA . ASN C 1 354 ? -15.803 13.512 1.778 1.00 32.32 354 ASN C CA 1
ATOM 17830 C C . ASN C 1 354 ? -16.355 13.375 0.368 1.00 29.87 354 ASN C C 1
ATOM 17831 O O . ASN C 1 354 ? -17.561 13.223 0.158 1.00 32.74 354 ASN C O 1
ATOM 17842 N N . VAL C 1 355 ? -15.466 13.482 -0.611 1.00 28.16 355 VAL C N 1
ATOM 17843 C CA . VAL C 1 355 ? -15.793 13.279 -2.015 1.00 28.12 355 VAL C CA 1
ATOM 17844 C C . VAL C 1 355 ? -14.844 12.220 -2.568 1.00 26.29 355 VAL C C 1
ATOM 17845 O O . VAL C 1 355 ? -13.635 12.253 -2.304 1.00 26.32 355 VAL C O 1
ATOM 17858 N N . THR C 1 356 ? -15.393 11.295 -3.345 1.00 27.06 356 THR C N 1
ATOM 17859 C CA . THR C 1 356 ? -14.618 10.221 -3.955 1.00 27.01 356 THR C CA 1
ATOM 17860 C C . THR C 1 356 ? -14.496 10.484 -5.441 1.00 23.22 356 THR C C 1
ATOM 17861 O O . THR C 1 356 ? -15.494 10.758 -6.122 1.00 25.27 356 THR C O 1
ATOM 17872 N N . TYR C 1 357 ? -13.261 10.373 -5.943 1.00 24.14 357 TYR C N 1
ATOM 17873 C CA . TYR C 1 357 ? -12.884 10.696 -7.288 1.00 22.29 357 TYR C CA 1
ATOM 17874 C C . TYR C 1 357 ? -12.153 9.535 -7.952 1.00 21.25 357 TYR C C 1
ATOM 17875 O O . TYR C 1 357 ? -11.440 8.783 -7.277 1.00 24.16 357 TYR C O 1
ATOM 17893 N N . PRO C 1 358 ? -12.220 9.455 -9.267 1.00 20.35 358 PRO C N 1
ATOM 17894 C CA . PRO C 1 358 ? -11.219 8.649 -9.996 1.00 21.53 358 PRO C CA 1
ATOM 17895 C C . PRO C 1 358 ? -9.808 9.096 -9.659 1.00 22.01 358 PRO C C 1
ATOM 17896 O O . PRO C 1 358 ? -9.562 10.265 -9.342 1.00 22.51 358 PRO C O 1
ATOM 17907 N N . GLY C 1 359 ? -8.867 8.148 -9.730 1.00 22.47 359 GLY C N 1
ATOM 17908 C CA . GLY C 1 359 ? -7.481 8.420 -9.391 1.00 21.75 359 GLY C CA 1
ATOM 17909 C C . GLY C 1 359 ? -6.535 8.428 -10.583 1.00 22.87 359 GLY C C 1
ATOM 17910 O O . GLY C 1 359 ? -6.883 8.892 -11.662 1.00 22.55 359 GLY C O 1
ATOM 17914 N N . ALA C 1 360 ? -5.342 7.908 -10.392 1.00 23.08 360 ALA C N 1
ATOM 17915 C CA . ALA C 1 360 ? -4.266 8.045 -11.382 1.00 22.08 360 ALA C CA 1
ATOM 17916 C C . ALA C 1 360 ? -4.474 7.200 -12.624 1.00 24.02 360 ALA C C 1
ATOM 17917 O O . ALA C 1 360 ? -4.654 5.978 -12.524 1.00 26.10 360 ALA C O 1
ATOM 17924 N N . PRO C 1 361 ? -4.349 7.787 -13.812 1.00 23.93 361 PRO C N 1
ATOM 17925 C CA . PRO C 1 361 ? -4.348 6.976 -15.027 1.00 23.35 361 PRO C CA 1
ATOM 17926 C C . PRO C 1 361 ? -3.000 6.333 -15.348 1.00 27.09 361 PRO C C 1
ATOM 17927 O O . PRO C 1 361 ? -2.951 5.417 -16.179 1.00 26.90 361 PRO C O 1
ATOM 17938 N N . TYR C 1 362 ? -1.925 6.744 -14.692 1.00 23.92 362 TYR C N 1
ATOM 17939 C CA . TYR C 1 362 ? -0.584 6.252 -14.986 1.00 25.17 362 TYR C CA 1
ATOM 17940 C C . TYR C 1 362 ? 0.250 6.329 -13.714 1.00 25.15 362 TYR C C 1
ATOM 17941 O O . TYR C 1 362 ? -0.101 7.016 -12.739 1.00 25.88 362 TYR C O 1
ATOM 17959 N N . GLU C 1 363 ? 1.342 5.586 -13.731 1.00 24.64 363 GLU C N 1
ATOM 17960 C CA . GLU C 1 363 ? 2.342 5.545 -12.683 1.00 26.76 363 GLU C CA 1
ATOM 17961 C C . GLU C 1 363 ? 3.688 5.802 -13.344 1.00 25.40 363 GLU C C 1
ATOM 17962 O O . GLU C 1 363 ? 3.906 5.413 -14.487 1.00 24.84 363 GLU C O 1
ATOM 17974 N N . PHE C 1 364 ? 4.586 6.440 -12.612 1.00 24.41 364 PHE C N 1
ATOM 17975 C CA . PHE C 1 364 ? 5.896 6.830 -13.105 1.00 24.22 364 PHE C CA 1
ATOM 17976 C C . PHE C 1 364 ? 6.985 6.382 -12.154 1.00 27.34 364 PHE C C 1
ATOM 17977 O O . PHE C 1 364 ? 6.803 6.417 -10.923 1.00 29.23 364 PHE C O 1
ATOM 17994 N N . GLY C 1 365 ? 8.151 6.076 -12.714 1.00 26.56 365 GLY C N 1
ATOM 17995 C CA . GLY C 1 365 ? 9.270 5.667 -11.890 1.00 28.70 365 GLY C CA 1
ATOM 17996 C C . GLY C 1 365 ? 9.756 6.747 -10.941 1.00 28.00 365 GLY C C 1
ATOM 17997 O O . GLY C 1 365 ? 10.261 6.439 -9.859 1.00 29.08 365 GLY C O 1
ATOM 18001 N N . GLU C 1 366 ? 9.663 8.030 -11.357 1.00 27.89 366 GLU C N 1
ATOM 18002 C CA . GLU C 1 366 ? 10.224 9.143 -10.591 1.00 29.83 366 GLU C CA 1
ATOM 18003 C C . GLU C 1 366 ? 9.303 10.363 -10.551 1.00 32.56 366 GLU C C 1
ATOM 18004 O O . GLU C 1 366 ? 9.774 11.480 -10.305 1.00 45.10 366 GLU C O 1
ATOM 18016 N N . MET C 1 367 ? 8.047 10.211 -10.881 1.00 30.01 367 MET C N 1
ATOM 18017 C CA . MET C 1 367 ? 7.069 11.258 -10.715 1.00 27.67 367 MET C CA 1
ATOM 18018 C C . MET C 1 367 ? 5.936 10.652 -9.917 1.00 31.96 367 MET C C 1
ATOM 18019 O O . MET C 1 367 ? 5.705 9.436 -9.964 1.00 31.27 367 MET C O 1
ATOM 18033 N N . GLN C 1 368 ? 5.214 11.505 -9.212 1.00 30.46 368 GLN C N 1
ATOM 18034 C CA . GLN C 1 368 ? 4.105 11.079 -8.382 1.00 29.93 368 GLN C CA 1
ATOM 18035 C C . GLN C 1 368 ? 2.841 11.751 -8.881 1.00 25.02 368 GLN C C 1
ATOM 18036 O O . GLN C 1 368 ? 2.772 12.986 -8.903 1.00 30.68 368 GLN C O 1
ATOM 18050 N N . TRP C 1 369 ? 1.847 10.957 -9.277 1.00 25.99 369 TRP C N 1
ATOM 18051 C CA . TRP C 1 369 ? 0.520 11.510 -9.553 1.00 25.83 369 TRP C CA 1
ATOM 18052 C C . TRP C 1 369 ? -0.150 11.932 -8.248 1.00 27.22 369 TRP C C 1
ATOM 18053 O O . TRP C 1 369 ? 0.042 11.293 -7.211 1.00 28.42 369 TRP C O 1
ATOM 18074 N N . ARG C 1 370 ? -0.928 13.013 -8.283 1.00 24.83 370 ARG C N 1
ATOM 18075 C CA . ARG C 1 370 ? -1.718 13.392 -7.115 1.00 23.58 370 ARG C CA 1
ATOM 18076 C C . ARG C 1 370 ? -3.014 14.058 -7.556 1.00 27.92 370 ARG C C 1
ATOM 18077 O O . ARG C 1 370 ? -3.113 14.639 -8.643 1.00 25.07 370 ARG C O 1
ATOM 18098 N N . LEU C 1 371 ? -4.035 13.907 -6.706 1.00 25.49 371 LEU C N 1
ATOM 18099 C CA . LEU C 1 371 ? -5.301 14.590 -6.930 1.00 27.14 371 LEU C CA 1
ATOM 18100 C C . LEU C 1 371 ? -5.130 16.098 -6.782 1.00 26.67 371 LEU C C 1
ATOM 18101 O O . LEU C 1 371 ? -5.680 16.878 -7.580 1.00 25.98 371 LEU C O 1
ATOM 18117 N N . GLY C 1 372 ? -4.368 16.513 -5.781 1.00 25.58 372 GLY C N 1
ATOM 18118 C CA . GLY C 1 372 ? -4.150 17.919 -5.484 1.00 26.01 372 GLY C CA 1
ATOM 18119 C C . GLY C 1 372 ? -5.278 18.510 -4.672 1.00 26.71 372 GLY C C 1
ATOM 18120 O O . GLY C 1 372 ? -6.207 17.822 -4.208 1.00 27.06 372 GLY C O 1
ATOM 18124 N N . ARG C 1 373 ? -5.227 19.836 -4.557 1.00 26.99 373 ARG C N 1
ATOM 18125 C CA . ARG C 1 373 ? -6.140 20.563 -3.700 1.00 27.78 373 ARG C CA 1
ATOM 18126 C C . ARG C 1 373 ? -7.580 20.484 -4.217 1.00 26.42 373 ARG C C 1
ATOM 18127 O O . ARG C 1 373 ? -7.847 20.236 -5.390 1.00 27.67 373 ARG C O 1
ATOM 18148 N N . ASN C 1 374 ? -8.517 20.678 -3.298 1.00 28.40 374 ASN C N 1
ATOM 18149 C CA . ASN C 1 374 ? -9.919 20.759 -3.695 1.00 27.18 374 ASN C CA 1
ATOM 18150 C C . ASN C 1 374 ? -10.123 21.910 -4.674 1.00 26.58 374 ASN C C 1
ATOM 18151 O O . ASN C 1 374 ? -9.488 22.969 -4.553 1.00 27.89 374 ASN C O 1
ATOM 18162 N N . ALA C 1 375 ? -11.000 21.691 -5.643 1.00 26.85 375 ALA C N 1
ATOM 18163 C CA . ALA C 1 375 ? -11.288 22.708 -6.642 1.00 26.86 375 ALA C CA 1
ATOM 18164 C C . ALA C 1 375 ? -11.580 24.052 -5.991 1.00 26.72 375 ALA C C 1
ATOM 18165 O O . ALA C 1 375 ? -12.213 24.109 -4.922 1.00 28.22 375 ALA C O 1
ATOM 18172 N N . PRO C 1 376 ? -11.160 25.162 -6.604 1.00 26.88 376 PRO C N 1
ATOM 18173 C CA . PRO C 1 376 ? -11.276 26.458 -5.951 1.00 28.22 376 PRO C CA 1
ATOM 18174 C C . PRO C 1 376 ? -12.712 26.957 -5.908 1.00 29.64 376 PRO C C 1
ATOM 18175 O O . PRO C 1 376 ? -13.535 26.614 -6.767 1.00 28.76 376 PRO C O 1
ATOM 18186 N N . ARG C 1 377 ? -12.997 27.780 -4.908 1.00 30.62 377 ARG C N 1
ATOM 18187 C CA . ARG C 1 377 ? -14.179 28.619 -4.956 1.00 30.90 377 ARG C CA 1
ATOM 18188 C C . ARG C 1 377 ? -13.907 29.805 -5.873 1.00 31.28 377 ARG C C 1
ATOM 18189 O O . ARG C 1 377 ? -12.771 30.098 -6.230 1.00 32.73 377 ARG C O 1
ATOM 18210 N N . LEU C 1 378 ? -14.957 30.519 -6.256 1.00 31.51 378 LEU C N 1
ATOM 18211 C CA . LEU C 1 378 ? -14.782 31.564 -7.260 1.00 33.88 378 LEU C CA 1
ATOM 18212 C C . LEU C 1 378 ? -13.906 32.684 -6.716 1.00 32.82 378 LEU C C 1
ATOM 18213 O O . LEU C 1 378 ? -14.266 33.352 -5.735 1.00 35.88 378 LEU C O 1
ATOM 18229 N N . GLY C 1 379 ? -12.772 32.919 -7.373 1.00 34.59 379 GLY C N 1
ATOM 18230 C CA . GLY C 1 379 ? -11.907 34.006 -6.948 1.00 33.59 379 GLY C CA 1
ATOM 18231 C C . GLY C 1 379 ? -11.161 33.711 -5.676 1.00 34.26 379 GLY C C 1
ATOM 18232 O O . GLY C 1 379 ? -10.615 34.629 -5.042 1.00 35.63 379 GLY C O 1
ATOM 18236 N N . GLU C 1 380 ? -11.108 32.433 -5.292 1.00 35.14 380 GLU C N 1
ATOM 18237 C CA . GLU C 1 380 ? -10.523 32.081 -4.005 1.00 34.67 380 GLU C CA 1
ATOM 18238 C C . GLU C 1 380 ? -9.082 32.560 -3.898 1.00 34.63 380 GLU C C 1
ATOM 18239 O O . GLU C 1 380 ? -8.650 32.977 -2.827 1.00 35.97 380 GLU C O 1
ATOM 18251 N N . HIS C 1 381 ? -8.306 32.462 -4.981 1.00 33.64 381 HIS C N 1
ATOM 18252 C CA . HIS C 1 381 ? -6.881 32.778 -4.941 1.00 34.06 381 HIS C CA 1
ATOM 18253 C C . HIS C 1 381 ? -6.539 34.037 -5.728 1.00 34.61 381 HIS C C 1
ATOM 18254 O O . HIS C 1 381 ? -5.362 34.283 -6.011 1.00 34.77 381 HIS C O 1
ATOM 18268 N N . THR C 1 382 ? -7.530 34.846 -6.092 1.00 35.01 382 THR C N 1
ATOM 18269 C CA . THR C 1 382 ? -7.247 36.042 -6.883 1.00 35.60 382 THR C CA 1
ATOM 18270 C C . THR C 1 382 ? -6.170 36.894 -6.220 1.00 37.11 382 THR C C 1
ATOM 18271 O O . THR C 1 382 ? -5.172 37.267 -6.851 1.00 37.60 382 THR C O 1
ATOM 18282 N N . ARG C 1 383 ? -6.365 37.230 -4.944 1.00 38.50 383 ARG C N 1
ATOM 18283 C CA . ARG C 1 383 ? -5.422 38.116 -4.272 1.00 40.96 383 ARG C CA 1
ATOM 18284 C C . ARG C 1 383 ? -4.016 37.525 -4.249 1.00 39.79 383 ARG C C 1
ATOM 18285 O O . ARG C 1 383 ? -3.043 38.202 -4.600 1.00 40.44 383 ARG C O 1
ATOM 18306 N N . GLU C 1 384 ? -3.882 36.256 -3.864 1.00 39.66 384 GLU C N 1
ATOM 18307 C CA . GLU C 1 384 ? -2.525 35.727 -3.730 1.00 41.70 384 GLU C CA 1
ATOM 18308 C C . GLU C 1 384 ? -1.833 35.613 -5.085 1.00 37.63 384 GLU C C 1
ATOM 18309 O O . GLU C 1 384 ? -0.625 35.846 -5.183 1.00 39.39 384 GLU C O 1
ATOM 18321 N N . VAL C 1 385 ? -2.571 35.301 -6.145 1.00 36.26 385 VAL C N 1
ATOM 18322 C CA . VAL C 1 385 ? -1.922 35.139 -7.446 1.00 35.84 385 VAL C CA 1
ATOM 18323 C C . VAL C 1 385 ? -1.476 36.493 -7.982 1.00 37.93 385 VAL C C 1
ATOM 18324 O O . VAL C 1 385 ? -0.381 36.632 -8.541 1.00 40.58 385 VAL C O 1
ATOM 18337 N N . LEU C 1 386 ? -2.307 37.509 -7.820 1.00 39.45 386 LEU C N 1
ATOM 18338 C CA . LEU C 1 386 ? -1.906 38.837 -8.260 1.00 38.62 386 LEU C CA 1
ATOM 18339 C C . LEU C 1 386 ? -0.724 39.353 -7.449 1.00 40.44 386 LEU C C 1
ATOM 18340 O O . LEU C 1 386 ? 0.138 40.048 -8.000 1.00 44.37 386 LEU C O 1
ATOM 18356 N N . ALA C 1 387 ? -0.647 39.015 -6.153 1.00 40.73 387 ALA C N 1
ATOM 18357 C CA . ALA C 1 387 ? 0.519 39.406 -5.362 1.00 43.49 387 ALA C CA 1
ATOM 18358 C C . ALA C 1 387 ? 1.781 38.752 -5.907 1.00 44.01 387 ALA C C 1
ATOM 18359 O O . ALA C 1 387 ? 2.853 39.368 -5.932 1.00 45.56 387 ALA C O 1
ATOM 18366 N N . GLY C 1 388 ? 1.670 37.500 -6.348 1.00 40.26 388 GLY C N 1
ATOM 18367 C CA . GLY C 1 388 ? 2.800 36.820 -6.949 1.00 39.76 388 GLY C CA 1
ATOM 18368 C C . GLY C 1 388 ? 3.238 37.421 -8.263 1.00 47.12 388 GLY C C 1
ATOM 18369 O O . GLY C 1 388 ? 4.375 37.199 -8.687 1.00 49.70 388 GLY C O 1
ATOM 18373 N N . CYS C 1 389 ? 2.359 38.178 -8.913 1.00 43.63 389 CYS C N 1
ATOM 18374 C CA . CYS C 1 389 ? 2.677 38.893 -10.139 1.00 47.99 389 CYS C CA 1
ATOM 18375 C C . CYS C 1 389 ? 3.258 40.276 -9.876 1.00 45.24 389 CYS C C 1
ATOM 18376 O O . CYS C 1 389 ? 3.535 40.997 -10.836 1.00 52.63 389 CYS C O 1
ATOM 18384 N N . GLY C 1 390 ? 3.428 40.670 -8.619 1.00 46.31 390 GLY C N 1
ATOM 18385 C CA . GLY C 1 390 ? 4.011 41.955 -8.300 1.00 48.28 390 GLY C CA 1
ATOM 18386 C C . GLY C 1 390 ? 3.033 43.076 -8.007 1.00 51.65 390 GLY C C 1
ATOM 18387 O O . GLY C 1 390 ? 3.466 44.224 -7.890 1.00 51.12 390 GLY C O 1
ATOM 18391 N N . TYR C 1 391 ? 1.738 42.785 -7.897 1.00 47.37 391 TYR C N 1
ATOM 18392 C CA . TYR C 1 391 ? 0.753 43.797 -7.546 1.00 48.42 391 TYR C CA 1
ATOM 18393 C C . TYR C 1 391 ? 0.765 44.030 -6.043 1.00 47.43 391 TYR C C 1
ATOM 18394 O O . TYR C 1 391 ? 0.889 43.081 -5.263 1.00 51.04 391 TYR C O 1
ATOM 18412 N N . SER C 1 392 ? 0.609 45.292 -5.635 1.00 52.17 392 SER C N 1
ATOM 18413 C CA . SER C 1 392 ? 0.475 45.599 -4.223 1.00 53.26 392 SER C CA 1
ATOM 18414 C C . SER C 1 392 ? -0.968 45.388 -3.760 1.00 54.45 392 SER C C 1
ATOM 18415 O O . SER C 1 392 ? -1.902 45.299 -4.559 1.00 52.64 392 SER C O 1
ATOM 18423 N N . ALA C 1 393 ? -1.148 45.357 -2.436 1.00 57.13 393 ALA C N 1
ATOM 18424 C CA . ALA C 1 393 ? -2.492 45.237 -1.883 1.00 57.01 393 ALA C CA 1
ATOM 18425 C C . ALA C 1 393 ? -3.395 46.365 -2.371 1.00 55.95 393 ALA C C 1
ATOM 18426 O O . ALA C 1 393 ? -4.572 46.136 -2.664 1.00 56.66 393 ALA C O 1
ATOM 18433 N N . SER C 1 394 ? -2.868 47.594 -2.452 1.00 55.51 394 SER C N 1
ATOM 18434 C CA . SER C 1 394 ? -3.708 48.714 -2.871 1.00 57.14 394 SER C CA 1
ATOM 18435 C C . SER C 1 394 ? -4.011 48.637 -4.366 1.00 58.01 394 SER C C 1
ATOM 18436 O O . SER C 1 394 ? -5.134 48.944 -4.792 1.00 53.99 394 SER C O 1
ATOM 18444 N N . GLU C 1 395 ? -3.040 48.196 -5.175 1.00 54.23 395 GLU C N 1
ATOM 18445 C CA . GLU C 1 395 ? -3.321 47.982 -6.590 1.00 57.32 395 GLU C CA 1
ATOM 18446 C C . GLU C 1 395 ? -4.417 46.942 -6.757 1.00 54.41 395 GLU C C 1
ATOM 18447 O O . GLU C 1 395 ? -5.332 47.115 -7.569 1.00 50.57 395 GLU C O 1
ATOM 18459 N N . ILE C 1 396 ? -4.357 45.866 -5.969 1.00 53.84 396 ILE C N 1
ATOM 18460 C CA . ILE C 1 396 ? -5.367 44.818 -6.083 1.00 53.09 396 ILE C CA 1
ATOM 18461 C C . ILE C 1 396 ? -6.725 45.361 -5.660 1.00 54.32 396 ILE C C 1
ATOM 18462 O O . ILE C 1 396 ? -7.761 45.010 -6.239 1.00 51.15 396 ILE C O 1
ATOM 18478 N N . ASP C 1 397 ? -6.743 46.236 -4.656 1.00 51.73 397 ASP C N 1
ATOM 18479 C CA . ASP C 1 397 ? -8.000 46.868 -4.265 1.00 51.15 397 ASP C CA 1
ATOM 18480 C C . ASP C 1 397 ? -8.540 47.748 -5.388 1.00 51.83 397 ASP C C 1
ATOM 18481 O O . ASP C 1 397 ? -9.731 47.672 -5.725 1.00 53.00 397 ASP C O 1
ATOM 18490 N N . ASN C 1 398 ? -7.669 48.529 -6.036 1.00 55.15 398 ASN C N 1
ATOM 18491 C CA . ASN C 1 398 ? -8.113 49.344 -7.165 1.00 56.71 398 ASN C CA 1
ATOM 18492 C C . ASN C 1 398 ? -8.616 48.469 -8.321 1.00 59.76 398 ASN C C 1
ATOM 18493 O O . ASN C 1 398 ? -9.573 48.834 -9.017 1.00 55.57 398 ASN C O 1
ATOM 18504 N N . LEU C 1 399 ? -7.989 47.310 -8.546 1.00 53.25 399 LEU C N 1
ATOM 18505 C CA . LEU C 1 399 ? -8.479 46.425 -9.602 1.00 50.09 399 LEU C CA 1
ATOM 18506 C C . LEU C 1 399 ? -9.844 45.843 -9.242 1.00 51.37 399 LEU C C 1
ATOM 18507 O O . LEU C 1 399 ? -10.730 45.740 -10.100 1.00 50.17 399 LEU C O 1
ATOM 18523 N N . VAL C 1 400 ? -10.021 45.416 -7.991 1.00 47.77 400 VAL C N 1
ATOM 18524 C CA . VAL C 1 400 ? -11.339 44.968 -7.565 1.00 49.89 400 VAL C CA 1
ATOM 18525 C C . VAL C 1 400 ? -12.342 46.105 -7.736 1.00 56.94 400 VAL C C 1
ATOM 18526 O O . VAL C 1 400 ? -13.460 45.904 -8.237 1.00 51.06 400 VAL C O 1
ATOM 18539 N N . ARG C 1 401 ? -11.936 47.317 -7.333 1.00 50.17 401 ARG C N 1
ATOM 18540 C CA . ARG C 1 401 ? -12.798 48.487 -7.363 1.00 60.05 401 ARG C CA 1
ATOM 18541 C C . ARG C 1 401 ? -13.419 48.687 -8.731 1.00 60.28 401 ARG C C 1
ATOM 18542 O O . ARG C 1 401 ? -14.645 48.805 -8.860 1.00 62.21 401 ARG C O 1
ATOM 18563 N N . GLU C 1 402 ? -12.581 48.784 -9.762 1.00 55.88 402 GLU C N 1
ATOM 18564 C CA . GLU C 1 402 ? -13.094 49.008 -11.105 1.00 61.34 402 GLU C CA 1
ATOM 18565 C C . GLU C 1 402 ? -13.761 47.774 -11.687 1.00 56.19 402 GLU C C 1
ATOM 18566 O O . GLU C 1 402 ? -14.199 47.823 -12.840 1.00 58.74 402 GLU C O 1
ATOM 18578 N N . GLY C 1 403 ? -13.854 46.680 -10.932 1.00 59.71 403 GLY C N 1
ATOM 18579 C CA . GLY C 1 403 ? -14.428 45.448 -11.439 1.00 55.92 403 GLY C CA 1
ATOM 18580 C C . GLY C 1 403 ? -13.531 44.653 -12.357 1.00 49.81 403 GLY C C 1
ATOM 18581 O O . GLY C 1 403 ? -14.020 43.742 -13.033 1.00 49.97 403 GLY C O 1
ATOM 18585 N N . ALA C 1 404 ? -12.234 44.967 -12.393 1.00 48.08 404 ALA C N 1
ATOM 18586 C CA . ALA C 1 404 ? -11.327 44.312 -13.338 1.00 43.61 404 ALA C CA 1
ATOM 18587 C C . ALA C 1 404 ? -11.001 42.884 -12.931 1.00 42.63 404 ALA C C 1
ATOM 18588 O O . ALA C 1 404 ? -10.746 42.044 -13.800 1.00 37.70 404 ALA C O 1
ATOM 18595 N N . VAL C 1 405 ? -10.954 42.598 -11.629 1.00 40.07 405 VAL C N 1
ATOM 18596 C CA . VAL C 1 405 ? -10.782 41.246 -11.117 1.00 39.79 405 VAL C CA 1
ATOM 18597 C C . VAL C 1 405 ? -11.810 41.079 -10.011 1.00 41.58 405 VAL C C 1
ATOM 18598 O O . VAL C 1 405 ? -12.386 42.055 -9.511 1.00 41.90 405 VAL C O 1
ATOM 18611 N N . TYR C 1 406 ? -12.016 39.837 -9.604 1.00 40.00 406 TYR C N 1
ATOM 18612 C CA . TYR C 1 406 ? -12.959 39.529 -8.538 1.00 39.89 406 TYR C CA 1
ATOM 18613 C C . TYR C 1 406 ? -12.276 38.602 -7.545 1.00 39.59 406 TYR C C 1
ATOM 18614 O O . TYR C 1 406 ? -11.761 37.544 -7.922 1.00 37.73 406 TYR C O 1
ATOM 18632 N N . ALA C 1 407 ? -12.260 39.009 -6.283 1.00 41.75 407 ALA C N 1
ATOM 18633 C CA . ALA C 1 407 ? -11.686 38.218 -5.206 1.00 39.78 407 ALA C CA 1
ATOM 18634 C C . ALA C 1 407 ? -12.787 37.795 -4.248 1.00 43.93 407 ALA C C 1
ATOM 18635 O O . ALA C 1 407 ? -13.706 38.572 -3.963 1.00 47.60 407 ALA C O 1
ATOM 18642 N N . GLU C 1 408 ? -12.695 36.571 -3.741 1.00 39.58 408 GLU C N 1
ATOM 18643 C CA . GLU C 1 408 ? -13.768 36.081 -2.888 1.00 50.13 408 GLU C CA 1
ATOM 18644 C C . GLU C 1 408 ? -13.750 36.835 -1.567 1.00 49.97 408 GLU C C 1
ATOM 18645 O O . GLU C 1 408 ? -12.712 37.334 -1.121 1.00 47.13 408 GLU C O 1
ATOM 18657 N N . GLN C 1 409 ? -14.910 36.899 -0.938 1.00 56.28 409 GLN C N 1
ATOM 18658 C CA . GLN C 1 409 ? -15.058 37.634 0.309 1.00 65.17 409 GLN C CA 1
ATOM 18659 C C . GLN C 1 409 ? -16.200 37.045 1.124 1.00 72.29 409 GLN C C 1
ATOM 18660 O O . GLN C 1 409 ? -16.107 35.916 1.606 1.00 69.48 409 GLN C O 1
ATOM 18674 N N . SER D 2 4 ? 13.938 23.314 -44.376 1.00 92.20 4 SER D N 1
ATOM 18675 C CA . SER D 2 4 ? 13.961 24.114 -43.122 1.00 85.96 4 SER D CA 1
ATOM 18676 C C . SER D 2 4 ? 12.701 23.871 -42.282 1.00 76.77 4 SER D C 1
ATOM 18677 O O . SER D 2 4 ? 12.327 24.804 -41.566 1.00 75.00 4 SER D O 1
ATOM 18685 N N . VAL D 2 5 ? 12.075 22.696 -42.363 1.00 70.69 5 VAL D N 1
ATOM 18686 C CA . VAL D 2 5 ? 10.828 22.400 -41.600 1.00 59.11 5 VAL D CA 1
ATOM 18687 C C . VAL D 2 5 ? 11.205 22.116 -40.147 1.00 52.20 5 VAL D C 1
ATOM 18688 O O . VAL D 2 5 ? 12.128 21.327 -39.937 1.00 54.45 5 VAL D O 1
ATOM 18701 N N . GLU D 2 6 ? 10.520 22.708 -39.176 1.00 35.59 6 GLU D N 1
ATOM 18702 C CA . GLU D 2 6 ? 10.856 22.504 -37.763 1.00 29.30 6 GLU D CA 1
ATOM 18703 C C . GLU D 2 6 ? 9.935 21.424 -37.186 1.00 29.05 6 GLU D C 1
ATOM 18704 O O . GLU D 2 6 ? 8.733 21.534 -37.376 1.00 26.36 6 GLU D O 1
ATOM 18716 N N . ARG D 2 7 ? 10.484 20.439 -36.489 1.00 23.99 7 ARG D N 1
ATOM 18717 C CA . ARG D 2 7 ? 9.701 19.352 -35.952 1.00 22.73 7 ARG D CA 1
ATOM 18718 C C . ARG D 2 7 ? 9.838 19.247 -34.442 1.00 24.00 7 ARG D C 1
ATOM 18719 O O . ARG D 2 7 ? 10.942 19.329 -33.884 1.00 24.30 7 ARG D O 1
ATOM 18740 N N . ALA D 2 8 ? 8.704 19.034 -33.770 1.00 20.28 8 ALA D N 1
ATOM 18741 C CA . ALA D 2 8 ? 8.700 19.174 -32.316 1.00 21.72 8 ALA D CA 1
ATOM 18742 C C . ALA D 2 8 ? 9.493 18.078 -31.628 1.00 20.88 8 ALA D C 1
ATOM 18743 O O . ALA D 2 8 ? 10.028 18.297 -30.534 1.00 23.44 8 ALA D O 1
ATOM 18750 N N . LEU D 2 9 ? 9.579 16.895 -32.234 1.00 19.78 9 LEU D N 1
ATOM 18751 C CA . LEU D 2 9 ? 10.272 15.756 -31.640 1.00 18.86 9 LEU D CA 1
ATOM 18752 C C . LEU D 2 9 ? 11.472 15.363 -32.500 1.00 20.86 9 LEU D C 1
ATOM 18753 O O . LEU D 2 9 ? 11.874 14.186 -32.568 1.00 19.95 9 LEU D O 1
ATOM 18769 N N . GLU D 2 10 ? 12.082 16.363 -33.121 1.00 20.95 10 GLU D N 1
ATOM 18770 C CA . GLU D 2 10 ? 13.284 16.145 -33.923 1.00 20.83 10 GLU D CA 1
ATOM 18771 C C . GLU D 2 10 ? 14.322 15.340 -33.150 1.00 22.53 10 GLU D C 1
ATOM 18772 O O . GLU D 2 10 ? 14.681 15.697 -32.020 1.00 22.50 10 GLU D O 1
ATOM 18784 N N . GLY D 2 11 ? 14.797 14.263 -33.770 1.00 21.91 11 GLY D N 1
ATOM 18785 C CA . GLY D 2 11 ? 15.861 13.442 -33.224 1.00 22.94 11 GLY D CA 1
ATOM 18786 C C . GLY D 2 11 ? 15.436 12.362 -32.262 1.00 22.68 11 GLY D C 1
ATOM 18787 O O . GLY D 2 11 ? 16.280 11.541 -31.887 1.00 23.38 11 GLY D O 1
ATOM 18791 N N . ILE D 2 12 ? 14.184 12.369 -31.817 1.00 21.92 12 ILE D N 1
ATOM 18792 C CA . ILE D 2 12 ? 13.690 11.335 -30.906 1.00 19.67 12 ILE D CA 1
ATOM 18793 C C . ILE D 2 12 ? 13.578 10.021 -31.664 1.00 23.13 12 ILE D C 1
ATOM 18794 O O . ILE D 2 12 ? 13.124 9.988 -32.816 1.00 21.97 12 ILE D O 1
ATOM 18810 N N . VAL D 2 13 ? 13.988 8.925 -31.014 1.00 19.40 13 VAL D N 1
ATOM 18811 C CA . VAL D 2 13 ? 13.940 7.584 -31.592 1.00 19.05 13 VAL D CA 1
ATOM 18812 C C . VAL D 2 13 ? 13.057 6.723 -30.700 1.00 19.61 13 VAL D C 1
ATOM 18813 O O . VAL D 2 13 ? 13.200 6.734 -29.478 1.00 19.20 13 VAL D O 1
ATOM 18826 N N . VAL D 2 14 ? 12.177 5.927 -31.312 1.00 18.08 14 VAL D N 1
ATOM 18827 C CA . VAL D 2 14 ? 11.247 5.086 -30.571 1.00 17.10 14 VAL D CA 1
ATOM 18828 C C . VAL D 2 14 ? 11.461 3.638 -30.995 1.00 20.04 14 VAL D C 1
ATOM 18829 O O . VAL D 2 14 ? 11.322 3.323 -32.182 1.00 19.36 14 VAL D O 1
ATOM 18842 N N . CYS D 2 15 ? 11.723 2.759 -30.020 1.00 17.13 15 CYS D N 1
ATOM 18843 C CA . CYS D 2 15 ? 11.783 1.313 -30.185 1.00 17.05 15 CYS D CA 1
ATOM 18844 C C . CYS D 2 15 ? 10.383 0.804 -29.883 1.00 20.32 15 CYS D C 1
ATOM 18845 O O . CYS D 2 15 ? 9.973 0.752 -28.730 1.00 18.90 15 CYS D O 1
ATOM 18853 N N . ASP D 2 16 ? 9.602 0.512 -30.926 1.00 18.04 16 ASP D N 1
ATOM 18854 C CA . ASP D 2 16 ? 8.165 0.336 -30.815 1.00 17.07 16 ASP D CA 1
ATOM 18855 C C . ASP D 2 16 ? 7.776 -1.123 -30.996 1.00 18.32 16 ASP D C 1
ATOM 18856 O O . ASP D 2 16 ? 7.703 -1.639 -32.122 1.00 18.50 16 ASP D O 1
ATOM 18865 N N . PHE D 2 17 ? 7.535 -1.822 -29.887 1.00 17.97 17 PHE D N 1
ATOM 18866 C CA . PHE D 2 17 ? 6.997 -3.161 -29.917 1.00 18.18 17 PHE D CA 1
ATOM 18867 C C . PHE D 2 17 ? 5.460 -3.173 -29.982 1.00 17.21 17 PHE D C 1
ATOM 18868 O O . PHE D 2 17 ? 4.873 -4.266 -30.043 1.00 19.70 17 PHE D O 1
ATOM 18885 N N . SER D 2 18 ? 4.817 -2.013 -29.917 1.00 17.14 18 SER D N 1
ATOM 18886 C CA . SER D 2 18 ? 3.374 -2.014 -29.715 1.00 19.75 18 SER D CA 1
ATOM 18887 C C . SER D 2 18 ? 2.636 -2.474 -30.973 1.00 20.23 18 SER D C 1
ATOM 18888 O O . SER D 2 18 ? 3.138 -2.378 -32.107 1.00 20.67 18 SER D O 1
ATOM 18896 N N . TRP D 2 19 ? 1.418 -2.982 -30.757 1.00 19.60 19 TRP D N 1
ATOM 18897 C CA . TRP D 2 19 ? 0.645 -3.575 -31.849 1.00 19.59 19 TRP D CA 1
ATOM 18898 C C . TRP D 2 19 ? -0.851 -3.404 -31.618 1.00 23.84 19 TRP D C 1
ATOM 18899 O O . TRP D 2 19 ? -1.300 -3.052 -30.530 1.00 24.63 19 TRP D O 1
ATOM 18920 N N . VAL D 2 20 ? -1.627 -3.637 -32.683 1.00 19.38 20 VAL D N 1
ATOM 18921 C CA . VAL D 2 20 ? -3.089 -3.517 -32.726 1.00 20.99 20 VAL D CA 1
ATOM 18922 C C . VAL D 2 20 ? -3.493 -2.050 -32.515 1.00 21.15 20 VAL D C 1
ATOM 18923 O O . VAL D 2 20 ? -3.141 -1.209 -33.342 1.00 22.05 20 VAL D O 1
ATOM 18936 N N . GLY D 2 21 ? -4.207 -1.691 -31.435 1.00 26.68 21 GLY D N 1
ATOM 18937 C CA . GLY D 2 21 ? -4.731 -0.323 -31.460 1.00 31.79 21 GLY D CA 1
ATOM 18938 C C . GLY D 2 21 ? -4.025 0.810 -30.705 1.00 25.06 21 GLY D C 1
ATOM 18939 O O . GLY D 2 21 ? -3.406 1.719 -31.278 1.00 29.20 21 GLY D O 1
ATOM 18943 N N . ALA D 2 22 ? -4.196 0.797 -29.406 1.00 21.17 22 ALA D N 1
ATOM 18944 C CA . ALA D 2 22 ? -3.812 1.941 -28.589 1.00 19.70 22 ALA D CA 1
ATOM 18945 C C . ALA D 2 22 ? -2.333 2.310 -28.704 1.00 20.27 22 ALA D C 1
ATOM 18946 O O . ALA D 2 22 ? -1.986 3.485 -28.863 1.00 19.29 22 ALA D O 1
ATOM 18953 N N . GLY D 2 23 ? -1.421 1.335 -28.600 1.00 18.99 23 GLY D N 1
ATOM 18954 C CA . GLY D 2 23 ? -0.020 1.627 -28.717 1.00 18.75 23 GLY D CA 1
ATOM 18955 C C . GLY D 2 23 ? 0.364 2.243 -30.050 1.00 18.74 23 GLY D C 1
ATOM 18956 O O . GLY D 2 23 ? 1.019 3.286 -30.142 1.00 18.23 23 GLY D O 1
ATOM 18960 N N . PRO D 2 24 ? 0.001 1.558 -31.132 1.00 17.72 24 PRO D N 1
ATOM 18961 C CA . PRO D 2 24 ? 0.352 2.089 -32.458 1.00 17.49 24 PRO D CA 1
ATOM 18962 C C . PRO D 2 24 ? -0.255 3.455 -32.756 1.00 17.46 24 PRO D C 1
ATOM 18963 O O . PRO D 2 24 ? 0.395 4.262 -33.435 1.00 17.02 24 PRO D O 1
ATOM 18974 N N . ILE D 2 25 ? -1.470 3.761 -32.260 1.00 18.69 25 ILE D N 1
ATOM 18975 C CA . ILE D 2 25 ? -2.022 5.108 -32.425 1.00 19.30 25 ILE D CA 1
ATOM 18976 C C . ILE D 2 25 ? -1.145 6.123 -31.720 1.00 17.81 25 ILE D C 1
ATOM 18977 O O . ILE D 2 25 ? -0.831 7.172 -32.268 1.00 19.78 25 ILE D O 1
ATOM 18993 N N . ALA D 2 26 ? -0.680 5.789 -30.519 1.00 17.01 26 ALA D N 1
ATOM 18994 C CA . ALA D 2 26 ? 0.223 6.685 -29.810 1.00 16.81 26 ALA D CA 1
ATOM 18995 C C . ALA D 2 26 ? 1.508 6.923 -30.588 1.00 18.47 26 ALA D C 1
ATOM 18996 O O . ALA D 2 26 ? 1.935 8.061 -30.791 1.00 17.86 26 ALA D O 1
ATOM 19003 N N . THR D 2 27 ? 2.165 5.859 -31.034 1.00 15.55 27 THR D N 1
ATOM 19004 C CA . THR D 2 27 ? 3.428 6.116 -31.701 1.00 16.40 27 THR D CA 1
ATOM 19005 C C . THR D 2 27 ? 3.210 6.726 -33.093 1.00 16.75 27 THR D C 1
ATOM 19006 O O . THR D 2 27 ? 4.117 7.353 -33.627 1.00 17.76 27 THR D O 1
ATOM 19017 N N . SER D 2 28 ? 2.014 6.560 -33.675 1.00 16.45 28 SER D N 1
ATOM 19018 C CA . SER D 2 28 ? 1.708 7.301 -34.890 1.00 17.94 28 SER D CA 1
ATOM 19019 C C . SER D 2 28 ? 1.835 8.802 -34.671 1.00 17.65 28 SER D C 1
ATOM 19020 O O . SER D 2 28 ? 2.362 9.525 -35.534 1.00 18.59 28 SER D O 1
ATOM 19028 N N . VAL D 2 29 ? 1.349 9.298 -33.535 1.00 16.85 29 VAL D N 1
ATOM 19029 C CA . VAL D 2 29 ? 1.435 10.736 -33.275 1.00 17.17 29 VAL D CA 1
ATOM 19030 C C . VAL D 2 29 ? 2.898 11.148 -33.130 1.00 17.13 29 VAL D C 1
ATOM 19031 O O . VAL D 2 29 ? 3.337 12.185 -33.663 1.00 19.68 29 VAL D O 1
ATOM 19044 N N . LEU D 2 30 ? 3.689 10.348 -32.420 1.00 17.59 30 LEU D N 1
ATOM 19045 C CA . LEU D 2 30 ? 5.107 10.668 -32.292 1.00 16.95 30 LEU D CA 1
ATOM 19046 C C . LEU D 2 30 ? 5.770 10.790 -33.673 1.00 17.48 30 LEU D C 1
ATOM 19047 O O . LEU D 2 30 ? 6.555 11.710 -33.911 1.00 19.24 30 LEU D O 1
ATOM 19063 N N . ALA D 2 31 ? 5.469 9.854 -34.582 1.00 17.20 31 ALA D N 1
ATOM 19064 C CA . ALA D 2 31 ? 6.072 9.889 -35.904 1.00 19.51 31 ALA D CA 1
ATOM 19065 C C . ALA D 2 31 ? 5.676 11.155 -36.664 1.00 17.89 31 ALA D C 1
ATOM 19066 O O . ALA D 2 31 ? 6.479 11.696 -37.436 1.00 20.76 31 ALA D O 1
ATOM 19073 N N . GLN D 2 32 ? 4.439 11.617 -36.509 1.00 17.35 32 GLN D N 1
ATOM 19074 C CA . GLN D 2 32 ? 4.038 12.852 -37.188 1.00 16.93 32 GLN D CA 1
ATOM 19075 C C . GLN D 2 32 ? 4.758 14.098 -36.673 1.00 17.30 32 GLN D C 1
ATOM 19076 O O . GLN D 2 32 ? 4.799 15.133 -37.355 1.00 18.66 32 GLN D O 1
ATOM 19090 N N . CYS D 2 33 ? 5.304 14.018 -35.477 1.00 17.01 33 CYS D N 1
ATOM 19091 C CA . CYS D 2 33 ? 6.088 15.070 -34.851 1.00 19.53 33 CYS D CA 1
ATOM 19092 C C . CYS D 2 33 ? 7.565 14.974 -35.179 1.00 20.43 33 CYS D C 1
ATOM 19093 O O . CYS D 2 33 ? 8.362 15.760 -34.646 1.00 19.76 33 CYS D O 1
ATOM 19101 N N . GLY D 2 34 ? 7.950 14.025 -36.014 1.00 19.40 34 GLY D N 1
ATOM 19102 C CA . GLY D 2 34 ? 9.330 13.905 -36.442 1.00 19.69 34 GLY D CA 1
ATOM 19103 C C . GLY D 2 34 ? 10.123 12.826 -35.746 1.00 21.37 34 GLY D C 1
ATOM 19104 O O . GLY D 2 34 ? 11.298 12.626 -36.104 1.00 24.21 34 GLY D O 1
ATOM 19108 N N . ALA D 2 35 ? 9.527 12.112 -34.789 1.00 18.62 35 ALA D N 1
ATOM 19109 C CA . ALA D 2 35 ? 10.242 10.998 -34.186 1.00 18.09 35 ALA D CA 1
ATOM 19110 C C . ALA D 2 35 ? 10.421 9.888 -35.203 1.00 19.40 35 ALA D C 1
ATOM 19111 O O . ALA D 2 35 ? 9.599 9.685 -36.085 1.00 20.21 35 ALA D O 1
ATOM 19118 N N . ASP D 2 36 ? 11.541 9.189 -35.101 1.00 19.32 36 ASP D N 1
ATOM 19119 C CA . ASP D 2 36 ? 11.853 8.009 -35.912 1.00 18.57 36 ASP D CA 1
ATOM 19120 C C . ASP D 2 36 ? 11.291 6.829 -35.135 1.00 18.76 36 ASP D C 1
ATOM 19121 O O . ASP D 2 36 ? 11.867 6.419 -34.125 1.00 20.12 36 ASP D O 1
ATOM 19130 N N . VAL D 2 37 ? 10.140 6.336 -35.556 1.00 17.99 37 VAL D N 1
ATOM 19131 C CA . VAL D 2 37 ? 9.446 5.237 -34.898 1.00 17.50 37 VAL D CA 1
ATOM 19132 C C . VAL D 2 37 ? 9.774 3.964 -35.647 1.00 20.16 37 VAL D C 1
ATOM 19133 O O . VAL D 2 37 ? 9.411 3.813 -36.816 1.00 20.88 37 VAL D O 1
ATOM 19146 N N . ILE D 2 38 ? 10.466 3.050 -34.975 1.00 17.20 38 ILE D N 1
ATOM 19147 C CA . ILE D 2 38 ? 10.882 1.781 -35.548 1.00 16.50 38 ILE D CA 1
ATOM 19148 C C . ILE D 2 38 ? 10.029 0.688 -34.916 1.00 17.87 38 ILE D C 1
ATOM 19149 O O . ILE D 2 38 ? 10.248 0.291 -33.761 1.00 18.54 38 ILE D O 1
ATOM 19165 N N . ARG D 2 39 ? 9.107 0.156 -35.707 1.00 18.79 39 ARG D N 1
ATOM 19166 C CA . ARG D 2 39 ? 8.261 -0.925 -35.261 1.00 19.65 39 ARG D CA 1
ATOM 19167 C C . ARG D 2 39 ? 9.023 -2.224 -35.367 1.00 19.59 39 ARG D C 1
ATOM 19168 O O . ARG D 2 39 ? 9.609 -2.508 -36.416 1.00 21.05 39 ARG D O 1
ATOM 19189 N N . ILE D 2 40 ? 8.999 -3.046 -34.308 1.00 19.68 40 ILE D N 1
ATOM 19190 C CA . ILE D 2 40 ? 9.497 -4.400 -34.335 1.00 20.34 40 ILE D CA 1
ATOM 19191 C C . ILE D 2 40 ? 8.285 -5.275 -34.607 1.00 22.57 40 ILE D C 1
ATOM 19192 O O . ILE D 2 40 ? 7.357 -5.366 -33.783 1.00 22.41 40 ILE D O 1
ATOM 19208 N N . GLU D 2 41 ? 8.235 -5.900 -35.782 1.00 20.38 41 GLU D N 1
ATOM 19209 C CA . GLU D 2 41 ? 7.096 -6.727 -36.168 1.00 19.82 41 GLU D CA 1
ATOM 19210 C C . GLU D 2 41 ? 7.639 -7.952 -36.877 1.00 23.85 41 GLU D C 1
ATOM 19211 O O . GLU D 2 41 ? 8.149 -7.835 -37.998 1.00 25.54 41 GLU D O 1
ATOM 19223 N N . SER D 2 42 ? 7.491 -9.120 -36.273 1.00 23.71 42 SER D N 1
ATOM 19224 C CA . SER D 2 42 ? 7.987 -10.349 -36.873 1.00 23.47 42 SER D CA 1
ATOM 19225 C C . SER D 2 42 ? 7.014 -10.941 -37.882 1.00 24.87 42 SER D C 1
ATOM 19226 O O . SER D 2 42 ? 5.789 -10.872 -37.720 1.00 25.07 42 SER D O 1
ATOM 19234 N N . VAL D 2 43 ? 7.568 -11.639 -38.885 1.00 26.28 43 VAL D N 1
ATOM 19235 C CA . VAL D 2 43 ? 6.724 -12.411 -39.770 1.00 27.60 43 VAL D CA 1
ATOM 19236 C C . VAL D 2 43 ? 6.031 -13.543 -39.010 1.00 28.00 43 VAL D C 1
ATOM 19237 O O . VAL D 2 43 ? 5.017 -14.066 -39.461 1.00 29.78 43 VAL D O 1
ATOM 19250 N N . LYS D 2 44 ? 6.580 -13.920 -37.852 1.00 27.67 44 LYS D N 1
ATOM 19251 C CA . LYS D 2 44 ? 5.994 -14.978 -37.048 1.00 28.53 44 LYS D CA 1
ATOM 19252 C C . LYS D 2 44 ? 4.671 -14.555 -36.438 1.00 29.77 44 LYS D C 1
ATOM 19253 O O . LYS D 2 44 ? 3.827 -15.407 -36.132 1.00 33.11 44 LYS D O 1
ATOM 19272 N N . ARG D 2 45 ? 4.510 -13.241 -36.214 1.00 27.82 45 ARG D N 1
ATOM 19273 C CA . ARG D 2 45 ? 3.337 -12.703 -35.521 1.00 27.69 45 ARG D CA 1
ATOM 19274 C C . ARG D 2 45 ? 2.997 -11.350 -36.132 1.00 25.85 45 ARG D C 1
ATOM 19275 O O . ARG D 2 45 ? 3.223 -10.301 -35.531 1.00 26.72 45 ARG D O 1
ATOM 19296 N N . PRO D 2 46 ? 2.424 -11.348 -37.325 1.00 23.45 46 PRO D N 1
ATOM 19297 C CA . PRO D 2 46 ? 2.007 -10.071 -37.902 1.00 23.55 46 PRO D CA 1
ATOM 19298 C C . PRO D 2 46 ? 0.932 -9.408 -37.052 1.00 26.37 46 PRO D C 1
ATOM 19299 O O . PRO D 2 46 ? 0.120 -10.090 -36.415 1.00 25.11 46 PRO D O 1
ATOM 19310 N N . ASP D 2 47 ? 0.887 -8.077 -37.096 1.00 23.80 47 ASP D N 1
ATOM 19311 C CA . ASP D 2 47 ? -0.198 -7.350 -36.442 1.00 24.87 47 ASP D CA 1
ATOM 19312 C C . ASP D 2 47 ? -1.529 -7.882 -36.967 1.00 24.53 47 ASP D C 1
ATOM 19313 O O . ASP D 2 47 ? -1.757 -7.890 -38.181 1.00 26.29 47 ASP D O 1
ATOM 19322 N N . THR D 2 48 ? -2.404 -8.322 -36.052 1.00 22.20 48 THR D N 1
ATOM 19323 C CA . THR D 2 48 ? -3.692 -8.915 -36.432 1.00 28.19 48 THR D CA 1
ATOM 19324 C C . THR D 2 48 ? -4.573 -7.958 -37.246 1.00 21.85 48 THR D C 1
ATOM 19325 O O . THR D 2 48 ? -5.467 -8.420 -37.987 1.00 21.62 48 THR D O 1
ATOM 19336 N N . LEU D 2 49 ? -4.369 -6.646 -37.110 1.00 21.18 49 LEU D N 1
ATOM 19337 C CA . LEU D 2 49 ? -5.144 -5.700 -37.901 1.00 20.24 49 LEU D CA 1
ATOM 19338 C C . LEU D 2 49 ? -4.839 -5.813 -39.390 1.00 20.11 49 LEU D C 1
ATOM 19339 O O . LEU D 2 49 ? -5.672 -5.436 -40.215 1.00 21.62 49 LEU D O 1
ATOM 19355 N N . ARG D 2 50 ? -3.657 -6.324 -39.737 1.00 20.22 50 ARG D N 1
ATOM 19356 C CA . ARG D 2 50 ? -3.350 -6.541 -41.138 1.00 21.74 50 ARG D CA 1
ATOM 19357 C C . ARG D 2 50 ? -4.319 -7.497 -41.793 1.00 22.69 50 ARG D C 1
ATOM 19358 O O . ARG D 2 50 ? -4.444 -7.476 -43.015 1.00 22.31 50 ARG D O 1
ATOM 19379 N N . ARG D 2 51 ? -4.973 -8.367 -41.027 1.00 20.15 51 ARG D N 1
ATOM 19380 C CA . ARG D 2 51 ? -5.937 -9.316 -41.527 1.00 22.88 51 ARG D CA 1
ATOM 19381 C C . ARG D 2 51 ? -7.388 -8.862 -41.292 1.00 23.16 51 ARG D C 1
ATOM 19382 O O . ARG D 2 51 ? -8.313 -9.686 -41.366 1.00 27.52 51 ARG D O 1
ATOM 19403 N N . GLY D 2 52 ? -7.594 -7.581 -41.043 1.00 20.88 52 GLY D N 1
ATOM 19404 C CA . GLY D 2 52 ? -8.918 -7.066 -40.723 1.00 24.27 52 GLY D CA 1
ATOM 19405 C C . GLY D 2 52 ? -9.445 -6.129 -41.801 1.00 20.26 52 GLY D C 1
ATOM 19406 O O . GLY D 2 52 ? -8.722 -5.248 -42.268 1.00 20.31 52 GLY D O 1
ATOM 19410 N N . GLU D 2 53 ? -10.720 -6.299 -42.135 1.00 21.01 53 GLU D N 1
ATOM 19411 C CA . GLU D 2 53 ? -11.430 -5.324 -42.949 1.00 22.69 53 GLU D CA 1
ATOM 19412 C C . GLU D 2 53 ? -11.391 -3.931 -42.321 1.00 19.82 53 GLU D C 1
ATOM 19413 O O . GLU D 2 53 ? -11.294 -3.784 -41.107 1.00 20.47 53 GLU D O 1
ATOM 19425 N N . PRO D 2 54 ? -11.475 -2.868 -43.130 1.00 17.62 54 PRO D N 1
ATOM 19426 C CA . PRO D 2 54 ? -11.598 -2.865 -44.569 1.00 20.03 54 PRO D CA 1
ATOM 19427 C C . PRO D 2 54 ? -10.300 -3.050 -45.322 1.00 17.80 54 PRO D C 1
ATOM 19428 O O . PRO D 2 54 ? -9.226 -2.681 -44.878 1.00 20.06 54 PRO D O 1
ATOM 19439 N N . PHE D 2 55 ? -10.438 -3.672 -46.495 1.00 18.69 55 PHE D N 1
ATOM 19440 C CA . PHE D 2 55 ? -9.334 -3.870 -47.415 1.00 19.85 55 PHE D CA 1
ATOM 19441 C C . PHE D 2 55 ? -9.559 -3.072 -48.693 1.00 20.43 55 PHE D C 1
ATOM 19442 O O . PHE D 2 55 ? -10.694 -2.869 -49.118 1.00 21.35 55 PHE D O 1
ATOM 19459 N N . LYS D 2 56 ? -8.469 -2.678 -49.338 1.00 20.35 56 LYS D N 1
ATOM 19460 C CA . LYS D 2 56 ? -8.582 -2.067 -50.657 1.00 22.99 56 LYS D CA 1
ATOM 19461 C C . LYS D 2 56 ? -9.430 -2.932 -51.582 1.00 21.15 56 LYS D C 1
ATOM 19462 O O . LYS D 2 56 ? -9.123 -4.100 -51.834 1.00 21.98 56 LYS D O 1
ATOM 19481 N N . ASP D 2 57 ? -10.525 -2.324 -52.073 1.00 22.42 57 ASP D N 1
ATOM 19482 C CA . ASP D 2 57 ? -11.479 -2.959 -52.970 1.00 22.69 57 ASP D CA 1
ATOM 19483 C C . ASP D 2 57 ? -12.076 -4.247 -52.413 1.00 23.64 57 ASP D C 1
ATOM 19484 O O . ASP D 2 57 ? -12.619 -5.072 -53.179 1.00 26.16 57 ASP D O 1
ATOM 19493 N N . GLY D 2 58 ? -12.031 -4.408 -51.099 1.00 22.51 58 GLY D N 1
ATOM 19494 C CA . GLY D 2 58 ? -12.561 -5.602 -50.477 1.00 26.65 58 GLY D CA 1
ATOM 19495 C C . GLY D 2 58 ? -11.740 -6.836 -50.723 1.00 28.74 58 GLY D C 1
ATOM 19496 O O . GLY D 2 58 ? -12.216 -7.945 -50.500 1.00 34.16 58 GLY D O 1
ATOM 19500 N N . ILE D 2 59 ? -10.503 -6.680 -51.171 1.00 23.95 59 ILE D N 1
ATOM 19501 C CA . ILE D 2 59 ? -9.631 -7.807 -51.490 1.00 27.10 59 ILE D CA 1
ATOM 19502 C C . ILE D 2 59 ? -8.615 -7.914 -50.367 1.00 26.06 59 ILE D C 1
ATOM 19503 O O . ILE D 2 59 ? -7.732 -7.059 -50.233 1.00 26.78 59 ILE D O 1
ATOM 19519 N N . GLY D 2 60 ? -8.756 -8.960 -49.530 1.00 26.04 60 GLY D N 1
ATOM 19520 C CA . GLY D 2 60 ? -7.949 -9.080 -48.325 1.00 27.24 60 GLY D CA 1
ATOM 19521 C C . GLY D 2 60 ? -6.695 -9.930 -48.467 1.00 32.85 60 GLY D C 1
ATOM 19522 O O . GLY D 2 60 ? -6.178 -10.454 -47.474 1.00 34.26 60 GLY D O 1
ATOM 19526 N N . THR D 2 61 ? -6.172 -10.050 -49.687 1.00 26.35 61 THR D N 1
ATOM 19527 C CA . THR D 2 61 ? -5.027 -10.915 -49.921 1.00 26.57 61 THR D CA 1
ATOM 19528 C C . THR D 2 61 ? -3.752 -10.339 -49.313 1.00 26.08 61 THR D C 1
ATOM 19529 O O . THR D 2 61 ? -3.502 -9.137 -49.373 1.00 29.11 61 THR D O 1
ATOM 19540 N N . GLY D 2 62 ? -2.944 -11.211 -48.677 1.00 29.02 62 GLY D N 1
ATOM 19541 C CA . GLY D 2 62 ? -1.697 -10.735 -48.111 1.00 25.18 62 GLY D CA 1
ATOM 19542 C C . GLY D 2 62 ? -1.914 -9.899 -46.864 1.00 25.55 62 GLY D C 1
ATOM 19543 O O . GLY D 2 62 ? -3.002 -9.905 -46.249 1.00 29.27 62 GLY D O 1
ATOM 19547 N N . LEU D 2 63 ? -0.894 -9.098 -46.545 1.00 23.71 63 LEU D N 1
ATOM 19548 C CA . LEU D 2 63 ? -0.847 -8.386 -45.265 1.00 23.06 63 LEU D CA 1
ATOM 19549 C C . LEU D 2 63 ? -0.755 -6.867 -45.373 1.00 22.38 63 LEU D C 1
ATOM 19550 O O . LEU D 2 63 ? -0.672 -6.172 -44.345 1.00 21.64 63 LEU D O 1
ATOM 19566 N N . ASP D 2 64 ? -0.837 -6.304 -46.578 1.00 21.62 64 ASP D N 1
ATOM 19567 C CA . ASP D 2 64 ? -0.603 -4.893 -46.769 1.00 19.59 64 ASP D CA 1
ATOM 19568 C C . ASP D 2 64 ? -1.768 -4.196 -47.450 1.00 20.10 64 ASP D C 1
ATOM 19569 O O . ASP D 2 64 ? -1.581 -3.121 -48.014 1.00 20.98 64 ASP D O 1
ATOM 19578 N N . ARG D 2 65 ? -2.990 -4.752 -47.316 1.00 20.46 65 ARG D N 1
ATOM 19579 C CA . ARG D 2 65 ? -4.174 -4.164 -47.933 1.00 18.13 65 ARG D CA 1
ATOM 19580 C C . ARG D 2 65 ? -5.187 -3.605 -46.935 1.00 21.59 65 ARG D C 1
ATOM 19581 O O . ARG D 2 65 ? -6.183 -3.034 -47.352 1.00 19.92 65 ARG D O 1
ATOM 19602 N N . SER D 2 66 ? -4.964 -3.743 -45.651 1.00 19.97 66 SER D N 1
ATOM 19603 C CA . SER D 2 66 ? -5.954 -3.318 -44.667 1.00 17.98 66 SER D CA 1
ATOM 19604 C C . SER D 2 66 ? -5.821 -1.852 -44.315 1.00 16.98 66 SER D C 1
ATOM 19605 O O . SER D 2 66 ? -4.763 -1.423 -43.836 1.00 18.05 66 SER D O 1
ATOM 19613 N N . GLY D 2 67 ? -6.914 -1.094 -44.478 1.00 18.25 67 GLY D N 1
ATOM 19614 C CA . GLY D 2 67 ? -6.945 0.254 -43.925 1.00 16.95 67 GLY D CA 1
ATOM 19615 C C . GLY D 2 67 ? -7.128 0.289 -42.427 1.00 15.65 67 GLY D C 1
ATOM 19616 O O . GLY D 2 67 ? -6.839 1.313 -41.813 1.00 19.13 67 GLY D O 1
ATOM 19620 N N . TYR D 2 68 ? -7.573 -0.831 -41.832 1.00 18.05 68 TYR D N 1
ATOM 19621 C CA . TYR D 2 68 ? -7.634 -0.891 -40.365 1.00 19.68 68 TYR D CA 1
ATOM 19622 C C . TYR D 2 68 ? -6.223 -0.821 -39.795 1.00 18.37 68 TYR D C 1
ATOM 19623 O O . TYR D 2 68 ? -5.910 0.024 -38.938 1.00 17.81 68 TYR D O 1
ATOM 19641 N N . PHE D 2 69 ? -5.322 -1.628 -40.337 1.00 17.04 69 PHE D N 1
ATOM 19642 C CA . PHE D 2 69 ? -3.919 -1.505 -39.964 1.00 16.43 69 PHE D CA 1
ATOM 19643 C C . PHE D 2 69 ? -3.314 -0.186 -40.454 1.00 15.94 69 PHE D C 1
ATOM 19644 O O . PHE D 2 69 ? -2.641 0.514 -39.718 1.00 17.55 69 PHE D O 1
ATOM 19661 N N . ALA D 2 70 ? -3.506 0.149 -41.732 1.00 16.48 70 ALA D N 1
ATOM 19662 C CA . ALA D 2 70 ? -2.694 1.207 -42.323 1.00 15.32 70 ALA D CA 1
ATOM 19663 C C . ALA D 2 70 ? -2.833 2.534 -41.587 1.00 15.19 70 ALA D C 1
ATOM 19664 O O . ALA D 2 70 ? -1.833 3.234 -41.341 1.00 17.66 70 ALA D O 1
ATOM 19671 N N . ALA D 2 71 ? -4.072 2.903 -41.212 1.00 16.51 71 ALA D N 1
ATOM 19672 C CA . ALA D 2 71 ? -4.365 4.238 -40.735 1.00 18.14 71 ALA D CA 1
ATOM 19673 C C . ALA D 2 71 ? -3.684 4.530 -39.407 1.00 18.93 71 ALA D C 1
ATOM 19674 O O . ALA D 2 71 ? -3.557 5.709 -39.048 1.00 20.36 71 ALA D O 1
ATOM 19681 N N . ARG D 2 72 ? -3.265 3.471 -38.687 1.00 16.13 72 ARG D N 1
ATOM 19682 C CA . ARG D 2 72 ? -2.561 3.575 -37.414 1.00 16.94 72 ARG D CA 1
ATOM 19683 C C . ARG D 2 72 ? -1.042 3.508 -37.548 1.00 20.41 72 ARG D C 1
ATOM 19684 O O . ARG D 2 72 ? -0.341 3.514 -36.526 1.00 18.48 72 ARG D O 1
ATOM 19705 N N . ASN D 2 73 ? -0.498 3.432 -38.768 1.00 17.91 73 ASN D N 1
ATOM 19706 C CA . ASN D 2 73 ? 0.926 3.122 -38.925 1.00 16.24 73 ASN D CA 1
ATOM 19707 C C . ASN D 2 73 ? 1.619 3.928 -40.009 1.00 16.66 73 ASN D C 1
ATOM 19708 O O . ASN D 2 73 ? 2.709 3.522 -40.486 1.00 18.18 73 ASN D O 1
ATOM 19719 N N . ALA D 2 74 ? 1.057 5.069 -40.388 1.00 17.76 74 ALA D N 1
ATOM 19720 C CA . ALA D 2 74 ? 1.767 5.958 -41.296 1.00 16.81 74 ALA D CA 1
ATOM 19721 C C . ALA D 2 74 ? 3.080 6.393 -40.660 1.00 17.46 74 ALA D C 1
ATOM 19722 O O . ALA D 2 74 ? 3.207 6.476 -39.424 1.00 17.89 74 ALA D O 1
ATOM 19729 N N . ASN D 2 75 ? 4.039 6.724 -41.516 1.00 17.83 75 ASN D N 1
ATOM 19730 C CA . ASN D 2 75 ? 5.272 7.389 -41.135 1.00 18.41 75 ASN D CA 1
ATOM 19731 C C . ASN D 2 75 ? 6.191 6.531 -40.290 1.00 22.11 75 ASN D C 1
ATOM 19732 O O . ASN D 2 75 ? 7.144 7.088 -39.680 1.00 23.82 75 ASN D O 1
ATOM 19743 N N . LYS D 2 76 ? 5.937 5.238 -40.187 1.00 16.51 76 LYS D N 1
ATOM 19744 C CA . LYS D 2 76 ? 6.776 4.365 -39.369 1.00 17.17 76 LYS D CA 1
ATOM 19745 C C . LYS D 2 76 ? 7.728 3.513 -40.202 1.00 19.15 76 LYS D C 1
ATOM 19746 O O . LYS D 2 76 ? 7.446 3.181 -41.362 1.00 20.69 76 LYS D O 1
ATOM 19765 N N . ARG D 2 77 ? 8.841 3.118 -39.595 1.00 19.09 77 ARG D N 1
ATOM 19766 C CA . ARG D 2 77 ? 9.727 2.120 -40.175 1.00 18.56 77 ARG D CA 1
ATOM 19767 C C . ARG D 2 77 ? 9.426 0.794 -39.500 1.00 18.83 77 ARG D C 1
ATOM 19768 O O . ARG D 2 77 ? 8.813 0.756 -38.429 1.00 18.98 77 ARG D O 1
ATOM 19789 N N . ASP D 2 78 ? 9.802 -0.308 -40.145 1.00 18.38 78 ASP D N 1
ATOM 19790 C CA . ASP D 2 78 ? 9.364 -1.630 -39.681 1.00 19.08 78 ASP D CA 1
ATOM 19791 C C . ASP D 2 78 ? 10.513 -2.596 -39.891 1.00 21.61 78 ASP D C 1
ATOM 19792 O O . ASP D 2 78 ? 10.972 -2.769 -41.033 1.00 22.95 78 ASP D O 1
ATOM 19801 N N . ILE D 2 79 ? 10.998 -3.225 -38.807 1.00 19.48 79 ILE D N 1
ATOM 19802 C CA . ILE D 2 79 ? 12.013 -4.266 -38.899 1.00 20.37 79 ILE D CA 1
ATOM 19803 C C . ILE D 2 79 ? 11.419 -5.597 -38.407 1.00 20.54 79 ILE D C 1
ATOM 19804 O O . ILE D 2 79 ? 10.714 -5.629 -37.386 1.00 21.78 79 ILE D O 1
ATOM 19820 N N . ALA D 2 80 ? 11.683 -6.675 -39.139 1.00 20.95 80 ALA D N 1
ATOM 19821 C CA . ALA D 2 80 ? 11.034 -7.955 -38.868 1.00 20.22 80 ALA D CA 1
ATOM 19822 C C . ALA D 2 80 ? 11.953 -8.842 -38.036 1.00 23.63 80 ALA D C 1
ATOM 19823 O O . ALA D 2 80 ? 12.556 -9.819 -38.520 1.00 26.06 80 ALA D O 1
ATOM 19830 N N . LEU D 2 81 ? 12.012 -8.510 -36.757 1.00 20.71 81 LEU D N 1
ATOM 19831 C CA . LEU D 2 81 ? 12.869 -9.198 -35.793 1.00 20.30 81 LEU D CA 1
ATOM 19832 C C . LEU D 2 81 ? 12.053 -10.239 -35.045 1.00 21.81 81 LEU D C 1
ATOM 19833 O O . LEU D 2 81 ? 11.070 -9.893 -34.391 1.00 22.36 81 LEU D O 1
ATOM 19849 N N . ASP D 2 82 ? 12.461 -11.496 -35.138 1.00 21.64 82 ASP D N 1
ATOM 19850 C CA . ASP D 2 82 ? 11.826 -12.614 -34.428 1.00 24.17 82 ASP D CA 1
ATOM 19851 C C . ASP D 2 82 ? 12.393 -12.634 -33.019 1.00 21.36 82 ASP D C 1
ATOM 19852 O O . ASP D 2 82 ? 13.461 -13.223 -32.785 1.00 22.35 82 ASP D O 1
ATOM 19861 N N . MET D 2 83 ? 11.660 -12.012 -32.085 1.00 20.60 83 MET D N 1
ATOM 19862 C CA . MET D 2 83 ? 12.181 -11.836 -30.740 1.00 19.50 83 MET D CA 1
ATOM 19863 C C . MET D 2 83 ? 12.317 -13.145 -29.972 1.00 21.59 83 MET D C 1
ATOM 19864 O O . MET D 2 83 ? 12.949 -13.146 -28.899 1.00 22.52 83 MET D O 1
ATOM 19878 N N . ASN D 2 84 ? 11.817 -14.262 -30.487 1.00 22.72 84 ASN D N 1
ATOM 19879 C CA . ASN D 2 84 ? 12.041 -15.529 -29.810 1.00 21.37 84 ASN D CA 1
ATOM 19880 C C . ASN D 2 84 ? 13.252 -16.283 -30.343 1.00 22.41 84 ASN D C 1
ATOM 19881 O O . ASN D 2 84 ? 13.611 -17.327 -29.790 1.00 23.73 84 ASN D O 1
ATOM 19892 N N . HIS D 2 85 ? 13.898 -15.774 -31.373 1.00 21.77 85 HIS D N 1
ATOM 19893 C CA . HIS D 2 85 ? 15.146 -16.371 -31.838 1.00 21.97 85 HIS D CA 1
ATOM 19894 C C . HIS D 2 85 ? 16.253 -16.074 -30.842 1.00 22.64 85 HIS D C 1
ATOM 19895 O O . HIS D 2 85 ? 16.366 -14.923 -30.388 1.00 23.48 85 HIS D O 1
ATOM 19909 N N . PRO D 2 86 ? 17.063 -17.078 -30.465 1.00 23.09 86 PRO D N 1
ATOM 19910 C CA . PRO D 2 86 ? 18.139 -16.835 -29.469 1.00 23.57 86 PRO D CA 1
ATOM 19911 C C . PRO D 2 86 ? 19.034 -15.649 -29.804 1.00 27.69 86 PRO D C 1
ATOM 19912 O O . PRO D 2 86 ? 19.600 -15.043 -28.890 1.00 25.89 86 PRO D O 1
ATOM 19923 N N . SER D 2 87 ? 19.212 -15.314 -31.081 1.00 23.91 87 SER D N 1
ATOM 19924 C CA . SER D 2 87 ? 20.111 -14.242 -31.482 1.00 23.85 87 SER D CA 1
ATOM 19925 C C . SER D 2 87 ? 19.432 -12.878 -31.519 1.00 24.20 87 SER D C 1
ATOM 19926 O O . SER D 2 87 ? 20.099 -11.865 -31.766 1.00 24.94 87 SER D O 1
ATOM 19934 N N . ALA D 2 88 ? 18.127 -12.829 -31.262 1.00 22.54 88 ALA D N 1
ATOM 19935 C CA . ALA D 2 88 ? 17.379 -11.587 -31.464 1.00 23.78 88 ALA D CA 1
ATOM 19936 C C . ALA D 2 88 ? 17.669 -10.554 -30.386 1.00 21.77 88 ALA D C 1
ATOM 19937 O O . ALA D 2 88 ? 17.687 -9.353 -30.663 1.00 23.48 88 ALA D O 1
ATOM 19944 N N . ARG D 2 89 ? 17.875 -10.995 -29.143 1.00 22.90 89 ARG D N 1
ATOM 19945 C CA . ARG D 2 89 ? 17.988 -10.010 -28.066 1.00 24.30 89 ARG D CA 1
ATOM 19946 C C . ARG D 2 89 ? 19.145 -9.044 -28.327 1.00 24.12 89 ARG D C 1
ATOM 19947 O O . ARG D 2 89 ? 19.025 -7.842 -28.071 1.00 24.80 89 ARG D O 1
ATOM 19968 N N . GLU D 2 90 ? 20.270 -9.555 -28.840 1.00 25.47 90 GLU D N 1
ATOM 19969 C CA . GLU D 2 90 ? 21.427 -8.705 -29.102 1.00 26.06 90 GLU D CA 1
ATOM 19970 C C . GLU D 2 90 ? 21.076 -7.568 -30.060 1.00 24.82 90 GLU D C 1
ATOM 19971 O O . GLU D 2 90 ? 21.565 -6.439 -29.905 1.00 24.74 90 GLU D O 1
ATOM 19983 N N . VAL D 2 91 ? 20.237 -7.859 -31.067 1.00 21.82 91 VAL D N 1
ATOM 19984 C CA . VAL D 2 91 ? 19.779 -6.837 -31.993 1.00 22.89 91 VAL D CA 1
ATOM 19985 C C . VAL D 2 91 ? 18.901 -5.820 -31.267 1.00 22.03 91 VAL D C 1
ATOM 19986 O O . VAL D 2 91 ? 19.047 -4.600 -31.433 1.00 22.68 91 VAL D O 1
ATOM 19999 N N . ALA D 2 92 ? 17.937 -6.317 -30.487 1.00 22.32 92 ALA D N 1
ATOM 20000 C CA . ALA D 2 92 ? 17.064 -5.404 -29.773 1.00 20.39 92 ALA D CA 1
ATOM 20001 C C . ALA D 2 92 ? 17.869 -4.504 -28.849 1.00 23.07 92 ALA D C 1
ATOM 20002 O O . ALA D 2 92 ? 17.514 -3.336 -28.658 1.00 21.91 92 ALA D O 1
ATOM 20009 N N . VAL D 2 93 ? 18.931 -5.048 -28.241 1.00 22.00 93 VAL D N 1
ATOM 20010 C CA . VAL D 2 93 ? 19.765 -4.261 -27.332 1.00 23.36 93 VAL D CA 1
ATOM 20011 C C . VAL D 2 93 ? 20.422 -3.125 -28.087 1.00 23.29 93 VAL D C 1
ATOM 20012 O O . VAL D 2 93 ? 20.473 -1.983 -27.603 1.00 22.75 93 VAL D O 1
ATOM 20025 N N . ARG D 2 94 ? 20.953 -3.409 -29.277 1.00 22.02 94 ARG D N 1
ATOM 20026 C CA . ARG D 2 94 ? 21.527 -2.320 -30.053 1.00 22.17 94 ARG D CA 1
ATOM 20027 C C . ARG D 2 94 ? 20.505 -1.219 -30.311 1.00 23.65 94 ARG D C 1
ATOM 20028 O O . ARG D 2 94 ? 20.848 -0.040 -30.282 1.00 22.23 94 ARG D O 1
ATOM 20049 N N . LEU D 2 95 ? 19.258 -1.593 -30.622 1.00 20.44 95 LEU D N 1
ATOM 20050 C CA . LEU D 2 95 ? 18.246 -0.582 -30.903 1.00 21.55 95 LEU D CA 1
ATOM 20051 C C . LEU D 2 95 ? 17.865 0.182 -29.638 1.00 20.61 95 LEU D C 1
ATOM 20052 O O . LEU D 2 95 ? 17.807 1.413 -29.654 1.00 20.30 95 LEU D O 1
ATOM 20068 N N . ILE D 2 96 ? 17.669 -0.531 -28.525 1.00 20.37 96 ILE D N 1
ATOM 20069 C CA . ILE D 2 96 ? 17.329 0.121 -27.263 1.00 18.87 96 ILE D CA 1
ATOM 20070 C C . ILE D 2 96 ? 18.407 1.123 -26.869 1.00 22.80 96 ILE D C 1
ATOM 20071 O O . ILE D 2 96 ? 18.098 2.210 -26.367 1.00 22.53 96 ILE D O 1
ATOM 20087 N N . ALA D 2 97 ? 19.680 0.781 -27.121 1.00 21.45 97 ALA D N 1
ATOM 20088 C CA . ALA D 2 97 ? 20.793 1.674 -26.807 1.00 22.11 97 ALA D CA 1
ATOM 20089 C C . ALA D 2 97 ? 20.741 2.972 -27.585 1.00 23.99 97 ALA D C 1
ATOM 20090 O O . ALA D 2 97 ? 21.345 3.965 -27.147 1.00 25.81 97 ALA D O 1
ATOM 20097 N N . LYS D 2 98 ? 20.031 3.008 -28.721 1.00 21.87 98 LYS D N 1
ATOM 20098 C CA . LYS D 2 98 ? 19.910 4.238 -29.501 1.00 22.19 98 LYS D CA 1
ATOM 20099 C C . LYS D 2 98 ? 18.533 4.882 -29.372 1.00 22.16 98 LYS D C 1
ATOM 20100 O O . LYS D 2 98 ? 18.260 5.904 -30.043 1.00 23.82 98 LYS D O 1
ATOM 20119 N N . SER D 2 99 ? 17.654 4.352 -28.507 1.00 21.41 99 SER D N 1
ATOM 20120 C CA . SER D 2 99 ? 16.268 4.796 -28.433 1.00 21.13 99 SER D CA 1
ATOM 20121 C C . SER D 2 99 ? 15.998 5.689 -27.232 1.00 21.95 99 SER D C 1
ATOM 20122 O O . SER D 2 99 ? 16.500 5.438 -26.129 1.00 24.54 99 SER D O 1
ATOM 20130 N N . ASP D 2 100 ? 15.150 6.705 -27.429 1.00 20.06 100 ASP D N 1
ATOM 20131 C CA . ASP D 2 100 ? 14.680 7.535 -26.326 1.00 17.55 100 ASP D CA 1
ATOM 20132 C C . ASP D 2 100 ? 13.507 6.895 -25.602 1.00 20.10 100 ASP D C 1
ATOM 20133 O O . ASP D 2 100 ? 13.293 7.143 -24.398 1.00 19.80 100 ASP D O 1
ATOM 20142 N N . ILE D 2 101 ? 12.696 6.143 -26.329 1.00 19.64 101 ILE D N 1
ATOM 20143 C CA . ILE D 2 101 ? 11.462 5.579 -25.824 1.00 16.92 101 ILE D CA 1
ATOM 20144 C C . ILE D 2 101 ? 11.448 4.124 -26.236 1.00 18.04 101 ILE D C 1
ATOM 20145 O O . ILE D 2 101 ? 11.753 3.810 -27.386 1.00 18.98 101 ILE D O 1
ATOM 20161 N N . VAL D 2 102 ? 11.076 3.239 -25.312 1.00 16.24 102 VAL D N 1
ATOM 20162 C CA . VAL D 2 102 ? 10.812 1.827 -25.557 1.00 17.04 102 VAL D CA 1
ATOM 20163 C C . VAL D 2 102 ? 9.380 1.588 -25.132 1.00 18.16 102 VAL D C 1
ATOM 20164 O O . VAL D 2 102 ? 9.025 1.896 -23.992 1.00 19.26 102 VAL D O 1
ATOM 20177 N N . ILE D 2 103 ? 8.520 1.092 -26.029 1.00 17.48 103 ILE D N 1
ATOM 20178 C CA . ILE D 2 103 ? 7.088 1.038 -25.705 1.00 16.68 103 ILE D CA 1
ATOM 20179 C C . ILE D 2 103 ? 6.534 -0.321 -26.118 1.00 17.47 103 ILE D C 1
ATOM 20180 O O . ILE D 2 103 ? 6.934 -0.874 -27.146 1.00 18.14 103 ILE D O 1
ATOM 20196 N N . ASN D 2 104 ? 5.613 -0.849 -25.319 1.00 18.23 104 ASN D N 1
ATOM 20197 C CA . ASN D 2 104 ? 4.915 -2.083 -25.672 1.00 20.47 104 ASN D CA 1
ATOM 20198 C C . ASN D 2 104 ? 3.512 -2.059 -25.076 1.00 19.50 104 ASN D C 1
ATOM 20199 O O . ASN D 2 104 ? 3.258 -1.335 -24.087 1.00 20.00 104 ASN D O 1
ATOM 20210 N N . ASN D 2 105 ? 2.608 -2.853 -25.685 1.00 20.76 105 ASN D N 1
ATOM 20211 C CA . ASN D 2 105 ? 1.274 -3.110 -25.152 1.00 18.90 105 ASN D CA 1
ATOM 20212 C C . ASN D 2 105 ? 0.935 -4.594 -25.215 1.00 22.10 105 ASN D C 1
ATOM 20213 O O . ASN D 2 105 ? -0.166 -5.011 -25.603 1.00 22.98 105 ASN D O 1
ATOM 20224 N N . PHE D 2 106 ? 1.914 -5.412 -24.803 1.00 21.37 106 PHE D N 1
ATOM 20225 C CA . PHE D 2 106 ? 1.741 -6.832 -24.595 1.00 22.28 106 PHE D CA 1
ATOM 20226 C C . PHE D 2 106 ? 1.017 -7.112 -23.278 1.00 22.95 106 PHE D C 1
ATOM 20227 O O . PHE D 2 106 ? 0.851 -6.219 -22.426 1.00 25.29 106 PHE D O 1
ATOM 20244 N N . ARG D 2 107 ? 0.563 -8.353 -23.132 1.00 23.93 107 ARG D N 1
ATOM 20245 C CA . ARG D 2 107 ? 0.124 -8.837 -21.837 1.00 25.75 107 ARG D CA 1
ATOM 20246 C C . ARG D 2 107 ? 1.251 -8.693 -20.816 1.00 29.05 107 ARG D C 1
ATOM 20247 O O . ARG D 2 107 ? 2.448 -8.728 -21.144 1.00 24.93 107 ARG D O 1
ATOM 20268 N N . VAL D 2 108 ? 0.845 -8.547 -19.553 1.00 29.33 108 VAL D N 1
ATOM 20269 C CA . VAL D 2 108 ? 1.813 -8.413 -18.470 1.00 32.63 108 VAL D CA 1
ATOM 20270 C C . VAL D 2 108 ? 2.741 -9.626 -18.473 1.00 27.49 108 VAL D C 1
ATOM 20271 O O . VAL D 2 108 ? 2.311 -10.771 -18.636 1.00 33.69 108 VAL D O 1
ATOM 20284 N N . GLY D 2 109 ? 4.058 -9.360 -18.322 1.00 30.14 109 GLY D N 1
ATOM 20285 C CA . GLY D 2 109 ? 5.060 -10.410 -18.258 1.00 29.92 109 GLY D CA 1
ATOM 20286 C C . GLY D 2 109 ? 5.798 -10.712 -19.555 1.00 29.08 109 GLY D C 1
ATOM 20287 O O . GLY D 2 109 ? 6.823 -11.403 -19.525 1.00 28.28 109 GLY D O 1
ATOM 20291 N N . GLN D 2 110 ? 5.316 -10.227 -20.691 1.00 27.66 110 GLN D N 1
ATOM 20292 C CA . GLN D 2 110 ? 5.918 -10.653 -21.947 1.00 25.58 110 GLN D CA 1
ATOM 20293 C C . GLN D 2 110 ? 7.331 -10.102 -22.102 1.00 25.71 110 GLN D C 1
ATOM 20294 O O . GLN D 2 110 ? 8.252 -10.830 -22.490 1.00 25.83 110 GLN D O 1
ATOM 20308 N N . MET D 2 111 ? 7.525 -8.808 -21.828 1.00 24.38 111 MET D N 1
ATOM 20309 C CA . MET D 2 111 ? 8.857 -8.229 -21.988 1.00 23.55 111 MET D CA 1
ATOM 20310 C C . MET D 2 111 ? 9.867 -8.963 -21.111 1.00 25.02 111 MET D C 1
ATOM 20311 O O . MET D 2 111 ? 11.029 -9.156 -21.500 1.00 26.39 111 MET D O 1
ATOM 20325 N N . GLU D 2 112 ? 9.436 -9.389 -19.930 1.00 24.56 112 GLU D N 1
ATOM 20326 C CA . GLU D 2 112 ? 10.338 -10.093 -19.022 1.00 26.29 112 GLU D CA 1
ATOM 20327 C C . GLU D 2 112 ? 10.759 -11.452 -19.573 1.00 30.31 112 GLU D C 1
ATOM 20328 O O . GLU D 2 112 ? 11.832 -11.968 -19.232 1.00 29.13 112 GLU D O 1
ATOM 20340 N N . LYS D 2 113 ? 9.921 -12.066 -20.407 1.00 28.22 113 LYS D N 1
ATOM 20341 C CA . LYS D 2 113 ? 10.313 -13.325 -21.032 1.00 28.98 113 LYS D CA 1
ATOM 20342 C C . LYS D 2 113 ? 11.501 -13.135 -21.959 1.00 29.52 113 LYS D C 1
ATOM 20343 O O . LYS D 2 113 ? 12.245 -14.095 -22.220 1.00 29.90 113 LYS D O 1
ATOM 20362 N N . TRP D 2 114 ? 11.672 -11.923 -22.496 1.00 28.98 114 TRP D N 1
ATOM 20363 C CA . TRP D 2 114 ? 12.813 -11.604 -23.340 1.00 25.60 114 TRP D CA 1
ATOM 20364 C C . TRP D 2 114 ? 13.929 -10.931 -22.561 1.00 25.96 114 TRP D C 1
ATOM 20365 O O . TRP D 2 114 ? 14.868 -10.401 -23.178 1.00 26.89 114 TRP D O 1
ATOM 20386 N N . LYS D 2 115 ? 13.831 -10.903 -21.229 1.00 26.32 115 LYS D N 1
ATOM 20387 C CA . LYS D 2 115 ? 14.765 -10.177 -20.372 1.00 29.98 115 LYS D CA 1
ATOM 20388 C C . LYS D 2 115 ? 14.899 -8.721 -20.818 1.00 28.15 115 LYS D C 1
ATOM 20389 O O . LYS D 2 115 ? 15.997 -8.153 -20.872 1.00 28.23 115 LYS D O 1
ATOM 20408 N N . LEU D 2 116 ? 13.758 -8.092 -21.122 1.00 25.27 116 LEU D N 1
ATOM 20409 C CA . LEU D 2 116 ? 13.720 -6.684 -21.483 1.00 22.21 116 LEU D CA 1
ATOM 20410 C C . LEU D 2 116 ? 12.728 -5.931 -20.589 1.00 24.83 116 LEU D C 1
ATOM 20411 O O . LEU D 2 116 ? 12.031 -5.020 -21.025 1.00 24.74 116 LEU D O 1
ATOM 20427 N N . GLY D 2 117 ? 12.675 -6.303 -19.321 1.00 25.29 117 GLY D N 1
ATOM 20428 C CA . GLY D 2 117 ? 12.055 -5.480 -18.312 1.00 25.44 117 GLY D CA 1
ATOM 20429 C C . GLY D 2 117 ? 12.842 -4.191 -18.076 1.00 26.01 117 GLY D C 1
ATOM 20430 O O . GLY D 2 117 ? 13.907 -3.933 -18.656 1.00 25.34 117 GLY D O 1
ATOM 20434 N N . TRP D 2 118 ? 12.287 -3.356 -17.199 1.00 27.33 118 TRP D N 1
ATOM 20435 C CA . TRP D 2 118 ? 12.883 -2.037 -16.972 1.00 26.86 118 TRP D CA 1
ATOM 20436 C C . TRP D 2 118 ? 14.306 -2.138 -16.447 1.00 29.72 118 TRP D C 1
ATOM 20437 O O . TRP D 2 118 ? 15.182 -1.374 -16.863 1.00 31.85 118 TRP D O 1
ATOM 20458 N N . ASP D 2 119 ? 14.551 -3.046 -15.503 1.00 29.87 119 ASP D N 1
ATOM 20459 C CA . ASP D 2 119 ? 15.884 -3.147 -14.917 1.00 33.98 119 ASP D CA 1
ATOM 20460 C C . ASP D 2 119 ? 16.920 -3.340 -16.008 1.00 31.65 119 ASP D C 1
ATOM 20461 O O . ASP D 2 119 ? 17.982 -2.700 -16.005 1.00 35.79 119 ASP D O 1
ATOM 20470 N N . GLU D 2 120 ? 16.612 -4.199 -16.955 1.00 29.37 120 GLU D N 1
ATOM 20471 C CA . GLU D 2 120 ? 17.531 -4.494 -18.065 1.00 28.72 120 GLU D CA 1
ATOM 20472 C C . GLU D 2 120 ? 17.603 -3.289 -18.991 1.00 26.63 120 GLU D C 1
ATOM 20473 O O . GLU D 2 120 ? 18.662 -2.956 -19.396 1.00 27.89 120 GLU D O 1
ATOM 20485 N N . VAL D 2 121 ? 16.477 -2.680 -19.321 1.00 23.58 121 VAL D N 1
ATOM 20486 C CA . VAL D 2 121 ? 16.517 -1.555 -20.251 1.00 24.63 121 VAL D CA 1
ATOM 20487 C C . VAL D 2 121 ? 17.291 -0.397 -19.646 1.00 25.12 121 VAL D C 1
ATOM 20488 O O . VAL D 2 121 ? 18.070 0.266 -20.336 1.00 24.47 121 VAL D O 1
ATOM 20501 N N . GLN D 2 122 ? 17.112 -0.146 -18.344 1.00 22.92 122 GLN D N 1
ATOM 20502 C CA . GLN D 2 122 ? 17.837 0.957 -17.709 1.00 24.44 122 GLN D CA 1
ATOM 20503 C C . GLN D 2 122 ? 19.351 0.757 -17.766 1.00 26.92 122 GLN D C 1
ATOM 20504 O O . GLN D 2 122 ? 20.107 1.730 -17.888 1.00 29.06 122 GLN D O 1
ATOM 20518 N N . LYS D 2 123 ? 19.807 -0.490 -17.676 1.00 26.80 123 LYS D N 1
ATOM 20519 C CA . LYS D 2 123 ? 21.230 -0.784 -17.814 1.00 28.72 123 LYS D CA 1
ATOM 20520 C C . LYS D 2 123 ? 21.723 -0.543 -19.241 1.00 26.46 123 LYS D C 1
ATOM 20521 O O . LYS D 2 123 ? 22.848 -0.065 -19.444 1.00 31.19 123 LYS D O 1
ATOM 20540 N N . ILE D 2 124 ? 20.912 -0.900 -20.241 1.00 25.90 124 ILE D N 1
ATOM 20541 C CA . ILE D 2 124 ? 21.295 -0.687 -21.633 1.00 25.75 124 ILE D CA 1
ATOM 20542 C C . ILE D 2 124 ? 21.359 0.800 -21.964 1.00 27.09 124 ILE D C 1
ATOM 20543 O O . ILE D 2 124 ? 22.248 1.247 -22.701 1.00 26.96 124 ILE D O 1
ATOM 20559 N N . ASN D 2 125 ? 20.405 1.579 -21.456 1.00 24.76 125 ASN D N 1
ATOM 20560 C CA . ASN D 2 125 ? 20.270 2.987 -21.819 1.00 24.40 125 ASN D CA 1
ATOM 20561 C C . ASN D 2 125 ? 19.573 3.714 -20.691 1.00 22.76 125 ASN D C 1
ATOM 20562 O O . ASN D 2 125 ? 18.339 3.742 -20.614 1.00 23.96 125 ASN D O 1
ATOM 20573 N N . PRO D 2 126 ? 20.335 4.327 -19.782 1.00 24.18 126 PRO D N 1
ATOM 20574 C CA . PRO D 2 126 ? 19.707 5.035 -18.656 1.00 24.88 126 PRO D CA 1
ATOM 20575 C C . PRO D 2 126 ? 18.896 6.253 -19.050 1.00 24.22 126 PRO D C 1
ATOM 20576 O O . PRO D 2 126 ? 18.135 6.754 -18.214 1.00 26.67 126 PRO D O 1
ATOM 20587 N N . ARG D 2 127 ? 18.978 6.700 -20.306 1.00 21.97 127 ARG D N 1
ATOM 20588 C CA . ARG D 2 127 ? 18.131 7.768 -20.818 1.00 22.51 127 ARG D CA 1
ATOM 20589 C C . ARG D 2 127 ? 16.815 7.267 -21.401 1.00 22.38 127 ARG D C 1
ATOM 20590 O O . ARG D 2 127 ? 15.968 8.074 -21.750 1.00 21.61 127 ARG D O 1
ATOM 20611 N N . ALA D 2 128 ? 16.632 5.959 -21.525 1.00 21.37 128 ALA D N 1
ATOM 20612 C CA . ALA D 2 128 ? 15.413 5.484 -22.166 1.00 20.74 128 ALA D CA 1
ATOM 20613 C C . ALA D 2 128 ? 14.201 5.659 -21.260 1.00 19.59 128 ALA D C 1
ATOM 20614 O O . ALA D 2 128 ? 14.269 5.403 -20.051 1.00 23.83 128 ALA D O 1
ATOM 20621 N N . ILE D 2 129 ? 13.076 6.004 -21.872 1.00 18.83 129 ILE D N 1
ATOM 20622 C CA . ILE D 2 129 ? 11.782 6.066 -21.200 1.00 20.51 129 ILE D CA 1
ATOM 20623 C C . ILE D 2 129 ? 11.049 4.781 -21.536 1.00 20.49 129 ILE D C 1
ATOM 20624 O O . ILE D 2 129 ? 10.767 4.521 -22.700 1.00 20.54 129 ILE D O 1
ATOM 20640 N N . TYR D 2 130 ? 10.783 3.956 -20.532 1.00 21.10 130 TYR D N 1
ATOM 20641 C CA . TYR D 2 130 ? 10.249 2.612 -20.734 1.00 18.37 130 TYR D CA 1
ATOM 20642 C C . TYR D 2 130 ? 8.753 2.592 -20.431 1.00 19.80 130 TYR D C 1
ATOM 20643 O O . TYR D 2 130 ? 8.357 2.768 -19.272 1.00 21.01 130 TYR D O 1
ATOM 20661 N N . VAL D 2 131 ? 7.942 2.421 -21.479 1.00 19.51 131 VAL D N 1
ATOM 20662 C CA . VAL D 2 131 ? 6.496 2.628 -21.470 1.00 18.01 131 VAL D CA 1
ATOM 20663 C C . VAL D 2 131 ? 5.812 1.273 -21.552 1.00 19.88 131 VAL D C 1
ATOM 20664 O O . VAL D 2 131 ? 6.075 0.510 -22.487 1.00 19.30 131 VAL D O 1
ATOM 20677 N N . THR D 2 132 ? 4.919 0.991 -20.606 1.00 20.67 132 THR D N 1
ATOM 20678 C CA . THR D 2 132 ? 4.100 -0.214 -20.625 1.00 22.58 132 THR D CA 1
ATOM 20679 C C . THR D 2 132 ? 2.644 0.206 -20.561 1.00 21.76 132 THR D C 1
ATOM 20680 O O . THR D 2 132 ? 2.310 1.220 -19.959 1.00 22.71 132 THR D O 1
ATOM 20691 N N . MET D 2 133 ? 1.762 -0.605 -21.166 1.00 22.46 133 MET D N 1
ATOM 20692 C CA . MET D 2 133 ? 0.352 -0.203 -21.334 1.00 24.45 133 MET D CA 1
ATOM 20693 C C . MET D 2 133 ? -0.595 -1.344 -20.979 1.00 31.67 133 MET D C 1
ATOM 20694 O O . MET D 2 133 ? -1.327 -1.791 -21.851 1.00 33.93 133 MET D O 1
ATOM 20708 N N . SER D 2 134 ? -0.648 -1.741 -19.715 1.00 28.51 134 SER D N 1
ATOM 20709 C CA . SER D 2 134 ? -1.460 -2.872 -19.313 1.00 28.68 134 SER D CA 1
ATOM 20710 C C . SER D 2 134 ? -2.947 -2.538 -19.377 1.00 30.03 134 SER D C 1
ATOM 20711 O O . SER D 2 134 ? -3.362 -1.383 -19.258 1.00 31.13 134 SER D O 1
ATOM 20719 N N . MET D 2 135 ? -3.739 -3.597 -19.485 1.00 28.14 135 MET D N 1
ATOM 20720 C CA . MET D 2 135 ? -5.190 -3.490 -19.502 1.00 28.77 135 MET D CA 1
ATOM 20721 C C . MET D 2 135 ? -5.730 -2.814 -18.257 1.00 28.18 135 MET D C 1
ATOM 20722 O O . MET D 2 135 ? -6.600 -1.934 -18.343 1.00 27.62 135 MET D O 1
ATOM 20736 N N . GLN D 2 136 ? -5.248 -3.231 -17.090 1.00 26.90 136 GLN D N 1
ATOM 20737 C CA . GLN D 2 136 ? -5.755 -2.688 -15.829 1.00 26.39 136 GLN D CA 1
ATOM 20738 C C . GLN D 2 136 ? -4.761 -2.813 -14.680 1.00 29.79 136 GLN D C 1
ATOM 20739 O O . GLN D 2 136 ? -5.146 -2.858 -13.500 1.00 28.76 136 GLN D O 1
ATOM 20753 N N . GLY D 2 137 ? -3.468 -2.833 -15.023 1.00 31.91 137 GLY D N 1
ATOM 20754 C CA . GLY D 2 137 ? -2.394 -2.801 -14.045 1.00 34.29 137 GLY D CA 1
ATOM 20755 C C . GLY D 2 137 ? -1.521 -4.050 -14.069 1.00 31.42 137 GLY D C 1
ATOM 20756 O O . GLY D 2 137 ? -1.994 -5.125 -14.450 1.00 36.00 137 GLY D O 1
ATOM 20760 N N . THR D 2 138 ? -0.271 -3.904 -13.584 1.00 44.21 138 THR D N 1
ATOM 20761 C CA . THR D 2 138 ? 0.694 -5.008 -13.577 1.00 52.90 138 THR D CA 1
ATOM 20762 C C . THR D 2 138 ? 0.269 -6.159 -12.664 1.00 51.50 138 THR D C 1
ATOM 20763 O O . THR D 2 138 ? 0.498 -7.336 -12.974 1.00 49.28 138 THR D O 1
ATOM 20774 N N . ASP D 2 139 ? -0.281 -5.845 -11.498 1.00 46.00 139 ASP D N 1
ATOM 20775 C CA . ASP D 2 139 ? -0.597 -6.869 -10.513 1.00 43.33 139 ASP D CA 1
ATOM 20776 C C . ASP D 2 139 ? -2.025 -6.670 -10.033 1.00 37.83 139 ASP D C 1
ATOM 20777 O O . ASP D 2 139 ? -2.663 -5.649 -10.321 1.00 39.69 139 ASP D O 1
ATOM 20786 N N . GLY D 2 140 ? -2.522 -7.689 -9.336 1.00 38.24 140 GLY D N 1
ATOM 20787 C CA . GLY D 2 140 ? -3.881 -7.732 -8.860 1.00 35.77 140 GLY D CA 1
ATOM 20788 C C . GLY D 2 140 ? -4.655 -8.887 -9.447 1.00 34.79 140 GLY D C 1
ATOM 20789 O O . GLY D 2 140 ? -4.229 -9.531 -10.418 1.00 39.01 140 GLY D O 1
ATOM 20793 N N . PRO D 2 141 ? -5.847 -9.133 -8.915 1.00 32.21 141 PRO D N 1
ATOM 20794 C CA . PRO D 2 141 ? -6.573 -10.352 -9.286 1.00 35.47 141 PRO D CA 1
ATOM 20795 C C . PRO D 2 141 ? -6.907 -10.394 -10.759 1.00 32.65 141 PRO D C 1
ATOM 20796 O O . PRO D 2 141 ? -7.088 -11.494 -11.301 1.00 37.96 141 PRO D O 1
ATOM 20807 N N . HIS D 2 142 ? -6.999 -9.241 -11.416 1.00 30.42 142 HIS D N 1
ATOM 20808 C CA . HIS D 2 142 ? -7.411 -9.169 -12.813 1.00 29.00 142 HIS D CA 1
ATOM 20809 C C . HIS D 2 142 ? -6.303 -8.686 -13.734 1.00 36.09 142 HIS D C 1
ATOM 20810 O O . HIS D 2 142 ? -6.576 -8.383 -14.910 1.00 33.70 142 HIS D O 1
ATOM 20824 N N . SER D 2 143 ? -5.056 -8.654 -13.258 1.00 31.49 143 SER D N 1
ATOM 20825 C CA . SER D 2 143 ? -3.947 -8.065 -13.995 1.00 35.70 143 SER D CA 1
ATOM 20826 C C . SER D 2 143 ? -3.574 -8.856 -15.253 1.00 38.39 143 SER D C 1
ATOM 20827 O O . SER D 2 143 ? -2.934 -8.282 -16.148 1.00 39.09 143 SER D O 1
ATOM 20835 N N . ARG D 2 144 ? -3.949 -10.134 -15.325 1.00 36.53 144 ARG D N 1
ATOM 20836 C CA . ARG D 2 144 ? -3.671 -10.995 -16.471 1.00 45.78 144 ARG D CA 1
ATOM 20837 C C . ARG D 2 144 ? -4.863 -11.130 -17.407 1.00 48.20 144 ARG D C 1
ATOM 20838 O O . ARG D 2 144 ? -4.843 -11.971 -18.323 1.00 41.60 144 ARG D O 1
ATOM 20859 N N . TYR D 2 145 ? -5.918 -10.371 -17.169 1.00 44.82 145 TYR D N 1
ATOM 20860 C CA . TYR D 2 145 ? -7.072 -10.408 -18.048 1.00 42.79 145 TYR D CA 1
ATOM 20861 C C . TYR D 2 145 ? -6.684 -9.827 -19.414 1.00 41.01 145 TYR D C 1
ATOM 20862 O O . TYR D 2 145 ? -5.600 -9.272 -19.621 1.00 35.43 145 TYR D O 1
ATOM 20880 N N . MET D 2 146 ? -7.557 -10.023 -20.381 1.00 40.91 146 MET D N 1
ATOM 20881 C CA . MET D 2 146 ? -7.332 -9.461 -21.703 1.00 38.08 146 MET D CA 1
ATOM 20882 C C . MET D 2 146 ? -8.615 -8.820 -22.199 1.00 29.96 146 MET D C 1
ATOM 20883 O O . MET D 2 146 ? -9.726 -9.140 -21.750 1.00 32.81 146 MET D O 1
ATOM 20897 N N . GLY D 2 147 ? -8.443 -7.966 -23.196 1.00 36.61 147 GLY D N 1
ATOM 20898 C CA . GLY D 2 147 ? -9.590 -7.302 -23.760 1.00 35.81 147 GLY D CA 1
ATOM 20899 C C . GLY D 2 147 ? -9.194 -6.344 -24.856 1.00 28.28 147 GLY D C 1
ATOM 20900 O O . GLY D 2 147 ? -8.012 -6.053 -25.107 1.00 28.28 147 GLY D O 1
ATOM 20904 N N . TYR D 2 148 ? -10.222 -5.888 -25.553 1.00 32.00 148 TYR D N 1
ATOM 20905 C CA . TYR D 2 148 ? -10.116 -4.908 -26.602 1.00 29.95 148 TYR D CA 1
ATOM 20906 C C . TYR D 2 148 ? -10.873 -3.662 -26.160 1.00 28.35 148 TYR D C 1
ATOM 20907 O O . TYR D 2 148 ? -11.477 -3.641 -25.107 1.00 25.92 148 TYR D O 1
ATOM 20925 N N . GLY D 2 149 ? -10.826 -2.620 -26.989 1.00 26.04 149 GLY D N 1
ATOM 20926 C CA . GLY D 2 149 ? -11.446 -1.361 -26.594 1.00 23.03 149 GLY D CA 1
ATOM 20927 C C . GLY D 2 149 ? -12.904 -1.525 -26.210 1.00 24.46 149 GLY D C 1
ATOM 20928 O O . GLY D 2 149 ? -13.374 -0.907 -25.256 1.00 23.13 149 GLY D O 1
ATOM 20932 N N . VAL D 2 150 ? -13.649 -2.356 -26.935 1.00 21.61 150 VAL D N 1
ATOM 20933 C CA . VAL D 2 150 ? -15.063 -2.520 -26.635 1.00 21.88 150 VAL D CA 1
ATOM 20934 C C . VAL D 2 150 ? -15.232 -3.167 -25.264 1.00 25.51 150 VAL D C 1
ATOM 20935 O O . VAL D 2 150 ? -16.203 -2.872 -24.534 1.00 22.00 150 VAL D O 1
ATOM 20948 N N . ASN D 2 151 ? -14.272 -4.005 -24.865 1.00 25.04 151 ASN D N 1
ATOM 20949 C CA . ASN D 2 151 ? -14.330 -4.563 -23.511 1.00 24.87 151 ASN D CA 1
ATOM 20950 C C . ASN D 2 151 ? -14.085 -3.501 -22.458 1.00 24.20 151 ASN D C 1
ATOM 20951 O O . ASN D 2 151 ? -14.645 -3.586 -21.348 1.00 23.48 151 ASN D O 1
ATOM 20962 N N . LEU D 2 152 ? -13.177 -2.560 -22.721 1.00 19.91 152 LEU D N 1
ATOM 20963 C CA . LEU D 2 152 ? -12.912 -1.533 -21.721 1.00 20.12 152 LEU D CA 1
ATOM 20964 C C . LEU D 2 152 ? -14.041 -0.502 -21.671 1.00 23.55 152 LEU D C 1
ATOM 20965 O O . LEU D 2 152 ? -14.301 0.059 -20.606 1.00 21.72 152 LEU D O 1
ATOM 20981 N N . ASN D 2 153 ? -14.673 -0.181 -22.808 1.00 22.65 153 ASN D N 1
ATOM 20982 C CA . ASN D 2 153 ? -15.894 0.624 -22.763 1.00 21.10 153 ASN D CA 1
ATOM 20983 C C . ASN D 2 153 ? -16.864 0.048 -21.738 1.00 20.88 153 ASN D C 1
ATOM 20984 O O . ASN D 2 153 ? -17.527 0.782 -20.985 1.00 20.84 153 ASN D O 1
ATOM 20995 N N . ALA D 2 154 ? -16.994 -1.286 -21.735 1.00 20.46 154 ALA D N 1
ATOM 20996 C CA . ALA D 2 154 ? -17.910 -1.938 -20.801 1.00 21.59 154 ALA D CA 1
ATOM 20997 C C . ALA D 2 154 ? -17.383 -1.909 -19.359 1.00 20.93 154 ALA D C 1
ATOM 20998 O O . ALA D 2 154 ? -18.088 -1.484 -18.419 1.00 21.73 154 ALA D O 1
ATOM 21005 N N . LEU D 2 155 ? -16.121 -2.292 -19.169 1.00 22.70 155 LEU D N 1
ATOM 21006 C CA . LEU D 2 155 ? -15.562 -2.402 -17.823 1.00 21.17 155 LEU D CA 1
ATOM 21007 C C . LEU D 2 155 ? -15.382 -1.044 -17.151 1.00 24.52 155 LEU D C 1
ATOM 21008 O O . LEU D 2 155 ? -15.477 -0.961 -15.929 1.00 22.89 155 LEU D O 1
ATOM 21024 N N . CYS D 2 156 ? -15.148 0.033 -17.915 1.00 23.43 156 CYS D N 1
ATOM 21025 C CA . CYS D 2 156 ? -14.892 1.349 -17.345 1.00 21.54 156 CYS D CA 1
ATOM 21026 C C . CYS D 2 156 ? -16.158 2.121 -17.027 1.00 19.31 156 CYS D C 1
ATOM 21027 O O . CYS D 2 156 ? -16.062 3.222 -16.458 1.00 22.44 156 CYS D O 1
ATOM 21035 N N . GLY D 2 157 ? -17.329 1.559 -17.351 1.00 20.03 157 GLY D N 1
ATOM 21036 C CA . GLY D 2 157 ? -18.595 2.175 -17.045 1.00 21.93 157 GLY D CA 1
ATOM 21037 C C . GLY D 2 157 ? -19.204 2.989 -18.161 1.00 20.60 157 GLY D C 1
ATOM 21038 O O . GLY D 2 157 ? -20.318 3.487 -17.990 1.00 22.58 157 GLY D O 1
ATOM 21042 N N . LEU D 2 158 ? -18.508 3.150 -19.299 1.00 21.21 158 LEU D N 1
ATOM 21043 C CA . LEU D 2 158 ? -19.031 3.959 -20.395 1.00 19.32 158 LEU D CA 1
ATOM 21044 C C . LEU D 2 158 ? -20.271 3.311 -21.008 1.00 22.69 158 LEU D C 1
ATOM 21045 O O . LEU D 2 158 ? -21.312 3.967 -21.187 1.00 20.97 158 LEU D O 1
ATOM 21061 N N . THR D 2 159 ? -20.202 2.010 -21.296 1.00 20.47 159 THR D N 1
ATOM 21062 C CA . THR D 2 159 ? -21.280 1.397 -22.073 1.00 19.55 159 THR D CA 1
ATOM 21063 C C . THR D 2 159 ? -22.607 1.459 -21.337 1.00 20.64 159 THR D C 1
ATOM 21064 O O . THR D 2 159 ? -23.645 1.741 -21.948 1.00 21.19 159 THR D O 1
ATOM 21075 N N . ALA D 2 160 ? -22.599 1.239 -20.024 1.00 20.21 160 ALA D N 1
ATOM 21076 C CA . ALA D 2 160 ? -23.851 1.274 -19.268 1.00 21.95 160 ALA D CA 1
ATOM 21077 C C . ALA D 2 160 ? -24.527 2.635 -19.378 1.00 23.32 160 ALA D C 1
ATOM 21078 O O . ALA D 2 160 ? -25.749 2.741 -19.253 1.00 24.26 160 ALA D O 1
ATOM 21085 N N . ARG D 2 161 ? -23.741 3.689 -19.569 1.00 21.63 161 ARG D N 1
ATOM 21086 C CA . ARG D 2 161 ? -24.233 5.056 -19.659 1.00 19.95 161 ARG D CA 1
ATOM 21087 C C . ARG D 2 161 ? -24.268 5.582 -21.091 1.00 24.11 161 ARG D C 1
ATOM 21088 O O . ARG D 2 161 ? -24.340 6.795 -21.291 1.00 23.40 161 ARG D O 1
ATOM 21109 N N . ALA D 2 162 ? -24.220 4.689 -22.078 1.00 21.57 162 ALA D N 1
ATOM 21110 C CA . ALA D 2 162 ? -24.337 5.038 -23.494 1.00 20.05 162 ALA D CA 1
ATOM 21111 C C . ALA D 2 162 ? -25.460 4.186 -24.067 1.00 20.73 162 ALA D C 1
ATOM 21112 O O . ALA D 2 162 ? -25.233 3.071 -24.552 1.00 19.75 162 ALA D O 1
ATOM 21119 N N . GLY D 2 163 ? -26.686 4.691 -24.017 1.00 20.28 163 GLY D N 1
ATOM 21120 C CA . GLY D 2 163 ? -27.845 3.875 -24.354 1.00 21.80 163 GLY D CA 1
ATOM 21121 C C . GLY D 2 163 ? -29.105 4.661 -24.096 1.00 24.28 163 GLY D C 1
ATOM 21122 O O . GLY D 2 163 ? -29.085 5.722 -23.450 1.00 23.74 163 GLY D O 1
ATOM 21126 N N . PHE D 2 164 ? -30.213 4.129 -24.604 1.00 26.21 164 PHE D N 1
ATOM 21127 C CA . PHE D 2 164 ? -31.524 4.685 -24.286 1.00 25.39 164 PHE D CA 1
ATOM 21128 C C . PHE D 2 164 ? -31.973 4.155 -22.934 1.00 27.92 164 PHE D C 1
ATOM 21129 O O . PHE D 2 164 ? -31.771 2.987 -22.608 1.00 29.24 164 PHE D O 1
ATOM 21146 N N . ALA D 2 165 ? -32.594 5.029 -22.154 1.00 27.04 165 ALA D N 1
ATOM 21147 C CA . ALA D 2 165 ? -33.145 4.614 -20.874 1.00 31.59 165 ALA D CA 1
ATOM 21148 C C . ALA D 2 165 ? -34.126 3.469 -21.085 1.00 29.26 165 ALA D C 1
ATOM 21149 O O . ALA D 2 165 ? -34.988 3.534 -21.963 1.00 34.14 165 ALA D O 1
ATOM 21156 N N . GLY D 2 166 ? -33.975 2.413 -20.295 1.00 35.15 166 GLY D N 1
ATOM 21157 C CA . GLY D 2 166 ? -34.885 1.292 -20.348 1.00 32.45 166 GLY D CA 1
ATOM 21158 C C . GLY D 2 166 ? -34.678 0.328 -21.486 1.00 34.81 166 GLY D C 1
ATOM 21159 O O . GLY D 2 166 ? -35.515 -0.550 -21.690 1.00 40.51 166 GLY D O 1
ATOM 21163 N N . ALA D 2 167 ? -33.607 0.476 -22.255 1.00 32.22 167 ALA D N 1
ATOM 21164 C CA . ALA D 2 167 ? -33.261 -0.417 -23.347 1.00 33.45 167 ALA D CA 1
ATOM 21165 C C . ALA D 2 167 ? -31.887 -1.019 -23.098 1.00 31.34 167 ALA D C 1
ATOM 21166 O O . ALA D 2 167 ? -31.118 -0.515 -22.270 1.00 28.36 167 ALA D O 1
ATOM 21173 N N . PRO D 2 168 ? -31.529 -2.087 -23.798 1.00 31.01 168 PRO D N 1
ATOM 21174 C CA . PRO D 2 168 ? -30.145 -2.574 -23.727 1.00 27.86 168 PRO D CA 1
ATOM 21175 C C . PRO D 2 168 ? -29.178 -1.462 -24.084 1.00 25.96 168 PRO D C 1
ATOM 21176 O O . PRO D 2 168 ? -29.434 -0.678 -25.016 1.00 27.22 168 PRO D O 1
ATOM 21187 N N . PRO D 2 169 ? -28.076 -1.351 -23.365 1.00 25.55 169 PRO D N 1
ATOM 21188 C CA . PRO D 2 169 ? -27.092 -0.317 -23.688 1.00 23.51 169 PRO D CA 1
ATOM 21189 C C . PRO D 2 169 ? -26.399 -0.640 -24.996 1.00 24.84 169 PRO D C 1
ATOM 21190 O O . PRO D 2 169 ? -26.402 -1.784 -25.467 1.00 25.73 169 PRO D O 1
ATOM 21201 N N . PHE D 2 170 ? -25.756 0.384 -25.556 1.00 22.68 170 PHE D N 1
ATOM 21202 C CA . PHE D 2 170 ? -25.077 0.239 -26.841 1.00 22.83 170 PHE D CA 1
ATOM 21203 C C . PHE D 2 170 ? -23.581 0.479 -26.791 1.00 20.86 170 PHE D C 1
ATOM 21204 O O . PHE D 2 170 ? -22.820 -0.166 -27.535 1.00 22.08 170 PHE D O 1
ATOM 21221 N N . GLY D 2 171 ? -23.086 1.412 -25.977 1.00 20.85 171 GLY D N 1
ATOM 21222 C CA . GLY D 2 171 ? -21.712 1.871 -26.121 1.00 19.20 171 GLY D CA 1
ATOM 21223 C C . GLY D 2 171 ? -21.603 2.885 -27.245 1.00 19.13 171 GLY D C 1
ATOM 21224 O O . GLY D 2 171 ? -22.589 3.510 -27.680 1.00 19.83 171 GLY D O 1
ATOM 21228 N N . THR D 2 172 ? -20.374 3.033 -27.745 1.00 19.05 172 THR D N 1
ATOM 21229 C CA . THR D 2 172 ? -20.074 3.947 -28.835 1.00 19.33 172 THR D CA 1
ATOM 21230 C C . THR D 2 172 ? -20.244 3.309 -30.200 1.00 19.08 172 THR D C 1
ATOM 21231 O O . THR D 2 172 ? -20.223 4.022 -31.198 1.00 18.19 172 THR D O 1
ATOM 21242 N N . GLY D 2 173 ? -20.372 1.990 -30.266 1.00 18.84 173 GLY D N 1
ATOM 21243 C CA . GLY D 2 173 ? -20.310 1.303 -31.554 1.00 18.57 173 GLY D CA 1
ATOM 21244 C C . GLY D 2 173 ? -18.902 1.012 -32.004 1.00 17.60 173 GLY D C 1
ATOM 21245 O O . GLY D 2 173 ? -18.719 0.529 -33.133 1.00 19.09 173 GLY D O 1
ATOM 21249 N N . THR D 2 174 ? -17.906 1.305 -31.165 1.00 18.23 174 THR D N 1
ATOM 21250 C CA . THR D 2 174 ? -16.503 1.183 -31.536 1.00 18.87 174 THR D CA 1
ATOM 21251 C C . THR D 2 174 ? -15.684 0.684 -30.356 1.00 20.10 174 THR D C 1
ATOM 21252 O O . THR D 2 174 ? -16.162 0.655 -29.198 1.00 19.63 174 THR D O 1
ATOM 21263 N N . ASN D 2 175 ? -14.417 0.330 -30.643 1.00 18.19 175 ASN D N 1
ATOM 21264 C CA . ASN D 2 175 ? -13.419 0.002 -29.589 1.00 18.60 175 ASN D CA 1
ATOM 21265 C C . ASN D 2 175 ? -12.818 1.285 -29.013 1.00 23.26 175 ASN D C 1
ATOM 21266 O O . ASN D 2 175 ? -11.618 1.537 -29.049 1.00 20.20 175 ASN D O 1
ATOM 21277 N N . TYR D 2 176 ? -13.684 2.116 -28.427 1.00 19.77 176 TYR D N 1
ATOM 21278 C CA . TYR D 2 176 ? -13.360 3.539 -28.262 1.00 18.83 176 TYR D CA 1
ATOM 21279 C C . TYR D 2 176 ? -12.103 3.798 -27.439 1.00 18.49 176 TYR D C 1
ATOM 21280 O O . TYR D 2 176 ? -11.321 4.709 -27.776 1.00 19.68 176 TYR D O 1
ATOM 21298 N N . THR D 2 177 ? -11.928 3.111 -26.323 1.00 21.37 177 THR D N 1
ATOM 21299 C CA . THR D 2 177 ? -10.807 3.416 -25.396 1.00 21.01 177 THR D CA 1
ATOM 21300 C C . THR D 2 177 ? -9.460 3.382 -26.123 1.00 20.83 177 THR D C 1
ATOM 21301 O O . THR D 2 177 ? -8.613 4.129 -25.768 1.00 21.75 177 THR D O 1
ATOM 21312 N N . ASP D 2 178 ? -9.300 2.549 -27.142 1.00 19.88 178 ASP D N 1
ATOM 21313 C CA . ASP D 2 178 ? -8.045 2.415 -27.917 1.00 21.07 178 ASP D CA 1
ATOM 21314 C C . ASP D 2 178 ? -7.707 3.678 -28.697 1.00 19.46 178 ASP D C 1
ATOM 21315 O O . ASP D 2 178 ? -6.588 3.888 -28.998 1.00 19.65 178 ASP D O 1
ATOM 21324 N N . HIS D 2 179 ? -8.705 4.446 -29.090 1.00 19.81 179 HIS D N 1
ATOM 21325 C CA . HIS D 2 179 ? -8.500 5.545 -30.055 1.00 17.62 179 HIS D CA 1
ATOM 21326 C C . HIS D 2 179 ? -8.031 6.839 -29.415 1.00 20.26 179 HIS D C 1
ATOM 21327 O O . HIS D 2 179 ? -7.400 7.570 -30.096 1.00 21.87 179 HIS D O 1
ATOM 21341 N N . VAL D 2 180 ? -8.556 7.233 -28.250 1.00 16.89 180 VAL D N 1
ATOM 21342 C CA . VAL D 2 180 ? -8.249 8.522 -27.666 1.00 18.70 180 VAL D CA 1
ATOM 21343 C C . VAL D 2 180 ? -7.811 8.375 -26.216 1.00 18.17 180 VAL D C 1
ATOM 21344 O O . VAL D 2 180 ? -6.679 8.749 -25.862 1.00 18.44 180 VAL D O 1
ATOM 21357 N N . MET D 2 181 ? -8.684 7.829 -25.357 1.00 19.26 181 MET D N 1
ATOM 21358 C CA . MET D 2 181 ? -8.370 7.762 -23.927 1.00 17.35 181 MET D CA 1
ATOM 21359 C C . MET D 2 181 ? -6.985 7.192 -23.655 1.00 17.80 181 MET D C 1
ATOM 21360 O O . MET D 2 181 ? -6.157 7.795 -22.949 1.00 19.24 181 MET D O 1
ATOM 21374 N N . VAL D 2 182 ? -6.711 6.010 -24.202 1.00 17.84 182 VAL D N 1
ATOM 21375 C CA . VAL D 2 182 ? -5.453 5.352 -23.866 1.00 17.97 182 VAL D CA 1
ATOM 21376 C C . VAL D 2 182 ? -4.274 5.994 -24.589 1.00 17.46 182 VAL D C 1
ATOM 21377 O O . VAL D 2 182 ? -3.265 6.275 -23.929 1.00 18.30 182 VAL D O 1
ATOM 21390 N N . PRO D 2 183 ? -4.318 6.251 -25.890 1.00 16.49 183 PRO D N 1
ATOM 21391 C CA . PRO D 2 183 ? -3.114 6.837 -26.526 1.00 18.07 183 PRO D CA 1
ATOM 21392 C C . PRO D 2 183 ? -2.802 8.239 -26.026 1.00 17.66 183 PRO D C 1
ATOM 21393 O O . PRO D 2 183 ? -1.628 8.578 -25.905 1.00 16.44 183 PRO D O 1
ATOM 21404 N N . THR D 2 184 ? -3.787 9.054 -25.668 1.00 16.05 184 THR D N 1
ATOM 21405 C CA . THR D 2 184 ? -3.451 10.397 -25.174 1.00 16.41 184 THR D CA 1
ATOM 21406 C C . THR D 2 184 ? -2.802 10.331 -23.805 1.00 16.33 184 THR D C 1
ATOM 21407 O O . THR D 2 184 ? -1.838 11.062 -23.538 1.00 18.06 184 THR D O 1
ATOM 21418 N N . HIS D 2 185 ? -3.302 9.477 -22.892 1.00 16.53 185 HIS D N 1
ATOM 21419 C CA . HIS D 2 185 ? -2.627 9.411 -21.598 1.00 17.82 185 HIS D CA 1
ATOM 21420 C C . HIS D 2 185 ? -1.216 8.831 -21.767 1.00 18.81 185 HIS D C 1
ATOM 21421 O O . HIS D 2 185 ? -0.285 9.218 -21.048 1.00 18.12 185 HIS D O 1
ATOM 21435 N N . THR D 2 186 ? -1.051 7.902 -22.711 1.00 17.93 186 THR D N 1
ATOM 21436 C CA . THR D 2 186 ? 0.266 7.319 -22.957 1.00 17.27 186 THR D CA 1
ATOM 21437 C C . THR D 2 186 ? 1.227 8.390 -23.465 1.00 17.62 186 THR D C 1
ATOM 21438 O O . THR D 2 186 ? 2.350 8.531 -22.960 1.00 19.59 186 THR D O 1
ATOM 21449 N N . LEU D 2 187 ? 0.769 9.177 -24.449 1.00 17.48 187 LEU D N 1
ATOM 21450 C CA . LEU D 2 187 ? 1.569 10.257 -25.014 1.00 18.89 187 LEU D CA 1
ATOM 21451 C C . LEU D 2 187 ? 1.900 11.312 -23.971 1.00 17.65 187 LEU D C 1
ATOM 21452 O O . LEU D 2 187 ? 3.033 11.798 -23.918 1.00 18.66 187 LEU D O 1
ATOM 21468 N N . PHE D 2 188 ? 0.919 11.683 -23.134 1.00 17.35 188 PHE D N 1
ATOM 21469 C CA . PHE D 2 188 ? 1.192 12.666 -22.089 1.00 17.07 188 PHE D CA 1
ATOM 21470 C C . PHE D 2 188 ? 2.242 12.164 -21.111 1.00 18.30 188 PHE D C 1
ATOM 21471 O O . PHE D 2 188 ? 3.149 12.913 -20.726 1.00 18.78 188 PHE D O 1
ATOM 21488 N N . GLY D 2 189 ? 2.135 10.897 -20.693 1.00 18.45 189 GLY D N 1
ATOM 21489 C CA . GLY D 2 189 ? 3.128 10.328 -19.803 1.00 20.34 189 GLY D CA 1
ATOM 21490 C C . GLY D 2 189 ? 4.513 10.316 -20.426 1.00 16.83 189 GLY D C 1
ATOM 21491 O O . GLY D 2 189 ? 5.505 10.651 -19.764 1.00 19.95 189 GLY D O 1
ATOM 21495 N N . ILE D 2 190 ? 4.596 9.913 -21.692 1.00 17.73 190 ILE D N 1
ATOM 21496 C CA . ILE D 2 190 ? 5.856 9.956 -22.428 1.00 18.05 190 ILE D CA 1
ATOM 21497 C C . ILE D 2 190 ? 6.424 11.370 -22.402 1.00 20.29 190 ILE D C 1
ATOM 21498 O O . ILE D 2 190 ? 7.614 11.585 -22.134 1.00 19.71 190 ILE D O 1
ATOM 21514 N N . MET D 2 191 ? 5.586 12.359 -22.726 1.00 19.62 191 MET D N 1
ATOM 21515 C CA . MET D 2 191 ? 6.097 13.734 -22.784 1.00 19.82 191 MET D CA 1
ATOM 21516 C C . MET D 2 191 ? 6.515 14.248 -21.415 1.00 19.52 191 MET D C 1
ATOM 21517 O O . MET D 2 191 ? 7.527 14.947 -21.301 1.00 21.20 191 MET D O 1
ATOM 21531 N N . ALA D 2 192 ? 5.768 13.901 -20.356 1.00 18.15 192 ALA D N 1
ATOM 21532 C CA . ALA D 2 192 ? 6.200 14.279 -19.019 1.00 21.44 192 ALA D CA 1
ATOM 21533 C C . ALA D 2 192 ? 7.570 13.705 -18.698 1.00 19.88 192 ALA D C 1
ATOM 21534 O O . ALA D 2 192 ? 8.438 14.398 -18.148 1.00 20.92 192 ALA D O 1
ATOM 21541 N N . ALA D 2 193 ? 7.790 12.439 -19.048 1.00 20.67 193 ALA D N 1
ATOM 21542 C CA . ALA D 2 193 ? 9.084 11.833 -18.804 1.00 20.10 193 ALA D CA 1
ATOM 21543 C C . ALA D 2 193 ? 10.184 12.479 -19.653 1.00 21.23 193 ALA D C 1
ATOM 21544 O O . ALA D 2 193 ? 11.308 12.659 -19.167 1.00 23.60 193 ALA D O 1
ATOM 21551 N N . LEU D 2 194 ? 9.857 12.900 -20.882 1.00 20.46 194 LEU D N 1
ATOM 21552 C CA . LEU D 2 194 ? 10.859 13.570 -21.700 1.00 19.50 194 LEU D CA 1
ATOM 21553 C C . LEU D 2 194 ? 11.189 14.929 -21.138 1.00 20.27 194 LEU D C 1
ATOM 21554 O O . LEU D 2 194 ? 12.361 15.329 -21.118 1.00 21.71 194 LEU D O 1
ATOM 21570 N N . LEU D 2 195 ? 10.164 15.648 -20.670 1.00 19.46 195 LEU D N 1
ATOM 21571 C CA . LEU D 2 195 ? 10.400 16.933 -20.014 1.00 20.50 195 LEU D CA 1
ATOM 21572 C C . LEU D 2 195 ? 11.269 16.771 -18.771 1.00 24.76 195 LEU D C 1
ATOM 21573 O O . LEU D 2 195 ? 12.205 17.532 -18.563 1.00 23.73 195 LEU D O 1
ATOM 21589 N N . GLU D 2 196 ? 10.969 15.776 -17.931 1.00 21.64 196 GLU D N 1
ATOM 21590 C CA . GLU D 2 196 ? 11.779 15.563 -16.736 1.00 23.87 196 GLU D CA 1
ATOM 21591 C C . GLU D 2 196 ? 13.212 15.201 -17.092 1.00 24.22 196 GLU D C 1
ATOM 21592 O O . GLU D 2 196 ? 14.152 15.597 -16.395 1.00 24.94 196 GLU D O 1
ATOM 21604 N N . ARG D 2 197 ? 13.396 14.404 -18.143 1.00 22.84 197 ARG D N 1
ATOM 21605 C CA . ARG D 2 197 ? 14.738 13.989 -18.528 1.00 23.03 197 ARG D CA 1
ATOM 21606 C C . ARG D 2 197 ? 15.592 15.177 -18.956 1.00 23.43 197 ARG D C 1
ATOM 21607 O O . ARG D 2 197 ? 16.827 15.139 -18.813 1.00 24.74 197 ARG D O 1
ATOM 21628 N N . GLU D 2 198 ? 14.951 16.235 -19.473 1.00 25.37 198 GLU D N 1
ATOM 21629 C CA . GLU D 2 198 ? 15.724 17.429 -19.798 1.00 25.43 198 GLU D CA 1
ATOM 21630 C C . GLU D 2 198 ? 16.425 17.977 -18.554 1.00 27.48 198 GLU D C 1
ATOM 21631 O O . GLU D 2 198 ? 17.510 18.543 -18.656 1.00 28.94 198 GLU D O 1
ATOM 21643 N N . VAL D 2 199 ? 15.812 17.825 -17.382 1.00 25.54 199 VAL D N 1
ATOM 21644 C CA . VAL D 2 199 ? 16.386 18.313 -16.125 1.00 26.62 199 VAL D CA 1
ATOM 21645 C C . VAL D 2 199 ? 17.320 17.292 -15.503 1.00 28.87 199 VAL D C 1
ATOM 21646 O O . VAL D 2 199 ? 18.432 17.622 -15.070 1.00 32.53 199 VAL D O 1
ATOM 21659 N N . THR D 2 200 ? 16.878 16.034 -15.411 1.00 27.68 200 THR D N 1
ATOM 21660 C CA . THR D 2 200 ? 17.607 15.046 -14.617 1.00 27.94 200 THR D CA 1
ATOM 21661 C C . THR D 2 200 ? 18.656 14.284 -15.411 1.00 25.47 200 THR D C 1
ATOM 21662 O O . THR D 2 200 ? 19.569 13.710 -14.811 1.00 30.77 200 THR D O 1
ATOM 21673 N N . GLY D 2 201 ? 18.515 14.217 -16.737 1.00 25.86 201 GLY D N 1
ATOM 21674 C CA . GLY D 2 201 ? 19.357 13.348 -17.535 1.00 25.56 201 GLY D CA 1
ATOM 21675 C C . GLY D 2 201 ? 18.995 11.885 -17.510 1.00 29.81 201 GLY D C 1
ATOM 21676 O O . GLY D 2 201 ? 19.705 11.073 -18.115 1.00 29.16 201 GLY D O 1
ATOM 21680 N N . ARG D 2 202 ? 17.900 11.525 -16.852 1.00 26.83 202 ARG D N 1
ATOM 21681 C CA . ARG D 2 202 ? 17.514 10.142 -16.670 1.00 26.55 202 ARG D CA 1
ATOM 21682 C C . ARG D 2 202 ? 16.155 9.881 -17.284 1.00 24.08 202 ARG D C 1
ATOM 21683 O O . ARG D 2 202 ? 15.239 10.692 -17.140 1.00 25.18 202 ARG D O 1
ATOM 21704 N N . GLY D 2 203 ? 16.019 8.740 -17.967 1.00 24.00 203 GLY D N 1
ATOM 21705 C CA . GLY D 2 203 ? 14.727 8.202 -18.269 1.00 23.03 203 GLY D CA 1
ATOM 21706 C C . GLY D 2 203 ? 14.084 7.616 -17.026 1.00 24.43 203 GLY D C 1
ATOM 21707 O O . GLY D 2 203 ? 14.661 7.550 -15.942 1.00 26.95 203 GLY D O 1
ATOM 21711 N N . GLN D 2 204 ? 12.844 7.178 -17.194 1.00 27.53 204 GLN D N 1
ATOM 21712 C CA . GLN D 2 204 ? 12.104 6.551 -16.104 1.00 24.54 204 GLN D CA 1
ATOM 21713 C C . GLN D 2 204 ? 11.008 5.724 -16.744 1.00 25.16 204 GLN D C 1
ATOM 21714 O O . GLN D 2 204 ? 10.742 5.843 -17.935 1.00 25.27 204 GLN D O 1
ATOM 21728 N N . THR D 2 205 ? 10.351 4.915 -15.923 1.00 22.50 205 THR D N 1
ATOM 21729 C CA . THR D 2 205 ? 9.215 4.116 -16.377 1.00 22.95 205 THR D CA 1
ATOM 21730 C C . THR D 2 205 ? 7.943 4.953 -16.434 1.00 21.01 205 THR D C 1
ATOM 21731 O O . THR D 2 205 ? 7.732 5.838 -15.598 1.00 22.35 205 THR D O 1
ATOM 21742 N N . VAL D 2 206 ? 7.103 4.652 -17.420 1.00 21.79 206 VAL D N 1
ATOM 21743 C CA . VAL D 2 206 ? 5.749 5.182 -17.571 1.00 22.87 206 VAL D CA 1
ATOM 21744 C C . VAL D 2 206 ? 4.849 3.965 -17.746 1.00 23.26 206 VAL D C 1
ATOM 21745 O O . VAL D 2 206 ? 4.979 3.247 -18.733 1.00 22.34 206 VAL D O 1
ATOM 21758 N N . SER D 2 207 ? 3.976 3.701 -16.782 1.00 23.89 207 SER D N 1
ATOM 21759 C CA A SER D 2 207 ? 3.121 2.518 -16.807 0.34 24.73 207 SER D CA 1
ATOM 21760 C CA B SER D 2 207 ? 3.121 2.517 -16.802 0.66 24.68 207 SER D CA 1
ATOM 21761 C C . SER D 2 207 ? 1.675 2.970 -16.794 1.00 23.60 207 SER D C 1
ATOM 21762 O O . SER D 2 207 ? 1.247 3.661 -15.864 1.00 25.95 207 SER D O 1
ATOM 21777 N N . LEU D 2 208 ? 0.948 2.581 -17.813 1.00 25.19 208 LEU D N 1
ATOM 21778 C CA . LEU D 2 208 ? -0.447 2.935 -18.000 1.00 28.67 208 LEU D CA 1
ATOM 21779 C C . LEU D 2 208 ? -1.360 1.775 -17.652 1.00 32.09 208 LEU D C 1
ATOM 21780 O O . LEU D 2 208 ? -1.141 0.648 -18.108 1.00 33.03 208 LEU D O 1
ATOM 21796 N N . SER D 2 209 ? -2.451 2.083 -16.951 1.00 30.16 209 SER D N 1
ATOM 21797 C CA . SER D 2 209 ? -3.595 1.200 -16.856 1.00 25.86 209 SER D CA 1
ATOM 21798 C C . SER D 2 209 ? -4.646 1.709 -17.846 1.00 26.45 209 SER D C 1
ATOM 21799 O O . SER D 2 209 ? -5.136 2.833 -17.705 1.00 26.74 209 SER D O 1
ATOM 21807 N N . GLN D 2 210 ? -4.972 0.911 -18.848 1.00 24.97 210 GLN D N 1
ATOM 21808 C CA . GLN D 2 210 ? -5.988 1.320 -19.811 1.00 22.90 210 GLN D CA 1
ATOM 21809 C C . GLN D 2 210 ? -7.356 1.520 -19.154 1.00 23.54 210 GLN D C 1
ATOM 21810 O O . GLN D 2 210 ? -8.070 2.481 -19.482 1.00 24.01 210 GLN D O 1
ATOM 21824 N N . LEU D 2 211 ? -7.726 0.654 -18.212 1.00 23.08 211 LEU D N 1
ATOM 21825 C CA . LEU D 2 211 ? -8.984 0.825 -17.492 1.00 22.02 211 LEU D CA 1
ATOM 21826 C C . LEU D 2 211 ? -9.025 2.152 -16.742 1.00 22.77 211 LEU D C 1
ATOM 21827 O O . LEU D 2 211 ? -10.029 2.873 -16.791 1.00 20.40 211 LEU D O 1
ATOM 21843 N N . GLU D 2 212 ? -7.949 2.477 -16.014 1.00 21.29 212 GLU D N 1
ATOM 21844 C CA . GLU D 2 212 ? -7.917 3.687 -15.217 1.00 19.14 212 GLU D CA 1
ATOM 21845 C C . GLU D 2 212 ? -7.881 4.939 -16.087 1.00 20.82 212 GLU D C 1
ATOM 21846 O O . GLU D 2 212 ? -8.470 5.963 -15.701 1.00 21.97 212 GLU D O 1
ATOM 21858 N N . SER D 2 213 ? -7.226 4.875 -17.244 1.00 21.12 213 SER D N 1
ATOM 21859 C CA . SER D 2 213 ? -7.227 6.004 -18.176 1.00 19.78 213 SER D CA 1
ATOM 21860 C C . SER D 2 213 ? -8.632 6.266 -18.710 1.00 19.81 213 SER D C 1
ATOM 21861 O O . SER D 2 213 ? -9.069 7.430 -18.785 1.00 21.20 213 SER D O 1
ATOM 21869 N N . ALA D 2 214 ? -9.386 5.193 -18.950 1.00 20.75 214 ALA D N 1
ATOM 21870 C CA . ALA D 2 214 ? -10.750 5.336 -19.455 1.00 20.36 214 ALA D CA 1
ATOM 21871 C C . ALA D 2 214 ? -11.684 5.886 -18.391 1.00 18.22 214 ALA D C 1
ATOM 21872 O O . ALA D 2 214 ? -12.490 6.782 -18.672 1.00 19.26 214 ALA D O 1
ATOM 21879 N N . ILE D 2 215 ? -11.625 5.353 -17.160 1.00 19.73 215 ILE D N 1
ATOM 21880 C CA . ILE D 2 215 ? -12.499 5.875 -16.118 1.00 18.59 215 ILE D CA 1
ATOM 21881 C C . ILE D 2 215 ? -12.196 7.350 -15.883 1.00 20.75 215 ILE D C 1
ATOM 21882 O O . ILE D 2 215 ? -13.094 8.140 -15.559 1.00 20.79 215 ILE D O 1
ATOM 21898 N N . SER D 2 216 ? -10.926 7.757 -16.027 1.00 19.08 216 SER D N 1
ATOM 21899 C CA . SER D 2 216 ? -10.581 9.134 -15.746 1.00 20.22 216 SER D CA 1
ATOM 21900 C C . SER D 2 216 ? -11.268 10.115 -16.689 1.00 18.35 216 SER D C 1
ATOM 21901 O O . SER D 2 216 ? -11.390 11.302 -16.340 1.00 20.28 216 SER D O 1
ATOM 21909 N N . MET D 2 217 ? -11.728 9.659 -17.859 1.00 18.79 217 MET D N 1
ATOM 21910 C CA . MET D 2 217 ? -12.495 10.527 -18.755 1.00 18.31 217 MET D CA 1
ATOM 21911 C C . MET D 2 217 ? -13.996 10.245 -18.731 1.00 18.98 217 MET D C 1
ATOM 21912 O O . MET D 2 217 ? -14.719 10.827 -19.532 1.00 19.50 217 MET D O 1
ATOM 21926 N N . THR D 2 218 ? -14.472 9.383 -17.828 1.00 19.36 218 THR D N 1
ATOM 21927 C CA . THR D 2 218 ? -15.901 9.108 -17.650 1.00 18.58 218 THR D CA 1
ATOM 21928 C C . THR D 2 218 ? -16.223 9.137 -16.153 1.00 21.14 218 THR D C 1
ATOM 21929 O O . THR D 2 218 ? -16.648 8.137 -15.563 1.00 20.37 218 THR D O 1
ATOM 21940 N N . PRO D 2 219 ? -15.998 10.290 -15.493 1.00 20.03 219 PRO D N 1
ATOM 21941 C CA . PRO D 2 219 ? -16.057 10.332 -14.013 1.00 19.43 219 PRO D CA 1
ATOM 21942 C C . PRO D 2 219 ? -17.469 10.285 -13.455 1.00 22.68 219 PRO D C 1
ATOM 21943 O O . PRO D 2 219 ? -17.624 9.964 -12.269 1.00 21.55 219 PRO D O 1
ATOM 21954 N N . SER D 2 220 ? -18.516 10.581 -14.245 1.00 20.23 220 SER D N 1
ATOM 21955 C CA . SER D 2 220 ? -19.830 10.769 -13.614 1.00 21.85 220 SER D CA 1
ATOM 21956 C C . SER D 2 220 ? -20.404 9.463 -13.050 1.00 22.36 220 SER D C 1
ATOM 21957 O O . SER D 2 220 ? -21.002 9.473 -11.962 1.00 23.63 220 SER D O 1
ATOM 21965 N N . ALA D 2 221 ? -20.276 8.340 -13.759 1.00 23.76 221 ALA D N 1
ATOM 21966 C CA . ALA D 2 221 ? -20.876 7.107 -13.237 1.00 22.66 221 ALA D CA 1
ATOM 21967 C C . ALA D 2 221 ? -20.338 6.771 -11.855 1.00 25.49 221 ALA D C 1
ATOM 21968 O O . ALA D 2 221 ? -21.145 6.558 -10.933 1.00 24.57 221 ALA D O 1
ATOM 21975 N N . PRO D 2 222 ? -19.015 6.704 -11.636 1.00 22.66 222 PRO D N 1
ATOM 21976 C CA . PRO D 2 222 ? -18.536 6.404 -10.276 1.00 23.10 222 PRO D CA 1
ATOM 21977 C C . PRO D 2 222 ? -18.754 7.540 -9.304 1.00 23.67 222 PRO D C 1
ATOM 21978 O O . PRO D 2 222 ? -19.090 7.287 -8.137 1.00 24.78 222 PRO D O 1
ATOM 21989 N N . MET D 2 223 ? -18.583 8.796 -9.719 1.00 23.78 223 MET D N 1
ATOM 21990 C CA . MET D 2 223 ? -18.729 9.889 -8.758 1.00 24.00 223 MET D CA 1
ATOM 21991 C C . MET D 2 223 ? -20.164 10.040 -8.255 1.00 23.67 223 MET D C 1
ATOM 21992 O O . MET D 2 223 ? -20.381 10.322 -7.076 1.00 25.19 223 MET D O 1
ATOM 22006 N N . ALA D 2 224 ? -21.143 9.939 -9.150 1.00 26.59 224 ALA D N 1
ATOM 22007 C CA . ALA D 2 224 ? -22.542 10.013 -8.736 1.00 24.49 224 ALA D CA 1
ATOM 22008 C C . ALA D 2 224 ? -22.897 8.862 -7.814 1.00 28.44 224 ALA D C 1
ATOM 22009 O O . ALA D 2 224 ? -23.607 9.046 -6.818 1.00 28.35 224 ALA D O 1
ATOM 22016 N N . PHE D 2 225 ? -22.424 7.657 -8.122 1.00 27.10 225 PHE D N 1
ATOM 22017 C CA . PHE D 2 225 ? -22.770 6.550 -7.247 1.00 28.38 225 PHE D CA 1
ATOM 22018 C C . PHE D 2 225 ? -22.098 6.702 -5.888 1.00 28.22 225 PHE D C 1
ATOM 22019 O O . PHE D 2 225 ? -22.714 6.439 -4.845 1.00 30.19 225 PHE D O 1
ATOM 22036 N N . ALA D 2 226 ? -20.821 7.089 -5.877 1.00 26.42 226 ALA D N 1
ATOM 22037 C CA . ALA D 2 226 ? -20.116 7.217 -4.604 1.00 28.09 226 ALA D CA 1
ATOM 22038 C C . ALA D 2 226 ? -20.738 8.304 -3.743 1.00 31.28 226 ALA D C 1
ATOM 22039 O O . ALA D 2 226 ? -20.848 8.161 -2.513 1.00 32.76 226 ALA D O 1
ATOM 22046 N N . ALA D 2 227 ? -21.145 9.408 -4.364 1.00 29.07 227 ALA D N 1
ATOM 22047 C CA . ALA D 2 227 ? -21.651 10.538 -3.595 1.00 30.51 227 ALA D CA 1
ATOM 22048 C C . ALA D 2 227 ? -23.088 10.323 -3.138 1.00 32.60 227 ALA D C 1
ATOM 22049 O O . ALA D 2 227 ? -23.459 10.687 -2.012 1.00 34.18 227 ALA D O 1
ATOM 22056 N N . ASN D 2 228 ? -23.921 9.776 -4.020 1.00 31.10 228 ASN D N 1
ATOM 22057 C CA . ASN D 2 228 ? -25.357 9.755 -3.795 1.00 31.63 228 ASN D CA 1
ATOM 22058 C C . ASN D 2 228 ? -25.946 8.370 -3.632 1.00 32.77 228 ASN D C 1
ATOM 22059 O O . ASN D 2 228 ? -27.135 8.269 -3.288 1.00 33.24 228 ASN D O 1
ATOM 22070 N N . GLY D 2 229 ? -25.164 7.311 -3.815 1.00 34.06 229 GLY D N 1
ATOM 22071 C CA . GLY D 2 229 ? -25.635 5.962 -3.528 1.00 36.81 229 GLY D CA 1
ATOM 22072 C C . GLY D 2 229 ? -26.641 5.424 -4.518 1.00 35.30 229 GLY D C 1
ATOM 22073 O O . GLY D 2 229 ? -27.341 4.444 -4.212 1.00 38.91 229 GLY D O 1
ATOM 22077 N N . GLU D 2 230 ? -26.780 6.070 -5.658 1.00 33.47 230 GLU D N 1
ATOM 22078 C CA . GLU D 2 230 ? -27.648 5.633 -6.742 1.00 38.45 230 GLU D CA 1
ATOM 22079 C C . GLU D 2 230 ? -26.894 5.618 -8.065 1.00 37.51 230 GLU D C 1
ATOM 22080 O O . GLU D 2 230 ? -26.096 6.512 -8.362 1.00 32.87 230 GLU D O 1
ATOM 22092 N N . VAL D 2 231 ? -27.177 4.602 -8.876 1.00 33.45 231 VAL D N 1
ATOM 22093 C CA . VAL D 2 231 ? -26.577 4.514 -10.195 1.00 30.19 231 VAL D CA 1
ATOM 22094 C C . VAL D 2 231 ? -27.152 5.595 -11.084 1.00 31.53 231 VAL D C 1
ATOM 22095 O O . VAL D 2 231 ? -28.374 5.777 -11.161 1.00 34.41 231 VAL D O 1
ATOM 22108 N N . LEU D 2 232 ? -26.282 6.273 -11.825 1.00 28.37 232 LEU D N 1
ATOM 22109 C CA . LEU D 2 232 ? -26.707 7.301 -12.767 1.00 27.43 232 LEU D CA 1
ATOM 22110 C C . LEU D 2 232 ? -27.038 6.643 -14.096 1.00 28.93 232 LEU D C 1
ATOM 22111 O O . LEU D 2 232 ? -26.152 6.127 -14.788 1.00 26.58 232 LEU D O 1
ATOM 22127 N N . GLY D 2 233 ? -28.314 6.672 -14.475 1.00 31.35 233 GLY D N 1
ATOM 22128 C CA . GLY D 2 233 ? -28.734 6.043 -15.712 1.00 28.79 233 GLY D CA 1
ATOM 22129 C C . GLY D 2 233 ? -28.304 6.765 -16.977 1.00 30.55 233 GLY D C 1
ATOM 22130 O O . GLY D 2 233 ? -27.947 7.945 -16.971 1.00 28.93 233 GLY D O 1
ATOM 22134 N N . PRO D 2 234 ? -28.348 6.044 -18.100 1.00 27.77 234 PRO D N 1
ATOM 22135 C CA . PRO D 2 234 ? -28.118 6.666 -19.408 1.00 27.87 234 PRO D CA 1
ATOM 22136 C C . PRO D 2 234 ? -29.304 7.521 -19.825 1.00 24.92 234 PRO D C 1
ATOM 22137 O O . PRO D 2 234 ? -30.417 7.341 -19.333 1.00 28.07 234 PRO D O 1
ATOM 22148 N N . GLN D 2 235 ? -29.052 8.451 -20.781 1.00 25.89 235 GLN D N 1
ATOM 22149 C CA . GLN D 2 235 ? -30.104 9.377 -21.205 1.00 25.72 235 GLN D CA 1
ATOM 22150 C C . GLN D 2 235 ? -30.248 9.483 -22.727 1.00 24.67 235 GLN D C 1
ATOM 22151 O O . GLN D 2 235 ? -30.796 10.472 -23.225 1.00 23.49 235 GLN D O 1
ATOM 22165 N N . GLY D 2 236 ? -29.810 8.474 -23.472 1.00 23.27 236 GLY D N 1
ATOM 22166 C CA . GLY D 2 236 ? -30.098 8.425 -24.896 1.00 23.05 236 GLY D CA 1
ATOM 22167 C C . GLY D 2 236 ? -29.373 9.511 -25.659 1.00 22.38 236 GLY D C 1
ATOM 22168 O O . GLY D 2 236 ? -28.144 9.608 -25.600 1.00 22.54 236 GLY D O 1
ATOM 22172 N N . TYR D 2 237 ? -30.121 10.381 -26.323 1.00 22.11 237 TYR D N 1
ATOM 22173 C CA . TYR D 2 237 ? -29.519 11.565 -26.908 1.00 21.69 237 TYR D CA 1
ATOM 22174 C C . TYR D 2 237 ? -30.041 12.846 -26.260 1.00 21.29 237 TYR D C 1
ATOM 22175 O O . TYR D 2 237 ? -29.788 13.942 -26.779 1.00 21.01 237 TYR D O 1
ATOM 22193 N N . GLY D 2 238 ? -30.661 12.734 -25.094 1.00 20.61 238 GLY D N 1
ATOM 22194 C CA . GLY D 2 238 ? -31.020 13.878 -24.293 1.00 19.94 238 GLY D CA 1
ATOM 22195 C C . GLY D 2 238 ? -29.838 14.464 -23.553 1.00 21.91 238 GLY D C 1
ATOM 22196 O O . GLY D 2 238 ? -28.717 13.977 -23.613 1.00 22.01 238 GLY D O 1
ATOM 22200 N N . ASP D 2 239 ? -30.133 15.529 -22.809 1.00 23.12 239 ASP D N 1
ATOM 22201 C CA . ASP D 2 239 ? -29.158 16.170 -21.940 1.00 21.97 239 ASP D CA 1
ATOM 22202 C C . ASP D 2 239 ? -29.845 16.559 -20.637 1.00 23.41 239 ASP D C 1
ATOM 22203 O O . ASP D 2 239 ? -31.057 16.759 -20.595 1.00 26.38 239 ASP D O 1
ATOM 22212 N N . ALA D 2 240 ? -29.064 16.708 -19.570 1.00 22.86 240 ALA D N 1
ATOM 22213 C CA . ALA D 2 240 ? -29.666 17.043 -18.287 1.00 26.23 240 ALA D CA 1
ATOM 22214 C C . ALA D 2 240 ? -29.961 18.534 -18.141 1.00 26.61 240 ALA D C 1
ATOM 22215 O O . ALA D 2 240 ? -30.759 18.907 -17.281 1.00 27.78 240 ALA D O 1
ATOM 22222 N N . GLU D 2 241 ? -29.324 19.395 -18.933 1.00 23.60 241 GLU D N 1
ATOM 22223 C CA . GLU D 2 241 ? -29.515 20.833 -18.827 1.00 24.10 241 GLU D CA 1
ATOM 22224 C C . GLU D 2 241 ? -30.057 21.456 -20.106 1.00 25.58 241 GLU D C 1
ATOM 22225 O O . GLU D 2 241 ? -31.021 22.241 -20.059 1.00 27.81 241 GLU D O 1
ATOM 22237 N N . ALA D 2 242 ? -29.425 21.182 -21.236 1.00 23.75 242 ALA D N 1
ATOM 22238 C CA . ALA D 2 242 ? -29.864 21.734 -22.509 1.00 23.87 242 ALA D CA 1
ATOM 22239 C C . ALA D 2 242 ? -31.279 21.290 -22.834 1.00 26.24 242 ALA D C 1
ATOM 22240 O O . ALA D 2 242 ? -31.705 20.177 -22.509 1.00 25.32 242 ALA D O 1
ATOM 22247 N N . ALA D 2 243 ? -32.020 22.176 -23.507 1.00 24.56 243 ALA D N 1
ATOM 22248 C CA . ALA D 2 243 ? -33.410 21.896 -23.845 1.00 24.40 243 ALA D CA 1
ATOM 22249 C C . ALA D 2 243 ? -33.957 22.901 -24.862 1.00 25.24 243 ALA D C 1
ATOM 22250 O O . ALA D 2 243 ? -33.917 24.108 -24.604 1.00 27.61 243 ALA D O 1
ATOM 22257 N N . PRO D 2 244 ? -34.446 22.446 -26.053 1.00 22.73 244 PRO D N 1
ATOM 22258 C CA . PRO D 2 244 ? -34.401 21.074 -26.550 1.00 24.04 244 PRO D CA 1
ATOM 22259 C C . PRO D 2 244 ? -32.958 20.602 -26.727 1.00 21.46 244 PRO D C 1
ATOM 22260 O O . PRO D 2 244 ? -32.010 21.396 -26.894 1.00 23.34 244 PRO D O 1
ATOM 22271 N N . HIS D 2 245 ? -32.791 19.285 -26.785 1.00 21.87 245 HIS D N 1
ATOM 22272 C CA . HIS D 2 245 ? -31.491 18.666 -27.037 1.00 19.84 245 HIS D CA 1
ATOM 22273 C C . HIS D 2 245 ? -31.750 17.282 -27.605 1.00 21.43 245 HIS D C 1
ATOM 22274 O O . HIS D 2 245 ? -32.208 16.403 -26.876 1.00 22.27 245 HIS D O 1
ATOM 22288 N N . GLY D 2 246 ? -31.514 17.092 -28.897 1.00 22.18 246 GLY D N 1
ATOM 22289 C CA . GLY D 2 246 ? -31.726 15.759 -29.436 1.00 21.41 246 GLY D CA 1
ATOM 22290 C C . GLY D 2 246 ? -31.379 15.630 -30.901 1.00 19.38 246 GLY D C 1
ATOM 22291 O O . GLY D 2 246 ? -30.732 16.491 -31.495 1.00 19.92 246 GLY D O 1
ATOM 22295 N N . VAL D 2 247 ? -31.835 14.500 -31.442 1.00 20.38 247 VAL D N 1
ATOM 22296 C CA . VAL D 2 247 ? -31.525 14.010 -32.779 1.00 21.06 247 VAL D CA 1
ATOM 22297 C C . VAL D 2 247 ? -32.846 13.860 -33.510 1.00 21.25 247 VAL D C 1
ATOM 22298 O O . VAL D 2 247 ? -33.745 13.167 -33.022 1.00 21.75 247 VAL D O 1
ATOM 22311 N N . TYR D 2 248 ? -32.982 14.537 -34.658 1.00 19.66 248 TYR D N 1
ATOM 22312 C CA . TYR D 2 248 ? -34.275 14.738 -35.311 1.00 20.64 248 TYR D CA 1
ATOM 22313 C C . TYR D 2 248 ? -34.174 14.403 -36.786 1.00 18.03 248 TYR D C 1
ATOM 22314 O O . TYR D 2 248 ? -33.224 14.827 -37.451 1.00 19.66 248 TYR D O 1
ATOM 22332 N N . THR D 2 249 ? -35.177 13.696 -37.324 1.00 20.28 249 THR D N 1
ATOM 22333 C CA . THR D 2 249 ? -35.110 13.277 -38.710 1.00 19.60 249 THR D CA 1
ATOM 22334 C C . THR D 2 249 ? -35.165 14.487 -39.641 1.00 19.71 249 THR D C 1
ATOM 22335 O O . THR D 2 249 ? -35.902 15.448 -39.399 1.00 21.87 249 THR D O 1
ATOM 22346 N N . THR D 2 250 ? -34.437 14.396 -40.752 1.00 18.14 250 THR D N 1
ATOM 22347 C CA . THR D 2 250 ? -34.557 15.317 -41.876 1.00 19.16 250 THR D CA 1
ATOM 22348 C C . THR D 2 250 ? -34.711 14.494 -43.159 1.00 20.31 250 THR D C 1
ATOM 22349 O O . THR D 2 250 ? -34.782 13.265 -43.130 1.00 21.09 250 THR D O 1
ATOM 22360 N N . LEU D 2 251 ? -34.774 15.186 -44.304 1.00 20.59 251 LEU D N 1
ATOM 22361 C CA . LEU D 2 251 ? -35.106 14.506 -45.555 1.00 20.44 251 LEU D CA 1
ATOM 22362 C C . LEU D 2 251 ? -33.947 13.663 -46.079 1.00 20.78 251 LEU D C 1
ATOM 22363 O O . LEU D 2 251 ? -32.813 14.153 -46.202 1.00 21.39 251 LEU D O 1
ATOM 22379 N N . GLY D 2 252 ? -34.234 12.414 -46.415 1.00 21.49 252 GLY D N 1
ATOM 22380 C CA . GLY D 2 252 ? -33.246 11.527 -47.014 1.00 19.45 252 GLY D CA 1
ATOM 22381 C C . GLY D 2 252 ? -33.048 10.253 -46.212 1.00 22.09 252 GLY D C 1
ATOM 22382 O O . GLY D 2 252 ? -33.678 10.027 -45.181 1.00 21.08 252 GLY D O 1
ATOM 22386 N N . TYR D 2 253 ? -32.197 9.379 -46.748 1.00 20.09 253 TYR D N 1
ATOM 22387 C CA . TYR D 2 253 ? -31.966 8.073 -46.126 1.00 17.75 253 TYR D CA 1
ATOM 22388 C C . TYR D 2 253 ? -31.148 8.165 -44.857 1.00 18.28 253 TYR D C 1
ATOM 22389 O O . TYR D 2 253 ? -30.020 8.658 -44.864 1.00 20.38 253 TYR D O 1
ATOM 22407 N N . ARG D 2 254 ? -31.740 7.681 -43.756 1.00 20.53 254 ARG D N 1
ATOM 22408 C CA . ARG D 2 254 ? -31.064 7.673 -42.465 1.00 19.39 254 ARG D CA 1
ATOM 22409 C C . ARG D 2 254 ? -30.447 9.043 -42.152 1.00 20.22 254 ARG D C 1
ATOM 22410 O O . ARG D 2 254 ? -29.283 9.161 -41.747 1.00 19.24 254 ARG D O 1
ATOM 22431 N N . LYS D 2 255 ? -31.250 10.099 -42.343 1.00 19.85 255 LYS D N 1
ATOM 22432 C CA . LYS D 2 255 ? -30.807 11.469 -42.153 1.00 17.95 255 LYS D CA 1
ATOM 22433 C C . LYS D 2 255 ? -31.378 12.049 -40.858 1.00 19.53 255 LYS D C 1
ATOM 22434 O O . LYS D 2 255 ? -32.595 12.018 -40.641 1.00 20.03 255 LYS D O 1
ATOM 22453 N N . TRP D 2 256 ? -30.482 12.588 -40.035 1.00 19.94 256 TRP D N 1
ATOM 22454 C CA . TRP D 2 256 ? -30.836 13.234 -38.777 1.00 18.61 256 TRP D CA 1
ATOM 22455 C C . TRP D 2 256 ? -30.013 14.495 -38.624 1.00 20.96 256 TRP D C 1
ATOM 22456 O O . TRP D 2 256 ? -28.892 14.605 -39.152 1.00 18.92 256 TRP D O 1
ATOM 22477 N N . ILE D 2 257 ? -30.564 15.434 -37.867 1.00 18.07 257 ILE D N 1
ATOM 22478 C CA . ILE D 2 257 ? -29.848 16.623 -37.445 1.00 18.38 257 ILE D CA 1
ATOM 22479 C C . ILE D 2 257 ? -29.856 16.669 -35.922 1.00 19.11 257 ILE D C 1
ATOM 22480 O O . ILE D 2 257 ? -30.869 16.363 -35.283 1.00 19.14 257 ILE D O 1
ATOM 22496 N N . ALA D 2 258 ? -28.702 17.007 -35.346 1.00 18.53 258 ALA D N 1
ATOM 22497 C CA . ALA D 2 258 ? -28.598 17.270 -33.916 1.00 19.00 258 ALA D CA 1
ATOM 22498 C C . ALA D 2 258 ? -28.826 18.751 -33.666 1.00 19.94 258 ALA D C 1
ATOM 22499 O O . ALA D 2 258 ? -28.249 19.585 -34.356 1.00 19.89 258 ALA D O 1
ATOM 22506 N N . ILE D 2 259 ? -29.644 19.074 -32.668 1.00 20.30 259 ILE D N 1
ATOM 22507 C CA . ILE D 2 259 ? -29.938 20.453 -32.286 1.00 20.80 259 ILE D CA 1
ATOM 22508 C C . ILE D 2 259 ? -29.855 20.514 -30.778 1.00 21.49 259 ILE D C 1
ATOM 22509 O O . ILE D 2 259 ? -30.436 19.662 -30.097 1.00 20.85 259 ILE D O 1
ATOM 22525 N N . ALA D 2 260 ? -29.158 21.519 -30.251 1.00 21.32 260 ALA D N 1
ATOM 22526 C CA . ALA D 2 260 ? -28.945 21.640 -28.814 1.00 22.31 260 ALA D CA 1
ATOM 22527 C C . ALA D 2 260 ? -29.080 23.101 -28.420 1.00 20.39 260 ALA D C 1
ATOM 22528 O O . ALA D 2 260 ? -28.328 23.946 -28.922 1.00 22.67 260 ALA D O 1
ATOM 22535 N N . VAL D 2 261 ? -30.012 23.390 -27.517 1.00 20.88 261 VAL D N 1
ATOM 22536 C CA . VAL D 2 261 ? -30.338 24.741 -27.098 1.00 21.81 261 VAL D CA 1
ATOM 22537 C C . VAL D 2 261 ? -30.011 24.901 -25.625 1.00 23.80 261 VAL D C 1
ATOM 22538 O O . VAL D 2 261 ? -30.480 24.116 -24.798 1.00 25.79 261 VAL D O 1
ATOM 22551 N N . PHE D 2 262 ? -29.240 25.955 -25.297 1.00 24.42 262 PHE D N 1
ATOM 22552 C CA . PHE D 2 262 ? -28.706 26.144 -23.946 1.00 27.11 262 PHE D CA 1
ATOM 22553 C C . PHE D 2 262 ? -29.208 27.378 -23.210 1.00 29.11 262 PHE D C 1
ATOM 22554 O O . PHE D 2 262 ? -28.950 27.500 -21.999 1.00 30.90 262 PHE D O 1
ATOM 22571 N N . ASP D 2 263 ? -29.957 28.268 -23.859 1.00 28.51 263 ASP D N 1
ATOM 22572 C CA . ASP D 2 263 ? -30.570 29.372 -23.136 1.00 29.90 263 ASP D CA 1
ATOM 22573 C C . ASP D 2 263 ? -31.773 29.881 -23.918 1.00 28.63 263 ASP D C 1
ATOM 22574 O O . ASP D 2 263 ? -32.063 29.410 -25.026 1.00 28.94 263 ASP D O 1
ATOM 22583 N N . ASP D 2 264 ? -32.487 30.833 -23.313 1.00 30.23 264 ASP D N 1
ATOM 22584 C CA . ASP D 2 264 ? -33.700 31.365 -23.914 1.00 29.71 264 ASP D CA 1
ATOM 22585 C C . ASP D 2 264 ? -33.406 32.113 -25.207 1.00 30.79 264 ASP D C 1
ATOM 22586 O O . ASP D 2 264 ? -34.258 32.147 -26.102 1.00 31.30 264 ASP D O 1
ATOM 22595 N N . ALA D 2 265 ? -32.217 32.713 -25.324 1.00 31.65 265 ALA D N 1
ATOM 22596 C CA . ALA D 2 265 ? -31.839 33.377 -26.568 1.00 31.76 265 ALA D CA 1
ATOM 22597 C C . ALA D 2 265 ? -31.762 32.386 -27.724 1.00 27.84 265 ALA D C 1
ATOM 22598 O O . ALA D 2 265 ? -32.287 32.641 -28.814 1.00 29.86 265 ALA D O 1
ATOM 22605 N N . GLN D 2 266 ? -31.078 31.263 -27.508 1.00 27.99 266 GLN D N 1
ATOM 22606 C CA . GLN D 2 266 ? -31.023 30.247 -28.553 1.00 25.87 266 GLN D CA 1
ATOM 22607 C C . GLN D 2 266 ? -32.400 29.649 -28.804 1.00 27.22 266 GLN D C 1
ATOM 22608 O O . GLN D 2 266 ? -32.708 29.245 -29.932 1.00 27.60 266 GLN D O 1
ATOM 22622 N N . TRP D 2 267 ? -33.240 29.562 -27.775 1.00 25.53 267 TRP D N 1
ATOM 22623 C CA . TRP D 2 267 ? -34.590 29.054 -28.011 1.00 25.45 267 TRP D CA 1
ATOM 22624 C C . TRP D 2 267 ? -35.384 30.013 -28.885 1.00 27.92 267 TRP D C 1
ATOM 22625 O O . TRP D 2 267 ? -36.073 29.583 -29.809 1.00 27.84 267 TRP D O 1
ATOM 22646 N N . ALA D 2 268 ? -35.272 31.317 -28.634 1.00 28.07 268 ALA D N 1
ATOM 22647 C CA . ALA D 2 268 ? -35.931 32.297 -29.494 1.00 27.21 268 ALA D CA 1
ATOM 22648 C C . ALA D 2 268 ? -35.404 32.222 -30.925 1.00 28.23 268 ALA D C 1
ATOM 22649 O O . ALA D 2 268 ? -36.162 32.390 -31.884 1.00 29.67 268 ALA D O 1
ATOM 22656 N N . ALA D 2 269 ? -34.098 32.012 -31.086 1.00 27.55 269 ALA D N 1
ATOM 22657 C CA . ALA D 2 269 ? -33.538 31.884 -32.423 1.00 28.11 269 ALA D CA 1
ATOM 22658 C C . ALA D 2 269 ? -34.075 30.649 -33.124 1.00 28.89 269 ALA D C 1
ATOM 22659 O O . ALA D 2 269 ? -34.380 30.682 -34.320 1.00 27.20 269 ALA D O 1
ATOM 22666 N N . LEU D 2 270 ? -34.183 29.533 -32.402 1.00 25.21 270 LEU D N 1
ATOM 22667 C CA . LEU D 2 270 ? -34.754 28.334 -33.016 1.00 25.81 270 LEU D CA 1
ATOM 22668 C C . LEU D 2 270 ? -36.221 28.559 -33.391 1.00 26.10 270 LEU D C 1
ATOM 22669 O O . LEU D 2 270 ? -36.670 28.114 -34.451 1.00 26.39 270 LEU D O 1
ATOM 22685 N N . ARG D 2 271 ? -36.982 29.240 -32.528 1.00 25.21 271 ARG D N 1
ATOM 22686 C CA . ARG D 2 271 ? -38.367 29.528 -32.861 1.00 28.83 271 ARG D CA 1
ATOM 22687 C C . ARG D 2 271 ? -38.436 30.316 -34.158 1.00 28.74 271 ARG D C 1
ATOM 22688 O O . ARG D 2 271 ? -39.266 30.026 -35.028 1.00 30.35 271 ARG D O 1
ATOM 22709 N N . ARG D 2 272 ? -37.549 31.296 -34.313 1.00 30.79 272 ARG D N 1
ATOM 22710 C CA . ARG D 2 272 ? -37.567 32.107 -35.525 1.00 29.39 272 ARG D CA 1
ATOM 22711 C C . ARG D 2 272 ? -37.233 31.272 -36.754 1.00 29.44 272 ARG D C 1
ATOM 22712 O O . ARG D 2 272 ? -37.899 31.395 -37.791 1.00 30.74 272 ARG D O 1
ATOM 22733 N N . VAL D 2 273 ? -36.228 30.391 -36.662 1.00 27.00 273 VAL D N 1
ATOM 22734 C CA . VAL D 2 273 ? -35.895 29.543 -37.802 1.00 26.20 273 VAL D CA 1
ATOM 22735 C C . VAL D 2 273 ? -37.060 28.623 -38.159 1.00 26.71 273 VAL D C 1
ATOM 22736 O O . VAL D 2 273 ? -37.272 28.317 -39.334 1.00 27.94 273 VAL D O 1
ATOM 22749 N N . MET D 2 274 ? -37.856 28.204 -37.171 1.00 27.10 274 MET D N 1
ATOM 22750 C CA . MET D 2 274 ? -39.022 27.356 -37.409 1.00 27.31 274 MET D CA 1
ATOM 22751 C C . MET D 2 274 ? -40.211 28.138 -37.970 1.00 26.25 274 MET D C 1
ATOM 22752 O O . MET D 2 274 ? -41.245 27.522 -38.277 1.00 31.88 274 MET D O 1
ATOM 22766 N N . GLY D 2 275 ? -40.088 29.461 -38.115 1.00 28.58 275 GLY D N 1
ATOM 22767 C CA . GLY D 2 275 ? -41.185 30.308 -38.568 1.00 30.02 275 GLY D CA 1
ATOM 22768 C C . GLY D 2 275 ? -42.122 30.795 -37.478 1.00 30.98 275 GLY D C 1
ATOM 22769 O O . GLY D 2 275 ? -43.271 31.145 -37.780 1.00 32.70 275 GLY D O 1
ATOM 22773 N N . ASN D 2 276 ? -41.643 30.832 -36.231 1.00 31.80 276 ASN D N 1
ATOM 22774 C CA . ASN D 2 276 ? -42.421 31.197 -35.070 1.00 30.60 276 ASN D CA 1
ATOM 22775 C C . ASN D 2 276 ? -43.806 30.510 -35.049 1.00 28.34 276 ASN D C 1
ATOM 22776 O O . ASN D 2 276 ? -44.825 31.172 -34.977 1.00 31.96 276 ASN D O 1
ATOM 22787 N N . PRO D 2 277 ? -43.808 29.183 -35.092 1.00 28.58 277 PRO D N 1
ATOM 22788 C CA . PRO D 2 277 ? -45.084 28.454 -34.967 1.00 26.40 277 PRO D CA 1
ATOM 22789 C C . PRO D 2 277 ? -45.737 28.737 -33.632 1.00 30.15 277 PRO D C 1
ATOM 22790 O O . PRO D 2 277 ? -45.049 28.807 -32.598 1.00 28.13 277 PRO D O 1
ATOM 22801 N N . PRO D 2 278 ? -47.074 28.842 -33.593 1.00 28.61 278 PRO D N 1
ATOM 22802 C CA . PRO D 2 278 ? -47.725 29.133 -32.308 1.00 27.97 278 PRO D CA 1
ATOM 22803 C C . PRO D 2 278 ? -47.386 28.152 -31.196 1.00 28.85 278 PRO D C 1
ATOM 22804 O O . PRO D 2 278 ? -47.248 28.595 -30.042 1.00 30.89 278 PRO D O 1
ATOM 22815 N N . TRP D 2 279 ? -47.276 26.847 -31.492 1.00 30.89 279 TRP D N 1
ATOM 22816 C CA . TRP D 2 279 ? -47.083 25.862 -30.426 1.00 29.67 279 TRP D CA 1
ATOM 22817 C C . TRP D 2 279 ? -45.858 26.190 -29.589 1.00 28.44 279 TRP D C 1
ATOM 22818 O O . TRP D 2 279 ? -45.861 25.979 -28.371 1.00 31.30 279 TRP D O 1
ATOM 22839 N N . ALA D 2 280 ? -44.830 26.752 -30.208 1.00 29.48 280 ALA D N 1
ATOM 22840 C CA . ALA D 2 280 ? -43.548 26.979 -29.535 1.00 26.48 280 ALA D CA 1
ATOM 22841 C C . ALA D 2 280 ? -43.556 28.235 -28.680 1.00 29.60 280 ALA D C 1
ATOM 22842 O O . ALA D 2 280 ? -42.597 28.452 -27.919 1.00 32.01 280 ALA D O 1
ATOM 22849 N N . GLU D 2 281 ? -44.593 29.072 -28.782 1.00 29.76 281 GLU D N 1
ATOM 22850 C CA . GLU D 2 281 ? -44.729 30.231 -27.908 1.00 31.78 281 GLU D CA 1
ATOM 22851 C C . GLU D 2 281 ? -45.394 29.884 -26.585 1.00 31.32 281 GLU D C 1
ATOM 22852 O O . GLU D 2 281 ? -45.573 30.771 -25.747 1.00 34.78 281 GLU D O 1
ATOM 22864 N N . ASP D 2 282 ? -45.769 28.622 -26.389 1.00 31.81 282 ASP D N 1
ATOM 22865 C CA . ASP D 2 282 ? -46.494 28.225 -25.192 1.00 32.44 282 ASP D CA 1
ATOM 22866 C C . ASP D 2 282 ? -45.636 28.464 -23.950 1.00 31.31 282 ASP D C 1
ATOM 22867 O O . ASP D 2 282 ? -44.405 28.356 -23.993 1.00 31.87 282 ASP D O 1
ATOM 22876 N N . ASP D 2 283 ? -46.314 28.795 -22.838 1.00 34.55 283 ASP D N 1
ATOM 22877 C CA . ASP D 2 283 ? -45.612 28.956 -21.563 1.00 38.08 283 ASP D CA 1
ATOM 22878 C C . ASP D 2 283 ? -44.875 27.676 -21.168 1.00 33.23 283 ASP D C 1
ATOM 22879 O O . ASP D 2 283 ? -43.841 27.733 -20.494 1.00 38.29 283 ASP D O 1
ATOM 22888 N N . GLY D 2 284 ? -45.375 26.521 -21.599 1.00 32.82 284 GLY D N 1
ATOM 22889 C CA . GLY D 2 284 ? -44.733 25.247 -21.332 1.00 35.67 284 GLY D CA 1
ATOM 22890 C C . GLY D 2 284 ? -43.379 25.065 -21.987 1.00 33.30 284 GLY D C 1
ATOM 22891 O O . GLY D 2 284 ? -42.699 24.076 -21.700 1.00 32.00 284 GLY D O 1
ATOM 22895 N N . PHE D 2 285 ? -42.961 25.989 -22.848 1.00 30.83 285 PHE D N 1
ATOM 22896 C CA . PHE D 2 285 ? -41.619 25.956 -23.423 1.00 31.37 285 PHE D CA 1
ATOM 22897 C C . PHE D 2 285 ? -40.866 27.259 -23.157 1.00 29.43 285 PHE D C 1
ATOM 22898 O O . PHE D 2 285 ? -39.810 27.489 -23.772 1.00 31.62 285 PHE D O 1
ATOM 22915 N N . ALA D 2 286 ? -41.391 28.121 -22.289 1.00 32.17 286 ALA D N 1
ATOM 22916 C CA . ALA D 2 286 ? -40.861 29.478 -22.178 1.00 35.71 286 ALA D CA 1
ATOM 22917 C C . ALA D 2 286 ? -39.556 29.551 -21.400 1.00 37.80 286 ALA D C 1
ATOM 22918 O O . ALA D 2 286 ? -38.809 30.515 -21.574 1.00 43.72 286 ALA D O 1
ATOM 22925 N N . SER D 2 287 ? -39.251 28.552 -20.585 1.00 33.25 287 SER D N 1
ATOM 22926 C CA . SER D 2 287 ? -38.029 28.550 -19.795 1.00 31.45 287 SER D CA 1
ATOM 22927 C C . SER D 2 287 ? -37.302 27.224 -19.976 1.00 32.50 287 SER D C 1
ATOM 22928 O O . SER D 2 287 ? -37.900 26.202 -20.336 1.00 31.10 287 SER D O 1
ATOM 22936 N N . ALA D 2 288 ? -36.009 27.235 -19.671 1.00 32.82 288 ALA D N 1
ATOM 22937 C CA . ALA D 2 288 ? -35.248 25.996 -19.780 1.00 31.13 288 ALA D CA 1
ATOM 22938 C C . ALA D 2 288 ? -35.871 24.916 -18.897 1.00 31.89 288 ALA D C 1
ATOM 22939 O O . ALA D 2 288 ? -35.961 23.748 -19.305 1.00 31.67 288 ALA D O 1
ATOM 22946 N N . GLU D 2 289 ? -36.319 25.287 -17.694 1.00 31.85 289 GLU D N 1
ATOM 22947 C CA . GLU D 2 289 ? -36.919 24.288 -16.805 1.00 34.32 289 GLU D CA 1
ATOM 22948 C C . GLU D 2 289 ? -38.172 23.682 -17.437 1.00 33.06 289 GLU D C 1
ATOM 22949 O O . GLU D 2 289 ? -38.397 22.469 -17.367 1.00 35.04 289 GLU D O 1
ATOM 22961 N N . MET D 2 290 ? -39.004 24.502 -18.067 1.00 30.25 290 MET D N 1
ATOM 22962 C CA . MET D 2 290 ? -40.224 23.946 -18.640 1.00 30.45 290 MET D CA 1
ATOM 22963 C C . MET D 2 290 ? -39.918 23.129 -19.894 1.00 30.37 290 MET D C 1
ATOM 22964 O O . MET D 2 290 ? -40.559 22.097 -20.139 1.00 31.74 290 MET D O 1
ATOM 22978 N N . ARG D 2 291 ? -38.934 23.559 -20.698 1.00 29.25 291 ARG D N 1
ATOM 22979 C CA . ARG D 2 291 ? -38.560 22.775 -21.872 1.00 29.89 291 ARG D CA 1
ATOM 22980 C C . ARG D 2 291 ? -38.021 21.411 -21.475 1.00 31.02 291 ARG D C 1
ATOM 22981 O O . ARG D 2 291 ? -38.247 20.426 -22.180 1.00 30.16 291 ARG D O 1
ATOM 23002 N N . ARG D 2 292 ? -37.305 21.329 -20.349 1.00 28.50 292 ARG D N 1
ATOM 23003 C CA . ARG D 2 292 ? -36.884 20.023 -19.852 1.00 30.66 292 ARG D CA 1
ATOM 23004 C C . ARG D 2 292 ? -38.088 19.204 -19.396 1.00 32.04 292 ARG D C 1
ATOM 23005 O O . ARG D 2 292 ? -38.203 18.023 -19.743 1.00 36.01 292 ARG D O 1
ATOM 23026 N N . ARG D 2 293 ? -39.010 19.827 -18.651 1.00 31.04 293 ARG D N 1
ATOM 23027 C CA . ARG D 2 293 ? -40.153 19.093 -18.133 1.00 35.00 293 ARG D CA 1
ATOM 23028 C C . ARG D 2 293 ? -41.006 18.550 -19.270 1.00 38.77 293 ARG D C 1
ATOM 23029 O O . ARG D 2 293 ? -41.565 17.456 -19.166 1.00 39.27 293 ARG D O 1
ATOM 23050 N N . ASN D 2 294 ? -41.117 19.305 -20.365 1.00 33.27 294 ASN D N 1
ATOM 23051 C CA . ASN D 2 294 ? -41.977 18.951 -21.496 1.00 33.61 294 ASN D CA 1
ATOM 23052 C C . ASN D 2 294 ? -41.165 18.422 -22.676 1.00 33.45 294 ASN D C 1
ATOM 23053 O O . ASN D 2 294 ? -41.545 18.612 -23.835 1.00 30.25 294 ASN D O 1
ATOM 23064 N N . ALA D 2 295 ? -40.056 17.727 -22.402 1.00 31.81 295 ALA D N 1
ATOM 23065 C CA . ALA D 2 295 ? -39.109 17.405 -23.455 1.00 28.39 295 ALA D CA 1
ATOM 23066 C C . ALA D 2 295 ? -39.693 16.435 -24.472 1.00 29.95 295 ALA D C 1
ATOM 23067 O O . ALA D 2 295 ? -39.386 16.541 -25.666 1.00 29.60 295 ALA D O 1
ATOM 23074 N N . ALA D 2 296 ? -40.504 15.476 -24.027 1.00 30.50 296 ALA D N 1
ATOM 23075 C CA . ALA D 2 296 ? -41.054 14.497 -24.960 1.00 30.64 296 ALA D CA 1
ATOM 23076 C C . ALA D 2 296 ? -41.905 15.188 -26.021 1.00 32.61 296 ALA D C 1
ATOM 23077 O O . ALA D 2 296 ? -41.697 14.997 -27.228 1.00 31.47 296 ALA D O 1
ATOM 23084 N N . GLU D 2 297 ? -42.823 16.050 -25.576 1.00 31.68 297 GLU D N 1
ATOM 23085 C CA . GLU D 2 297 ? -43.681 16.778 -26.504 1.00 31.72 297 GLU D CA 1
ATOM 23086 C C . GLU D 2 297 ? -42.863 17.724 -27.369 1.00 29.58 297 GLU D C 1
ATOM 23087 O O . GLU D 2 297 ? -43.099 17.853 -28.572 1.00 27.82 297 GLU D O 1
ATOM 23099 N N . LEU D 2 298 ? -41.921 18.416 -26.758 1.00 25.61 298 LEU D N 1
ATOM 23100 C CA . LEU D 2 298 ? -41.040 19.301 -27.508 1.00 25.28 298 LEU D CA 1
ATOM 23101 C C . LEU D 2 298 ? -40.326 18.573 -28.640 1.00 25.33 298 LEU D C 1
ATOM 23102 O O . LEU D 2 298 ? -40.262 19.072 -29.773 1.00 24.58 298 LEU D O 1
ATOM 23118 N N . ASP D 2 299 ? -39.743 17.413 -28.341 1.00 27.07 299 ASP D N 1
ATOM 23119 C CA . ASP D 2 299 ? -39.027 16.656 -29.354 1.00 25.64 299 ASP D CA 1
ATOM 23120 C C . ASP D 2 299 ? -39.960 16.214 -30.479 1.00 26.28 299 ASP D C 1
ATOM 23121 O O . ASP D 2 299 ? -39.581 16.241 -31.653 1.00 25.02 299 ASP D O 1
ATOM 23130 N N . GLU D 2 300 ? -41.157 15.748 -30.128 1.00 24.83 300 GLU D N 1
ATOM 23131 C CA . GLU D 2 300 ? -42.127 15.366 -31.160 1.00 27.04 300 GLU D CA 1
ATOM 23132 C C . GLU D 2 300 ? -42.405 16.533 -32.100 1.00 29.40 300 GLU D C 1
ATOM 23133 O O . GLU D 2 300 ? -42.443 16.370 -33.323 1.00 26.40 300 GLU D O 1
ATOM 23145 N N . ARG D 2 301 ? -42.689 17.701 -31.527 1.00 27.37 301 ARG D N 1
ATOM 23146 C CA . ARG D 2 301 ? -43.007 18.885 -32.309 1.00 24.09 301 ARG D CA 1
ATOM 23147 C C . ARG D 2 301 ? -41.850 19.300 -33.186 1.00 25.17 301 ARG D C 1
ATOM 23148 O O . ARG D 2 301 ? -42.042 19.663 -34.352 1.00 24.05 301 ARG D O 1
ATOM 23169 N N . ILE D 2 302 ? -40.637 19.269 -32.639 1.00 22.81 302 ILE D N 1
ATOM 23170 C CA . ILE D 2 302 ? -39.493 19.658 -33.440 1.00 21.43 302 ILE D CA 1
ATOM 23171 C C . ILE D 2 302 ? -39.295 18.690 -34.597 1.00 23.13 302 ILE D C 1
ATOM 23172 O O . ILE D 2 302 ? -39.056 19.111 -35.729 1.00 23.10 302 ILE D O 1
ATOM 23188 N N . GLU D 2 303 ? -39.415 17.396 -34.343 1.00 22.39 303 GLU D N 1
ATOM 23189 C CA . GLU D 2 303 ? -39.150 16.430 -35.413 1.00 22.80 303 GLU D CA 1
ATOM 23190 C C . GLU D 2 303 ? -40.206 16.524 -36.506 1.00 28.03 303 GLU D C 1
ATOM 23191 O O . GLU D 2 303 ? -39.890 16.358 -37.688 1.00 23.10 303 GLU D O 1
ATOM 23203 N N . ALA D 2 304 ? -41.453 16.840 -36.146 1.00 24.05 304 ALA D N 1
ATOM 23204 C CA . ALA D 2 304 ? -42.484 16.995 -37.167 1.00 22.30 304 ALA D CA 1
ATOM 23205 C C . ALA D 2 304 ? -42.092 18.071 -38.161 1.00 25.80 304 ALA D C 1
ATOM 23206 O O . ALA D 2 304 ? -42.430 17.972 -39.349 1.00 28.80 304 ALA D O 1
ATOM 23213 N N . TRP D 2 305 ? -41.393 19.113 -37.698 1.00 22.97 305 TRP D N 1
ATOM 23214 C CA . TRP D 2 305 ? -40.927 20.185 -38.577 1.00 23.79 305 TRP D CA 1
ATOM 23215 C C . TRP D 2 305 ? -39.611 19.796 -39.277 1.00 24.59 305 TRP D C 1
ATOM 23216 O O . TRP D 2 305 ? -39.467 19.996 -40.487 1.00 23.73 305 TRP D O 1
ATOM 23237 N N . THR D 2 306 ? -38.631 19.250 -38.542 1.00 22.11 306 THR D N 1
ATOM 23238 C CA . THR D 2 306 ? -37.346 18.978 -39.206 1.00 20.12 306 THR D CA 1
ATOM 23239 C C . THR D 2 306 ? -37.521 17.955 -40.329 1.00 22.30 306 THR D C 1
ATOM 23240 O O . THR D 2 306 ? -36.765 17.964 -41.309 1.00 20.95 306 THR D O 1
ATOM 23251 N N . ALA D 2 307 ? -38.460 17.026 -40.161 1.00 21.76 307 ALA D N 1
ATOM 23252 C CA . ALA D 2 307 ? -38.727 15.982 -41.150 1.00 21.12 307 ALA D CA 1
ATOM 23253 C C . ALA D 2 307 ? -39.143 16.551 -42.499 1.00 26.48 307 ALA D C 1
ATOM 23254 O O . ALA D 2 307 ? -39.170 15.806 -43.482 1.00 29.52 307 ALA D O 1
ATOM 23261 N N . THR D 2 308 ? -39.490 17.837 -42.561 1.00 24.49 308 THR D N 1
ATOM 23262 C CA . THR D 2 308 ? -39.850 18.498 -43.803 1.00 24.98 308 THR D CA 1
ATOM 23263 C C . THR D 2 308 ? -38.691 19.256 -44.427 1.00 24.75 308 THR D C 1
ATOM 23264 O O . THR D 2 308 ? -38.878 19.888 -45.464 1.00 25.07 308 THR D O 1
ATOM 23275 N N . GLN D 2 309 ? -37.507 19.232 -43.800 1.00 22.72 309 GLN D N 1
ATOM 23276 C CA . GLN D 2 309 ? -36.417 20.102 -44.183 1.00 22.11 309 GLN D CA 1
ATOM 23277 C C . GLN D 2 309 ? -35.231 19.287 -44.686 1.00 22.32 309 GLN D C 1
ATOM 23278 O O . GLN D 2 309 ? -35.001 18.150 -44.247 1.00 20.69 309 GLN D O 1
ATOM 23292 N N . TYR D 2 310 ? -34.428 19.935 -45.519 1.00 22.22 310 TYR D N 1
ATOM 23293 C CA . TYR D 2 310 ? -33.076 19.464 -45.798 1.00 22.04 310 TYR D CA 1
ATOM 23294 C C . TYR D 2 310 ? -32.148 19.826 -44.641 1.00 21.92 310 TYR D C 1
ATOM 23295 O O . TYR D 2 310 ? -32.052 21.000 -44.258 1.00 22.79 310 TYR D O 1
ATOM 23313 N N . GLY D 2 311 ? -31.447 18.815 -44.124 1.00 19.85 311 GLY D N 1
ATOM 23314 C CA . GLY D 2 311 ? -30.591 19.009 -42.951 1.00 20.62 311 GLY D CA 1
ATOM 23315 C C . GLY D 2 311 ? -29.429 19.959 -43.182 1.00 21.21 311 GLY D C 1
ATOM 23316 O O . GLY D 2 311 ? -29.019 20.690 -42.275 1.00 19.94 311 GLY D O 1
ATOM 23320 N N . ASP D 2 312 ? -28.837 19.943 -44.383 1.00 20.95 312 ASP D N 1
ATOM 23321 C CA . ASP D 2 312 ? -27.710 20.862 -44.560 1.00 20.12 312 ASP D CA 1
ATOM 23322 C C . ASP D 2 312 ? -28.180 22.316 -44.590 1.00 22.94 312 ASP D C 1
ATOM 23323 O O . ASP D 2 312 ? -27.568 23.193 -43.961 1.00 22.96 312 ASP D O 1
ATOM 23332 N N . TRP D 2 313 ? -29.265 22.598 -45.313 1.00 22.52 313 TRP D N 1
ATOM 23333 C CA . TRP D 2 313 ? -29.820 23.954 -45.305 1.00 21.26 313 TRP D CA 1
ATOM 23334 C C . TRP D 2 313 ? -30.208 24.365 -43.892 1.00 22.15 313 TRP D C 1
ATOM 23335 O O . TRP D 2 313 ? -29.927 25.482 -43.446 1.00 23.42 313 TRP D O 1
ATOM 23356 N N . LEU D 2 314 ? -30.840 23.462 -43.161 1.00 21.99 314 LEU D N 1
ATOM 23357 C CA . LEU D 2 314 ? -31.303 23.805 -41.825 1.00 22.60 314 LEU D CA 1
ATOM 23358 C C . LEU D 2 314 ? -30.132 24.045 -40.877 1.00 22.47 314 LEU D C 1
ATOM 23359 O O . LEU D 2 314 ? -30.129 25.013 -40.100 1.00 21.97 314 LEU D O 1
ATOM 23375 N N . MET D 2 315 ? -29.127 23.180 -40.930 1.00 21.12 315 MET D N 1
ATOM 23376 C CA . MET D 2 315 ? -27.942 23.373 -40.092 1.00 18.55 315 MET D CA 1
ATOM 23377 C C . MET D 2 315 ? -27.318 24.732 -40.343 1.00 21.36 315 MET D C 1
ATOM 23378 O O . MET D 2 315 ? -26.971 25.458 -39.400 1.00 20.85 315 MET D O 1
ATOM 23392 N N . ALA D 2 316 ? -27.202 25.128 -41.610 1.00 21.05 316 ALA D N 1
ATOM 23393 C CA . ALA D 2 316 ? -26.611 26.420 -41.921 1.00 24.09 316 ALA D CA 1
ATOM 23394 C C . ALA D 2 316 ? -27.437 27.562 -41.352 1.00 24.61 316 ALA D C 1
ATOM 23395 O O . ALA D 2 316 ? -26.883 28.517 -40.790 1.00 24.93 316 ALA D O 1
ATOM 23402 N N . GLU D 2 317 ? -28.771 27.461 -41.453 1.00 21.69 317 GLU D N 1
ATOM 23403 C CA . GLU D 2 317 ? -29.642 28.507 -40.932 1.00 22.37 317 GLU D CA 1
ATOM 23404 C C . GLU D 2 317 ? -29.531 28.616 -39.418 1.00 22.54 317 GLU D C 1
ATOM 23405 O O . GLU D 2 317 ? -29.453 29.725 -38.862 1.00 26.74 317 GLU D O 1
ATOM 23417 N N . LEU D 2 318 ? -29.501 27.469 -38.746 1.00 24.15 318 LEU D N 1
ATOM 23418 C CA . LEU D 2 318 ? -29.435 27.456 -37.290 1.00 24.49 318 LEU D CA 1
ATOM 23419 C C . LEU D 2 318 ? -28.093 27.993 -36.793 1.00 24.24 318 LEU D C 1
ATOM 23420 O O . LEU D 2 318 ? -28.063 28.836 -35.888 1.00 24.28 318 LEU D O 1
ATOM 23436 N N . LEU D 2 319 ? -26.984 27.549 -37.398 1.00 21.76 319 LEU D N 1
ATOM 23437 C CA . LEU D 2 319 ? -25.676 28.046 -36.992 1.00 21.12 319 LEU D CA 1
ATOM 23438 C C . LEU D 2 319 ? -25.557 29.549 -37.203 1.00 22.71 319 LEU D C 1
ATOM 23439 O O . LEU D 2 319 ? -25.004 30.259 -36.351 1.00 22.45 319 LEU D O 1
ATOM 23455 N N . LYS D 2 320 ? -26.097 30.062 -38.313 1.00 23.81 320 LYS D N 1
ATOM 23456 C CA . LYS D 2 320 ? -26.039 31.497 -38.562 1.00 24.28 320 LYS D CA 1
ATOM 23457 C C . LYS D 2 320 ? -26.844 32.280 -37.529 1.00 24.99 320 LYS D C 1
ATOM 23458 O O . LYS D 2 320 ? -26.530 33.446 -37.242 1.00 28.47 320 LYS D O 1
ATOM 23477 N N . ALA D 2 321 ? -27.860 31.645 -36.955 1.00 24.13 321 ALA D N 1
ATOM 23478 C CA . ALA D 2 321 ? -28.719 32.225 -35.930 1.00 26.12 321 ALA D CA 1
ATOM 23479 C C . ALA D 2 321 ? -28.180 32.020 -34.528 1.00 26.75 321 ALA D C 1
ATOM 23480 O O . ALA D 2 321 ? -28.781 32.531 -33.563 1.00 27.11 321 ALA D O 1
ATOM 23487 N N . GLY D 2 322 ? -27.073 31.283 -34.391 1.00 26.42 322 GLY D N 1
ATOM 23488 C CA . GLY D 2 322 ? -26.422 31.093 -33.117 1.00 23.59 322 GLY D CA 1
ATOM 23489 C C . GLY D 2 322 ? -26.872 29.881 -32.354 1.00 26.30 322 GLY D C 1
ATOM 23490 O O . GLY D 2 322 ? -26.560 29.769 -31.164 1.00 26.99 322 GLY D O 1
ATOM 23494 N N . VAL D 2 323 ? -27.567 28.956 -33.008 1.00 25.63 323 VAL D N 1
ATOM 23495 C CA . VAL D 2 323 ? -28.117 27.769 -32.366 1.00 23.88 323 VAL D CA 1
ATOM 23496 C C . VAL D 2 323 ? -27.182 26.602 -32.682 1.00 23.22 323 VAL D C 1
ATOM 23497 O O . VAL D 2 323 ? -27.047 26.262 -33.857 1.00 22.26 323 VAL D O 1
ATOM 23510 N N . PRO D 2 324 ? -26.592 25.938 -31.679 1.00 21.48 324 PRO D N 1
ATOM 23511 C CA . PRO D 2 324 ? -25.800 24.731 -31.965 1.00 19.55 324 PRO D CA 1
ATOM 23512 C C . PRO D 2 324 ? -26.587 23.719 -32.768 1.00 19.94 324 PRO D C 1
ATOM 23513 O O . PRO D 2 324 ? -27.675 23.295 -32.374 1.00 21.31 324 PRO D O 1
ATOM 23524 N N . ALA D 2 325 ? -26.040 23.328 -33.919 1.00 20.75 325 ALA D N 1
ATOM 23525 C CA . ALA D 2 325 ? -26.677 22.353 -34.775 1.00 20.00 325 ALA D CA 1
ATOM 23526 C C . ALA D 2 325 ? -25.631 21.637 -35.613 1.00 19.53 325 ALA D C 1
ATOM 23527 O O . ALA D 2 325 ? -24.581 22.189 -35.935 1.00 19.73 325 ALA D O 1
ATOM 23534 N N . GLY D 2 326 ? -25.940 20.412 -35.969 1.00 18.61 326 GLY D N 1
ATOM 23535 C CA . GLY D 2 326 ? -25.073 19.686 -36.875 1.00 18.05 326 GLY D CA 1
ATOM 23536 C C . GLY D 2 326 ? -25.721 18.458 -37.450 1.00 18.73 326 GLY D C 1
ATOM 23537 O O . GLY D 2 326 ? -26.320 17.662 -36.742 1.00 18.13 326 GLY D O 1
ATOM 23541 N N . GLU D 2 327 ? -25.611 18.293 -38.759 1.00 18.98 327 GLU D N 1
ATOM 23542 C CA . GLU D 2 327 ? -26.062 17.058 -39.371 1.00 17.73 327 GLU D CA 1
ATOM 23543 C C . GLU D 2 327 ? -25.306 15.874 -38.773 1.00 20.35 327 GLU D C 1
ATOM 23544 O O . GLU D 2 327 ? -24.125 15.967 -38.439 1.00 17.98 327 GLU D O 1
ATOM 23556 N N . VAL D 2 328 ? -26.005 14.750 -38.612 1.00 17.70 328 VAL D N 1
ATOM 23557 C CA . VAL D 2 328 ? -25.410 13.538 -38.089 1.00 16.68 328 VAL D CA 1
ATOM 23558 C C . VAL D 2 328 ? -24.729 12.835 -39.267 1.00 20.81 328 VAL D C 1
ATOM 23559 O O . VAL D 2 328 ? -25.347 12.083 -40.021 1.00 19.83 328 VAL D O 1
ATOM 23572 N N . ARG D 2 329 ? -23.438 13.071 -39.418 1.00 18.18 329 ARG D N 1
ATOM 23573 C CA . ARG D 2 329 ? -22.717 12.698 -40.631 1.00 16.90 329 ARG D CA 1
ATOM 23574 C C . ARG D 2 329 ? -22.239 11.247 -40.597 1.00 18.02 329 ARG D C 1
ATOM 23575 O O . ARG D 2 329 ? -21.766 10.728 -39.572 1.00 17.08 329 ARG D O 1
ATOM 23596 N N . ASP D 2 330 ? -22.336 10.596 -41.755 1.00 17.11 330 ASP D N 1
ATOM 23597 C CA . ASP D 2 330 ? -21.676 9.319 -41.970 1.00 18.62 330 ASP D CA 1
ATOM 23598 C C . ASP D 2 330 ? -20.212 9.555 -42.390 1.00 17.87 330 ASP D C 1
ATOM 23599 O O . ASP D 2 330 ? -19.737 10.703 -42.483 1.00 16.37 330 ASP D O 1
ATOM 23608 N N . ALA D 2 331 ? -19.475 8.451 -42.598 1.00 18.17 331 ALA D N 1
ATOM 23609 C CA . ALA D 2 331 ? -18.039 8.595 -42.830 1.00 17.68 331 ALA D CA 1
ATOM 23610 C C . ALA D 2 331 ? -17.761 9.288 -44.148 1.00 17.39 331 ALA D C 1
ATOM 23611 O O . ALA D 2 331 ? -16.795 10.041 -44.263 1.00 18.64 331 ALA D O 1
ATOM 23618 N N . ARG D 2 332 ? -18.585 9.027 -45.159 1.00 18.28 332 ARG D N 1
ATOM 23619 C CA . ARG D 2 332 ? -18.388 9.721 -46.440 1.00 16.96 332 ARG D CA 1
ATOM 23620 C C . ARG D 2 332 ? -18.540 11.218 -46.268 1.00 17.11 332 ARG D C 1
ATOM 23621 O O . ARG D 2 332 ? -17.744 12.000 -46.809 1.00 18.10 332 ARG D O 1
ATOM 23642 N N . GLU D 2 333 ? -19.562 11.646 -45.513 1.00 16.70 333 GLU D N 1
ATOM 23643 C CA . GLU D 2 333 ? -19.754 13.060 -45.255 1.00 17.21 333 GLU D CA 1
ATOM 23644 C C . GLU D 2 333 ? -18.581 13.677 -44.519 1.00 18.20 333 GLU D C 1
ATOM 23645 O O . GLU D 2 333 ? -18.203 14.826 -44.802 1.00 19.27 333 GLU D O 1
ATOM 23657 N N . ALA D 2 334 ? -17.987 12.945 -43.572 1.00 16.64 334 ALA D N 1
ATOM 23658 C CA . ALA D 2 334 ? -16.814 13.468 -42.876 1.00 16.76 334 ALA D CA 1
ATOM 23659 C C . ALA D 2 334 ? -15.617 13.591 -43.824 1.00 18.16 334 ALA D C 1
ATOM 23660 O O . ALA D 2 334 ? -14.899 14.591 -43.795 1.00 18.50 334 ALA D O 1
ATOM 23667 N N . ILE D 2 335 ? -15.407 12.596 -44.675 1.00 16.90 335 ILE D N 1
ATOM 23668 C CA . ILE D 2 335 ? -14.319 12.623 -45.650 1.00 18.33 335 ILE D CA 1
ATOM 23669 C C . ILE D 2 335 ? -14.471 13.794 -46.612 1.00 19.12 335 ILE D C 1
ATOM 23670 O O . ILE D 2 335 ? -13.478 14.416 -47.021 1.00 19.51 335 ILE D O 1
ATOM 23686 N N . GLU D 2 336 ? -15.696 14.061 -47.037 1.00 17.42 336 GLU D N 1
ATOM 23687 C CA . GLU D 2 336 ? -16.008 15.087 -48.012 1.00 16.82 336 GLU D CA 1
ATOM 23688 C C . GLU D 2 336 ? -16.272 16.450 -47.404 1.00 17.63 336 GLU D C 1
ATOM 23689 O O . GLU D 2 336 ? -16.520 17.417 -48.145 1.00 20.43 336 GLU D O 1
ATOM 23701 N N . ASP D 2 337 ? -16.180 16.570 -46.091 1.00 18.59 337 ASP D N 1
ATOM 23702 C CA . ASP D 2 337 ? -16.521 17.808 -45.418 1.00 18.18 337 ASP D CA 1
ATOM 23703 C C . ASP D 2 337 ? -15.573 18.924 -45.829 1.00 17.95 337 ASP D C 1
ATOM 23704 O O . ASP D 2 337 ? -14.351 18.780 -45.715 1.00 18.07 337 ASP D O 1
ATOM 23713 N N . GLU D 2 338 ? -16.142 20.074 -46.242 1.00 19.26 338 GLU D N 1
ATOM 23714 C CA . GLU D 2 338 ? -15.323 21.256 -46.516 1.00 19.00 338 GLU D CA 1
ATOM 23715 C C . GLU D 2 338 ? -14.452 21.652 -45.324 1.00 19.07 338 GLU D C 1
ATOM 23716 O O . GLU D 2 338 ? -13.311 22.094 -45.495 1.00 20.14 338 GLU D O 1
ATOM 23728 N N . HIS D 2 339 ? -14.987 21.546 -44.107 1.00 18.03 339 HIS D N 1
ATOM 23729 C CA . HIS D 2 339 ? -14.232 22.021 -42.958 1.00 19.74 339 HIS D CA 1
ATOM 23730 C C . HIS D 2 339 ? -12.995 21.161 -42.677 1.00 17.14 339 HIS D C 1
ATOM 23731 O O . HIS D 2 339 ? -11.878 21.680 -42.609 1.00 17.72 339 HIS D O 1
ATOM 23745 N N . LEU D 2 340 ? -13.174 19.850 -42.463 1.00 17.86 340 LEU D N 1
ATOM 23746 C CA . LEU D 2 340 ? -12.022 18.965 -42.231 1.00 16.35 340 LEU D CA 1
ATOM 23747 C C . LEU D 2 340 ? -11.013 19.025 -43.375 1.00 18.46 340 LEU D C 1
ATOM 23748 O O . LEU D 2 340 ? -9.804 18.978 -43.142 1.00 19.11 340 LEU D O 1
ATOM 23764 N N . ARG D 2 341 ? -11.481 19.165 -44.618 1.00 18.53 341 ARG D N 1
ATOM 23765 C CA A ARG D 2 341 ? -10.570 19.265 -45.763 0.42 20.86 341 ARG D CA 1
ATOM 23766 C CA B ARG D 2 341 ? -10.531 19.239 -45.730 0.58 20.91 341 ARG D CA 1
ATOM 23767 C C . ARG D 2 341 ? -9.777 20.566 -45.735 1.00 19.01 341 ARG D C 1
ATOM 23768 O O . ARG D 2 341 ? -8.548 20.579 -45.938 1.00 20.03 341 ARG D O 1
ATOM 23809 N N . ARG D 2 342 ? -10.468 21.688 -45.531 1.00 17.72 342 ARG D N 1
ATOM 23810 C CA . ARG D 2 342 ? -9.769 22.970 -45.466 1.00 19.45 342 ARG D CA 1
ATOM 23811 C C . ARG D 2 342 ? -8.779 23.001 -44.299 1.00 17.45 342 ARG D C 1
ATOM 23812 O O . ARG D 2 342 ? -7.721 23.655 -44.391 1.00 21.61 342 ARG D O 1
ATOM 23833 N N . ARG D 2 343 ? -9.091 22.302 -43.210 1.00 19.18 343 ARG D N 1
ATOM 23834 C CA . ARG D 2 343 ? -8.177 22.193 -42.077 1.00 19.22 343 ARG D CA 1
ATOM 23835 C C . ARG D 2 343 ? -6.985 21.292 -42.377 1.00 18.14 343 ARG D C 1
ATOM 23836 O O . ARG D 2 343 ? -6.036 21.277 -41.587 1.00 20.54 343 ARG D O 1
ATOM 23857 N N . GLY D 2 344 ? -7.015 20.529 -43.471 1.00 19.24 344 GLY D N 1
ATOM 23858 C CA . GLY D 2 344 ? -5.928 19.601 -43.757 1.00 19.54 344 GLY D CA 1
ATOM 23859 C C . GLY D 2 344 ? -5.897 18.357 -42.885 1.00 18.88 344 GLY D C 1
ATOM 23860 O O . GLY D 2 344 ? -4.848 17.702 -42.750 1.00 19.88 344 GLY D O 1
ATOM 23864 N N . PHE D 2 345 ? -7.055 17.977 -42.331 1.00 17.94 345 PHE D N 1
ATOM 23865 C CA . PHE D 2 345 ? -7.088 16.823 -41.441 1.00 17.65 345 PHE D CA 1
ATOM 23866 C C . PHE D 2 345 ? -6.861 15.521 -42.214 1.00 16.63 345 PHE D C 1
ATOM 23867 O O . PHE D 2 345 ? -6.116 14.638 -41.766 1.00 17.69 345 PHE D O 1
ATOM 23884 N N . TRP D 2 346 ? -7.523 15.380 -43.355 1.00 16.49 346 TRP D N 1
ATOM 23885 C CA . TRP D 2 346 ? -7.399 14.221 -44.231 1.00 17.57 346 TRP D CA 1
ATOM 23886 C C . TRP D 2 346 ? -6.137 14.323 -45.067 1.00 18.28 346 TRP D C 1
ATOM 23887 O O . TRP D 2 346 ? -5.777 15.414 -45.536 1.00 19.43 346 TRP D O 1
ATOM 23908 N N . ALA D 2 347 ? -5.442 13.193 -45.215 1.00 17.71 347 ALA D N 1
ATOM 23909 C CA . ALA D 2 347 ? -4.202 13.120 -45.982 1.00 16.95 347 ALA D CA 1
ATOM 23910 C C . ALA D 2 347 ? -4.219 11.862 -46.818 1.00 20.79 347 ALA D C 1
ATOM 23911 O O . ALA D 2 347 ? -4.475 10.776 -46.290 1.00 21.61 347 ALA D O 1
ATOM 23918 N N . TYR D 2 348 ? -3.921 11.993 -48.113 1.00 17.85 348 TYR D N 1
ATOM 23919 C CA . TYR D 2 348 ? -3.865 10.846 -49.008 1.00 17.58 348 TYR D CA 1
ATOM 23920 C C . TYR D 2 348 ? -2.401 10.493 -49.246 1.00 20.97 348 TYR D C 1
ATOM 23921 O O . TYR D 2 348 ? -1.593 11.376 -49.574 1.00 21.37 348 TYR D O 1
ATOM 23939 N N . LEU D 2 349 ? -2.067 9.232 -49.050 1.00 19.17 349 LEU D N 1
ATOM 23940 C CA . LEU D 2 349 ? -0.710 8.724 -49.217 1.00 17.79 349 LEU D CA 1
ATOM 23941 C C . LEU D 2 349 ? -0.678 7.579 -50.219 1.00 21.56 349 LEU D C 1
ATOM 23942 O O . LEU D 2 349 ? -1.597 6.749 -50.272 1.00 19.33 349 LEU D O 1
ATOM 23958 N N . ASP D 2 350 ? 0.403 7.512 -51.009 1.00 21.18 350 ASP D N 1
ATOM 23959 C CA . ASP D 2 350 ? 0.563 6.463 -52.008 1.00 20.14 350 ASP D CA 1
ATOM 23960 C C . ASP D 2 350 ? 1.249 5.261 -51.368 1.00 22.91 350 ASP D C 1
ATOM 23961 O O . ASP D 2 350 ? 2.049 5.398 -50.448 1.00 27.33 350 ASP D O 1
ATOM 23970 N N . HIS D 2 351 ? 0.897 4.075 -51.828 1.00 27.57 351 HIS D N 1
ATOM 23971 C CA . HIS D 2 351 ? 1.367 2.804 -51.236 1.00 26.66 351 HIS D CA 1
ATOM 23972 C C . HIS D 2 351 ? 1.620 1.880 -52.410 1.00 28.43 351 HIS D C 1
ATOM 23973 O O . HIS D 2 351 ? 0.849 1.888 -53.369 1.00 28.26 351 HIS D O 1
ATOM 23987 N N . PRO D 2 352 ? 2.720 1.110 -52.399 1.00 28.77 352 PRO D N 1
ATOM 23988 C CA . PRO D 2 352 ? 3.050 0.319 -53.586 1.00 33.67 352 PRO D CA 1
ATOM 23989 C C . PRO D 2 352 ? 2.026 -0.735 -53.892 1.00 30.62 352 PRO D C 1
ATOM 23990 O O . PRO D 2 352 ? 1.911 -1.151 -55.054 1.00 35.90 352 PRO D O 1
ATOM 24001 N N . GLU D 2 353 ? 1.251 -1.185 -52.908 1.00 26.26 353 GLU D N 1
ATOM 24002 C CA . GLU D 2 353 ? 0.296 -2.205 -53.275 1.00 26.67 353 GLU D CA 1
ATOM 24003 C C . GLU D 2 353 ? -1.116 -1.677 -53.489 1.00 30.05 353 GLU D C 1
ATOM 24004 O O . GLU D 2 353 ? -1.808 -2.160 -54.385 1.00 33.92 353 GLU D O 1
ATOM 24016 N N . VAL D 2 354 ? -1.591 -0.743 -52.662 1.00 24.29 354 VAL D N 1
ATOM 24017 C CA . VAL D 2 354 ? -2.987 -0.326 -52.744 1.00 21.19 354 VAL D CA 1
ATOM 24018 C C . VAL D 2 354 ? -3.158 1.030 -53.406 1.00 22.28 354 VAL D C 1
ATOM 24019 O O . VAL D 2 354 ? -4.292 1.504 -53.531 1.00 21.83 354 VAL D O 1
ATOM 24032 N N . GLY D 2 355 ? -2.063 1.684 -53.811 1.00 22.99 355 GLY D N 1
ATOM 24033 C CA . GLY D 2 355 ? -2.169 2.998 -54.425 1.00 21.06 355 GLY D CA 1
ATOM 24034 C C . GLY D 2 355 ? -2.483 4.070 -53.394 1.00 20.19 355 GLY D C 1
ATOM 24035 O O . GLY D 2 355 ? -2.254 3.901 -52.193 1.00 21.36 355 GLY D O 1
ATOM 24039 N N . VAL D 2 356 ? -3.044 5.177 -53.880 1.00 20.46 356 VAL D N 1
ATOM 24040 C CA . VAL D 2 356 ? -3.336 6.340 -53.048 1.00 17.88 356 VAL D CA 1
ATOM 24041 C C . VAL D 2 356 ? -4.585 6.086 -52.216 1.00 20.47 356 VAL D C 1
ATOM 24042 O O . VAL D 2 356 ? -5.680 5.844 -52.751 1.00 20.16 356 VAL D O 1
ATOM 24055 N N . THR D 2 357 ? -4.430 6.177 -50.896 1.00 18.98 357 THR D N 1
ATOM 24056 C CA . THR D 2 357 ? -5.541 5.932 -49.988 1.00 19.12 357 THR D CA 1
ATOM 24057 C C . THR D 2 357 ? -5.522 6.914 -48.818 1.00 17.54 357 THR D C 1
ATOM 24058 O O . THR D 2 357 ? -4.546 7.633 -48.569 1.00 17.39 357 THR D O 1
ATOM 24069 N N . LEU D 2 358 ? -6.670 6.949 -48.130 1.00 18.18 358 LEU D N 1
ATOM 24070 C CA . LEU D 2 358 ? -6.976 7.951 -47.123 1.00 17.44 358 LEU D CA 1
ATOM 24071 C C . LEU D 2 358 ? -6.414 7.600 -45.756 1.00 17.37 358 LEU D C 1
ATOM 24072 O O . LEU D 2 358 ? -6.676 6.520 -45.197 1.00 16.71 358 LEU D O 1
ATOM 24088 N N . TYR D 2 359 ? -5.682 8.570 -45.219 1.00 17.37 359 TYR D N 1
ATOM 24089 C CA . TYR D 2 359 ? -5.163 8.638 -43.859 1.00 17.47 359 TYR D CA 1
ATOM 24090 C C . TYR D 2 359 ? -5.655 9.948 -43.233 1.00 16.54 359 TYR D C 1
ATOM 24091 O O . TYR D 2 359 ? -6.321 10.759 -43.872 1.00 17.80 359 TYR D O 1
ATOM 24109 N N . ASN D 2 360 ? -5.245 10.206 -41.999 1.00 18.59 360 ASN D N 1
ATOM 24110 C CA . ASN D 2 360 ? -5.476 11.514 -41.383 1.00 17.07 360 ASN D CA 1
ATOM 24111 C C . ASN D 2 360 ? -4.326 11.803 -40.422 1.00 16.41 360 ASN D C 1
ATOM 24112 O O . ASN D 2 360 ? -3.791 10.871 -39.796 1.00 17.94 360 ASN D O 1
ATOM 24123 N N . ARG D 2 361 ? -4.016 13.093 -40.270 1.00 16.65 361 ARG D N 1
ATOM 24124 C CA . ARG D 2 361 ? -3.112 13.520 -39.203 1.00 16.83 361 ARG D CA 1
ATOM 24125 C C . ARG D 2 361 ? -3.847 13.476 -37.865 1.00 18.23 361 ARG D C 1
ATOM 24126 O O . ARG D 2 361 ? -5.078 13.410 -37.789 1.00 18.68 361 ARG D O 1
ATOM 24147 N N . ALA D 2 362 ? -3.060 13.462 -36.802 1.00 16.63 362 ALA D N 1
ATOM 24148 C CA . ALA D 2 362 ? -3.588 13.666 -35.456 1.00 16.45 362 ALA D CA 1
ATOM 24149 C C . ALA D 2 362 ? -4.262 15.037 -35.348 1.00 17.59 362 ALA D C 1
ATOM 24150 O O . ALA D 2 362 ? -4.014 15.939 -36.166 1.00 15.79 362 ALA D O 1
ATOM 24157 N N . PRO D 2 363 ? -5.154 15.220 -34.382 1.00 17.17 363 PRO D N 1
ATOM 24158 C CA . PRO D 2 363 ? -6.043 16.383 -34.378 1.00 16.94 363 PRO D CA 1
ATOM 24159 C C . PRO D 2 363 ? -5.431 17.576 -33.676 1.00 18.65 363 PRO D C 1
ATOM 24160 O O . PRO D 2 363 ? -6.025 18.179 -32.783 1.00 19.26 363 PRO D O 1
ATOM 24171 N N . ILE D 2 364 ? -4.210 17.955 -34.103 1.00 17.63 364 ILE D N 1
ATOM 24172 C CA . ILE D 2 364 ? -3.473 19.054 -33.489 1.00 19.02 364 ILE D CA 1
ATOM 24173 C C . ILE D 2 364 ? -2.905 19.885 -34.627 1.00 18.05 364 ILE D C 1
ATOM 24174 O O . ILE D 2 364 ? -2.117 19.368 -35.433 1.00 19.28 364 ILE D O 1
ATOM 24190 N N . VAL D 2 365 ? -3.245 21.170 -34.670 1.00 18.19 365 VAL D N 1
ATOM 24191 C CA . VAL D 2 365 ? -2.632 22.097 -35.617 1.00 18.77 365 VAL D CA 1
ATOM 24192 C C . VAL D 2 365 ? -1.643 22.940 -34.825 1.00 20.90 365 VAL D C 1
ATOM 24193 O O . VAL D 2 365 ? -2.055 23.819 -34.059 1.00 20.77 365 VAL D O 1
ATOM 24206 N N . PHE D 2 366 ? -0.345 22.685 -35.020 1.00 18.25 366 PHE D N 1
ATOM 24207 C CA . PHE D 2 366 ? 0.736 23.460 -34.428 1.00 19.49 366 PHE D CA 1
ATOM 24208 C C . PHE D 2 366 ? 1.057 24.629 -35.350 1.00 19.56 366 PHE D C 1
ATOM 24209 O O . PHE D 2 366 ? 1.284 24.414 -36.543 1.00 21.57 366 PHE D O 1
ATOM 24226 N N . SER D 2 367 ? 1.168 25.830 -34.806 1.00 20.51 367 SER D N 1
ATOM 24227 C CA . SER D 2 367 ? 1.411 26.967 -35.684 1.00 22.99 367 SER D CA 1
ATOM 24228 C C . SER D 2 367 ? 2.844 27.032 -36.191 1.00 25.61 367 SER D C 1
ATOM 24229 O O . SER D 2 367 ? 3.089 27.700 -37.210 1.00 26.30 367 SER D O 1
ATOM 24237 N N . ARG D 2 368 ? 3.808 26.425 -35.480 1.00 22.01 368 ARG D N 1
ATOM 24238 C CA . ARG D 2 368 ? 5.209 26.522 -35.903 1.00 24.41 368 ARG D CA 1
ATOM 24239 C C . ARG D 2 368 ? 5.859 25.178 -36.171 1.00 23.98 368 ARG D C 1
ATOM 24240 O O . ARG D 2 368 ? 6.787 25.120 -36.973 1.00 24.87 368 ARG D O 1
ATOM 24261 N N . THR D 2 369 ? 5.409 24.100 -35.530 1.00 22.63 369 THR D N 1
ATOM 24262 C CA . THR D 2 369 ? 5.965 22.770 -35.770 1.00 20.56 369 THR D CA 1
ATOM 24263 C C . THR D 2 369 ? 4.851 21.811 -36.196 1.00 22.45 369 THR D C 1
ATOM 24264 O O . THR D 2 369 ? 4.536 20.838 -35.504 1.00 22.06 369 THR D O 1
ATOM 24275 N N . PRO D 2 370 ? 4.253 22.033 -37.361 1.00 21.19 370 PRO D N 1
ATOM 24276 C CA . PRO D 2 370 ? 3.088 21.237 -37.744 1.00 19.65 370 PRO D CA 1
ATOM 24277 C C . PRO D 2 370 ? 3.391 19.758 -37.929 1.00 19.65 370 PRO D C 1
ATOM 24278 O O . PRO D 2 370 ? 4.509 19.346 -38.279 1.00 20.60 370 PRO D O 1
ATOM 24289 N N . LEU D 2 371 ? 2.367 18.965 -37.717 1.00 18.26 371 LEU D N 1
ATOM 24290 C CA . LEU D 2 371 ? 2.434 17.533 -37.971 1.00 18.31 371 LEU D CA 1
ATOM 24291 C C . LEU D 2 371 ? 2.683 17.283 -39.452 1.00 20.53 371 LEU D C 1
ATOM 24292 O O . LEU D 2 371 ? 2.302 18.098 -40.305 1.00 21.89 371 LEU D O 1
ATOM 24308 N N . GLU D 2 372 ? 3.366 16.183 -39.757 1.00 20.77 372 GLU D N 1
ATOM 24309 C CA . GLU D 2 372 ? 3.642 15.828 -41.151 1.00 20.26 372 GLU D CA 1
ATOM 24310 C C . GLU D 2 372 ? 3.174 14.413 -41.453 1.00 20.48 372 GLU D C 1
ATOM 24311 O O . GLU D 2 372 ? 3.290 13.508 -40.624 1.00 20.89 372 GLU D O 1
ATOM 24323 N N . MET D 2 373 ? 2.610 14.243 -42.642 1.00 20.73 373 MET D N 1
ATOM 24324 C CA . MET D 2 373 ? 2.155 12.959 -43.171 1.00 17.40 373 MET D CA 1
ATOM 24325 C C . MET D 2 373 ? 3.001 12.718 -44.413 1.00 21.16 373 MET D C 1
ATOM 24326 O O . MET D 2 373 ? 2.861 13.425 -45.424 1.00 24.25 373 MET D O 1
ATOM 24340 N N . LYS D 2 374 ? 3.923 11.750 -44.326 1.00 19.43 374 LYS D N 1
ATOM 24341 C CA . LYS D 2 374 ? 4.917 11.562 -45.365 1.00 18.15 374 LYS D CA 1
ATOM 24342 C C . LYS D 2 374 ? 4.836 10.210 -46.048 1.00 21.03 374 LYS D C 1
ATOM 24343 O O . LYS D 2 374 ? 4.999 10.155 -47.280 1.00 22.86 374 LYS D O 1
ATOM 24362 N N . THR D 2 375 ? 4.694 9.108 -45.305 1.00 19.98 375 THR D N 1
ATOM 24363 C CA . THR D 2 375 ? 4.748 7.789 -45.915 1.00 19.32 375 THR D CA 1
ATOM 24364 C C . THR D 2 375 ? 3.613 6.915 -45.396 1.00 17.76 375 THR D C 1
ATOM 24365 O O . THR D 2 375 ? 3.224 6.990 -44.228 1.00 18.87 375 THR D O 1
ATOM 24376 N N . ALA D 2 376 ? 3.090 6.092 -46.305 1.00 18.75 376 ALA D N 1
ATOM 24377 C CA . ALA D 2 376 ? 2.053 5.130 -46.006 1.00 18.72 376 ALA D CA 1
ATOM 24378 C C . ALA D 2 376 ? 2.584 4.059 -45.055 1.00 20.53 376 ALA D C 1
ATOM 24379 O O . ALA D 2 376 ? 3.776 3.938 -44.814 1.00 19.28 376 ALA D O 1
ATOM 24386 N N . ALA D 2 377 ? 1.673 3.257 -44.534 1.00 16.90 377 ALA D N 1
ATOM 24387 C CA . ALA D 2 377 ? 2.066 2.225 -43.582 1.00 17.35 377 ALA D CA 1
ATOM 24388 C C . ALA D 2 377 ? 3.076 1.260 -44.207 1.00 17.19 377 ALA D C 1
ATOM 24389 O O . ALA D 2 377 ? 2.938 0.885 -45.385 1.00 19.96 377 ALA D O 1
ATOM 24396 N N . PRO D 2 378 ? 4.071 0.801 -43.433 1.00 16.69 378 PRO D N 1
ATOM 24397 C CA . PRO D 2 378 ? 5.117 -0.074 -43.959 1.00 18.79 378 PRO D CA 1
ATOM 24398 C C . PRO D 2 378 ? 4.659 -1.515 -44.060 1.00 19.89 378 PRO D C 1
ATOM 24399 O O . PRO D 2 378 ? 3.719 -1.960 -43.389 1.00 20.16 378 PRO D O 1
ATOM 24410 N N . SER D 2 379 ? 5.374 -2.269 -44.888 1.00 19.36 379 SER D N 1
ATOM 24411 C CA . SER D 2 379 ? 5.253 -3.716 -44.906 1.00 20.29 379 SER D CA 1
ATOM 24412 C C . SER D 2 379 ? 6.197 -4.340 -43.866 1.00 21.00 379 SER D C 1
ATOM 24413 O O . SER D 2 379 ? 7.106 -3.678 -43.330 1.00 19.68 379 SER D O 1
ATOM 24421 N N . ILE D 2 380 ? 5.920 -5.605 -43.535 1.00 21.49 380 ILE D N 1
ATOM 24422 C CA . ILE D 2 380 ? 6.702 -6.273 -42.500 1.00 20.55 380 ILE D CA 1
ATOM 24423 C C . ILE D 2 380 ? 8.134 -6.383 -42.985 1.00 21.83 380 ILE D C 1
ATOM 24424 O O . ILE D 2 380 ? 8.405 -6.979 -44.043 1.00 22.63 380 ILE D O 1
ATOM 24440 N N . GLY D 2 381 ? 9.068 -5.843 -42.199 1.00 21.50 381 GLY D N 1
ATOM 24441 C CA . GLY D 2 381 ? 10.490 -5.881 -42.538 1.00 19.92 381 GLY D CA 1
ATOM 24442 C C . GLY D 2 381 ? 10.916 -4.975 -43.667 1.00 22.81 381 GLY D C 1
ATOM 24443 O O . GLY D 2 381 ? 12.022 -5.132 -44.201 1.00 22.76 381 GLY D O 1
ATOM 24447 N N . GLN D 2 382 ? 10.067 -4.024 -44.058 1.00 22.92 382 GLN D N 1
ATOM 24448 C CA . GLN D 2 382 ? 10.430 -3.093 -45.121 1.00 20.45 382 GLN D CA 1
ATOM 24449 C C . GLN D 2 382 ? 11.757 -2.401 -44.858 1.00 22.43 382 GLN D C 1
ATOM 24450 O O . GLN D 2 382 ? 12.520 -2.144 -45.799 1.00 23.41 382 GLN D O 1
ATOM 24464 N N . HIS D 2 383 ? 12.075 -2.114 -43.594 1.00 21.22 383 HIS D N 1
ATOM 24465 C CA . HIS D 2 383 ? 13.266 -1.349 -43.261 1.00 19.72 383 HIS D CA 1
ATOM 24466 C C . HIS D 2 383 ? 14.297 -2.183 -42.508 1.00 20.39 383 HIS D C 1
ATOM 24467 O O . HIS D 2 383 ? 15.240 -1.626 -41.949 1.00 22.57 383 HIS D O 1
ATOM 24481 N N . THR D 2 384 ? 14.161 -3.507 -42.522 1.00 20.50 384 THR D N 1
ATOM 24482 C CA . THR D 2 384 ? 15.095 -4.380 -41.815 1.00 21.45 384 THR D CA 1
ATOM 24483 C C . THR D 2 384 ? 16.546 -4.046 -42.177 1.00 22.31 384 THR D C 1
ATOM 24484 O O . THR D 2 384 ? 17.365 -3.697 -41.312 1.00 23.39 384 THR D O 1
ATOM 24495 N N . ARG D 2 385 ? 16.885 -4.115 -43.457 1.00 23.27 385 ARG D N 1
ATOM 24496 C CA . ARG D 2 385 ? 18.286 -3.937 -43.822 1.00 21.87 385 ARG D CA 1
ATOM 24497 C C . ARG D 2 385 ? 18.762 -2.491 -43.612 1.00 25.05 385 ARG D C 1
ATOM 24498 O O . ARG D 2 385 ? 19.897 -2.257 -43.176 1.00 25.87 385 ARG D O 1
ATOM 24519 N N . GLU D 2 386 ? 17.900 -1.515 -43.907 1.00 24.87 386 GLU D N 1
ATOM 24520 C CA . GLU D 2 386 ? 18.221 -0.112 -43.690 1.00 25.74 386 GLU D CA 1
ATOM 24521 C C . GLU D 2 386 ? 18.585 0.151 -42.245 1.00 25.19 386 GLU D C 1
ATOM 24522 O O . GLU D 2 386 ? 19.602 0.793 -41.950 1.00 25.89 386 GLU D O 1
ATOM 24534 N N . VAL D 2 387 ? 17.733 -0.312 -41.320 1.00 23.56 387 VAL D N 1
ATOM 24535 C CA . VAL D 2 387 ? 17.976 -0.066 -39.902 1.00 23.38 387 VAL D CA 1
ATOM 24536 C C . VAL D 2 387 ? 19.207 -0.829 -39.425 1.00 23.93 387 VAL D C 1
ATOM 24537 O O . VAL D 2 387 ? 20.030 -0.295 -38.678 1.00 24.85 387 VAL D O 1
ATOM 24550 N N . LEU D 2 388 ? 19.345 -2.102 -39.820 1.00 23.27 388 LEU D N 1
ATOM 24551 C CA . LEU D 2 388 ? 20.486 -2.895 -39.347 1.00 24.97 388 LEU D CA 1
ATOM 24552 C C . LEU D 2 388 ? 21.807 -2.246 -39.770 1.00 25.81 388 LEU D C 1
ATOM 24553 O O . LEU D 2 388 ? 22.766 -2.162 -38.990 1.00 27.33 388 LEU D O 1
ATOM 24569 N N . GLY D 2 389 ? 21.887 -1.834 -41.030 1.00 23.94 389 GLY D N 1
ATOM 24570 C CA . GLY D 2 389 ? 23.133 -1.332 -41.551 1.00 27.26 389 GLY D CA 1
ATOM 24571 C C . GLY D 2 389 ? 23.337 0.147 -41.304 1.00 29.80 389 GLY D C 1
ATOM 24572 O O . GLY D 2 389 ? 24.470 0.643 -41.406 1.00 32.58 389 GLY D O 1
ATOM 24576 N N . GLY D 2 390 ? 22.269 0.863 -40.986 1.00 26.17 390 GLY D N 1
ATOM 24577 C CA . GLY D 2 390 ? 22.370 2.274 -40.689 1.00 28.41 390 GLY D CA 1
ATOM 24578 C C . GLY D 2 390 ? 22.599 2.433 -39.196 1.00 28.13 390 GLY D C 1
ATOM 24579 O O . GLY D 2 390 ? 23.720 2.248 -38.680 1.00 31.99 390 GLY D O 1
ATOM 24583 N N . MET D 2 391 ? 21.497 2.656 -38.502 1.00 27.05 391 MET D N 1
ATOM 24584 C CA . MET D 2 391 ? 21.553 3.042 -37.107 1.00 31.96 391 MET D CA 1
ATOM 24585 C C . MET D 2 391 ? 22.200 1.991 -36.227 1.00 28.28 391 MET D C 1
ATOM 24586 O O . MET D 2 391 ? 22.891 2.353 -35.267 1.00 33.56 391 MET D O 1
ATOM 24600 N N . LEU D 2 392 ? 22.024 0.699 -36.524 1.00 26.90 392 LEU D N 1
ATOM 24601 C CA . LEU D 2 392 ? 22.560 -0.313 -35.613 1.00 25.05 392 LEU D CA 1
ATOM 24602 C C . LEU D 2 392 ? 23.976 -0.769 -35.955 1.00 27.37 392 LEU D C 1
ATOM 24603 O O . LEU D 2 392 ? 24.566 -1.524 -35.169 1.00 27.45 392 LEU D O 1
ATOM 24619 N N . GLY D 2 393 ? 24.545 -0.326 -37.079 1.00 27.84 393 GLY D N 1
ATOM 24620 C CA . GLY D 2 393 ? 25.966 -0.494 -37.328 1.00 27.49 393 GLY D CA 1
ATOM 24621 C C . GLY D 2 393 ? 26.446 -1.867 -37.737 1.00 29.31 393 GLY D C 1
ATOM 24622 O O . GLY D 2 393 ? 27.657 -2.121 -37.689 1.00 31.98 393 GLY D O 1
ATOM 24626 N N . TYR D 2 394 ? 25.553 -2.756 -38.150 1.00 30.58 394 TYR D N 1
ATOM 24627 C CA . TYR D 2 394 ? 25.968 -4.068 -38.601 1.00 28.44 394 TYR D CA 1
ATOM 24628 C C . TYR D 2 394 ? 26.624 -3.967 -39.974 1.00 31.87 394 TYR D C 1
ATOM 24629 O O . TYR D 2 394 ? 26.244 -3.153 -40.818 1.00 29.23 394 TYR D O 1
ATOM 24647 N N . SER D 2 395 ? 27.622 -4.825 -40.191 1.00 30.48 395 SER D N 1
ATOM 24648 C CA . SER D 2 395 ? 28.265 -4.962 -41.483 1.00 34.72 395 SER D CA 1
ATOM 24649 C C . SER D 2 395 ? 27.375 -5.739 -42.448 1.00 35.81 395 SER D C 1
ATOM 24650 O O . SER D 2 395 ? 26.416 -6.407 -42.055 1.00 31.45 395 SER D O 1
ATOM 24658 N N . HIS D 2 396 ? 27.724 -5.674 -43.738 1.00 36.41 396 HIS D N 1
ATOM 24659 C CA . HIS D 2 396 ? 26.976 -6.437 -44.731 1.00 40.96 396 HIS D CA 1
ATOM 24660 C C . HIS D 2 396 ? 26.998 -7.935 -44.429 1.00 33.95 396 HIS D C 1
ATOM 24661 O O . HIS D 2 396 ? 25.960 -8.609 -44.535 1.00 35.07 396 HIS D O 1
ATOM 24675 N N . ASP D 2 397 ? 28.164 -8.472 -44.078 1.00 35.16 397 ASP D N 1
ATOM 24676 C CA . ASP D 2 397 ? 28.260 -9.899 -43.762 1.00 35.28 397 ASP D CA 1
ATOM 24677 C C . ASP D 2 397 ? 27.427 -10.240 -42.537 1.00 35.22 397 ASP D C 1
ATOM 24678 O O . ASP D 2 397 ? 26.778 -11.288 -42.496 1.00 31.64 397 ASP D O 1
ATOM 24687 N N . GLU D 2 398 ? 27.429 -9.370 -41.521 1.00 32.80 398 GLU D N 1
ATOM 24688 C CA . GLU D 2 398 ? 26.614 -9.643 -40.342 1.00 28.52 398 GLU D CA 1
ATOM 24689 C C . GLU D 2 398 ? 25.135 -9.645 -40.682 1.00 29.08 398 GLU D C 1
ATOM 24690 O O . GLU D 2 398 ? 24.373 -10.489 -40.177 1.00 29.15 398 GLU D O 1
ATOM 24702 N N . ILE D 2 399 ? 24.695 -8.707 -41.526 1.00 26.55 399 ILE D N 1
ATOM 24703 C CA . ILE D 2 399 ? 23.290 -8.676 -41.931 1.00 29.00 399 ILE D CA 1
ATOM 24704 C C . ILE D 2 399 ? 22.924 -9.957 -42.678 1.00 30.43 399 ILE D C 1
ATOM 24705 O O . ILE D 2 399 ? 21.857 -10.552 -42.443 1.00 28.31 399 ILE D O 1
ATOM 24721 N N . GLU D 2 400 ? 23.786 -10.396 -43.600 1.00 29.85 400 GLU D N 1
ATOM 24722 C CA . GLU D 2 400 ? 23.493 -11.621 -44.337 1.00 31.23 400 GLU D CA 1
ATOM 24723 C C . GLU D 2 400 ? 23.387 -12.815 -43.396 1.00 29.18 400 GLU D C 1
ATOM 24724 O O . GLU D 2 400 ? 22.532 -13.693 -43.585 1.00 29.00 400 GLU D O 1
ATOM 24736 N N . ASN D 2 401 ? 24.242 -12.860 -42.368 1.00 29.73 401 ASN D N 1
ATOM 24737 C CA . ASN D 2 401 ? 24.172 -13.949 -41.402 1.00 29.72 401 ASN D CA 1
ATOM 24738 C C . ASN D 2 401 ? 22.884 -13.885 -40.596 1.00 28.82 401 ASN D C 1
ATOM 24739 O O . ASN D 2 401 ? 22.226 -14.918 -40.392 1.00 27.47 401 ASN D O 1
ATOM 24750 N N . LEU D 2 402 ? 22.500 -12.684 -40.131 1.00 24.97 402 LEU D N 1
ATOM 24751 C CA . LEU D 2 402 ? 21.242 -12.538 -39.412 1.00 23.54 402 LEU D CA 1
ATOM 24752 C C . LEU D 2 402 ? 20.056 -12.982 -40.261 1.00 24.66 402 LEU D C 1
ATOM 24753 O O . LEU D 2 402 ? 19.116 -13.623 -39.758 1.00 26.92 402 LEU D O 1
ATOM 24769 N N . VAL D 2 403 ? 20.051 -12.611 -41.546 1.00 24.70 403 VAL D N 1
ATOM 24770 C CA . VAL D 2 403 ? 18.941 -13.002 -42.405 1.00 25.92 403 VAL D CA 1
ATOM 24771 C C . VAL D 2 403 ? 18.976 -14.508 -42.670 1.00 26.32 403 VAL D C 1
ATOM 24772 O O . VAL D 2 403 ? 17.934 -15.166 -42.707 1.00 27.47 403 VAL D O 1
ATOM 24785 N N . SER D 2 404 ? 20.169 -15.070 -42.874 1.00 26.18 404 SER D N 1
ATOM 24786 C CA . SER D 2 404 ? 20.308 -16.499 -43.147 1.00 26.43 404 SER D CA 1
ATOM 24787 C C . SER D 2 404 ? 19.812 -17.327 -41.967 1.00 28.58 404 SER D C 1
ATOM 24788 O O . SER D 2 404 ? 19.200 -18.378 -42.148 1.00 29.28 404 SER D O 1
ATOM 24796 N N . HIS D 2 405 ? 20.040 -16.846 -40.744 1.00 27.66 405 HIS D N 1
ATOM 24797 C CA . HIS D 2 405 ? 19.575 -17.538 -39.550 1.00 26.73 405 HIS D CA 1
ATOM 24798 C C . HIS D 2 405 ? 18.136 -17.213 -39.194 1.00 24.46 405 HIS D C 1
ATOM 24799 O O . HIS D 2 405 ? 17.643 -17.721 -38.174 1.00 26.46 405 HIS D O 1
ATOM 24813 N N . GLU D 2 406 ? 17.472 -16.365 -39.988 1.00 24.14 406 GLU D N 1
ATOM 24814 C CA . GLU D 2 406 ? 16.066 -15.989 -39.815 1.00 25.76 406 GLU D CA 1
ATOM 24815 C C . GLU D 2 406 ? 15.864 -15.233 -38.501 1.00 25.38 406 GLU D C 1
ATOM 24816 O O . GLU D 2 406 ? 14.768 -15.179 -37.937 1.00 26.92 406 GLU D O 1
ATOM 24828 N N . VAL D 2 407 ? 16.922 -14.571 -38.037 1.00 23.16 407 VAL D N 1
ATOM 24829 C CA . VAL D 2 407 ? 16.764 -13.661 -36.898 1.00 22.49 407 VAL D CA 1
ATOM 24830 C C . VAL D 2 407 ? 15.882 -12.480 -37.302 1.00 25.44 407 VAL D C 1
ATOM 24831 O O . VAL D 2 407 ? 15.038 -12.013 -36.527 1.00 21.36 407 VAL D O 1
ATOM 24844 N N . LEU D 2 408 ? 16.095 -11.980 -38.514 1.00 25.94 408 LEU D N 1
ATOM 24845 C CA . LEU D 2 408 ? 15.286 -10.945 -39.132 1.00 24.09 408 LEU D CA 1
ATOM 24846 C C . LEU D 2 408 ? 15.002 -11.370 -40.560 1.00 27.23 408 LEU D C 1
ATOM 24847 O O . LEU D 2 408 ? 15.730 -12.176 -41.150 1.00 28.87 408 LEU D O 1
ATOM 24863 N N . VAL D 2 409 ? 13.945 -10.809 -41.137 1.00 22.65 409 VAL D N 1
ATOM 24864 C CA . VAL D 2 409 ? 13.710 -10.998 -42.548 1.00 25.06 409 VAL D CA 1
ATOM 24865 C C . VAL D 2 409 ? 13.508 -9.653 -43.211 1.00 28.55 409 VAL D C 1
ATOM 24866 O O . VAL D 2 409 ? 13.759 -9.481 -44.413 1.00 33.96 409 VAL D O 1
#

Organism: Aromatoleum aromaticum (strain DSM 19018 / LMG 30748 / EbN1) (NCBI:txid76114)

Sequence (1627 aa):
QDFSRFRVLDMTGELGPYAAKMFAGLGADVIHVESPAGDPLRRVGPWFGDRRDAQASLQYLYYNAGKRGIAVDLEHEAGRTAFRRLCDGADLLIESCRPGWLDGLGLSYEVLSRDNARLVQTSITPFGRTGPLAPYPGSDLTCSSALSGFLYLAGVDGDKPVRAPDNQAYRMAEAYAAVGSAIALFSAQRSGRGQVVDVACIEAQAMALENAAQFWDLEGKIRRGRGREAGSATLHPCADGFIALVAIMGRNKPMWTPFVRWMEAEGVEEWQVLDDDKWIDYAYRTSEEGYATFCRVFERYTRTRSKAYLYEIGQRFNVAVTPVSDGRDLLANPQLAHRGFWQTQFNDTLGANVTYPGAPYEFGEMQWRLGRNAPRLGEHTREVLAGCGYSASEIDNLVREGAVYAEQNSVERALEGIVVCDFSWVGAGPIATSVLAQCGADVIRIESVKRPDTLRRGEPFKDGIGTGLDRSGYFAARNANKRDIALDMNHPSAREVAVRLIAKSDIVINNFRVGQMEKWKLGWDEVQKINPRAIYVTMSMQGTDGPHSRYMGYGVNLNALCGLTARAGFAGAPPFGTGTNYTDHVMVPTHTLFGIMAALLEREVTGRGQTVSSLSQLESAISMTPSAPMAFAANGEVLGPQGYGDAEAAPHGVYTTLGYRKWIAIAVFDDAQWAALRRVMGNPPWAEDDGFASAEMRRRNAAELDERIEAWTATQYGDWLMAELLKAGVPAGEVRDAREAIEDEHLRRRRGFWAYLDHPEVGVTLYNRAPIVFSRTPLEMKTAAPSIGQHTREVLGGMLGYSHDEIENLVSHEVLVQDFSRFRVLDMTGELGPYAAKMFAGLGADVIHVESPAGDPLRRVGPWFGDRRDAQASLQYLYYNAGKRGIAVDLEHEAGRTAFRRLCDGADLLIESCRPGWLDGLGLSYEVLSRDNARLVQTSITPFGRTGPLAPYPGSDLTCSALSGFLYLAGVDGDKPVRAPDNQAYRMAEAYAAVGSAIALFSAQRSGRGQVVDVACIEAQAMALENAAQFWDLEGKIRRGRGREAGSATLHPCADGFIALVAIMGRNKPMWTPFVRWMEAEGVEEWQVLDDDKWIDYAYRTSEEGYATFCRVFERYTRTRSKAYLYEIGQRFNVAVTPVSDGRDLLANPQLAHRGFWQTQFNDTLGANVTYPGAPYEFGEMQWRLGRNAPRLGEHTREVLAGCGYSASEIDNLVREGAVYAEQSVERALEGIVVCDFSWVGAGPIATSVLAQCGADVIRIESVKRPDTLRRGEPFKDGIGTGLDRSGYFAARNANKRDIALDMNHPSAREVAVRLIAKSDIVINNFRVGQMEKWKLGWDEVQKINPRAIYVTMSMQGTDGPHSRYMGYGVNLNALCGLTARAGFAGAPPFGTGTNYTDHVMVPTHTLFGIMAALLEREVTGRGQTVSSLSQLESAISMTPSAPMAFAANGEVLGPQGYGDAEAAPHGVYTTLGYRKWIAIAVFDDAQWAALRRVMGNPPWAEDDGFASAEMRRRNAAELDERIEAWTATQYGDWLMAELLKAGVPAGEVRDAREAIEDEHLRRRRGFWAYLDHPEVGVTLYNRAPIVFSRTPLEMKTAAPSIGQHTREVLGGMLGYSHDEIENLVSHEVLV

B-factor: mean 35.47, std 16.06, range [12.9, 147.85]